Protein 7Y3E (pdb70)

Nearest PDB structures (foldseek):
  8jd9-assembly1_B  TM=9.904E-01  e=0.000E+00  Arabidopsis thaliana
  8jda-assembly1_B  TM=9.927E-01  e=2.174E-43  Arabidopsis thaliana
  8pd7-assembly1_A  TM=8.178E-01  e=7.548E-42  Strongylocentrotus purpuratus
  8pdu-assembly1_B  TM=8.071E-01  e=1.461E-40  Strongylocentrotus purpuratus
  8pdv-assembly1_A  TM=7.954E-01  e=1.519E-40  Strongylocentrotus purpuratus

CATH classification: 1.20.1530.20

Radius of gyration: 39.1 Å; Cα contacts (8 Å, |Δi|>4): 3184; chains: 2; bounding box: 95×87×114 Å

Solvent-accessible surface area: 70057 Å² total; per-residue (Å²): 101,48,4,5,18,12,0,2,38,0,20,0,5,41,48,0,0,30,8,47,42,142,48,96,69,46,130,35,32,25,7,8,22,0,4,78,52,0,60,52,24,0,31,78,20,39,21,56,158,114,145,37,31,60,38,0,68,0,0,104,64,36,7,142,23,44,22,73,42,0,26,0,56,8,0,0,5,0,4,0,22,13,3,1,35,10,83,47,15,21,16,106,54,0,86,29,0,0,66,27,4,2,76,40,2,3,90,41,8,5,56,28,0,0,40,50,1,62,104,54,14,47,37,154,25,81,120,88,11,0,35,0,0,0,0,0,0,4,0,1,0,0,32,15,0,49,57,23,13,112,103,2,17,11,55,77,86,1,18,12,0,0,50,1,0,0,7,29,9,0,3,21,0,2,16,9,2,21,13,25,32,68,31,14,63,60,78,23,116,66,185,43,27,44,97,138,21,55,101,96,1,24,119,31,0,54,36,30,0,75,57,45,0,86,62,2,9,86,63,0,40,100,0,56,39,17,16,1,0,0,1,0,0,0,19,0,9,0,30,41,0,6,2,27,0,49,36,109,44,33,3,0,0,2,23,0,0,7,18,0,0,44,24,0,0,37,127,0,69,58,0,2,10,58,57,0,39,132,5,0,40,32,18,1,68,1,26,4,5,30,3,2,0,10,0,2,0,0,0,0,0,0,6,0,23,2,14,28,39,121,67,73,3,17,170,75,24,69,0,92,160,26,8,109,63,0,25,65,16,2,27,94,1,14,78,61,4,1,45,80,8,69,67,79,0,40,173,96,46,9,39,3,59,144,58,18,19,64,0,0,22,62,0,3,1,5,0,0,0,0,0,0,1,0,0,7,1,18,39,50,21,50,62,108,91,4,49,119,57,14,0,5,0,0,1,7,0,0,1,11,0,0,65,29,0,0,55,51,0,2,12,38,0,36,79,36,1,108,112,29,148,43,53,117,43,56,80,23,50,92,26,3,13,59,6,0,45,62,26,0,57,42,55,0,10,131,3,3,41,79,2,9,45,6,37,10,2,0,30,13,18,8,72,12,0,82,73,44,6,88,51,44,86,63,157,46,51,108,44,2,12,24,15,0,0,0,0,0,0,0,1,0,0,29,4,25,67,59,22,8,10,38,91,82,4,0,35,11,0,0,34,1,0,30,51,0,6,100,73,11,77,76,71,6,16,0,12,150,5,0,101,52,20,10,86,29,94,70,117,148,32,86,139,129,71,98,28,115,60,153,160,79,4,29,80,92,0,0,83,94,0,36,60,5,0,24,0,0,5,4,0,16,55,0,0,26,47,0,18,31,37,0,28,100,71,31,31,132,30,111,29,3,44,77,0,10,70,28,0,56,146,26,3,64,66,0,54,118,3,0,26,90,0,18,69,14,1,70,35,0,11,57,4,0,0,0,9,15,0,0,67,4,0,1,65,52,0,15,27,13,0,67,56,1,74,82,0,30,4,16,32,89,81,39,12,38,99,3,23,56,23,2,2,28,6,8,3,88,0,28,60,70,8,3,144,18,124,94,30,133,16,17,42,16,1,60,44,3,0,0,21,20,4,14,45,111,86,77,11,91,69,141,111,25,53,200,99,142,20,82,55,112,100,42,57,70,10,19,137,41,50,41,165,25,86,0,0,30,1,0,17,33,2,16,0,58,7,100,4,187,142,14,75,46,118,38,22,33,45,18,14,4,24,30,10,0,0,1,2,0,3,8,6,14,37,49,26,76,6,29,2,14,0,56,2,30,0,19,0,42,3,9,44,5,45,11,116,87,1,76,64,16,60,102,84,81,100,14,27,63,3,0,4,21,1,0,0,4,8,2,3,16,5,22,80,5,87,92,9,21,72,40,21,26,24,108,2,6,38,42,2,12,64,168,48,12,135,33,42,69,25,102,83,52,77,63,4,110,10,76,76,128,10,19,2,1,0,0,53,9,76,0,64,16,88,82,112,177,118,98,107,44,65,19,25,26,9,8,38,31,85,144,68,82,28,74,2,60,53,154,0,25,2,0,24,0,75,97,46,167,12,0,6,15,36,68,83,93,122,124,59,30,7,68,79,0,40,49,6,16,21,15,15,81,82,36,155,102,99,49,5,4,17,12,0,2,39,0,21,0,4,41,46,0,0,30,8,45,42,142,48,96,70,45,130,36,30,26,8,8,23,0,2,77,53,0,58,52,23,0,33,79,20,40,21,58,159,112,145,38,32,60,37,0,69,0,0,104,63,38,6,143,22,44,25,73,42,0,24,0,54,7,1,0,5,0,4,0,22,12,2,1,36,10,81,48,16,22,15,107,56,0,87,29,0,0,65,26,3,3,76,41,2,3,90,42,7,6,56,29,0,0,40,49,1,62,105,54,13,49,39,156,23,81,121,90,10,0,35,0,0,0,0,0,0,5,0,1,0,1,33,15,0,51,56,23,14,112,104,3,17,11,56,77,87,2,18,13,0,0,49,0,0,0,6,29,9,0,3,22,0,2,16,9,3,21,13,25,33,68,31,14,64,58,78,23,117,64,186,44,27,46,96,138,22,54,102,95,1,25,117,31,0,54,34,30,0,75,58,45,0,85,61,2,8,87,62,0,39,98,0,55,39,18,15,2,0,0,2,0,0,0,19,0,10,0,30,41,0,5,1,26,0,48,35,110,45,33,2,0,0,2,24,0,0,8,18,0,0,42,23,0,0,37,126,0,68,59,0,2,10,59,59,0,40,132,4,0,39,32,16,1,69,0,27,4,6,31,3,2,0,11,0,1,0,0,0,0,0,0,6,0,23,2,14,28,39,120,66,74,3,16,168,75,24,69,0,92,159,26,8,110,64,0,26,67,16,1,26,94,1,14,78,62,4,1,44,81,7,70,67,78,0,40,168,96,45,9,39,4,58,146,57,18,18,64,0,0,21,64,0,3,1,4,1,0,0,0,0,0,1,0,0,7,1,19,39,50,22,50,61,110,93,4,47,118,57,13,0,4,0,0,1,8,0,0,1,12,0,0,64,29,0,0,54,51,0,2,12,38,0,36,79,35,1,107,114,30,150,44,54,119,43,56,79,23,49,93,27,3,12,59,8,0,46,64,27,0,56,45,55,0,9,131,4,3,41,77,1,9,44,5,35,10,2,0,31,14,18,8,75,14,0,82,72,44,7,88,50,44,88,64,158,46,51,108,44,2,12,25,15,0,0,0,0,0,0,1,2,0,0,29,3,25,65,59,21,8,10,40,94,83,4,0,38,12,0,0,34,1,0,28,52,1,6,100,72,12,76,77,72,7,16,0,12,148,4,0,100,51,21,10,88,30,94,70,117,147,31,89,138,129,70,99,29,116,59,155,160,81,4,30,78,91,0,0,81,93,1,36,59,6,0,23,0,0,6,5,0,15,51,0,0,26,46,0,19,31,38,0,29,100,72,30,31,134,29,112,28,2,43,77,0,9,70,27,0,55,146,26,3,64,66,0,52,116,3,0,26,90,0,18,69,14,1,70,35,0,10,57,4,0,0,0,8,14,0,0,66,3,0,1,65,53,0,15,26,13,0,64,56,1,75,81,0,30,4,15,33,90,80,38,11,37,100,3,23,56,23,3,1,29,7,10,2,90,0,26,58,69,8,3,142,18,124,92,29,133,16,16,41,16,1,59,44,3,0,1,20,21,4,12,48,109,86,77,11,91,68,141,112,26,55,200,99,140,20,85,52,113,101,42,57,71,10,20,135,42,48,41,168,23,85,0,0,28,2,0,17,34,2,16,0,56,8,102,3,184,141,14,75,47,117,40,21,33,44,19,15,4,25,29,10,0,0,1,2,1,3,7,6,14,38,49,25,75,7,30,2,14,0,56,2,29,1,18,0,42,3,9,43,6,45,11,117,86,1,79,63,17,59,102,86,80,99,14,31,65,3,0,6,22,2,0,0,4,8,1,2,17,5,22,82,4,87,91,8,22,73,40,19,26,22,108,2,5,38,43,2,11,65,169,48,11,133,42,42,70,25,101,83,52,77,62,4,110,9,75,77,128,10,18,2,1,0,0,50,9,76,0,61,16,87,81,112,179,120,99,104,44,66,18,24,26,9,9,39,31,85,144,67,83,29,73,2,61,54,140,0,47,2,0,24,0,75,97,45,165,12,0,6,15,36,67,82,94,120,123,56,31,7,68,78,0,41,50,5,17,20,15,16,81,83,37,153,101

Secondary structure (DSSP, 8-state):
-TTHHHHHHHHHHHHHHHHHHHTTTSSS-HHHHHHHHHHHHHIIIIIS----THHHHHHHHHHT--HHHHHHHHHHHHHHHHHHS--HHHHHHHHHHHHHHHHHHHHHHHHHHHHHHHHS-SS---HHHHHHHHHHTT-B-HHHHHHHHHHH---HHHHHHHHHHHHHHHHHHHHHHHHHHHHHTT---SHHHHHHHHIIIIIIHHHHHHHHHHHHHHHHHT--S-TTHHHHHHHHHHHHHHHIIIIIS-S-HHHHHHHHHHHHHHH-TTTS-TTHHHHHHHHHHHHHHHHHHHHHHHHHHHHHHHHTSSS-GGGSSHHHHHHHHHHHHHHHHHHHHHHHHHHHHTTSSS---HHHHHHHHH---B-HHHHHHHHHHHHT-SSSSS-HHHHHHHHHHHHHHHHHHIIIIITTHHHHHHGGG-SPPPHHHHHHHHHHHHHHHHHHHHHHHHT---SSS----HHHHHHHTTT--TT-HHHHHHHHHHHHHHHHHHHHHHTSS-HHHHHHHHHHHHHHTT-TTSS--TTTTTGGG------GGGTTTSTTTSSSHHHHHHHHHHHHHHHHHHHHHHHHHHHHHHHHHHTT-HHHHHHHHHHHHHTHHHHHHHHHHHHH-TTHHHHHHHHHHHHHHHHHHHHHHHHHHHHT-S-TTHHHHHHHHHHHHHHHHHHS---PPPP-HHHHHHTSGGGGTS-HHHH-STTT-S---EE-TT-EEE-TT----EEEEEEES-EEEE-SSS--TT-----B-SSEEE-HHHHHH-PPP-SEEEESS-EEEEEEEHHHHHTTTTSHHHHHHHHHHHHHHHHHHH-HHHHSSS-TTHHHHHHHSTT-EEEEE-TT-B----TT-EEEEEES-EE-SSS----B-S------S----EE-SSEEEEEE---TTSTTHHHH---TTHHHHHHHHSSS----/-TTHHHHHHHHHHHHHHHHHHHTTTSSS-HHHHHHHHHHHHHIIIIIS----THHHHHHHHHHT--HHHHHHHHHHHHHHHHHHS--HHHHHHHHHHHHHHHHHHHHHHHHHHHHHHHHS-SS---HHHHHHHHHHTT-B-HHHHHHHHHHH---HHHHHHHHHHHHHHHHHHHHHHHHHHHHHTT---SHHHHHHHHIIIIIIHHHHHHHHHHHHHHHHHT--S-TTHHHHHHHHHHHHHHHIIIIIS-S-HHHHHHHHHHHHHHH-TTTS-TTHHHHHHHHHHHHHHHHHHHHHHHHHHHHHHHHTSSS-GGGSSHHHHHHHHHHHHHHHHHHHHHHHHHHHHTTSSS---HHHHHHHHH---B-HHHHHHHHHHHHT-SSSSS-HHHHHHHHHHHHHHHHHHIIIIITTHHHHHHGGG-SPPPHHHHHHHHHHHHHHHHHHHHHHHHT---SSS----HHHHHHHTTT--TT-HHHHHHHHHHHHHHHHHHHHHHTSS-HHHHHHHHHHHHHHTT-TTSS--TTTTTGGG------GGGTTTSTTTSSHHHHHHHHHHHHHHHHHHHHHHHHHHHHHHHHHHHTT-HHHHHHHHHHHHHTHHHHHHHHHHHHH-TTHHHHHHHHHHHHHHHHHHHHHHHHHHHHT-S-TTHHHHHHHHHHHHHHHHHHS---PPPP-HHHHHHTSGGGGTS-HHHH-STTT-S---EE-TT-EEE-TT----EEEEEEES-EEEE-SSS--TT-----B-SSEEE-HHHHHH-PPP-SEEEESS-EEEEEEEHHHHHTTTTSHHHHHHHHHHHHHHHHHHH-HHHHSSS-TTHHHHHHHSTT-EEEEE-TT-B----TT-EEEEEES-EE-SSS----B-S------S----EE-SSEEEEEE---TTSTTHHHH---TTHHHHHHHHSSS----

B-factor: mean 42.86, std 29.57, range [11.58, 132.01]

Organism: Arabidopsis thaliana (NCBI:txid3702)

Sequence (1856 aa):
SPVDAVLFVGMSLVLGIASRHLLRGTRVPYTVALLVIGIALGSLEYGAKHNLGKIGHGIRIWNEIDPELLLAVFLPALLFESSFSMEVHQIKRCLGQMVLLAVPGVLISTACLGSLVKVTFPYEWDWKTSLLLGGLLSATDPVAVVALLKELGASKKLSTIIEGESLMNDGTAIVVFQLFLKMAMGQNSDWSSIIKFLLKVALGAVGIGLAFGIASVIWLKFIFNDTVIEITLTIAVSYFAYYTAQEWAGASGVLTVMTLGMFYAAFARTAFKGDSQKSLHHFWEMVAYIANTLIFILSGVVIAEGILDSDKIAYQGNSWRFLFLLYVYIQLSRVVVVGVLYPLLCRFGYGLDWKESIILVWSGLRGAVALALSLSVKQSSGNSHISKETGTLFLFFTGGIVFLTLIVNGSTTQFVLRLLRMDILPAPKKRILEYTKYEMLNKALRAFQDLGDDEELGPADWPTVESYISSLDPKSLKDIRMRFLNGVQATYWEMLDEGRISEVTANILMQSVDEALDQVSTTLCDWRGLKPHVNFPNYYNFLHSKVVPRKLVTYFAVERLESACYISAAFLRAHTIARQQLYDFLGESNIGSIVINESEKEGEEAKKFLEKVRSSFPQVLRVVKTKQVTYSVLNHLLGYIENLEKVGLLEEKEIAHLHDAVQTGLKKLLRNPPIVKLPKLSDMITSHPLSVALPPAFCEPLKHSKKEPMKLRGVTLYKEGSKPTGVWLIFDGIVKWKSKILSNNHSLHPTFSHGSTLGLYEVLTGKPYLCDLITDSMVLCFFIDSEKILSLQSDSTIDDFLWQESALVLLKLLRPQIFESVAMQELRALVSTESSKLTTYVTGESIEIDCNSIGLLLEGFVKPVGIKEELISSPAALSPSNGQYIVETRARAIIFNIHRGLMSWPENILSLSERAMQLSIFGSMVNVSPVDAVLFVGMSLVLGIASRHLLRGTRVPYTVALLVIGIALGSLEYGAKHNLGKIGHGIRIWNEIDPELLLAVFLPALLFESSFSMEVHQIKRCLGQMVLLAVPGVLISTACLGSLVKVTFPYEWDWKTSLLLGGLLSATDPVAVVALLKELGASKKLSTIIEGESLMNDGTAIVVFQLFLKMAMGQNSDWSSIIKFLLKVALGAVGIGLAFGIASVIWLKFIFNDTVIEITLTIAVSYFAYYTAQEWAGASGVLTVMTLGMFYAAFARTAFKGDSQKSLHHFWEMVAYIANTLIFILSGVVIAEGILDSDKIAYQGNSWRFLFLLYVYIQLSRVVVVGVLYPLLCRFGYGLDWKESIILVWSGLRGAVALALSLSVKQSSGNSHISKETGTLFLFFTGGIVFLTLIVNGSTTQFVLRLLRMDILPAPKKRILEYTKYEMLNKALRAFQDLGDDEELGPADWPTVESYISSLDPKSLKDIRMRFLNGVQATYWEMLDEGRISEVTANILMQSVDEALDQVSTTLCDWRGLKPHVNFPNYYNFLHSKVVPRKLVTYFAVERLESACYISAAFLRAHTIARQQLYDFLGESNIGSIVINESEKEGEEAKKFLEKVRSSFPQVLRVVKTKQVTYSVLNHLLGYIENLEKVGLLEEKEIAHLHDAVQTGLKKLLRNPPIVKLPKLSDMITSHPLSVALPPAFCEPLKHSKKEPMKLRGVTLYKEGSKPTGVWLIFDGIVKWKSKILSNNHSLHPTFSHGSTLGLYEVLTGKPYLCDLITDSMVLCFFIDSEKILSLQSDSTIDDFLWQESALVLLKLLRPQIFESVAMQELRALVSTESSKLTTYVTGESIEIDCNSIGLLLEGFVKPVGIKEELISSPAALSPSNGQYIVETRARAIIFNIHRGLMSWPENILSLSERAMQLSIFGSMVNV

Structure (mmCIF, N/CA/C/O backbone):
data_7Y3E
#
_entry.id   7Y3E
#
_cell.length_a   1.00
_cell.length_b   1.00
_cell.length_c   1.00
_cell.angle_alpha   90.00
_cell.angle_beta   90.00
_cell.angle_gamma   90.00
#
_symmetry.space_group_name_H-M   'P 1'
#
loop_
_entity.id
_entity.type
_entity.pdbx_description
1 polymer 'Sodium/hydrogen exchanger 7'
2 non-polymer HEXADECANE
#
loop_
_atom_site.group_PDB
_atom_site.id
_atom_site.type_symbol
_atom_site.label_atom_id
_atom_site.label_alt_id
_atom_site.label_comp_id
_atom_site.label_asym_id
_atom_site.label_entity_id
_atom_site.label_seq_id
_atom_site.pdbx_PDB_ins_code
_atom_site.Cartn_x
_atom_site.Cartn_y
_atom_site.Cartn_z
_atom_site.occupancy
_atom_site.B_iso_or_equiv
_atom_site.auth_seq_id
_atom_site.auth_comp_id
_atom_site.auth_asym_id
_atom_site.auth_atom_id
_atom_site.pdbx_PDB_model_num
ATOM 1 N N . SER A 1 32 ? 174.833 173.675 191.902 1.00 21.47 32 SER A N 1
ATOM 2 C CA . SER A 1 32 ? 175.207 172.270 192.039 1.00 21.47 32 SER A CA 1
ATOM 3 C C . SER A 1 32 ? 174.493 171.344 191.038 1.00 21.47 32 SER A C 1
ATOM 4 O O . SER A 1 32 ? 175.160 170.554 190.376 1.00 21.47 32 SER A O 1
ATOM 7 N N . PRO A 1 33 ? 173.160 171.424 190.908 1.00 19.19 33 PRO A N 1
ATOM 8 C CA . PRO A 1 33 ? 172.481 170.561 189.927 1.00 19.19 33 PRO A CA 1
ATOM 9 C C . PRO A 1 33 ? 172.824 170.885 188.486 1.00 19.19 33 PRO A C 1
ATOM 10 O O . PRO A 1 33 ? 172.491 170.092 187.598 1.00 19.19 33 PRO A O 1
ATOM 14 N N . VAL A 1 34 ? 173.471 172.024 188.225 1.00 17.50 34 VAL A N 1
ATOM 15 C CA . VAL A 1 34 ? 173.882 172.371 186.872 1.00 17.50 34 VAL A CA 1
ATOM 16 C C . VAL A 1 34 ? 174.997 171.458 186.372 1.00 17.50 34 VAL A C 1
ATOM 17 O O . VAL A 1 34 ? 175.269 171.418 185.168 1.00 17.50 34 VAL A O 1
ATOM 21 N N . ASP A 1 35 ? 175.643 170.708 187.265 1.00 17.39 35 ASP A N 1
ATOM 22 C CA . ASP A 1 35 ? 176.722 169.813 186.867 1.00 17.39 35 ASP A CA 1
ATOM 23 C C . ASP A 1 35 ? 176.225 168.562 186.155 1.00 17.39 35 ASP A C 1
ATOM 24 O O . ASP A 1 35 ? 177.021 167.882 185.499 1.00 17.39 35 ASP A O 1
ATOM 29 N N . ALA A 1 36 ? 174.932 168.248 186.253 1.00 16.04 36 ALA A N 1
ATOM 30 C CA . ALA A 1 36 ? 174.374 167.188 185.424 1.00 16.04 36 ALA A CA 1
ATOM 31 C C . ALA A 1 36 ? 174.437 167.565 183.950 1.00 16.04 36 ALA A C 1
ATOM 32 O O . ALA A 1 36 ? 174.624 166.703 183.083 1.00 16.04 36 ALA A O 1
ATOM 34 N N . VAL A 1 37 ? 174.295 168.857 183.648 1.00 15.76 37 VAL A N 1
ATOM 35 C CA . VAL A 1 37 ? 174.478 169.333 182.281 1.00 15.76 37 VAL A CA 1
ATOM 36 C C . VAL A 1 37 ? 175.905 169.074 181.820 1.00 15.76 37 VAL A C 1
ATOM 37 O O . VAL A 1 37 ? 176.141 168.669 180.675 1.00 15.76 37 VAL A O 1
ATOM 41 N N . LEU A 1 38 ? 176.881 169.307 182.701 1.00 16.16 38 LEU A N 1
ATOM 42 C CA . LEU A 1 38 ? 178.267 169.003 182.368 1.00 16.16 38 LEU A CA 1
ATOM 43 C C . LEU A 1 38 ? 178.459 167.515 182.123 1.00 16.16 38 LEU A C 1
ATOM 44 O O . LEU A 1 38 ? 179.177 167.120 181.198 1.00 16.16 38 LEU A O 1
ATOM 49 N N . PHE A 1 39 ? 177.845 166.675 182.958 1.00 15.37 39 PHE A N 1
ATOM 50 C CA . PHE A 1 39 ? 177.938 165.234 182.745 1.00 15.37 39 PHE A CA 1
ATOM 51 C C . PHE A 1 39 ? 177.395 164.850 181.377 1.00 15.37 39 PHE A C 1
ATOM 52 O O . PHE A 1 39 ? 178.024 164.079 180.646 1.00 15.37 39 PHE A O 1
ATOM 60 N N . VAL A 1 40 ? 176.231 165.390 181.011 1.00 14.92 40 VAL A N 1
ATOM 61 C CA . VAL A 1 40 ? 175.640 165.084 179.711 1.00 14.92 40 VAL A CA 1
ATOM 62 C C . VAL A 1 40 ? 176.559 165.544 178.586 1.00 14.92 40 VAL A C 1
ATOM 63 O O . VAL A 1 40 ? 176.796 164.814 177.617 1.00 14.92 40 VAL A O 1
ATOM 67 N N . GLY A 1 41 ? 177.097 166.759 178.700 1.00 14.76 41 GLY A N 1
ATOM 68 C CA . GLY A 1 41 ? 177.942 167.288 177.640 1.00 14.76 41 GLY A CA 1
ATOM 69 C C . GLY A 1 41 ? 179.225 166.501 177.457 1.00 14.76 41 GLY A C 1
ATOM 70 O O . GLY A 1 41 ? 179.616 166.187 176.330 1.00 14.76 41 GLY A O 1
ATOM 71 N N . MET A 1 42 ? 179.897 166.166 178.560 1.00 15.95 42 MET A N 1
ATOM 72 C CA . MET A 1 42 ? 181.140 165.413 178.447 1.00 15.95 42 MET A CA 1
ATOM 73 C C . MET A 1 42 ? 180.878 163.982 178.000 1.00 15.95 42 MET A C 1
ATOM 74 O O . MET A 1 42 ? 181.674 163.413 177.247 1.00 15.95 42 MET A O 1
ATOM 79 N N . SER A 1 43 ? 179.757 163.392 178.422 1.00 14.78 43 SER A N 1
ATOM 80 C CA . SER A 1 43 ? 179.390 162.070 177.932 1.00 14.78 43 SER A CA 1
ATOM 81 C C . SER A 1 43 ? 179.132 162.093 176.435 1.00 14.78 43 SER A C 1
ATOM 82 O O . SER A 1 43 ? 179.537 161.177 175.715 1.00 14.78 43 SER A O 1
ATOM 85 N N . LEU A 1 44 ? 178.459 163.136 175.946 1.00 13.31 44 LEU A N 1
ATOM 86 C CA . LEU A 1 44 ? 178.209 163.249 174.514 1.00 13.31 44 LEU A CA 1
ATOM 87 C C . LEU A 1 44 ? 179.506 163.437 173.741 1.00 13.31 44 LEU A C 1
ATOM 88 O O . LEU A 1 44 ? 179.686 162.852 172.668 1.00 13.31 44 LEU A O 1
ATOM 93 N N . VAL A 1 45 ? 180.420 164.256 174.265 1.00 13.51 45 VAL A N 1
ATOM 94 C CA . VAL A 1 45 ? 181.701 164.460 173.593 1.00 13.51 45 VAL A CA 1
ATOM 95 C C . VAL A 1 45 ? 182.489 163.158 173.538 1.00 13.51 45 VAL A C 1
ATOM 96 O O . VAL A 1 45 ? 183.088 162.819 172.510 1.00 13.51 45 VAL A O 1
ATOM 100 N N . LEU A 1 46 ? 182.501 162.405 174.642 1.00 13.95 46 LEU A N 1
ATOM 101 C CA . LEU A 1 46 ? 183.189 161.119 174.654 1.00 13.95 46 LEU A CA 1
ATOM 102 C C . LEU A 1 46 ? 182.532 160.129 173.701 1.00 13.95 46 LEU A C 1
ATOM 103 O O . LEU A 1 46 ? 183.220 159.334 173.051 1.00 13.95 46 LEU A O 1
ATOM 108 N N . GLY A 1 47 ? 181.203 160.156 173.607 1.00 13.79 47 GLY A N 1
ATOM 109 C CA . GLY A 1 47 ? 180.521 159.293 172.659 1.00 13.79 47 GLY A CA 1
ATOM 110 C C . GLY A 1 47 ? 180.866 159.622 171.222 1.00 13.79 47 GLY A C 1
ATOM 111 O O . GLY A 1 47 ? 181.090 158.725 170.408 1.00 13.79 47 GLY A O 1
ATOM 112 N N . ILE A 1 48 ? 180.914 160.914 170.891 1.00 14.09 48 ILE A N 1
ATOM 113 C CA . ILE A 1 48 ? 181.304 161.329 169.546 1.00 14.09 48 ILE A CA 1
ATOM 114 C C . ILE A 1 48 ? 182.735 160.908 169.257 1.00 14.09 48 ILE A C 1
ATOM 115 O O . ILE A 1 48 ? 183.043 160.415 168.167 1.00 14.09 48 ILE A O 1
ATOM 120 N N . ALA A 1 49 ? 183.633 161.101 170.224 1.00 14.37 49 ALA A N 1
ATOM 121 C CA . ALA A 1 49 ? 185.027 160.722 170.027 1.00 14.37 49 ALA A CA 1
ATOM 122 C C . ALA A 1 49 ? 185.169 159.222 169.812 1.00 14.37 49 ALA A C 1
ATOM 123 O O . ALA A 1 49 ? 185.922 158.784 168.938 1.00 14.37 49 ALA A O 1
ATOM 125 N N . SER A 1 50 ? 184.452 158.417 170.599 1.00 15.30 50 SER A N 1
ATOM 126 C CA . SER A 1 50 ? 184.523 156.969 170.438 1.00 15.30 50 SER A CA 1
ATOM 127 C C . SER A 1 50 ? 183.928 156.524 169.109 1.00 15.30 50 SER A C 1
ATOM 128 O O . SER A 1 50 ? 184.482 155.648 168.438 1.00 15.30 50 SER A O 1
ATOM 131 N N . ARG A 1 51 ? 182.793 157.105 168.716 1.00 15.84 51 ARG A N 1
ATOM 132 C CA . ARG A 1 51 ? 182.157 156.716 167.464 1.00 15.84 51 ARG A CA 1
ATOM 133 C C . ARG A 1 51 ? 183.013 157.105 166.267 1.00 15.84 51 ARG A C 1
ATOM 134 O O . ARG A 1 51 ? 183.089 156.361 165.284 1.00 15.84 51 ARG A O 1
ATOM 142 N N . HIS A 1 52 ? 183.659 158.267 166.331 1.00 16.90 52 HIS A N 1
ATOM 143 C CA . HIS A 1 52 ? 184.503 158.716 165.232 1.00 16.90 52 HIS A CA 1
ATOM 144 C C . HIS A 1 52 ? 185.797 157.913 165.167 1.00 16.90 52 HIS A C 1
ATOM 145 O O . HIS A 1 52 ? 186.227 157.496 164.087 1.00 16.90 52 HIS A O 1
ATOM 152 N N . LEU A 1 53 ? 186.430 157.682 166.319 1.00 17.41 53 LEU A N 1
ATOM 153 C CA . LEU A 1 53 ? 187.717 156.996 166.341 1.00 17.41 53 LEU A CA 1
ATOM 154 C C . LEU A 1 53 ? 187.569 155.521 165.997 1.00 17.41 53 LEU A C 1
ATOM 155 O O . LEU A 1 53 ? 188.436 154.937 165.339 1.00 17.41 53 LEU A O 1
ATOM 160 N N . LEU A 1 54 ? 186.481 154.896 166.439 1.00 18.94 54 LEU A N 1
ATOM 161 C CA . LEU A 1 54 ? 186.279 153.461 166.245 1.00 18.94 54 LEU A CA 1
ATOM 162 C C . LEU A 1 54 ? 185.373 153.152 165.065 1.00 18.94 54 LEU A C 1
ATOM 163 O O . LEU A 1 54 ? 184.592 152.199 165.111 1.00 18.94 54 LEU A O 1
ATOM 168 N N . ARG A 1 55 ? 185.446 153.940 163.999 1.00 21.80 55 ARG A N 1
ATOM 169 C CA . ARG A 1 55 ? 184.706 153.655 162.779 1.00 21.80 55 ARG A CA 1
ATOM 170 C C . ARG A 1 55 ? 185.531 152.763 161.864 1.00 21.80 55 ARG A C 1
ATOM 171 O O . ARG A 1 55 ? 186.723 153.004 161.652 1.00 21.80 55 ARG A O 1
ATOM 179 N N . GLY A 1 56 ? 184.887 151.735 161.319 1.00 26.75 56 GLY A N 1
ATOM 180 C CA . GLY A 1 56 ? 185.591 150.748 160.528 1.00 26.75 56 GLY A CA 1
ATOM 181 C C . GLY A 1 56 ? 186.636 150.013 161.340 1.00 26.75 56 GLY A C 1
ATOM 182 O O . GLY A 1 56 ? 187.775 149.842 160.897 1.00 26.75 56 GLY A O 1
ATOM 183 N N . THR A 1 57 ? 186.256 149.578 162.544 1.00 27.91 57 THR A N 1
ATOM 184 C CA . THR A 1 57 ? 187.216 148.940 163.435 1.00 27.91 57 THR A CA 1
ATOM 185 C C . THR A 1 57 ? 186.716 147.591 163.946 1.00 27.91 57 THR A C 1
ATOM 186 O O . THR A 1 57 ? 187.468 146.905 164.651 1.00 27.91 57 THR A O 1
ATOM 190 N N . ARG A 1 58 ? 185.481 147.194 163.620 1.00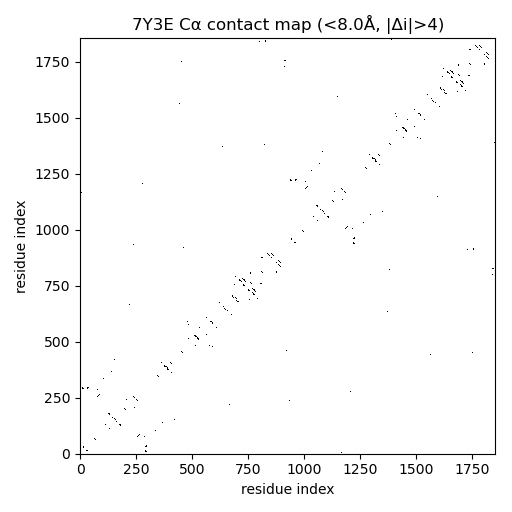 31.73 58 ARG A N 1
ATOM 191 C CA . ARG A 1 58 ? 184.823 145.976 164.091 1.00 31.73 58 ARG A CA 1
ATOM 192 C C . ARG A 1 58 ? 184.437 146.114 165.557 1.00 31.73 58 ARG A C 1
ATOM 193 O O . ARG A 1 58 ? 183.717 145.271 166.099 1.00 31.73 58 ARG A O 1
ATOM 201 N N . VAL A 1 59 ? 184.902 147.179 166.198 1.00 26.30 59 VAL A N 1
ATOM 202 C CA . VAL A 1 59 ? 184.727 147.374 167.632 1.00 26.30 59 VAL A CA 1
ATOM 203 C C . VAL A 1 59 ? 183.679 148.456 167.843 1.00 26.30 59 VAL A C 1
ATOM 204 O O . VAL A 1 59 ? 183.878 149.600 167.410 1.00 26.30 59 VAL A O 1
ATOM 208 N N . PRO A 1 60 ? 182.547 148.140 168.465 1.00 21.34 60 PRO A N 1
ATOM 209 C CA . PRO A 1 60 ? 181.560 149.183 168.754 1.00 21.34 60 PRO A CA 1
ATOM 210 C C . PRO A 1 60 ? 182.157 150.256 169.651 1.00 21.34 60 PRO A C 1
ATOM 211 O O . PRO A 1 60 ? 182.957 149.974 170.542 1.00 21.34 60 PRO A O 1
ATOM 215 N N . TYR A 1 61 ? 181.767 151.504 169.396 1.00 16.81 61 TYR A N 1
ATOM 216 C CA . TYR A 1 61 ? 182.168 152.597 170.270 1.00 16.81 61 TYR A CA 1
ATOM 217 C C . TYR A 1 61 ? 181.583 152.450 171.665 1.00 16.81 61 TYR A C 1
ATOM 218 O O . TYR A 1 61 ? 182.060 153.095 172.605 1.00 16.81 61 TYR A O 1
ATOM 227 N N . THR A 1 62 ? 180.559 151.610 171.813 1.00 15.44 62 THR A N 1
ATOM 228 C CA . THR A 1 62 ? 179.889 151.455 173.096 1.00 15.44 62 THR A CA 1
ATOM 229 C C . THR A 1 62 ? 180.773 150.753 174.115 1.00 15.44 62 THR A C 1
ATOM 230 O O . THR A 1 62 ? 180.648 151.009 175.316 1.00 15.44 62 THR A O 1
ATOM 234 N N . VAL A 1 63 ? 181.674 149.876 173.670 1.00 17.37 63 VAL A N 1
ATOM 235 C CA . VAL A 1 63 ? 182.616 149.272 174.607 1.00 17.37 63 VAL A CA 1
ATOM 236 C C . VAL A 1 63 ? 183.594 150.320 175.119 1.00 17.37 63 VAL A C 1
ATOM 237 O O . VAL A 1 63 ? 183.974 150.311 176.295 1.00 17.37 63 VAL A O 1
ATOM 241 N N . ALA A 1 64 ? 184.003 151.249 174.253 1.00 15.37 64 ALA A N 1
ATOM 242 C CA . ALA A 1 64 ? 184.832 152.357 174.703 1.00 15.37 64 ALA A CA 1
ATOM 243 C C . ALA A 1 64 ? 184.069 153.233 175.680 1.00 15.37 64 ALA A C 1
ATOM 244 O O . ALA A 1 64 ? 184.638 153.719 176.659 1.00 15.37 64 ALA A O 1
ATOM 246 N N . LEU A 1 65 ? 182.777 153.448 175.429 1.00 14.04 65 LEU A N 1
ATOM 247 C CA . LEU A 1 65 ? 181.962 154.219 176.363 1.00 14.04 65 LEU A CA 1
ATOM 248 C C . LEU A 1 65 ? 181.873 153.533 177.721 1.00 14.04 65 LEU A C 1
ATOM 249 O O . LEU A 1 65 ? 181.986 154.187 178.761 1.00 14.04 65 LEU A O 1
ATOM 254 N N . LEU A 1 66 ? 181.668 152.217 177.727 1.00 15.20 66 LEU A N 1
ATOM 255 C CA . LEU A 1 66 ? 181.592 151.482 178.986 1.00 15.20 66 LEU A CA 1
ATOM 256 C C . LEU A 1 66 ? 182.921 151.521 179.729 1.00 15.20 66 LEU A C 1
ATOM 257 O O . LEU A 1 66 ? 182.951 151.703 180.951 1.00 15.20 66 LEU A O 1
ATOM 262 N N . VAL A 1 67 ? 184.034 151.360 179.010 1.00 16.22 67 VAL A N 1
ATOM 263 C CA . VAL A 1 67 ? 185.349 151.416 179.645 1.00 16.22 67 VAL A CA 1
ATOM 264 C C . VAL A 1 67 ? 185.621 152.809 180.200 1.00 16.22 67 VAL A C 1
ATOM 265 O O . VAL A 1 67 ? 186.142 152.961 181.311 1.00 16.22 67 VAL A O 1
ATOM 269 N N . ILE A 1 68 ? 185.275 153.847 179.436 1.00 16.56 68 ILE A N 1
ATOM 270 C CA . ILE A 1 68 ? 185.469 155.220 179.891 1.00 16.56 68 ILE A CA 1
ATOM 271 C C . ILE A 1 68 ? 184.638 155.491 181.134 1.00 16.56 68 ILE A C 1
ATOM 272 O O . ILE A 1 68 ? 185.118 156.097 182.098 1.00 16.56 68 ILE A O 1
ATOM 277 N N . GLY A 1 69 ? 183.379 155.052 181.132 1.00 16.14 69 GLY A N 1
ATOM 278 C CA . GLY A 1 69 ? 182.536 155.243 182.297 1.00 16.14 69 GLY A CA 1
ATOM 279 C C . GLY A 1 69 ? 183.041 154.492 183.511 1.00 16.14 69 GLY A C 1
ATOM 280 O O . GLY A 1 69 ? 182.989 155.003 184.629 1.00 16.14 69 GLY A O 1
ATOM 281 N N . ILE A 1 70 ? 183.540 153.271 183.310 1.00 17.18 70 ILE A N 1
ATOM 282 C CA . ILE A 1 70 ? 184.070 152.494 184.427 1.00 17.18 70 ILE A CA 1
ATOM 283 C C . ILE A 1 70 ? 185.307 153.165 185.004 1.00 17.18 70 ILE A C 1
ATOM 284 O O . ILE A 1 70 ? 185.460 153.263 186.225 1.00 17.18 70 ILE A O 1
ATOM 289 N N . ALA A 1 71 ? 186.207 153.645 184.143 1.00 18.43 71 ALA A N 1
ATOM 290 C CA . ALA A 1 71 ? 187.399 154.333 184.628 1.00 18.43 71 ALA A CA 1
ATOM 291 C C . ALA A 1 71 ? 187.036 155.625 185.350 1.00 18.43 71 ALA A C 1
ATOM 292 O O . ALA A 1 71 ? 187.613 155.951 186.396 1.00 18.43 71 ALA A O 1
ATOM 294 N N . LEU A 1 72 ? 186.077 156.373 184.807 1.00 19.80 72 LEU A N 1
ATOM 295 C CA . LEU A 1 72 ? 185.662 157.630 185.415 1.00 19.80 72 LEU A CA 1
ATOM 296 C C . LEU A 1 72 ? 185.010 157.397 186.775 1.00 19.80 72 LEU A C 1
ATOM 297 O O . LEU A 1 72 ? 185.300 158.107 187.747 1.00 19.80 72 LEU A O 1
ATOM 302 N N . GLY A 1 73 ? 184.137 156.394 186.864 1.00 19.63 73 GLY A N 1
ATOM 303 C CA . GLY A 1 73 ? 183.551 156.039 188.141 1.00 19.63 73 GLY A CA 1
ATOM 304 C C . GLY A 1 73 ? 184.564 155.498 189.126 1.00 19.63 73 GLY A C 1
ATOM 305 O O . GLY A 1 73 ? 184.429 155.704 190.330 1.00 19.63 73 GLY A O 1
ATOM 306 N N . SER A 1 74 ? 185.585 154.790 188.636 1.00 21.81 74 SER A N 1
ATOM 307 C CA . SER A 1 74 ? 186.662 154.347 189.512 1.00 21.81 74 SER A CA 1
ATOM 308 C C . SER A 1 74 ? 187.407 155.535 190.097 1.00 21.81 74 SER A C 1
ATOM 309 O O . SER A 1 74 ? 187.705 155.561 191.295 1.00 21.81 74 SER A O 1
ATOM 312 N N . LEU A 1 75 ? 187.693 156.541 189.268 1.00 23.82 75 LEU A N 1
ATOM 313 C CA . LEU A 1 75 ? 188.322 157.756 189.770 1.00 23.82 75 LEU A CA 1
ATOM 314 C C . LEU A 1 75 ? 187.447 158.436 190.814 1.00 23.82 75 LEU A C 1
ATOM 315 O O . LEU A 1 75 ? 187.943 158.901 191.846 1.00 23.82 75 LEU A O 1
ATOM 320 N N . GLU A 1 76 ? 186.139 158.499 190.566 1.00 24.00 76 GLU A N 1
ATOM 321 C CA . GLU A 1 76 ? 185.261 159.249 191.459 1.00 24.00 76 GLU A CA 1
ATOM 322 C C . GLU A 1 76 ? 184.986 158.497 192.760 1.00 24.00 76 GLU A C 1
ATOM 323 O O . GLU A 1 76 ? 184.838 159.119 193.818 1.00 24.00 76 GLU A O 1
ATOM 329 N N . TYR A 1 77 ? 184.925 157.170 192.716 1.00 23.89 77 TYR A N 1
ATOM 330 C CA . TYR A 1 77 ? 184.436 156.380 193.839 1.00 23.89 77 TYR A CA 1
ATOM 331 C C . TYR A 1 77 ? 185.473 155.446 194.439 1.00 23.89 77 TYR A C 1
ATOM 332 O O . TYR A 1 77 ? 185.580 155.364 195.663 1.00 23.89 77 TYR A O 1
ATOM 341 N N . GLY A 1 78 ? 186.224 154.718 193.620 1.00 26.00 78 GLY A N 1
ATOM 342 C CA . GLY A 1 78 ? 187.207 153.798 194.150 1.00 26.00 78 GLY A CA 1
ATOM 343 C C . GLY A 1 78 ? 188.449 154.508 194.644 1.00 26.00 78 GLY A C 1
ATOM 344 O O . GLY A 1 78 ? 188.796 154.418 195.824 1.00 26.00 78 GLY A O 1
ATOM 345 N N . ALA A 1 79 ? 189.126 155.220 193.743 1.00 28.40 79 ALA A N 1
ATOM 346 C CA . ALA A 1 79 ? 190.310 155.979 194.121 1.00 28.40 79 ALA A CA 1
ATOM 347 C C . ALA A 1 79 ? 189.971 157.233 194.913 1.00 28.40 79 ALA A C 1
ATOM 348 O O . ALA A 1 79 ? 190.831 157.737 195.643 1.00 28.40 79 ALA A O 1
ATOM 350 N N . LYS A 1 80 ? 188.745 157.740 194.783 1.00 28.93 80 LYS A N 1
ATOM 351 C CA . LYS A 1 80 ? 188.270 158.913 195.517 1.00 28.93 80 LYS A CA 1
ATOM 352 C C . LYS A 1 80 ? 189.160 160.131 195.262 1.00 28.93 80 LYS A C 1
ATOM 353 O O . LYS A 1 80 ? 189.559 160.852 196.178 1.00 28.93 80 LYS A O 1
ATOM 359 N N . HIS A 1 81 ? 189.468 160.347 193.988 1.00 32.97 81 HIS A N 1
ATOM 360 C CA . HIS A 1 81 ? 190.136 161.564 193.561 1.00 32.97 81 HIS A CA 1
ATOM 361 C C . HIS A 1 81 ? 189.139 162.713 193.489 1.00 32.97 81 HIS A C 1
ATOM 362 O O . HIS A 1 81 ? 187.923 162.515 193.456 1.00 32.97 81 HIS A O 1
ATOM 369 N N . ASN A 1 82 ? 189.675 163.930 193.471 1.00 30.53 82 ASN A N 1
ATOM 370 C CA . ASN A 1 82 ? 188.864 165.135 193.350 1.00 30.53 82 ASN A CA 1
ATOM 371 C C . ASN A 1 82 ? 188.694 165.456 191.871 1.00 30.53 82 ASN A C 1
ATOM 372 O O . ASN A 1 82 ? 189.578 166.059 191.254 1.00 30.53 82 ASN A O 1
ATOM 377 N N . LEU A 1 83 ? 187.563 165.048 191.301 1.00 25.39 83 LEU A N 1
ATOM 378 C CA . LEU A 1 83 ? 187.232 165.362 189.920 1.00 25.39 83 LEU A CA 1
ATOM 379 C C . LEU A 1 83 ? 186.568 166.724 189.784 1.00 25.39 83 LEU A C 1
ATOM 380 O O . LEU A 1 83 ? 186.266 167.147 188.665 1.00 25.39 83 LEU A O 1
ATOM 385 N N . GLY A 1 84 ? 186.340 167.418 190.895 1.00 22.76 84 GLY A N 1
ATOM 386 C CA . GLY A 1 84 ? 185.723 168.726 190.861 1.00 22.76 84 GLY A CA 1
ATOM 387 C C . GLY A 1 84 ? 184.296 168.696 190.362 1.00 22.76 84 GLY A C 1
ATOM 388 O O . GLY A 1 84 ? 183.461 167.962 190.895 1.00 22.76 84 GLY A O 1
ATOM 389 N N . LYS A 1 85 ? 184.004 169.497 189.338 1.00 19.65 85 LYS A N 1
ATOM 390 C CA . LYS A 1 85 ? 182.650 169.559 188.804 1.00 19.65 85 LYS A CA 1
ATOM 391 C C . LYS A 1 85 ? 182.305 168.335 187.967 1.00 19.65 85 LYS A C 1
ATOM 392 O O . LYS A 1 85 ? 181.122 168.053 187.754 1.00 19.65 85 LYS A O 1
ATOM 398 N N . ILE A 1 86 ? 183.310 167.603 187.482 1.00 20.34 86 ILE A N 1
ATOM 399 C CA . ILE A 1 86 ? 183.050 166.333 186.807 1.00 20.34 86 ILE A CA 1
ATOM 400 C C . ILE A 1 86 ? 182.420 165.346 187.780 1.00 20.34 86 ILE A C 1
ATOM 401 O O . ILE A 1 86 ? 181.395 164.714 187.486 1.00 20.34 86 ILE A O 1
ATOM 406 N N . GLY A 1 87 ? 183.019 165.212 188.964 1.00 20.12 87 GLY A N 1
ATOM 407 C CA . GLY A 1 87 ? 182.488 164.306 189.961 1.00 20.12 87 GLY A CA 1
ATOM 408 C C . GLY A 1 87 ? 181.130 164.719 190.483 1.00 20.12 87 GLY A C 1
ATOM 409 O O . GLY A 1 87 ? 180.323 163.866 190.855 1.00 20.12 87 GLY A O 1
ATOM 410 N N . HIS A 1 88 ? 180.855 166.023 190.522 1.00 20.41 88 HIS A N 1
ATOM 411 C CA . HIS A 1 88 ? 179.541 166.483 190.956 1.00 20.41 88 HIS A CA 1
ATOM 412 C C . HIS A 1 88 ? 178.449 165.986 190.019 1.00 20.41 88 HIS A C 1
ATOM 413 O O . HIS A 1 88 ? 177.424 165.463 190.473 1.00 20.41 88 HIS A O 1
ATOM 420 N N . GLY A 1 89 ? 178.654 166.129 188.709 1.00 17.35 89 GLY A N 1
ATOM 421 C CA . GLY A 1 89 ? 177.697 165.587 187.761 1.00 17.35 89 GLY A CA 1
ATOM 422 C C . GLY A 1 89 ? 177.632 164.075 187.808 1.00 17.35 89 GLY A C 1
ATOM 423 O O . GLY A 1 89 ? 176.557 163.485 187.666 1.00 17.35 89 GLY A O 1
ATOM 424 N N . ILE A 1 90 ? 178.781 163.429 188.023 1.00 18.24 90 ILE A N 1
ATOM 425 C CA . ILE A 1 90 ? 178.808 161.973 188.139 1.00 18.24 90 ILE A CA 1
ATOM 426 C C . ILE A 1 90 ? 177.922 161.516 189.287 1.00 18.24 90 ILE A C 1
ATOM 427 O O . ILE A 1 90 ? 177.121 160.588 189.141 1.00 18.24 90 ILE A O 1
ATOM 432 N N . ARG A 1 91 ? 178.037 162.171 190.442 1.00 20.02 91 ARG A N 1
ATOM 433 C CA . ARG A 1 91 ? 177.252 161.781 191.609 1.00 20.02 91 ARG A CA 1
ATOM 434 C C . ARG A 1 91 ? 175.780 162.135 191.436 1.00 20.02 91 ARG A C 1
ATOM 435 O O . ARG A 1 91 ? 174.897 161.366 191.847 1.00 20.02 91 ARG A O 1
ATOM 443 N N . ILE A 1 92 ? 175.491 163.288 190.825 1.00 16.93 92 ILE A N 1
ATOM 444 C CA . ILE A 1 92 ? 174.104 163.656 190.550 1.00 16.93 92 ILE A CA 1
ATOM 445 C C . ILE A 1 92 ? 173.439 162.595 189.691 1.00 16.93 92 ILE A C 1
ATOM 446 O O . ILE A 1 92 ? 172.313 162.165 189.967 1.00 16.93 92 ILE A O 1
ATOM 451 N N . TRP A 1 93 ? 174.124 162.145 188.641 1.00 16.04 93 TRP A N 1
ATOM 452 C CA . TRP A 1 93 ? 173.542 161.129 187.774 1.00 16.04 93 TRP A CA 1
ATOM 453 C C . TRP A 1 93 ? 173.549 159.752 188.416 1.00 16.04 93 TRP A C 1
ATOM 454 O O . TRP A 1 93 ? 172.705 158.916 188.082 1.00 16.04 93 TRP A O 1
ATOM 465 N N . ASN A 1 94 ? 174.485 159.490 189.327 1.00 19.19 94 ASN A N 1
ATOM 466 C CA . ASN A 1 94 ? 174.464 158.241 190.071 1.00 19.19 94 ASN A CA 1
ATOM 467 C C . ASN A 1 94 ? 173.281 158.171 191.022 1.00 19.19 94 ASN A C 1
ATOM 468 O O . ASN A 1 94 ? 172.825 157.072 191.348 1.00 19.19 94 ASN A O 1
ATOM 473 N N . GLU A 1 95 ? 172.766 159.317 191.466 1.00 20.99 95 GLU A N 1
ATOM 474 C CA . GLU A 1 95 ? 171.570 159.346 192.298 1.00 20.99 95 GLU A CA 1
ATOM 475 C C . GLU A 1 95 ? 170.288 159.453 191.479 1.00 20.99 95 GLU A C 1
ATOM 476 O O . GLU A 1 95 ? 169.295 160.010 191.959 1.00 20.99 95 GLU A O 1
ATOM 482 N N . ILE A 1 96 ? 170.286 158.930 190.256 1.00 16.61 96 ILE A N 1
ATOM 483 C CA . ILE A 1 96 ? 169.112 158.978 189.393 1.00 16.61 96 ILE A CA 1
ATOM 484 C C . ILE A 1 96 ? 168.059 158.013 189.917 1.00 16.61 96 ILE A C 1
ATOM 485 O O . ILE A 1 96 ? 168.379 156.971 190.500 1.00 16.61 96 ILE A O 1
ATOM 490 N N . ASP A 1 97 ? 166.791 158.369 189.732 1.00 16.98 97 ASP A N 1
ATOM 491 C CA . ASP A 1 97 ? 165.713 157.457 190.056 1.00 16.98 97 ASP A CA 1
ATOM 492 C C . ASP A 1 97 ? 165.666 156.330 189.023 1.00 16.98 97 ASP A C 1
ATOM 493 O O . ASP A 1 97 ? 165.828 156.574 187.826 1.00 16.98 97 ASP A O 1
ATOM 498 N N . PRO A 1 98 ? 165.458 155.085 189.463 1.00 16.34 98 PRO A N 1
ATOM 499 C CA . PRO A 1 98 ? 165.384 153.979 188.491 1.00 16.34 98 PRO A CA 1
ATOM 500 C C . PRO A 1 98 ? 164.273 154.171 187.481 1.00 16.34 98 PRO A C 1
ATOM 501 O O . PRO A 1 98 ? 164.445 153.937 186.275 1.00 16.34 98 PRO A O 1
ATOM 505 N N . GLU A 1 99 ? 163.117 154.607 187.969 1.00 17.32 99 GLU A N 1
ATOM 506 C CA . GLU A 1 99 ? 161.924 154.676 187.146 1.00 17.32 99 GLU A CA 1
ATOM 507 C C . GLU A 1 99 ? 161.954 155.910 186.252 1.00 17.32 99 GLU A C 1
ATOM 508 O O . GLU A 1 99 ? 161.516 155.861 185.098 1.00 17.32 99 GLU A O 1
ATOM 514 N N . LEU A 1 100 ? 162.510 157.016 186.755 1.00 15.24 100 LEU A N 1
ATOM 515 C CA . LEU A 1 100 ? 162.823 158.151 185.893 1.00 15.24 100 LEU A CA 1
ATOM 516 C C . LEU A 1 100 ? 163.849 157.767 184.836 1.00 15.24 100 LEU A C 1
ATOM 517 O O . LEU A 1 100 ? 163.740 158.178 183.675 1.00 15.24 100 LEU A O 1
ATOM 522 N N . LEU A 1 101 ? 164.862 156.991 185.227 1.00 14.18 101 LEU A N 1
ATOM 523 C CA . LEU A 1 101 ? 165.846 156.497 184.271 1.00 14.18 101 LEU A CA 1
ATOM 524 C C . LEU A 1 101 ? 165.168 155.776 183.117 1.00 14.18 101 LEU A C 1
ATOM 525 O O . LEU A 1 101 ? 165.398 156.095 181.944 1.00 14.18 101 LEU A O 1
ATOM 530 N N . LEU A 1 102 ? 164.310 154.806 183.439 1.00 12.84 102 LEU A N 1
ATOM 531 C CA . LEU A 1 102 ? 163.633 154.054 182.389 1.00 12.84 102 LEU A CA 1
ATOM 532 C C . LEU A 1 102 ? 162.728 154.956 181.561 1.00 12.84 102 LEU A C 1
ATOM 533 O O . LEU A 1 102 ? 162.775 154.928 180.329 1.00 12.84 102 LEU A O 1
ATOM 538 N N . ALA A 1 103 ? 161.937 155.805 182.224 1.00 12.62 103 ALA A N 1
ATOM 539 C CA . ALA A 1 103 ? 160.979 156.644 181.514 1.00 12.62 103 ALA A CA 1
ATOM 540 C C . ALA A 1 103 ? 161.657 157.613 180.561 1.00 12.62 103 ALA A C 1
ATOM 541 O O . ALA A 1 103 ? 161.088 157.953 179.520 1.00 12.62 103 ALA A O 1
ATOM 543 N N . VAL A 1 104 ? 162.852 158.086 180.900 1.00 13.17 104 VAL A N 1
ATOM 544 C CA . VAL A 1 104 ? 163.536 159.022 180.017 1.00 13.17 104 VAL A CA 1
ATOM 545 C C . VAL A 1 104 ? 164.282 158.284 178.914 1.00 13.17 104 VAL A C 1
ATOM 546 O O . VAL A 1 104 ? 164.301 158.729 177.762 1.00 13.17 104 VAL A O 1
ATOM 550 N N . PHE A 1 105 ? 164.888 157.141 179.227 1.00 13.54 105 PHE A N 1
ATOM 551 C CA . PHE A 1 105 ? 165.850 156.551 178.308 1.00 13.54 105 PHE A CA 1
ATOM 552 C C . PHE A 1 105 ? 165.291 155.431 177.441 1.00 13.54 105 PHE A C 1
ATOM 553 O O . PHE A 1 105 ? 165.647 155.349 176.264 1.00 13.54 105 PHE A O 1
ATOM 561 N N . LEU A 1 106 ? 164.440 154.550 177.982 1.00 13.22 106 LEU A N 1
ATOM 562 C CA . LEU A 1 106 ? 163.984 153.409 177.188 1.00 13.22 106 LEU A CA 1
ATOM 563 C C . LEU A 1 106 ? 163.157 153.828 175.979 1.00 13.22 106 LEU A C 1
ATOM 564 O O . LEU A 1 106 ? 163.383 153.277 174.886 1.00 13.22 106 LEU A O 1
ATOM 569 N N . PRO A 1 107 ? 162.190 154.750 176.083 1.00 12.94 107 PRO A N 1
ATOM 570 C CA . PRO A 1 107 ? 161.541 155.229 174.851 1.00 12.94 107 PRO A CA 1
ATOM 571 C C . PRO A 1 107 ? 162.521 155.826 173.861 1.00 12.94 107 PRO A C 1
ATOM 572 O O . PRO A 1 107 ? 162.395 155.591 172.657 1.00 12.94 107 PRO A O 1
ATOM 576 N N . ALA A 1 108 ? 163.519 156.567 174.344 1.00 13.01 108 ALA A N 1
ATOM 577 C CA . ALA A 1 108 ? 164.521 157.137 173.450 1.00 13.01 108 ALA A CA 1
ATOM 578 C C . ALA A 1 108 ? 165.300 156.046 172.727 1.00 13.01 108 ALA A C 1
ATOM 579 O O . ALA A 1 108 ? 165.554 156.148 171.523 1.00 13.01 108 ALA A O 1
ATOM 581 N N . LEU A 1 109 ? 165.688 154.996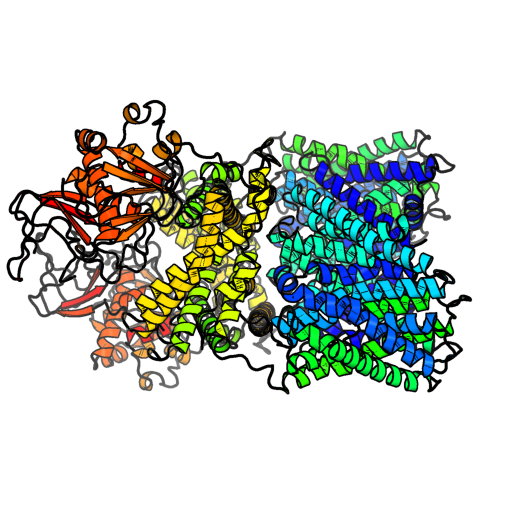 173.451 1.00 13.98 109 LEU A N 1
ATOM 582 C CA . LEU A 1 109 ? 166.411 153.889 172.837 1.00 13.98 109 LEU A CA 1
ATOM 583 C C . LEU A 1 109 ? 165.564 153.168 171.801 1.00 13.98 109 LEU A C 1
ATOM 584 O O . LEU A 1 109 ? 166.046 152.856 170.706 1.00 13.98 109 LEU A O 1
ATOM 589 N N . LEU A 1 110 ? 164.306 152.884 172.128 1.00 15.12 110 LEU A N 1
ATOM 590 C CA . LEU A 1 110 ? 163.533 151.908 171.375 1.00 15.12 110 LEU A CA 1
ATOM 591 C C . LEU A 1 110 ? 162.620 152.513 170.320 1.00 15.12 110 LEU A C 1
ATOM 592 O O . LEU A 1 110 ? 162.178 151.783 169.422 1.00 15.12 110 LEU A O 1
ATOM 597 N N . PHE A 1 111 ? 162.324 153.810 170.393 1.00 14.66 111 PHE A N 1
ATOM 598 C CA . PHE A 1 111 ? 161.382 154.389 169.449 1.00 14.66 111 PHE A CA 1
ATOM 599 C C . PHE A 1 111 ? 161.938 154.382 168.035 1.00 14.66 111 PHE A C 1
ATOM 600 O O . PHE A 1 111 ? 161.217 154.063 167.089 1.00 14.66 111 PHE A O 1
ATOM 608 N N . GLU A 1 112 ? 163.214 154.728 167.866 1.00 16.55 112 GLU A N 1
ATOM 609 C CA . GLU A 1 112 ? 163.794 154.714 166.528 1.00 16.55 112 GLU A CA 1
ATOM 610 C C . GLU A 1 112 ? 163.885 153.297 165.982 1.00 16.55 112 GLU A C 1
ATOM 611 O O . GLU A 1 112 ? 163.652 153.066 164.792 1.00 16.55 112 GLU A O 1
ATOM 617 N N . SER A 1 113 ? 164.225 152.332 166.837 1.00 17.61 113 SER A N 1
ATOM 618 C CA . SER A 1 113 ? 164.301 150.947 166.389 1.00 17.61 113 SER A CA 1
ATOM 619 C C . SER A 1 113 ? 162.944 150.444 165.920 1.00 17.61 113 SER A C 1
ATOM 620 O O . SER A 1 113 ? 162.846 149.771 164.889 1.00 17.61 113 SER A O 1
ATOM 623 N N . SER A 1 114 ? 161.883 150.760 166.664 1.00 17.88 114 SER A N 1
ATOM 624 C CA . SER A 1 114 ? 160.550 150.312 166.280 1.00 17.88 114 SER A CA 1
ATOM 625 C C . SER A 1 114 ? 159.961 151.117 165.130 1.00 17.88 114 SER A C 1
ATOM 626 O O . SER A 1 114 ? 159.137 150.585 164.382 1.00 17.88 114 SER A O 1
ATOM 629 N N . PHE A 1 115 ? 160.367 152.373 164.971 1.00 19.33 115 PHE A N 1
ATOM 630 C CA . PHE A 1 115 ? 159.798 153.279 163.985 1.00 19.33 115 PHE A CA 1
ATOM 631 C C . PHE A 1 115 ? 160.499 153.213 162.637 1.00 19.33 115 PHE A C 1
ATOM 632 O O . PHE A 1 115 ? 159.860 153.443 161.606 1.00 19.33 115 PHE A O 1
ATOM 640 N N . SER A 1 116 ? 161.778 152.881 162.613 1.00 21.51 116 SER A N 1
ATOM 641 C CA . SER A 1 116 ? 162.511 152.683 161.372 1.00 21.51 116 SER A CA 1
ATOM 642 C C . SER A 1 116 ? 162.301 151.316 160.800 1.00 21.51 116 SER A C 1
ATOM 643 O O . SER A 1 116 ? 162.878 150.974 159.762 1.00 21.51 116 SER A O 1
ATOM 646 N N . MET A 1 117 ? 161.479 150.533 161.494 1.00 26.64 117 MET A N 1
ATOM 647 C CA . MET A 1 117 ? 161.092 149.217 161.014 1.00 26.64 117 MET A CA 1
ATOM 648 C C . MET A 1 117 ? 160.388 149.329 159.669 1.00 26.64 117 MET A C 1
ATOM 649 O O . MET A 1 117 ? 159.481 150.144 159.491 1.00 26.64 117 MET A O 1
ATOM 654 N N . GLU A 1 118 ? 160.817 148.505 158.718 1.00 32.28 118 GLU A N 1
ATOM 655 C CA . GLU A 1 118 ? 160.231 148.477 157.384 1.00 32.28 118 GLU A CA 1
ATOM 656 C C . GLU A 1 118 ? 159.166 147.389 157.366 1.00 32.28 118 GLU A C 1
ATOM 657 O O . GLU A 1 118 ? 159.449 146.224 157.662 1.00 32.28 118 GLU A O 1
ATOM 663 N N . VAL A 1 119 ? 157.937 147.777 157.021 1.00 32.64 119 VAL A N 1
ATOM 664 C CA . VAL A 1 119 ? 156.774 146.917 157.223 1.00 32.64 119 VAL A CA 1
ATOM 665 C C . VAL A 1 119 ? 156.715 145.723 156.285 1.00 32.64 119 VAL A C 1
ATOM 666 O O . VAL A 1 119 ? 156.271 144.652 156.707 1.00 32.64 119 VAL A O 1
ATOM 670 N N . HIS A 1 120 ? 157.137 145.863 155.027 1.00 36.00 120 HIS A N 1
ATOM 671 C CA . HIS A 1 120 ? 156.933 144.769 154.083 1.00 36.00 120 HIS A CA 1
ATOM 672 C C . HIS A 1 120 ? 157.894 143.602 154.317 1.00 36.00 120 HIS A C 1
ATOM 673 O O . HIS A 1 120 ? 157.487 142.439 154.227 1.00 36.00 120 HIS A O 1
ATOM 680 N N . GLN A 1 121 ? 159.159 143.867 154.646 1.00 36.58 121 GLN A N 1
ATOM 681 C CA . GLN A 1 121 ? 160.022 142.753 155.032 1.00 36.58 121 GLN A CA 1
ATOM 682 C C . GLN A 1 121 ? 159.543 142.097 156.322 1.00 36.58 121 GLN A C 1
ATOM 683 O O . GLN A 1 121 ? 159.662 140.874 156.485 1.00 36.58 121 GLN A O 1
ATOM 689 N N . ILE A 1 122 ? 158.992 142.887 157.241 1.00 36.55 122 ILE A N 1
ATOM 690 C CA . ILE A 1 122 ? 158.435 142.316 158.459 1.00 36.55 122 ILE A CA 1
ATOM 691 C C . ILE A 1 122 ? 157.222 141.443 158.153 1.00 36.55 122 ILE A C 1
ATOM 692 O O . ILE A 1 122 ? 157.059 140.383 158.754 1.00 36.55 122 ILE A O 1
ATOM 697 N N . LYS A 1 123 ? 156.352 141.851 157.229 1.00 38.01 123 LYS A N 1
ATOM 698 C CA . LYS A 1 123 ? 155.235 140.979 156.880 1.00 38.01 123 LYS A CA 1
ATOM 699 C C . LYS A 1 123 ? 155.722 139.743 156.137 1.00 38.01 123 LYS A C 1
ATOM 700 O O . LYS A 1 123 ? 155.064 138.698 156.176 1.00 38.01 123 LYS A O 1
ATOM 706 N N . ARG A 1 124 ? 156.868 139.840 155.463 1.00 39.31 124 ARG A N 1
ATOM 707 C CA . ARG A 1 124 ? 157.460 138.676 154.816 1.00 39.31 124 ARG A CA 1
ATOM 708 C C . ARG A 1 124 ? 158.041 137.672 155.805 1.00 39.31 124 ARG A C 1
ATOM 709 O O . ARG A 1 124 ? 157.990 136.469 155.536 1.00 39.31 124 ARG A O 1
ATOM 717 N N . CYS A 1 125 ? 158.600 138.126 156.933 1.00 38.32 125 CYS A N 1
ATOM 718 C CA . CYS A 1 125 ? 159.238 137.207 157.875 1.00 38.32 125 CYS A CA 1
ATOM 719 C C . CYS A 1 125 ? 158.617 137.242 159.271 1.00 38.32 125 CYS A C 1
ATOM 720 O O . CYS A 1 125 ? 159.282 136.874 160.243 1.00 38.32 125 CYS A O 1
ATOM 723 N N . LEU A 1 126 ? 157.352 137.654 159.394 1.00 37.29 126 LEU A N 1
ATOM 724 C CA . LEU A 1 126 ? 156.755 137.866 160.710 1.00 37.29 126 LEU A CA 1
ATOM 725 C C . LEU A 1 126 ? 156.596 136.576 161.503 1.00 37.29 126 LEU A C 1
ATOM 726 O O . LEU A 1 126 ? 156.659 136.602 162.737 1.00 37.29 126 LEU A O 1
ATOM 731 N N . GLY A 1 127 ? 156.356 135.448 160.834 1.00 36.34 127 GLY A N 1
ATOM 732 C CA . GLY A 1 127 ? 156.270 134.187 161.560 1.00 36.34 127 GLY A CA 1
ATOM 733 C C . GLY A 1 127 ? 157.584 133.884 162.266 1.00 36.34 127 GLY A C 1
ATOM 734 O O . GLY A 1 127 ? 157.606 133.564 163.461 1.00 36.34 127 GLY A O 1
ATOM 735 N N . GLN A 1 128 ? 158.699 134.022 161.546 1.00 34.60 128 GLN A N 1
ATOM 736 C CA . GLN A 1 128 ? 160.009 133.869 162.164 1.00 34.60 128 GLN A CA 1
ATOM 737 C C . GLN A 1 128 ? 160.229 134.916 163.246 1.00 34.60 128 GLN A C 1
ATOM 738 O O . GLN A 1 128 ? 160.862 134.636 164.269 1.00 34.60 128 GLN A O 1
ATOM 744 N N . MET A 1 129 ? 159.723 136.132 163.032 1.00 35.52 129 MET A N 1
ATOM 745 C CA . MET A 1 129 ? 159.937 137.196 164.008 1.00 35.52 129 MET A CA 1
ATOM 746 C C . MET A 1 129 ? 159.290 136.850 165.338 1.00 35.52 129 MET A C 1
ATOM 747 O O . MET A 1 129 ? 159.939 136.891 166.389 1.00 35.52 129 MET A O 1
ATOM 752 N N . VAL A 1 130 ? 158.005 136.495 165.308 1.00 32.46 130 VAL A N 1
ATOM 753 C CA . VAL A 1 130 ? 157.313 136.152 166.543 1.00 32.46 130 VAL A CA 1
ATOM 754 C C . VAL A 1 130 ? 157.887 134.876 167.141 1.00 32.46 130 VAL A C 1
ATOM 755 O O . VAL A 1 130 ? 157.970 134.746 168.369 1.00 32.46 130 VAL A O 1
ATOM 759 N N . LEU A 1 131 ? 158.319 133.931 166.299 1.00 30.37 131 LEU A N 1
ATOM 760 C CA . LEU A 1 131 ? 158.905 132.695 166.804 1.00 30.37 131 LEU A CA 1
ATOM 761 C C . LEU A 1 131 ? 160.199 132.956 167.564 1.00 30.37 131 LEU A C 1
ATOM 762 O O . LEU A 1 131 ? 160.440 132.364 168.620 1.00 30.37 131 LEU A O 1
ATOM 767 N N . LEU A 1 132 ? 161.056 133.825 167.033 1.00 29.50 132 LEU A N 1
ATOM 768 C CA . LEU A 1 132 ? 162.292 134.160 167.724 1.00 29.50 132 LEU A CA 1
ATOM 769 C C . LEU A 1 132 ? 162.073 135.136 168.867 1.00 29.50 132 LEU A C 1
ATOM 770 O O . LEU A 1 132 ? 162.941 135.255 169.738 1.00 29.50 132 LEU A O 1
ATOM 775 N N . ALA A 1 133 ? 160.938 135.833 168.887 1.00 28.29 133 ALA A N 1
ATOM 776 C CA . ALA A 1 133 ? 160.695 136.840 169.911 1.00 28.29 133 ALA A CA 1
ATOM 777 C C . ALA A 1 133 ? 160.021 136.261 171.149 1.00 28.29 133 ALA A C 1
ATOM 778 O O . ALA A 1 133 ? 160.580 136.323 172.245 1.00 28.29 133 ALA A O 1
ATOM 780 N N . VAL A 1 134 ? 158.821 135.708 171.003 1.00 26.75 134 VAL A N 1
ATOM 781 C CA . VAL A 1 134 ? 158.082 135.287 172.192 1.00 26.75 134 VAL A CA 1
ATOM 782 C C . VAL A 1 134 ? 158.641 133.969 172.729 1.00 26.75 134 VAL A C 1
ATOM 783 O O . VAL A 1 134 ? 159.206 133.964 173.836 1.00 26.75 134 VAL A O 1
ATOM 787 N N . PRO A 1 135 ? 158.562 132.842 172.005 1.00 26.27 135 PRO A N 1
ATOM 788 C CA . PRO A 1 135 ? 159.095 131.605 172.591 1.00 26.27 135 PRO A CA 1
ATOM 789 C C . PRO A 1 135 ? 160.607 131.580 172.634 1.00 26.27 135 PRO A C 1
ATOM 790 O O . PRO A 1 135 ? 161.170 130.903 173.499 1.00 26.27 135 PRO A O 1
ATOM 794 N N . GLY A 1 136 ? 161.284 132.310 171.748 1.00 25.01 136 GLY A N 1
ATOM 795 C CA . GLY A 1 136 ? 162.731 132.399 171.847 1.00 25.01 136 GLY A CA 1
ATOM 796 C C . GLY A 1 136 ? 163.180 133.054 173.137 1.00 25.01 136 GLY A C 1
ATOM 797 O O . GLY A 1 136 ? 164.057 132.541 173.838 1.00 25.01 136 GLY A O 1
ATOM 798 N N . VAL A 1 137 ? 162.565 134.185 173.483 1.00 23.98 137 VAL A N 1
ATOM 799 C CA . VAL A 1 137 ? 162.902 134.850 174.736 1.00 23.98 137 VAL A CA 1
ATOM 800 C C . VAL A 1 137 ? 162.469 133.999 175.920 1.00 23.98 137 VAL A C 1
ATOM 801 O O . VAL A 1 137 ? 163.163 133.945 176.939 1.00 23.98 137 VAL A O 1
ATOM 805 N N . LEU A 1 138 ? 161.333 133.308 175.810 1.00 23.54 138 LEU A N 1
ATOM 806 C CA . LEU A 1 138 ? 160.905 132.441 176.906 1.00 23.54 138 LEU A CA 1
ATOM 807 C C . LEU A 1 138 ? 161.912 131.321 177.155 1.00 23.54 138 LEU A C 1
ATOM 808 O O . LEU A 1 138 ? 162.274 131.040 178.304 1.00 23.54 138 LEU A O 1
ATOM 813 N N . ILE A 1 139 ? 162.389 130.680 176.086 1.00 22.89 139 ILE A N 1
ATOM 814 C CA . ILE A 1 139 ? 163.355 129.593 176.229 1.00 22.89 139 ILE A CA 1
ATOM 815 C C . ILE A 1 139 ? 164.680 130.118 176.764 1.00 22.89 139 ILE A C 1
ATOM 816 O O . ILE A 1 139 ? 165.304 129.495 177.633 1.00 22.89 139 ILE A O 1
ATOM 821 N N . SER A 1 140 ? 165.141 131.260 176.249 1.00 21.48 140 SER A N 1
ATOM 822 C CA . SER A 1 140 ? 166.390 131.832 176.740 1.00 21.48 140 SER A CA 1
ATOM 823 C C . SER A 1 140 ? 166.280 132.207 178.210 1.00 21.48 140 SER A C 1
ATOM 824 O O . SER A 1 140 ? 167.211 131.974 178.988 1.00 21.48 140 SER A O 1
ATOM 827 N N . THR A 1 141 ? 165.147 132.788 178.609 1.00 21.15 141 THR A N 1
ATOM 828 C CA . THR A 1 141 ? 164.933 133.131 180.008 1.00 21.15 141 THR A CA 1
ATOM 829 C C . THR A 1 141 ? 164.934 131.889 180.881 1.00 21.15 141 THR A C 1
ATOM 830 O O . THR A 1 141 ? 165.556 131.877 181.946 1.00 21.15 141 THR A O 1
ATOM 834 N N . ALA A 1 142 ? 164.253 130.829 180.443 1.00 21.52 142 ALA A N 1
ATOM 835 C CA . ALA A 1 142 ? 164.230 129.597 181.223 1.00 21.52 142 ALA A CA 1
ATOM 836 C C . ALA A 1 142 ? 165.634 129.032 181.392 1.00 21.52 142 ALA A C 1
ATOM 837 O O . ALA A 1 142 ? 166.050 128.695 182.508 1.00 21.52 142 ALA A O 1
ATOM 839 N N . CYS A 1 143 ? 166.391 128.951 180.296 1.00 21.64 143 CYS A N 1
ATOM 840 C CA . CYS A 1 143 ? 167.737 128.389 180.360 1.00 21.64 143 CYS A CA 1
ATOM 841 C C . CYS A 1 143 ? 168.643 129.221 181.258 1.00 21.64 143 CYS A C 1
ATOM 842 O O . CYS A 1 143 ? 169.308 128.687 182.154 1.00 21.64 143 CYS A O 1
ATOM 845 N N . LEU A 1 144 ? 168.682 130.536 181.030 1.00 20.19 144 LEU A N 1
ATOM 846 C CA . LEU A 1 144 ? 169.561 131.400 181.809 1.00 20.19 144 LEU A CA 1
ATOM 847 C C . LEU A 1 144 ? 169.174 131.411 183.280 1.00 20.19 144 LEU A C 1
ATOM 848 O O . LEU A 1 144 ? 170.043 131.339 184.155 1.00 20.19 144 LEU A O 1
ATOM 853 N N . GLY A 1 145 ? 167.876 131.508 183.576 1.00 19.70 145 GLY A N 1
ATOM 854 C CA . GLY A 1 145 ? 167.445 131.510 184.961 1.00 19.70 145 GLY A CA 1
ATOM 855 C C . GLY A 1 145 ? 167.786 130.217 185.670 1.00 19.70 145 GLY A C 1
ATOM 856 O O . GLY A 1 145 ? 168.297 130.231 186.790 1.00 19.70 145 GLY A O 1
ATOM 857 N N . SER A 1 146 ? 167.532 129.080 185.018 1.00 20.48 146 SER A N 1
ATOM 858 C CA . SER A 1 146 ? 167.860 127.802 185.637 1.00 20.48 146 SER A CA 1
ATOM 859 C C . SER A 1 146 ? 169.359 127.673 185.872 1.00 20.48 146 SER A C 1
ATOM 860 O O . SER A 1 146 ? 169.791 127.226 186.944 1.00 20.48 146 SER A O 1
ATOM 863 N N . LEU A 1 147 ? 170.172 128.081 184.894 1.00 19.50 147 LEU A N 1
ATOM 864 C CA . LEU A 1 147 ? 171.617 127.931 185.024 1.00 19.50 147 LEU A CA 1
ATOM 865 C C . LEU A 1 147 ? 172.173 128.824 186.128 1.00 19.50 147 LEU A C 1
ATOM 866 O O . LEU A 1 147 ? 172.949 128.368 186.976 1.00 19.50 147 LEU A O 1
ATOM 871 N N . VAL A 1 148 ? 171.779 130.102 186.147 1.00 19.50 148 VAL A N 1
ATOM 872 C CA . VAL A 1 148 ? 172.278 131.003 187.182 1.00 19.50 148 VAL A CA 1
ATOM 873 C C . VAL A 1 148 ? 171.599 130.780 188.522 1.00 19.50 148 VAL A C 1
ATOM 874 O O . VAL A 1 148 ? 172.029 131.361 189.524 1.00 19.50 148 VAL A O 1
ATOM 878 N N . LYS A 1 149 ? 170.547 129.967 188.569 1.00 21.02 149 LYS A N 1
ATOM 879 C CA . LYS A 1 149 ? 169.995 129.543 189.850 1.00 21.02 149 LYS A CA 1
ATOM 880 C C . LYS A 1 149 ? 170.799 128.388 190.424 1.00 21.02 149 LYS A C 1
ATOM 881 O O . LYS A 1 149 ? 171.182 128.405 191.599 1.00 21.02 149 LYS A O 1
ATOM 887 N N . VAL A 1 150 ? 171.066 127.374 189.605 1.00 20.78 150 VAL A N 1
ATOM 888 C CA . VAL A 1 150 ? 171.741 126.176 190.087 1.00 20.78 150 VAL A CA 1
ATOM 889 C C . VAL A 1 150 ? 173.219 126.439 190.362 1.00 20.78 150 VAL A C 1
ATOM 890 O O . VAL A 1 150 ? 173.782 125.881 191.310 1.00 20.78 150 VAL A O 1
ATOM 894 N N . THR A 1 151 ? 173.863 127.291 189.556 1.00 20.30 151 THR A N 1
ATOM 895 C CA . THR A 1 151 ? 175.323 127.346 189.597 1.00 20.30 151 THR A CA 1
ATOM 896 C C . THR A 1 151 ? 175.844 128.529 190.411 1.00 20.30 151 THR A C 1
ATOM 897 O O . THR A 1 151 ? 176.881 128.413 191.074 1.00 20.30 151 THR A O 1
ATOM 901 N N . PHE A 1 152 ? 175.159 129.667 190.373 1.00 18.84 152 PHE A N 1
ATOM 902 C CA . PHE A 1 152 ? 175.703 130.870 190.989 1.00 18.84 152 PHE A CA 1
ATOM 903 C C . PHE A 1 152 ? 175.715 130.738 192.515 1.00 18.84 152 PHE A C 1
ATOM 904 O O . PHE A 1 152 ? 174.850 130.075 193.097 1.00 18.84 152 PHE A O 1
ATOM 912 N N . PRO A 1 153 ? 176.692 131.365 193.194 1.00 20.76 153 PRO A N 1
ATOM 913 C CA . PRO A 1 153 ? 176.904 131.084 194.618 1.00 20.76 153 PRO A CA 1
ATOM 914 C C . PRO A 1 153 ? 176.193 132.047 195.552 1.00 20.76 153 PRO A C 1
ATOM 915 O O . PRO A 1 153 ? 176.472 132.065 196.754 1.00 20.76 153 PRO A O 1
ATOM 919 N N . TYR A 1 154 ? 175.286 132.861 195.018 1.00 21.15 154 TYR A N 1
ATOM 920 C CA . TYR A 1 154 ? 174.716 133.974 195.766 1.00 21.15 154 TYR A CA 1
ATOM 921 C C . TYR A 1 154 ? 173.425 133.589 196.479 1.00 21.15 154 TYR A C 1
ATOM 922 O O . TYR A 1 154 ? 172.740 134.462 197.021 1.00 21.15 154 TYR A O 1
ATOM 931 N N . GLU A 1 155 ? 173.101 132.294 196.511 1.00 24.29 155 GLU A N 1
ATOM 932 C CA . GLU A 1 155 ? 171.871 131.783 197.106 1.00 24.29 155 GLU A CA 1
ATOM 933 C C . GLU A 1 155 ? 170.665 132.611 196.686 1.00 24.29 155 GLU A C 1
ATOM 934 O O . GLU A 1 155 ? 169.848 133.004 197.524 1.00 24.29 155 GLU A O 1
ATOM 940 N N . TRP A 1 156 ? 170.547 132.881 195.391 1.00 21.55 156 TRP A N 1
ATOM 941 C CA . TRP A 1 156 ? 169.452 133.686 194.872 1.00 21.55 156 TRP A CA 1
ATOM 942 C C . TRP A 1 156 ? 168.170 132.860 194.894 1.00 21.55 156 TRP A C 1
ATOM 943 O O . TRP A 1 156 ? 168.182 131.649 195.127 1.00 21.55 156 TRP A O 1
ATOM 954 N N . ASP A 1 157 ? 167.044 133.511 194.644 1.00 23.87 157 ASP A N 1
ATOM 955 C CA . ASP A 1 157 ? 165.751 132.855 194.543 1.00 23.87 157 ASP A CA 1
ATOM 956 C C . ASP A 1 157 ? 165.542 132.425 193.097 1.00 23.87 157 ASP A C 1
ATOM 957 O O . ASP A 1 157 ? 166.377 132.680 192.227 1.00 23.87 157 ASP A O 1
ATOM 962 N N . TRP A 1 158 ? 164.419 131.760 192.837 1.00 19.92 158 TRP A N 1
ATOM 963 C CA . TRP A 1 158 ? 164.013 131.563 191.453 1.00 19.92 158 TRP A CA 1
ATOM 964 C C . TRP A 1 158 ? 163.518 132.859 190.835 1.00 19.92 158 TRP A C 1
ATOM 965 O O . TRP A 1 158 ? 163.711 133.082 189.638 1.00 19.92 158 TRP A O 1
ATOM 976 N N . LYS A 1 159 ? 162.894 133.722 191.637 1.00 22.18 159 LYS A N 1
ATOM 977 C CA . LYS A 1 159 ? 162.446 135.015 191.136 1.00 22.18 159 LYS A CA 1
ATOM 978 C C . LYS A 1 159 ? 163.631 135.873 190.715 1.00 22.18 159 LYS A C 1
ATOM 979 O O . LYS A 1 159 ? 163.638 136.446 189.624 1.00 22.18 159 LYS A O 1
ATOM 985 N N . THR A 1 160 ? 164.656 135.956 191.567 1.00 20.56 160 THR A N 1
ATOM 986 C CA . THR A 1 160 ? 165.843 136.744 191.244 1.00 20.56 160 THR A CA 1
ATOM 987 C C . THR A 1 160 ? 166.610 136.139 190.074 1.00 20.56 160 THR A C 1
ATOM 988 O O . THR A 1 160 ? 167.063 136.858 189.172 1.00 20.56 160 THR A O 1
ATOM 992 N N . SER A 1 161 ? 166.767 134.814 190.075 1.00 20.09 161 SER A N 1
ATOM 993 C CA . SER A 1 161 ? 167.469 134.143 188.989 1.00 20.09 161 SER A CA 1
ATOM 994 C C . SER A 1 161 ? 166.769 134.362 187.655 1.00 20.09 161 SER A C 1
ATOM 995 O O . SER A 1 161 ? 167.417 134.672 186.649 1.00 20.09 161 SER A O 1
ATOM 998 N N . LEU A 1 162 ? 165.443 134.223 187.627 1.00 19.23 162 LEU A N 1
ATOM 999 C CA . LEU A 1 162 ? 164.712 134.426 186.384 1.00 19.23 162 LEU A CA 1
ATOM 1000 C C . LEU A 1 162 ? 164.642 135.898 186.008 1.00 19.23 162 LEU A C 1
ATOM 1001 O O . LEU A 1 162 ? 164.552 136.226 184.823 1.00 19.23 162 LEU A O 1
ATOM 1006 N N . LEU A 1 163 ? 164.692 136.797 186.992 1.00 19.50 163 LEU A N 1
ATOM 1007 C CA . LEU A 1 163 ? 164.783 138.220 186.692 1.00 19.50 163 LEU A CA 1
ATOM 1008 C C . LEU A 1 163 ? 166.078 138.532 185.958 1.00 19.50 163 LEU A C 1
ATOM 1009 O O . LEU A 1 163 ? 166.083 139.259 184.959 1.00 19.50 163 LEU A O 1
ATOM 1014 N N . LEU A 1 164 ? 167.190 137.973 186.436 1.00 18.44 164 LEU A N 1
ATOM 1015 C CA . LEU A 1 164 ? 168.453 138.140 185.724 1.00 18.44 164 LEU A CA 1
ATOM 1016 C C . LEU A 1 164 ? 168.399 137.481 184.353 1.00 18.44 164 LEU A C 1
ATOM 1017 O O . LEU A 1 164 ? 168.885 138.043 183.367 1.00 18.44 164 LEU A O 1
ATOM 1022 N N . GLY A 1 165 ? 167.801 136.291 184.269 1.00 18.97 165 GLY A N 1
ATOM 1023 C CA . GLY A 1 165 ? 167.739 135.590 182.996 1.00 18.97 165 GLY A CA 1
ATOM 1024 C C . GLY A 1 165 ? 166.944 136.334 181.940 1.00 18.97 165 GLY A C 1
ATOM 1025 O O . GLY A 1 165 ? 167.340 136.384 180.775 1.00 18.97 165 GLY A O 1
ATOM 1026 N N . GLY A 1 166 ? 165.803 136.908 182.327 1.00 20.33 166 GLY A N 1
ATOM 1027 C CA . GLY A 1 166 ? 165.000 137.681 181.396 1.00 20.33 166 GLY A CA 1
ATOM 1028 C C . GLY A 1 166 ? 165.482 139.096 181.180 1.00 20.33 166 GLY A C 1
ATOM 1029 O O . GLY A 1 166 ? 165.089 139.730 180.197 1.00 20.33 166 GLY A O 1
ATOM 1030 N N . LEU A 1 167 ? 166.321 139.606 182.082 1.00 19.39 167 LEU A N 1
ATOM 1031 C CA . LEU A 1 167 ? 166.947 140.907 181.877 1.00 19.39 167 LEU A CA 1
ATOM 1032 C C . LEU A 1 167 ? 167.949 140.846 180.735 1.00 19.39 167 LEU A C 1
ATOM 1033 O O . LEU A 1 167 ? 167.784 141.502 179.701 1.00 19.39 167 LEU A O 1
ATOM 1038 N N . LEU A 1 168 ? 168.995 140.049 180.911 1.00 20.00 168 LEU A N 1
ATOM 1039 C CA . LEU A 1 168 ? 170.003 139.792 179.885 1.00 20.00 168 LEU A CA 1
ATOM 1040 C C . LEU A 1 168 ? 169.585 138.686 178.919 1.00 20.00 168 LEU A C 1
ATOM 1041 O O . LEU A 1 168 ? 170.317 137.751 178.610 1.00 20.00 168 LEU A O 1
ATOM 1046 N N . SER A 1 169 ? 168.374 138.849 178.390 1.00 22.65 169 SER A N 1
ATOM 1047 C CA . SER A 1 169 ? 167.863 138.057 177.280 1.00 22.65 169 SER A CA 1
ATOM 1048 C C . SER A 1 169 ? 167.343 138.952 176.163 1.00 22.65 169 SER A C 1
ATOM 1049 O O . SER A 1 169 ? 166.707 138.466 175.223 1.00 22.65 169 SER A O 1
ATOM 1052 N N . ALA A 1 170 ? 167.605 140.252 176.252 1.00 26.94 170 ALA A N 1
ATOM 1053 C CA . ALA A 1 170 ? 167.114 141.242 175.303 1.00 26.94 170 ALA A CA 1
ATOM 1054 C C . ALA A 1 170 ? 168.257 141.675 174.399 1.00 26.94 170 ALA A C 1
ATOM 1055 O O . ALA A 1 170 ? 169.126 142.448 174.817 1.00 26.94 170 ALA A O 1
ATOM 1057 N N . THR A 1 171 ? 168.253 141.182 173.166 1.00 29.78 171 THR A N 1
ATOM 1058 C CA . THR A 1 171 ? 169.249 141.557 172.173 1.00 29.78 171 THR A CA 1
ATOM 1059 C C . THR A 1 171 ? 168.978 142.988 171.724 1.00 29.78 171 THR A C 1
ATOM 1060 O O . THR A 1 171 ? 167.850 143.318 171.344 1.00 29.78 171 THR A O 1
ATOM 1064 N N . ASP A 1 172 ? 170.006 143.832 171.771 1.00 29.17 172 ASP A N 1
ATOM 1065 C CA . ASP A 1 172 ? 169.815 145.247 171.483 1.00 29.17 172 ASP A CA 1
ATOM 1066 C C . ASP A 1 172 ? 169.585 145.465 169.991 1.00 29.17 172 ASP A C 1
ATOM 1067 O O . ASP A 1 172 ? 170.293 144.891 169.162 1.00 29.17 172 ASP A O 1
ATOM 1072 N N . PRO A 1 173 ? 168.617 146.298 169.618 1.00 30.19 173 PRO A N 1
ATOM 1073 C CA . PRO A 1 173 ? 168.386 146.564 168.197 1.00 30.19 173 PRO A CA 1
ATOM 1074 C C . PRO A 1 173 ? 169.355 147.595 167.644 1.00 30.19 173 PRO A C 1
ATOM 1075 O O . PRO A 1 173 ? 169.728 147.526 166.473 1.00 30.19 173 PRO A O 1
ATOM 1079 N N . VAL A 1 174 ? 169.776 148.548 168.477 1.00 32.24 174 VAL A N 1
ATOM 1080 C CA . VAL A 1 174 ? 170.706 149.576 168.020 1.00 32.24 174 VAL A CA 1
ATOM 1081 C C . VAL A 1 174 ? 172.055 148.958 167.671 1.00 32.24 174 VAL A C 1
ATOM 1082 O O . VAL A 1 174 ? 172.606 149.195 166.589 1.00 32.24 174 VAL A O 1
ATOM 1086 N N . ALA A 1 175 ? 172.600 148.147 168.582 1.00 32.33 175 ALA A N 1
ATOM 1087 C CA . ALA A 1 175 ? 173.901 147.532 168.347 1.00 32.33 175 ALA A CA 1
ATOM 1088 C C . ALA A 1 175 ? 173.852 146.568 167.171 1.00 32.33 175 ALA A C 1
ATOM 1089 O O . ALA A 1 175 ? 174.774 146.533 166.348 1.00 32.33 175 ALA A O 1
ATOM 1091 N N . VAL A 1 176 ? 172.784 145.778 167.070 1.00 34.17 176 VAL A N 1
ATOM 1092 C CA . VAL A 1 176 ? 172.669 144.824 165.973 1.00 34.17 176 VAL A CA 1
ATOM 1093 C C . VAL A 1 176 ? 172.496 145.542 164.642 1.00 34.17 176 VAL A C 1
ATOM 1094 O O . VAL A 1 176 ? 173.047 145.119 163.623 1.00 34.17 176 VAL A O 1
ATOM 1098 N N . VAL A 1 177 ? 171.729 146.634 164.621 1.00 36.21 177 VAL A N 1
ATOM 1099 C CA . VAL A 1 177 ? 171.584 147.402 163.388 1.00 36.21 177 VAL A CA 1
ATOM 1100 C C . VAL A 1 177 ? 172.923 147.996 162.969 1.00 36.21 177 VAL A C 1
ATOM 1101 O O . VAL A 1 177 ? 173.308 147.931 161.793 1.00 36.21 177 VAL A O 1
ATOM 1105 N N . ALA A 1 178 ? 173.660 148.571 163.923 1.00 35.90 178 ALA A N 1
ATOM 1106 C CA . ALA A 1 178 ? 174.972 149.123 163.608 1.00 35.90 178 ALA A CA 1
ATOM 1107 C C . ALA A 1 178 ? 175.913 148.040 163.096 1.00 35.90 178 ALA A C 1
ATOM 1108 O O . ALA A 1 178 ? 176.710 148.279 162.181 1.00 35.90 178 ALA A O 1
ATOM 1110 N N . LEU A 1 179 ? 175.840 146.845 163.681 1.00 37.08 179 LEU A N 1
ATOM 1111 C CA . LEU A 1 179 ? 176.662 145.734 163.221 1.00 37.08 179 LEU A CA 1
ATOM 1112 C C . LEU A 1 179 ? 176.266 145.286 161.820 1.00 37.08 179 LEU A C 1
ATOM 1113 O O . LEU A 1 179 ? 177.131 144.979 160.994 1.00 37.08 179 LEU A O 1
ATOM 1118 N N . LEU A 1 180 ? 174.964 145.239 161.537 1.00 37.04 180 LEU A N 1
ATOM 1119 C CA . LEU A 1 180 ? 174.496 144.778 160.236 1.00 37.04 180 LEU A CA 1
ATOM 1120 C C . LEU A 1 180 ? 174.802 145.786 159.139 1.00 37.04 180 LEU A C 1
ATOM 1121 O O . LEU A 1 180 ? 174.907 145.406 157.967 1.00 37.04 180 LEU A O 1
ATOM 1126 N N . LYS A 1 181 ? 174.933 147.068 159.490 1.00 40.53 181 LYS A N 1
ATOM 1127 C CA . LYS A 1 181 ? 175.294 148.060 158.481 1.00 40.53 181 LYS A CA 1
ATOM 1128 C C . LYS A 1 181 ? 176.649 147.747 157.861 1.00 40.53 181 LYS A C 1
ATOM 1129 O O . LYS A 1 181 ? 176.819 147.843 156.639 1.00 40.53 181 LYS A O 1
ATOM 1135 N N . GLU A 1 182 ? 177.625 147.367 158.683 1.00 42.94 182 GLU A N 1
ATOM 1136 C CA . GLU A 1 182 ? 178.962 147.051 158.206 1.00 42.94 182 GLU A CA 1
ATOM 1137 C C . GLU A 1 182 ? 179.193 145.560 157.994 1.00 42.94 182 GLU A C 1
ATOM 1138 O O . GLU A 1 182 ? 180.264 145.180 157.508 1.00 42.94 182 GLU A O 1
ATOM 1144 N N . LEU A 1 183 ? 178.227 144.712 158.344 1.00 41.20 183 LEU A N 1
ATOM 1145 C CA . LEU A 1 183 ? 178.434 143.271 158.251 1.00 41.20 183 LEU A CA 1
ATOM 1146 C C . LEU A 1 183 ? 178.475 142.808 156.800 1.00 41.20 183 LEU A C 1
ATOM 1147 O O . LEU A 1 183 ? 179.363 142.044 156.408 1.00 41.20 183 LEU A O 1
ATOM 1152 N N . GLY A 1 184 ? 177.527 143.265 155.988 1.00 40.83 184 GLY A N 1
ATOM 1153 C CA . GLY A 1 184 ? 177.450 142.817 154.613 1.00 40.83 184 GLY A CA 1
ATOM 1154 C C . GLY A 1 184 ? 176.662 141.547 154.403 1.00 40.83 184 GLY A C 1
ATOM 1155 O O . GLY A 1 184 ? 176.841 140.883 153.378 1.00 40.83 184 GLY A O 1
ATOM 1156 N N . ALA A 1 185 ? 175.794 141.185 155.343 1.00 39.13 185 ALA A N 1
ATOM 1157 C CA . ALA A 1 185 ? 174.975 139.994 155.207 1.00 39.13 185 ALA A CA 1
ATOM 1158 C C . ALA A 1 185 ? 173.829 140.243 154.230 1.00 39.13 185 ALA A C 1
ATOM 1159 O O . ALA A 1 185 ? 173.561 141.373 153.814 1.00 39.13 185 ALA A O 1
ATOM 1161 N N . SER A 1 186 ? 173.147 139.163 153.862 1.00 37.09 186 SER A N 1
ATOM 1162 C CA . SER A 1 186 ? 172.042 139.255 152.920 1.00 37.09 186 SER A CA 1
ATOM 1163 C C . SER A 1 186 ? 170.874 140.014 153.534 1.00 37.09 186 SER A C 1
ATOM 1164 O O . SER A 1 186 ? 170.757 140.137 154.755 1.00 37.09 186 SER A O 1
ATOM 1167 N N . LYS A 1 187 ? 170.002 140.532 152.667 1.00 37.70 187 LYS A N 1
ATOM 1168 C CA . LYS A 1 187 ? 168.844 141.278 153.147 1.00 37.70 187 LYS A CA 1
ATOM 1169 C C . LYS A 1 187 ? 167.902 140.389 153.949 1.00 37.70 187 LYS A C 1
ATOM 1170 O O . LYS A 1 187 ? 167.292 140.844 154.922 1.00 37.70 187 LYS A O 1
ATOM 1176 N N . LYS A 1 188 ? 167.769 139.120 153.561 1.00 36.83 188 LYS A N 1
ATOM 1177 C CA . LYS A 1 188 ? 166.906 138.211 154.306 1.00 36.83 188 LYS A CA 1
ATOM 1178 C C . LYS A 1 188 ? 167.410 138.020 155.731 1.00 36.83 188 LYS A C 1
ATOM 1179 O O . LYS A 1 188 ? 166.664 138.213 156.699 1.00 36.83 188 LYS A O 1
ATOM 1185 N N . LEU A 1 189 ? 168.685 137.655 155.876 1.00 33.55 189 LEU A N 1
ATOM 1186 C CA . LEU A 1 189 ? 169.244 137.430 157.204 1.00 33.55 189 LEU A CA 1
ATOM 1187 C C . LEU A 1 189 ? 169.302 138.721 158.006 1.00 33.55 189 LEU A C 1
ATOM 1188 O O . LEU A 1 189 ? 169.047 138.721 159.215 1.00 33.55 189 LEU A O 1
ATOM 1193 N N . SER A 1 190 ? 169.644 139.832 157.352 1.00 33.87 190 SER A N 1
ATOM 1194 C CA . SER A 1 190 ? 169.678 141.115 158.043 1.00 33.87 190 SER A CA 1
ATOM 1195 C C . SER A 1 190 ? 168.301 141.470 158.590 1.00 33.87 190 SER A C 1
ATOM 1196 O O . SER A 1 190 ? 168.169 141.894 159.743 1.00 33.87 190 SER A O 1
ATOM 1199 N N . THR A 1 191 ? 167.262 141.289 157.773 1.00 33.53 191 THR A N 1
ATOM 1200 C CA . THR A 1 191 ? 165.904 141.562 158.226 1.00 33.53 191 THR A CA 1
ATOM 1201 C C . THR A 1 191 ? 165.517 140.653 159.381 1.00 33.53 191 THR A C 1
ATOM 1202 O O . THR A 1 191 ? 164.932 141.110 160.370 1.00 33.53 191 THR A O 1
ATOM 1206 N N . ILE A 1 192 ? 165.837 139.362 159.275 1.00 32.15 192 ILE A N 1
ATOM 1207 C CA . ILE A 1 192 ? 165.476 138.426 160.336 1.00 32.15 192 ILE A CA 1
ATOM 1208 C C . ILE A 1 192 ? 166.128 138.838 161.646 1.00 32.15 192 ILE A C 1
ATOM 1209 O O . ILE A 1 192 ? 165.467 138.944 162.688 1.00 32.15 192 ILE A O 1
ATOM 1214 N N . ILE A 1 193 ? 167.434 139.105 161.604 1.00 31.12 193 ILE A N 1
ATOM 1215 C CA . ILE A 1 193 ? 168.173 139.426 162.818 1.00 31.12 193 ILE A CA 1
ATOM 1216 C C . ILE A 1 193 ? 167.680 140.738 163.413 1.00 31.12 193 ILE A C 1
ATOM 1217 O O . ILE A 1 193 ? 167.454 140.837 164.624 1.00 31.12 193 ILE A O 1
ATOM 1222 N N . GLU A 1 194 ? 167.482 141.756 162.573 1.00 33.70 194 GLU A N 1
ATOM 1223 C CA . GLU A 1 194 ? 167.042 143.058 163.066 1.00 33.70 194 GLU A CA 1
ATOM 1224 C C . GLU A 1 194 ? 165.657 142.975 163.699 1.00 33.70 194 GLU A C 1
ATOM 1225 O O . GLU A 1 194 ? 165.422 143.526 164.783 1.00 33.70 194 GLU A O 1
ATOM 1231 N N . GLY A 1 195 ? 164.726 142.286 163.040 1.00 31.32 195 GLY A N 1
ATOM 1232 C CA . GLY A 1 195 ? 163.384 142.186 163.584 1.00 31.32 195 GLY A CA 1
ATOM 1233 C C . GLY A 1 195 ? 163.327 141.397 164.876 1.00 31.32 195 GLY A C 1
ATOM 1234 O O . GLY A 1 195 ? 162.654 141.802 165.833 1.00 31.32 195 GLY A O 1
ATOM 1235 N N . GLU A 1 196 ? 164.031 140.261 164.934 1.00 31.27 196 GLU A N 1
ATOM 1236 C CA . GLU A 1 196 ? 164.014 139.495 166.173 1.00 31.27 196 GLU A CA 1
ATOM 1237 C C . GLU A 1 196 ? 164.697 140.273 167.285 1.00 31.27 196 GLU A C 1
ATOM 1238 O O . GLU A 1 196 ? 164.286 140.190 168.445 1.00 31.27 196 GLU A O 1
ATOM 1244 N N . SER A 1 197 ? 165.720 141.064 166.951 1.00 30.22 197 SER A N 1
ATOM 1245 C CA . SER A 1 197 ? 166.379 141.877 167.967 1.00 30.22 197 SER A CA 1
ATOM 1246 C C . SER A 1 197 ? 165.448 142.953 168.506 1.00 30.22 197 SER A C 1
ATOM 1247 O O . SER A 1 197 ? 165.446 143.233 169.709 1.00 30.22 197 SER A O 1
ATOM 1250 N N . LEU A 1 198 ? 164.650 143.573 167.635 1.00 30.26 198 LEU A N 1
ATOM 1251 C CA . LEU A 1 198 ? 163.774 144.637 168.109 1.00 30.26 198 LEU A CA 1
ATOM 1252 C C . LEU A 1 198 ? 162.503 144.112 168.770 1.00 30.26 198 LEU A C 1
ATOM 1253 O O . LEU A 1 198 ? 161.815 144.884 169.444 1.00 30.26 198 LEU A O 1
ATOM 1258 N N . MET A 1 199 ? 162.172 142.832 168.597 1.00 30.96 199 MET A N 1
ATOM 1259 C CA . MET A 1 199 ? 161.036 142.263 169.318 1.00 30.96 199 MET A CA 1
ATOM 1260 C C . MET A 1 199 ? 161.441 141.525 170.592 1.00 30.96 199 MET A C 1
ATOM 1261 O O . MET A 1 199 ? 160.621 141.406 171.524 1.00 30.96 199 MET A O 1
ATOM 1266 N N . ASN A 1 200 ? 162.680 141.030 170.654 1.00 29.10 200 ASN A N 1
ATOM 1267 C CA . ASN A 1 200 ? 163.202 140.482 171.896 1.00 29.10 200 ASN A CA 1
ATOM 1268 C C . ASN A 1 200 ? 163.161 141.511 173.007 1.00 29.10 200 ASN A C 1
ATOM 1269 O O . ASN A 1 200 ? 162.977 141.151 174.167 1.00 29.10 200 ASN A O 1
ATOM 1274 N N . ASP A 1 201 ? 163.328 142.792 172.676 1.00 27.11 201 ASP A N 1
ATOM 1275 C CA . ASP A 1 201 ? 163.238 143.827 173.698 1.00 27.11 201 ASP A CA 1
ATOM 1276 C C . ASP A 1 201 ? 161.855 143.861 174.323 1.00 27.11 201 ASP A C 1
ATOM 1277 O O . ASP A 1 201 ? 161.719 143.873 175.549 1.00 27.11 201 ASP A O 1
ATOM 1282 N N . GLY A 1 202 ? 160.809 143.858 173.496 1.00 25.44 202 GLY A N 1
ATOM 1283 C CA . GLY A 1 202 ? 159.464 143.866 174.043 1.00 25.44 202 GLY A CA 1
ATOM 1284 C C . GLY A 1 202 ? 159.186 142.650 174.901 1.00 25.44 202 GLY A C 1
ATOM 1285 O O . GLY A 1 202 ? 158.728 142.769 176.042 1.00 25.44 202 GLY A O 1
ATOM 1286 N N . THR A 1 203 ? 159.500 141.461 174.380 1.00 24.47 203 THR A N 1
ATOM 1287 C CA . THR A 1 203 ? 159.204 140.249 175.143 1.00 24.47 203 THR A CA 1
ATOM 1288 C C . THR A 1 203 ? 160.028 140.175 176.426 1.00 24.47 203 THR A C 1
ATOM 1289 O O . THR A 1 203 ? 159.504 139.825 177.495 1.00 24.47 203 THR A O 1
ATOM 1293 N N . ALA A 1 204 ? 161.314 140.520 176.348 1.00 23.36 204 ALA A N 1
ATOM 1294 C CA . ALA A 1 204 ? 162.196 140.398 177.495 1.00 23.36 204 ALA A CA 1
ATOM 1295 C C . ALA A 1 204 ? 161.888 141.451 178.545 1.00 23.36 204 ALA A C 1
ATOM 1296 O O . ALA A 1 204 ? 162.029 141.191 179.739 1.00 23.36 204 ALA A O 1
ATOM 1298 N N . ILE A 1 205 ? 161.458 142.642 178.133 1.00 22.67 205 ILE A N 1
ATOM 1299 C CA . ILE A 1 205 ? 161.067 143.634 179.124 1.00 22.67 205 ILE A CA 1
ATOM 1300 C C . ILE A 1 205 ? 159.728 143.270 179.752 1.00 22.67 205 ILE A C 1
ATOM 1301 O O . ILE A 1 205 ? 159.504 143.541 180.935 1.00 22.67 205 ILE A O 1
ATOM 1306 N N . VAL A 1 206 ? 158.834 142.615 179.007 1.00 22.70 206 VAL A N 1
ATOM 1307 C CA . VAL A 1 206 ? 157.609 142.113 179.628 1.00 22.70 206 VAL A CA 1
ATOM 1308 C C . VAL A 1 206 ? 157.940 141.091 180.713 1.00 22.70 206 VAL A C 1
ATOM 1309 O O . VAL A 1 206 ? 157.453 141.183 181.848 1.00 22.70 206 VAL A O 1
ATOM 1313 N N . VAL A 1 207 ? 158.790 140.112 180.390 1.00 22.20 207 VAL A N 1
ATOM 1314 C CA . VAL A 1 207 ? 159.120 139.111 181.405 1.00 22.20 207 VAL A CA 1
ATOM 1315 C C . VAL A 1 207 ? 159.955 139.731 182.522 1.00 22.20 207 VAL A C 1
ATOM 1316 O O . VAL A 1 207 ? 159.870 139.301 183.680 1.00 22.20 207 VAL A O 1
ATOM 1320 N N . PHE A 1 208 ? 160.764 140.746 182.209 1.00 19.31 208 PHE A N 1
ATOM 1321 C CA . PHE A 1 208 ? 161.535 141.435 183.233 1.00 19.31 208 PHE A CA 1
ATOM 1322 C C . PHE A 1 208 ? 160.623 142.133 184.228 1.00 19.31 208 PHE A C 1
ATOM 1323 O O . PHE A 1 208 ? 160.839 142.043 185.437 1.00 19.31 208 PHE A O 1
ATOM 1331 N N . GLN A 1 209 ? 159.598 142.833 183.738 1.00 22.56 209 GLN A N 1
ATOM 1332 C CA . GLN A 1 209 ? 158.633 143.452 184.638 1.00 22.56 209 GLN A CA 1
ATOM 1333 C C . GLN A 1 209 ? 157.892 142.400 185.450 1.00 22.56 209 GLN A C 1
ATOM 1334 O O . GLN A 1 209 ? 157.655 142.587 186.650 1.00 22.56 209 GLN A O 1
ATOM 1340 N N . LEU A 1 210 ? 157.526 141.283 184.818 1.00 23.37 210 LEU A N 1
ATOM 1341 C CA . LEU A 1 210 ? 156.847 140.216 185.545 1.00 23.37 210 LEU A CA 1
ATOM 1342 C C . LEU A 1 210 ? 157.689 139.722 186.715 1.00 23.37 210 LEU A C 1
ATOM 1343 O O . LEU A 1 210 ? 157.230 139.694 187.862 1.00 23.37 210 LEU A O 1
ATOM 1348 N N . PHE A 1 211 ? 158.943 139.359 186.449 1.00 22.33 211 PHE A N 1
ATOM 1349 C CA . PHE A 1 211 ? 159.777 138.793 187.504 1.00 22.33 211 PHE A CA 1
ATOM 1350 C C . PHE A 1 211 ? 160.255 139.854 188.484 1.00 22.33 211 PHE A C 1
ATOM 1351 O O . PHE A 1 211 ? 160.551 139.535 189.637 1.00 22.33 211 PHE A O 1
ATOM 1359 N N . LEU A 1 212 ? 160.302 141.119 188.070 1.00 25.10 212 LEU A N 1
ATOM 1360 C CA . LEU A 1 212 ? 160.643 142.181 189.007 1.00 25.10 212 LEU A CA 1
ATOM 1361 C C . LEU A 1 212 ? 159.509 142.426 189.990 1.00 25.10 212 LEU A C 1
ATOM 1362 O O . LEU A 1 212 ? 159.747 142.598 191.190 1.00 25.10 212 LEU A O 1
ATOM 1367 N N . LYS A 1 213 ? 158.264 142.429 189.507 1.00 30.39 213 LYS A N 1
ATOM 1368 C CA . LYS A 1 213 ? 157.131 142.511 190.420 1.00 30.39 213 LYS A CA 1
ATOM 1369 C C . LYS A 1 213 ? 157.055 141.272 191.300 1.00 30.39 213 LYS A C 1
ATOM 1370 O O . LYS A 1 213 ? 156.652 141.354 192.465 1.00 30.39 213 LYS A O 1
ATOM 1376 N N . MET A 1 214 ? 157.432 140.113 190.758 1.00 30.02 214 MET A N 1
ATOM 1377 C CA . MET A 1 214 ? 157.514 138.907 191.575 1.00 30.02 214 MET A CA 1
ATOM 1378 C C . MET A 1 214 ? 158.525 139.076 192.702 1.00 30.02 214 MET A C 1
ATOM 1379 O O . MET A 1 214 ? 158.243 138.739 193.858 1.00 30.02 214 MET A O 1
ATOM 1384 N N . ALA A 1 215 ? 159.713 139.592 192.379 1.00 30.80 215 ALA A N 1
ATOM 1385 C CA . ALA A 1 215 ? 160.736 139.825 193.391 1.00 30.80 215 ALA A CA 1
ATOM 1386 C C . ALA A 1 215 ? 160.303 140.887 194.391 1.00 30.80 215 ALA A C 1
ATOM 1387 O O . ALA A 1 215 ? 160.750 140.868 195.542 1.00 30.80 215 ALA A O 1
ATOM 1389 N N . MET A 1 216 ? 159.437 141.809 193.979 1.00 34.59 216 MET A N 1
ATOM 1390 C CA . MET A 1 216 ? 158.890 142.812 194.884 1.00 34.59 216 MET A CA 1
ATOM 1391 C C . MET A 1 216 ? 157.743 142.277 195.733 1.00 34.59 216 MET A C 1
ATOM 1392 O O . MET A 1 216 ? 156.978 143.073 196.287 1.00 34.59 216 MET A O 1
ATOM 1397 N N . GLY A 1 217 ? 157.604 140.958 195.841 1.00 36.10 217 GLY A N 1
ATOM 1398 C CA . GLY A 1 217 ? 156.574 140.373 196.673 1.00 36.10 217 GLY A CA 1
ATOM 1399 C C . GLY A 1 217 ? 155.188 140.366 196.078 1.00 36.10 217 GLY A C 1
ATOM 1400 O O . GLY A 1 217 ? 154.205 140.358 196.826 1.00 36.10 217 GLY A O 1
ATOM 1401 N N . GLN A 1 218 ? 155.072 140.368 194.752 1.00 37.05 218 GLN A N 1
ATOM 1402 C CA . GLN A 1 218 ? 153.768 140.357 194.105 1.00 37.05 218 GLN A CA 1
ATOM 1403 C C . GLN A 1 218 ? 153.644 139.155 193.179 1.00 37.05 218 GLN A C 1
ATOM 1404 O O . GLN A 1 218 ? 154.586 138.365 193.054 1.00 37.05 218 GLN A O 1
ATOM 1410 N N . ASN A 1 219 ? 152.488 139.013 192.538 1.00 38.56 219 ASN A N 1
ATOM 1411 C CA . ASN A 1 219 ? 152.245 137.990 191.521 1.00 38.56 219 ASN A CA 1
ATOM 1412 C C . ASN A 1 219 ? 152.576 136.594 192.045 1.00 38.56 219 ASN A C 1
ATOM 1413 O O . ASN A 1 219 ? 153.186 135.766 191.367 1.00 38.56 219 ASN A O 1
ATOM 1418 N N . SER A 1 220 ? 152.157 136.343 193.282 1.00 42.69 220 SER A N 1
ATOM 1419 C CA . SER A 1 220 ? 152.431 135.067 193.928 1.00 42.69 220 SER A CA 1
ATOM 1420 C C . SER A 1 220 ? 151.592 133.922 193.379 1.00 42.69 220 SER A C 1
ATOM 1421 O O . SER A 1 220 ? 152.013 132.765 193.477 1.00 42.69 220 SER A O 1
ATOM 1424 N N . ASP A 1 221 ? 150.429 134.211 192.804 1.00 41.86 221 ASP A N 1
ATOM 1425 C CA . ASP A 1 221 ? 149.524 133.188 192.305 1.00 41.86 221 ASP A CA 1
ATOM 1426 C C . ASP A 1 221 ? 149.535 133.157 190.781 1.00 41.86 221 ASP A C 1
ATOM 1427 O O . ASP A 1 221 ? 149.915 134.122 190.115 1.00 41.86 221 ASP A O 1
ATOM 1432 N N . TRP A 1 222 ? 149.111 132.020 190.230 1.00 40.54 222 TRP A N 1
ATOM 1433 C CA . TRP A 1 222 ? 149.000 131.862 188.785 1.00 40.54 222 TRP A CA 1
ATOM 1434 C C . TRP A 1 222 ? 147.949 132.786 188.185 1.00 40.54 222 TRP A C 1
ATOM 1435 O O . TRP A 1 222 ? 148.154 133.326 187.094 1.00 40.54 222 TRP A O 1
ATOM 1446 N N . SER A 1 223 ? 146.819 132.969 188.872 1.00 39.22 223 SER A N 1
ATOM 1447 C CA . SER A 1 223 ? 145.791 133.878 188.377 1.00 39.22 223 SER A CA 1
ATOM 1448 C C . SER A 1 223 ? 146.298 135.312 188.349 1.00 39.22 223 SER A C 1
ATOM 1449 O O . SER A 1 223 ? 146.040 136.054 187.396 1.00 39.22 223 SER A O 1
ATOM 1452 N N . SER A 1 224 ? 147.025 135.717 189.392 1.00 37.68 224 SER A N 1
ATOM 1453 C CA . SER A 1 224 ? 147.633 137.042 189.393 1.00 37.68 224 SER A CA 1
ATOM 1454 C C . SER A 1 224 ? 148.668 137.165 188.285 1.00 37.68 224 SER A C 1
ATOM 1455 O O . SER A 1 224 ? 148.808 138.230 187.676 1.00 37.68 224 SER A O 1
ATOM 1458 N N . ILE A 1 225 ? 149.395 136.083 188.002 1.00 34.18 225 ILE A N 1
ATOM 1459 C CA . ILE A 1 225 ? 150.351 136.089 186.897 1.00 34.18 225 ILE A CA 1
ATOM 1460 C C . ILE A 1 225 ? 149.629 136.335 185.579 1.00 34.18 225 ILE A C 1
ATOM 1461 O O . ILE A 1 225 ? 150.061 137.147 184.754 1.00 34.18 225 ILE A O 1
ATOM 1466 N N . ILE A 1 226 ? 148.518 135.629 185.361 1.00 33.46 226 ILE A N 1
ATOM 1467 C CA . ILE A 1 226 ? 147.774 135.777 184.115 1.00 33.46 226 ILE A CA 1
ATOM 1468 C C . ILE A 1 226 ? 147.208 137.184 183.992 1.00 33.46 226 ILE A C 1
ATOM 1469 O O . ILE A 1 226 ? 147.264 137.794 182.920 1.00 33.46 226 ILE A O 1
ATOM 1474 N N . LYS A 1 227 ? 146.648 137.719 185.079 1.00 32.70 227 LYS A N 1
ATOM 1475 C CA . LYS A 1 227 ? 146.106 139.074 185.026 1.00 32.70 227 LYS A CA 1
ATOM 1476 C C . LYS A 1 227 ? 147.201 140.101 184.770 1.00 32.70 227 LYS A C 1
ATOM 1477 O O . LYS A 1 227 ? 147.009 141.039 183.989 1.00 32.70 227 LYS A O 1
ATOM 1483 N N . PHE A 1 228 ? 148.359 139.940 185.416 1.00 28.56 228 PHE A N 1
ATOM 1484 C CA . PHE A 1 228 ? 149.461 140.869 185.200 1.00 28.56 228 PHE A CA 1
ATOM 1485 C C . PHE A 1 228 ? 149.948 140.813 183.761 1.00 28.56 228 PHE A C 1
ATOM 1486 O O . PHE A 1 228 ? 150.197 141.852 183.146 1.00 28.56 228 PHE A O 1
ATOM 1494 N N . LEU A 1 229 ? 150.124 139.608 183.216 1.00 26.59 229 LEU A N 1
ATOM 1495 C CA . LEU A 1 229 ? 150.567 139.499 181.831 1.00 26.59 229 LEU A CA 1
ATOM 1496 C C . LEU A 1 229 ? 149.536 140.092 180.885 1.00 26.59 229 LEU A C 1
ATOM 1497 O O . LEU A 1 229 ? 149.883 140.855 179.979 1.00 26.59 229 LEU A O 1
ATOM 1502 N N . LEU A 1 230 ? 148.258 139.779 181.106 1.00 24.48 230 LEU A N 1
ATOM 1503 C CA . LEU A 1 230 ? 147.193 140.312 180.268 1.00 24.48 230 LEU A CA 1
ATOM 1504 C C . LEU A 1 230 ? 147.216 141.833 180.268 1.00 24.48 230 LEU A C 1
ATOM 1505 O O . LEU A 1 230 ? 147.258 142.462 179.208 1.00 24.48 230 LEU A O 1
ATOM 1510 N N . LYS A 1 231 ? 147.239 142.442 181.454 1.00 22.73 231 LYS A N 1
ATOM 1511 C CA . LYS A 1 231 ? 147.303 143.896 181.534 1.00 22.73 231 LYS A CA 1
ATOM 1512 C C . LYS A 1 231 ? 148.570 144.422 180.870 1.00 22.73 231 LYS A C 1
ATOM 1513 O O . LYS A 1 231 ? 148.508 145.072 179.824 1.00 22.73 231 LYS A O 1
ATOM 1519 N N . VAL A 1 232 ? 149.733 144.072 181.419 1.00 20.87 232 VAL A N 1
ATOM 1520 C CA . VAL A 1 232 ? 151.003 144.659 181.005 1.00 20.87 232 VAL A CA 1
ATOM 1521 C C . VAL A 1 232 ? 151.260 144.479 179.513 1.00 20.87 232 VAL A C 1
ATOM 1522 O O . VAL A 1 232 ? 151.917 145.321 178.889 1.00 20.87 232 VAL A O 1
ATOM 1526 N N . ALA A 1 233 ? 150.736 143.417 178.900 1.00 19.61 233 ALA A N 1
ATOM 1527 C CA . ALA A 1 233 ? 150.961 143.221 177.472 1.00 19.61 233 ALA A CA 1
ATOM 1528 C C . ALA A 1 233 ? 149.831 143.800 176.624 1.00 19.61 233 ALA A C 1
ATOM 1529 O O . ALA A 1 233 ? 150.059 144.699 175.807 1.00 19.61 233 ALA A O 1
ATOM 1531 N N . LEU A 1 234 ? 148.607 143.293 176.801 1.00 19.78 234 LEU A N 1
ATOM 1532 C CA . LEU A 1 234 ? 147.512 143.711 175.934 1.00 19.78 234 LEU A CA 1
ATOM 1533 C C . LEU A 1 234 ? 147.136 145.168 176.163 1.00 19.78 234 LEU A C 1
ATOM 1534 O O . LEU A 1 234 ? 146.871 145.892 175.202 1.00 19.78 234 LEU A O 1
ATOM 1539 N N . GLY A 1 235 ? 147.069 145.615 177.419 1.00 17.85 235 GLY A N 1
ATOM 1540 C CA . GLY A 1 235 ? 146.745 147.006 177.670 1.00 17.85 235 GLY A CA 1
ATOM 1541 C C . GLY A 1 235 ? 147.814 147.950 177.162 1.00 17.85 235 GLY A C 1
ATOM 1542 O O . GLY A 1 235 ? 147.510 149.039 176.680 1.00 17.85 235 GLY A O 1
ATOM 1543 N N . ALA A 1 236 ? 149.082 147.547 177.260 1.00 16.10 236 ALA A N 1
ATOM 1544 C CA . ALA A 1 236 ? 150.154 148.359 176.693 1.00 16.10 236 ALA A CA 1
ATOM 1545 C C . ALA A 1 236 ? 150.034 148.451 175.180 1.00 16.10 236 ALA A C 1
ATOM 1546 O O . ALA A 1 236 ? 150.183 149.534 174.601 1.00 16.10 236 ALA A O 1
ATOM 1548 N N . VAL A 1 237 ? 149.754 147.325 174.522 1.00 16.69 237 VAL A N 1
ATOM 1549 C CA . VAL A 1 237 ? 149.564 147.340 173.075 1.00 16.69 237 VAL A CA 1
ATOM 1550 C C . VAL A 1 237 ? 148.359 148.196 172.705 1.00 16.69 237 VAL A C 1
ATOM 1551 O O . VAL A 1 237 ? 148.390 148.945 171.724 1.00 16.69 237 VAL A O 1
ATOM 1555 N N . GLY A 1 238 ? 147.286 148.112 173.492 1.00 16.08 238 GLY A N 1
ATOM 1556 C CA . GLY A 1 238 ? 146.104 148.907 173.211 1.00 16.08 238 GLY A CA 1
ATOM 1557 C C . GLY A 1 238 ? 146.329 150.393 173.399 1.00 16.08 238 GLY A C 1
ATOM 1558 O O . GLY A 1 238 ? 145.848 151.204 172.607 1.00 16.08 238 GLY A O 1
ATOM 1559 N N . ILE A 1 239 ? 147.052 150.773 174.454 1.00 15.09 239 ILE A N 1
ATOM 1560 C CA . ILE A 1 239 ? 147.378 152.178 174.674 1.00 15.09 239 ILE A CA 1
ATOM 1561 C C . ILE A 1 239 ? 148.268 152.695 173.553 1.00 15.09 239 ILE A C 1
ATOM 1562 O O . ILE A 1 239 ? 148.074 153.809 173.050 1.00 15.09 239 ILE A O 1
ATOM 1567 N N . GLY A 1 240 ? 149.259 151.899 173.147 1.00 14.54 240 GLY A N 1
ATOM 1568 C CA . GLY A 1 240 ? 150.090 152.292 172.024 1.00 14.54 240 GLY A CA 1
ATOM 1569 C C . GLY A 1 240 ? 149.294 152.460 170.746 1.00 14.54 240 GLY A C 1
ATOM 1570 O O . GLY A 1 240 ? 149.494 153.421 170.004 1.00 14.54 240 GLY A O 1
ATOM 1571 N N . LEU A 1 241 ? 148.366 151.539 170.482 1.00 15.95 241 LEU A N 1
ATOM 1572 C CA . LEU A 1 241 ? 147.532 151.640 169.290 1.00 15.95 241 LEU A CA 1
ATOM 1573 C C . LEU A 1 241 ? 146.626 152.863 169.342 1.00 15.95 241 LEU A C 1
ATOM 1574 O O . LEU A 1 241 ? 146.441 153.543 168.330 1.00 15.95 241 LEU A O 1
ATOM 1579 N N . ALA A 1 242 ? 146.041 153.151 170.506 1.00 14.52 242 ALA A N 1
ATOM 1580 C CA . ALA A 1 242 ? 145.156 154.306 170.629 1.00 14.52 242 ALA A CA 1
ATOM 1581 C C . ALA A 1 242 ? 145.919 155.608 170.438 1.00 14.52 242 ALA A C 1
ATOM 1582 O O . ALA A 1 242 ? 145.468 156.507 169.714 1.00 14.52 242 ALA A O 1
ATOM 1584 N N . PHE A 1 243 ? 147.081 155.731 171.083 1.00 14.01 243 PHE A N 1
ATOM 1585 C CA . PHE A 1 243 ? 147.897 156.924 170.903 1.00 14.01 243 PHE A CA 1
ATOM 1586 C C . PHE A 1 243 ? 148.370 157.046 169.463 1.00 14.01 243 PHE A C 1
ATOM 1587 O O . PHE A 1 243 ? 148.423 158.150 168.913 1.00 14.01 243 PHE A O 1
ATOM 1595 N N . GLY A 1 244 ? 148.703 155.919 168.830 1.00 15.20 244 GLY A N 1
ATOM 1596 C CA . GLY A 1 244 ? 149.086 155.952 167.431 1.00 15.20 244 GLY A CA 1
ATOM 1597 C C . GLY A 1 244 ? 147.963 156.416 166.530 1.00 15.20 244 GLY A C 1
ATOM 1598 O O . GLY A 1 244 ? 148.179 157.221 165.628 1.00 15.20 244 GLY A O 1
ATOM 1599 N N . ILE A 1 245 ? 146.749 155.922 166.762 1.00 14.18 245 ILE A N 1
ATOM 1600 C CA . ILE A 1 245 ? 145.611 156.332 165.945 1.00 14.18 245 ILE A CA 1
ATOM 1601 C C . ILE A 1 245 ? 145.358 157.825 166.106 1.00 14.18 245 ILE A C 1
ATOM 1602 O O . ILE A 1 245 ? 145.201 158.561 165.120 1.00 14.18 245 ILE A O 1
ATOM 1607 N N . ALA A 1 246 ? 145.334 158.297 167.355 1.00 13.25 246 ALA A N 1
ATOM 1608 C CA . ALA A 1 246 ? 145.077 159.711 167.604 1.00 13.25 246 ALA A CA 1
ATOM 1609 C C . ALA A 1 246 ? 146.148 160.585 166.967 1.00 13.25 246 ALA A C 1
ATOM 1610 O O . ALA A 1 246 ? 145.841 161.571 166.285 1.00 13.25 246 ALA A O 1
ATOM 1612 N N . SER A 1 247 ? 147.419 160.220 167.149 1.00 14.07 247 SER A N 1
ATOM 1613 C CA . SER A 1 247 ? 148.500 161.036 166.621 1.00 14.07 247 SER A CA 1
ATOM 1614 C C . SER A 1 247 ? 148.586 160.957 165.105 1.00 14.07 247 SER A C 1
ATOM 1615 O O . SER A 1 247 ? 148.974 161.935 164.464 1.00 14.07 247 SER A O 1
ATOM 1618 N N . VAL A 1 248 ? 148.221 159.822 164.506 1.00 14.41 248 VAL A N 1
ATOM 1619 C CA . VAL A 1 248 ? 148.241 159.716 163.052 1.00 14.41 248 VAL A CA 1
ATOM 1620 C C . VAL A 1 248 ? 147.133 160.562 162.440 1.00 14.41 248 VAL A C 1
ATOM 1621 O O . VAL A 1 248 ? 147.337 161.223 161.417 1.00 14.41 248 VAL A O 1
ATOM 1625 N N . ILE A 1 249 ? 145.950 160.576 163.059 1.00 13.76 249 ILE A N 1
ATOM 1626 C CA . ILE A 1 249 ? 144.900 161.475 162.582 1.00 13.76 249 ILE A CA 1
ATOM 1627 C C . ILE A 1 249 ? 145.341 162.927 162.728 1.00 13.76 249 ILE A C 1
ATOM 1628 O O . ILE A 1 249 ? 145.170 163.747 161.810 1.00 13.76 249 ILE A O 1
ATOM 1633 N N . TRP A 1 250 ? 145.942 163.262 163.873 1.00 14.23 250 TRP A N 1
ATOM 1634 C CA . TRP A 1 250 ? 146.454 164.613 164.074 1.00 14.23 250 TRP A CA 1
ATOM 1635 C C . TRP A 1 250 ? 147.464 164.988 162.996 1.00 14.23 250 TRP A C 1
ATOM 1636 O O . TRP A 1 250 ? 147.403 166.086 162.433 1.00 14.23 250 TRP A O 1
ATOM 1647 N N . LEU A 1 251 ? 148.392 164.081 162.687 1.00 14.17 251 LEU A N 1
ATOM 1648 C CA . LEU A 1 251 ? 149.384 164.343 161.650 1.00 14.17 251 LEU A CA 1
ATOM 1649 C C . LEU A 1 251 ? 148.723 164.523 160.294 1.00 14.17 251 LEU A C 1
ATOM 1650 O O . LEU A 1 251 ? 149.145 165.367 159.495 1.00 14.17 251 LEU A O 1
ATOM 1655 N N . LYS A 1 252 ? 147.695 163.724 160.009 1.00 14.65 252 LYS A N 1
ATOM 1656 C CA . LYS A 1 252 ? 146.954 163.889 158.767 1.00 14.65 252 LYS A CA 1
ATOM 1657 C C . LYS A 1 252 ? 146.320 165.266 158.680 1.00 14.65 252 LYS A C 1
ATOM 1658 O O . LYS A 1 252 ? 146.127 165.791 157.579 1.00 14.65 252 LYS A O 1
ATOM 1664 N N . PHE A 1 253 ? 145.996 165.873 159.820 1.00 14.53 253 PHE A N 1
ATOM 1665 C CA . PHE A 1 253 ? 145.446 167.224 159.823 1.00 14.53 253 PHE A CA 1
ATOM 1666 C C . PHE A 1 253 ? 146.490 168.305 160.095 1.00 14.53 253 PHE A C 1
ATOM 1667 O O . PHE A 1 253 ? 146.123 169.465 160.289 1.00 14.53 253 PHE A O 1
ATOM 1675 N N . ILE A 1 254 ? 147.773 167.956 160.106 1.00 15.45 254 ILE A N 1
ATOM 1676 C CA . ILE A 1 254 ? 148.865 168.925 160.163 1.00 15.45 254 ILE A CA 1
ATOM 1677 C C . ILE A 1 254 ? 149.502 168.968 158.783 1.00 15.45 254 ILE A C 1
ATOM 1678 O O . ILE A 1 254 ? 150.082 167.976 158.331 1.00 15.45 254 ILE A O 1
ATOM 1683 N N . PHE A 1 255 ? 149.408 170.118 158.115 1.00 17.28 255 PHE A N 1
ATOM 1684 C CA . PHE A 1 255 ? 149.689 170.177 156.683 1.00 17.28 255 PHE A CA 1
ATOM 1685 C C . PHE A 1 255 ? 151.145 170.516 156.378 1.00 17.28 255 PHE A C 1
ATOM 1686 O O . PHE A 1 255 ? 151.860 169.713 155.773 1.00 17.28 255 PHE A O 1
ATOM 1694 N N . ASN A 1 256 ? 151.599 171.700 156.788 1.00 21.22 256 ASN A N 1
ATOM 1695 C CA . ASN A 1 256 ? 152.965 172.146 156.508 1.00 21.22 256 ASN A CA 1
ATOM 1696 C C . ASN A 1 256 ? 153.586 172.637 157.810 1.00 21.22 256 ASN A C 1
ATOM 1697 O O . ASN A 1 256 ? 153.599 173.835 158.097 1.00 21.22 256 ASN A O 1
ATOM 1702 N N . ASP A 1 257 ? 154.105 171.696 158.599 1.00 20.85 257 ASP A N 1
ATOM 1703 C CA . ASP A 1 257 ? 154.902 172.033 159.775 1.00 20.85 257 ASP A CA 1
ATOM 1704 C C . ASP A 1 257 ? 155.739 170.802 160.117 1.00 20.85 257 ASP A C 1
ATOM 1705 O O . ASP A 1 257 ? 155.226 169.855 160.715 1.00 20.85 257 ASP A O 1
ATOM 1710 N N . THR A 1 258 ? 157.012 170.830 159.737 1.00 19.77 258 THR A N 1
ATOM 1711 C CA . THR A 1 258 ? 157.900 169.704 159.987 1.00 19.77 258 THR A CA 1
ATOM 1712 C C . THR A 1 258 ? 158.484 169.704 161.391 1.00 19.77 258 THR A C 1
ATOM 1713 O O . THR A 1 258 ? 159.146 168.733 161.764 1.00 19.77 258 THR A O 1
ATOM 1717 N N . VAL A 1 259 ? 158.267 170.760 162.166 1.00 17.73 259 VAL A N 1
ATOM 1718 C CA . VAL A 1 259 ? 158.767 170.814 163.534 1.00 17.73 259 VAL A CA 1
ATOM 1719 C C . VAL A 1 259 ? 157.756 170.241 164.514 1.00 17.73 259 VAL A C 1
ATOM 1720 O O . VAL A 1 259 ? 158.114 169.458 165.400 1.00 17.73 259 VAL A O 1
ATOM 1724 N N . ILE A 1 260 ? 156.481 170.611 164.375 1.00 17.10 260 ILE A N 1
ATOM 1725 C CA . ILE A 1 260 ? 155.496 170.035 165.276 1.00 17.10 260 ILE A CA 1
ATOM 1726 C C . ILE A 1 260 ? 155.238 168.584 164.913 1.00 17.10 260 ILE A C 1
ATOM 1727 O O . ILE A 1 260 ? 154.798 167.807 165.755 1.00 17.10 260 ILE A O 1
ATOM 1732 N N . GLU A 1 261 ? 155.556 168.176 163.684 1.00 17.38 261 GLU A N 1
ATOM 1733 C CA . GLU A 1 261 ? 155.409 166.769 163.328 1.00 17.38 261 GLU A CA 1
ATOM 1734 C C . GLU A 1 261 ? 156.413 165.888 164.060 1.00 17.38 261 GLU A C 1
ATOM 1735 O O . GLU A 1 261 ? 156.118 164.723 164.341 1.00 17.38 261 GLU A O 1
ATOM 1741 N N . ILE A 1 262 ? 157.596 166.411 164.368 1.00 15.20 262 ILE A N 1
ATOM 1742 C CA . ILE A 1 262 ? 158.584 165.647 165.126 1.00 15.20 262 ILE A CA 1
ATOM 1743 C C . ILE A 1 262 ? 158.374 165.804 166.626 1.00 15.20 262 ILE A C 1
ATOM 1744 O O . ILE A 1 262 ? 158.488 164.834 167.385 1.00 15.20 262 ILE A O 1
ATOM 1749 N N . THR A 1 263 ? 158.062 167.017 167.088 1.00 14.30 263 THR A N 1
ATOM 1750 C CA . THR A 1 263 ? 157.764 167.157 168.506 1.00 14.30 263 THR A CA 1
ATOM 1751 C C . THR A 1 263 ? 156.460 166.466 168.876 1.00 14.30 263 THR A C 1
ATOM 1752 O O . THR A 1 263 ? 156.260 166.145 170.047 1.00 14.30 263 THR A O 1
ATOM 1756 N N . LEU A 1 264 ? 155.594 166.182 167.899 1.00 13.33 264 LEU A N 1
ATOM 1757 C CA . LEU A 1 264 ? 154.422 165.360 168.157 1.00 13.33 264 LEU A CA 1
ATOM 1758 C C . LEU A 1 264 ? 154.820 163.921 168.423 1.00 13.33 264 LEU A C 1
ATOM 1759 O O . LEU A 1 264 ? 154.255 163.273 169.305 1.00 13.33 264 LEU A O 1
ATOM 1764 N N . THR A 1 265 ? 155.790 163.400 167.670 1.00 13.52 265 THR A N 1
ATOM 1765 C CA . THR A 1 265 ? 156.310 162.075 167.978 1.00 13.52 265 THR A CA 1
ATOM 1766 C C . THR A 1 265 ? 156.930 162.052 169.366 1.00 13.52 265 THR A C 1
ATOM 1767 O O . THR A 1 265 ? 156.693 161.118 170.139 1.00 13.52 265 THR A O 1
ATOM 1771 N N . ILE A 1 266 ? 157.698 163.089 169.711 1.00 12.78 266 ILE A N 1
ATOM 1772 C CA . ILE A 1 266 ? 158.288 163.161 171.049 1.00 12.78 266 ILE A CA 1
ATOM 1773 C C . ILE A 1 266 ? 157.199 163.142 172.116 1.00 12.78 266 ILE A C 1
ATOM 1774 O O . ILE A 1 266 ? 157.239 162.349 173.066 1.00 12.78 266 ILE A O 1
ATOM 1779 N N . ALA A 1 267 ? 156.209 164.026 171.969 1.00 12.56 267 ALA A N 1
ATOM 1780 C CA . ALA A 1 267 ? 155.172 164.182 172.977 1.00 12.56 267 ALA A CA 1
ATOM 1781 C C . ALA A 1 267 ? 154.322 162.929 173.101 1.00 12.56 267 ALA A C 1
ATOM 1782 O O . ALA A 1 267 ? 154.025 162.488 174.212 1.00 12.56 267 ALA A O 1
ATOM 1784 N N . VAL A 1 268 ? 153.925 162.338 171.975 1.00 13.30 268 VAL A N 1
ATOM 1785 C CA . VAL A 1 268 ? 153.080 161.153 172.020 1.00 13.30 268 VAL A CA 1
ATOM 1786 C C . VAL A 1 268 ? 153.854 159.965 172.569 1.00 13.30 268 VAL A C 1
ATOM 1787 O O . VAL A 1 268 ? 153.308 159.161 173.324 1.00 13.30 268 VAL A O 1
ATOM 1791 N N . SER A 1 269 ? 155.139 159.840 172.228 1.00 13.42 269 SER A N 1
ATOM 1792 C CA . SER A 1 269 ? 155.940 158.752 172.779 1.00 13.42 269 SER A CA 1
ATOM 1793 C C . SER A 1 269 ? 156.061 158.874 174.292 1.00 13.42 269 SER A C 1
ATOM 1794 O O . SER A 1 269 ? 155.786 157.918 175.030 1.00 13.42 269 SER A O 1
ATOM 1797 N N . TYR A 1 270 ? 156.447 160.053 174.778 1.00 12.75 270 TYR A N 1
ATOM 1798 C CA . TYR A 1 270 ? 156.658 160.225 176.207 1.00 12.75 270 TYR A CA 1
ATOM 1799 C C . TYR A 1 270 ? 155.364 160.408 176.985 1.00 12.75 270 TYR A C 1
ATOM 1800 O O . TYR A 1 270 ? 155.398 160.395 178.219 1.00 12.75 270 TYR A O 1
ATOM 1809 N N . PHE A 1 271 ? 154.234 160.576 176.305 1.00 14.25 271 PHE A N 1
ATOM 1810 C CA . PHE A 1 271 ? 152.936 160.574 176.959 1.00 14.25 271 PHE A CA 1
ATOM 1811 C C . PHE A 1 271 ? 152.328 159.181 176.987 1.00 14.25 271 PHE A C 1
ATOM 1812 O O . PHE A 1 271 ? 151.674 158.814 177.964 1.00 14.25 271 PHE A O 1
ATOM 1820 N N . ALA A 1 272 ? 152.539 158.398 175.930 1.00 13.28 272 ALA A N 1
ATOM 1821 C CA . ALA A 1 272 ? 152.121 157.0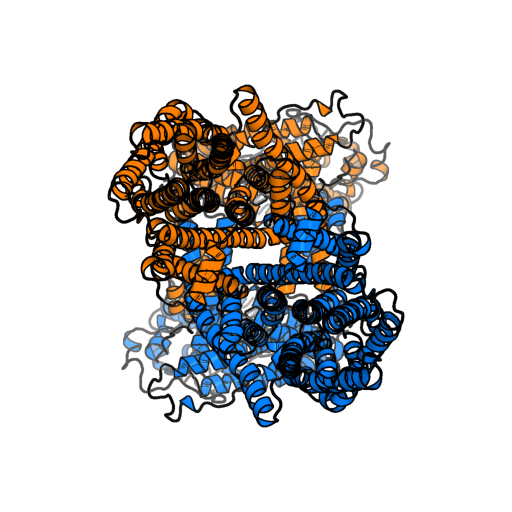04 175.928 1.00 13.28 272 ALA A CA 1
ATOM 1822 C C . ALA A 1 272 ? 152.893 156.200 176.960 1.00 13.28 272 ALA A C 1
ATOM 1823 O O . ALA A 1 272 ? 152.309 155.374 177.673 1.00 13.28 272 ALA A O 1
ATOM 1825 N N . TYR A 1 273 ? 154.206 156.428 177.062 1.00 12.41 273 TYR A N 1
ATOM 1826 C CA . TYR A 1 273 ? 154.982 155.740 178.089 1.00 12.41 273 TYR A CA 1
ATOM 1827 C C . TYR A 1 273 ? 154.420 156.027 179.472 1.00 12.41 273 TYR A C 1
ATOM 1828 O O . TYR A 1 273 ? 154.242 155.114 180.286 1.00 12.41 273 TYR A O 1
ATOM 1837 N N . TYR A 1 274 ? 154.136 157.297 179.758 1.00 15.27 274 TYR A N 1
ATOM 1838 C CA . TYR A 1 274 ? 153.628 157.656 181.075 1.00 15.27 274 TYR A CA 1
ATOM 1839 C C . TYR A 1 274 ? 152.235 157.088 181.303 1.00 15.27 274 TYR A C 1
ATOM 1840 O O . TYR A 1 274 ? 151.960 156.509 182.357 1.00 15.27 274 TYR A O 1
ATOM 1849 N N . THR A 1 275 ? 151.340 157.239 180.327 1.00 14.72 275 THR A N 1
ATOM 1850 C CA . THR A 1 275 ? 149.986 156.722 180.471 1.00 14.72 275 THR A CA 1
ATOM 1851 C C . THR A 1 275 ? 149.969 155.220 180.698 1.00 14.72 275 THR A C 1
ATOM 1852 O O . THR A 1 275 ? 149.121 154.727 181.448 1.00 14.72 275 THR A O 1
ATOM 1856 N N . ALA A 1 276 ? 150.889 154.481 180.084 1.00 14.87 276 ALA A N 1
ATOM 1857 C CA . ALA A 1 276 ? 150.947 153.047 180.316 1.00 14.87 276 ALA A CA 1
ATOM 1858 C C . ALA A 1 276 ? 151.581 152.699 181.656 1.00 14.87 276 ALA A C 1
ATOM 1859 O O . ALA A 1 276 ? 151.053 151.860 182.390 1.00 14.87 276 ALA A O 1
ATOM 1861 N N . GLN A 1 277 ? 152.707 153.327 181.995 1.00 16.38 277 GLN A N 1
ATOM 1862 C CA . GLN A 1 277 ? 153.449 152.903 183.177 1.00 16.38 277 GLN A CA 1
ATOM 1863 C C . GLN A 1 277 ? 152.798 153.394 184.464 1.00 16.38 277 GLN A C 1
ATOM 1864 O O . GLN A 1 277 ? 152.710 152.644 185.443 1.00 16.38 277 GLN A O 1
ATOM 1870 N N . GLU A 1 278 ? 152.339 154.644 184.493 1.00 18.15 278 GLU A N 1
ATOM 1871 C CA . GLU A 1 278 ? 151.870 155.273 185.718 1.00 18.15 278 GLU A CA 1
ATOM 1872 C C . GLU A 1 278 ? 150.361 155.279 185.870 1.00 18.15 278 GLU A C 1
ATOM 1873 O O . GLU A 1 278 ? 149.865 155.176 186.995 1.00 18.15 278 GLU A O 1
ATOM 1879 N N . TRP A 1 279 ? 149.618 155.410 184.777 1.00 17.07 279 TRP A N 1
ATOM 1880 C CA . TRP A 1 279 ? 148.174 155.572 184.868 1.00 17.07 279 TRP A CA 1
ATOM 1881 C C . TRP A 1 279 ? 147.436 154.253 184.686 1.00 17.07 279 TRP A C 1
ATOM 1882 O O . TRP A 1 279 ? 146.540 153.929 185.470 1.00 17.07 279 TRP A O 1
ATOM 1893 N N . ALA A 1 280 ? 147.798 153.481 183.666 1.00 16.78 280 ALA A N 1
ATOM 1894 C CA . ALA A 1 280 ? 147.195 152.175 183.450 1.00 16.78 280 ALA A CA 1
ATOM 1895 C C . ALA A 1 280 ? 147.998 151.033 184.056 1.00 16.78 280 ALA A C 1
ATOM 1896 O O . ALA A 1 280 ? 147.517 149.897 184.057 1.00 16.78 280 ALA A O 1
ATOM 1898 N N . GLY A 1 281 ? 149.197 151.298 184.565 1.00 16.69 281 GLY A N 1
ATOM 1899 C CA . GLY A 1 281 ? 150.005 150.240 185.136 1.00 16.69 281 GLY A CA 1
ATOM 1900 C C . GLY A 1 281 ? 150.517 149.217 184.149 1.00 16.69 281 GLY A C 1
ATOM 1901 O O . GLY A 1 281 ? 150.990 148.158 184.568 1.00 16.69 281 GLY A O 1
ATOM 1902 N N . ALA A 1 282 ? 150.437 149.499 182.853 1.00 16.19 282 ALA A N 1
ATOM 1903 C CA . ALA A 1 282 ? 150.909 148.591 181.821 1.00 16.19 282 ALA A CA 1
ATOM 1904 C C . ALA A 1 282 ? 152.413 148.776 181.626 1.00 16.19 282 ALA A C 1
ATOM 1905 O O . ALA A 1 282 ? 153.096 149.401 182.439 1.00 16.19 282 ALA A O 1
ATOM 1907 N N . SER A 1 283 ? 152.949 148.216 180.547 1.00 15.62 283 SER A N 1
ATOM 1908 C CA . SER A 1 283 ? 154.358 148.358 180.205 1.00 15.62 283 SER A CA 1
ATOM 1909 C C . SER A 1 283 ? 154.505 149.554 179.274 1.00 15.62 283 SER A C 1
ATOM 1910 O O . SER A 1 283 ? 154.001 149.536 178.148 1.00 15.62 283 SER A O 1
ATOM 1913 N N . GLY A 1 284 ? 155.193 150.594 179.745 1.00 14.28 284 GLY A N 1
ATOM 1914 C CA . GLY A 1 284 ? 155.426 151.749 178.900 1.00 14.28 284 GLY A CA 1
ATOM 1915 C C . GLY A 1 284 ? 156.340 151.446 177.732 1.00 14.28 284 GLY A C 1
ATOM 1916 O O . GLY A 1 284 ? 156.243 152.079 176.680 1.00 14.28 284 GLY A O 1
ATOM 1917 N N . VAL A 1 285 ? 157.232 150.469 177.896 1.00 15.37 285 VAL A N 1
ATOM 1918 C CA . VAL A 1 285 ? 158.133 150.090 176.812 1.00 15.37 285 VAL A CA 1
ATOM 1919 C C . VAL A 1 285 ? 157.355 149.441 175.677 1.00 15.37 285 VAL A C 1
ATOM 1920 O O . VAL A 1 285 ? 157.550 149.767 174.501 1.00 15.37 285 VAL A O 1
ATOM 1924 N N . LEU A 1 286 ? 156.473 148.499 176.012 1.00 16.27 286 LEU A N 1
ATOM 1925 C CA . LEU A 1 286 ? 155.647 147.875 174.987 1.00 16.27 286 LEU A CA 1
ATOM 1926 C C . LEU A 1 286 ? 154.746 148.900 174.320 1.00 16.27 286 LEU A C 1
ATOM 1927 O O . LEU A 1 286 ? 154.509 148.834 173.112 1.00 16.27 286 LEU A O 1
ATOM 1932 N N . THR A 1 287 ? 154.238 149.859 175.092 1.00 15.69 287 THR A N 1
ATOM 1933 C CA . THR A 1 287 ? 153.424 150.919 174.513 1.00 15.69 287 THR A CA 1
ATOM 1934 C C . THR A 1 287 ? 154.222 151.752 173.522 1.00 15.69 287 THR A C 1
ATOM 1935 O O . THR A 1 287 ? 153.739 152.050 172.425 1.00 15.69 287 THR A O 1
ATOM 1939 N N . VAL A 1 288 ? 155.452 152.122 173.880 1.00 15.24 288 VAL A N 1
ATOM 1940 C CA . VAL A 1 288 ? 156.273 152.925 172.978 1.00 15.24 288 VAL A CA 1
ATOM 1941 C C . VAL A 1 288 ? 156.637 152.126 171.733 1.00 15.24 288 VAL A C 1
ATOM 1942 O O . VAL A 1 288 ? 156.674 152.666 170.622 1.00 15.24 288 VAL A O 1
ATOM 1946 N N . MET A 1 289 ? 156.893 150.826 171.888 1.00 17.32 289 MET A N 1
ATOM 1947 C CA . MET A 1 289 ? 157.256 150.018 170.728 1.00 17.32 289 MET A CA 1
ATOM 1948 C C . MET A 1 289 ? 156.071 149.810 169.794 1.00 17.32 289 MET A C 1
ATOM 1949 O O . MET A 1 289 ? 156.228 149.865 168.570 1.00 17.32 289 MET A O 1
ATOM 1954 N N . THR A 1 290 ? 154.876 149.568 170.339 1.00 16.79 290 THR A N 1
ATOM 1955 C CA . THR A 1 290 ? 153.699 149.476 169.482 1.00 16.79 290 THR A CA 1
ATOM 1956 C C . THR A 1 290 ? 153.375 150.813 168.836 1.00 16.79 290 THR A C 1
ATOM 1957 O O . THR A 1 290 ? 152.916 150.845 167.693 1.00 16.79 290 THR A O 1
ATOM 1961 N N . LEU A 1 291 ? 153.608 151.920 169.540 1.00 15.65 291 LEU A N 1
ATOM 1962 C CA . LEU A 1 291 ? 153.438 153.236 168.934 1.00 15.65 291 LEU A CA 1
ATOM 1963 C C . LEU A 1 291 ? 154.403 153.442 167.774 1.00 15.65 291 LEU A C 1
ATOM 1964 O O . LEU A 1 291 ? 154.014 153.951 166.717 1.00 15.65 291 LEU A O 1
ATOM 1969 N N . GLY A 1 292 ? 155.663 153.045 167.948 1.00 17.21 292 GLY A N 1
ATOM 1970 C CA . GLY A 1 292 ? 156.625 153.176 166.869 1.00 17.21 292 GLY A CA 1
ATOM 1971 C C . GLY A 1 292 ? 156.303 152.284 165.686 1.00 17.21 292 GLY A C 1
ATOM 1972 O O . GLY A 1 292 ? 156.466 152.685 164.533 1.00 17.21 292 GLY A O 1
ATOM 1973 N N . MET A 1 293 ? 155.838 151.064 165.954 1.00 19.39 293 MET A N 1
ATOM 1974 C CA . MET A 1 293 ? 155.447 150.173 164.866 1.00 19.39 293 MET A CA 1
ATOM 1975 C C . MET A 1 293 ? 154.202 150.685 164.152 1.00 19.39 293 MET A C 1
ATOM 1976 O O . MET A 1 293 ? 154.082 150.548 162.931 1.00 19.39 293 MET A O 1
ATOM 1981 N N . PHE A 1 294 ? 153.265 151.277 164.894 1.00 17.30 294 PHE A N 1
ATOM 1982 C CA . PHE A 1 294 ? 152.108 151.901 164.266 1.00 17.30 294 PHE A CA 1
ATOM 1983 C C . PHE A 1 294 ? 152.530 153.070 163.390 1.00 17.30 294 PHE A C 1
ATOM 1984 O O . PHE A 1 294 ? 151.967 153.283 162.313 1.00 17.30 294 PHE A O 1
ATOM 1992 N N . TYR A 1 295 ? 153.507 153.853 163.846 1.00 16.84 295 TYR A N 1
ATOM 1993 C CA . TYR A 1 295 ? 154.038 154.927 163.015 1.00 16.84 295 TYR A CA 1
ATOM 1994 C C . TYR A 1 295 ? 154.699 154.376 161.760 1.00 16.84 295 TYR A C 1
ATOM 1995 O O . TYR A 1 295 ? 154.553 154.938 160.670 1.00 16.84 295 TYR A O 1
ATOM 2004 N N . ALA A 1 296 ? 155.443 153.279 161.899 1.00 18.75 296 ALA A N 1
ATOM 2005 C CA . ALA A 1 296 ? 156.099 152.673 160.747 1.00 18.75 296 ALA A CA 1
ATOM 2006 C C . ALA A 1 296 ? 155.082 152.133 159.751 1.00 18.75 296 ALA A C 1
ATOM 2007 O O . ALA A 1 296 ? 155.310 152.167 158.538 1.00 18.75 296 ALA A O 1
ATOM 2009 N N . ALA A 1 297 ? 153.960 151.615 160.244 1.00 18.54 297 ALA A N 1
ATOM 2010 C CA . ALA A 1 297 ? 152.975 151.006 159.359 1.00 18.54 297 ALA A CA 1
ATOM 2011 C C . ALA A 1 297 ? 152.046 152.046 158.740 1.00 18.54 297 ALA A C 1
ATOM 2012 O O . ALA A 1 297 ? 152.010 152.210 157.517 1.00 18.54 297 ALA A O 1
ATOM 2014 N N . PHE A 1 298 ? 151.293 152.763 159.570 1.00 19.11 298 PHE A N 1
ATOM 2015 C CA . PHE A 1 298 ? 150.195 153.601 159.110 1.00 19.11 298 PHE A CA 1
ATOM 2016 C C . PHE A 1 298 ? 150.513 155.089 159.122 1.00 19.11 298 PHE A C 1
ATOM 2017 O O . PHE A 1 298 ? 149.595 155.901 158.977 1.00 19.11 298 PHE A O 1
ATOM 2025 N N . ALA A 1 299 ? 151.775 155.476 159.291 1.00 19.27 299 ALA A N 1
ATOM 2026 C CA . ALA A 1 299 ? 152.131 156.888 159.307 1.00 19.27 299 ALA A CA 1
ATOM 2027 C C . ALA A 1 299 ? 153.238 157.237 158.324 1.00 19.27 299 ALA A C 1
ATOM 2028 O O . ALA A 1 299 ? 153.825 158.318 158.431 1.00 19.27 299 ALA A O 1
ATOM 2030 N N . ARG A 1 300 ? 153.546 156.359 157.367 1.00 22.92 300 ARG A N 1
ATOM 2031 C CA . ARG A 1 300 ? 154.484 156.735 156.315 1.00 22.92 300 ARG A CA 1
ATOM 2032 C C . ARG A 1 300 ? 153.940 157.880 155.474 1.00 22.92 300 ARG A C 1
ATOM 2033 O O . ARG A 1 300 ? 154.713 158.664 154.916 1.00 22.92 300 ARG A O 1
ATOM 2041 N N . THR A 1 301 ? 152.616 157.991 155.374 1.00 20.96 301 THR A N 1
ATOM 2042 C CA . THR A 1 301 ? 151.971 159.081 154.660 1.00 20.96 301 THR A CA 1
ATOM 2043 C C . THR A 1 301 ? 151.402 160.147 155.586 1.00 20.96 301 THR A C 1
ATOM 2044 O O . THR A 1 301 ? 150.911 161.170 155.098 1.00 20.96 301 THR A O 1
ATOM 2048 N N . ALA A 1 302 ? 151.448 159.933 156.903 1.00 17.59 302 ALA A N 1
ATOM 2049 C CA . ALA A 1 302 ? 150.992 160.963 157.830 1.00 17.59 302 ALA A CA 1
ATOM 2050 C C . ALA A 1 302 ? 152.018 162.080 157.959 1.00 17.59 302 ALA A C 1
ATOM 2051 O O . ALA A 1 302 ? 151.653 163.248 158.127 1.00 17.59 302 ALA A O 1
ATOM 2053 N N . PHE A 1 303 ? 153.300 161.744 157.893 1.00 17.64 303 PHE A N 1
ATOM 2054 C CA . PHE A 1 303 ? 154.340 162.758 157.894 1.00 17.64 303 PHE A CA 1
ATOM 2055 C C . PHE A 1 303 ? 154.581 163.273 156.480 1.00 17.64 303 PHE A C 1
ATOM 2056 O O . PHE A 1 303 ? 154.284 162.605 155.487 1.00 17.64 303 PHE A O 1
ATOM 2064 N N . LYS A 1 304 ? 155.132 164.480 156.396 1.00 21.18 304 LYS A N 1
ATOM 2065 C CA . LYS A 1 304 ? 155.524 165.024 155.106 1.00 21.18 304 LYS A CA 1
ATOM 2066 C C . LYS A 1 304 ? 156.659 164.202 154.512 1.00 21.18 304 LYS A C 1
ATOM 2067 O O . LYS A 1 304 ? 157.411 163.534 155.225 1.00 21.18 304 LYS A O 1
ATOM 2073 N N . GLY A 1 305 ? 156.772 164.247 153.186 1.00 21.32 305 GLY A N 1
ATOM 2074 C CA . GLY A 1 305 ? 157.838 163.514 152.527 1.00 21.32 305 GLY A CA 1
ATOM 2075 C C . GLY A 1 305 ? 159.216 164.010 152.917 1.00 21.32 305 GLY A C 1
ATOM 2076 O O . GLY A 1 305 ? 160.118 163.215 153.188 1.00 21.32 305 GLY A O 1
ATOM 2077 N N . ASP A 1 306 ? 159.397 165.329 152.959 1.00 22.94 306 ASP A N 1
ATOM 2078 C CA . ASP A 1 306 ? 160.680 165.905 153.336 1.00 22.94 306 ASP A CA 1
ATOM 2079 C C . ASP A 1 306 ? 160.881 165.965 154.843 1.00 22.94 306 ASP A C 1
ATOM 2080 O O . ASP A 1 306 ? 162.007 166.198 155.295 1.00 22.94 306 ASP A O 1
ATOM 2085 N N . SER A 1 307 ? 159.827 165.764 155.627 1.00 21.61 307 SER A N 1
ATOM 2086 C CA . SER A 1 307 ? 159.951 165.631 157.070 1.00 21.61 307 SER A CA 1
ATOM 2087 C C . SER A 1 307 ? 160.426 164.251 157.493 1.00 21.61 307 SER A C 1
ATOM 2088 O O . SER A 1 307 ? 160.761 164.061 158.665 1.00 21.61 307 SER A O 1
ATOM 2091 N N . GLN A 1 308 ? 160.461 163.289 156.571 1.00 20.96 308 GLN A N 1
ATOM 2092 C CA . GLN A 1 308 ? 160.808 161.918 156.928 1.00 20.96 308 GLN A CA 1
ATOM 2093 C C . GLN A 1 308 ? 162.272 161.802 157.327 1.00 20.96 308 GLN A C 1
ATOM 2094 O O . GLN A 1 308 ? 162.598 161.203 158.359 1.00 20.96 308 GLN A O 1
ATOM 2100 N N . LYS A 1 309 ? 163.172 162.360 156.516 1.00 19.03 309 LYS A N 1
ATOM 2101 C CA . LYS A 1 309 ? 164.597 162.249 156.810 1.00 19.03 309 LYS A CA 1
ATOM 2102 C C . LYS A 1 309 ? 164.960 162.974 158.098 1.00 19.03 309 LYS A C 1
ATOM 2103 O O . LYS A 1 309 ? 165.737 162.456 158.903 1.00 19.03 309 LYS A O 1
ATOM 2109 N N . SER A 1 310 ? 164.414 164.172 158.309 1.00 17.87 310 SER A N 1
ATOM 2110 C CA . SER A 1 310 ? 164.712 164.909 159.533 1.00 17.87 310 SER A CA 1
ATOM 2111 C C . SER A 1 310 ? 164.191 164.174 160.759 1.00 17.87 310 SER A C 1
ATOM 2112 O O . SER A 1 310 ? 164.871 164.109 161.787 1.00 17.87 310 SER A O 1
ATOM 2115 N N . LEU A 1 311 ? 162.986 163.612 160.669 1.00 15.65 311 LEU A N 1
ATOM 2116 C CA . LEU A 1 311 ? 162.415 162.879 161.794 1.00 15.65 311 LEU A CA 1
ATOM 2117 C C . LEU A 1 311 ? 163.221 161.624 162.110 1.00 15.65 311 LEU A C 1
ATOM 2118 O O . LEU A 1 311 ? 163.509 161.335 163.280 1.00 15.65 311 LEU A O 1
ATOM 2123 N N . HIS A 1 312 ? 163.603 160.874 161.076 1.00 16.96 312 HIS A N 1
ATOM 2124 C CA . HIS A 1 312 ? 164.418 159.684 161.292 1.00 16.96 312 HIS A CA 1
ATOM 2125 C C . HIS A 1 312 ? 165.786 160.045 161.851 1.00 16.96 312 HIS A C 1
ATOM 2126 O O . HIS A 1 312 ? 166.300 159.354 162.735 1.00 16.96 312 HIS A O 1
ATOM 2133 N N . HIS A 1 313 ? 166.390 161.128 161.354 1.00 16.56 313 HIS A N 1
ATOM 2134 C CA . HIS A 1 313 ? 167.674 161.573 161.881 1.00 16.56 313 HIS A CA 1
ATOM 2135 C C . HIS A 1 313 ? 167.555 161.966 163.342 1.00 16.56 313 HIS A C 1
ATOM 2136 O O . HIS A 1 313 ? 168.419 161.621 164.156 1.00 16.56 313 HIS A O 1
ATOM 2143 N N . PHE A 1 314 ? 166.491 162.686 163.696 1.00 12.86 314 PHE A N 1
ATOM 2144 C CA . PHE A 1 314 ? 166.309 163.092 165.081 1.00 12.86 314 PHE A CA 1
ATOM 2145 C C . PHE A 1 314 ? 166.163 161.888 165.992 1.00 12.86 314 PHE A C 1
ATOM 2146 O O . PHE A 1 314 ? 166.785 161.831 167.056 1.00 12.86 314 PHE A O 1
ATOM 2154 N N . TRP A 1 315 ? 165.343 160.914 165.601 1.00 12.32 315 TRP A N 1
ATOM 2155 C CA . TRP A 1 315 ? 165.129 159.784 166.499 1.00 12.32 315 TRP A CA 1
ATOM 2156 C C . TRP A 1 315 ? 166.338 158.860 166.546 1.00 12.32 315 TRP A C 1
ATOM 2157 O O . TRP A 1 315 ? 166.626 158.280 167.598 1.00 12.32 315 TRP A O 1
ATOM 2168 N N . GLU A 1 316 ? 167.078 158.737 165.444 1.00 13.72 316 GLU A N 1
ATOM 2169 C CA . GLU A 1 316 ? 168.326 157.984 165.482 1.00 13.72 316 GLU A CA 1
ATOM 2170 C C . GLU A 1 316 ? 169.350 158.668 166.377 1.00 13.72 316 GLU A C 1
ATOM 2171 O O . GLU A 1 316 ? 170.072 158.001 167.124 1.00 13.72 316 GLU A O 1
ATOM 2177 N N . MET A 1 317 ? 169.413 159.999 166.333 1.00 13.27 317 MET A N 1
ATOM 2178 C CA . MET A 1 317 ? 170.305 160.730 167.223 1.00 13.27 317 MET A CA 1
ATOM 2179 C C . MET A 1 317 ? 169.874 160.612 168.677 1.00 13.27 317 MET A C 1
ATOM 2180 O O . MET A 1 317 ? 170.717 160.572 169.573 1.00 13.27 317 MET A O 1
ATOM 2185 N N . VAL A 1 318 ? 168.568 160.602 168.934 1.00 11.73 318 VAL A N 1
ATOM 2186 C CA . VAL A 1 318 ? 168.088 160.443 170.303 1.00 11.73 318 VAL A CA 1
ATOM 2187 C C . VAL A 1 318 ? 168.435 159.059 170.825 1.00 11.73 318 VAL A C 1
ATOM 2188 O O . VAL A 1 318 ? 168.838 158.899 171.982 1.00 11.73 318 VAL A O 1
ATOM 2192 N N . ALA A 1 319 ? 168.293 158.036 169.980 1.00 11.94 319 ALA A N 1
ATOM 2193 C CA . ALA A 1 319 ? 168.745 156.703 170.354 1.00 11.94 319 ALA A CA 1
ATOM 2194 C C . ALA A 1 319 ? 170.243 156.687 170.617 1.00 11.94 319 ALA A C 1
ATOM 2195 O O . ALA A 1 319 ? 170.707 156.041 171.560 1.00 11.94 319 ALA A O 1
ATOM 2197 N N . TYR A 1 320 ? 171.014 157.402 169.797 1.00 12.63 320 TYR A N 1
ATOM 2198 C CA . TYR A 1 320 ? 172.459 157.494 169.986 1.00 12.63 320 TYR A CA 1
ATOM 2199 C C . TYR A 1 320 ? 172.810 158.146 171.320 1.00 12.63 320 TYR A C 1
ATOM 2200 O O . TYR A 1 320 ? 173.666 157.655 172.061 1.00 12.63 320 TYR A O 1
ATOM 2209 N N . ILE A 1 321 ? 172.155 159.263 171.635 1.00 11.58 321 ILE A N 1
ATOM 2210 C CA . ILE A 1 321 ? 172.424 159.984 172.877 1.00 11.58 321 ILE A CA 1
ATOM 2211 C C . ILE A 1 321 ? 172.023 159.144 174.079 1.00 11.58 321 ILE A C 1
ATOM 2212 O O . ILE A 1 321 ? 172.755 159.066 175.071 1.00 11.58 321 ILE A O 1
ATOM 2217 N N . ALA A 1 322 ? 170.849 158.511 174.016 1.00 12.33 322 ALA A N 1
ATOM 2218 C CA . ALA A 1 322 ? 170.406 157.658 175.110 1.00 12.33 322 ALA A CA 1
ATOM 2219 C C . ALA A 1 322 ? 171.343 156.477 175.300 1.00 12.33 322 ALA A C 1
ATOM 2220 O O . ALA A 1 322 ? 171.669 156.116 176.433 1.00 12.33 322 ALA A O 1
ATOM 2222 N N . ASN A 1 323 ? 171.794 155.869 174.203 1.00 13.05 323 ASN A N 1
ATOM 2223 C CA . ASN A 1 323 ? 172.718 154.746 174.285 1.00 13.05 323 ASN A CA 1
ATOM 2224 C C . ASN A 1 323 ? 174.049 155.170 174.893 1.00 13.05 323 ASN A C 1
ATOM 2225 O O . ASN A 1 323 ? 174.590 154.474 175.759 1.00 13.05 323 ASN A O 1
ATOM 2230 N N . THR A 1 324 ? 174.583 156.315 174.464 1.00 12.42 324 THR A N 1
ATOM 2231 C CA . THR A 1 324 ? 175.839 156.811 175.020 1.00 12.42 324 THR A CA 1
ATOM 2232 C C . THR A 1 324 ? 175.706 157.117 176.505 1.00 12.42 324 THR A C 1
ATOM 2233 O O . THR A 1 324 ? 176.559 156.721 177.311 1.00 12.42 324 THR A O 1
ATOM 2237 N N . LEU A 1 325 ? 174.641 157.823 176.883 1.00 12.18 325 LEU A N 1
ATOM 2238 C CA . LEU A 1 325 ? 174.426 158.167 178.280 1.00 12.18 325 LEU A CA 1
ATOM 2239 C C . LEU A 1 325 ? 174.238 156.923 179.130 1.00 12.18 325 LEU A C 1
ATOM 2240 O O . LEU A 1 325 ? 174.774 156.846 180.237 1.00 12.18 325 LEU A O 1
ATOM 2245 N N . ILE A 1 326 ? 173.496 155.938 178.626 1.00 12.99 326 ILE A N 1
ATOM 2246 C CA . ILE A 1 326 ? 173.270 154.711 179.380 1.00 12.99 326 ILE A CA 1
ATOM 2247 C C . ILE A 1 326 ? 174.570 153.942 179.552 1.00 12.99 326 ILE A C 1
ATOM 2248 O O . ILE A 1 326 ? 174.859 153.431 180.634 1.00 12.99 326 ILE A O 1
ATOM 2253 N N . PHE A 1 327 ? 175.376 153.849 178.495 1.00 13.11 327 PHE A N 1
ATOM 2254 C CA . PHE A 1 327 ? 176.634 153.120 178.618 1.00 13.11 327 PHE A CA 1
ATOM 2255 C C . PHE A 1 327 ? 177.593 153.799 179.588 1.00 13.11 327 PHE A C 1
ATOM 2256 O O . PHE A 1 327 ? 178.199 153.124 180.430 1.00 13.11 327 PHE A O 1
ATOM 2264 N N . ILE A 1 328 ? 177.720 155.126 179.519 1.00 14.06 328 ILE A N 1
ATOM 2265 C CA . ILE A 1 328 ? 178.641 155.815 180.420 1.00 14.06 328 ILE A CA 1
ATOM 2266 C C . ILE A 1 328 ? 178.121 155.787 181.853 1.00 14.06 328 ILE A C 1
ATOM 2267 O O . ILE A 1 328 ? 178.887 155.560 182.799 1.00 14.06 328 ILE A O 1
ATOM 2272 N N . LEU A 1 329 ? 176.818 156.003 182.044 1.00 14.19 329 LEU A N 1
ATOM 2273 C CA . LEU A 1 329 ? 176.235 155.918 183.375 1.00 14.19 329 LEU A CA 1
ATOM 2274 C C . LEU A 1 329 ? 176.362 154.517 183.946 1.00 14.19 329 LEU A C 1
ATOM 2275 O O . LEU A 1 329 ? 176.632 154.352 185.138 1.00 14.19 329 LEU A O 1
ATOM 2280 N N . SER A 1 330 ? 176.153 153.493 183.121 1.00 14.69 330 SER A N 1
ATOM 2281 C CA . SER A 1 330 ? 176.290 152.124 183.587 1.00 14.69 330 SER A CA 1
ATOM 2282 C C . SER A 1 330 ? 177.723 151.836 183.994 1.00 14.69 330 SER A C 1
ATOM 2283 O O . SER A 1 330 ? 177.964 151.188 185.012 1.00 14.69 330 SER A O 1
ATOM 2286 N N . GLY A 1 331 ? 178.692 152.319 183.218 1.00 15.43 331 GLY A N 1
ATOM 2287 C CA . GLY A 1 331 ? 180.078 152.175 183.631 1.00 15.43 331 GLY A CA 1
ATOM 2288 C C . GLY A 1 331 ? 180.352 152.847 184.963 1.00 15.43 331 GLY A C 1
ATOM 2289 O O . GLY A 1 331 ? 180.987 152.269 185.851 1.00 15.43 331 GLY A O 1
ATOM 2290 N N . VAL A 1 332 ? 179.853 154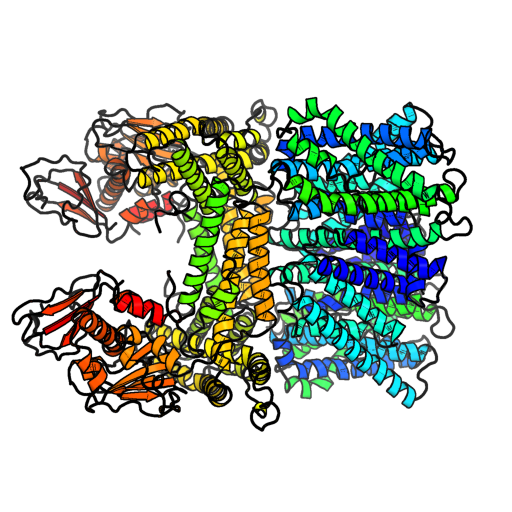.073 185.127 1.00 15.68 332 VAL A N 1
ATOM 2291 C CA . VAL A 1 332 ? 180.080 154.826 186.361 1.00 15.68 332 VAL A CA 1
ATOM 2292 C C . VAL A 1 332 ? 179.472 154.097 187.551 1.00 15.68 332 VAL A C 1
ATOM 2293 O O . VAL A 1 332 ? 180.102 153.954 188.605 1.00 15.68 332 VAL A O 1
ATOM 2297 N N . VAL A 1 333 ? 178.238 153.616 187.398 1.00 15.58 333 VAL A N 1
ATOM 2298 C CA . VAL A 1 333 ? 177.550 152.982 188.518 1.00 15.58 333 VAL A CA 1
ATOM 2299 C C . VAL A 1 333 ? 178.105 151.588 188.792 1.00 15.58 333 VAL A C 1
ATOM 2300 O O . VAL A 1 333 ? 178.125 151.146 189.944 1.00 15.58 333 VAL A O 1
ATOM 2304 N N . ILE A 1 334 ? 178.576 150.875 187.767 1.00 16.61 334 ILE A N 1
ATOM 2305 C CA . ILE A 1 334 ? 179.286 149.623 188.008 1.00 16.61 334 ILE A CA 1
ATOM 2306 C C . ILE A 1 334 ? 180.541 149.883 188.826 1.00 16.61 334 ILE A C 1
ATOM 2307 O O . ILE A 1 334 ? 180.809 149.190 189.812 1.00 16.61 334 ILE A O 1
ATOM 2312 N N . ALA A 1 335 ? 181.321 150.893 188.437 1.00 18.50 335 ALA A N 1
ATOM 2313 C CA . ALA A 1 335 ? 182.527 151.221 189.188 1.00 18.50 335 ALA A CA 1
ATOM 2314 C C . ALA A 1 335 ? 182.188 151.613 190.620 1.00 18.50 335 ALA A C 1
ATOM 2315 O O . ALA A 1 335 ? 182.897 151.249 191.563 1.00 18.50 335 ALA A O 1
ATOM 2317 N N . GLU A 1 336 ? 181.100 152.359 190.800 1.00 21.10 336 GLU A N 1
ATOM 2318 C CA . GLU A 1 336 ? 180.647 152.743 192.130 1.00 21.10 336 GLU A CA 1
ATOM 2319 C C . GLU A 1 336 ? 180.257 151.534 192.975 1.00 21.10 336 GLU A C 1
ATOM 2320 O O . GLU A 1 336 ? 180.613 151.442 194.154 1.00 21.10 336 GLU A O 1
ATOM 2326 N N . GLY A 1 337 ? 179.519 150.596 192.380 1.00 20.03 337 GLY A N 1
ATOM 2327 C CA . GLY A 1 337 ? 178.973 149.495 193.152 1.00 20.03 337 GLY A CA 1
ATOM 2328 C C . GLY A 1 337 ? 179.990 148.415 193.457 1.00 20.03 337 GLY A C 1
ATOM 2329 O O . GLY A 1 337 ? 179.970 147.822 194.538 1.00 20.03 337 GLY A O 1
ATOM 2330 N N . ILE A 1 338 ? 180.890 148.135 192.511 1.00 21.04 338 ILE A N 1
ATOM 2331 C CA . ILE A 1 338 ? 181.885 147.089 192.731 1.00 21.04 338 ILE A CA 1
ATOM 2332 C C . ILE A 1 338 ? 183.122 147.607 193.441 1.00 21.04 338 ILE A C 1
ATOM 2333 O O . ILE A 1 338 ? 184.062 146.837 193.666 1.00 21.04 338 ILE A O 1
ATOM 2338 N N . LEU A 1 339 ? 183.152 148.889 193.800 1.00 23.06 339 LEU A N 1
ATOM 2339 C CA . LEU A 1 339 ? 184.241 149.431 194.598 1.00 23.06 339 LEU A CA 1
ATOM 2340 C C . LEU A 1 339 ? 183.707 150.038 195.889 1.00 23.06 339 LEU A C 1
ATOM 2341 O O . LEU A 1 339 ? 184.288 150.987 196.424 1.00 23.06 339 LEU A O 1
ATOM 2346 N N . ASP A 1 340 ? 182.602 149.496 196.398 1.00 27.70 340 ASP A N 1
ATOM 2347 C CA . ASP A 1 340 ? 182.012 149.896 197.662 1.00 27.70 340 ASP A CA 1
ATOM 2348 C C . ASP A 1 340 ? 182.726 149.156 198.797 1.00 27.70 340 ASP A C 1
ATOM 2349 O O . ASP A 1 340 ? 183.797 148.566 198.574 1.00 27.70 340 ASP A O 1
ATOM 2354 N N . SER A 1 341 ? 182.152 149.197 200.000 1.00 32.04 341 SER A N 1
ATOM 2355 C CA . SER A 1 341 ? 182.756 148.504 201.133 1.00 32.04 341 SER A CA 1
ATOM 2356 C C . SER A 1 341 ? 182.888 147.008 200.878 1.00 32.04 341 SER A C 1
ATOM 2357 O O . SER A 1 341 ? 183.840 146.382 201.356 1.00 32.04 341 SER A O 1
ATOM 2360 N N . ASP A 1 342 ? 181.951 146.422 200.134 1.00 32.17 342 ASP A N 1
ATOM 2361 C CA . ASP A 1 342 ? 181.978 144.985 199.894 1.00 32.17 342 ASP A CA 1
ATOM 2362 C C . ASP A 1 342 ? 183.089 144.595 198.924 1.00 32.17 342 ASP A C 1
ATOM 2363 O O . ASP A 1 342 ? 183.639 143.495 199.039 1.00 32.17 342 ASP A O 1
ATOM 2368 N N . LYS A 1 343 ? 183.445 145.479 197.992 1.00 29.47 343 LYS A N 1
ATOM 2369 C CA . LYS A 1 343 ? 184.493 145.235 197.001 1.00 29.47 343 LYS A CA 1
ATOM 2370 C C . LYS A 1 343 ? 184.179 143.988 196.176 1.00 29.47 343 LYS A C 1
ATOM 2371 O O . LYS A 1 343 ? 184.894 142.987 196.203 1.00 29.47 343 LYS A O 1
ATOM 2377 N N . ILE A 1 344 ? 183.076 144.073 195.436 1.00 26.58 344 ILE A N 1
ATOM 2378 C CA . ILE A 1 344 ? 182.603 142.974 194.601 1.00 26.58 344 ILE A CA 1
ATOM 2379 C C . ILE A 1 344 ? 183.581 142.744 193.453 1.00 26.58 344 ILE A C 1
ATOM 2380 O O . ILE A 1 344 ? 183.583 141.681 192.822 1.00 26.58 344 ILE A O 1
ATOM 2385 N N . ALA A 1 345 ? 184.445 143.725 193.199 1.00 24.88 345 ALA A N 1
ATOM 2386 C CA . ALA A 1 345 ? 185.436 143.647 192.139 1.00 24.88 345 ALA A CA 1
ATOM 2387 C C . ALA A 1 345 ? 186.682 142.880 192.547 1.00 24.88 345 ALA A C 1
ATOM 2388 O O . ALA A 1 345 ? 187.499 142.553 191.683 1.00 24.88 345 ALA A O 1
ATOM 2390 N N . TYR A 1 346 ? 186.854 142.586 193.835 1.00 28.62 346 TYR A N 1
ATOM 2391 C CA . TYR A 1 346 ? 188.047 141.897 194.311 1.00 28.62 346 TYR A CA 1
ATOM 2392 C C . TYR A 1 346 ? 187.650 140.578 194.953 1.00 28.62 346 TYR A C 1
ATOM 2393 O O . TYR A 1 346 ? 188.335 140.072 195.847 1.00 28.62 346 TYR A O 1
ATOM 2402 N N . GLN A 1 347 ? 186.525 140.015 194.521 1.00 28.32 347 GLN A N 1
ATOM 2403 C CA . GLN A 1 347 ? 185.992 138.809 195.137 1.00 28.32 347 GLN A CA 1
ATOM 2404 C C . GLN A 1 347 ? 186.279 137.544 194.342 1.00 28.32 347 GLN A C 1
ATOM 2405 O O . GLN A 1 347 ? 186.067 136.444 194.863 1.00 28.32 347 GLN A O 1
ATOM 2411 N N . GLY A 1 348 ? 186.750 137.657 193.107 1.00 23.09 348 GLY A N 1
ATOM 2412 C CA . GLY A 1 348 ? 187.025 136.467 192.327 1.00 23.09 348 GLY A CA 1
ATOM 2413 C C . GLY A 1 348 ? 185.767 135.830 191.777 1.00 23.09 348 GLY A C 1
ATOM 2414 O O . GLY A 1 348 ? 185.595 135.751 190.555 1.00 23.09 348 GLY A O 1
ATOM 2415 N N . ASN A 1 349 ? 184.868 135.408 192.673 1.00 21.75 349 ASN A N 1
ATOM 2416 C CA . ASN A 1 349 ? 183.621 134.784 192.245 1.00 21.75 349 ASN A CA 1
ATOM 2417 C C . ASN A 1 349 ? 182.885 135.662 191.246 1.00 21.75 349 ASN A C 1
ATOM 2418 O O . ASN A 1 349 ? 182.253 135.154 190.313 1.00 21.75 349 ASN A O 1
ATOM 2423 N N . SER A 1 350 ? 182.977 136.983 191.413 1.00 19.72 350 SER A N 1
ATOM 2424 C CA . SER A 1 350 ? 182.385 137.903 190.451 1.00 19.72 350 SER A CA 1
ATOM 2425 C C . SER A 1 350 ? 182.862 137.598 189.038 1.00 19.72 350 SER A C 1
ATOM 2426 O O . SER A 1 350 ? 182.054 137.448 188.118 1.00 19.72 350 SER A O 1
ATOM 2429 N N . TRP A 1 351 ? 184.175 137.461 188.855 1.00 18.81 351 TRP A N 1
ATOM 2430 C CA . TRP A 1 351 ? 184.717 137.262 187.515 1.00 18.81 351 TRP A CA 1
ATOM 2431 C C . TRP A 1 351 ? 184.502 135.835 187.021 1.00 18.81 351 TRP A C 1
ATOM 2432 O O . TRP A 1 351 ? 184.154 135.624 185.848 1.00 18.81 351 TRP A O 1
ATOM 2443 N N . ARG A 1 352 ? 184.698 134.843 187.896 1.00 21.22 352 ARG A N 1
ATOM 2444 C CA . ARG A 1 352 ? 184.430 133.463 187.495 1.00 21.22 352 ARG A CA 1
ATOM 2445 C C . ARG A 1 352 ? 183.007 133.318 186.975 1.00 21.22 352 ARG A C 1
ATOM 2446 O O . ARG A 1 352 ? 182.778 132.758 185.895 1.00 21.22 352 ARG A O 1
ATOM 2454 N N . PHE A 1 353 ? 182.036 133.856 187.705 1.00 19.32 353 PHE A N 1
ATOM 2455 C CA . PHE A 1 353 ? 180.658 133.719 187.272 1.00 19.32 353 PHE A CA 1
ATOM 2456 C C . PHE A 1 353 ? 180.255 134.744 186.223 1.00 19.32 353 PHE A C 1
ATOM 2457 O O . PHE A 1 353 ? 179.250 134.533 185.550 1.00 19.32 353 PHE A O 1
ATOM 2465 N N . LEU A 1 354 ? 181.045 135.795 186.002 1.00 18.37 354 LEU A N 1
ATOM 2466 C CA . LEU A 1 354 ? 180.844 136.623 184.817 1.00 18.37 354 LEU A CA 1
ATOM 2467 C C . LEU A 1 354 ? 181.152 135.838 183.548 1.00 18.37 354 LEU A C 1
ATOM 2468 O O . LEU A 1 354 ? 180.375 135.850 182.584 1.00 18.37 354 LEU A O 1
ATOM 2473 N N . PHE A 1 355 ? 182.285 135.136 183.531 1.00 19.85 355 PHE A N 1
ATOM 2474 C CA . PHE A 1 355 ? 182.598 134.335 182.349 1.00 19.85 355 PHE A CA 1
ATOM 2475 C C . PHE A 1 355 ? 181.683 133.118 182.231 1.00 19.85 355 PHE A C 1
ATOM 2476 O O . PHE A 1 355 ? 181.319 132.720 181.113 1.00 19.85 355 PHE A O 1
ATOM 2484 N N . LEU A 1 356 ? 181.273 132.536 183.362 1.00 18.83 356 LEU A N 1
ATOM 2485 C CA . LEU A 1 356 ? 180.240 131.506 183.313 1.00 18.83 356 LEU A CA 1
ATOM 2486 C C . LEU A 1 356 ? 178.937 132.057 182.748 1.00 18.83 356 LEU A C 1
ATOM 2487 O O . LEU A 1 356 ? 178.252 131.380 181.978 1.00 18.83 356 LEU A O 1
ATOM 2492 N N . LEU A 1 357 ? 178.573 133.285 183.115 1.00 17.98 357 LEU A N 1
ATOM 2493 C CA . LEU A 1 357 ? 177.369 133.889 182.567 1.00 17.98 357 LEU A CA 1
ATOM 2494 C C . LEU A 1 357 ? 177.495 134.127 181.072 1.00 17.98 357 LEU A C 1
ATOM 2495 O O . LEU A 1 357 ? 176.509 134.000 180.346 1.00 17.98 357 LEU A O 1
ATOM 2500 N N . TYR A 1 358 ? 178.690 134.476 180.593 1.00 19.19 358 TYR A N 1
ATOM 2501 C CA . TYR A 1 358 ? 178.874 134.631 179.151 1.00 19.19 358 TYR A CA 1
ATOM 2502 C C . TYR A 1 358 ? 178.688 133.305 178.422 1.00 19.19 358 TYR A C 1
ATOM 2503 O O . TYR A 1 358 ? 178.004 133.239 177.387 1.00 19.19 358 TYR A O 1
ATOM 2512 N N . VAL A 1 359 ? 179.291 132.233 178.938 1.00 18.65 359 VAL A N 1
ATOM 2513 C CA . VAL A 1 359 ? 179.097 130.953 178.261 1.00 18.65 359 VAL A CA 1
ATOM 2514 C C . VAL A 1 359 ? 177.640 130.516 178.376 1.00 18.65 359 VAL A C 1
ATOM 2515 O O . VAL A 1 359 ? 177.122 129.836 177.487 1.00 18.65 359 VAL A O 1
ATOM 2519 N N . TYR A 1 360 ? 176.950 130.915 179.448 1.00 18.51 360 TYR A N 1
ATOM 2520 C CA . TYR A 1 360 ? 175.524 130.623 179.566 1.00 18.51 360 TYR A CA 1
ATOM 2521 C C . TYR A 1 360 ? 174.709 131.396 178.536 1.00 18.51 360 TYR A C 1
ATOM 2522 O O . TYR A 1 360 ? 173.734 130.871 177.996 1.00 18.51 360 TYR A O 1
ATOM 2531 N N . ILE A 1 361 ? 175.077 132.651 178.271 1.00 19.27 361 ILE A N 1
ATOM 2532 C CA . ILE A 1 361 ? 174.457 133.398 177.177 1.00 19.27 361 ILE A CA 1
ATOM 2533 C C . ILE A 1 361 ? 174.603 132.637 175.872 1.00 19.27 361 ILE A C 1
ATOM 2534 O O . ILE A 1 361 ? 173.638 132.459 175.117 1.00 19.27 361 ILE A O 1
ATOM 2539 N N . GLN A 1 362 ? 175.823 132.187 175.586 1.00 20.51 362 GLN A N 1
ATOM 2540 C CA . GLN A 1 362 ? 176.069 131.510 174.318 1.00 20.51 362 GLN A CA 1
ATOM 2541 C C . GLN A 1 362 ? 175.270 130.214 174.224 1.00 20.51 362 GLN A C 1
ATOM 2542 O O . GLN A 1 362 ? 174.623 129.944 173.206 1.00 20.51 362 GLN A O 1
ATOM 2548 N N . LEU A 1 363 ? 175.276 129.413 175.294 1.00 19.88 363 LEU A N 1
ATOM 2549 C CA . LEU A 1 363 ? 174.523 128.162 175.284 1.00 19.88 363 LEU A CA 1
ATOM 2550 C C . LEU A 1 363 ? 173.022 128.395 175.199 1.00 19.88 363 LEU A C 1
ATOM 2551 O O . LEU A 1 363 ? 172.326 127.637 174.521 1.00 19.88 363 LEU A O 1
ATOM 2556 N N . SER A 1 364 ? 172.498 129.411 175.884 1.00 20.58 364 SER A N 1
ATOM 2557 C CA . SER A 1 364 ? 171.068 129.680 175.818 1.00 20.58 364 SER A CA 1
ATOM 2558 C C . SER A 1 364 ? 170.654 130.118 174.422 1.00 20.58 364 SER A C 1
ATOM 2559 O O . SER A 1 364 ? 169.602 129.703 173.926 1.00 20.58 364 SER A O 1
ATOM 2562 N N . ARG A 1 365 ? 171.464 130.957 173.771 1.00 23.20 365 ARG A N 1
ATOM 2563 C CA . ARG A 1 365 ? 171.154 131.346 172.399 1.00 23.20 365 ARG A CA 1
ATOM 2564 C C . ARG A 1 365 ? 171.221 130.146 171.462 1.00 23.20 365 ARG A C 1
ATOM 2565 O O . ARG A 1 365 ? 170.379 129.996 170.566 1.00 23.20 365 ARG A O 1
ATOM 2573 N N . VAL A 1 366 ? 172.215 129.274 171.660 1.00 21.98 366 VAL A N 1
ATOM 2574 C CA . VAL A 1 366 ? 172.317 128.059 170.856 1.00 21.98 366 VAL A CA 1
ATOM 2575 C C . VAL A 1 366 ? 171.077 127.197 171.044 1.00 21.98 366 VAL A C 1
ATOM 2576 O O . VAL A 1 366 ? 170.507 126.679 170.078 1.00 21.98 366 VAL A O 1
ATOM 2580 N N . VAL A 1 367 ? 170.643 127.032 172.294 1.00 23.20 367 VAL A N 1
ATOM 2581 C CA . VAL A 1 367 ? 169.471 126.214 172.590 1.00 23.20 367 VAL A CA 1
ATOM 2582 C C . VAL A 1 367 ? 168.230 126.808 171.943 1.00 23.20 367 VAL A C 1
ATOM 2583 O O . VAL A 1 367 ? 167.429 126.091 171.333 1.00 23.20 367 VAL A O 1
ATOM 2587 N N . VAL A 1 368 ? 168.054 128.125 172.057 1.00 24.29 368 VAL A N 1
ATOM 2588 C CA . VAL A 1 368 ? 166.886 128.780 171.475 1.00 24.29 368 VAL A CA 1
ATOM 2589 C C . VAL A 1 368 ? 166.850 128.559 169.970 1.00 24.29 368 VAL A C 1
ATOM 2590 O O . VAL A 1 368 ? 165.834 128.127 169.408 1.00 24.29 368 VAL A O 1
ATOM 2594 N N . VAL A 1 369 ? 167.966 128.841 169.295 1.00 26.69 369 VAL A N 1
ATOM 2595 C CA . VAL A 1 369 ? 167.985 128.743 167.840 1.00 26.69 369 VAL A CA 1
ATOM 2596 C C . VAL A 1 369 ? 167.816 127.297 167.396 1.00 26.69 369 VAL A C 1
ATOM 2597 O O . VAL A 1 369 ? 167.080 127.015 166.448 1.00 26.69 369 VAL A O 1
ATOM 2601 N N . GLY A 1 370 ? 168.472 126.356 168.076 1.00 26.57 370 GLY A N 1
ATOM 2602 C CA . GLY A 1 370 ? 168.331 124.959 167.703 1.00 26.57 370 GLY A CA 1
ATOM 2603 C C . GLY A 1 370 ? 166.925 124.431 167.905 1.00 26.57 370 GLY A C 1
ATOM 2604 O O . GLY A 1 370 ? 166.404 123.695 167.063 1.00 26.57 370 GLY A O 1
ATOM 2605 N N . VAL A 1 371 ? 166.292 124.790 169.023 1.00 27.22 371 VAL A N 1
ATOM 2606 C CA . VAL A 1 371 ? 164.933 124.335 169.291 1.00 27.22 371 VAL A CA 1
ATOM 2607 C C . VAL A 1 371 ? 163.963 124.918 168.275 1.00 27.22 371 VAL A C 1
ATOM 2608 O O . VAL A 1 371 ? 163.079 124.215 167.769 1.00 27.22 371 VAL A O 1
ATOM 2612 N N . LEU A 1 372 ? 164.108 126.202 167.948 1.00 29.69 372 LEU A N 1
ATOM 2613 C CA . LEU A 1 372 ? 163.185 126.821 167.007 1.00 29.69 372 LEU A CA 1
ATOM 2614 C C . LEU A 1 372 ? 163.549 126.570 165.548 1.00 29.69 372 LEU A C 1
ATOM 2615 O O . LEU A 1 372 ? 162.764 126.933 164.668 1.00 29.69 372 LEU A O 1
ATOM 2620 N N . TYR A 1 373 ? 164.704 125.963 165.274 1.00 32.88 373 TYR A N 1
ATOM 2621 C CA . TYR A 1 373 ? 165.136 125.770 163.892 1.00 32.88 373 TYR A CA 1
ATOM 2622 C C . TYR A 1 373 ? 164.171 124.945 163.052 1.00 32.88 373 TYR A C 1
ATOM 2623 O O . TYR A 1 373 ? 163.904 125.342 161.904 1.00 32.88 373 TYR A O 1
ATOM 2632 N N . PRO A 1 374 ? 163.631 123.812 163.518 1.00 32.96 374 PRO A N 1
ATOM 2633 C CA . PRO A 1 374 ? 162.685 123.072 162.666 1.00 32.96 374 PRO A CA 1
ATOM 2634 C C . PRO A 1 374 ? 161.480 123.895 162.257 1.00 32.96 374 PRO A C 1
ATOM 2635 O O . PRO A 1 374 ? 160.889 123.631 161.204 1.00 32.96 374 PRO A O 1
ATOM 2639 N N . LEU A 1 375 ? 161.101 124.891 163.054 1.00 33.30 375 LEU A N 1
ATOM 2640 C CA . LEU A 1 375 ? 160.031 125.804 162.679 1.00 33.30 375 LEU A CA 1
ATOM 2641 C C . LEU A 1 375 ? 160.564 127.071 162.018 1.00 33.30 375 LEU A C 1
ATOM 2642 O O . LEU A 1 375 ? 159.868 127.678 161.198 1.00 33.30 375 LEU A O 1
ATOM 2647 N N . LEU A 1 376 ? 161.787 127.487 162.361 1.00 33.05 376 LEU A N 1
ATOM 2648 C CA . LEU A 1 376 ? 162.363 128.682 161.756 1.00 33.05 376 LEU A CA 1
ATOM 2649 C C . LEU A 1 376 ? 162.710 128.478 160.289 1.00 33.05 376 LEU A C 1
ATOM 2650 O O . LEU A 1 376 ? 162.673 129.441 159.516 1.00 33.05 376 LEU A O 1
ATOM 2655 N N . CYS A 1 377 ? 163.048 127.256 159.889 1.00 36.29 377 CYS A N 1
ATOM 2656 C CA . CYS A 1 377 ? 163.437 126.970 158.514 1.00 36.29 377 CYS A CA 1
ATOM 2657 C C . CYS A 1 377 ? 162.246 126.722 157.600 1.00 36.29 377 CYS A C 1
ATOM 2658 O O . CYS A 1 377 ? 162.442 126.483 156.404 1.00 36.29 377 CYS A O 1
ATOM 2661 N N . ARG A 1 378 ? 161.024 126.772 158.126 1.00 38.27 378 ARG A N 1
ATOM 2662 C CA . ARG A 1 378 ? 159.827 126.529 157.338 1.00 38.27 378 ARG A CA 1
ATOM 2663 C C . ARG A 1 378 ? 158.934 127.754 157.209 1.00 38.27 378 ARG A C 1
ATOM 2664 O O . ARG A 1 378 ? 157.998 127.735 156.402 1.00 38.27 378 ARG A O 1
ATOM 2672 N N . PHE A 1 379 ? 159.191 128.810 157.974 1.00 38.45 379 PHE A N 1
ATOM 2673 C CA . PHE A 1 379 ? 158.350 129.995 157.991 1.00 38.45 379 PHE A CA 1
ATOM 2674 C C . PHE A 1 379 ? 159.134 131.192 157.473 1.00 38.45 379 PHE A C 1
ATOM 2675 O O . PHE A 1 379 ? 160.345 131.293 157.680 1.00 38.45 379 PHE A O 1
ATOM 2683 N N . GLY A 1 380 ? 158.428 132.098 156.800 1.00 39.03 380 GLY A N 1
ATOM 2684 C CA . GLY A 1 380 ? 159.064 133.299 156.285 1.00 39.03 380 GLY A CA 1
ATOM 2685 C C . GLY A 1 380 ? 160.209 132.964 155.354 1.00 39.03 380 GLY A C 1
ATOM 2686 O O . GLY A 1 380 ? 160.126 132.047 154.531 1.00 39.03 380 GLY A O 1
ATOM 2687 N N . TYR A 1 381 ? 161.298 133.716 155.482 1.00 38.57 381 TYR A N 1
ATOM 2688 C CA . TYR A 1 381 ? 162.512 133.393 154.750 1.00 38.57 381 TYR A CA 1
ATOM 2689 C C . TYR A 1 381 ? 163.106 132.088 155.262 1.00 38.57 381 TYR A C 1
ATOM 2690 O O . TYR A 1 381 ? 163.119 131.822 156.466 1.00 38.57 381 TYR A O 1
ATOM 2699 N N . GLY A 1 382 ? 163.591 131.267 154.339 1.00 39.41 382 GLY A N 1
ATOM 2700 C CA . GLY A 1 382 ? 164.261 130.043 154.719 1.00 39.41 382 GLY A CA 1
ATOM 2701 C C . GLY A 1 382 ? 165.519 130.302 155.519 1.00 39.41 382 GLY A C 1
ATOM 2702 O O . GLY A 1 382 ? 166.336 131.149 155.147 1.00 39.41 382 GLY A O 1
ATOM 2703 N N . LEU A 1 383 ? 165.687 129.583 156.624 1.00 36.98 383 LEU A N 1
ATOM 2704 C CA . LEU A 1 383 ? 166.865 129.708 157.476 1.00 36.98 383 LEU A CA 1
ATOM 2705 C C . LEU A 1 383 ? 167.670 128.422 157.345 1.00 36.98 383 LEU A C 1
ATOM 2706 O O . LEU A 1 383 ? 167.274 127.376 157.864 1.00 36.98 383 LEU A O 1
ATOM 2711 N N . ASP A 1 384 ? 168.800 128.490 156.644 1.00 38.19 384 ASP A N 1
ATOM 2712 C CA . ASP A 1 384 ? 169.665 127.330 156.532 1.00 38.19 384 ASP A CA 1
ATOM 2713 C C . ASP A 1 384 ? 170.674 127.338 157.678 1.00 38.19 384 ASP A C 1
ATOM 2714 O O . ASP A 1 384 ? 170.665 128.215 158.543 1.00 38.19 384 ASP A O 1
ATOM 2719 N N . TRP A 1 385 ? 171.561 126.342 157.687 1.00 37.74 385 TRP A N 1
ATOM 2720 C CA . TRP A 1 385 ? 172.490 126.200 158.800 1.00 37.74 385 TRP A CA 1
ATOM 2721 C C . TRP A 1 385 ? 173.515 127.326 158.835 1.00 37.74 385 TRP A C 1
ATOM 2722 O O . TRP A 1 385 ? 174.083 127.609 159.894 1.00 37.74 385 TRP A O 1
ATOM 2733 N N . LYS A 1 386 ? 173.775 127.970 157.696 1.00 37.61 386 LYS A N 1
ATOM 2734 C CA . LYS A 1 386 ? 174.726 129.078 157.682 1.00 37.61 386 LYS A CA 1
ATOM 2735 C C . LYS A 1 386 ? 174.133 130.319 158.335 1.00 37.61 386 LYS A C 1
ATOM 2736 O O . LYS A 1 386 ? 174.798 130.987 159.134 1.00 37.61 386 LYS A O 1
ATOM 2742 N N . GLU A 1 387 ? 172.882 130.649 158.005 1.00 35.89 387 GLU A N 1
ATOM 2743 C CA . GLU A 1 387 ? 172.244 131.791 158.652 1.00 35.89 387 GLU A CA 1
ATOM 2744 C C . GLU A 1 387 ? 171.953 131.511 160.118 1.00 35.89 387 GLU A C 1
ATOM 2745 O O . GLU A 1 387 ? 171.878 132.447 160.920 1.00 35.89 387 GLU A O 1
ATOM 2751 N N . SER A 1 388 ? 171.779 130.241 160.488 1.00 33.28 388 SER A N 1
ATOM 2752 C CA . SER A 1 388 ? 171.580 129.887 161.887 1.00 33.28 388 SER A CA 1
ATOM 2753 C C . SER A 1 388 ? 172.796 130.208 162.743 1.00 33.28 388 SER A C 1
ATOM 2754 O O . SER A 1 388 ? 172.637 130.664 163.880 1.00 33.28 388 SER A O 1
ATOM 2757 N N . ILE A 1 389 ? 174.002 129.982 162.225 1.00 32.12 389 ILE A N 1
ATOM 2758 C CA . ILE A 1 389 ? 175.213 130.298 162.973 1.00 32.12 389 ILE A CA 1
ATOM 2759 C C . ILE A 1 389 ? 175.323 131.797 163.221 1.00 32.12 389 ILE A C 1
ATOM 2760 O O . ILE A 1 389 ? 175.675 132.228 164.323 1.00 32.12 389 ILE A O 1
ATOM 2765 N N . ILE A 1 390 ? 175.027 132.614 162.208 1.00 31.77 390 ILE A N 1
ATOM 2766 C CA . ILE A 1 390 ? 175.048 134.063 162.391 1.00 31.77 390 ILE A CA 1
ATOM 2767 C C . ILE A 1 390 ? 173.941 134.505 163.334 1.00 31.77 390 ILE A C 1
ATOM 2768 O O . ILE A 1 390 ? 174.123 135.437 164.124 1.00 31.77 390 ILE A O 1
ATOM 2773 N N . LEU A 1 391 ? 172.780 133.850 163.274 1.00 28.70 391 LEU A N 1
ATOM 2774 C CA . LEU A 1 391 ? 171.704 134.159 164.208 1.00 28.70 391 LEU A CA 1
ATOM 2775 C C . LEU A 1 391 ? 172.134 133.894 165.644 1.00 28.70 391 LEU A C 1
ATOM 2776 O O . LEU A 1 391 ? 171.844 134.688 166.545 1.00 28.70 391 LEU A O 1
ATOM 2781 N N . VAL A 1 392 ? 172.822 132.777 165.875 1.00 26.56 392 VAL A N 1
ATOM 2782 C CA . VAL A 1 392 ? 173.325 132.470 167.211 1.00 26.56 392 VAL A CA 1
ATOM 2783 C C . VAL A 1 392 ? 174.379 133.485 167.632 1.00 26.56 392 VAL A C 1
ATOM 2784 O O . VAL A 1 392 ? 174.344 134.015 168.748 1.00 26.56 392 VAL A O 1
ATOM 2788 N N . TRP A 1 393 ? 175.335 133.771 166.746 1.00 27.27 393 TRP A N 1
ATOM 2789 C CA . TRP A 1 393 ? 176.488 134.575 167.125 1.00 27.27 393 TRP A CA 1
ATOM 2790 C C . TRP A 1 393 ? 176.158 136.052 167.270 1.00 27.27 393 TRP A C 1
ATOM 2791 O O . TRP A 1 393 ? 176.846 136.753 168.017 1.00 27.27 393 TRP A O 1
ATOM 2802 N N . SER A 1 394 ? 175.130 136.546 166.583 1.00 27.68 394 SER A N 1
ATOM 2803 C CA . SER A 1 394 ? 174.734 137.947 166.694 1.00 27.68 394 SER A CA 1
ATOM 2804 C C . SER A 1 394 ? 173.831 138.150 167.912 1.00 27.68 394 SER A C 1
ATOM 2805 O O . SER A 1 394 ? 172.750 138.733 167.846 1.00 27.68 394 SER A O 1
ATOM 2808 N N . GLY A 1 395 ? 174.310 137.654 169.048 1.00 26.43 395 GLY A N 1
ATOM 2809 C CA . GLY A 1 395 ? 173.622 137.834 170.309 1.00 26.43 395 GLY A CA 1
ATOM 2810 C C . GLY A 1 395 ? 174.166 139.025 171.064 1.00 26.43 395 GLY A C 1
ATOM 2811 O O . GLY A 1 395 ? 174.633 138.892 172.198 1.00 26.43 395 GLY A O 1
ATOM 2812 N N . LEU A 1 396 ? 174.123 140.193 170.434 1.00 26.06 396 LEU A N 1
ATOM 2813 C CA . LEU A 1 396 ? 174.687 141.389 171.039 1.00 26.06 396 LEU A CA 1
ATOM 2814 C C . LEU A 1 396 ? 173.744 141.945 172.095 1.00 26.06 396 LEU A C 1
ATOM 2815 O O . LEU A 1 396 ? 172.564 142.184 171.828 1.00 26.06 396 LEU A O 1
ATOM 2820 N N . ARG A 1 397 ? 174.269 142.148 173.297 1.00 22.19 397 ARG A N 1
ATOM 2821 C CA . ARG A 1 397 ? 173.538 142.804 174.368 1.00 22.19 397 ARG A CA 1
ATOM 2822 C C . ARG A 1 397 ? 173.951 144.267 174.418 1.00 22.19 397 ARG A C 1
ATOM 2823 O O . ARG A 1 397 ? 175.111 144.609 174.179 1.00 22.19 397 ARG A O 1
ATOM 2831 N N . GLY A 1 398 ? 172.993 145.133 174.718 1.00 17.78 398 GLY A N 1
ATOM 2832 C CA . GLY A 1 398 ? 173.263 146.551 174.628 1.00 17.78 398 GLY A CA 1
ATOM 2833 C C . GLY A 1 398 ? 172.671 147.399 175.729 1.00 17.78 398 GLY A C 1
ATOM 2834 O O . GLY A 1 398 ? 172.663 147.006 176.897 1.00 17.78 398 GLY A O 1
ATOM 2835 N N . ALA A 1 399 ? 172.172 148.574 175.358 1.00 16.21 399 ALA A N 1
ATOM 2836 C CA . ALA A 1 399 ? 171.740 149.562 176.332 1.00 16.21 399 ALA A CA 1
ATOM 2837 C C . ALA A 1 399 ? 170.396 149.241 176.966 1.00 16.21 399 ALA A C 1
ATOM 2838 O O . ALA A 1 399 ? 170.085 149.804 178.018 1.00 16.21 399 ALA A O 1
ATOM 2840 N N . VAL A 1 400 ? 169.590 148.365 176.368 1.00 17.26 400 VAL A N 1
ATOM 2841 C CA . VAL A 1 400 ? 168.318 148.004 176.985 1.00 17.26 400 VAL A CA 1
ATOM 2842 C C . VAL A 1 400 ? 168.552 147.147 178.223 1.00 17.26 400 VAL A C 1
ATOM 2843 O O . VAL A 1 400 ? 168.009 147.421 179.300 1.00 17.26 400 VAL A O 1
ATOM 2847 N N . ALA A 1 401 ? 169.374 146.104 178.092 1.00 15.00 401 ALA A N 1
ATOM 2848 C CA . ALA A 1 401 ? 169.721 145.286 179.247 1.00 15.00 401 ALA A CA 1
ATOM 2849 C C . ALA A 1 401 ? 170.479 146.101 180.282 1.00 15.00 401 ALA A C 1
ATOM 2850 O O . ALA A 1 401 ? 170.262 145.947 181.489 1.00 15.00 401 ALA A O 1
ATOM 2852 N N . LEU A 1 402 ? 171.375 146.977 179.825 1.00 14.24 402 LEU A N 1
ATOM 2853 C CA . LEU A 1 402 ? 172.100 147.848 180.739 1.00 14.24 402 LEU A CA 1
ATOM 2854 C C . LEU A 1 402 ? 171.148 148.743 181.516 1.00 14.24 402 LEU A C 1
ATOM 2855 O O . LEU A 1 402 ? 171.300 148.914 182.728 1.00 14.24 402 LEU A O 1
ATOM 2860 N N . ALA A 1 403 ? 170.153 149.316 180.839 1.00 13.98 403 ALA A N 1
ATOM 2861 C CA . ALA A 1 403 ? 169.195 150.183 181.513 1.00 13.98 403 ALA A CA 1
ATOM 2862 C C . ALA A 1 403 ? 168.342 149.405 182.503 1.00 13.98 403 ALA A C 1
ATOM 2863 O O . ALA A 1 403 ? 168.066 149.892 183.603 1.00 13.98 403 ALA A O 1
ATOM 2865 N N . LEU A 1 404 ? 167.909 148.199 182.134 1.00 14.49 404 LEU A N 1
ATOM 2866 C CA . LEU A 1 404 ? 167.103 147.394 183.050 1.00 14.49 404 LEU A CA 1
ATOM 2867 C C . LEU A 1 404 ? 167.894 147.025 184.299 1.00 14.49 404 LEU A C 1
ATOM 2868 O O . LEU A 1 404 ? 167.394 147.139 185.425 1.00 14.49 404 LEU A O 1
ATOM 2873 N N . SER A 1 405 ? 169.143 146.592 184.122 1.00 13.87 405 SER A N 1
ATOM 2874 C CA . SER A 1 405 ? 169.959 146.231 185.275 1.00 13.87 405 SER A CA 1
ATOM 2875 C C . SER A 1 405 ? 170.332 147.456 186.098 1.00 13.87 405 SER A C 1
ATOM 2876 O O . SER A 1 405 ? 170.469 147.367 187.320 1.00 13.87 405 SER A O 1
ATOM 2879 N N . LEU A 1 406 ? 170.492 148.610 185.451 1.00 13.42 406 LEU A N 1
ATOM 2880 C CA . LEU A 1 406 ? 170.758 149.841 186.183 1.00 13.42 406 LEU A CA 1
ATOM 2881 C C . LEU A 1 406 ? 169.546 150.268 186.998 1.00 13.42 406 LEU A C 1
ATOM 2882 O O . LEU A 1 406 ? 169.692 150.794 188.104 1.00 13.42 406 LEU A O 1
ATOM 2887 N N . SER A 1 407 ? 168.341 150.056 186.468 1.00 13.61 407 SER A N 1
ATOM 2888 C CA . SER A 1 407 ? 167.140 150.360 187.238 1.00 13.61 407 SER A CA 1
ATOM 2889 C C . SER A 1 407 ? 166.973 149.388 188.397 1.00 13.61 407 SER A C 1
ATOM 2890 O O . SER A 1 407 ? 166.466 149.762 189.459 1.00 13.61 407 SER A O 1
ATOM 2893 N N . VAL A 1 408 ? 167.377 148.130 188.206 1.00 14.78 408 VAL A N 1
ATOM 2894 C CA . VAL A 1 408 ? 167.360 147.174 189.312 1.00 14.78 408 VAL A CA 1
ATOM 2895 C C . VAL A 1 408 ? 168.367 147.578 190.382 1.00 14.78 408 VAL A C 1
ATOM 2896 O O . VAL A 1 408 ? 168.080 147.518 191.583 1.00 14.78 408 VAL A O 1
ATOM 2900 N N . LYS A 1 409 ? 169.565 147.990 189.963 1.00 15.76 409 LYS A N 1
ATOM 2901 C CA . LYS A 1 409 ? 170.595 148.409 190.907 1.00 15.76 409 LYS A CA 1
ATOM 2902 C C . LYS A 1 409 ? 170.180 149.659 191.671 1.00 15.76 409 LYS A C 1
ATOM 2903 O O . LYS A 1 409 ? 170.377 149.745 192.888 1.00 15.76 409 LYS A O 1
ATOM 2909 N N . GLN A 1 410 ? 169.612 150.642 190.973 1.00 16.36 410 GLN A N 1
ATOM 2910 C CA . GLN A 1 410 ? 169.245 151.895 191.620 1.00 16.36 410 GLN A CA 1
ATOM 2911 C C . GLN A 1 410 ? 168.089 151.695 192.592 1.00 16.36 410 GLN A C 1
ATOM 2912 O O . GLN A 1 410 ? 167.993 152.400 193.602 1.00 16.36 410 GLN A O 1
ATOM 2918 N N . SER A 1 411 ? 167.206 150.743 192.306 1.00 17.62 411 SER A N 1
ATOM 2919 C CA . SER A 1 411 ? 166.112 150.415 193.209 1.00 17.62 411 SER A CA 1
ATOM 2920 C C . SER A 1 411 ? 166.499 149.380 194.254 1.00 17.62 411 SER A C 1
ATOM 2921 O O . SER A 1 411 ? 165.669 149.037 195.100 1.00 17.62 411 SER A O 1
ATOM 2924 N N . SER A 1 412 ? 167.730 148.877 194.218 1.00 20.34 412 SER A N 1
ATOM 2925 C CA . SER A 1 412 ? 168.164 147.872 195.171 1.00 20.34 412 SER A CA 1
ATOM 2926 C C . SER A 1 412 ? 168.499 148.518 196.512 1.00 20.34 412 SER A C 1
ATOM 2927 O O . SER A 1 412 ? 168.545 149.742 196.656 1.00 20.34 412 SER A O 1
ATOM 2930 N N . GLY A 1 413 ? 168.740 147.669 197.506 1.00 25.59 413 GLY A N 1
ATOM 2931 C CA . GLY A 1 413 ? 168.993 148.103 198.862 1.00 25.59 413 GLY A CA 1
ATOM 2932 C C . GLY A 1 413 ? 167.857 147.834 199.819 1.00 25.59 413 GLY A C 1
ATOM 2933 O O . GLY A 1 413 ? 168.039 147.997 201.032 1.00 25.59 413 GLY A O 1
ATOM 2934 N N . ASN A 1 414 ? 166.695 147.428 199.318 1.00 29.51 414 ASN A N 1
ATOM 2935 C CA . ASN A 1 414 ? 165.562 147.107 200.172 1.00 29.51 414 ASN A CA 1
ATOM 2936 C C . ASN A 1 414 ? 165.615 145.633 200.571 1.00 29.51 414 ASN A C 1
ATOM 2937 O O . ASN A 1 414 ? 166.589 144.923 200.307 1.00 29.51 414 ASN A O 1
ATOM 2942 N N . SER A 1 415 ? 164.556 145.163 201.228 1.00 34.01 415 SER A N 1
ATOM 2943 C CA . SER A 1 415 ? 164.515 143.787 201.703 1.00 34.01 415 SER A CA 1
ATOM 2944 C C . SER A 1 415 ? 164.372 142.775 200.576 1.00 34.01 415 SER A C 1
ATOM 2945 O O . SER A 1 415 ? 164.841 141.640 200.719 1.00 34.01 415 SER A O 1
ATOM 2948 N N . HIS A 1 416 ? 163.748 143.157 199.462 1.00 33.36 416 HIS A N 1
ATOM 2949 C CA . HIS A 1 416 ? 163.482 142.208 198.388 1.00 33.36 416 HIS A CA 1
ATOM 2950 C C . HIS A 1 416 ? 164.728 141.955 197.547 1.00 33.36 416 HIS A C 1
ATOM 2951 O O . HIS A 1 416 ? 165.235 140.831 197.491 1.00 33.36 416 HIS A O 1
ATOM 2958 N N . ILE A 1 417 ? 165.234 142.993 196.890 1.00 27.89 417 ILE A N 1
ATOM 2959 C CA . ILE A 1 417 ? 166.481 142.926 196.137 1.00 27.89 417 ILE A CA 1
ATOM 2960 C C . ILE A 1 417 ? 167.519 143.681 196.950 1.00 27.89 417 ILE A C 1
ATOM 2961 O O . ILE A 1 417 ? 167.461 144.912 197.054 1.00 27.89 417 ILE A O 1
ATOM 2966 N N . SER A 1 418 ? 168.471 142.951 197.522 1.00 23.40 418 SER A N 1
ATOM 2967 C CA . SER A 1 418 ? 169.474 143.575 198.364 1.00 23.40 418 SER A CA 1
ATOM 2968 C C . SER A 1 418 ? 170.384 144.471 197.531 1.00 23.40 418 SER A C 1
ATOM 2969 O O . SER A 1 418 ? 170.416 144.403 196.301 1.00 23.40 418 SER A O 1
ATOM 2972 N N . LYS A 1 419 ? 171.124 145.338 198.223 1.00 23.03 419 LYS A N 1
ATOM 2973 C CA . LYS A 1 419 ? 172.074 146.205 197.536 1.00 23.03 419 LYS A CA 1
ATOM 2974 C C . LYS A 1 419 ? 173.149 145.387 196.837 1.00 23.03 419 LYS A C 1
ATOM 2975 O O . LYS A 1 419 ? 173.528 145.684 195.697 1.00 23.03 419 LYS A O 1
ATOM 2981 N N . GLU A 1 420 ? 173.641 144.341 197.504 1.00 21.63 420 GLU A N 1
ATOM 2982 C CA . GLU A 1 420 ? 174.654 143.483 196.905 1.00 21.63 420 GLU A CA 1
ATOM 2983 C C . GLU A 1 420 ? 174.113 142.787 195.664 1.00 21.63 420 GLU A C 1
ATOM 2984 O O . GLU A 1 420 ? 174.810 142.686 194.652 1.00 21.63 420 GLU A O 1
ATOM 2990 N N . THR A 1 421 ? 172.866 142.321 195.717 1.00 19.96 421 THR A N 1
ATOM 2991 C CA . THR A 1 421 ? 172.226 141.691 194.568 1.00 19.96 421 THR A CA 1
ATOM 2992 C C . THR A 1 421 ? 172.052 142.635 193.386 1.00 19.96 421 THR A C 1
ATOM 2993 O O . THR A 1 421 ? 172.394 142.254 192.262 1.00 19.96 421 THR A O 1
ATOM 2997 N N . GLY A 1 422 ? 171.545 143.845 193.604 1.00 17.80 422 GLY A N 1
ATOM 2998 C CA . GLY A 1 422 ? 171.384 144.803 192.529 1.00 17.80 422 GLY A CA 1
ATOM 2999 C C . GLY A 1 422 ? 172.707 145.216 191.926 1.00 17.80 422 GLY A C 1
ATOM 3000 O O . GLY A 1 422 ? 172.829 145.374 190.704 1.00 17.80 422 GLY A O 1
ATOM 3001 N N . THR A 1 423 ? 173.718 145.389 192.780 1.00 18.67 423 THR A N 1
ATOM 3002 C CA . THR A 1 423 ? 175.059 145.648 192.274 1.00 18.67 423 THR A CA 1
ATOM 3003 C C . THR A 1 423 ? 175.556 144.479 191.437 1.00 18.67 423 THR A C 1
ATOM 3004 O O . THR A 1 423 ? 176.177 144.676 190.388 1.00 18.67 423 THR A O 1
ATOM 3008 N N . LEU A 1 424 ? 175.282 143.250 191.880 1.00 17.87 424 LEU A N 1
ATOM 3009 C CA . LEU A 1 424 ? 175.652 142.078 191.098 1.00 17.87 424 LEU A CA 1
ATOM 3010 C C . LEU A 1 424 ? 174.908 142.037 189.774 1.00 17.87 424 LEU A C 1
ATOM 3011 O O . LEU A 1 424 ? 175.486 141.670 188.749 1.00 17.87 424 LEU A O 1
ATOM 3016 N N . PHE A 1 425 ? 173.621 142.387 189.776 1.00 17.32 425 PHE A N 1
ATOM 3017 C CA . PHE A 1 425 ? 172.873 142.420 188.523 1.00 17.32 425 PHE A CA 1
ATOM 3018 C C . PHE A 1 425 ? 173.493 143.400 187.543 1.00 17.32 425 PHE A C 1
ATOM 3019 O O . PHE A 1 425 ? 173.718 143.067 186.375 1.00 17.32 425 PHE A O 1
ATOM 3027 N N . LEU A 1 426 ? 173.775 144.620 188.002 1.00 14.53 426 LEU A N 1
ATOM 3028 C CA . LEU A 1 426 ? 174.360 145.613 187.109 1.00 14.53 426 LEU A CA 1
ATOM 3029 C C . LEU A 1 426 ? 175.744 145.186 186.638 1.00 14.53 426 LEU A C 1
ATOM 3030 O O . LEU A 1 426 ? 176.079 145.342 185.461 1.00 14.53 426 LEU A O 1
ATOM 3035 N N . PHE A 1 427 ? 176.559 144.636 187.540 1.00 15.91 427 PHE A N 1
ATOM 3036 C CA . PHE A 1 427 ? 177.900 144.201 187.164 1.00 15.91 427 PHE A CA 1
ATOM 3037 C C . PHE A 1 427 ? 177.853 143.080 186.138 1.00 15.91 427 PHE A C 1
ATOM 3038 O O . PHE A 1 427 ? 178.568 143.121 185.132 1.00 15.91 427 PHE A O 1
ATOM 3046 N N . PHE A 1 428 ? 177.016 142.070 186.374 1.00 16.87 428 PHE A N 1
ATOM 3047 C CA . PHE A 1 428 ? 176.915 140.955 185.443 1.00 16.87 428 PHE A CA 1
ATOM 3048 C C . PHE A 1 428 ? 176.361 141.405 184.102 1.00 16.87 428 PHE A C 1
ATOM 3049 O O . PHE A 1 428 ? 176.863 140.993 183.055 1.00 16.87 428 PHE A O 1
ATOM 3057 N N . THR A 1 429 ? 175.331 142.252 184.105 1.00 16.42 429 THR A N 1
ATOM 3058 C CA . THR A 1 429 ? 174.776 142.722 182.843 1.00 16.42 429 THR A CA 1
ATOM 3059 C C . THR A 1 429 ? 175.777 143.571 182.074 1.00 16.42 429 THR A C 1
ATOM 3060 O O . THR A 1 429 ? 175.889 143.443 180.853 1.00 16.42 429 THR A O 1
ATOM 3064 N N . GLY A 1 430 ? 176.513 144.444 182.763 1.00 15.99 430 GLY A N 1
ATOM 3065 C CA . GLY A 1 430 ? 177.527 145.233 182.086 1.00 15.99 430 GLY A CA 1
ATOM 3066 C C . GLY A 1 430 ? 178.649 144.383 181.531 1.00 15.99 430 GLY A C 1
ATOM 3067 O O . GLY A 1 430 ? 179.118 144.608 180.414 1.00 15.99 430 GLY A O 1
ATOM 3068 N N . GLY A 1 431 ? 179.090 143.386 182.299 1.00 16.16 431 GLY A N 1
ATOM 3069 C CA . GLY A 1 431 ? 180.112 142.486 181.804 1.00 16.16 431 GLY A CA 1
ATOM 3070 C C . GLY A 1 431 ? 179.642 141.668 180.620 1.00 16.16 431 GLY A C 1
ATOM 3071 O O . GLY A 1 431 ? 180.402 141.422 179.686 1.00 16.16 431 GLY A O 1
ATOM 3072 N N . ILE A 1 432 ? 178.379 141.239 180.638 1.00 16.87 432 ILE A N 1
ATOM 3073 C CA . ILE A 1 432 ? 177.839 140.479 179.515 1.00 16.87 432 ILE A CA 1
ATOM 3074 C C . ILE A 1 432 ? 177.699 141.363 178.287 1.00 16.87 432 ILE A C 1
ATOM 3075 O O . ILE A 1 432 ? 177.992 140.935 177.169 1.00 16.87 432 ILE A O 1
ATOM 3080 N N . VAL A 1 433 ? 177.255 142.605 178.468 1.00 16.10 433 VAL A N 1
ATOM 3081 C CA . VAL A 1 433 ? 177.179 143.532 177.343 1.00 16.10 433 VAL A CA 1
ATOM 3082 C C . VAL A 1 433 ? 178.563 143.746 176.748 1.00 16.10 433 VAL A C 1
ATOM 3083 O O . VAL A 1 433 ? 178.758 143.653 175.530 1.00 16.10 433 VAL A O 1
ATOM 3087 N N . PHE A 1 434 ? 179.552 143.997 177.606 1.00 17.08 434 PHE A N 1
ATOM 3088 C CA . PHE A 1 434 ? 180.919 144.207 177.144 1.00 17.08 434 PHE A CA 1
ATOM 3089 C C . PHE A 1 434 ? 181.449 142.983 176.410 1.00 17.08 434 PHE A C 1
ATOM 3090 O O . PHE A 1 434 ? 182.006 143.095 175.312 1.00 17.08 434 PHE A O 1
ATOM 3098 N N . LEU A 1 435 ? 181.289 141.801 177.006 1.00 17.83 435 LEU A N 1
ATOM 3099 C CA . LEU A 1 435 ? 181.833 140.584 176.418 1.00 17.83 435 LEU A CA 1
ATOM 3100 C C . LEU A 1 435 ? 181.137 140.246 175.110 1.00 17.83 435 LEU A C 1
ATOM 3101 O O . LEU A 1 435 ? 181.786 139.873 174.132 1.00 17.83 435 LEU A O 1
ATOM 3106 N N . THR A 1 436 ? 179.807 140.363 175.073 1.00 19.49 436 THR A N 1
ATOM 3107 C CA . THR A 1 436 ? 179.088 140.098 173.837 1.00 19.49 436 THR A CA 1
ATOM 3108 C C . THR A 1 436 ? 179.524 141.055 172.745 1.00 19.49 436 THR A C 1
ATOM 3109 O O . THR A 1 436 ? 179.813 140.626 171.629 1.00 19.49 436 THR A O 1
ATOM 3113 N N . LEU A 1 437 ? 179.634 142.348 173.053 1.00 20.17 437 LEU A N 1
ATOM 3114 C CA . LEU A 1 437 ? 180.065 143.293 172.030 1.00 20.17 437 LEU A CA 1
ATOM 3115 C C . LEU A 1 437 ? 181.466 142.959 171.528 1.00 20.17 437 LEU A C 1
ATOM 3116 O O . LEU A 1 437 ? 181.654 142.713 170.333 1.00 20.17 437 LEU A O 1
ATOM 3121 N N . ILE A 1 438 ? 182.436 142.838 172.440 1.00 20.33 438 ILE A N 1
ATOM 3122 C CA . ILE A 1 438 ? 183.822 142.582 172.049 1.00 20.33 438 ILE A CA 1
ATOM 3123 C C . ILE A 1 438 ? 183.952 141.282 171.263 1.00 20.33 438 ILE A C 1
ATOM 3124 O O . ILE A 1 438 ? 184.560 141.255 170.187 1.00 20.33 438 ILE A O 1
ATOM 3129 N N . VAL A 1 439 ? 183.394 140.182 171.780 1.00 22.23 439 VAL A N 1
ATOM 3130 C CA . VAL A 1 439 ? 183.653 138.865 171.218 1.00 22.23 439 VAL A CA 1
ATOM 3131 C C . VAL A 1 439 ? 182.674 138.512 170.105 1.00 22.23 439 VAL A C 1
ATOM 3132 O O . VAL A 1 439 ? 182.898 137.538 169.374 1.00 22.23 439 VAL A O 1
ATOM 3136 N N . ASN A 1 440 ? 181.628 139.310 169.902 1.00 24.36 440 ASN A N 1
ATOM 3137 C CA . ASN A 1 440 ? 180.599 138.990 168.928 1.00 24.36 440 ASN A CA 1
ATOM 3138 C C . ASN A 1 440 ? 180.551 139.991 167.788 1.00 24.36 440 ASN A C 1
ATOM 3139 O O . ASN A 1 440 ? 180.559 139.582 166.628 1.00 24.36 440 ASN A O 1
ATOM 3144 N N . GLY A 1 441 ? 180.505 141.294 168.072 1.00 28.13 441 GLY A N 1
ATOM 3145 C CA . GLY A 1 441 ? 180.500 142.261 166.991 1.00 28.13 441 GLY A CA 1
ATOM 3146 C C . GLY A 1 441 ? 181.800 142.255 166.213 1.00 28.13 441 GLY A C 1
ATOM 3147 O O . GLY A 1 441 ? 181.808 142.460 164.996 1.00 28.13 441 GLY A O 1
ATOM 3148 N N . SER A 1 442 ? 182.916 142.019 166.902 1.00 30.25 442 SER A N 1
ATOM 3149 C CA . SER A 1 442 ? 184.216 141.990 166.249 1.00 30.25 442 SER A CA 1
ATOM 3150 C C . SER A 1 442 ? 184.499 140.674 165.536 1.00 30.25 442 SER A C 1
ATOM 3151 O O . SER A 1 442 ? 185.366 140.640 164.657 1.00 30.25 442 SER A O 1
ATOM 3154 N N . THR A 1 443 ? 183.793 139.598 165.880 1.00 30.63 443 THR A N 1
ATOM 3155 C CA . THR A 1 443 ? 184.094 138.285 165.324 1.00 30.63 443 THR A CA 1
ATOM 3156 C C . THR A 1 443 ? 183.003 137.743 164.413 1.00 30.63 443 THR A C 1
ATOM 3157 O O . THR A 1 443 ? 183.242 136.762 163.701 1.00 30.63 443 THR A O 1
ATOM 3161 N N . THR A 1 444 ? 181.814 138.345 164.407 1.00 34.08 444 THR A N 1
ATOM 3162 C CA . THR A 1 444 ? 180.790 137.910 163.473 1.00 34.08 444 THR A CA 1
ATOM 3163 C C . THR A 1 444 ? 181.138 138.292 162.045 1.00 34.08 444 THR A C 1
ATOM 3164 O O . THR A 1 444 ? 180.699 137.613 161.116 1.00 34.08 444 THR A O 1
ATOM 3168 N N . GLN A 1 445 ? 181.943 139.337 161.849 1.00 39.08 445 GLN A N 1
ATOM 3169 C CA . GLN A 1 445 ? 182.476 139.611 160.521 1.00 39.08 445 GLN A CA 1
ATOM 3170 C C . GLN A 1 445 ? 183.376 138.475 160.054 1.00 39.08 445 GLN A C 1
ATOM 3171 O O . GLN A 1 445 ? 183.320 138.069 158.889 1.00 39.08 445 GLN A O 1
ATOM 3177 N N . PHE A 1 446 ? 184.213 137.949 160.951 1.00 38.44 446 PHE A N 1
ATOM 3178 C CA . PHE A 1 446 ? 185.041 136.798 160.608 1.00 38.44 446 PHE A CA 1
ATOM 3179 C C . PHE A 1 446 ? 184.189 135.570 160.326 1.00 38.44 446 PHE A C 1
ATOM 3180 O O . PHE A 1 446 ? 184.456 134.826 159.376 1.00 38.44 446 PHE A O 1
ATOM 3188 N N . VAL A 1 447 ? 183.168 135.337 161.150 1.00 38.11 447 VAL A N 1
ATOM 3189 C CA . VAL A 1 447 ? 182.307 134.172 160.959 1.00 38.11 447 VAL A CA 1
ATOM 3190 C C . VAL A 1 447 ? 181.510 134.299 159.664 1.00 38.11 447 VAL A C 1
ATOM 3191 O O . VAL A 1 447 ? 181.176 133.290 159.034 1.00 38.11 447 VAL A O 1
ATOM 3195 N N . LEU A 1 448 ? 181.188 135.525 159.249 1.00 40.44 448 LEU A N 1
ATOM 3196 C CA . LEU A 1 448 ? 180.470 135.741 157.998 1.00 40.44 448 LEU A CA 1
ATOM 3197 C C . LEU A 1 448 ? 181.386 135.611 156.788 1.00 40.44 448 LEU A C 1
ATOM 3198 O O . LEU A 1 448 ? 180.973 135.074 155.755 1.00 40.44 448 LEU A O 1
ATOM 3203 N N . ARG A 1 449 ? 182.620 136.118 156.878 1.00 43.04 449 ARG A N 1
ATOM 3204 C CA . ARG A 1 449 ? 183.569 135.911 155.789 1.00 43.04 449 ARG A CA 1
ATOM 3205 C C . ARG A 1 449 ? 183.935 134.441 155.669 1.00 43.04 449 ARG A C 1
ATOM 3206 O O . ARG A 1 449 ? 183.984 133.893 154.563 1.00 43.04 449 ARG A O 1
ATOM 3214 N N . LEU A 1 450 ? 184.183 133.782 156.796 1.00 42.45 450 LEU A N 1
ATOM 3215 C CA . LEU A 1 450 ? 184.153 132.332 156.819 1.00 42.45 450 LEU A CA 1
ATOM 3216 C C . LEU A 1 450 ? 182.734 131.875 156.487 1.00 42.45 450 LEU A C 1
ATOM 3217 O O . LEU A 1 450 ? 181.781 132.650 156.566 1.00 42.45 450 LEU A O 1
ATOM 3222 N N . LEU A 1 451 ? 182.601 130.620 156.065 1.00 43.03 451 LEU A N 1
ATOM 3223 C CA . LEU A 1 451 ? 181.365 130.053 155.528 1.00 43.03 451 LEU A CA 1
ATOM 3224 C C . LEU A 1 451 ? 181.003 130.646 154.172 1.00 43.03 451 LEU A C 1
ATOM 3225 O O . LEU A 1 451 ? 179.985 130.248 153.596 1.00 43.03 451 LEU A O 1
ATOM 3230 N N . ARG A 1 452 ? 181.792 131.589 153.650 1.00 46.61 452 ARG A N 1
ATOM 3231 C CA . ARG A 1 452 ? 181.597 132.147 152.310 1.00 46.61 452 ARG A CA 1
ATOM 3232 C C . ARG A 1 452 ? 180.206 132.764 152.148 1.00 46.61 452 ARG A C 1
ATOM 3233 O O . ARG A 1 452 ? 179.480 132.477 151.195 1.00 46.61 452 ARG A O 1
ATOM 3241 N N . MET A 1 453 ? 179.836 133.625 153.094 1.00 44.84 453 MET A N 1
ATOM 3242 C CA . MET A 1 453 ? 178.569 134.340 153.032 1.00 44.84 453 MET A CA 1
ATOM 3243 C C . MET A 1 453 ? 178.733 135.825 152.746 1.00 44.84 453 MET A C 1
ATOM 3244 O O . MET A 1 453 ? 177.743 136.562 152.785 1.00 44.84 453 MET A O 1
ATOM 3249 N N . ASP A 1 454 ? 179.949 136.283 152.463 1.00 48.21 454 ASP A N 1
ATOM 3250 C CA . ASP A 1 454 ? 180.207 137.675 152.124 1.00 48.21 454 ASP A CA 1
ATOM 3251 C C . ASP A 1 454 ? 180.376 137.898 150.628 1.00 48.21 454 ASP A C 1
ATOM 3252 O O . ASP A 1 454 ? 180.577 139.040 150.204 1.00 48.21 454 ASP A O 1
ATOM 3257 N N . ILE A 1 455 ? 180.298 136.844 149.824 1.00 49.33 455 ILE A N 1
ATOM 3258 C CA . ILE A 1 455 ? 180.573 136.944 148.396 1.00 49.33 455 ILE A CA 1
ATOM 3259 C C . ILE A 1 455 ? 179.364 137.542 147.691 1.00 49.33 455 ILE A C 1
ATOM 3260 O O . ILE A 1 455 ? 178.224 137.115 147.912 1.00 49.33 455 ILE A O 1
ATOM 3265 N N . LEU A 1 456 ? 179.611 138.532 146.847 1.00 44.70 456 LEU A N 1
ATOM 3266 C CA . LEU A 1 456 ? 178.540 139.187 146.108 1.00 44.70 456 LEU A CA 1
ATOM 3267 C C . LEU A 1 456 ? 178.261 138.412 144.824 1.00 44.70 456 LEU A C 1
ATOM 3268 O O . LEU A 1 456 ? 179.184 138.180 144.037 1.00 44.70 456 LEU A O 1
ATOM 3273 N N . PRO A 1 457 ? 177.022 137.991 144.582 1.00 43.09 457 PRO A N 1
ATOM 3274 C CA . PRO A 1 457 ? 176.737 137.147 143.415 1.00 43.09 457 PRO A CA 1
ATOM 3275 C C . PRO A 1 457 ? 176.941 137.900 142.107 1.00 43.09 457 PRO A C 1
ATOM 3276 O O . PRO A 1 457 ? 176.985 139.130 142.053 1.00 43.09 457 PRO A O 1
ATOM 3280 N N . ALA A 1 458 ? 177.075 137.118 141.034 1.00 40.24 458 ALA A N 1
ATOM 3281 C CA . ALA A 1 458 ? 177.423 137.680 139.729 1.00 40.24 458 ALA A CA 1
ATOM 3282 C C . ALA A 1 458 ? 176.413 138.697 139.210 1.00 40.24 458 ALA A C 1
ATOM 3283 O O . ALA A 1 458 ? 176.844 139.743 138.696 1.00 40.24 458 ALA A O 1
ATOM 3285 N N . PRO A 1 459 ? 175.092 138.465 139.265 1.00 39.54 459 PRO A N 1
ATOM 3286 C CA . PRO A 1 459 ? 174.170 139.532 138.833 1.00 39.54 459 PRO A CA 1
ATOM 3287 C C . PRO A 1 459 ? 174.332 140.820 139.618 1.00 39.54 459 PRO A C 1
ATOM 3288 O O . PRO A 1 459 ? 174.316 141.910 139.032 1.00 39.54 459 PRO A O 1
ATOM 3292 N N . LYS A 1 460 ? 174.518 140.723 140.936 1.00 38.24 460 LYS A N 1
ATOM 3293 C CA . LYS A 1 460 ? 174.692 141.924 141.745 1.00 38.24 460 LYS A CA 1
ATOM 3294 C C . LYS A 1 460 ? 176.020 142.605 141.445 1.00 38.24 460 LYS A C 1
ATOM 3295 O O . LYS A 1 460 ? 176.105 143.837 141.454 1.00 38.24 460 LYS A O 1
ATOM 3301 N N . LYS A 1 461 ? 177.067 141.822 141.181 1.00 37.72 461 LYS A N 1
ATOM 3302 C CA . LYS A 1 461 ? 178.348 142.402 140.792 1.00 37.72 461 LYS A CA 1
ATOM 3303 C C . LYS A 1 461 ? 178.233 143.145 139.467 1.00 37.72 461 LYS A C 1
ATOM 3304 O O . LYS A 1 461 ? 178.773 144.248 139.310 1.00 37.72 461 LYS A O 1
ATOM 3310 N N . ARG A 1 462 ? 177.517 142.559 138.504 1.00 35.65 462 ARG A N 1
ATOM 3311 C CA . ARG A 1 462 ? 177.281 143.230 137.230 1.00 35.65 462 ARG A CA 1
ATOM 3312 C C . ARG A 1 462 ? 176.499 144.521 137.422 1.00 35.65 462 ARG A C 1
ATOM 3313 O O . ARG A 1 462 ? 176.800 145.541 136.791 1.00 35.65 462 ARG A O 1
ATOM 3321 N N . ILE A 1 463 ? 175.490 144.494 138.289 1.00 33.56 463 ILE A N 1
ATOM 3322 C CA . ILE A 1 463 ? 174.689 145.690 138.532 1.00 33.56 463 ILE A CA 1
ATOM 3323 C C . ILE A 1 463 ? 175.528 146.777 139.198 1.00 33.56 463 ILE A C 1
ATOM 3324 O O . ILE A 1 463 ? 175.407 147.964 138.872 1.00 33.56 463 ILE A O 1
ATOM 3329 N N . LEU A 1 464 ? 176.390 146.391 140.140 1.00 32.75 464 LEU A N 1
ATOM 3330 C CA . LEU A 1 464 ? 177.266 147.363 140.788 1.00 32.75 464 LEU A CA 1
ATOM 3331 C C . LEU A 1 464 ? 178.240 147.978 139.792 1.00 32.75 464 LEU A C 1
ATOM 3332 O O . LEU A 1 464 ? 178.497 149.189 139.826 1.00 32.75 464 LEU A O 1
ATOM 3337 N N . GLU A 1 465 ? 178.793 147.159 138.896 1.00 33.96 465 GLU A N 1
ATOM 3338 C CA . GLU A 1 465 ? 179.682 147.695 137.871 1.00 33.96 465 GLU A CA 1
ATOM 3339 C C . GLU A 1 465 ? 178.937 148.632 136.930 1.00 33.96 465 GLU A C 1
ATOM 3340 O O . GLU A 1 465 ? 179.486 149.651 136.497 1.00 33.96 465 GLU A O 1
ATOM 3346 N N . TYR A 1 466 ? 177.686 148.307 136.601 1.00 31.16 466 TYR A N 1
ATOM 3347 C CA . TYR A 1 466 ? 176.893 149.213 135.778 1.00 31.16 466 TYR A CA 1
ATOM 3348 C C . TYR A 1 466 ? 176.665 150.542 136.484 1.00 31.16 466 TYR A C 1
ATOM 3349 O O . TYR A 1 466 ? 176.735 151.605 135.857 1.00 31.16 466 TYR A O 1
ATOM 3358 N N . THR A 1 467 ? 176.363 150.504 137.782 1.00 30.21 467 THR A N 1
ATOM 3359 C CA . THR A 1 467 ? 176.147 151.749 138.514 1.00 30.21 467 THR A CA 1
ATOM 3360 C C . THR A 1 467 ? 177.418 152.583 138.564 1.00 30.21 467 THR A C 1
ATOM 3361 O O . THR A 1 467 ? 177.370 153.808 138.415 1.00 30.21 467 THR A O 1
ATOM 3365 N N . LYS A 1 468 ? 178.569 151.940 138.769 1.00 29.65 468 LYS A N 1
ATOM 3366 C CA . LYS A 1 468 ? 179.825 152.683 138.772 1.00 29.65 468 LYS A CA 1
ATOM 3367 C C . LYS A 1 468 ? 180.123 153.272 137.396 1.00 29.65 468 LYS A C 1
ATOM 3368 O O . LYS A 1 468 ? 180.622 154.400 137.289 1.00 29.65 468 LYS A O 1
ATOM 3374 N N . TYR A 1 469 ? 179.817 152.530 136.331 1.00 30.90 469 TYR A N 1
ATOM 3375 C CA . TYR A 1 469 ? 179.985 153.059 134.981 1.00 30.90 469 TYR A CA 1
ATOM 3376 C C . TYR A 1 469 ? 179.091 154.270 134.745 1.00 30.90 469 TYR A C 1
ATOM 3377 O O . TYR A 1 469 ? 179.521 155.268 134.154 1.00 30.90 469 TYR A O 1
ATOM 3386 N N . GLU A 1 470 ? 177.838 154.199 135.196 1.00 30.64 470 GLU A N 1
ATOM 3387 C CA . GLU A 1 470 ? 176.937 155.336 135.043 1.00 30.64 470 GLU A CA 1
ATOM 3388 C C . GLU A 1 470 ? 177.394 156.527 135.872 1.00 30.64 470 GLU A C 1
ATOM 3389 O O . GLU A 1 470 ? 177.206 157.674 135.457 1.00 30.64 470 GLU A O 1
ATOM 3395 N N . MET A 1 471 ? 177.989 156.281 137.038 1.00 28.72 471 MET A N 1
ATOM 3396 C CA . MET A 1 471 ? 178.544 157.376 137.824 1.00 28.72 471 MET A CA 1
ATOM 3397 C C . MET A 1 471 ? 179.728 158.021 137.113 1.00 28.72 471 MET A C 1
ATOM 3398 O O . MET A 1 471 ? 179.882 159.247 137.140 1.00 28.72 471 MET A O 1
ATOM 3403 N N . LEU A 1 472 ? 180.577 157.214 136.472 1.00 29.64 472 LEU A N 1
ATOM 3404 C CA . LEU A 1 472 ? 181.634 157.785 135.637 1.00 29.64 472 LEU A CA 1
ATOM 3405 C C . LEU A 1 472 ? 181.055 158.642 134.522 1.00 29.64 472 LEU A C 1
ATOM 3406 O O . LEU A 1 472 ? 181.552 159.740 134.249 1.00 29.64 472 LEU A O 1
ATOM 3411 N N . ASN A 1 473 ? 180.017 158.146 133.847 1.00 31.23 473 ASN A N 1
ATOM 3412 C CA . ASN A 1 473 ? 179.411 158.920 132.770 1.00 31.23 473 ASN A CA 1
ATOM 3413 C C . ASN A 1 473 ? 178.844 160.233 133.292 1.00 31.23 473 ASN A C 1
ATOM 3414 O O . ASN A 1 473 ? 179.008 161.281 132.661 1.00 31.23 473 ASN A O 1
ATOM 3419 N N . LYS A 1 474 ? 178.183 160.194 134.449 1.00 30.47 474 LYS A N 1
ATOM 3420 C CA . LYS A 1 474 ? 177.652 161.414 135.046 1.00 30.47 474 LYS A CA 1
ATOM 3421 C C . LYS A 1 474 ? 178.767 162.391 135.391 1.00 30.47 474 LYS A C 1
ATOM 3422 O O . LYS A 1 474 ? 178.627 163.599 135.178 1.00 30.47 474 LYS A O 1
ATOM 3428 N N . ALA A 1 475 ? 179.879 161.887 135.933 1.00 30.24 475 ALA A N 1
ATOM 3429 C CA . ALA A 1 475 ? 180.988 162.762 136.300 1.00 30.24 475 ALA A CA 1
ATOM 3430 C C . ALA A 1 475 ? 181.593 163.429 135.074 1.00 30.24 475 ALA A C 1
ATOM 3431 O O . ALA A 1 475 ? 181.816 164.645 135.063 1.00 30.24 475 ALA A O 1
ATOM 3433 N N . LEU A 1 476 ? 181.846 162.655 134.017 1.00 35.51 476 LEU A N 1
ATOM 3434 C CA . LEU A 1 476 ? 182.374 163.251 132.792 1.00 35.51 476 LEU A CA 1
ATOM 3435 C C . LEU A 1 476 ? 181.389 164.229 132.164 1.00 35.51 476 LEU A C 1
ATOM 3436 O O . LEU A 1 476 ? 181.797 165.268 131.634 1.00 35.51 476 LEU A O 1
ATOM 3441 N N . ARG A 1 477 ? 180.093 163.915 132.181 1.00 35.69 477 ARG A N 1
ATOM 3442 C CA . ARG A 1 477 ? 179.131 164.844 131.598 1.00 35.69 477 ARG A CA 1
ATOM 3443 C C . ARG A 1 477 ? 179.075 166.143 132.393 1.00 35.69 477 ARG A C 1
ATOM 3444 O O . ARG A 1 477 ? 179.023 167.234 131.811 1.00 35.69 477 ARG A O 1
ATOM 3452 N N . ALA A 1 478 ? 179.120 166.049 133.723 1.00 33.59 478 ALA A N 1
ATOM 3453 C CA . ALA A 1 478 ? 179.209 167.246 134.549 1.00 33.59 478 ALA A CA 1
ATOM 3454 C C . ALA A 1 478 ? 180.505 168.001 134.288 1.00 33.59 478 ALA A C 1
ATOM 3455 O O . ALA A 1 478 ? 180.573 169.217 134.500 1.00 33.59 478 ALA A O 1
ATOM 3457 N N . PHE A 1 479 ? 181.549 167.298 133.851 1.00 35.58 479 PHE A N 1
ATOM 3458 C CA . PHE A 1 479 ? 182.796 167.985 133.537 1.00 35.58 479 PHE A CA 1
ATOM 3459 C C . PHE A 1 479 ? 182.702 168.729 132.208 1.00 35.58 479 PHE A C 1
ATOM 3460 O O . PHE A 1 479 ? 183.266 169.820 132.069 1.00 35.58 479 PHE A O 1
ATOM 3468 N N . GLN A 1 480 ? 182.018 168.154 131.209 1.00 41.10 480 GLN A N 1
ATOM 3469 C CA . GLN A 1 480 ? 181.767 168.933 129.993 1.00 41.10 480 GLN A CA 1
ATOM 3470 C C . GLN A 1 480 ? 180.899 170.146 130.288 1.00 41.10 480 GLN A C 1
ATOM 3471 O O . GLN A 1 480 ? 181.177 171.247 129.798 1.00 41.10 480 GLN A O 1
ATOM 3477 N N . ASP A 1 481 ? 179.839 169.962 131.075 1.00 37.69 481 ASP A N 1
ATOM 3478 C CA . ASP A 1 481 ? 178.861 171.026 131.260 1.00 37.69 481 ASP A CA 1
ATOM 3479 C C . ASP A 1 481 ? 179.444 172.245 131.961 1.00 37.69 481 ASP A C 1
ATOM 3480 O O . ASP A 1 481 ? 178.826 173.314 131.927 1.00 37.69 481 ASP A O 1
ATOM 3485 N N . LEU A 1 482 ? 180.612 172.118 132.586 1.00 33.06 482 LEU A N 1
ATOM 3486 C CA . LEU A 1 482 ? 181.272 173.247 133.221 1.00 33.06 482 LEU A CA 1
ATOM 3487 C C . LEU A 1 482 ? 182.651 173.536 132.650 1.00 33.06 482 LEU A C 1
ATOM 3488 O O . LEU A 1 482 ? 183.418 174.273 133.274 1.00 33.06 482 LEU A O 1
ATOM 3493 N N . GLY A 1 483 ? 182.991 172.982 131.493 1.00 41.58 483 GLY A N 1
ATOM 3494 C CA . GLY A 1 483 ? 184.270 173.275 130.887 1.00 41.58 483 GLY A CA 1
ATOM 3495 C C . GLY A 1 483 ? 184.325 174.542 130.072 1.00 41.58 483 GLY A C 1
ATOM 3496 O O . GLY A 1 483 ? 185.412 174.965 129.668 1.00 41.58 483 GLY A O 1
ATOM 3497 N N . ASP A 1 484 ? 183.177 175.167 129.817 1.00 41.75 484 ASP A N 1
ATOM 3498 C CA . ASP A 1 484 ? 183.105 176.382 129.009 1.00 41.75 484 ASP A CA 1
ATOM 3499 C C . ASP A 1 484 ? 183.012 177.593 129.932 1.00 41.75 484 ASP A C 1
ATOM 3500 O O . ASP A 1 484 ? 181.944 178.158 130.165 1.00 41.75 484 ASP A O 1
ATOM 3505 N N . ASP A 1 485 ? 184.163 177.994 130.467 1.00 37.14 485 ASP A N 1
ATOM 3506 C CA . ASP A 1 485 ? 184.260 179.174 131.317 1.00 37.14 485 ASP A CA 1
ATOM 3507 C C . ASP A 1 485 ? 185.415 180.031 130.829 1.00 37.14 485 ASP A C 1
ATOM 3508 O O . ASP A 1 485 ? 186.568 179.588 130.844 1.00 37.14 485 ASP A O 1
ATOM 3513 N N . GLU A 1 486 ? 185.108 181.252 130.399 1.00 39.73 486 GLU A N 1
ATOM 3514 C CA . GLU A 1 486 ? 186.141 182.176 129.959 1.00 39.73 486 GLU A CA 1
ATOM 3515 C C . GLU A 1 486 ? 186.732 182.987 131.101 1.00 39.73 486 GLU A C 1
ATOM 3516 O O . GLU A 1 486 ? 187.896 183.391 131.016 1.00 39.73 486 GLU A O 1
ATOM 3522 N N . GLU A 1 487 ? 185.970 183.217 132.169 1.00 32.93 487 GLU A N 1
ATOM 3523 C CA . GLU A 1 487 ? 186.435 184.030 133.288 1.00 32.93 487 GLU A CA 1
ATOM 3524 C C . GLU A 1 487 ? 187.351 183.239 134.217 1.00 32.93 487 GLU A C 1
ATOM 3525 O O . GLU A 1 487 ? 188.498 183.630 134.448 1.00 32.93 487 GLU A O 1
ATOM 3531 N N . LEU A 1 488 ? 186.852 182.128 134.761 1.00 29.17 488 LEU A N 1
ATOM 3532 C CA . LEU A 1 488 ? 187.677 181.306 135.638 1.00 29.17 488 LEU A CA 1
ATOM 3533 C C . LEU A 1 488 ? 188.734 180.544 134.850 1.00 29.17 488 LEU A C 1
ATOM 3534 O O . LEU A 1 488 ? 189.871 180.395 135.307 1.00 29.17 488 LEU A O 1
ATOM 3539 N N . GLY A 1 489 ? 188.379 180.054 133.667 1.00 33.29 489 GLY A N 1
ATOM 3540 C CA . GLY A 1 489 ? 189.299 179.311 132.845 1.00 33.29 489 GLY A CA 1
ATOM 3541 C C . GLY A 1 489 ? 188.935 177.844 132.775 1.00 33.29 489 GLY A C 1
ATOM 3542 O O . GLY A 1 489 ? 187.776 177.460 132.950 1.00 33.29 489 GLY A O 1
ATOM 3543 N N . PRO A 1 490 ? 189.922 176.993 132.512 1.00 34.84 490 PRO A N 1
ATOM 3544 C CA . PRO A 1 490 ? 189.675 175.552 132.475 1.00 34.84 490 PRO A CA 1
ATOM 3545 C C . PRO A 1 490 ? 189.885 174.898 133.829 1.00 34.84 490 PRO A C 1
ATOM 3546 O O . PRO A 1 490 ? 190.695 175.331 134.650 1.00 34.84 490 PRO A O 1
ATOM 3550 N N . ALA A 1 491 ? 189.126 173.831 134.058 1.00 30.38 491 ALA A N 1
ATOM 3551 C CA . ALA A 1 491 ? 189.299 173.042 135.263 1.00 30.38 491 ALA A CA 1
ATOM 3552 C C . ALA A 1 491 ? 190.459 172.066 135.093 1.00 30.38 491 ALA A C 1
ATOM 3553 O O . ALA A 1 491 ? 191.098 171.991 134.042 1.00 30.38 491 ALA A O 1
ATOM 3555 N N . ASP A 1 492 ? 190.728 171.310 136.151 1.00 32.10 492 ASP A N 1
ATOM 3556 C CA . ASP A 1 492 ? 191.763 170.282 136.148 1.00 32.10 492 ASP A CA 1
ATOM 3557 C C . ASP A 1 492 ? 191.081 168.931 136.292 1.00 32.10 492 ASP A C 1
ATOM 3558 O O . ASP A 1 492 ? 190.621 168.578 137.382 1.00 32.10 492 ASP A O 1
ATOM 3563 N N . TRP A 1 493 ? 190.997 168.182 135.188 1.00 34.05 493 TRP A N 1
ATOM 3564 C CA . TRP A 1 493 ? 190.385 166.855 135.267 1.00 34.05 493 TRP A CA 1
ATOM 3565 C C . TRP A 1 493 ? 191.128 165.909 136.201 1.00 34.05 493 TRP A C 1
ATOM 3566 O O . TRP A 1 493 ? 190.460 165.121 136.890 1.00 34.05 493 TRP A O 1
ATOM 3577 N N . PRO A 1 494 ? 192.475 165.869 136.237 1.00 31.09 494 PRO A N 1
ATOM 3578 C CA . PRO A 1 494 ? 193.142 164.951 137.171 1.00 31.09 494 PRO A CA 1
ATOM 3579 C C . PRO A 1 494 ? 192.686 165.107 138.614 1.00 31.09 494 PRO A C 1
ATOM 3580 O O . PRO A 1 494 ? 192.526 164.110 139.320 1.00 31.09 494 PRO A O 1
ATOM 3584 N N . THR A 1 495 ? 192.446 166.341 139.059 1.00 29.35 495 THR A N 1
ATOM 3585 C CA . THR A 1 495 ? 191.982 166.558 140.426 1.00 29.35 495 THR A CA 1
ATOM 3586 C C . THR A 1 495 ? 190.566 166.025 140.624 1.00 29.35 495 THR A C 1
ATOM 3587 O O . THR A 1 495 ? 190.268 165.365 141.629 1.00 29.35 495 THR A O 1
ATOM 3591 N N . VAL A 1 496 ? 189.676 166.301 139.668 1.00 27.43 496 VAL A N 1
ATOM 3592 C CA . VAL A 1 496 ? 188.305 165.809 139.765 1.00 27.43 496 VAL A CA 1
ATOM 3593 C C . VAL A 1 496 ? 188.295 164.288 139.789 1.00 27.43 496 VAL A C 1
ATOM 3594 O O . VAL A 1 496 ? 187.559 163.666 140.563 1.00 27.43 496 VAL A O 1
ATOM 3598 N N . GLU A 1 497 ? 189.119 163.670 138.945 1.00 31.33 497 GLU A N 1
ATOM 3599 C CA . GLU A 1 497 ? 189.269 162.221 138.921 1.00 31.33 497 GLU A CA 1
ATOM 3600 C C . GLU A 1 497 ? 189.800 161.699 140.249 1.00 31.33 497 GLU A C 1
ATOM 3601 O O . GLU A 1 497 ? 189.341 160.665 140.745 1.00 31.33 497 GLU A O 1
ATOM 3607 N N . SER A 1 498 ? 190.772 162.398 140.830 1.00 28.27 498 SER A N 1
ATOM 3608 C CA . SER A 1 498 ? 191.314 162.053 142.136 1.00 28.27 498 SER A CA 1
ATOM 3609 C C . SER A 1 498 ? 190.209 162.013 143.178 1.00 28.27 498 SER A C 1
ATOM 3610 O O . SER A 1 498 ? 190.182 161.125 144.035 1.00 28.27 498 SER A O 1
ATOM 3613 N N . TYR A 1 499 ? 189.292 162.972 143.111 1.00 23.65 499 TYR A N 1
ATOM 3614 C CA . TYR A 1 499 ? 188.182 163.027 144.055 1.00 23.65 499 TYR A CA 1
ATOM 3615 C C . TYR A 1 499 ? 187.098 161.993 143.767 1.00 23.65 499 TYR A C 1
ATOM 3616 O O . TYR A 1 499 ? 186.210 161.800 144.602 1.00 23.65 499 TYR A O 1
ATOM 3625 N N . ILE A 1 500 ? 187.144 161.328 142.612 1.00 27.02 500 ILE A N 1
ATOM 3626 C CA . ILE A 1 500 ? 186.172 160.288 142.285 1.00 27.02 500 ILE A CA 1
ATOM 3627 C C . ILE A 1 500 ? 186.900 159.010 141.888 1.00 27.02 500 ILE A C 1
ATOM 3628 O O . ILE A 1 500 ? 186.384 158.206 141.104 1.00 27.02 500 ILE A O 1
ATOM 3633 N N . SER A 1 501 ? 188.096 158.801 142.438 1.00 30.15 501 SER A N 1
ATOM 3634 C CA . SER A 1 501 ? 188.959 157.691 142.050 1.00 30.15 501 SER A CA 1
ATOM 3635 C C . SER A 1 501 ? 188.593 156.391 142.755 1.00 30.15 501 SER A C 1
ATOM 3636 O O . SER A 1 501 ? 189.406 155.462 142.808 1.00 30.15 501 SER A O 1
ATOM 3639 N N . SER A 1 502 ? 187.379 156.306 143.299 1.00 31.66 502 SER A N 1
ATOM 3640 C CA . SER A 1 502 ? 186.905 155.072 143.914 1.00 31.66 502 SER A CA 1
ATOM 3641 C C . SER A 1 502 ? 185.713 154.496 143.160 1.00 31.66 502 SER A C 1
ATOM 3642 O O . SER A 1 502 ? 184.912 153.762 143.748 1.00 31.66 502 SER A O 1
ATOM 3645 N N . LEU A 1 503 ? 185.576 154.816 141.879 1.00 31.54 503 LEU A N 1
ATOM 3646 C CA . LEU A 1 503 ? 184.406 154.435 141.105 1.00 31.54 503 LEU A CA 1
ATOM 3647 C C . LEU A 1 503 ? 184.787 153.541 139.931 1.00 31.54 503 LEU A C 1
ATOM 3648 O O . LEU A 1 503 ? 185.968 153.351 139.641 1.00 31.54 503 LEU A O 1
ATOM 3653 N N . ASP A 1 524 ? 177.008 134.356 124.662 1.00 53.16 524 ASP A N 1
ATOM 3654 C CA . ASP A 1 524 ? 176.060 135.141 125.447 1.00 53.16 524 ASP A CA 1
ATOM 3655 C C . ASP A 1 524 ? 174.601 134.953 124.981 1.00 53.16 524 ASP A C 1
ATOM 3656 O O . ASP A 1 524 ? 173.759 134.569 125.789 1.00 53.16 524 ASP A O 1
ATOM 3661 N N . PRO A 1 525 ? 174.287 135.203 123.706 1.00 54.15 525 PRO A N 1
ATOM 3662 C CA . PRO A 1 525 ? 172.882 135.179 123.280 1.00 54.15 525 PRO A CA 1
ATOM 3663 C C . PRO A 1 525 ? 172.272 133.790 123.171 1.00 54.15 525 PRO A C 1
ATOM 3664 O O . PRO A 1 525 ? 171.129 133.677 122.717 1.00 54.15 525 PRO A O 1
ATOM 3668 N N . LYS A 1 526 ? 172.983 132.734 123.565 1.00 53.18 526 LYS A N 1
ATOM 3669 C CA . LYS A 1 526 ? 172.461 131.379 123.457 1.00 53.18 526 LYS A CA 1
ATOM 3670 C C . LYS A 1 526 ? 172.143 130.731 124.794 1.00 53.18 526 LYS A C 1
ATOM 3671 O O . LYS A 1 526 ? 171.434 129.720 124.814 1.00 53.18 526 LYS A O 1
ATOM 3677 N N . SER A 1 527 ? 172.637 131.275 125.903 1.00 49.32 527 SER A N 1
ATOM 3678 C CA . SER A 1 527 ? 172.354 130.701 127.210 1.00 49.32 527 SER A CA 1
ATOM 3679 C C . SER A 1 527 ? 171.077 131.305 127.776 1.00 49.32 527 SER A C 1
ATOM 3680 O O . SER A 1 527 ? 170.950 132.528 127.883 1.00 49.32 527 SER A O 1
ATOM 3683 N N . LEU A 1 528 ? 170.133 130.439 128.140 1.00 45.40 528 LEU A N 1
ATOM 3684 C CA . LEU A 1 528 ? 168.839 130.902 128.624 1.00 45.40 528 LEU A CA 1
ATOM 3685 C C . LEU A 1 528 ? 168.970 131.612 129.966 1.00 45.40 528 LEU A C 1
ATOM 3686 O O . LEU A 1 528 ? 168.221 132.553 130.256 1.00 45.40 528 LEU A O 1
ATOM 3691 N N . LYS A 1 529 ? 169.923 131.180 130.793 1.00 45.87 529 LYS A N 1
ATOM 3692 C CA . LYS A 1 529 ? 170.121 131.806 132.097 1.00 45.87 529 LYS A CA 1
ATOM 3693 C C . LYS A 1 529 ? 170.547 133.263 131.960 1.00 45.87 529 LYS A C 1
ATOM 3694 O O . LYS A 1 529 ? 170.001 134.145 132.634 1.00 45.87 529 LYS A O 1
ATOM 3700 N N . ASP A 1 530 ? 171.514 133.539 131.082 1.00 46.18 530 ASP A N 1
ATOM 3701 C CA . ASP A 1 530 ? 171.978 134.912 130.911 1.00 46.18 530 ASP A CA 1
ATOM 3702 C C . ASP A 1 530 ? 170.910 135.784 130.265 1.00 46.18 530 ASP A C 1
ATOM 3703 O O . ASP A 1 530 ? 170.800 136.971 130.583 1.00 46.18 530 ASP A O 1
ATOM 3708 N N . ILE A 1 531 ? 170.116 135.220 129.353 1.00 42.83 531 ILE A N 1
ATOM 3709 C CA . ILE A 1 531 ? 169.046 135.999 128.737 1.00 42.83 531 ILE A CA 1
ATOM 3710 C C . ILE A 1 531 ? 167.970 136.335 129.761 1.00 42.83 531 ILE A C 1
ATOM 3711 O O . ILE A 1 531 ? 167.429 137.446 129.771 1.00 42.83 531 ILE A O 1
ATOM 3716 N N . ARG A 1 532 ? 167.647 135.389 130.646 1.00 41.17 532 ARG A N 1
ATOM 3717 C CA . ARG A 1 532 ? 166.725 135.690 131.738 1.00 41.17 532 ARG A CA 1
ATOM 3718 C C . ARG A 1 532 ? 167.292 136.768 132.651 1.00 41.17 532 ARG A C 1
ATOM 3719 O O . ARG A 1 532 ? 166.561 137.652 133.112 1.00 41.17 532 ARG A O 1
ATOM 3727 N N . MET A 1 533 ? 168.593 136.699 132.936 1.00 39.84 533 MET A N 1
ATOM 3728 C CA . MET A 1 533 ? 169.224 137.707 133.780 1.00 39.84 533 MET A CA 1
ATOM 3729 C C . MET A 1 533 ? 169.167 139.084 133.126 1.00 39.84 533 MET A C 1
ATOM 3730 O O . MET A 1 533 ? 168.899 140.088 133.797 1.00 39.84 533 MET A O 1
ATOM 3735 N N . ARG A 1 534 ? 169.393 139.148 131.812 1.00 36.66 534 ARG A N 1
ATOM 3736 C CA . ARG A 1 534 ? 169.276 140.413 131.091 1.00 36.66 534 ARG A CA 1
ATOM 3737 C C . ARG A 1 534 ? 167.845 140.933 131.109 1.00 36.66 534 ARG A C 1
ATOM 3738 O O . ARG A 1 534 ? 167.616 142.139 131.257 1.00 36.66 534 ARG A O 1
ATOM 3746 N N . PHE A 1 535 ? 166.865 140.041 130.943 1.00 32.10 535 PHE A N 1
ATOM 3747 C CA . PHE A 1 535 ? 165.469 140.462 130.997 1.00 32.10 535 PHE A CA 1
ATOM 3748 C C . PHE A 1 535 ? 165.122 141.036 132.364 1.00 32.10 535 PHE A C 1
ATOM 3749 O O . PHE A 1 535 ? 164.432 142.058 132.463 1.00 32.10 535 PHE A O 1
ATOM 3757 N N . LEU A 1 536 ? 165.584 140.388 133.431 1.00 32.11 536 LEU A N 1
ATOM 3758 C CA . LEU A 1 536 ? 165.296 140.891 134.769 1.00 32.11 536 LEU A CA 1
ATOM 3759 C C . LEU A 1 536 ? 166.030 142.199 135.033 1.00 32.11 536 LEU A C 1
ATOM 3760 O O . LEU A 1 536 ? 165.524 143.064 135.755 1.00 32.11 536 LEU A O 1
ATOM 3765 N N . ASN A 1 537 ? 167.217 142.372 134.444 1.00 32.31 537 ASN A N 1
ATOM 3766 C CA . ASN A 1 537 ? 167.889 143.666 134.511 1.00 32.31 537 ASN A CA 1
ATOM 3767 C C . ASN A 1 537 ? 167.079 144.742 133.801 1.00 32.31 537 ASN A C 1
ATOM 3768 O O . ASN A 1 537 ? 167.015 145.886 134.259 1.00 32.31 537 ASN A O 1
ATOM 3773 N N . GLY A 1 538 ? 166.463 144.396 132.672 1.00 29.07 538 GLY A N 1
ATOM 3774 C CA . GLY A 1 538 ? 165.596 145.347 131.996 1.00 29.07 538 GLY A CA 1
ATOM 3775 C C . GLY A 1 538 ? 164.372 145.707 132.817 1.00 29.07 538 GLY A C 1
ATOM 3776 O O . GLY A 1 538 ? 163.940 146.862 132.832 1.00 29.07 538 GLY A O 1
ATOM 3777 N N . VAL A 1 539 ? 163.791 144.722 133.501 1.00 26.75 539 VAL A N 1
ATOM 3778 C CA . VAL A 1 539 ? 162.664 144.999 134.391 1.00 26.75 539 VAL A CA 1
ATOM 3779 C C . VAL A 1 539 ? 163.100 145.914 135.531 1.00 26.75 539 VAL A C 1
ATOM 3780 O O . VAL A 1 539 ? 162.378 146.845 135.914 1.00 26.75 539 VAL A O 1
ATOM 3784 N N . GLN A 1 540 ? 164.285 145.662 136.092 1.00 28.91 540 GLN A N 1
ATOM 3785 C CA . GLN A 1 540 ? 164.840 146.543 137.116 1.00 28.91 540 GLN A CA 1
ATOM 3786 C C . GLN A 1 540 ? 165.012 147.960 136.592 1.00 28.91 540 GLN A C 1
ATOM 3787 O O . GLN A 1 540 ? 164.677 148.935 137.277 1.00 28.91 540 GLN A O 1
ATOM 3793 N N . ALA A 1 541 ? 165.549 148.091 135.379 1.00 26.58 541 ALA A N 1
ATOM 3794 C CA . ALA A 1 541 ? 165.754 149.404 134.784 1.00 26.58 541 ALA A CA 1
ATOM 3795 C C . ALA A 1 541 ? 164.432 150.121 134.569 1.00 26.58 541 ALA A C 1
ATOM 3796 O O . ALA A 1 541 ? 164.339 151.336 134.763 1.00 26.58 541 ALA A O 1
ATOM 3798 N N . THR A 1 542 ? 163.397 149.388 134.160 1.00 26.60 542 THR A N 1
ATOM 3799 C CA . THR A 1 542 ? 162.093 150.009 133.953 1.00 26.60 542 THR A CA 1
ATOM 3800 C C . THR A 1 542 ? 161.472 150.453 135.271 1.00 26.60 542 THR A C 1
ATOM 3801 O O . THR A 1 542 ? 160.843 151.516 135.340 1.00 26.60 542 THR A O 1
ATOM 3805 N N . TYR A 1 543 ? 161.627 149.651 136.328 1.00 26.56 543 TYR A N 1
ATOM 3806 C CA . TYR A 1 543 ? 161.176 150.084 137.648 1.00 26.56 543 TYR A CA 1
ATOM 3807 C C . TYR A 1 543 ? 161.899 151.349 138.080 1.00 26.56 543 TYR A C 1
ATOM 3808 O O . TYR A 1 543 ? 161.285 152.274 138.626 1.00 26.56 543 TYR A O 1
ATOM 3817 N N . TRP A 1 544 ? 163.208 151.403 137.845 1.00 28.06 544 TRP A N 1
ATOM 3818 C CA . TRP A 1 544 ? 163.986 152.593 138.163 1.00 28.06 544 TRP A CA 1
ATOM 3819 C C . TRP A 1 544 ? 163.482 153.801 137.381 1.00 28.06 544 TRP A C 1
ATOM 3820 O O . TRP A 1 544 ? 163.331 154.897 137.931 1.00 28.06 544 TRP A O 1
ATOM 3831 N N . GLU A 1 545 ? 163.208 153.610 136.089 1.00 29.80 545 GLU A N 1
ATOM 3832 C CA . GLU A 1 545 ? 162.737 154.705 135.250 1.00 29.80 545 GLU A CA 1
ATOM 3833 C C . GLU A 1 545 ? 161.386 155.223 135.719 1.00 29.80 545 GLU A C 1
ATOM 3834 O O . GLU A 1 545 ? 161.162 156.437 135.756 1.00 29.80 545 GLU A O 1
ATOM 3840 N N . MET A 1 546 ? 160.466 154.324 136.067 1.00 28.06 546 MET A N 1
ATOM 3841 C CA . MET A 1 546 ? 159.153 154.799 136.485 1.00 28.06 546 MET A CA 1
ATOM 3842 C C . MET A 1 546 ? 159.180 155.398 137.885 1.00 28.06 546 MET A C 1
ATOM 3843 O O . MET A 1 546 ? 158.401 156.313 138.171 1.00 28.06 546 MET A O 1
ATOM 3848 N N . LEU A 1 547 ? 160.077 154.936 138.758 1.00 28.87 547 LEU A N 1
ATOM 3849 C CA . LEU A 1 547 ? 160.261 155.631 140.027 1.00 28.87 547 LEU A CA 1
ATOM 3850 C C . LEU A 1 547 ? 160.808 157.035 139.805 1.00 28.87 547 LEU A C 1
ATOM 3851 O O . LEU A 1 547 ? 160.361 157.991 140.448 1.00 28.87 547 LEU A O 1
ATOM 3856 N N . ASP A 1 548 ? 161.774 157.177 138.894 1.00 31.56 548 ASP A N 1
ATOM 3857 C CA . ASP A 1 548 ? 162.326 158.496 138.604 1.00 31.56 548 ASP A CA 1
ATOM 3858 C C . ASP A 1 548 ? 161.274 159.420 138.003 1.00 31.56 548 ASP A C 1
ATOM 3859 O O . ASP A 1 548 ? 161.194 160.599 138.364 1.00 31.56 548 ASP A O 1
ATOM 3864 N N . GLU A 1 549 ? 160.456 158.903 137.085 1.00 31.42 549 GLU A N 1
ATOM 3865 C CA . GLU A 1 549 ? 159.421 159.722 136.471 1.00 31.42 549 GLU A CA 1
ATOM 3866 C C . GLU A 1 549 ? 158.222 159.935 137.383 1.00 31.42 549 GLU A C 1
ATOM 3867 O O . GLU A 1 549 ? 157.367 160.768 137.066 1.00 31.42 549 GLU A O 1
ATOM 3873 N N . GLY A 1 550 ? 158.133 159.209 138.492 1.00 29.91 550 GLY A N 1
ATOM 3874 C CA . GLY A 1 550 ? 157.067 159.408 139.448 1.00 29.91 550 GLY A CA 1
ATOM 3875 C C . GLY A 1 550 ? 155.857 158.523 139.268 1.00 29.91 550 GLY A C 1
ATOM 3876 O O . GLY A 1 550 ? 154.845 158.750 139.938 1.00 29.91 550 GLY A O 1
ATOM 3877 N N . ARG A 1 551 ? 155.926 157.524 138.387 1.00 29.69 551 ARG A N 1
ATOM 3878 C CA . ARG A 1 551 ? 154.794 156.626 138.205 1.00 29.69 551 ARG A CA 1
ATOM 3879 C C . ARG A 1 551 ? 154.563 155.734 139.415 1.00 29.69 551 ARG A C 1
ATOM 3880 O O . ARG A 1 551 ? 153.421 155.345 139.672 1.00 29.69 551 ARG A O 1
ATOM 3888 N N . ILE A 1 552 ? 155.614 155.397 140.163 1.00 28.17 552 ILE A N 1
ATOM 3889 C CA . ILE A 1 552 ? 155.482 154.588 141.364 1.00 28.17 552 ILE A CA 1
ATOM 3890 C C . ILE A 1 552 ? 156.200 155.286 142.511 1.00 28.17 552 ILE A C 1
ATOM 3891 O O . ILE A 1 552 ? 157.146 156.050 142.313 1.00 28.17 552 ILE A O 1
ATOM 3896 N N . SER A 1 553 ? 155.725 155.018 143.722 1.00 31.97 553 SER A N 1
ATOM 3897 C CA . SER A 1 553 ? 156.302 155.606 144.919 1.00 31.97 553 SER A CA 1
ATOM 3898 C C . SER A 1 553 ? 157.524 154.806 145.360 1.00 31.97 553 SER A C 1
ATOM 3899 O O . SER A 1 553 ? 157.860 153.765 144.792 1.00 31.97 553 SER A O 1
ATOM 3902 N N . GLU A 1 554 ? 158.204 155.305 146.394 1.00 34.37 554 GLU A N 1
ATOM 3903 C CA . GLU A 1 554 ? 159.442 154.672 146.836 1.00 34.37 554 GLU A CA 1
ATOM 3904 C C . GLU A 1 554 ? 159.175 153.323 147.492 1.00 34.37 554 GLU A C 1
ATOM 3905 O O . GLU A 1 554 ? 159.988 152.400 147.373 1.00 34.37 554 GLU A O 1
ATOM 3911 N N . VAL A 1 555 ? 158.043 153.183 148.186 1.00 32.98 555 VAL A N 1
ATOM 3912 C CA . VAL A 1 555 ? 157.715 151.899 148.800 1.00 32.98 555 VAL A CA 1
ATOM 3913 C C . VAL A 1 555 ? 157.356 150.867 147.734 1.00 32.98 555 VAL A C 1
ATOM 3914 O O . VAL A 1 555 ? 157.811 149.716 147.788 1.00 32.98 555 VAL A O 1
ATOM 3918 N N . THR A 1 556 ? 156.549 151.260 146.745 1.00 30.97 556 THR A N 1
ATOM 3919 C CA . THR A 1 556 ? 156.237 150.359 145.642 1.00 30.97 556 THR A CA 1
ATOM 3920 C C . THR A 1 556 ? 157.494 150.002 144.863 1.00 30.97 556 THR A C 1
ATOM 3921 O O . THR A 1 556 ? 157.686 148.845 144.466 1.00 30.97 556 THR A O 1
ATOM 3925 N N . ALA A 1 557 ? 158.364 150.990 144.637 1.00 31.73 557 ALA A N 1
ATOM 3926 C CA . ALA A 1 557 ? 159.620 150.727 143.949 1.00 31.73 557 ALA A CA 1
ATOM 3927 C C . ALA A 1 557 ? 160.469 149.735 144.725 1.00 31.73 557 ALA A C 1
ATOM 3928 O O . ALA A 1 557 ? 161.052 148.822 144.139 1.00 31.73 557 ALA A O 1
ATOM 3930 N N . ASN A 1 558 ? 160.548 149.896 146.047 1.00 32.19 558 ASN A N 1
ATOM 3931 C CA . ASN A 1 558 ? 161.328 148.966 146.856 1.00 32.19 558 ASN A CA 1
ATOM 3932 C C . ASN A 1 558 ? 160.753 147.559 146.791 1.00 32.19 558 ASN A C 1
ATOM 3933 O O . ASN A 1 558 ? 161.500 146.583 146.674 1.00 32.19 558 ASN A O 1
ATOM 3938 N N . ILE A 1 559 ? 159.426 147.434 146.849 1.00 30.76 559 ILE A N 1
ATOM 3939 C CA . ILE A 1 559 ? 158.799 146.115 146.777 1.00 30.76 559 ILE A CA 1
ATOM 3940 C C . ILE A 1 559 ? 159.115 145.447 145.441 1.00 30.76 559 ILE A C 1
ATOM 3941 O O . ILE A 1 559 ? 159.520 144.278 145.386 1.00 30.76 559 ILE A O 1
ATOM 3946 N N . LEU A 1 560 ? 158.949 146.190 144.344 1.00 28.64 560 LEU A N 1
ATOM 3947 C CA . LEU A 1 560 ? 159.191 145.623 143.020 1.00 28.64 560 LEU A CA 1
ATOM 3948 C C . LEU A 1 560 ? 160.659 145.265 142.826 1.00 28.64 560 LEU A C 1
ATOM 3949 O O . LEU A 1 560 ? 160.981 144.207 142.270 1.00 28.64 560 LEU A O 1
ATOM 3954 N N . MET A 1 561 ? 161.565 146.139 143.270 1.00 32.31 561 MET A N 1
ATOM 3955 C CA . MET A 1 561 ? 162.990 145.875 143.117 1.00 32.31 561 MET A CA 1
ATOM 3956 C C . MET A 1 561 ? 163.416 144.675 143.948 1.00 32.31 561 MET A C 1
ATOM 3957 O O . MET A 1 561 ? 164.258 143.883 143.516 1.00 32.31 561 MET A O 1
ATOM 3962 N N . GLN A 1 562 ? 162.848 144.526 145.147 1.00 35.60 562 GLN A N 1
ATOM 3963 C CA . GLN A 1 562 ? 163.134 143.347 145.954 1.00 35.60 562 GLN A CA 1
ATOM 3964 C C . GLN A 1 562 ? 162.632 142.085 145.273 1.00 35.60 562 GLN A C 1
ATOM 3965 O O . GLN A 1 562 ? 163.298 141.044 145.313 1.00 35.60 562 GLN A O 1
ATOM 3971 N N . SER A 1 563 ? 161.456 142.154 144.644 1.00 34.05 563 SER A N 1
ATOM 3972 C CA . SER A 1 563 ? 160.958 140.999 143.902 1.00 34.05 563 SER A CA 1
ATOM 3973 C C . SER A 1 563 ? 161.898 140.631 142.761 1.00 34.05 563 SER A C 1
ATOM 3974 O O . SER A 1 563 ? 162.179 139.448 142.534 1.00 34.05 563 SER A O 1
ATOM 3977 N N . VAL A 1 564 ? 162.404 141.630 142.036 1.00 35.09 564 VAL A N 1
ATOM 3978 C CA . VAL A 1 564 ? 163.317 141.332 140.934 1.00 35.09 564 VAL A CA 1
ATOM 3979 C C . VAL A 1 564 ? 164.628 140.765 141.465 1.00 35.09 564 VAL A C 1
ATOM 3980 O O . VAL A 1 564 ? 165.212 139.855 140.867 1.00 35.09 564 VAL A O 1
ATOM 3984 N N . ASP A 1 565 ? 165.121 141.303 142.583 1.00 37.95 565 ASP A N 1
ATOM 3985 C CA . ASP A 1 565 ? 166.352 140.789 143.173 1.00 37.95 565 ASP A CA 1
ATOM 3986 C C . ASP A 1 565 ? 166.186 139.339 143.602 1.00 37.95 565 ASP A C 1
ATOM 3987 O O . ASP A 1 565 ? 167.098 138.523 143.423 1.00 37.95 565 ASP A O 1
ATOM 3992 N N . GLU A 1 566 ? 165.032 139.002 144.180 1.00 38.87 566 GLU A N 1
ATOM 3993 C CA . GLU A 1 566 ? 164.740 137.605 144.476 1.00 38.87 566 GLU A CA 1
ATOM 3994 C C . GLU A 1 566 ? 164.740 136.768 143.206 1.00 38.87 566 GLU A C 1
ATOM 3995 O O . GLU A 1 566 ? 165.322 135.678 143.172 1.00 38.87 566 GLU A O 1
ATOM 4001 N N . ALA A 1 567 ? 164.101 137.267 142.146 1.00 38.08 567 ALA A N 1
ATOM 4002 C CA . ALA A 1 567 ? 164.027 136.523 140.894 1.00 38.08 567 ALA A CA 1
ATOM 4003 C C . ALA A 1 567 ? 165.384 136.351 140.228 1.00 38.08 567 ALA A C 1
ATOM 4004 O O . ALA A 1 567 ? 165.556 135.417 139.440 1.00 38.08 567 ALA A O 1
ATOM 4006 N N . LEU A 1 568 ? 166.345 137.229 140.516 1.00 39.31 568 LEU A N 1
ATOM 4007 C CA . LEU A 1 568 ? 167.647 137.156 139.867 1.00 39.31 568 LEU A CA 1
ATOM 4008 C C . LEU A 1 568 ? 168.490 135.990 140.360 1.00 39.31 568 LEU A C 1
ATOM 4009 O O . LEU A 1 568 ? 169.536 135.712 139.765 1.00 39.31 568 LEU A O 1
ATOM 4014 N N . ASP A 1 569 ? 168.070 135.311 141.423 1.00 44.40 569 ASP A N 1
ATOM 4015 C CA . ASP A 1 569 ? 168.765 134.129 141.908 1.00 44.40 569 ASP A CA 1
ATOM 4016 C C . ASP A 1 569 ? 168.226 132.837 141.311 1.00 44.40 569 ASP A C 1
ATOM 4017 O O . ASP A 1 569 ? 168.926 131.820 141.340 1.00 44.40 569 ASP A O 1
ATOM 4022 N N . GLN A 1 570 ? 167.008 132.853 140.770 1.00 44.82 570 GLN A N 1
ATOM 4023 C CA . GLN A 1 570 ? 166.408 131.692 140.124 1.00 44.82 570 GLN A CA 1
ATOM 4024 C C . GLN A 1 570 ? 166.366 131.843 138.608 1.00 44.82 570 GLN A C 1
ATOM 4025 O O . GLN A 1 570 ? 165.486 131.285 137.949 1.00 44.82 570 GLN A O 1
ATOM 4031 N N . VAL A 1 571 ? 167.308 132.601 138.043 1.00 44.26 571 VAL A N 1
ATOM 4032 C CA . VAL A 1 571 ? 167.362 132.774 136.597 1.00 44.26 571 VAL A CA 1
ATOM 4033 C C . VAL A 1 571 ? 167.677 131.470 135.884 1.00 44.26 571 VAL A C 1
ATOM 4034 O O . VAL A 1 571 ? 167.416 131.343 134.684 1.00 44.26 571 VAL A O 1
ATOM 4038 N N . SER A 1 572 ? 168.239 130.489 136.594 1.00 47.35 572 SER A N 1
ATOM 4039 C CA . SER A 1 572 ? 168.417 129.166 136.005 1.00 47.35 572 SER A CA 1
ATOM 4040 C C . SER A 1 572 ? 167.071 128.536 135.671 1.00 47.35 572 SER A C 1
ATOM 4041 O O . SER A 1 572 ? 166.926 127.873 134.637 1.00 47.35 572 SER A O 1
ATOM 4044 N N . THR A 1 573 ? 166.080 128.730 136.533 1.00 47.26 573 THR A N 1
ATOM 4045 C CA . THR A 1 573 ? 164.723 128.261 136.314 1.00 47.26 573 THR A CA 1
ATOM 4046 C C . THR A 1 573 ? 163.875 129.387 135.723 1.00 47.26 573 THR A C 1
ATOM 4047 O O . THR A 1 573 ? 164.385 130.440 135.330 1.00 47.26 573 THR A O 1
ATOM 4051 N N . THR A 1 574 ? 162.563 129.167 135.665 1.00 44.87 574 THR A N 1
ATOM 4052 C CA . THR A 1 574 ? 161.648 130.130 135.067 1.00 44.87 574 THR A CA 1
ATOM 4053 C C . THR A 1 574 ? 161.690 131.454 135.827 1.00 44.87 574 THR A C 1
ATOM 4054 O O . THR A 1 574 ? 162.057 131.507 137.003 1.00 44.87 574 THR A O 1
ATOM 4058 N N . LEU A 1 575 ? 161.341 132.536 135.129 1.00 39.68 575 LEU A N 1
ATOM 4059 C CA . LEU A 1 575 ? 161.250 133.851 135.752 1.00 39.68 575 LEU A CA 1
ATOM 4060 C C . LEU A 1 575 ? 160.293 133.815 136.935 1.00 39.68 575 LEU A C 1
ATOM 4061 O O . LEU A 1 575 ? 159.099 133.546 136.773 1.00 39.68 575 LEU A O 1
ATOM 4066 N N . CYS A 1 576 ? 160.818 134.088 138.128 1.00 41.02 576 CYS A N 1
ATOM 4067 C CA . CYS A 1 576 ? 160.034 134.106 139.356 1.00 41.02 576 CYS A CA 1
ATOM 4068 C C . CYS A 1 576 ? 159.835 135.525 139.876 1.00 41.02 576 CYS A C 1
ATOM 4069 O O . CYS A 1 576 ? 159.789 135.749 141.087 1.00 41.02 576 CYS A O 1
ATOM 4072 N N . ASP A 1 577 ? 159.720 136.490 138.963 1.00 34.46 577 ASP A N 1
ATOM 4073 C CA . ASP A 1 577 ? 159.582 137.887 139.359 1.00 34.46 577 ASP A CA 1
ATOM 4074 C C . ASP A 1 577 ? 158.293 138.125 140.136 1.00 34.46 577 ASP A C 1
ATOM 4075 O O . ASP A 1 577 ? 158.284 138.907 141.092 1.00 34.46 577 ASP A O 1
ATOM 4080 N N . TRP A 1 578 ? 157.202 137.464 139.747 1.00 32.60 578 TRP A N 1
ATOM 4081 C CA . TRP A 1 578 ? 155.922 137.651 140.415 1.00 32.60 578 TRP A CA 1
ATOM 4082 C C . TRP A 1 578 ? 155.844 136.939 141.758 1.00 32.60 578 TRP A C 1
ATOM 4083 O O . TRP A 1 578 ? 154.949 137.241 142.555 1.00 32.60 578 TRP A O 1
ATOM 4094 N N . ARG A 1 579 ? 156.753 135.999 142.026 1.00 36.29 579 ARG A N 1
ATOM 4095 C CA . ARG A 1 579 ? 156.705 135.266 143.285 1.00 36.29 579 ARG A CA 1
ATOM 4096 C C . ARG A 1 579 ? 156.880 136.202 144.475 1.00 36.29 579 ARG A C 1
ATOM 4097 O O . ARG A 1 579 ? 156.188 136.062 145.489 1.00 36.29 579 ARG A O 1
ATOM 4105 N N . GLY A 1 580 ? 157.795 137.163 144.368 1.00 33.30 580 GLY A N 1
ATOM 4106 C CA . GLY A 1 580 ? 157.989 138.125 145.436 1.00 33.30 580 GLY A CA 1
ATOM 4107 C C . GLY A 1 580 ? 156.908 139.179 145.534 1.00 33.30 580 GLY A C 1
ATOM 4108 O O . GLY A 1 580 ? 156.866 139.906 146.530 1.00 33.30 580 GLY A O 1
ATOM 4109 N N . LEU A 1 581 ? 156.041 139.279 144.527 1.00 32.50 581 LEU A N 1
ATOM 4110 C CA . LEU A 1 581 ? 154.939 140.230 144.538 1.00 32.50 581 LEU A CA 1
ATOM 4111 C C . LEU A 1 581 ? 153.616 139.602 144.939 1.00 32.50 581 LEU A C 1
ATOM 4112 O O . LEU A 1 581 ? 152.689 140.330 145.308 1.00 32.50 581 LEU A O 1
ATOM 4117 N N . LYS A 1 582 ? 153.510 138.278 144.859 1.00 34.84 582 LYS A N 1
ATOM 4118 C CA . LYS A 1 582 ? 152.287 137.600 145.280 1.00 34.84 582 LYS A CA 1
ATOM 4119 C C . LYS A 1 582 ? 151.876 137.919 146.714 1.00 34.84 582 LYS A C 1
ATOM 4120 O O . LYS A 1 582 ? 150.668 138.093 146.950 1.00 34.84 582 LYS A O 1
ATOM 4126 N N . PRO A 1 583 ? 152.780 137.991 147.701 1.00 34.71 583 PRO A N 1
ATOM 4127 C CA . PRO A 1 583 ? 152.340 138.381 149.052 1.00 34.71 583 PRO A CA 1
ATOM 4128 C C . PRO A 1 583 ? 151.672 139.744 149.115 1.00 34.71 583 PRO A C 1
ATOM 4129 O O . PRO A 1 583 ? 150.771 139.940 149.941 1.00 34.71 583 PRO A O 1
ATOM 4133 N N . HIS A 1 584 ? 152.083 140.692 148.278 1.00 33.08 584 HIS A N 1
ATOM 4134 C CA . HIS A 1 584 ? 151.548 142.046 148.316 1.00 33.08 584 HIS A CA 1
ATOM 4135 C C . HIS A 1 584 ? 150.332 142.241 147.421 1.00 33.08 584 HIS A C 1
ATOM 4136 O O . HIS A 1 584 ? 149.737 143.322 147.442 1.00 33.08 584 HIS A O 1
ATOM 4143 N N . VAL A 1 585 ? 149.945 141.235 146.644 1.00 32.84 585 VAL A N 1
ATOM 4144 C CA . VAL A 1 585 ? 148.828 141.340 145.711 1.00 32.84 585 VAL A CA 1
ATOM 4145 C C . VAL A 1 585 ? 147.838 140.241 146.071 1.00 32.84 585 VAL A C 1
ATOM 4146 O O . VAL A 1 585 ? 148.025 139.075 145.704 1.00 32.84 585 VAL A O 1
ATOM 4150 N N . ASN A 1 586 ? 146.781 140.602 146.796 1.00 38.71 586 ASN A N 1
ATOM 4151 C CA . ASN A 1 586 ? 145.751 139.656 147.194 1.00 38.71 586 ASN A CA 1
ATOM 4152 C C . ASN A 1 586 ? 144.388 140.325 147.114 1.00 38.71 586 ASN A C 1
ATOM 4153 O O . ASN A 1 586 ? 144.261 141.538 147.291 1.00 38.71 586 ASN A O 1
ATOM 4158 N N . PHE A 1 587 ? 143.366 139.514 146.845 1.00 41.26 587 PHE A N 1
ATOM 4159 C CA . PHE A 1 587 ? 141.983 139.973 146.722 1.00 41.26 587 PHE A CA 1
ATOM 4160 C C . PHE A 1 587 ? 141.112 139.057 147.572 1.00 41.26 587 PHE A C 1
ATOM 4161 O O . PHE A 1 587 ? 140.455 138.145 147.051 1.00 41.26 587 PHE A O 1
ATOM 4169 N N . PRO A 1 588 ? 141.090 139.267 148.891 1.00 49.33 588 PRO A N 1
ATOM 4170 C CA . PRO A 1 588 ? 140.445 138.294 149.789 1.00 49.33 588 PRO A CA 1
ATOM 4171 C C . PRO A 1 588 ? 138.943 138.138 149.586 1.00 49.33 588 PRO A C 1
ATOM 4172 O O . PRO A 1 588 ? 138.470 137.027 149.330 1.00 49.33 588 PRO A O 1
ATOM 4176 N N . ASN A 1 589 ? 138.185 139.227 149.697 1.00 58.19 589 ASN A N 1
ATOM 4177 C CA . ASN A 1 589 ? 136.734 139.144 149.580 1.00 58.19 589 ASN A CA 1
ATOM 4178 C C . ASN A 1 589 ? 136.169 140.531 149.318 1.00 58.19 589 ASN A C 1
ATOM 4179 O O . ASN A 1 589 ? 136.832 141.548 149.542 1.00 58.19 589 ASN A O 1
ATOM 4184 N N . TYR A 1 590 ? 134.926 140.556 148.840 1.00 65.98 590 TYR A N 1
ATOM 4185 C CA . TYR A 1 590 ? 134.243 141.797 148.485 1.00 65.98 590 TYR A CA 1
ATOM 4186 C C . TYR A 1 590 ? 132.804 141.776 148.996 1.00 65.98 590 TYR A C 1
ATOM 4187 O O . TYR A 1 590 ? 131.854 142.091 148.278 1.00 65.98 590 TYR A O 1
ATOM 4196 N N . TYR A 1 591 ? 132.628 141.418 150.271 1.00 74.46 591 TYR A N 1
ATOM 4197 C CA . TYR A 1 591 ? 131.305 141.436 150.889 1.00 74.46 591 TYR A CA 1
ATOM 4198 C C . TYR A 1 591 ? 130.707 142.833 150.993 1.00 74.46 591 TYR A C 1
ATOM 4199 O O . TYR A 1 591 ? 129.601 142.969 151.528 1.00 74.46 591 TYR A O 1
ATOM 4208 N N . ASN A 1 592 ? 131.398 143.866 150.508 1.00 75.88 592 ASN A N 1
ATOM 4209 C CA . ASN A 1 592 ? 130.849 145.216 150.548 1.00 75.88 592 ASN A CA 1
ATOM 4210 C C . ASN A 1 592 ? 129.636 145.382 149.642 1.00 75.88 592 ASN A C 1
ATOM 4211 O O . ASN A 1 592 ? 128.930 146.387 149.758 1.00 75.88 592 ASN A O 1
ATOM 4216 N N . PHE A 1 593 ? 129.381 144.432 148.744 1.00 75.93 593 PHE A N 1
ATOM 4217 C CA . PHE A 1 593 ? 128.228 144.491 147.854 1.00 75.93 593 PHE A CA 1
ATOM 4218 C C . PHE A 1 593 ? 127.109 143.543 148.267 1.00 75.93 593 PHE A C 1
ATOM 4219 O O . PHE A 1 593 ? 126.156 143.359 147.504 1.00 75.93 593 PHE A O 1
ATOM 4227 N N . LEU A 1 594 ? 127.201 142.939 149.450 1.00 83.38 594 LEU A N 1
ATOM 4228 C CA . LEU A 1 594 ? 126.158 142.058 149.972 1.00 83.38 594 LEU A CA 1
ATOM 4229 C C . LEU A 1 594 ? 125.255 142.787 150.957 1.00 83.38 594 LEU A C 1
ATOM 4230 O O . LEU A 1 594 ? 124.817 142.213 151.958 1.00 83.38 594 LEU A O 1
ATOM 4235 N N . HIS A 1 595 ? 124.987 144.067 150.692 1.00 88.34 595 HIS A N 1
ATOM 4236 C CA . HIS A 1 595 ? 124.200 144.984 151.514 1.00 88.34 595 HIS A CA 1
ATOM 4237 C C . HIS A 1 595 ? 124.886 145.313 152.834 1.00 88.34 595 HIS A C 1
ATOM 4238 O O . HIS A 1 595 ? 124.325 146.075 153.632 1.00 88.34 595 HIS A O 1
ATOM 4245 N N . SER A 1 596 ? 126.078 144.772 153.094 1.00 87.54 596 SER A N 1
ATOM 4246 C CA . SER A 1 596 ? 126.786 145.100 154.327 1.00 87.54 596 SER A CA 1
ATOM 4247 C C . SER A 1 596 ? 127.140 146.580 154.381 1.00 87.54 596 SER A C 1
ATOM 4248 O O . SER A 1 596 ? 126.979 147.226 155.423 1.00 87.54 596 SER A O 1
ATOM 4251 N N . LYS A 1 597 ? 127.619 147.137 153.264 1.00 85.50 597 LYS A N 1
ATOM 4252 C CA . LYS A 1 597 ? 127.981 148.548 153.220 1.00 85.50 597 LYS A CA 1
ATOM 4253 C C . LYS A 1 597 ? 127.500 149.230 151.941 1.00 85.50 597 LYS A C 1
ATOM 4254 O O . LYS A 1 597 ? 128.099 150.227 151.521 1.00 85.50 597 LYS A O 1
ATOM 4260 N N . VAL A 1 598 ? 126.446 148.717 151.302 1.00 84.69 598 VAL A N 1
ATOM 4261 C CA . VAL A 1 598 ? 125.908 149.388 150.124 1.00 84.69 598 VAL A CA 1
ATOM 4262 C C . VAL A 1 598 ? 125.025 150.570 150.501 1.00 84.69 598 VAL A C 1
ATOM 4263 O O . VAL A 1 598 ? 124.751 151.425 149.648 1.00 84.69 598 VAL A O 1
ATOM 4267 N N . VAL A 1 599 ? 124.564 150.637 151.754 1.00 85.20 599 VAL A N 1
ATOM 4268 C CA . VAL A 1 599 ? 123.776 151.789 152.197 1.00 85.20 599 VAL A CA 1
ATOM 4269 C C . VAL A 1 599 ? 124.558 153.094 152.054 1.00 85.20 599 VAL A C 1
ATOM 4270 O O . VAL A 1 599 ? 124.006 154.059 151.509 1.00 85.20 599 VAL A O 1
ATOM 4274 N N . PRO A 1 600 ? 125.822 153.193 152.508 1.00 81.55 600 PRO A N 1
ATOM 4275 C CA . PRO A 1 600 ? 126.596 154.389 152.159 1.00 81.55 600 PRO A CA 1
ATOM 4276 C C . PRO A 1 600 ? 126.862 154.458 150.666 1.00 81.55 600 PRO A C 1
ATOM 4277 O O . PRO A 1 600 ? 126.652 155.508 150.049 1.00 81.55 600 PRO A O 1
ATOM 4281 N N . ARG A 1 601 ? 127.359 153.364 150.082 1.00 78.89 601 ARG A N 1
ATOM 4282 C CA . ARG A 1 601 ? 127.850 153.305 148.706 1.00 78.89 601 ARG A CA 1
ATOM 4283 C C . ARG A 1 601 ? 129.041 154.239 148.560 1.00 78.89 601 ARG A C 1
ATOM 4284 O O . ARG A 1 601 ? 129.611 154.358 147.467 1.00 78.89 601 ARG A O 1
ATOM 4292 N N . LYS A 1 602 ? 129.421 154.913 149.645 1.00 70.21 602 LYS A N 1
ATOM 4293 C CA . LYS A 1 602 ? 130.293 156.074 149.727 1.00 70.21 602 LYS A CA 1
ATOM 4294 C C . LYS A 1 602 ? 131.545 155.790 150.539 1.00 70.21 602 LYS A C 1
ATOM 4295 O O . LYS A 1 602 ? 132.617 156.304 150.217 1.00 70.21 602 LYS A O 1
ATOM 4301 N N . LEU A 1 603 ? 131.411 155.007 151.617 1.00 61.12 603 LEU A N 1
ATOM 4302 C CA . LEU A 1 603 ? 132.567 154.426 152.283 1.00 61.12 603 LEU A CA 1
ATOM 4303 C C . LEU A 1 603 ? 133.141 153.238 151.526 1.00 61.12 603 LEU A C 1
ATOM 4304 O O . LEU A 1 603 ? 134.329 152.936 151.689 1.00 61.12 603 LEU A O 1
ATOM 4309 N N . VAL A 1 604 ? 132.325 152.548 150.723 1.00 58.89 604 VAL A N 1
ATOM 4310 C CA . VAL A 1 604 ? 132.779 151.331 150.050 1.00 58.89 604 VAL A CA 1
ATOM 4311 C C . VAL A 1 604 ? 133.983 151.625 149.165 1.00 58.89 604 VAL A C 1
ATOM 4312 O O . VAL A 1 604 ? 134.963 150.870 149.153 1.00 58.89 604 VAL A O 1
ATOM 4316 N N . THR A 1 605 ? 133.937 152.736 148.426 1.00 50.66 605 THR A N 1
ATOM 4317 C CA . THR A 1 605 ? 135.078 153.117 147.607 1.00 50.66 605 THR A CA 1
ATOM 4318 C C . THR A 1 605 ? 136.291 153.402 148.479 1.00 50.66 605 THR A C 1
ATOM 4319 O O . THR A 1 605 ? 137.419 153.059 148.113 1.00 50.66 605 THR A O 1
ATOM 4323 N N . TYR A 1 606 ? 136.078 154.015 149.645 1.00 47.31 606 TYR A N 1
ATOM 4324 C CA . TYR A 1 606 ? 137.196 154.324 150.532 1.00 47.31 606 TYR A CA 1
ATOM 4325 C C . TYR A 1 606 ? 137.902 153.054 150.992 1.00 47.31 606 TYR A C 1
ATOM 4326 O O . TYR A 1 606 ? 139.130 152.942 150.889 1.00 47.31 606 TYR A O 1
ATOM 4335 N N . PHE A 1 607 ? 137.140 152.086 151.517 1.00 49.26 607 PHE A N 1
ATOM 4336 C CA . PHE A 1 607 ? 137.771 150.849 151.971 1.00 49.26 607 PHE A CA 1
ATOM 4337 C C . PHE A 1 607 ? 138.384 150.074 150.813 1.00 49.26 607 PHE A C 1
ATOM 4338 O O . PHE A 1 607 ? 139.465 149.494 150.959 1.00 49.26 607 PHE A O 1
ATOM 4346 N N . ALA A 1 608 ? 137.716 150.044 149.658 1.00 43.17 608 ALA A N 1
ATOM 4347 C CA . ALA A 1 608 ? 138.271 149.321 148.522 1.00 43.17 608 ALA A CA 1
ATOM 4348 C C . ALA A 1 608 ? 139.584 149.938 148.059 1.00 43.17 608 ALA A C 1
ATOM 4349 O O . ALA A 1 608 ? 140.542 149.219 147.758 1.00 43.17 608 ALA A O 1
ATOM 4351 N N . VAL A 1 609 ? 139.651 151.270 148.000 1.00 39.11 609 VAL A N 1
ATOM 4352 C CA . VAL A 1 609 ? 140.869 151.936 147.555 1.00 39.11 609 VAL A CA 1
ATOM 4353 C C . VAL A 1 609 ? 141.987 151.737 148.569 1.00 39.11 609 VAL A C 1
ATOM 4354 O O . VAL A 1 609 ? 143.099 151.341 148.211 1.00 39.11 609 VAL A O 1
ATOM 4358 N N . GLU A 1 610 ? 141.708 151.987 149.852 1.00 43.87 610 GLU A N 1
ATOM 4359 C CA . GLU A 1 610 ? 142.735 151.803 150.873 1.00 43.87 610 GLU A CA 1
ATOM 4360 C C . GLU A 1 610 ? 143.170 150.350 150.980 1.00 43.87 610 GLU A C 1
ATOM 4361 O O . GLU A 1 610 ? 144.276 150.061 151.451 1.00 43.87 610 GLU A O 1
ATOM 4367 N N . ARG A 1 611 ? 142.321 149.427 150.543 1.00 46.11 611 ARG A N 1
ATOM 4368 C CA . ARG A 1 611 ? 142.569 147.999 150.656 1.00 46.11 611 ARG A CA 1
ATOM 4369 C C . ARG A 1 611 ? 143.209 147.418 149.403 1.00 46.11 611 ARG A C 1
ATOM 4370 O O . ARG A 1 611 ? 143.870 146.377 149.478 1.00 46.11 611 ARG A O 1
ATOM 4378 N N . LEU A 1 612 ? 143.048 148.081 148.256 1.00 35.76 612 LEU A N 1
ATOM 4379 C CA . LEU A 1 612 ? 143.591 147.616 146.986 1.00 35.76 612 LEU A CA 1
ATOM 4380 C C . LEU A 1 612 ? 144.483 148.657 146.315 1.00 35.76 612 LEU A C 1
ATOM 4381 O O . LEU A 1 612 ? 144.706 148.595 145.107 1.00 35.76 612 LEU A O 1
ATOM 4386 N N . GLU A 1 613 ? 145.001 149.620 147.077 1.00 31.31 613 GLU A N 1
ATOM 4387 C CA . GLU A 1 613 ? 145.802 150.681 146.475 1.00 31.31 613 GLU A CA 1
ATOM 4388 C C . GLU A 1 613 ? 147.185 150.179 146.084 1.00 31.31 613 GLU A C 1
ATOM 4389 O O . GLU A 1 613 ? 147.562 150.218 144.909 1.00 31.31 613 GLU A O 1
ATOM 4395 N N . SER A 1 614 ? 147.956 149.709 147.065 1.00 28.16 614 SER A N 1
ATOM 4396 C CA . SER A 1 614 ? 149.322 149.279 146.790 1.00 28.16 614 SER A CA 1
ATOM 4397 C C . SER A 1 614 ? 149.345 148.065 145.876 1.00 28.16 614 SER A C 1
ATOM 4398 O O . SER A 1 614 ? 150.250 147.925 145.046 1.00 28.16 614 SER A O 1
ATOM 4401 N N . ALA A 1 615 ? 148.369 147.169 146.019 1.00 26.76 615 ALA A N 1
ATOM 4402 C CA . ALA A 1 615 ? 148.313 145.996 145.155 1.00 26.76 615 ALA A CA 1
ATOM 4403 C C . ALA A 1 615 ? 148.077 146.388 143.704 1.00 26.76 615 ALA A C 1
ATOM 4404 O O . ALA A 1 615 ? 148.691 145.818 142.794 1.00 26.76 615 ALA A O 1
ATOM 4406 N N . CYS A 1 616 ? 147.192 147.357 143.466 1.00 26.77 616 CYS A N 1
ATOM 4407 C CA . CYS A 1 616 ? 146.952 147.828 142.105 1.00 26.77 616 CYS A CA 1
ATOM 4408 C C . CYS A 1 616 ? 148.196 148.484 141.523 1.00 26.77 616 CYS A C 1
ATOM 4409 O O . CYS A 1 616 ? 148.524 148.277 140.349 1.00 26.77 616 CYS A O 1
ATOM 4412 N N . TYR A 1 617 ? 148.898 149.283 142.329 1.00 25.18 617 TYR A N 1
ATOM 4413 C CA . TYR A 1 617 ? 150.143 149.896 141.879 1.00 25.18 617 TYR A CA 1
ATOM 4414 C C . TYR A 1 617 ? 151.172 148.837 141.515 1.00 25.18 617 TYR A C 1
ATOM 4415 O O . TYR A 1 617 ? 151.833 148.926 140.476 1.00 25.18 617 TYR A O 1
ATOM 4424 N N . ILE A 1 618 ? 151.317 147.821 142.365 1.00 24.93 618 ILE A N 1
ATOM 4425 C CA . ILE A 1 618 ? 152.302 146.774 142.120 1.00 24.93 618 ILE A CA 1
ATOM 4426 C C . ILE A 1 618 ? 151.952 146.004 140.854 1.00 24.93 618 ILE A C 1
ATOM 4427 O O . ILE A 1 618 ? 152.818 145.727 140.021 1.00 24.93 618 ILE A O 1
ATOM 4432 N N . SER A 1 619 ? 150.673 145.665 140.681 1.00 24.96 619 SER A N 1
ATOM 4433 C CA . SER A 1 619 ? 150.260 144.916 139.498 1.00 24.96 619 SER A CA 1
ATOM 4434 C C . SER A 1 619 ? 150.467 145.726 138.224 1.00 24.96 619 SER A C 1
ATOM 4435 O O . SER A 1 619 ? 151.007 145.213 137.236 1.00 24.96 619 SER A O 1
ATOM 4438 N N . ALA A 1 620 ? 150.044 146.992 138.226 1.00 25.41 620 ALA A N 1
ATOM 4439 C CA . ALA A 1 620 ? 150.195 147.823 137.038 1.00 25.41 620 ALA A CA 1
ATOM 4440 C C . ALA A 1 620 ? 151.662 148.057 136.708 1.00 25.41 620 ALA A C 1
ATOM 4441 O O . ALA A 1 620 ? 152.054 147.995 135.538 1.00 25.41 620 ALA A O 1
ATOM 4443 N N . ALA A 1 621 ? 152.489 148.321 137.721 1.00 24.15 621 ALA A N 1
ATOM 4444 C CA . ALA A 1 621 ? 153.909 148.535 137.479 1.00 24.15 621 ALA A CA 1
ATOM 4445 C C . ALA A 1 621 ? 154.583 147.265 136.987 1.00 24.15 621 ALA A C 1
ATOM 4446 O O . ALA A 1 621 ? 155.436 147.315 136.098 1.00 24.15 621 ALA A O 1
ATOM 4448 N N . PHE A 1 622 ? 154.212 146.114 137.549 1.00 24.59 622 PHE A N 1
ATOM 4449 C CA . PHE A 1 622 ? 154.767 144.845 137.097 1.00 24.59 622 PHE A CA 1
ATOM 4450 C C . PHE A 1 622 ? 154.432 144.598 135.634 1.00 24.59 622 PHE A C 1
ATOM 4451 O O . PHE A 1 622 ? 155.310 144.264 134.832 1.00 24.59 622 PHE A O 1
ATOM 4459 N N . LEU A 1 623 ? 153.162 144.779 135.265 1.00 25.56 623 LEU A N 1
ATOM 4460 C CA . LEU A 1 623 ? 152.764 144.547 133.881 1.00 25.56 623 LEU A CA 1
ATOM 4461 C C . LEU A 1 623 ? 153.437 145.531 132.934 1.00 25.56 623 LEU A C 1
ATOM 4462 O O . LEU A 1 623 ? 153.917 145.138 131.863 1.00 25.56 623 LEU A O 1
ATOM 4467 N N . ARG A 1 624 ? 153.495 146.810 133.310 1.00 26.87 624 ARG A N 1
ATOM 4468 C CA . ARG A 1 624 ? 154.132 147.803 132.452 1.00 26.87 624 ARG A CA 1
ATOM 4469 C C . ARG A 1 624 ? 155.614 147.515 132.270 1.00 26.87 624 ARG A C 1
ATOM 4470 O O . ARG A 1 624 ? 156.131 147.564 131.148 1.00 26.87 624 ARG A O 1
ATOM 4478 N N . ALA A 1 625 ? 156.317 147.207 133.362 1.00 24.30 625 ALA A N 1
ATOM 4479 C CA . ALA A 1 625 ? 157.747 146.952 133.271 1.00 24.30 625 ALA A CA 1
ATOM 4480 C C . ALA A 1 625 ? 158.031 145.684 132.490 1.00 24.30 625 ALA A C 1
ATOM 4481 O O . ALA A 1 625 ? 159.020 145.613 131.758 1.00 24.30 625 ALA A O 1
ATOM 4483 N N . HIS A 1 626 ? 157.178 144.670 132.626 1.00 26.81 626 HIS A N 1
ATOM 4484 C CA . HIS A 1 626 ? 157.393 143.449 131.864 1.00 26.81 626 HIS A CA 1
ATOM 4485 C C . HIS A 1 626 ? 157.130 143.666 130.382 1.00 26.81 626 HIS A C 1
ATOM 4486 O O . HIS A 1 626 ? 157.864 143.144 129.543 1.00 26.81 626 HIS A O 1
ATOM 4493 N N . THR A 1 627 ? 156.112 144.456 130.034 1.00 29.27 627 THR A N 1
ATOM 4494 C CA . THR A 1 627 ? 155.893 144.795 128.630 1.00 29.27 627 THR A CA 1
ATOM 4495 C C . THR A 1 627 ? 157.080 145.561 128.057 1.00 29.27 627 THR A C 1
ATOM 4496 O O . THR A 1 627 ? 157.563 145.262 126.955 1.00 29.27 627 THR A O 1
ATOM 4500 N N . ILE A 1 628 ? 157.575 146.549 128.806 1.00 28.49 628 ILE A N 1
ATOM 4501 C CA . ILE A 1 628 ? 158.691 147.359 128.333 1.00 28.49 628 ILE A CA 1
ATOM 4502 C C . ILE A 1 628 ? 159.949 146.514 128.183 1.00 28.49 628 ILE A C 1
ATOM 4503 O O . ILE A 1 628 ? 160.641 146.589 127.163 1.00 28.49 628 ILE A O 1
ATOM 4508 N N . ALA A 1 629 ? 160.263 145.693 129.187 1.00 29.78 629 ALA A N 1
ATOM 4509 C CA . ALA A 1 629 ? 161.443 144.844 129.113 1.00 29.78 629 ALA A CA 1
ATOM 4510 C C . ALA A 1 629 ? 161.298 143.775 128.044 1.00 29.78 629 ALA A C 1
ATOM 4511 O O . ALA A 1 629 ? 162.298 143.343 127.469 1.00 29.78 629 ALA A O 1
ATOM 4513 N N . ARG A 1 630 ? 160.072 143.344 127.756 1.00 32.33 630 ARG A N 1
ATOM 4514 C CA . ARG A 1 630 ? 159.846 142.376 126.692 1.00 32.33 630 ARG A CA 1
ATOM 4515 C C . ARG A 1 630 ? 160.155 142.994 125.336 1.00 32.33 630 ARG A C 1
ATOM 4516 O O . ARG A 1 630 ? 160.851 142.397 124.504 1.00 32.33 630 ARG A O 1
ATOM 4524 N N . GLN A 1 631 ? 159.666 144.216 125.111 1.00 37.31 631 GLN A N 1
ATOM 4525 C CA . GLN A 1 631 ? 159.997 144.924 123.878 1.00 37.31 631 GLN A CA 1
ATOM 4526 C C . GLN A 1 631 ? 161.494 145.196 123.783 1.00 37.31 631 GLN A C 1
ATOM 4527 O O . GLN A 1 631 ? 162.083 145.088 122.702 1.00 37.31 631 GLN A O 1
ATOM 4533 N N . GLN A 1 632 ? 162.124 145.559 124.902 1.00 33.80 632 GLN A N 1
ATOM 4534 C CA . GLN A 1 632 ? 163.555 145.847 124.895 1.00 33.80 632 GLN A CA 1
ATOM 4535 C C . GLN A 1 632 ? 164.380 144.597 124.610 1.00 33.80 632 GLN A C 1
ATOM 4536 O O . GLN A 1 632 ? 165.372 144.658 123.877 1.00 33.80 632 GLN A O 1
ATOM 4542 N N . LEU A 1 633 ? 163.996 143.460 125.191 1.00 36.62 633 LEU A N 1
ATOM 4543 C CA . LEU A 1 633 ? 164.695 142.213 124.917 1.00 36.62 633 LEU A CA 1
ATOM 4544 C C . LEU A 1 633 ? 164.481 141.767 123.481 1.00 36.62 633 LEU A C 1
ATOM 4545 O O . LEU A 1 633 ? 165.362 141.129 122.895 1.00 36.62 633 LEU A O 1
ATOM 4550 N N . TYR A 1 634 ? 163.323 142.080 122.898 1.00 41.01 634 TYR A N 1
ATOM 4551 C CA . TYR A 1 634 ? 163.153 141.814 121.476 1.00 41.01 634 TYR A CA 1
ATOM 4552 C C . TYR A 1 634 ? 164.068 142.689 120.631 1.00 41.01 634 TYR A C 1
ATOM 4553 O O . TYR A 1 634 ? 164.551 142.249 119.584 1.00 41.01 634 TYR A O 1
ATOM 4562 N N . ASP A 1 635 ? 164.310 143.929 121.055 1.00 38.69 635 ASP A N 1
ATOM 4563 C CA . ASP A 1 635 ? 165.206 144.799 120.301 1.00 38.69 635 ASP A CA 1
ATOM 4564 C C . ASP A 1 635 ? 166.665 144.404 120.490 1.00 38.69 635 ASP A C 1
ATOM 4565 O O . ASP A 1 635 ? 167.466 144.518 119.557 1.00 38.69 635 ASP A O 1
ATOM 4570 N N . PHE A 1 636 ? 167.028 143.942 121.688 1.00 38.53 636 PHE A N 1
ATOM 4571 C CA . PHE A 1 636 ? 168.418 143.587 121.955 1.00 38.53 636 PHE A CA 1
ATOM 4572 C C . PHE A 1 636 ? 168.798 142.252 121.327 1.00 38.53 636 PHE A C 1
ATOM 4573 O O . PHE A 1 636 ? 169.914 142.099 120.817 1.00 38.53 636 PHE A O 1
ATOM 4581 N N . LEU A 1 637 ? 167.895 141.274 121.347 1.00 40.98 637 LEU A N 1
ATOM 4582 C CA . LEU A 1 637 ? 168.189 139.961 120.787 1.00 40.98 637 LEU A CA 1
ATOM 4583 C C . LEU A 1 637 ? 167.694 139.789 119.358 1.00 40.98 637 LEU A C 1
ATOM 4584 O O . LEU A 1 637 ? 168.271 138.994 118.611 1.00 40.98 637 LEU A O 1
ATOM 4589 N N . GLY A 1 638 ? 166.652 140.513 118.965 1.00 43.91 638 GLY A N 1
ATOM 4590 C CA . GLY A 1 638 ? 166.152 140.481 117.606 1.00 43.91 638 GLY A CA 1
ATOM 4591 C C . GLY A 1 638 ? 165.181 139.359 117.298 1.00 43.91 638 GLY A C 1
ATOM 4592 O O . GLY A 1 638 ? 163.967 139.576 117.298 1.00 43.91 638 GLY A O 1
ATOM 4593 N N . GLU A 1 639 ? 165.691 138.155 117.035 1.00 47.37 639 GLU A N 1
ATOM 4594 C CA . GLU A 1 639 ? 164.818 137.056 116.643 1.00 47.37 639 GLU A CA 1
ATOM 4595 C C . GLU A 1 639 ? 165.228 135.711 117.235 1.00 47.37 639 GLU A C 1
ATOM 4596 O O . GLU A 1 639 ? 164.660 134.685 116.843 1.00 47.37 639 GLU A O 1
ATOM 4602 N N . SER A 1 640 ? 166.185 135.677 118.158 1.00 47.23 640 SER A N 1
ATOM 4603 C CA . SER A 1 640 ? 166.681 134.406 118.666 1.00 47.23 640 SER A CA 1
ATOM 4604 C C . SER A 1 640 ? 165.589 133.658 119.419 1.00 47.23 640 SER A C 1
ATOM 4605 O O . SER A 1 640 ? 164.737 134.262 120.075 1.00 47.23 640 SER A O 1
ATOM 4608 N N . ASN A 1 641 ? 165.618 132.327 119.314 1.00 47.75 641 ASN A N 1
ATOM 4609 C CA . ASN A 1 641 ? 164.592 131.508 119.947 1.00 47.75 641 ASN A CA 1
ATOM 4610 C C . ASN A 1 641 ? 164.666 131.575 121.467 1.00 47.75 641 ASN A C 1
ATOM 4611 O O . ASN A 1 641 ? 163.645 131.410 122.141 1.00 47.75 641 ASN A O 1
ATOM 4616 N N . ILE A 1 642 ? 165.856 131.803 122.026 1.00 45.63 642 ILE A N 1
ATOM 4617 C CA . ILE A 1 642 ? 165.978 131.961 123.473 1.00 45.63 642 ILE A CA 1
ATOM 4618 C C . ILE A 1 642 ? 165.268 133.230 123.929 1.00 45.63 642 ILE A C 1
ATOM 4619 O O . ILE A 1 642 ? 164.599 133.250 124.972 1.00 45.63 642 ILE A O 1
ATOM 4624 N N . GLY A 1 643 ? 165.412 134.310 123.160 1.00 43.96 643 GLY A N 1
ATOM 4625 C CA . GLY A 1 643 ? 164.677 135.523 123.468 1.00 43.96 643 GLY A CA 1
ATOM 4626 C C . GLY A 1 643 ? 163.178 135.313 123.433 1.00 43.96 643 GLY A C 1
ATOM 4627 O O . GLY A 1 643 ? 162.454 135.808 124.297 1.00 43.96 643 GLY A O 1
ATOM 4628 N N . SER A 1 644 ? 162.693 134.566 122.439 1.00 43.17 644 SER A N 1
ATOM 4629 C CA . SER A 1 644 ? 161.267 134.260 122.372 1.00 43.17 644 SER A CA 1
ATOM 4630 C C . SER A 1 644 ? 160.835 133.390 123.544 1.00 43.17 644 SER A C 1
ATOM 4631 O O . SER A 1 644 ? 159.719 133.539 124.056 1.00 43.17 644 SER A O 1
ATOM 4634 N N . ILE A 1 645 ? 161.704 132.479 123.985 1.00 41.81 645 ILE A N 1
ATOM 4635 C CA . ILE A 1 645 ? 161.390 131.648 125.143 1.00 41.81 645 ILE A CA 1
ATOM 4636 C C . ILE A 1 645 ? 161.219 132.510 126.385 1.00 41.81 645 ILE A C 1
ATOM 4637 O O . ILE A 1 645 ? 160.257 132.348 127.146 1.00 41.81 645 ILE A O 1
ATOM 4642 N N . VAL A 1 646 ? 162.141 133.448 126.606 1.00 40.40 646 VAL A N 1
ATOM 4643 C CA . VAL A 1 646 ? 162.038 134.320 127.775 1.00 40.40 646 VAL A CA 1
ATOM 4644 C C . VAL A 1 646 ? 160.828 135.242 127.650 1.00 40.40 646 VAL A C 1
ATOM 4645 O O . VAL A 1 646 ? 160.153 135.545 128.642 1.00 40.40 646 VAL A O 1
ATOM 4649 N N . ILE A 1 647 ? 160.533 135.699 126.433 1.00 38.51 647 ILE A N 1
ATOM 4650 C CA . ILE A 1 647 ? 159.379 136.565 126.209 1.00 38.51 647 ILE A CA 1
ATOM 4651 C C . ILE A 1 647 ? 158.090 135.832 126.562 1.00 38.51 647 ILE A C 1
ATOM 4652 O O . ILE A 1 647 ? 157.211 136.370 127.247 1.00 38.51 647 ILE A O 1
ATOM 4657 N N . ASN A 1 648 ? 157.966 134.584 126.109 1.00 39.47 648 ASN A N 1
ATOM 4658 C CA . ASN A 1 648 ? 156.783 133.796 126.434 1.00 39.47 648 ASN A CA 1
ATOM 4659 C C . ASN A 1 648 ? 156.731 133.467 127.920 1.00 39.47 648 ASN A C 1
ATOM 4660 O O . ASN A 1 648 ? 155.646 133.416 128.508 1.00 39.47 648 ASN A O 1
ATOM 4665 N N . GLU A 1 649 ? 157.890 133.245 128.544 1.00 39.31 649 GLU A N 1
ATOM 4666 C CA . GLU A 1 649 ? 157.924 133.037 129.988 1.00 39.31 649 GLU A CA 1
ATOM 4667 C C . GLU A 1 649 ? 157.362 134.241 130.725 1.00 39.31 649 GLU A C 1
ATOM 4668 O O . GLU A 1 649 ? 156.552 134.097 131.648 1.00 39.31 649 GLU A O 1
ATOM 4674 N N . SER A 1 650 ? 157.778 135.444 130.324 1.00 36.61 650 SER A N 1
ATOM 4675 C CA . SER A 1 650 ? 157.275 136.657 130.958 1.00 36.61 650 SER A CA 1
ATOM 4676 C C . SER A 1 650 ? 155.783 136.836 130.711 1.00 36.61 650 SER A C 1
ATOM 4677 O O . SER A 1 650 ? 155.042 137.256 131.610 1.00 36.61 650 SER A O 1
ATOM 4680 N N . GLU A 1 651 ? 155.326 136.537 129.494 1.00 36.47 651 GLU A N 1
ATOM 4681 C CA . GLU A 1 651 ? 153.905 136.673 129.193 1.00 36.47 651 GLU A CA 1
ATOM 4682 C C . GLU A 1 651 ? 153.067 135.706 130.024 1.00 36.47 651 GLU A C 1
ATOM 4683 O O . GLU A 1 651 ? 151.995 136.071 130.517 1.00 36.47 651 GLU A O 1
ATOM 4689 N N . LYS A 1 652 ? 153.538 134.469 130.188 1.00 36.87 652 LYS A N 1
ATOM 4690 C CA . LYS A 1 652 ? 152.831 133.515 131.037 1.00 36.87 652 LYS A CA 1
ATOM 4691 C C . LYS A 1 652 ? 152.878 133.938 132.498 1.00 36.87 652 LYS A C 1
ATOM 4692 O O . LYS A 1 652 ? 151.923 133.707 133.247 1.00 36.87 652 LYS A O 1
ATOM 4698 N N . GLU A 1 653 ? 153.989 134.538 132.927 1.00 34.95 653 GLU A N 1
ATOM 4699 C CA . GLU A 1 653 ? 154.121 134.926 134.325 1.00 34.95 653 GLU A CA 1
ATOM 4700 C C . GLU A 1 653 ? 153.216 136.101 134.665 1.00 34.95 653 GLU A C 1
ATOM 4701 O O . GLU A 1 653 ? 152.699 136.192 135.784 1.00 34.95 653 GLU A O 1
ATOM 4707 N N . GLY A 1 654 ? 153.010 137.009 133.717 1.00 32.65 654 GLY A N 1
ATOM 4708 C CA . GLY A 1 654 ? 152.222 138.193 133.996 1.00 32.65 654 GLY A CA 1
ATOM 4709 C C . GLY A 1 654 ? 150.721 137.993 133.966 1.00 32.65 654 GLY A C 1
ATOM 4710 O O . GLY A 1 654 ? 149.977 138.945 133.716 1.00 32.65 654 GLY A O 1
ATOM 4711 N N . GLU A 1 655 ? 150.254 136.774 134.228 1.00 33.33 655 GLU A N 1
ATOM 4712 C CA . GLU A 1 655 ? 148.828 136.471 134.205 1.00 33.33 655 GLU A CA 1
ATOM 4713 C C . GLU A 1 655 ? 148.139 136.716 135.538 1.00 33.33 655 GLU A C 1
ATOM 4714 O O . GLU A 1 655 ? 146.968 137.100 135.560 1.00 33.33 655 GLU A O 1
ATOM 4720 N N . GLU A 1 656 ? 148.833 136.502 136.658 1.00 33.83 656 GLU A N 1
ATOM 4721 C CA . GLU A 1 656 ? 148.203 136.711 137.957 1.00 33.83 656 GLU A CA 1
ATOM 4722 C C . GLU A 1 656 ? 147.932 138.187 138.213 1.00 33.83 656 GLU A C 1
ATOM 4723 O O . GLU A 1 656 ? 146.914 138.541 138.818 1.00 33.83 656 GLU A O 1
ATOM 4729 N N . ALA A 1 657 ? 148.828 139.066 137.759 1.00 30.72 657 ALA A N 1
ATOM 4730 C CA . ALA A 1 657 ? 148.582 140.499 137.874 1.00 30.72 657 ALA A CA 1
ATOM 4731 C C . ALA A 1 657 ? 147.366 140.918 137.058 1.00 30.72 657 ALA A C 1
ATOM 4732 O O . ALA A 1 657 ? 146.543 141.717 137.519 1.00 30.72 657 ALA A O 1
ATOM 4734 N N . LYS A 1 658 ? 147.235 140.387 135.840 1.00 31.70 658 LYS A N 1
ATOM 4735 C CA . LYS A 1 658 ? 146.065 140.700 135.028 1.00 31.70 658 LYS A CA 1
ATOM 4736 C C . LYS A 1 658 ? 144.791 140.154 135.658 1.00 31.70 658 LYS A C 1
ATOM 4737 O O . LYS A 1 658 ? 143.742 140.802 135.605 1.00 31.70 658 LYS A O 1
ATOM 4743 N N . LYS A 1 659 ? 144.858 138.961 136.254 1.00 32.41 659 LYS A N 1
ATOM 4744 C CA . LYS A 1 659 ? 143.688 138.425 136.947 1.00 32.41 659 LYS A CA 1
ATOM 4745 C C . LYS A 1 659 ? 143.300 139.295 138.135 1.00 32.41 659 LYS A C 1
ATOM 4746 O O . LYS A 1 659 ? 142.111 139.526 138.381 1.00 32.41 659 LYS A O 1
ATOM 4752 N N . PHE A 1 660 ? 144.286 139.779 138.893 1.00 30.44 660 PHE A N 1
ATOM 4753 C CA . PHE A 1 660 ? 143.976 140.665 140.009 1.00 30.44 660 PHE A CA 1
ATOM 4754 C C . PHE A 1 660 ? 143.345 141.960 139.525 1.00 30.44 660 PHE A C 1
ATOM 4755 O O . PHE A 1 660 ? 142.387 142.459 140.129 1.00 30.44 660 PHE A O 1
ATOM 4763 N N . LEU A 1 661 ? 143.880 142.534 138.447 1.00 30.77 661 LEU A N 1
ATOM 4764 C CA . LEU A 1 661 ? 143.309 143.770 137.928 1.00 30.77 661 LEU A CA 1
ATOM 4765 C C . LEU A 1 661 ? 141.907 143.537 137.384 1.00 30.77 661 LEU A C 1
ATOM 4766 O O . LEU A 1 661 ? 141.045 144.413 137.483 1.00 30.77 661 LEU A O 1
ATOM 4771 N N . GLU A 1 662 ? 141.652 142.351 136.829 1.00 35.40 662 GLU A N 1
ATOM 4772 C CA . GLU A 1 662 ? 140.296 141.991 136.427 1.00 35.40 662 GLU A CA 1
ATOM 4773 C C . GLU A 1 662 ? 139.359 141.878 137.616 1.00 35.40 662 GLU A C 1
ATOM 4774 O O . GLU A 1 662 ? 138.202 142.299 137.534 1.00 35.40 662 GLU A O 1
ATOM 4780 N N . LYS A 1 663 ? 139.828 141.291 138.713 1.00 34.49 663 LYS A N 1
ATOM 4781 C CA . LYS A 1 663 ? 139.005 141.210 139.912 1.00 34.49 663 LYS A CA 1
ATOM 4782 C C . LYS A 1 663 ? 138.681 142.600 140.441 1.00 34.49 663 LYS A C 1
ATOM 4783 O O . LYS A 1 663 ? 137.546 142.871 140.850 1.00 34.49 663 LYS A O 1
ATOM 4789 N N . VAL A 1 664 ? 139.663 143.501 140.421 1.00 33.69 664 VAL A N 1
ATOM 4790 C CA . VAL A 1 664 ? 139.419 144.880 140.844 1.00 33.69 664 VAL A CA 1
ATOM 4791 C C . VAL A 1 664 ? 138.416 145.556 139.915 1.00 33.69 664 VAL A C 1
ATOM 4792 O O . VAL A 1 664 ? 137.495 146.245 140.366 1.00 33.69 664 VAL A O 1
ATOM 4796 N N . ARG A 1 665 ? 138.577 145.368 138.602 1.00 35.99 665 ARG A N 1
ATOM 4797 C CA . ARG A 1 665 ? 137.673 145.989 137.639 1.00 35.99 665 ARG A CA 1
ATOM 4798 C C . ARG A 1 665 ? 136.247 145.482 137.785 1.00 35.99 665 ARG A C 1
ATOM 4799 O O . ARG A 1 665 ? 135.296 146.268 137.699 1.00 35.99 665 ARG A O 1
ATOM 4807 N N . SER A 1 666 ? 136.074 144.183 138.005 1.00 39.01 666 SER A N 1
ATOM 4808 C CA . SER A 1 666 ? 134.737 143.588 138.091 1.00 39.01 666 SER A CA 1
ATOM 4809 C C . SER A 1 666 ? 134.084 143.948 139.420 1.00 39.01 666 SER A C 1
ATOM 4810 O O . SER A 1 666 ? 132.991 144.519 139.451 1.00 39.01 666 SER A O 1
ATOM 4813 N N . SER A 1 667 ? 134.745 143.613 140.527 1.00 43.22 667 SER A N 1
ATOM 4814 C CA . SER A 1 667 ? 134.192 143.868 141.849 1.00 43.22 667 SER A CA 1
ATOM 4815 C C . SER A 1 667 ? 134.017 145.359 142.102 1.00 43.22 667 SER A C 1
ATOM 4816 O O . SER A 1 667 ? 132.929 145.805 142.474 1.00 43.22 667 SER A O 1
ATOM 4819 N N . PHE A 1 668 ? 135.071 146.136 141.896 1.00 41.21 668 PHE A N 1
ATOM 4820 C CA . PHE A 1 668 ? 135.025 147.558 142.203 1.00 41.21 668 PHE A CA 1
ATOM 4821 C C . PHE A 1 668 ? 135.355 148.391 140.972 1.00 41.21 668 PHE A C 1
ATOM 4822 O O . PHE A 1 668 ? 136.513 148.784 140.781 1.00 41.21 668 PHE A O 1
ATOM 4830 N N . PRO A 1 669 ? 134.369 148.704 140.127 1.00 40.18 669 PRO A N 1
ATOM 4831 C CA . PRO A 1 669 ? 134.659 149.379 138.854 1.00 40.18 669 PRO A CA 1
ATOM 4832 C C . PRO A 1 669 ? 135.219 150.786 138.995 1.00 40.18 669 PRO A C 1
ATOM 4833 O O . PRO A 1 669 ? 135.763 151.311 138.018 1.00 40.18 669 PRO A O 1
ATOM 4837 N N . GLN A 1 670 ? 135.110 151.417 140.165 1.00 38.52 670 GLN A N 1
ATOM 4838 C CA . GLN A 1 670 ? 135.530 152.803 140.329 1.00 38.52 670 GLN A CA 1
ATOM 4839 C C . GLN A 1 670 ? 136.890 152.946 141.001 1.00 38.52 670 GLN A C 1
ATOM 4840 O O . GLN A 1 670 ? 137.419 154.061 141.060 1.00 38.52 670 GLN A O 1
ATOM 4846 N N . VAL A 1 671 ? 137.468 151.863 141.510 1.00 33.13 671 VAL A N 1
ATOM 4847 C CA . VAL A 1 671 ? 138.706 151.953 142.278 1.00 33.13 671 VAL A CA 1
ATOM 4848 C C . VAL A 1 671 ? 139.913 152.268 141.405 1.00 33.13 671 VAL A C 1
ATOM 4849 O O . VAL A 1 671 ? 140.782 153.031 141.821 1.00 33.13 671 VAL A O 1
ATOM 4853 N N . LEU A 1 672 ? 140.031 151.687 140.210 1.00 30.79 672 LEU A N 1
ATOM 4854 C CA . LEU A 1 672 ? 141.218 151.966 139.405 1.00 30.79 672 LEU A CA 1
ATOM 4855 C C . LEU A 1 672 ? 141.258 153.411 138.936 1.00 30.79 672 LEU A C 1
ATOM 4856 O O . LEU A 1 672 ? 142.339 153.993 138.818 1.00 30.79 672 LEU A O 1
ATOM 4861 N N . ARG A 1 673 ? 140.100 154.011 138.659 1.00 32.34 673 ARG A N 1
ATOM 4862 C CA . ARG A 1 673 ? 140.081 155.428 138.314 1.00 32.34 673 ARG A CA 1
ATOM 4863 C C . ARG A 1 673 ? 140.620 156.273 139.462 1.00 32.34 673 ARG A C 1
ATOM 4864 O O . ARG A 1 673 ? 141.461 157.155 139.261 1.00 32.34 673 ARG A O 1
ATOM 4872 N N . VAL A 1 674 ? 140.167 155.988 140.684 1.00 27.77 674 VAL A N 1
ATOM 4873 C CA . VAL A 1 674 ? 140.627 156.728 141.853 1.00 27.77 674 VAL A CA 1
ATOM 4874 C C . VAL A 1 674 ? 142.113 156.496 142.087 1.00 27.77 674 VAL A C 1
ATOM 4875 O O . VAL A 1 674 ? 142.859 157.429 142.396 1.00 27.77 674 VAL A O 1
ATOM 4879 N N . VAL A 1 675 ? 142.562 155.250 141.951 1.00 26.51 675 VAL A N 1
ATOM 4880 C CA . VAL A 1 675 ? 143.959 154.905 142.194 1.00 26.51 675 VAL A CA 1
ATOM 4881 C C . VAL A 1 675 ? 144.869 155.580 141.176 1.00 26.51 675 VAL A C 1
ATOM 4882 O O . VAL A 1 675 ? 145.912 156.148 141.529 1.00 26.51 675 VAL A O 1
ATOM 4886 N N . LYS A 1 676 ? 144.487 155.541 139.899 1.00 25.56 676 LYS A N 1
ATOM 4887 C CA . LYS A 1 676 ? 145.273 156.203 138.866 1.00 25.56 676 LYS A CA 1
ATOM 4888 C C . LYS A 1 676 ? 145.299 157.709 139.074 1.00 25.56 676 LYS A C 1
ATOM 4889 O O . LYS A 1 676 ? 146.352 158.342 138.935 1.00 25.56 676 LYS A O 1
ATOM 4895 N N . THR A 1 677 ? 144.151 158.302 139.412 1.00 24.78 677 THR A N 1
ATOM 4896 C CA . THR A 1 677 ? 144.112 159.736 139.663 1.00 24.78 677 THR A CA 1
ATOM 4897 C C . THR A 1 677 ? 145.003 160.112 140.835 1.00 24.78 677 THR A C 1
ATOM 4898 O O . THR A 1 677 ? 145.736 161.102 140.770 1.00 24.78 677 THR A O 1
ATOM 4902 N N . LYS A 1 678 ? 144.956 159.326 141.913 1.00 23.29 678 LYS A N 1
ATOM 4903 C CA . LYS A 1 678 ? 145.788 159.598 143.078 1.00 23.29 678 LYS A CA 1
ATOM 4904 C C . LYS A 1 678 ? 147.265 159.510 142.731 1.00 23.29 678 LYS A C 1
ATOM 4905 O O . LYS A 1 678 ? 148.055 160.364 143.141 1.00 23.29 678 LYS A O 1
ATOM 4911 N N . GLN A 1 679 ? 147.653 158.493 141.961 1.00 24.10 679 GLN A N 1
ATOM 4912 C CA . GLN A 1 679 ? 149.045 158.369 141.538 1.00 24.10 679 GLN A CA 1
ATOM 4913 C C . GLN A 1 679 ? 149.483 159.574 140.714 1.00 24.10 679 GLN A C 1
ATOM 4914 O O . GLN A 1 679 ? 150.557 160.153 140.947 1.00 24.10 679 GLN A O 1
ATOM 4920 N N . VAL A 1 680 ? 148.655 159.974 139.750 1.00 23.21 680 VAL A N 1
ATOM 4921 C CA . VAL A 1 680 ? 149.027 161.067 138.857 1.00 23.21 680 VAL A CA 1
ATOM 4922 C C . VAL A 1 680 ? 149.164 162.370 139.635 1.00 23.21 680 VAL A C 1
ATOM 4923 O O . VAL A 1 680 ? 150.141 163.109 139.469 1.00 23.21 680 VAL A O 1
ATOM 4927 N N . THR A 1 681 ? 148.199 162.669 140.508 1.00 20.47 681 THR A N 1
ATOM 4928 C CA . THR A 1 681 ? 148.270 163.928 141.245 1.00 20.47 681 THR A CA 1
ATOM 4929 C C . THR A 1 681 ? 149.356 163.892 142.316 1.00 20.47 681 THR A C 1
ATOM 4930 O O . THR A 1 681 ? 149.916 164.941 142.653 1.00 20.47 681 THR A O 1
ATOM 4934 N N . TYR A 1 682 ? 149.700 162.707 142.829 1.00 21.05 682 TYR A N 1
ATOM 4935 C CA . TYR A 1 682 ? 150.816 162.609 143.760 1.00 21.05 682 TYR A CA 1
ATOM 4936 C C . TYR A 1 682 ? 152.117 162.962 143.055 1.00 21.05 682 TYR A C 1
ATOM 4937 O O . TYR A 1 682 ? 152.913 163.753 143.568 1.00 21.05 682 TYR A O 1
ATOM 4946 N N . SER A 1 683 ? 152.332 162.407 141.858 1.00 21.99 683 SER A N 1
ATOM 4947 C CA . SER A 1 683 ? 153.524 162.751 141.089 1.00 21.99 683 SER A CA 1
ATOM 4948 C C . SER A 1 683 ? 153.529 164.226 140.717 1.00 21.99 683 SER A C 1
ATOM 4949 O O . SER A 1 683 ? 154.580 164.878 140.739 1.00 21.99 683 SER A O 1
ATOM 4952 N N . VAL A 1 684 ? 152.365 164.763 140.351 1.00 21.14 684 VAL A N 1
ATOM 4953 C CA . VAL A 1 684 ? 152.261 166.176 139.995 1.00 21.14 684 VAL A CA 1
ATOM 4954 C C . VAL A 1 684 ? 152.673 167.051 141.172 1.00 21.14 684 VAL A C 1
ATOM 4955 O O . VAL A 1 684 ? 153.465 167.992 141.027 1.00 21.14 684 VAL A O 1
ATOM 4959 N N . LEU A 1 685 ? 152.155 166.743 142.361 1.00 19.68 685 LEU A N 1
ATOM 4960 C CA . LEU A 1 685 ? 152.472 167.549 143.533 1.00 19.68 685 LEU A CA 1
ATOM 4961 C C . LEU A 1 685 ? 153.920 167.371 143.968 1.00 19.68 685 LEU A C 1
ATOM 4962 O O . LEU A 1 685 ? 154.521 168.313 144.489 1.00 19.68 685 LEU A O 1
ATOM 4967 N N . ASN A 1 686 ? 154.509 166.189 143.758 1.00 21.61 686 ASN A N 1
ATOM 4968 C CA . ASN A 1 686 ? 155.938 166.040 144.033 1.00 21.61 686 ASN A CA 1
ATOM 4969 C C . ASN A 1 686 ? 156.783 166.872 143.079 1.00 21.61 686 ASN A C 1
ATOM 4970 O O . ASN A 1 686 ? 157.795 167.457 143.486 1.00 21.61 686 ASN A O 1
ATOM 4975 N N . HIS A 1 687 ? 156.408 166.914 141.801 1.00 23.48 687 HIS A N 1
ATOM 4976 C CA . HIS A 1 687 ? 157.139 167.750 140.858 1.00 23.48 687 HIS A CA 1
ATOM 4977 C C . HIS A 1 687 ? 157.030 169.217 141.249 1.00 23.48 687 HIS A C 1
ATOM 4978 O O . HIS A 1 687 ? 158.010 169.971 141.168 1.00 23.48 687 HIS A O 1
ATOM 4985 N N . LEU A 1 688 ? 155.843 169.632 141.693 1.00 21.45 688 LEU A N 1
ATOM 4986 C CA . LEU A 1 688 ? 155.673 170.995 142.183 1.00 21.45 688 LEU A CA 1
ATOM 4987 C C . LEU A 1 688 ? 156.522 171.248 143.425 1.00 21.45 688 LEU A C 1
ATOM 4988 O O . LEU A 1 688 ? 157.084 172.337 143.585 1.00 21.45 688 LEU A O 1
ATOM 4993 N N . LEU A 1 689 ? 156.623 170.262 144.320 1.00 22.78 689 LEU A N 1
ATOM 4994 C CA . LEU A 1 689 ? 157.499 170.416 145.477 1.00 22.78 689 LEU A CA 1
ATOM 4995 C C . LEU A 1 689 ? 158.945 170.594 145.060 1.00 22.78 689 LEU A C 1
ATOM 4996 O O . LEU A 1 689 ? 159.662 171.414 145.637 1.00 22.78 689 LEU A O 1
ATOM 5001 N N . GLY A 1 690 ? 159.406 169.805 144.093 1.00 24.37 690 GLY A N 1
ATOM 5002 C CA . GLY A 1 690 ? 160.773 169.966 143.623 1.00 24.37 690 GLY A CA 1
ATOM 5003 C C . GLY A 1 690 ? 161.013 171.344 143.043 1.00 24.37 690 GLY A C 1
ATOM 5004 O O . GLY A 1 690 ? 162.036 171.983 143.319 1.00 24.37 690 GLY A O 1
ATOM 5005 N N . TYR A 1 691 ? 160.059 171.833 142.250 1.00 26.56 691 TYR A N 1
ATOM 5006 C CA . TYR A 1 691 ? 160.172 173.176 141.696 1.00 26.56 691 TYR A CA 1
ATOM 5007 C C . TYR A 1 691 ? 160.229 174.228 142.799 1.00 26.56 691 TYR A C 1
ATOM 5008 O O . TYR A 1 691 ? 161.033 175.164 142.736 1.00 26.56 691 TYR A O 1
ATOM 5017 N N . ILE A 1 692 ? 159.389 174.084 143.825 1.00 26.30 692 ILE A N 1
ATOM 5018 C CA . ILE A 1 692 ? 159.369 175.059 144.912 1.00 26.30 692 ILE A CA 1
ATOM 5019 C C . ILE A 1 692 ? 160.651 174.984 145.734 1.00 26.30 692 ILE A C 1
ATOM 5020 O O . ILE A 1 692 ? 161.141 176.002 146.229 1.00 26.30 692 ILE A O 1
ATOM 5025 N N . GLU A 1 693 ? 161.206 173.785 145.913 1.00 29.48 693 GLU A N 1
ATOM 5026 C CA . GLU A 1 693 ? 162.489 173.671 146.603 1.00 29.48 693 GLU A CA 1
ATOM 5027 C C . GLU A 1 693 ? 163.595 174.372 145.827 1.00 29.48 693 GLU A C 1
ATOM 5028 O O . GLU A 1 693 ? 164.432 175.061 146.422 1.00 29.48 693 GLU A O 1
ATOM 5034 N N . ASN A 1 694 ? 163.620 174.209 144.502 1.00 30.16 694 ASN A N 1
ATOM 5035 C CA . ASN A 1 694 ? 164.594 174.951 143.706 1.00 30.16 694 ASN A CA 1
ATOM 5036 C C . ASN A 1 694 ? 164.370 176.455 143.814 1.00 30.16 694 ASN A C 1
ATOM 5037 O O . ASN A 1 694 ? 165.331 177.229 143.857 1.00 30.16 694 ASN A O 1
ATOM 5042 N N . LEU A 1 695 ? 163.109 176.888 143.848 1.00 28.64 695 LEU A N 1
ATOM 5043 C CA . LEU A 1 695 ? 162.818 178.309 144.029 1.00 28.64 695 LEU A CA 1
ATOM 5044 C C . LEU A 1 695 ? 163.319 178.814 145.377 1.00 28.64 695 LEU A C 1
ATOM 5045 O O . LEU A 1 695 ? 163.828 179.936 145.478 1.00 28.64 695 LEU A O 1
ATOM 5050 N N . GLU A 1 696 ? 163.150 178.014 146.428 1.00 31.11 696 GLU A N 1
ATOM 5051 C CA . GLU A 1 696 ? 163.617 178.407 147.753 1.00 31.11 696 GLU A CA 1
ATOM 5052 C C . GLU A 1 696 ? 165.137 178.476 147.808 1.00 31.11 696 GLU A C 1
ATOM 5053 O O . GLU A 1 696 ? 165.700 179.381 148.434 1.00 31.11 696 GLU A O 1
ATOM 5059 N N . LYS A 1 697 ? 165.818 177.520 147.170 1.00 32.59 697 LYS A N 1
ATOM 5060 C CA . LYS A 1 697 ? 167.277 177.519 147.186 1.00 32.59 697 LYS A CA 1
ATOM 5061 C C . LYS A 1 697 ? 167.840 178.759 146.506 1.00 32.59 697 LYS A C 1
ATOM 5062 O O . LYS A 1 697 ? 168.785 179.377 147.007 1.00 32.59 697 LYS A O 1
ATOM 5068 N N . VAL A 1 698 ? 167.268 179.142 145.365 1.00 30.05 698 VAL A N 1
ATOM 5069 C CA . VAL A 1 698 ? 167.792 180.277 144.618 1.00 30.05 698 VAL A CA 1
ATOM 5070 C C . VAL A 1 698 ? 167.396 181.607 145.250 1.00 30.05 698 VAL A C 1
ATOM 5071 O O . VAL A 1 698 ? 168.040 182.629 144.982 1.00 30.05 698 VAL A O 1
ATOM 5075 N N . GLY A 1 699 ? 166.378 181.623 146.104 1.00 30.79 699 GLY A N 1
ATOM 5076 C CA . GLY A 1 699 ? 165.935 182.868 146.713 1.00 30.79 699 GLY A CA 1
ATOM 5077 C C . GLY A 1 699 ? 165.355 183.845 145.716 1.00 30.79 699 GLY A C 1
ATOM 5078 O O . GLY A 1 699 ? 165.518 185.061 145.867 1.00 30.79 699 GLY A O 1
ATOM 5079 N N . LEU A 1 700 ? 164.675 183.332 144.695 1.00 32.23 700 LEU A N 1
ATOM 5080 C CA . LEU A 1 700 ? 164.119 184.148 143.625 1.00 32.23 700 LEU A CA 1
ATOM 5081 C C . LEU A 1 700 ? 162.812 184.831 143.999 1.00 32.23 700 LEU A C 1
ATOM 5082 O O . LEU A 1 700 ? 162.566 185.957 143.556 1.00 32.23 700 LEU A O 1
ATOM 5087 N N . LEU A 1 701 ? 161.971 184.186 144.795 1.00 32.51 701 LEU A N 1
ATOM 5088 C CA . LEU A 1 701 ? 160.680 184.739 145.168 1.00 32.51 701 LEU A CA 1
ATOM 5089 C C . LEU A 1 701 ? 160.734 185.333 146.569 1.00 32.51 701 LEU A C 1
ATOM 5090 O O . LEU A 1 701 ? 161.640 185.053 147.356 1.00 32.51 701 LEU A O 1
ATOM 5095 N N . GLU A 1 702 ? 159.744 186.170 146.870 1.00 36.94 702 GLU A N 1
ATOM 5096 C CA . GLU A 1 702 ? 159.581 186.664 148.228 1.00 36.94 702 GLU A CA 1
ATOM 5097 C C . GLU A 1 702 ? 159.293 185.501 149.164 1.00 36.94 702 GLU A C 1
ATOM 5098 O O . GLU A 1 702 ? 158.601 184.547 148.800 1.00 36.94 702 GLU A O 1
ATOM 5104 N N . GLU A 1 703 ? 159.830 185.579 150.381 1.00 37.95 703 GLU A N 1
ATOM 5105 C CA . GLU A 1 703 ? 159.668 184.482 151.324 1.00 37.95 703 GLU A CA 1
ATOM 5106 C C . GLU A 1 703 ? 158.234 184.318 151.804 1.00 37.95 703 GLU A C 1
ATOM 5107 O O . GLU A 1 703 ? 157.931 183.308 152.446 1.00 37.95 703 GLU A O 1
ATOM 5113 N N . LYS A 1 704 ? 157.354 185.275 151.525 1.00 36.64 704 LYS A N 1
ATOM 5114 C CA . LYS A 1 704 ? 155.939 185.112 151.828 1.00 36.64 704 LYS A CA 1
ATOM 5115 C C . LYS A 1 704 ? 155.186 184.429 150.694 1.00 36.64 704 LYS A C 1
ATOM 5116 O O . LYS A 1 704 ? 154.275 183.635 150.946 1.00 36.64 704 LYS A O 1
ATOM 5122 N N . GLU A 1 705 ? 155.545 184.729 149.444 1.00 34.58 705 GLU A N 1
ATOM 5123 C CA . GLU A 1 705 ? 154.899 184.086 148.307 1.00 34.58 705 GLU A CA 1
ATOM 5124 C C . GLU A 1 705 ? 155.363 182.645 148.139 1.00 34.58 705 GLU A C 1
ATOM 5125 O O . GLU A 1 705 ? 154.547 181.751 147.886 1.00 34.58 705 GLU A O 1
ATOM 5131 N N . ILE A 1 706 ? 156.668 182.401 148.274 1.00 30.55 706 ILE A N 1
ATOM 5132 C CA . ILE A 1 706 ? 157.172 181.040 148.148 1.00 30.55 706 ILE A CA 1
ATOM 5133 C C . ILE A 1 706 ? 156.672 180.178 149.298 1.00 30.55 706 ILE A C 1
ATOM 5134 O O . ILE A 1 706 ? 156.397 178.986 149.118 1.00 30.55 706 ILE A O 1
ATOM 5139 N N . ALA A 1 707 ? 156.530 180.760 150.491 1.00 28.87 707 ALA A N 1
ATOM 5140 C CA . ALA A 1 707 ? 155.947 180.017 151.602 1.00 28.87 707 ALA A CA 1
ATOM 5141 C C . ALA A 1 707 ? 154.492 179.676 151.324 1.00 28.87 707 ALA A C 1
ATOM 5142 O O . ALA A 1 707 ? 154.028 178.590 151.675 1.00 28.87 707 ALA A O 1
ATOM 5144 N N . HIS A 1 708 ? 153.757 180.593 150.694 1.00 28.70 708 HIS A N 1
ATOM 5145 C CA . HIS A 1 708 ? 152.370 180.312 150.339 1.00 28.70 708 HIS A CA 1
ATOM 5146 C C . HIS A 1 708 ? 152.281 179.183 149.319 1.00 28.70 708 HIS A C 1
ATOM 5147 O O . HIS A 1 708 ? 151.424 178.301 149.426 1.00 28.70 708 HIS A O 1
ATOM 5154 N N . LEU A 1 709 ? 153.163 179.197 148.314 1.00 25.88 709 LEU A N 1
ATOM 5155 C CA . LEU A 1 709 ? 153.176 178.114 147.333 1.00 25.88 709 LEU A CA 1
ATOM 5156 C C . LEU A 1 709 ? 153.524 176.781 147.984 1.00 25.88 709 LEU A C 1
ATOM 5157 O O . LEU A 1 709 ? 152.899 175.752 147.691 1.00 25.88 709 LEU A O 1
ATOM 5162 N N . HIS A 1 710 ? 154.525 176.782 148.865 1.00 23.90 710 HIS A N 1
ATOM 5163 C CA . HIS A 1 710 ? 154.905 175.564 149.570 1.00 23.90 710 HIS A CA 1
ATOM 5164 C C . HIS A 1 710 ? 153.759 175.047 150.426 1.00 23.90 710 HIS A C 1
ATOM 5165 O O . HIS A 1 710 ? 153.488 173.842 150.448 1.00 23.90 710 HIS A O 1
ATOM 5172 N N . ASP A 1 711 ? 153.075 175.944 151.137 1.00 23.39 711 ASP A N 1
ATOM 5173 C CA . ASP A 1 711 ? 151.938 175.540 151.955 1.00 23.39 711 ASP A CA 1
ATOM 5174 C C . ASP A 1 711 ? 150.827 174.962 151.098 1.00 23.39 711 ASP A C 1
ATOM 5175 O O . ASP A 1 711 ? 150.213 173.959 151.467 1.00 23.39 711 ASP A O 1
ATOM 5180 N N . ALA A 1 712 ? 150.554 175.577 149.947 1.00 20.47 712 ALA A N 1
ATOM 5181 C CA . ALA A 1 712 ? 149.500 175.077 149.073 1.00 20.47 712 ALA A CA 1
ATOM 5182 C C . ALA A 1 712 ? 149.819 173.674 148.573 1.00 20.47 712 ALA A C 1
ATOM 5183 O O . ALA A 1 712 ? 148.968 172.776 148.616 1.00 20.47 712 ALA A O 1
ATOM 5185 N N . VAL A 1 713 ? 151.052 173.456 148.114 1.00 19.63 713 VAL A N 1
ATOM 5186 C CA . VAL A 1 713 ? 151.403 172.147 147.571 1.00 19.63 713 VAL A CA 1
ATOM 5187 C C . VAL A 1 713 ? 151.432 171.091 148.673 1.00 19.63 713 VAL A C 1
ATOM 5188 O O . VAL A 1 713 ? 150.954 169.964 148.485 1.00 19.63 713 VAL A O 1
ATOM 5192 N N . GLN A 1 714 ? 151.979 171.432 149.841 1.00 19.52 714 GLN A N 1
ATOM 5193 C CA . GLN A 1 714 ? 152.032 170.464 150.929 1.00 19.52 714 GLN A CA 1
ATOM 5194 C C . GLN A 1 714 ? 150.640 170.159 151.470 1.00 19.52 714 GLN A C 1
ATOM 5195 O O . GLN A 1 714 ? 150.359 169.024 151.866 1.00 19.52 714 GLN A O 1
ATOM 5201 N N . THR A 1 715 ? 149.753 171.155 151.493 1.00 17.61 715 THR A N 1
ATOM 5202 C CA . THR A 1 715 ? 148.372 170.907 151.878 1.00 17.61 715 THR A CA 1
ATOM 5203 C C . THR A 1 715 ? 147.686 169.993 150.876 1.00 17.61 715 THR A C 1
ATOM 5204 O O . THR A 1 715 ? 146.923 169.102 151.262 1.00 17.61 715 THR A O 1
ATOM 5208 N N . GLY A 1 716 ? 147.948 170.194 149.584 1.00 17.64 716 GLY A N 1
ATOM 5209 C CA . GLY A 1 716 ? 147.414 169.281 148.588 1.00 17.64 716 GLY A CA 1
ATOM 5210 C C . GLY A 1 716 ? 147.899 167.859 148.787 1.00 17.64 716 GLY A C 1
ATOM 5211 O O . GLY A 1 716 ? 147.127 166.906 148.666 1.00 17.64 716 GLY A O 1
ATOM 5212 N N . LEU A 1 717 ? 149.181 167.696 149.110 1.00 16.61 717 LEU A N 1
ATOM 5213 C CA . LEU A 1 717 ? 149.714 166.354 149.331 1.00 16.61 717 LEU A CA 1
ATOM 5214 C C . LEU A 1 717 ? 149.122 165.708 150.577 1.00 16.61 717 LEU A C 1
ATOM 5215 O O . LEU A 1 717 ? 148.818 164.507 150.576 1.00 16.61 717 LEU A O 1
ATOM 5220 N N . LYS A 1 718 ? 148.971 166.474 151.657 1.00 16.99 718 LYS A N 1
ATOM 5221 C CA . LYS A 1 718 ? 148.378 165.912 152.866 1.00 16.99 718 LYS A CA 1
ATOM 5222 C C . LYS A 1 718 ? 146.914 165.559 152.648 1.00 16.99 718 LYS A C 1
ATOM 5223 O O . LYS A 1 718 ? 146.433 164.549 153.168 1.00 16.99 718 LYS A O 1
ATOM 5229 N N . LYS A 1 719 ? 146.191 166.372 151.874 1.00 17.68 719 LYS A N 1
ATOM 5230 C CA . LYS A 1 719 ? 144.801 166.057 151.574 1.00 17.68 719 LYS A CA 1
ATOM 5231 C C . LYS A 1 719 ? 144.681 164.861 150.637 1.00 17.68 719 LYS A C 1
ATOM 5232 O O . LYS A 1 719 ? 143.680 164.140 150.685 1.00 17.68 719 LYS A O 1
ATOM 5238 N N . LEU A 1 720 ? 145.674 164.646 149.772 1.00 18.07 720 LEU A N 1
ATOM 5239 C CA . LEU A 1 720 ? 145.739 163.401 149.012 1.00 18.07 720 LEU A CA 1
ATOM 5240 C C . LEU A 1 720 ? 145.912 162.202 149.926 1.00 18.07 720 LEU A C 1
ATOM 5241 O O . LEU A 1 720 ? 145.051 161.320 149.989 1.00 18.07 720 LEU A O 1
ATOM 5246 N N . LEU A 1 721 ? 147.039 162.144 150.629 1.00 17.76 721 LEU A N 1
ATOM 5247 C CA . LEU A 1 721 ? 147.358 160.963 151.418 1.00 17.76 721 LEU A CA 1
ATOM 5248 C C . LEU A 1 721 ? 146.417 160.777 152.598 1.00 17.76 721 LEU A C 1
ATOM 5249 O O . LEU A 1 721 ? 146.422 159.706 153.212 1.00 17.76 721 LEU A O 1
ATOM 5254 N N . ARG A 1 722 ? 145.613 161.787 152.921 1.00 17.03 722 ARG A N 1
ATOM 5255 C CA . ARG A 1 722 ? 144.581 161.658 153.941 1.00 17.03 722 ARG A CA 1
ATOM 5256 C C . ARG A 1 722 ? 143.404 160.833 153.435 1.00 17.03 722 ARG A C 1
ATOM 5257 O O . ARG A 1 722 ? 142.985 159.863 154.074 1.00 17.03 722 ARG A O 1
ATOM 5265 N N . ASN A 1 723 ? 142.864 161.212 152.279 1.00 27.25 723 ASN A N 1
ATOM 5266 C CA . ASN A 1 723 ? 141.627 160.664 151.757 1.00 27.25 723 ASN A CA 1
ATOM 5267 C C . ASN A 1 723 ? 141.804 160.394 150.267 1.00 27.25 723 ASN A C 1
ATOM 5268 O O . ASN A 1 723 ? 142.318 161.265 149.543 1.00 27.25 723 ASN A O 1
ATOM 5273 N N . PRO A 1 724 ? 141.413 159.221 149.774 1.00 32.00 724 PRO A N 1
ATOM 5274 C CA . PRO A 1 724 ? 141.492 158.976 148.339 1.00 32.00 724 PRO A CA 1
ATOM 5275 C C . PRO A 1 724 ? 140.691 160.008 147.576 1.00 32.00 724 PRO A C 1
ATOM 5276 O O . PRO A 1 724 ? 139.646 160.490 148.055 1.00 32.00 724 PRO A O 1
ATOM 5280 N N . PRO A 1 725 ? 141.150 160.395 146.387 1.00 30.91 725 PRO A N 1
ATOM 5281 C CA . PRO A 1 725 ? 140.443 161.428 145.624 1.00 30.91 725 PRO A CA 1
ATOM 5282 C C . PRO A 1 725 ? 139.005 161.024 145.343 1.00 30.91 725 PRO A C 1
ATOM 5283 O O . PRO A 1 725 ? 138.709 159.860 145.062 1.00 30.91 725 PRO A O 1
ATOM 5287 N N . ILE A 1 726 ? 138.107 161.999 145.430 1.00 36.65 726 ILE A N 1
ATOM 5288 C CA . ILE A 1 726 ? 136.686 161.764 145.141 1.00 36.65 726 ILE A CA 1
ATOM 5289 C C . ILE A 1 726 ? 136.532 161.983 143.641 1.00 36.65 726 ILE A C 1
ATOM 5290 O O . ILE A 1 726 ? 136.310 163.090 143.146 1.00 36.65 726 ILE A O 1
ATOM 5295 N N . VAL A 1 727 ? 136.695 160.899 142.894 1.00 38.98 727 VAL A N 1
ATOM 5296 C CA . VAL A 1 727 ? 136.587 160.951 141.443 1.00 38.98 727 VAL A CA 1
ATOM 5297 C C . VAL A 1 727 ? 135.165 160.588 141.045 1.00 38.98 727 VAL A C 1
ATOM 5298 O O . VAL A 1 727 ? 134.644 159.539 141.440 1.00 38.98 727 VAL A O 1
ATOM 5302 N N . LYS A 1 728 ? 134.530 161.463 140.270 1.00 54.00 728 LYS A N 1
ATOM 5303 C CA . LYS A 1 728 ? 133.164 161.217 139.831 1.00 54.00 728 LYS A CA 1
ATOM 5304 C C . LYS A 1 728 ? 133.145 160.059 138.843 1.00 54.00 728 LYS A C 1
ATOM 5305 O O . LYS A 1 728 ? 133.925 160.034 137.886 1.00 54.00 728 LYS A O 1
ATOM 5311 N N . LEU A 1 729 ? 132.261 159.099 139.077 1.00 57.57 729 LEU A N 1
ATOM 5312 C CA . LEU A 1 729 ? 132.167 157.951 138.184 1.00 57.57 729 LEU A CA 1
ATOM 5313 C C . LEU A 1 729 ? 131.556 158.403 136.867 1.00 57.57 729 LEU A C 1
ATOM 5314 O O . LEU A 1 729 ? 130.406 158.864 136.854 1.00 57.57 729 LEU A O 1
ATOM 5319 N N . PRO A 1 730 ? 132.263 158.280 135.745 1.00 60.46 730 PRO A N 1
ATOM 5320 C CA . PRO A 1 730 ? 131.756 158.841 134.487 1.00 60.46 730 PRO A CA 1
ATOM 5321 C C . PRO A 1 730 ? 130.609 158.009 133.933 1.00 60.46 730 PRO A C 1
ATOM 5322 O O . PRO A 1 730 ? 130.706 156.785 133.823 1.00 60.46 730 PRO A O 1
ATOM 5326 N N . LYS A 1 731 ? 129.519 158.686 133.588 1.00 66.28 731 LYS A N 1
ATOM 5327 C CA . LYS A 1 731 ? 128.399 158.048 132.912 1.00 66.28 731 LYS A CA 1
ATOM 5328 C C . LYS A 1 731 ? 128.763 157.863 131.442 1.00 66.28 731 LYS A C 1
ATOM 5329 O O . LYS A 1 731 ? 129.904 158.082 131.027 1.00 66.28 731 LYS A O 1
ATOM 5335 N N . LEU A 1 732 ? 127.797 157.448 130.623 1.00 69.05 732 LEU A N 1
ATOM 5336 C CA . LEU A 1 732 ? 128.087 157.316 129.201 1.00 69.05 732 LEU A CA 1
ATOM 5337 C C . LEU A 1 732 ? 128.226 158.676 128.530 1.00 69.05 732 LEU A C 1
ATOM 5338 O O . LEU A 1 732 ? 129.050 158.830 127.623 1.00 69.05 732 LEU A O 1
ATOM 5343 N N . SER A 1 733 ? 127.455 159.672 128.970 1.00 70.91 733 SER A N 1
ATOM 5344 C CA . SER A 1 733 ? 127.474 160.975 128.308 1.00 70.91 733 SER A CA 1
ATOM 5345 C C . SER A 1 733 ? 128.841 161.639 128.417 1.00 70.91 733 SER A C 1
ATOM 5346 O O . SER A 1 733 ? 129.419 162.068 127.411 1.00 70.91 733 SER A O 1
ATOM 5349 N N . ASP A 1 734 ? 129.377 161.741 129.635 1.00 67.58 734 ASP A N 1
ATOM 5350 C CA . ASP A 1 734 ? 130.669 162.393 129.797 1.00 67.58 734 ASP A CA 1
ATOM 5351 C C . ASP A 1 734 ? 131.820 161.537 129.284 1.00 67.58 734 ASP A C 1
ATOM 5352 O O . ASP A 1 734 ? 132.866 162.087 128.926 1.00 67.58 734 ASP A O 1
ATOM 5357 N N . MET A 1 735 ? 131.654 160.213 129.212 1.00 65.07 735 MET A N 1
ATOM 5358 C CA . MET A 1 735 ? 132.664 159.404 128.536 1.00 65.07 735 MET A CA 1
ATOM 5359 C C . MET A 1 735 ? 132.667 159.669 127.035 1.00 65.07 735 MET A C 1
ATOM 5360 O O . MET A 1 735 ? 133.735 159.705 126.412 1.00 65.07 735 MET A O 1
ATOM 5365 N N . ILE A 1 736 ? 131.487 159.847 126.433 1.00 67.34 736 ILE A N 1
ATOM 5366 C CA . ILE A 1 736 ? 131.426 160.274 125.037 1.00 67.34 736 ILE A CA 1
ATOM 5367 C C . ILE A 1 736 ? 132.109 161.624 124.871 1.00 67.34 736 ILE A C 1
ATOM 5368 O O . ILE A 1 736 ? 132.976 161.799 124.009 1.00 67.34 736 ILE A O 1
ATOM 5373 N N . THR A 1 737 ? 131.738 162.594 125.710 1.00 67.77 737 THR A N 1
ATOM 5374 C CA . THR A 1 737 ? 132.268 163.943 125.554 1.00 67.77 737 THR A CA 1
ATOM 5375 C C . THR A 1 737 ? 133.750 164.032 125.891 1.00 67.77 737 THR A C 1
ATOM 5376 O O . THR A 1 737 ? 134.395 165.014 125.512 1.00 67.77 737 THR A O 1
ATOM 5380 N N . SER A 1 738 ? 134.302 163.046 126.594 1.00 67.92 738 SER A N 1
ATOM 5381 C CA . SER A 1 738 ? 135.729 162.999 126.878 1.00 67.92 738 SER A CA 1
ATOM 5382 C C . SER A 1 738 ? 136.504 162.159 125.873 1.00 67.92 738 SER A C 1
ATOM 5383 O O . SER A 1 738 ? 137.723 162.024 126.008 1.00 67.92 738 SER A O 1
ATOM 5386 N N . HIS A 1 739 ? 135.832 161.589 124.877 1.00 67.39 739 HIS A N 1
ATOM 5387 C CA . HIS A 1 739 ? 136.559 160.815 123.881 1.00 67.39 739 HIS A CA 1
ATOM 5388 C C . HIS A 1 739 ? 137.042 161.725 122.756 1.00 67.39 739 HIS A C 1
ATOM 5389 O O . HIS A 1 739 ? 136.346 162.674 122.385 1.00 67.39 739 HIS A O 1
ATOM 5396 N N . PRO A 1 740 ? 138.227 161.459 122.202 1.00 71.50 740 PRO A N 1
ATOM 5397 C CA . PRO A 1 740 ? 138.735 162.318 121.121 1.00 71.50 740 PRO A CA 1
ATOM 5398 C C . PRO A 1 740 ? 137.847 162.345 119.888 1.00 71.50 740 PRO A C 1
ATOM 5399 O O . PRO A 1 740 ? 137.943 163.287 119.094 1.00 71.50 740 PRO A O 1
ATOM 5403 N N . LEU A 1 741 ? 136.988 161.342 119.694 1.00 75.75 741 LEU A N 1
ATOM 5404 C CA . LEU A 1 741 ? 136.052 161.373 118.576 1.00 75.75 741 LEU A CA 1
ATOM 5405 C C . LEU A 1 741 ? 134.920 162.374 118.780 1.00 75.75 741 LEU A C 1
ATOM 5406 O O . LEU A 1 741 ? 134.236 162.714 117.811 1.00 75.75 741 LEU A O 1
ATOM 5411 N N . SER A 1 742 ? 134.717 162.868 120.003 1.00 77.89 742 SER A N 1
ATOM 5412 C CA . SER A 1 742 ? 133.574 163.730 120.279 1.00 77.89 742 SER A CA 1
ATOM 5413 C C . SER A 1 742 ? 133.666 165.093 119.603 1.00 77.89 742 SER A C 1
ATOM 5414 O O . SER A 1 742 ? 132.639 165.771 119.493 1.00 77.89 742 SER A O 1
ATOM 5417 N N . VAL A 1 743 ? 134.851 165.520 119.162 1.00 82.68 743 VAL A N 1
ATOM 5418 C CA . VAL A 1 743 ? 134.937 166.781 118.432 1.00 82.68 743 VAL A CA 1
ATOM 5419 C C . VAL A 1 743 ? 134.252 166.656 117.078 1.00 82.68 743 VAL A C 1
ATOM 5420 O O . VAL A 1 743 ? 133.609 167.599 116.602 1.00 82.68 743 VAL A O 1
ATOM 5424 N N . ALA A 1 744 ? 134.376 165.494 116.435 1.00 87.71 744 ALA A N 1
ATOM 5425 C CA . ALA A 1 744 ? 133.674 165.257 115.180 1.00 87.71 744 ALA A CA 1
ATOM 5426 C C . ALA A 1 744 ? 132.179 165.061 115.392 1.00 87.71 744 ALA A C 1
ATOM 5427 O O . ALA A 1 744 ? 131.379 165.452 114.536 1.00 87.71 744 ALA A O 1
ATOM 5429 N N . LEU A 1 745 ? 131.789 164.470 116.510 1.00 92.03 745 LEU A N 1
ATOM 5430 C CA . LEU A 1 745 ? 130.383 164.186 116.770 1.00 92.03 745 LEU A CA 1
ATOM 5431 C C . LEU A 1 745 ? 129.683 165.444 117.273 1.00 92.03 745 LEU A C 1
ATOM 5432 O O . LEU A 1 745 ? 130.090 166.000 118.300 1.00 92.03 745 LEU A O 1
ATOM 5437 N N . PRO A 1 746 ? 128.645 165.925 116.594 1.00 98.84 746 PRO A N 1
ATOM 5438 C CA . PRO A 1 746 ? 128.004 167.185 116.991 1.00 98.84 746 PRO A CA 1
ATOM 5439 C C . PRO A 1 746 ? 127.201 167.013 118.266 1.00 98.84 746 PRO A C 1
ATOM 5440 O O . PRO A 1 746 ? 126.800 165.892 118.611 1.00 98.84 746 PRO A O 1
ATOM 5444 N N . PRO A 1 747 ? 126.943 168.103 118.996 1.00 100.54 747 PRO A N 1
ATOM 5445 C CA . PRO A 1 747 ? 126.137 167.985 120.223 1.00 100.54 747 PRO A CA 1
ATOM 5446 C C . PRO A 1 747 ? 124.738 167.451 119.977 1.00 100.54 747 PRO A C 1
ATOM 5447 O O . PRO A 1 747 ? 124.161 166.822 120.874 1.00 100.54 747 PRO A O 1
ATOM 5451 N N . ALA A 1 748 ? 124.168 167.690 118.792 1.00 101.71 748 ALA A N 1
ATOM 5452 C CA . ALA A 1 748 ? 122.856 167.134 118.478 1.00 101.71 748 ALA A CA 1
ATOM 5453 C C . ALA A 1 748 ? 122.886 165.612 118.496 1.00 101.71 748 ALA A C 1
ATOM 5454 O O . ALA A 1 748 ? 121.973 164.970 119.031 1.00 101.71 748 ALA A O 1
ATOM 5456 N N . PHE A 1 749 ? 123.930 165.016 117.918 1.00 101.58 749 PHE A N 1
ATOM 5457 C CA . PHE A 1 749 ? 124.110 163.572 117.980 1.00 101.58 749 PHE A CA 1
ATOM 5458 C C . PHE A 1 749 ? 124.540 163.095 119.360 1.00 101.58 749 PHE A C 1
ATOM 5459 O O . PHE A 1 749 ? 124.437 161.897 119.642 1.00 101.58 749 PHE A O 1
ATOM 5467 N N . CYS A 1 750 ? 125.020 163.995 120.217 1.00 100.86 750 CYS A N 1
ATOM 5468 C CA . CYS A 1 750 ? 125.534 163.618 121.526 1.00 100.86 750 CYS A CA 1
ATOM 5469 C C . CYS A 1 750 ? 124.447 163.472 122.581 1.00 100.86 750 CYS A C 1
ATOM 5470 O O . CYS A 1 750 ? 124.717 162.916 123.651 1.00 100.86 750 CYS A O 1
ATOM 5473 N N . GLU A 1 751 ? 123.227 163.935 122.306 1.00 100.91 751 GLU A N 1
ATOM 5474 C CA . GLU A 1 751 ? 122.202 163.914 123.343 1.00 100.91 751 GLU A CA 1
ATOM 5475 C C . GLU A 1 751 ? 120.934 163.154 122.954 1.00 100.91 751 GLU A C 1
ATOM 5476 O O . GLU A 1 751 ? 119.836 163.717 123.054 1.00 100.91 751 GLU A O 1
ATOM 5482 N N . PRO A 1 752 ? 121.019 161.884 122.512 1.00 99.93 752 PRO A N 1
ATOM 5483 C CA . PRO A 1 752 ? 119.781 161.074 122.482 1.00 99.93 752 PRO A CA 1
ATOM 5484 C C . PRO A 1 752 ? 119.547 160.441 123.852 1.00 99.93 752 PRO A C 1
ATOM 5485 O O . PRO A 1 752 ? 119.851 159.274 124.106 1.00 99.93 752 PRO A O 1
ATOM 5489 N N . LEU A 1 753 ? 118.995 161.246 124.764 1.00 98.95 753 LEU A N 1
ATOM 5490 C CA . LEU A 1 753 ? 118.929 160.901 126.186 1.00 98.95 753 LEU A CA 1
ATOM 5491 C C . LEU A 1 753 ? 120.324 160.610 126.731 1.00 98.95 753 LEU A C 1
ATOM 5492 O O . LEU A 1 753 ? 120.528 159.671 127.504 1.00 98.95 753 LEU A O 1
ATOM 5497 N N . LYS A 1 754 ? 121.292 161.428 126.317 1.00 96.18 754 LYS A N 1
ATOM 5498 C CA . LYS A 1 754 ? 122.702 161.260 126.662 1.00 96.18 754 LYS A CA 1
ATOM 5499 C C . LYS A 1 754 ? 123.212 159.883 126.234 1.00 96.18 754 LYS A C 1
ATOM 5500 O O . LYS A 1 754 ? 123.988 159.228 126.932 1.00 96.18 754 LYS A O 1
ATOM 5506 N N . HIS A 1 755 ? 122.761 159.463 125.048 1.00 95.50 755 HIS A N 1
ATOM 5507 C CA . HIS A 1 755 ? 123.136 158.180 124.464 1.00 95.50 755 HIS A CA 1
ATOM 5508 C C . HIS A 1 755 ? 122.899 157.036 125.442 1.00 95.50 755 HIS A C 1
ATOM 5509 O O . HIS A 1 755 ? 123.828 156.291 125.769 1.00 95.50 755 HIS A O 1
ATOM 5516 N N . SER A 1 756 ? 121.664 156.885 125.910 1.00 93.98 756 SER A N 1
ATOM 5517 C CA . SER A 1 756 ? 121.357 155.886 126.928 1.00 93.98 756 SER A CA 1
ATOM 5518 C C . SER A 1 756 ? 121.112 154.515 126.310 1.00 93.98 756 SER A C 1
ATOM 5519 O O . SER A 1 756 ? 121.427 154.291 125.137 1.00 93.98 756 SER A O 1
ATOM 5522 N N . LYS A 1 757 ? 120.591 153.587 127.119 1.00 90.31 757 LYS A N 1
ATOM 5523 C CA . LYS A 1 757 ? 120.142 152.264 126.692 1.00 90.31 757 LYS A CA 1
ATOM 5524 C C . LYS A 1 757 ? 121.298 151.333 126.339 1.00 90.31 757 LYS A C 1
ATOM 5525 O O . LYS A 1 757 ? 121.074 150.159 126.027 1.00 90.31 757 LYS A O 1
ATOM 5531 N N . LYS A 1 758 ? 122.530 151.833 126.384 1.00 82.02 758 LYS A N 1
ATOM 5532 C CA . LYS A 1 758 ? 123.690 150.987 126.130 1.00 82.02 758 LYS A CA 1
ATOM 5533 C C . LYS A 1 758 ? 124.653 151.013 127.307 1.00 82.02 758 LYS A C 1
ATOM 5534 O O . LYS A 1 758 ? 125.100 152.078 127.739 1.00 82.02 758 LYS A O 1
ATOM 5540 N N . GLU A 1 759 ? 124.969 149.832 127.821 1.00 76.52 759 GLU A N 1
ATOM 5541 C CA . GLU A 1 759 ? 125.979 149.743 128.864 1.00 76.52 759 GLU A CA 1
ATOM 5542 C C . GLU A 1 759 ? 127.368 149.667 128.237 1.00 76.52 759 GLU A C 1
ATOM 5543 O O . GLU A 1 759 ? 127.640 148.770 127.435 1.00 76.52 759 GLU A O 1
ATOM 5549 N N . PRO A 1 760 ? 128.262 150.602 128.575 1.00 66.88 760 PRO A N 1
ATOM 5550 C CA . PRO A 1 760 ? 129.610 150.585 127.994 1.00 66.88 760 PRO A CA 1
ATOM 5551 C C . PRO A 1 760 ? 130.435 149.369 128.377 1.00 66.88 760 PRO A C 1
ATOM 5552 O O . PRO A 1 760 ? 131.409 149.062 127.676 1.00 66.88 760 PRO A O 1
ATOM 5556 N N . MET A 1 761 ? 130.076 148.671 129.449 1.00 62.21 761 MET A N 1
ATOM 5557 C CA . MET A 1 761 ? 130.875 147.560 129.945 1.00 62.21 761 MET A CA 1
ATOM 5558 C C . MET A 1 761 ? 130.869 146.399 128.960 1.00 62.21 761 MET A C 1
ATOM 5559 O O . MET A 1 761 ? 129.810 145.976 128.486 1.00 62.21 761 MET A O 1
ATOM 5564 N N . LYS A 1 762 ? 132.059 145.890 128.654 1.00 58.83 762 LYS A N 1
ATOM 5565 C CA . LYS A 1 762 ? 132.232 144.663 127.889 1.00 58.83 762 LYS A CA 1
ATOM 5566 C C . LYS A 1 762 ? 133.174 143.750 128.656 1.00 58.83 762 LYS A C 1
ATOM 5567 O O . LYS A 1 762 ? 134.248 144.182 129.085 1.00 58.83 762 LYS A O 1
ATOM 5573 N N . LEU A 1 763 ? 132.769 142.497 128.832 1.00 57.37 763 LEU A N 1
ATOM 5574 C CA . LEU A 1 763 ? 133.571 141.553 129.590 1.00 57.37 763 LEU A CA 1
ATOM 5575 C C . LEU A 1 763 ? 134.816 141.153 128.804 1.00 57.37 763 LEU A C 1
ATOM 5576 O O . LEU A 1 763 ? 134.893 141.313 127.583 1.00 57.37 763 LEU A O 1
ATOM 5581 N N . ARG A 1 764 ? 135.804 140.632 129.526 1.00 53.46 764 ARG A N 1
ATOM 5582 C CA . ARG A 1 764 ? 137.022 140.157 128.886 1.00 53.46 764 ARG A CA 1
ATOM 5583 C C . ARG A 1 764 ? 136.722 138.944 128.015 1.00 53.46 764 ARG A C 1
ATOM 5584 O O . ARG A 1 764 ? 135.952 138.059 128.398 1.00 53.46 764 ARG A O 1
ATOM 5592 N N . GLY A 1 765 ? 137.335 138.905 126.835 1.00 57.86 765 GLY A N 1
ATOM 5593 C CA . GLY A 1 765 ? 137.106 137.833 125.894 1.00 57.86 765 GLY A CA 1
ATOM 5594 C C . GLY A 1 765 ? 135.954 138.052 124.942 1.00 57.86 765 GLY A C 1
ATOM 5595 O O . GLY A 1 765 ? 135.672 137.167 124.124 1.00 57.86 765 GLY A O 1
ATOM 5596 N N . VAL A 1 766 ? 135.275 139.190 125.024 1.00 58.41 766 VAL A N 1
ATOM 5597 C CA . VAL A 1 766 ? 134.195 139.506 124.098 1.00 58.41 766 VAL A CA 1
ATOM 5598 C C . VAL A 1 766 ? 134.786 140.152 122.855 1.00 58.41 766 VAL A C 1
ATOM 5599 O O . VAL A 1 766 ? 135.493 141.163 122.942 1.00 58.41 766 VAL A O 1
ATOM 5603 N N . THR A 1 767 ? 134.503 139.572 121.693 1.00 62.47 767 THR A N 1
ATOM 5604 C CA . THR A 1 767 ? 134.987 140.125 120.436 1.00 62.47 767 THR A CA 1
ATOM 5605 C C . THR A 1 767 ? 134.264 141.435 120.143 1.00 62.47 767 THR A C 1
ATOM 5606 O O . THR A 1 767 ? 133.055 141.554 120.372 1.00 62.47 767 THR A O 1
ATOM 5610 N N . LEU A 1 768 ? 135.012 142.435 119.675 1.00 63.94 768 LEU A N 1
ATOM 5611 C CA . LEU A 1 768 ? 134.389 143.689 119.267 1.00 63.94 768 LEU A CA 1
ATOM 5612 C C . LEU A 1 768 ? 133.867 143.589 117.843 1.00 63.94 768 LEU A C 1
ATOM 5613 O O . LEU A 1 768 ? 132.699 143.891 117.574 1.00 63.94 768 LEU A O 1
ATOM 5618 N N . TYR A 1 769 ? 134.718 143.158 116.916 1.00 69.26 769 TYR A N 1
ATOM 5619 C CA . TYR A 1 769 ? 134.259 142.838 115.574 1.00 69.26 769 TYR A CA 1
ATOM 5620 C C . TYR A 1 769 ? 135.207 141.826 114.948 1.00 69.26 769 TYR A C 1
ATOM 5621 O O . TYR A 1 769 ? 136.406 141.826 115.236 1.00 69.26 769 TYR A O 1
ATOM 5630 N N . LYS A 1 770 ? 134.653 140.965 114.103 1.00 73.02 770 LYS A N 1
ATOM 5631 C CA . LYS A 1 770 ? 135.423 139.912 113.460 1.00 73.02 770 LYS A CA 1
ATOM 5632 C C . LYS A 1 770 ? 136.142 140.451 112.230 1.00 73.02 770 LYS A C 1
ATOM 5633 O O . LYS A 1 770 ? 135.663 141.366 111.554 1.00 73.02 770 LYS A O 1
ATOM 5639 N N . GLU A 1 771 ? 137.309 139.880 111.948 1.00 76.54 771 GLU A N 1
ATOM 5640 C CA . GLU A 1 771 ? 138.061 140.275 110.768 1.00 76.54 771 GLU A CA 1
ATOM 5641 C C . GLU A 1 771 ? 137.344 139.823 109.499 1.00 76.54 771 GLU A C 1
ATOM 5642 O O . GLU A 1 771 ? 136.762 138.737 109.432 1.00 76.54 771 GLU A O 1
ATOM 5648 N N . GLY A 1 772 ? 137.386 140.680 108.484 1.00 78.30 772 GLY A N 1
ATOM 5649 C CA . GLY A 1 772 ? 136.768 140.374 107.210 1.00 78.30 772 GLY A CA 1
ATOM 5650 C C . GLY A 1 772 ? 135.297 140.725 107.163 1.00 78.30 772 GLY A C 1
ATOM 5651 O O . GLY A 1 772 ? 134.658 140.626 106.111 1.00 78.30 772 GLY A O 1
ATOM 5652 N N . SER A 1 773 ? 134.746 141.137 108.301 1.00 78.94 773 SER A N 1
ATOM 5653 C CA . SER A 1 773 ? 133.349 141.530 108.361 1.00 78.94 773 SER A CA 1
ATOM 5654 C C . SER A 1 773 ? 133.160 142.920 107.757 1.00 78.94 773 SER A C 1
ATOM 5655 O O . SER A 1 773 ? 134.108 143.693 107.587 1.00 78.94 773 SER A O 1
ATOM 5658 N N . LYS A 1 774 ? 131.907 143.232 107.427 1.00 79.93 774 LYS A N 1
ATOM 5659 C CA . LYS A 1 774 ? 131.558 144.525 106.861 1.00 79.93 774 LYS A CA 1
ATOM 5660 C C . LYS A 1 774 ? 131.684 145.624 107.912 1.00 79.93 774 LYS A C 1
ATOM 5661 O O . LYS A 1 774 ? 131.504 145.373 109.108 1.00 79.93 774 LYS A O 1
ATOM 5667 N N . PRO A 1 775 ? 131.991 146.851 107.490 1.00 80.72 775 PRO A N 1
ATOM 5668 C CA . PRO A 1 775 ? 132.109 147.953 108.454 1.00 80.72 775 PRO A CA 1
ATOM 5669 C C . PRO A 1 775 ? 130.769 148.343 109.054 1.00 80.72 775 PRO A C 1
ATOM 5670 O O . PRO A 1 775 ? 130.213 149.395 108.720 1.00 80.72 775 PRO A O 1
ATOM 5674 N N . THR A 1 776 ? 130.243 147.505 109.943 1.00 79.98 776 THR A N 1
ATOM 5675 C CA . THR A 1 776 ? 128.963 147.766 110.587 1.00 79.98 776 THR A CA 1
ATOM 5676 C C . THR A 1 776 ? 129.008 148.973 111.515 1.00 79.98 776 THR A C 1
ATOM 5677 O O . THR A 1 776 ? 127.956 149.552 111.806 1.00 79.98 776 THR A O 1
ATOM 5681 N N . GLY A 1 777 ? 130.186 149.375 111.967 1.00 77.26 777 GLY A N 1
ATOM 5682 C CA . GLY A 1 777 ? 130.306 150.530 112.828 1.00 77.26 777 GLY A CA 1
ATOM 5683 C C . GLY A 1 777 ? 131.703 150.610 113.409 1.00 77.26 777 GLY A C 1
ATOM 5684 O O . GLY A 1 777 ? 132.566 149.781 113.124 1.00 77.26 777 GLY A O 1
ATOM 5685 N N . VAL A 1 778 ? 131.905 151.637 114.231 1.00 73.36 778 VAL A N 1
ATOM 5686 C CA . VAL A 1 778 ? 133.178 151.846 114.903 1.00 73.36 778 VAL A CA 1
ATOM 5687 C C . VAL A 1 778 ? 132.946 151.717 116.400 1.00 73.36 778 VAL A C 1
ATOM 5688 O O . VAL A 1 778 ? 131.823 151.871 116.889 1.00 73.36 778 VAL A O 1
ATOM 5692 N N . TRP A 1 779 ? 134.018 151.427 117.128 1.00 66.49 779 TRP A N 1
ATOM 5693 C CA . TRP A 1 779 ? 133.961 151.246 118.569 1.00 66.49 779 TRP A CA 1
ATOM 5694 C C . TRP A 1 779 ? 134.825 152.296 119.249 1.00 66.49 779 TRP A C 1
ATOM 5695 O O . TRP A 1 779 ? 135.958 152.546 118.830 1.00 66.49 779 TRP A O 1
ATOM 5706 N N . LEU A 1 780 ? 134.283 152.910 120.296 1.00 62.68 780 LEU A N 1
ATOM 5707 C CA . LEU A 1 780 ? 134.995 153.902 121.089 1.00 62.68 780 LEU A CA 1
ATOM 5708 C C . LEU A 1 780 ? 135.483 153.246 122.371 1.00 62.68 780 LEU A C 1
ATOM 5709 O O . LEU A 1 780 ? 134.680 152.705 123.137 1.00 62.68 780 LEU A O 1
ATOM 5714 N N . ILE A 1 781 ? 136.789 153.294 122.605 1.00 57.03 781 ILE A N 1
ATOM 5715 C CA . ILE A 1 781 ? 137.396 152.687 123.784 1.00 57.03 781 ILE A CA 1
ATOM 5716 C C . ILE A 1 781 ? 137.632 153.789 124.807 1.00 57.03 781 ILE A C 1
ATOM 5717 O O . ILE A 1 781 ? 138.580 154.571 124.684 1.00 57.03 781 ILE A O 1
ATOM 5722 N N . PHE A 1 782 ? 136.768 153.855 125.820 1.00 58.06 782 PHE A N 1
ATOM 5723 C CA . PHE A 1 782 ? 136.934 154.802 126.915 1.00 58.06 782 PHE A CA 1
ATOM 5724 C C . PHE A 1 782 ? 137.861 154.289 128.002 1.00 58.06 782 PHE A C 1
ATOM 5725 O O . PHE A 1 782 ? 138.456 155.099 128.719 1.00 58.06 782 PHE A O 1
ATOM 5733 N N . ASP A 1 783 ? 137.981 152.977 128.143 1.00 53.00 783 ASP A N 1
ATOM 5734 C CA . ASP A 1 783 ? 138.827 152.362 129.156 1.00 53.00 783 ASP A CA 1
ATOM 5735 C C . ASP A 1 783 ? 139.021 150.912 128.738 1.00 53.00 783 ASP A C 1
ATOM 5736 O O . ASP A 1 783 ? 138.322 150.406 127.859 1.00 53.00 783 ASP A O 1
ATOM 5741 N N . GLY A 1 784 ? 139.980 150.253 129.369 1.00 50.69 784 GLY A N 1
ATOM 5742 C CA . GLY A 1 784 ? 140.216 148.855 129.097 1.00 50.69 784 GLY A CA 1
ATOM 5743 C C . GLY A 1 784 ? 141.247 148.622 128.010 1.00 50.69 784 GLY A C 1
ATOM 5744 O O . GLY A 1 784 ? 141.934 149.530 127.537 1.00 50.69 784 GLY A O 1
ATOM 5745 N N . ILE A 1 785 ? 141.350 147.354 127.617 1.00 49.45 785 ILE A N 1
ATOM 5746 C CA . ILE A 1 785 ? 142.355 146.878 126.674 1.00 49.45 785 ILE A CA 1
ATOM 5747 C C . ILE A 1 785 ? 141.661 146.024 125.623 1.00 49.45 785 ILE A C 1
ATOM 5748 O O . ILE A 1 785 ? 140.802 145.202 125.958 1.00 49.45 785 ILE A O 1
ATOM 5753 N N . VAL A 1 786 ? 142.025 146.216 124.358 1.00 52.46 786 VAL A N 1
ATOM 5754 C CA . VAL A 1 786 ? 141.537 145.388 123.262 1.00 52.46 786 VAL A CA 1
ATOM 5755 C C . VAL A 1 786 ? 142.733 144.840 122.493 1.00 52.46 786 VAL A C 1
ATOM 5756 O O . VAL A 1 786 ? 143.653 145.588 122.145 1.00 52.46 786 VAL A O 1
ATOM 5760 N N . LYS A 1 787 ? 142.724 143.533 122.252 1.00 57.39 787 LYS A N 1
ATOM 5761 C CA . LYS A 1 787 ? 143.743 142.864 121.459 1.00 57.39 787 LYS A CA 1
ATOM 5762 C C . LYS A 1 787 ? 143.290 142.784 120.007 1.00 57.39 787 LYS A C 1
ATOM 5763 O O . LYS A 1 787 ? 142.107 142.600 119.720 1.00 57.39 787 LYS A O 1
ATOM 5769 N N . TRP A 1 788 ? 144.240 142.921 119.087 1.00 63.84 788 TRP A N 1
ATOM 5770 C CA . TRP A 1 788 ? 143.948 142.784 117.667 1.00 63.84 788 TRP A CA 1
ATOM 5771 C C . TRP A 1 788 ? 144.780 141.660 117.065 1.00 63.84 788 TRP A C 1
ATOM 5772 O O . TRP A 1 788 ? 145.982 141.553 117.325 1.00 63.84 788 TRP A O 1
ATOM 5783 N N . LYS A 1 789 ? 144.123 140.813 116.273 1.00 70.50 789 LYS A N 1
ATOM 5784 C CA . LYS A 1 789 ? 144.767 139.710 115.575 1.00 70.50 789 LYS A CA 1
ATOM 5785 C C . LYS A 1 789 ? 144.427 139.801 114.096 1.00 70.50 789 LYS A C 1
ATOM 5786 O O . LYS A 1 789 ? 143.280 140.073 113.736 1.00 70.50 789 LYS A O 1
ATOM 5792 N N . SER A 1 790 ? 145.419 139.569 113.242 1.00 76.86 790 SER A N 1
ATOM 5793 C CA . SER A 1 790 ? 145.185 139.611 111.801 1.00 76.86 790 SER A CA 1
ATOM 5794 C C . SER A 1 790 ? 146.288 138.839 111.100 1.00 76.86 790 SER A C 1
ATOM 5795 O O . SER A 1 790 ? 147.441 139.280 111.091 1.00 76.86 790 SER A O 1
ATOM 5798 N N . LYS A 1 791 ? 145.940 137.691 110.518 1.00 81.01 791 LYS A N 1
ATOM 5799 C CA . LYS A 1 791 ? 146.895 136.969 109.687 1.00 81.01 791 LYS A CA 1
ATOM 5800 C C . LYS A 1 791 ? 147.042 137.608 108.313 1.00 81.01 791 LYS A C 1
ATOM 5801 O O . LYS A 1 791 ? 148.111 137.509 107.699 1.00 81.01 791 LYS A O 1
ATOM 5807 N N . ILE A 1 792 ? 145.988 138.258 107.815 1.00 81.22 792 ILE A N 1
ATOM 5808 C CA . ILE A 1 792 ? 146.064 138.928 106.519 1.00 81.22 792 ILE A CA 1
ATOM 5809 C C . ILE A 1 792 ? 147.065 140.076 106.573 1.00 81.22 792 ILE A C 1
ATOM 5810 O O . ILE A 1 792 ? 147.919 140.224 105.692 1.00 81.22 792 ILE A O 1
ATOM 5815 N N . LEU A 1 793 ? 146.977 140.899 107.613 1.00 80.69 793 LEU A N 1
ATOM 5816 C CA . LEU A 1 793 ? 147.885 142.026 107.759 1.00 80.69 793 LEU A CA 1
ATOM 5817 C C . LEU A 1 793 ? 149.287 141.541 108.113 1.00 80.69 793 LEU A C 1
ATOM 5818 O O . LEU A 1 793 ? 149.466 140.526 108.791 1.00 80.69 793 LEU A O 1
ATOM 5823 N N . SER A 1 794 ? 150.289 142.284 107.642 1.00 81.55 794 SER A N 1
ATOM 5824 C CA . SER A 1 794 ? 151.689 141.979 107.938 1.00 81.55 794 SER A CA 1
ATOM 5825 C C . SER A 1 794 ? 151.965 142.377 109.385 1.00 81.55 794 SER A C 1
ATOM 5826 O O . SER A 1 794 ? 152.588 143.399 109.684 1.00 81.55 794 SER A O 1
ATOM 5829 N N . ASN A 1 795 ? 151.483 141.536 110.303 1.00 77.66 795 ASN A N 1
ATOM 5830 C CA . ASN A 1 795 ? 151.597 141.769 111.737 1.00 77.66 795 ASN A CA 1
ATOM 5831 C C . ASN A 1 795 ? 152.838 141.125 112.337 1.00 77.66 795 ASN A C 1
ATOM 5832 O O . ASN A 1 795 ? 152.824 140.736 113.513 1.00 77.66 795 ASN A O 1
ATOM 5837 N N . ASN A 1 796 ? 153.905 140.990 111.556 1.00 75.78 796 ASN A N 1
ATOM 5838 C CA . ASN A 1 796 ? 155.103 140.310 112.024 1.00 75.78 796 ASN A CA 1
ATOM 5839 C C . ASN A 1 796 ? 155.701 141.021 113.234 1.00 75.78 796 ASN A C 1
ATOM 5840 O O . ASN A 1 796 ? 155.867 142.244 113.247 1.00 75.78 796 ASN A O 1
ATOM 5845 N N . HIS A 1 797 ? 156.019 140.227 114.258 1.00 69.87 797 HIS A N 1
ATOM 5846 C CA . HIS A 1 797 ? 156.696 140.709 115.462 1.00 69.87 797 HIS A CA 1
ATOM 5847 C C . HIS A 1 797 ? 155.898 141.805 116.167 1.00 69.87 797 HIS A C 1
ATOM 5848 O O . HIS A 1 797 ? 156.464 142.728 116.756 1.00 69.87 797 HIS A O 1
ATOM 5850 N N . SER A 1 798 ? 154.574 141.704 116.111 1.00 66.41 798 SER A N 1
ATOM 5851 C CA . SER A 1 798 ? 153.687 142.579 116.871 1.00 66.41 798 SER A CA 1
ATOM 5852 C C . SER A 1 798 ? 153.643 142.018 118.286 1.00 66.41 798 SER A C 1
ATOM 5853 O O . SER A 1 798 ? 152.833 141.139 118.593 1.00 66.41 798 SER A O 1
ATOM 5856 N N . LEU A 1 799 ? 154.526 142.523 119.145 1.00 54.91 799 LEU A N 1
ATOM 5857 C CA . LEU A 1 799 ? 154.712 141.954 120.471 1.00 54.91 799 LEU A CA 1
ATOM 5858 C C . LEU A 1 799 ? 153.641 142.389 121.460 1.00 54.91 799 LEU A C 1
ATOM 5859 O O . LEU A 1 799 ? 153.298 141.620 122.365 1.00 54.91 799 LEU A O 1
ATOM 5864 N N . HIS A 1 800 ? 153.099 143.597 121.309 1.00 53.68 800 HIS A N 1
ATOM 5865 C CA . HIS A 1 800 ? 152.060 144.122 122.195 1.00 53.68 800 HIS A CA 1
ATOM 5866 C C . HIS A 1 800 ? 150.933 144.706 121.355 1.00 53.68 800 HIS A C 1
ATOM 5867 O O . HIS A 1 800 ? 150.805 145.931 121.234 1.00 53.68 800 HIS A O 1
ATOM 5874 N N . PRO A 1 801 ? 150.093 143.858 120.758 1.00 57.13 801 PRO A N 1
ATOM 5875 C CA . PRO A 1 801 ? 148.960 144.376 119.982 1.00 57.13 801 PRO A CA 1
ATOM 5876 C C . PRO A 1 801 ? 147.843 144.849 120.892 1.00 57.13 801 PRO A C 1
ATOM 5877 O O . PRO A 1 801 ? 147.105 144.025 121.437 1.00 57.13 801 PRO A O 1
ATOM 5881 N N . THR A 1 802 ? 147.684 146.160 121.052 1.00 54.24 802 THR A N 1
ATOM 5882 C CA . THR A 1 802 ? 146.813 146.659 122.105 1.00 54.24 802 THR A CA 1
ATOM 5883 C C . THR A 1 802 ? 146.389 148.090 121.817 1.00 54.24 802 THR A C 1
ATOM 5884 O O . THR A 1 802 ? 147.210 148.922 121.423 1.00 54.24 802 THR A O 1
ATOM 5888 N N . PHE A 1 803 ? 145.103 148.363 122.022 1.00 56.18 803 PHE A N 1
ATOM 5889 C CA . PHE A 1 803 ? 144.571 149.715 122.054 1.00 56.18 803 PHE A CA 1
ATOM 5890 C C . PHE A 1 803 ? 143.891 149.932 123.398 1.00 56.18 803 PHE A C 1
ATOM 5891 O O . PHE A 1 803 ? 143.364 148.998 124.006 1.00 56.18 803 PHE A O 1
ATOM 5899 N N . SER A 1 804 ? 143.897 151.179 123.859 1.00 50.68 804 SER A N 1
ATOM 5900 C CA . SER A 1 804 ? 143.481 151.498 125.218 1.00 50.68 804 SER A CA 1
ATOM 5901 C C . SER A 1 804 ? 142.545 152.699 125.175 1.00 50.68 804 SER A C 1
ATOM 5902 O O . SER A 1 804 ? 142.018 153.064 124.122 1.00 50.68 804 SER A O 1
ATOM 5905 N N . HIS A 1 805 ? 142.321 153.292 126.347 1.00 48.56 805 HIS A N 1
ATOM 5906 C CA . HIS A 1 805 ? 141.423 154.431 126.484 1.00 48.56 805 HIS A CA 1
ATOM 5907 C C . HIS A 1 805 ? 141.786 155.541 125.508 1.00 48.56 805 HIS A C 1
ATOM 5908 O O . HIS A 1 805 ? 142.946 155.703 125.119 1.00 48.56 805 HIS A O 1
ATOM 5915 N N . GLY A 1 806 ? 140.780 156.316 125.124 1.00 57.71 806 GLY A N 1
ATOM 5916 C CA . GLY A 1 806 ? 140.977 157.381 124.158 1.00 57.71 806 GLY A CA 1
ATOM 5917 C C . GLY A 1 806 ? 141.330 156.880 122.776 1.00 57.71 806 GLY A C 1
ATOM 5918 O O . GLY A 1 806 ? 142.151 157.498 122.086 1.00 57.71 806 GLY A O 1
ATOM 5919 N N . SER A 1 807 ? 140.733 155.769 122.354 1.00 60.68 807 SER A N 1
ATOM 5920 C CA . SER A 1 807 ? 140.985 155.207 121.039 1.00 60.68 807 SER A CA 1
ATOM 5921 C C . SER A 1 807 ? 139.660 154.793 120.423 1.00 60.68 807 SER A C 1
ATOM 5922 O O . SER A 1 807 ? 138.780 154.265 121.105 1.00 60.68 807 SER A O 1
ATOM 5925 N N . THR A 1 808 ? 139.523 155.043 119.127 1.00 66.88 808 THR A N 1
ATOM 5926 C CA . THR A 1 808 ? 138.347 154.624 118.383 1.00 66.88 808 THR A CA 1
ATOM 5927 C C . THR A 1 808 ? 138.793 153.726 117.239 1.00 66.88 808 THR A C 1
ATOM 5928 O O . THR A 1 808 ? 139.763 154.030 116.539 1.00 66.88 808 THR A O 1
ATOM 5932 N N . LEU A 1 809 ? 138.093 152.609 117.068 1.00 67.73 809 LEU A N 1
ATOM 5933 C CA . LEU A 1 809 ? 138.563 151.529 116.216 1.00 67.73 809 LEU A CA 1
ATOM 5934 C C . LEU A 1 809 ? 137.514 151.176 115.175 1.00 67.73 809 LEU A C 1
ATOM 5935 O O . LEU A 1 809 ? 136.367 150.866 115.510 1.00 67.73 809 LEU A O 1
ATOM 5940 N N . GLY A 1 810 ? 137.921 151.215 113.910 1.00 77.20 810 GLY A N 1
ATOM 5941 C CA . GLY A 1 810 ? 137.044 150.927 112.793 1.00 77.20 810 GLY A CA 1
ATOM 5942 C C . GLY A 1 810 ? 136.754 152.106 111.889 1.00 77.20 810 GLY A C 1
ATOM 5943 O O . GLY A 1 810 ? 136.002 151.942 110.916 1.00 77.20 810 GLY A O 1
ATOM 5944 N N . LEU A 1 811 ? 137.299 153.296 112.162 1.00 82.42 811 LEU A N 1
ATOM 5945 C CA . LEU A 1 811 ? 137.051 154.438 111.284 1.00 82.42 811 LEU A CA 1
ATOM 5946 C C . LEU A 1 811 ? 137.566 154.176 109.879 1.00 82.42 811 LEU A C 1
ATOM 5947 O O . LEU A 1 811 ? 136.925 154.559 108.895 1.00 82.42 811 LEU A O 1
ATOM 5952 N N . TYR A 1 812 ? 138.726 153.529 109.766 1.00 87.64 812 TYR A N 1
ATOM 5953 C CA . TYR A 1 812 ? 139.275 153.226 108.450 1.00 87.64 812 TYR A CA 1
ATOM 5954 C C . TYR A 1 812 ? 138.299 152.409 107.616 1.00 87.64 812 TYR A C 1
ATOM 5955 O O . TYR A 1 812 ? 138.147 152.648 106.413 1.00 87.64 812 TYR A O 1
ATOM 5964 N N . GLU A 1 813 ? 137.630 151.438 108.236 1.00 83.81 813 GLU A N 1
ATOM 5965 C CA . GLU A 1 813 ? 136.734 150.568 107.484 1.00 83.81 813 GLU A CA 1
ATOM 5966 C C . GLU A 1 813 ? 135.465 151.298 107.062 1.00 83.81 813 GLU A C 1
ATOM 5967 O O . GLU A 1 813 ? 135.043 151.196 105.906 1.00 83.81 813 GLU A O 1
ATOM 5973 N N . VAL A 1 814 ? 134.842 152.040 107.980 1.00 85.22 814 VAL A N 1
ATOM 5974 C CA . VAL A 1 814 ? 133.595 152.720 107.645 1.00 85.22 814 VAL A CA 1
ATOM 5975 C C . VAL A 1 814 ? 133.844 153.841 106.642 1.00 85.22 814 VAL A C 1
ATOM 5976 O O . VAL A 1 814 ? 133.002 154.117 105.780 1.00 85.22 814 VAL A O 1
ATOM 5980 N N . LEU A 1 815 ? 135.000 154.501 106.733 1.00 88.29 815 LEU A N 1
ATOM 5981 C CA . LEU A 1 815 ? 135.305 155.583 105.807 1.00 88.29 815 LEU A CA 1
ATOM 5982 C C . LEU A 1 815 ? 135.635 155.066 104.413 1.00 88.29 815 LEU A C 1
ATOM 5983 O O . LEU A 1 815 ? 135.394 155.769 103.425 1.00 88.29 815 LEU A O 1
ATOM 5988 N N . THR A 1 816 ? 136.181 153.856 104.312 1.00 89.04 816 THR A N 1
ATOM 5989 C CA . THR A 1 816 ? 136.557 153.275 103.031 1.00 89.04 816 THR A CA 1
ATOM 5990 C C . THR A 1 816 ? 135.601 152.196 102.548 1.00 89.04 816 THR A C 1
ATOM 5991 O O . THR A 1 816 ? 135.494 151.980 101.339 1.00 89.04 816 THR A O 1
ATOM 5995 N N . GLY A 1 817 ? 134.891 151.530 103.454 1.00 84.38 817 GLY A N 1
ATOM 5996 C CA . GLY A 1 817 ? 134.053 150.410 103.092 1.00 84.38 817 GLY A CA 1
ATOM 5997 C C . GLY A 1 817 ? 134.772 149.084 103.032 1.00 84.38 817 GLY A C 1
ATOM 5998 O O . GLY A 1 817 ? 134.121 148.053 102.817 1.00 84.38 817 GLY A O 1
ATOM 5999 N N . LYS A 1 818 ? 136.089 149.075 103.216 1.00 82.59 818 LYS A N 1
ATOM 6000 C CA . LYS A 1 818 ? 136.850 147.839 103.165 1.00 82.59 818 LYS A CA 1
ATOM 6001 C C . LYS A 1 818 ? 136.521 146.963 104.373 1.00 82.59 818 LYS A C 1
ATOM 6002 O O . LYS A 1 818 ? 136.138 147.469 105.430 1.00 82.59 818 LYS A O 1
ATOM 6004 N N . PRO A 1 819 ? 136.660 145.647 104.240 1.00 81.28 819 PRO A N 1
ATOM 6005 C CA . PRO A 1 819 ? 136.382 144.757 105.371 1.00 81.28 819 PRO A CA 1
ATOM 6006 C C . PRO A 1 819 ? 137.325 145.016 106.536 1.00 81.28 819 PRO A C 1
ATOM 6007 O O . PRO A 1 819 ? 138.396 145.610 106.393 1.00 81.28 819 PRO A O 1
ATOM 6011 N N . TYR A 1 820 ? 136.891 144.568 107.711 1.00 76.96 820 TYR A N 1
ATOM 6012 C CA . TYR A 1 820 ? 137.655 144.745 108.940 1.00 76.96 820 TYR A CA 1
ATOM 6013 C C . TYR A 1 820 ? 139.044 144.142 108.807 1.00 76.96 820 TYR A C 1
ATOM 6014 O O . TYR A 1 820 ? 139.191 142.959 108.488 1.00 76.96 820 TYR A O 1
ATOM 6023 N N . LEU A 1 821 ? 140.066 144.964 109.050 1.00 76.46 821 LEU A N 1
ATOM 6024 C CA . LEU A 1 821 ? 141.444 144.547 108.825 1.00 76.46 821 LEU A CA 1
ATOM 6025 C C . LEU A 1 821 ? 141.985 143.644 109.924 1.00 76.46 821 LEU A C 1
ATOM 6026 O O . LEU A 1 821 ? 142.854 142.811 109.646 1.00 76.46 821 LEU A O 1
ATOM 6031 N N . CYS A 1 822 ? 141.501 143.783 111.155 1.00 71.99 822 CYS A N 1
ATOM 6032 C CA . CYS A 1 822 ? 142.022 143.006 112.269 1.00 71.99 822 CYS A CA 1
ATOM 6033 C C . CYS A 1 822 ? 140.878 142.563 113.169 1.00 71.99 822 CYS A C 1
ATOM 6034 O O . CYS A 1 822 ? 139.780 143.123 113.141 1.00 71.99 822 CYS A O 1
ATOM 6037 N N . ASP A 1 823 ? 141.155 141.537 113.967 1.00 69.72 823 ASP A N 1
ATOM 6038 C CA . ASP A 1 823 ? 140.174 140.902 114.839 1.00 69.72 823 ASP A CA 1
ATOM 6039 C C . ASP A 1 823 ? 140.362 141.424 116.255 1.00 69.72 823 ASP A C 1
ATOM 6040 O O . ASP A 1 823 ? 141.393 141.164 116.882 1.00 69.72 823 ASP A O 1
ATOM 6045 N N . LEU A 1 824 ? 139.363 142.138 116.765 1.00 64.49 824 LEU A N 1
ATOM 6046 C CA . LEU A 1 824 ? 139.398 142.691 118.112 1.00 64.49 824 LEU A CA 1
ATOM 6047 C C . LEU A 1 824 ? 138.665 141.791 119.091 1.00 64.49 824 LEU A C 1
ATOM 6048 O O . LEU A 1 824 ? 137.518 141.402 118.852 1.00 64.49 824 LEU A O 1
ATOM 6053 N N . ILE A 1 825 ? 139.340 141.471 120.190 1.00 58.92 825 ILE A N 1
ATOM 6054 C CA . ILE A 1 825 ? 138.747 140.805 121.338 1.00 58.92 825 ILE A CA 1
ATOM 6055 C C . ILE A 1 825 ? 139.147 141.602 122.570 1.00 58.92 825 ILE A C 1
ATOM 6056 O O . ILE A 1 825 ? 140.283 142.080 122.663 1.00 58.92 825 ILE A O 1
ATOM 6061 N N . THR A 1 826 ? 138.206 141.793 123.487 1.00 55.18 826 THR A N 1
ATOM 6062 C CA . THR A 1 826 ? 138.503 142.562 124.686 1.00 55.18 826 THR A CA 1
ATOM 6063 C C . THR A 1 826 ? 139.450 141.778 125.583 1.00 55.18 826 THR A C 1
ATOM 6064 O O . THR A 1 826 ? 139.183 140.624 125.930 1.00 55.18 826 THR A O 1
ATOM 6068 N N . ASP A 1 827 ? 140.560 142.406 125.955 1.00 52.92 827 ASP A N 1
ATOM 6069 C CA . ASP A 1 827 ? 141.514 141.805 126.872 1.00 52.92 827 ASP A CA 1
ATOM 6070 C C . ASP A 1 827 ? 141.274 142.215 128.314 1.00 52.92 827 ASP A C 1
ATOM 6071 O O . ASP A 1 827 ? 142.050 141.826 129.192 1.00 52.92 827 ASP A O 1
ATOM 6076 N N . SER A 1 828 ? 140.228 142.989 128.578 1.00 49.86 828 SER A N 1
ATOM 6077 C CA . SER A 1 828 ? 139.920 143.416 129.934 1.00 49.86 828 SER A CA 1
ATOM 6078 C C . SER A 1 828 ? 138.457 143.840 129.988 1.00 49.86 828 SER A C 1
ATOM 6079 O O . SER A 1 828 ? 137.716 143.703 129.009 1.00 49.86 828 SER A O 1
ATOM 6082 N N . MET A 1 829 ? 138.038 144.347 131.144 1.00 51.36 829 MET A N 1
ATOM 6083 C CA . MET A 1 829 ? 136.718 144.953 131.298 1.00 51.36 829 MET A CA 1
ATOM 6084 C C . MET A 1 829 ? 136.740 146.290 130.569 1.00 51.36 829 MET A C 1
ATOM 6085 O O . MET A 1 829 ? 137.200 147.306 131.093 1.00 51.36 829 MET A O 1
ATOM 6090 N N . VAL A 1 830 ? 136.234 146.289 129.341 1.00 53.77 830 VAL A N 1
ATOM 6091 C CA . VAL A 1 830 ? 136.327 147.457 128.474 1.00 53.77 830 VAL A CA 1
ATOM 6092 C C . VAL A 1 830 ? 135.050 148.277 128.576 1.00 53.77 830 VAL A C 1
ATOM 6093 O O . VAL A 1 830 ? 133.942 147.750 128.427 1.00 53.77 830 VAL A O 1
ATOM 6097 N N . LEU A 1 831 ? 135.204 149.573 128.831 1.00 57.74 831 LEU A N 1
ATOM 6098 C CA . LEU A 1 831 ? 134.104 150.528 128.723 1.00 57.74 831 LEU A CA 1
ATOM 6099 C C . LEU A 1 831 ? 134.075 151.009 127.280 1.00 57.74 831 LEU A C 1
ATOM 6100 O O . LEU A 1 831 ? 134.757 151.962 126.903 1.00 57.74 831 LEU A O 1
ATOM 6105 N N . CYS A 1 832 ? 133.275 150.337 126.456 1.00 64.01 832 CYS A N 1
ATOM 6106 C CA . CYS A 1 832 ? 133.262 150.559 125.019 1.00 64.01 832 CYS A CA 1
ATOM 6107 C C . CYS A 1 832 ? 131.859 150.906 124.541 1.00 64.01 832 CYS A C 1
ATOM 6108 O O . CYS A 1 832 ? 130.874 150.309 124.987 1.00 64.01 832 CYS A O 1
ATOM 6111 N N . PHE A 1 833 ? 131.780 151.865 123.620 1.00 69.53 833 PHE A N 1
ATOM 6112 C CA . PHE A 1 833 ? 130.520 152.313 123.045 1.00 69.53 833 PHE A CA 1
ATOM 6113 C C . PHE A 1 833 ? 130.554 152.081 121.543 1.00 69.53 833 PHE A C 1
ATOM 6114 O O . PHE A 1 833 ? 131.599 152.255 120.904 1.00 69.53 833 PHE A O 1
ATOM 6122 N N . PHE A 1 834 ? 129.412 151.668 120.999 1.00 74.91 834 PHE A N 1
ATOM 6123 C CA . PHE A 1 834 ? 129.221 151.443 119.574 1.00 74.91 834 PHE A CA 1
ATOM 6124 C C . PHE A 1 834 ? 128.371 152.555 118.975 1.00 74.91 834 PHE A C 1
ATOM 6125 O O . PHE A 1 834 ? 127.215 152.745 119.374 1.00 74.91 834 PHE A O 1
ATOM 6133 N N . ILE A 1 835 ? 128.926 153.240 117.975 1.00 79.90 835 ILE A N 1
ATOM 6134 C CA . ILE A 1 835 ? 128.197 154.199 117.157 1.00 79.90 835 ILE A CA 1
ATOM 6135 C C . ILE A 1 835 ? 128.154 153.669 115.728 1.00 79.90 835 ILE A C 1
ATOM 6136 O O . ILE A 1 835 ? 129.158 153.177 115.199 1.00 79.90 835 ILE A O 1
ATOM 6141 N N . ASP A 1 836 ? 126.972 153.732 115.119 1.00 87.73 836 ASP A N 1
ATOM 6142 C CA . ASP A 1 836 ? 126.747 153.077 113.838 1.00 87.73 836 ASP A CA 1
ATOM 6143 C C . ASP A 1 836 ? 127.499 153.788 112.716 1.00 87.73 836 ASP A C 1
ATOM 6144 O O . ASP A 1 836 ? 127.854 154.965 112.821 1.00 87.73 836 ASP A O 1
ATOM 6149 N N . SER A 1 837 ? 127.753 153.050 111.630 1.00 89.70 837 SER A N 1
ATOM 6150 C CA . SER A 1 837 ? 128.474 153.627 110.496 1.00 89.70 837 SER A CA 1
ATOM 6151 C C . SER A 1 837 ? 127.687 154.752 109.836 1.00 89.70 837 SER A C 1
ATOM 6152 O O . SER A 1 837 ? 128.283 155.651 109.232 1.00 89.70 837 SER A O 1
ATOM 6155 N N . GLU A 1 838 ? 126.356 154.720 109.938 1.00 92.41 838 GLU A N 1
ATOM 6156 C CA . GLU A 1 838 ? 125.541 155.784 109.362 1.00 92.41 838 GLU A CA 1
ATOM 6157 C C . GLU A 1 838 ? 125.833 157.126 110.024 1.00 92.41 838 GLU A C 1
ATOM 6158 O O . GLU A 1 838 ? 125.927 158.154 109.343 1.00 92.41 838 GLU A O 1
ATOM 6164 N N . LYS A 1 839 ? 125.975 157.137 111.351 1.00 92.89 839 LYS A N 1
ATOM 6165 C CA . LYS A 1 839 ? 126.314 158.373 112.047 1.00 92.89 839 LYS A CA 1
ATOM 6166 C C . LYS A 1 839 ? 127.690 158.879 111.633 1.00 92.89 839 LYS A C 1
ATOM 6167 O O . LYS A 1 839 ? 127.885 160.085 111.437 1.00 92.89 839 LYS A O 1
ATOM 6173 N N . ILE A 1 840 ? 128.658 157.972 111.497 1.00 92.28 840 ILE A N 1
ATOM 6174 C CA . ILE A 1 840 ? 130.006 158.378 111.114 1.00 92.28 840 ILE A CA 1
ATOM 6175 C C . ILE A 1 840 ? 130.037 158.834 109.660 1.00 92.28 840 ILE A C 1
ATOM 6176 O O . ILE A 1 840 ? 130.651 159.855 109.328 1.00 92.28 840 ILE A O 1
ATOM 6181 N N . LEU A 1 841 ? 129.375 158.089 108.770 1.00 94.10 841 LEU A N 1
ATOM 6182 C CA . LEU A 1 841 ? 129.369 158.456 107.358 1.00 94.10 841 LEU A CA 1
ATOM 6183 C C . LEU A 1 841 ? 128.613 159.755 107.112 1.00 94.10 841 LEU A C 1
ATOM 6184 O O . LEU A 1 841 ? 129.008 160.543 106.245 1.00 94.10 841 LEU A O 1
ATOM 6189 N N . SER A 1 842 ? 127.530 159.998 107.856 1.00 94.53 842 SER A N 1
ATOM 6190 C CA . SER A 1 842 ? 126.803 161.254 107.720 1.00 94.53 842 SER A CA 1
ATOM 6191 C C . SER A 1 842 ? 127.636 162.452 108.152 1.00 94.53 842 SER A C 1
ATOM 6192 O O . SER A 1 842 ? 127.276 163.590 107.835 1.00 94.53 842 SER A O 1
ATOM 6195 N N . LEU A 1 843 ? 128.736 162.222 108.871 1.00 95.82 843 LEU A N 1
ATOM 6196 C CA . LEU A 1 843 ? 129.615 163.302 109.291 1.00 95.82 843 LEU A CA 1
ATOM 6197 C C . LEU A 1 843 ? 130.577 163.742 108.197 1.00 95.82 843 LEU A C 1
ATOM 6198 O O . LEU A 1 843 ? 131.316 164.708 108.401 1.00 95.82 843 LEU A O 1
ATOM 6203 N N . GLN A 1 844 ? 130.585 163.068 107.050 1.00 96.20 844 GLN A N 1
ATOM 6204 C CA . GLN A 1 844 ? 131.535 163.363 105.984 1.00 96.20 844 GLN A CA 1
ATOM 6205 C C . GLN A 1 844 ? 131.122 164.549 105.118 1.00 96.20 844 GLN A C 1
ATOM 6206 O O . GLN A 1 844 ? 131.641 164.693 104.007 1.00 96.20 844 GLN A O 1
ATOM 6212 N N . SER A 1 845 ? 130.203 165.394 105.593 1.00 97.52 845 SER A N 1
ATOM 6213 C CA . SER A 1 845 ? 129.777 166.546 104.805 1.00 97.52 845 SER A CA 1
ATOM 6214 C C . SER A 1 845 ? 130.891 167.580 104.683 1.00 97.52 845 SER A C 1
ATOM 6215 O O . SER A 1 845 ? 131.185 168.066 103.585 1.00 97.52 845 SER A O 1
ATOM 6218 N N . ASP A 1 846 ? 131.523 167.930 105.800 1.00 97.55 846 ASP A N 1
ATOM 6219 C CA . ASP A 1 846 ? 132.544 168.968 105.814 1.00 97.55 846 ASP A CA 1
ATOM 6220 C C . ASP A 1 846 ? 133.924 168.372 105.565 1.00 97.55 846 ASP A C 1
ATOM 6221 O O . ASP A 1 846 ? 134.154 167.177 105.764 1.00 97.55 846 ASP A O 1
ATOM 6226 N N . SER A 1 847 ? 134.844 169.223 105.115 1.00 97.20 847 SER A N 1
ATOM 6227 C CA . SER A 1 847 ? 136.214 168.814 104.840 1.00 97.20 847 SER A CA 1
ATOM 6228 C C . SER A 1 847 ? 137.138 169.003 106.037 1.00 97.20 847 SER A C 1
ATOM 6229 O O . SER A 1 847 ? 138.249 168.463 106.038 1.00 97.20 847 SER A O 1
ATOM 6232 N N . THR A 1 848 ? 136.709 169.755 107.049 1.00 96.29 848 THR A N 1
ATOM 6233 C CA . THR A 1 848 ? 137.473 169.885 108.284 1.00 96.29 848 THR A CA 1
ATOM 6234 C C . THR A 1 848 ? 137.316 168.652 109.163 1.00 96.29 848 THR A C 1
ATOM 6235 O O . THR A 1 848 ? 138.231 168.291 109.910 1.00 96.29 848 THR A O 1
ATOM 6239 N N . ILE A 1 849 ? 136.155 167.998 109.081 1.00 95.02 849 ILE A N 1
ATOM 6240 C CA . ILE A 1 849 ? 135.906 166.787 109.849 1.00 95.02 849 ILE A CA 1
ATOM 6241 C C . ILE A 1 849 ? 136.421 165.546 109.131 1.00 95.02 849 ILE A C 1
ATOM 6242 O O . ILE A 1 849 ? 136.866 164.594 109.785 1.00 95.02 849 ILE A O 1
ATOM 6247 N N . ASP A 1 850 ? 136.384 165.534 107.796 1.00 95.69 850 ASP A N 1
ATOM 6248 C CA . ASP A 1 850 ? 136.953 164.423 107.042 1.00 95.69 850 ASP A CA 1
ATOM 6249 C C . ASP A 1 850 ? 138.445 164.284 107.305 1.00 95.69 850 ASP A C 1
ATOM 6250 O O . ASP A 1 850 ? 138.951 163.166 107.457 1.00 95.69 850 ASP A O 1
ATOM 6255 N N . ASP A 1 851 ? 139.157 165.410 107.360 1.00 95.50 851 ASP A N 1
ATOM 6256 C CA . ASP A 1 851 ? 140.579 165.375 107.673 1.00 95.50 851 ASP A CA 1
ATOM 6257 C C . ASP A 1 851 ? 140.818 164.722 109.027 1.00 95.50 851 ASP A C 1
ATOM 6258 O O . ASP A 1 851 ? 141.682 163.850 109.165 1.00 95.50 851 ASP A O 1
ATOM 6263 N N . PHE A 1 852 ? 140.040 165.119 110.035 1.00 88.72 852 PHE A N 1
ATOM 6264 C CA . PHE A 1 852 ? 140.224 164.575 111.376 1.00 88.72 852 PHE A CA 1
ATOM 6265 C C . PHE A 1 852 ? 139.904 163.084 111.423 1.00 88.72 852 PHE A C 1
ATOM 6266 O O . PHE A 1 852 ? 140.619 162.307 112.071 1.00 88.72 852 PHE A O 1
ATOM 6274 N N . LEU A 1 853 ? 138.832 162.663 110.747 1.00 89.75 853 LEU A N 1
ATOM 6275 C CA . LEU A 1 853 ? 138.490 161.243 110.730 1.00 89.75 853 LEU A CA 1
ATOM 6276 C C . LEU A 1 853 ? 139.581 160.418 110.055 1.00 89.75 853 LEU A C 1
ATOM 6277 O O . LEU A 1 853 ? 139.962 159.348 110.552 1.00 89.75 853 LEU A O 1
ATOM 6282 N N . TRP A 1 854 ? 140.107 160.902 108.929 1.00 91.56 854 TRP A N 1
ATOM 6283 C CA . TRP A 1 854 ? 141.174 160.162 108.267 1.00 91.56 854 TRP A CA 1
ATOM 6284 C C . TRP A 1 854 ? 142.462 160.189 109.080 1.00 91.56 854 TRP A C 1
ATOM 6285 O O . TRP A 1 854 ? 143.254 159.249 109.005 1.00 91.56 854 TRP A O 1
ATOM 6296 N N . GLN A 1 855 ? 142.676 161.229 109.889 1.00 89.51 855 GLN A N 1
ATOM 6297 C CA . GLN A 1 855 ? 143.844 161.243 110.767 1.00 89.51 855 GLN A CA 1
ATOM 6298 C C . GLN A 1 855 ? 143.694 160.229 111.901 1.00 89.51 855 GLN A C 1
ATOM 6299 O O . GLN A 1 855 ? 144.672 159.597 112.318 1.00 89.51 855 GLN A O 1
ATOM 6305 N N . GLU A 1 856 ? 142.473 160.061 112.412 1.00 86.18 856 GLU A N 1
ATOM 6306 C CA . GLU A 1 856 ? 142.225 158.996 113.383 1.00 86.18 856 GLU A CA 1
ATOM 6307 C C . GLU A 1 856 ? 142.498 157.628 112.768 1.00 86.18 856 GLU A C 1
ATOM 6308 O O . GLU A 1 856 ? 143.122 156.753 113.391 1.00 86.18 856 GLU A O 1
ATOM 6314 N N . SER A 1 857 ? 142.015 157.424 111.542 1.00 85.14 857 SER A N 1
ATOM 6315 C CA . SER A 1 857 ? 142.309 156.186 110.829 1.00 85.14 857 SER A CA 1
ATOM 6316 C C . SER A 1 857 ? 143.812 156.010 110.655 1.00 85.14 857 SER A C 1
ATOM 6317 O O . SER A 1 857 ? 144.336 154.895 110.739 1.00 85.14 857 SER A O 1
ATOM 6320 N N . ALA A 1 858 ? 144.522 157.113 110.412 1.00 84.73 858 ALA A N 1
ATOM 6321 C CA . ALA A 1 858 ? 145.973 157.061 110.285 1.00 84.73 858 ALA A CA 1
ATOM 6322 C C . ALA A 1 858 ? 146.618 156.607 111.587 1.00 84.73 858 ALA A C 1
ATOM 6323 O O . ALA A 1 858 ? 147.566 155.822 111.575 1.00 84.73 858 ALA A O 1
ATOM 6325 N N . LEU A 1 859 ? 146.123 157.104 112.720 1.00 80.13 859 LEU A N 1
ATOM 6326 C CA . LEU A 1 859 ? 146.602 156.650 114.025 1.00 80.13 859 LEU A CA 1
ATOM 6327 C C . LEU A 1 859 ? 146.447 155.140 114.170 1.00 80.13 859 LEU A C 1
ATOM 6328 O O . LEU A 1 859 ? 147.398 154.413 114.511 1.00 80.13 859 LEU A O 1
ATOM 6333 N N . VAL A 1 860 ? 145.232 154.657 113.908 1.00 78.13 860 VAL A N 1
ATOM 6334 C CA . VAL A 1 860 ? 144.936 153.241 114.110 1.00 78.13 860 VAL A CA 1
ATOM 6335 C C . VAL A 1 860 ? 145.792 152.378 113.192 1.00 78.13 860 VAL A C 1
ATOM 6336 O O . VAL A 1 860 ? 146.338 151.351 113.613 1.00 78.13 860 VAL A O 1
ATOM 6340 N N . LEU A 1 861 ? 145.943 152.785 111.930 1.00 80.72 861 LEU A N 1
ATOM 6341 C CA . LEU A 1 861 ? 146.742 152.001 110.993 1.00 80.72 861 LEU A CA 1
ATOM 6342 C C . LEU A 1 861 ? 148.238 152.131 111.246 1.00 80.72 861 LEU A C 1
ATOM 6343 O O . LEU A 1 861 ? 148.992 151.205 110.929 1.00 80.72 861 LEU A O 1
ATOM 6348 N N . LEU A 1 862 ? 148.694 153.254 111.802 1.00 79.16 862 LEU A N 1
ATOM 6349 C CA . LEU A 1 862 ? 150.087 153.361 112.214 1.00 79.16 862 LEU A CA 1
ATOM 6350 C C . LEU A 1 862 ? 150.395 152.335 113.291 1.00 79.16 862 LEU A C 1
ATOM 6351 O O . LEU A 1 862 ? 151.428 151.658 113.248 1.00 79.16 862 LEU A O 1
ATOM 6356 N N . LYS A 1 863 ? 149.498 152.201 114.269 1.00 74.90 863 LYS A N 1
ATOM 6357 C CA . LYS A 1 863 ? 149.714 151.152 115.261 1.00 74.90 863 LYS A CA 1
ATOM 6358 C C . LYS A 1 863 ? 149.395 149.766 114.713 1.00 74.90 863 LYS A C 1
ATOM 6359 O O . LYS A 1 863 ? 149.783 148.767 115.326 1.00 74.90 863 LYS A O 1
ATOM 6365 N N . LEU A 1 864 ? 148.708 149.681 113.574 1.00 76.18 864 LEU A N 1
ATOM 6366 C CA . LEU A 1 864 ? 148.403 148.395 112.959 1.00 76.18 864 LEU A CA 1
ATOM 6367 C C . LEU A 1 864 ? 149.403 147.987 111.888 1.00 76.18 864 LEU A C 1
ATOM 6368 O O . LEU A 1 864 ? 150.022 146.924 112.003 1.00 76.18 864 LEU A O 1
ATOM 6373 N N . LEU A 1 865 ? 149.573 148.802 110.845 1.00 82.19 865 LEU A N 1
ATOM 6374 C CA . LEU A 1 865 ? 150.431 148.455 109.716 1.00 82.19 865 LEU A CA 1
ATOM 6375 C C . LEU A 1 865 ? 151.908 148.442 110.102 1.00 82.19 865 LEU A C 1
ATOM 6376 O O . LEU A 1 865 ? 152.665 147.575 109.654 1.00 82.19 865 LEU A O 1
ATOM 6381 N N . ARG A 1 866 ? 152.329 149.393 110.924 1.00 79.56 866 ARG A N 1
ATOM 6382 C CA . ARG A 1 866 ? 153.730 149.475 111.306 1.00 79.56 866 ARG A CA 1
ATOM 6383 C C . ARG A 1 866 ? 153.843 149.357 112.821 1.00 79.56 866 ARG A C 1
ATOM 6384 O O . ARG A 1 866 ? 153.940 150.372 113.523 1.00 79.56 866 ARG A O 1
ATOM 6392 N N . PRO A 1 867 ? 153.815 148.138 113.366 1.00 76.06 867 PRO A N 1
ATOM 6393 C CA . PRO A 1 867 ? 153.927 147.968 114.817 1.00 76.06 867 PRO A CA 1
ATOM 6394 C C . PRO A 1 867 ? 155.353 147.887 115.331 1.00 76.06 867 PRO A C 1
ATOM 6395 O O . PRO A 1 867 ? 155.549 147.931 116.553 1.00 76.06 867 PRO A O 1
ATOM 6399 N N . GLN A 1 868 ? 156.346 147.778 114.455 1.00 76.06 868 GLN A N 1
ATOM 6400 C CA . GLN A 1 868 ? 157.737 147.711 114.877 1.00 76.06 868 GLN A CA 1
ATOM 6401 C C . GLN A 1 868 ? 158.232 149.016 115.482 1.00 76.06 868 GLN A C 1
ATOM 6402 O O . GLN A 1 868 ? 159.268 149.018 116.153 1.00 76.06 868 GLN A O 1
ATOM 6408 N N . ILE A 1 869 ? 157.521 150.120 115.259 1.00 76.66 869 ILE A N 1
ATOM 6409 C CA . ILE A 1 869 ? 157.916 151.422 115.784 1.00 76.66 869 ILE A CA 1
ATOM 6410 C C . ILE A 1 869 ? 156.788 152.005 116.625 1.00 76.66 869 ILE A C 1
ATOM 6411 O O . ILE A 1 869 ? 157.025 152.537 117.717 1.00 76.66 869 ILE A O 1
ATOM 6416 N N . PHE A 1 870 ? 155.555 151.905 116.130 1.00 75.58 870 PHE A N 1
ATOM 6417 C CA . PHE A 1 870 ? 154.440 152.671 116.672 1.00 75.58 870 PHE A CA 1
ATOM 6418 C C . PHE A 1 870 ? 153.576 151.897 117.660 1.00 75.58 870 PHE A C 1
ATOM 6419 O O . PHE A 1 870 ? 152.518 152.401 118.055 1.00 75.58 870 PHE A O 1
ATOM 6427 N N . GLU A 1 871 ? 153.977 150.695 118.074 1.00 70.90 871 GLU A N 1
ATOM 6428 C CA . GLU A 1 871 ? 153.213 150.033 119.127 1.00 70.90 871 GLU A CA 1
ATOM 6429 C C . GLU A 1 871 ? 153.763 150.361 120.508 1.00 70.90 871 GLU A C 1
ATOM 6430 O O . GLU A 1 871 ? 153.003 150.384 121.482 1.00 70.90 871 GLU A O 1
ATOM 6436 N N . SER A 1 872 ? 155.065 150.619 120.617 1.00 72.59 872 SER A N 1
ATOM 6437 C CA . SER A 1 872 ? 155.650 151.061 121.880 1.00 72.59 872 SER A CA 1
ATOM 6438 C C . SER A 1 872 ? 155.678 152.574 121.988 1.00 72.59 872 SER A C 1
ATOM 6439 O O . SER A 1 872 ? 156.693 153.164 122.369 1.00 72.59 872 SER A O 1
ATOM 6442 N N . VAL A 1 873 ? 154.557 153.217 121.676 1.00 74.24 873 VAL A N 1
ATOM 6443 C CA . VAL A 1 873 ? 154.368 154.653 121.847 1.00 74.24 873 VAL A CA 1
ATOM 6444 C C . VAL A 1 873 ? 152.921 154.869 122.260 1.00 74.24 873 VAL A C 1
ATOM 6445 O O . VAL A 1 873 ? 152.029 154.134 121.822 1.00 74.24 873 VAL A O 1
ATOM 6449 N N . ALA A 1 874 ? 152.689 155.855 123.117 1.00 71.96 874 ALA A N 1
ATOM 6450 C CA . ALA A 1 874 ? 151.331 156.160 123.533 1.00 71.96 874 ALA A CA 1
ATOM 6451 C C . ALA A 1 874 ? 150.522 156.671 122.350 1.00 71.96 874 ALA A C 1
ATOM 6452 O O . ALA A 1 874 ? 151.071 157.161 121.359 1.00 71.96 874 ALA A O 1
ATOM 6454 N N . MET A 1 875 ? 149.203 156.558 122.456 1.00 72.27 875 MET A N 1
ATOM 6455 C CA . MET A 1 875 ? 148.326 157.145 121.448 1.00 72.27 875 MET A CA 1
ATOM 6456 C C . MET A 1 875 ? 147.943 158.565 121.850 1.00 72.27 875 MET A C 1
ATOM 6457 O O . MET A 1 875 ? 146.864 159.081 121.552 1.00 72.27 875 MET A O 1
ATOM 6462 N N . GLN A 1 876 ? 148.842 159.208 122.591 1.00 68.16 876 GLN A N 1
ATOM 6463 C CA . GLN A 1 876 ? 148.803 160.644 122.818 1.00 68.16 876 GLN A CA 1
ATOM 6464 C C . GLN A 1 876 ? 150.027 161.256 122.147 1.00 68.16 876 GLN A C 1
ATOM 6465 O O . GLN A 1 876 ? 149.935 162.297 121.489 1.00 68.16 876 GLN A O 1
ATOM 6471 N N . GLU A 1 877 ? 151.173 160.583 122.264 1.00 75.89 877 GLU A N 1
ATOM 6472 C CA . GLU A 1 877 ? 152.351 160.970 121.499 1.00 75.89 877 GLU A CA 1
ATOM 6473 C C . GLU A 1 877 ? 152.123 160.771 120.005 1.00 75.89 877 GLU A C 1
ATOM 6474 O O . GLU A 1 877 ? 152.561 161.585 119.185 1.00 75.89 877 GLU A O 1
ATOM 6480 N N . LEU A 1 878 ? 151.433 159.695 119.633 1.00 77.52 878 LEU A N 1
ATOM 6481 C CA . LEU A 1 878 ? 151.135 159.440 118.230 1.00 77.52 878 LEU A CA 1
ATOM 6482 C C . LEU A 1 878 ? 150.135 160.470 117.714 1.00 77.52 878 LEU A C 1
ATOM 6483 O O . LEU A 1 878 ? 150.205 160.893 116.554 1.00 77.52 878 LEU A O 1
ATOM 6488 N N . ARG A 1 879 ? 149.200 160.886 118.573 1.00 76.49 879 ARG A N 1
ATOM 6489 C CA . ARG A 1 879 ? 148.308 161.982 118.211 1.00 76.49 879 ARG A CA 1
ATOM 6490 C C . ARG A 1 879 ? 149.067 163.289 118.041 1.00 76.49 879 ARG A C 1
ATOM 6491 O O . ARG A 1 879 ? 148.717 164.093 117.174 1.00 76.49 879 ARG A O 1
ATOM 6499 N N . ALA A 1 880 ? 150.085 163.531 118.867 1.00 80.12 880 ALA A N 1
ATOM 6500 C CA . ALA A 1 880 ? 150.943 164.693 118.656 1.00 80.12 880 ALA A CA 1
ATOM 6501 C C . ALA A 1 880 ? 151.655 164.607 117.314 1.00 80.12 880 ALA A C 1
ATOM 6502 O O . ALA A 1 880 ? 151.772 165.605 116.593 1.00 80.12 880 ALA A O 1
ATOM 6504 N N . LEU A 1 881 ? 152.144 163.415 116.971 1.00 84.23 881 LEU A N 1
ATOM 6505 C CA . LEU A 1 881 ? 152.847 163.224 115.707 1.00 84.23 881 LEU A CA 1
ATOM 6506 C C . LEU A 1 881 ? 151.936 163.489 114.514 1.00 84.23 881 LEU A C 1
ATOM 6507 O O . LEU A 1 881 ? 152.336 164.153 113.551 1.00 84.23 881 LEU A O 1
ATOM 6512 N N . VAL A 1 882 ? 150.708 162.974 114.557 1.00 85.58 882 VAL A N 1
ATOM 6513 C CA . VAL A 1 882 ? 149.791 163.153 113.435 1.00 85.58 882 VAL A CA 1
ATOM 6514 C C . VAL A 1 882 ? 149.216 164.568 113.390 1.00 85.58 882 VAL A C 1
ATOM 6515 O O . VAL A 1 882 ? 149.014 165.125 112.305 1.00 85.58 882 VAL A O 1
ATOM 6519 N N . SER A 1 883 ? 148.958 165.178 114.543 1.00 87.07 883 SER A N 1
ATOM 6520 C CA . SER A 1 883 ? 148.313 166.481 114.621 1.00 87.07 883 SER A CA 1
ATOM 6521 C C . SER A 1 883 ? 149.261 167.637 114.339 1.00 87.07 883 SER A C 1
ATOM 6522 O O . SER A 1 883 ? 148.811 168.785 114.279 1.00 87.07 883 SER A O 1
ATOM 6525 N N . THR A 1 884 ? 150.553 167.366 114.174 1.00 95.21 884 THR A N 1
ATOM 6526 C CA . THR A 1 884 ? 151.513 168.424 113.894 1.00 95.21 884 THR A CA 1
ATOM 6527 C C . THR A 1 884 ? 151.186 169.098 112.567 1.00 95.21 884 THR A C 1
ATOM 6528 O O . THR A 1 884 ? 150.753 168.447 111.611 1.00 95.21 884 THR A O 1
ATOM 6532 N N . GLU A 1 885 ? 151.389 170.418 112.516 1.00 103.79 885 GLU A N 1
ATOM 6533 C CA . GLU A 1 8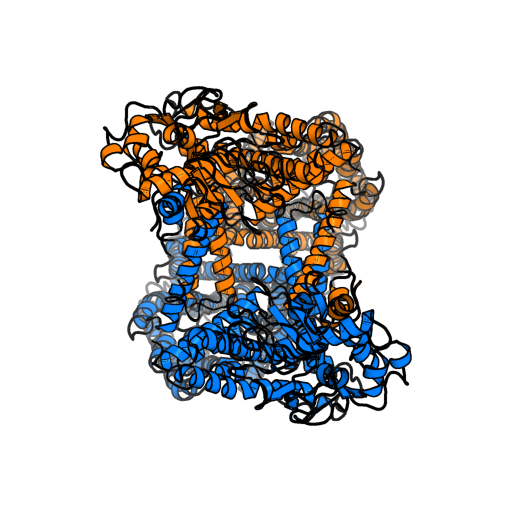85 ? 151.149 171.169 111.289 1.00 103.79 885 GLU A CA 1
ATOM 6534 C C . GLU A 1 885 ? 151.987 170.657 110.127 1.00 103.79 885 GLU A C 1
ATOM 6535 O O . GLU A 1 885 ? 151.596 170.830 108.969 1.00 103.79 885 GLU A O 1
ATOM 6541 N N . SER A 1 886 ? 153.131 170.030 110.411 1.00 103.41 886 SER A N 1
ATOM 6542 C CA . SER A 1 886 ? 153.982 169.503 109.352 1.00 103.41 886 SER A CA 1
ATOM 6543 C C . SER A 1 886 ? 153.398 168.254 108.702 1.00 103.41 886 SER A C 1
ATOM 6544 O O . SER A 1 886 ? 153.786 167.920 107.577 1.00 103.41 886 SER A O 1
ATOM 6547 N N . SER A 1 887 ? 152.486 167.558 109.377 1.00 101.76 887 SER A N 1
ATOM 6548 C CA . SER A 1 887 ? 151.813 166.414 108.778 1.00 101.76 887 SER A CA 1
ATOM 6549 C C . SER A 1 887 ? 150.709 166.892 107.846 1.00 101.76 887 SER A C 1
ATOM 6550 O O . SER A 1 887 ? 149.970 167.828 108.162 1.00 101.76 887 SER A O 1
ATOM 6553 N N . LYS A 1 888 ? 150.596 166.239 106.691 1.00 103.61 888 LYS A N 1
ATOM 6554 C CA . LYS A 1 888 ? 149.700 166.717 105.646 1.00 103.61 888 LYS A CA 1
ATOM 6555 C C . LYS A 1 888 ? 148.877 165.566 105.093 1.00 103.61 888 LYS A C 1
ATOM 6556 O O . LYS A 1 888 ? 149.433 164.581 104.600 1.00 103.61 888 LYS A O 1
ATOM 6562 N N . LEU A 1 889 ? 147.556 165.698 105.178 1.00 104.56 889 LEU A N 1
ATOM 6563 C CA . LEU A 1 889 ? 146.646 164.789 104.505 1.00 104.56 889 LEU A CA 1
ATOM 6564 C C . LEU A 1 889 ? 146.306 165.331 103.118 1.00 104.56 889 LEU A C 1
ATOM 6565 O O . LEU A 1 889 ? 145.917 166.489 102.950 1.00 104.56 889 LEU A O 1
ATOM 6570 N N . THR A 1 890 ? 146.454 164.473 102.109 1.00 111.22 890 THR A N 1
ATOM 6571 C CA . THR A 1 890 ? 146.277 164.918 100.732 1.00 111.22 890 THR A CA 1
ATOM 6572 C C . THR A 1 890 ? 145.497 163.917 99.890 1.00 111.22 890 THR A C 1
ATOM 6573 O O . THR A 1 890 ? 145.817 162.725 99.873 1.00 111.22 890 THR A O 1
ATOM 6577 N N . THR A 1 891 ? 144.471 164.398 99.193 1.00 116.77 891 THR A N 1
ATOM 6578 C CA . THR A 1 891 ? 143.839 163.604 98.149 1.00 116.77 891 THR A CA 1
ATOM 6579 C C . THR A 1 891 ? 144.591 163.815 96.841 1.00 116.77 891 THR A C 1
ATOM 6580 O O . THR A 1 891 ? 144.758 164.951 96.387 1.00 116.77 891 THR A O 1
ATOM 6584 N N . TYR A 1 892 ? 145.049 162.723 96.238 1.00 120.19 892 TYR A N 1
ATOM 6585 C CA . TYR A 1 892 ? 145.979 162.783 95.114 1.00 120.19 892 TYR A CA 1
ATOM 6586 C C . TYR A 1 892 ? 145.274 162.311 93.850 1.00 120.19 892 TYR A C 1
ATOM 6587 O O . TYR A 1 892 ? 144.746 161.195 93.803 1.00 120.19 892 TYR A O 1
ATOM 6596 N N . VAL A 1 893 ? 145.269 163.168 92.829 1.00 124.49 893 VAL A N 1
ATOM 6597 C CA . VAL A 1 893 ? 144.646 162.876 91.544 1.00 124.49 893 VAL A CA 1
ATOM 6598 C C . VAL A 1 893 ? 145.449 161.786 90.846 1.00 124.49 893 VAL A C 1
ATOM 6599 O O . VAL A 1 893 ? 146.660 161.658 91.063 1.00 124.49 893 VAL A O 1
ATOM 6603 N N . THR A 1 894 ? 144.778 160.986 90.015 1.00 125.64 894 THR A N 1
ATOM 6604 C CA . THR A 1 894 ? 145.429 159.896 89.300 1.00 125.64 894 THR A CA 1
ATOM 6605 C C . THR A 1 894 ? 146.600 160.412 88.471 1.00 125.64 894 THR A C 1
ATOM 6606 O O . THR A 1 894 ? 146.508 161.442 87.796 1.00 125.64 894 THR A O 1
ATOM 6610 N N . GLY A 1 895 ? 147.716 159.683 88.532 1.00 124.65 895 GLY A N 1
ATOM 6611 C CA . GLY A 1 895 ? 148.894 160.005 87.761 1.00 124.65 895 GLY A CA 1
ATOM 6612 C C . GLY A 1 895 ? 149.916 160.869 88.466 1.00 124.65 895 GLY A C 1
ATOM 6613 O O . GLY A 1 895 ? 151.005 161.081 87.920 1.00 124.65 895 GLY A O 1
ATOM 6614 N N . GLU A 1 896 ? 149.608 161.373 89.657 1.00 124.79 896 GLU A N 1
ATOM 6615 C CA . GLU A 1 896 ? 150.549 162.203 90.390 1.00 124.79 896 GLU A CA 1
ATOM 6616 C C . GLU A 1 896 ? 151.558 161.328 91.132 1.00 124.79 896 GLU A C 1
ATOM 6617 O O . GLU A 1 896 ? 151.564 160.099 91.020 1.00 124.79 896 GLU A O 1
ATOM 6623 N N . SER A 1 897 ? 152.429 161.975 91.898 1.00 124.65 897 SER A N 1
ATOM 6624 C CA . SER A 1 897 ? 153.422 161.295 92.713 1.00 124.65 897 SER A CA 1
ATOM 6625 C C . SER A 1 897 ? 153.319 161.769 94.157 1.00 124.65 897 SER A C 1
ATOM 6626 O O . SER A 1 897 ? 152.954 162.914 94.435 1.00 124.65 897 SER A O 1
ATOM 6629 N N . ILE A 1 898 ? 153.646 160.868 95.078 1.00 122.56 898 ILE A N 1
ATOM 6630 C CA . ILE A 1 898 ? 153.602 161.148 96.507 1.00 122.56 898 ILE A CA 1
ATOM 6631 C C . ILE A 1 898 ? 155.026 161.366 96.998 1.00 122.56 898 ILE A C 1
ATOM 6632 O O . ILE A 1 898 ? 155.947 160.632 96.623 1.00 122.56 898 ILE A O 1
ATOM 6637 N N . GLU A 1 899 ? 155.208 162.399 97.816 1.00 121.80 899 GLU A N 1
ATOM 6638 C CA . GLU A 1 899 ? 156.543 162.842 98.209 1.00 121.80 899 GLU A CA 1
ATOM 6639 C C . GLU A 1 899 ? 156.898 162.312 99.599 1.00 121.80 899 GLU A C 1
ATOM 6640 O O . GLU A 1 899 ? 156.896 163.030 100.600 1.00 121.80 899 GLU A O 1
ATOM 6646 N N . ILE A 1 900 ? 157.217 161.018 99.643 1.00 120.34 900 ILE A N 1
ATOM 6647 C CA . ILE A 1 900 ? 157.878 160.470 100.819 1.00 120.34 900 ILE A CA 1
ATOM 6648 C C . ILE A 1 900 ? 159.368 160.759 100.715 1.00 120.34 900 ILE A C 1
ATOM 6649 O O . ILE A 1 900 ? 159.951 160.736 99.620 1.00 120.34 900 ILE A O 1
ATOM 6654 N N . ASP A 1 901 ? 159.993 161.063 101.847 1.00 117.47 901 ASP A N 1
ATOM 6655 C CA . ASP A 1 901 ? 161.350 161.587 101.834 1.00 117.47 901 ASP A CA 1
ATOM 6656 C C . ASP A 1 901 ? 162.073 161.126 103.092 1.00 117.47 901 ASP A C 1
ATOM 6657 O O . ASP A 1 901 ? 161.570 160.294 103.853 1.00 117.47 901 ASP A O 1
ATOM 6662 N N . CYS A 1 902 ? 163.267 161.672 103.305 1.00 115.38 902 CYS A N 1
ATOM 6663 C CA . CYS A 1 902 ? 164.030 161.378 104.506 1.00 115.38 902 CYS A CA 1
ATOM 6664 C C . CYS A 1 902 ? 163.408 162.062 105.718 1.00 115.38 902 CYS A C 1
ATOM 6665 O O . CYS A 1 902 ? 162.768 163.111 105.607 1.00 115.38 902 CYS A O 1
ATOM 6668 N N . ASN A 1 903 ? 163.599 161.442 106.885 1.00 110.89 903 ASN A N 1
ATOM 6669 C CA . ASN A 1 903 ? 163.121 161.974 108.162 1.00 110.89 903 ASN A CA 1
ATOM 6670 C C . ASN A 1 903 ? 161.604 162.148 108.177 1.00 110.89 903 ASN A C 1
ATOM 6671 O O . ASN A 1 903 ? 161.081 163.057 108.826 1.00 110.89 903 ASN A O 1
ATOM 6676 N N . SER A 1 904 ? 160.887 161.280 107.467 1.00 108.11 904 SER A N 1
ATOM 6677 C CA . SER A 1 904 ? 159.432 161.341 107.435 1.00 108.11 904 SER A CA 1
ATOM 6678 C C . SER A 1 904 ? 158.889 159.985 107.014 1.00 108.11 904 SER A C 1
ATOM 6679 O O . SER A 1 904 ? 159.614 159.146 106.472 1.00 108.11 904 SER A O 1
ATOM 6682 N N . ILE A 1 905 ? 157.598 159.781 107.277 1.00 104.98 905 ILE A N 1
ATOM 6683 C CA . ILE A 1 905 ? 156.907 158.551 106.921 1.00 104.98 905 ILE A CA 1
ATOM 6684 C C . ILE A 1 905 ? 155.553 158.904 106.322 1.00 104.98 905 ILE A C 1
ATOM 6685 O O . ILE A 1 905 ? 155.018 159.995 106.527 1.00 104.98 905 ILE A O 1
ATOM 6690 N N . GLY A 1 906 ? 155.005 157.962 105.569 1.00 103.55 906 GLY A N 1
ATOM 6691 C CA . GLY A 1 906 ? 153.703 158.143 104.956 1.00 103.55 906 GLY A CA 1
ATOM 6692 C C . GLY A 1 906 ? 152.915 156.853 105.007 1.00 103.55 906 GLY A C 1
ATOM 6693 O O . GLY A 1 906 ? 153.474 155.765 105.159 1.00 103.55 906 GLY A O 1
ATOM 6694 N N . LEU A 1 907 ? 151.598 156.987 104.880 1.00 100.95 907 LEU A N 1
ATOM 6695 C CA . LEU A 1 907 ? 150.704 155.841 104.968 1.00 100.95 907 LEU A CA 1
ATOM 6696 C C . LEU A 1 907 ? 149.558 156.035 103.990 1.00 100.95 907 LEU A C 1
ATOM 6697 O O . LEU A 1 907 ? 148.849 157.045 104.053 1.00 100.95 907 LEU A O 1
ATOM 6702 N N . LEU A 1 908 ? 149.381 155.074 103.088 1.00 103.55 908 LEU A N 1
ATOM 6703 C CA . LEU A 1 908 ? 148.313 155.139 102.102 1.00 103.55 908 LEU A CA 1
ATOM 6704 C C . LEU A 1 908 ? 146.974 154.864 102.771 1.00 103.55 908 LEU A C 1
ATOM 6705 O O . LEU A 1 908 ? 146.850 153.931 103.570 1.00 103.55 908 LEU A O 1
ATOM 6710 N N . LEU A 1 909 ? 145.974 155.681 102.451 1.00 100.39 909 LEU A N 1
ATOM 6711 C CA . LEU A 1 909 ? 144.650 155.561 103.051 1.00 100.39 909 LEU A CA 1
ATOM 6712 C C . LEU A 1 909 ? 143.662 154.860 102.126 1.00 100.39 909 LEU A C 1
ATOM 6713 O O . LEU A 1 909 ? 143.096 153.823 102.485 1.00 100.39 909 LEU A O 1
ATOM 6718 N N . GLU A 1 910 ? 143.452 155.400 100.930 1.00 106.40 910 GLU A N 1
ATOM 6719 C CA . GLU A 1 910 ? 142.450 154.864 100.015 1.00 106.40 910 GLU A CA 1
ATOM 6720 C C . GLU A 1 910 ? 142.890 155.151 98.590 1.00 106.40 910 GLU A C 1
ATOM 6721 O O . GLU A 1 910 ? 142.977 156.316 98.194 1.00 106.40 910 GLU A O 1
ATOM 6727 N N . GLY A 1 911 ? 143.164 154.100 97.830 1.00 113.89 911 GLY A N 1
ATOM 6728 C CA . GLY A 1 911 ? 143.598 154.231 96.460 1.00 113.89 911 GLY A CA 1
ATOM 6729 C C . GLY A 1 911 ? 144.611 153.161 96.122 1.00 113.89 911 GLY A C 1
ATOM 6730 O O . GLY A 1 911 ? 144.760 152.175 96.842 1.00 113.89 911 GLY A O 1
ATOM 6731 N N . PHE A 1 912 ? 145.309 153.366 95.007 1.00 119.01 912 PHE A N 1
ATOM 6732 C CA . PHE A 1 912 ? 146.312 152.431 94.521 1.00 119.01 912 PHE A CA 1
ATOM 6733 C C . PHE A 1 912 ? 147.555 153.202 94.106 1.00 119.01 912 PHE A C 1
ATOM 6734 O O . PHE A 1 912 ? 147.464 154.350 93.661 1.00 119.01 912 PHE A O 1
ATOM 6742 N N . VAL A 1 913 ? 148.717 152.568 94.259 1.00 122.07 913 VAL A N 1
ATOM 6743 C CA . VAL A 1 913 ? 150.007 153.210 94.029 1.00 122.07 913 VAL A CA 1
ATOM 6744 C C . VAL A 1 913 ? 150.940 152.198 93.376 1.00 122.07 913 VAL A C 1
ATOM 6745 O O . VAL A 1 913 ? 150.871 151.002 93.679 1.00 122.07 913 VAL A O 1
ATOM 6749 N N . LYS A 1 914 ? 151.796 152.668 92.463 1.00 126.43 914 LYS A N 1
ATOM 6750 C CA . LYS A 1 914 ? 152.799 151.832 91.823 1.00 126.43 914 LYS A CA 1
ATOM 6751 C C . LYS A 1 914 ? 154.181 152.472 91.930 1.00 126.43 914 LYS A C 1
ATOM 6752 O O . LYS A 1 914 ? 154.331 153.668 91.662 1.00 126.43 914 LYS A O 1
ATOM 6758 N N . PRO A 1 915 ? 155.203 151.706 92.302 1.00 128.03 915 PRO A N 1
ATOM 6759 C CA . PRO A 1 915 ? 156.520 152.287 92.575 1.00 128.03 915 PRO A CA 1
ATOM 6760 C C . PRO A 1 915 ? 157.395 152.382 91.328 1.00 128.03 915 PRO A C 1
ATOM 6761 O O . PRO A 1 915 ? 156.985 152.067 90.211 1.00 128.03 915 PRO A O 1
ATOM 6765 N N . VAL A 1 916 ? 158.633 152.831 91.552 1.00 130.43 916 VAL A N 1
ATOM 6766 C CA . VAL A 1 916 ? 159.628 153.032 90.503 1.00 130.43 916 VAL A CA 1
ATOM 6767 C C . VAL A 1 916 ? 160.815 152.118 90.772 1.00 130.43 916 VAL A C 1
ATOM 6768 O O . VAL A 1 916 ? 161.276 152.013 91.913 1.00 130.43 916 VAL A O 1
ATOM 6772 N N . GLY A 1 917 ? 161.309 151.462 89.723 1.00 130.70 917 GLY A N 1
ATOM 6773 C CA . GLY A 1 917 ? 162.497 150.643 89.813 1.00 130.70 917 GLY A CA 1
ATOM 6774 C C . GLY A 1 917 ? 162.264 149.220 90.261 1.00 130.70 917 GLY A C 1
ATOM 6775 O O . GLY A 1 917 ? 163.212 148.425 90.266 1.00 130.70 917 GLY A O 1
ATOM 6776 N N . ILE A 1 918 ? 161.033 148.871 90.632 1.00 131.37 918 ILE A N 1
ATOM 6777 C CA . ILE A 1 918 ? 160.679 147.521 91.038 1.00 131.37 918 ILE A CA 1
ATOM 6778 C C . ILE A 1 918 ? 159.552 147.055 90.126 1.00 131.37 918 ILE A C 1
ATOM 6779 O O . ILE A 1 918 ? 158.872 147.859 89.484 1.00 131.37 918 ILE A O 1
ATOM 6784 N N . LYS A 1 919 ? 159.374 145.737 90.060 1.00 132.01 919 LYS A N 1
ATOM 6785 C CA . LYS A 1 919 ? 158.328 145.165 89.224 1.00 132.01 919 LYS A CA 1
ATOM 6786 C C . LYS A 1 919 ? 156.970 145.732 89.616 1.00 132.01 919 LYS A C 1
ATOM 6787 O O . LYS A 1 919 ? 156.674 145.918 90.800 1.00 132.01 919 LYS A O 1
ATOM 6793 N N . GLU A 1 920 ? 156.150 146.027 88.606 1.00 130.50 920 GLU A N 1
ATOM 6794 C CA . GLU A 1 920 ? 154.876 146.709 88.804 1.00 130.50 920 GLU A CA 1
ATOM 6795 C C . GLU A 1 920 ? 154.006 145.980 89.819 1.00 130.50 920 GLU A C 1
ATOM 6796 O O . GLU A 1 920 ? 153.566 144.851 89.579 1.00 130.50 920 GLU A O 1
ATOM 6802 N N . GLU A 1 921 ? 153.756 146.623 90.956 1.00 127.08 921 GLU A N 1
ATOM 6803 C CA . GLU A 1 921 ? 152.981 146.042 92.044 1.00 127.08 921 GLU A CA 1
ATOM 6804 C C . GLU A 1 921 ? 151.787 146.933 92.343 1.00 127.08 921 GLU A C 1
ATOM 6805 O O . GLU A 1 921 ? 151.919 148.161 92.389 1.00 127.08 921 GLU A O 1
ATOM 6811 N N . LEU A 1 922 ? 150.623 146.314 92.540 1.00 122.45 922 LEU A N 1
ATOM 6812 C CA . LEU A 1 922 ? 149.397 147.043 92.859 1.00 122.45 922 LEU A CA 1
ATOM 6813 C C . LEU A 1 922 ? 149.197 146.990 94.372 1.00 122.45 922 LEU A C 1
ATOM 6814 O O . LEU A 1 922 ? 148.530 146.109 94.919 1.00 122.45 922 LEU A O 1
ATOM 6819 N N . ILE A 1 923 ? 149.798 147.964 95.055 1.00 117.55 923 ILE A N 1
ATOM 6820 C CA . ILE A 1 923 ? 149.755 148.010 96.512 1.00 117.55 923 ILE A CA 1
ATOM 6821 C C . ILE A 1 923 ? 148.345 148.348 96.976 1.00 117.55 923 ILE A C 1
ATOM 6822 O O . ILE A 1 923 ? 147.705 149.270 96.454 1.00 117.55 923 ILE A O 1
ATOM 6827 N N . SER A 1 924 ? 147.856 147.601 97.964 1.00 109.14 924 SER A N 1
ATOM 6828 C CA . SER A 1 924 ? 146.508 147.790 98.482 1.00 109.14 924 SER A CA 1
ATOM 6829 C C . SER A 1 924 ? 146.397 149.131 99.209 1.00 109.14 924 SER A C 1
ATOM 6830 O O . SER A 1 924 ? 147.377 149.860 99.389 1.00 109.14 924 SER A O 1
ATOM 6833 N N . SER A 1 925 ? 145.173 149.458 99.630 1.00 103.01 925 SER A N 1
ATOM 6834 C CA . SER A 1 925 ? 144.932 150.764 100.243 1.00 103.01 925 SER A CA 1
ATOM 6835 C C . SER A 1 925 ? 145.684 150.965 101.558 1.00 103.01 925 SER A C 1
ATOM 6836 O O . SER A 1 925 ? 146.275 152.043 101.733 1.00 103.01 925 SER A O 1
ATOM 6839 N N . PRO A 1 926 ? 145.722 150.019 102.506 1.00 98.72 926 PRO A N 1
ATOM 6840 C CA . PRO A 1 926 ? 146.579 150.229 103.683 1.00 98.72 926 PRO A CA 1
ATOM 6841 C C . PRO A 1 926 ? 148.000 149.788 103.363 1.00 98.72 926 PRO A C 1
ATOM 6842 O O . PRO A 1 926 ? 148.251 148.608 103.110 1.00 98.72 926 PRO A O 1
ATOM 6846 N N . ALA A 1 927 ? 148.934 150.737 103.371 1.00 100.99 927 ALA A N 1
ATOM 6847 C CA . ALA A 1 927 ? 150.262 150.433 102.856 1.00 100.99 927 ALA A CA 1
ATOM 6848 C C . ALA A 1 927 ? 151.398 150.776 103.813 1.00 100.99 927 ALA A C 1
ATOM 6849 O O . ALA A 1 927 ? 152.404 150.060 103.852 1.00 100.99 927 ALA A O 1
ATOM 6851 N N . ALA A 1 928 ? 151.252 151.858 104.582 1.00 101.29 928 ALA A N 1
ATOM 6852 C CA . ALA A 1 928 ? 152.348 152.381 105.394 1.00 101.29 928 ALA A CA 1
ATOM 6853 C C . ALA A 1 928 ? 153.577 152.605 104.521 1.00 101.29 928 ALA A C 1
ATOM 6854 O O . ALA A 1 928 ? 154.607 151.949 104.702 1.00 101.29 928 ALA A O 1
ATOM 6856 N N . LEU A 1 929 ? 153.464 153.525 103.568 1.00 107.02 929 LEU A N 1
ATOM 6857 C CA . LEU A 1 929 ? 154.471 153.734 102.531 1.00 107.02 929 LEU A CA 1
ATOM 6858 C C . LEU A 1 929 ? 155.726 154.332 103.153 1.00 107.02 929 LEU A C 1
ATOM 6859 O O . LEU A 1 929 ? 155.761 155.512 103.505 1.00 107.02 929 LEU A O 1
ATOM 6864 N N . SER A 1 930 ? 156.767 153.511 103.280 1.00 113.57 930 SER A N 1
ATOM 6865 C CA . SER A 1 930 ? 158.050 153.829 103.889 1.00 113.57 930 SER A CA 1
ATOM 6866 C C . SER A 1 930 ? 159.132 153.979 102.827 1.00 113.57 930 SER A C 1
ATOM 6867 O O . SER A 1 930 ? 159.084 153.303 101.793 1.00 113.57 930 SER A O 1
ATOM 6870 N N . PRO A 1 931 ? 160.107 154.860 103.049 1.00 118.28 931 PRO A N 1
ATOM 6871 C CA . PRO A 1 931 ? 161.192 155.030 102.069 1.00 118.28 931 PRO A CA 1
ATOM 6872 C C . PRO A 1 931 ? 162.044 153.774 101.955 1.00 118.28 931 PRO A C 1
ATOM 6873 O O . PRO A 1 931 ? 162.649 153.321 102.929 1.00 118.28 931 PRO A O 1
ATOM 6877 N N . SER A 1 932 ? 162.083 153.210 100.746 1.00 121.20 932 SER A N 1
ATOM 6878 C CA . SER A 1 932 ? 162.940 152.056 100.501 1.00 121.20 932 SER A CA 1
ATOM 6879 C C . SER A 1 932 ? 164.411 152.454 100.500 1.00 121.20 932 SER A C 1
ATOM 6880 O O . SER A 1 932 ? 165.267 151.696 100.973 1.00 121.20 932 SER A O 1
ATOM 6883 N N . ASN A 1 933 ? 164.724 153.635 99.971 1.00 121.71 933 ASN A N 1
ATOM 6884 C CA . ASN A 1 933 ? 166.091 154.136 99.919 1.00 121.71 933 ASN A CA 1
ATOM 6885 C C . ASN A 1 933 ? 166.425 155.074 101.071 1.00 121.71 933 ASN A C 1
ATOM 6886 O O . ASN A 1 933 ? 167.535 155.612 101.110 1.00 121.71 933 ASN A O 1
ATOM 6891 N N . GLY A 1 934 ? 165.499 155.284 102.001 1.00 120.13 934 GLY A N 1
ATOM 6892 C CA . GLY A 1 934 ? 165.739 156.162 103.131 1.00 120.13 934 GLY A CA 1
ATOM 6893 C C . GLY A 1 934 ? 165.326 157.599 102.875 1.00 120.13 934 GLY A C 1
ATOM 6894 O O . GLY A 1 934 ? 166.169 158.494 102.805 1.00 120.13 934 GLY A O 1
ATOM 6895 N N . GLN A 1 958 ? 159.413 157.476 92.475 1.00 124.61 958 GLN A N 1
ATOM 6896 C CA . GLN A 1 958 ? 158.820 156.419 93.286 1.00 124.61 958 GLN A CA 1
ATOM 6897 C C . GLN A 1 958 ? 157.339 156.674 93.539 1.00 124.61 958 GLN A C 1
ATOM 6898 O O . GLN A 1 958 ? 156.918 157.820 93.708 1.00 124.61 958 GLN A O 1
ATOM 6904 N N . TYR A 1 959 ? 156.556 155.594 93.554 1.00 123.64 959 TYR A N 1
ATOM 6905 C CA . TYR A 1 959 ? 155.158 155.637 93.981 1.00 123.64 959 TYR A CA 1
ATOM 6906 C C . TYR A 1 959 ? 154.318 156.604 93.146 1.00 123.64 959 TYR A C 1
ATOM 6907 O O . TYR A 1 959 ? 153.836 157.624 93.646 1.00 123.64 959 TYR A O 1
ATOM 6916 N N . ILE A 1 960 ? 154.142 156.293 91.860 1.00 124.73 960 ILE A N 1
ATOM 6917 C CA . ILE A 1 960 ? 153.202 157.056 91.044 1.00 124.73 960 ILE A CA 1
ATOM 6918 C C . ILE A 1 960 ? 151.786 156.716 91.479 1.00 124.73 960 ILE A C 1
ATOM 6919 O O . ILE A 1 960 ? 151.439 155.542 91.658 1.00 124.73 960 ILE A O 1
ATOM 6924 N N . VAL A 1 961 ? 150.958 157.748 91.657 1.00 124.63 961 VAL A N 1
ATOM 6925 C CA . VAL A 1 961 ? 149.561 157.529 92.004 1.00 124.63 961 VAL A CA 1
ATOM 6926 C C . VAL A 1 961 ? 148.852 156.831 90.851 1.00 124.63 961 VAL A C 1
ATOM 6927 O O . VAL A 1 961 ? 148.868 157.302 89.706 1.00 124.63 961 VAL A O 1
ATOM 6931 N N . GLU A 1 962 ? 148.218 155.696 91.154 1.00 124.46 962 GLU A N 1
ATOM 6932 C CA . GLU A 1 962 ? 147.578 154.858 90.142 1.00 124.46 962 GLU A CA 1
ATOM 6933 C C . GLU A 1 962 ? 146.118 155.242 89.914 1.00 124.46 962 GLU A C 1
ATOM 6934 O O . GLU A 1 962 ? 145.732 155.575 88.791 1.00 124.46 962 GLU A O 1
ATOM 6940 N N . THR A 1 963 ? 145.299 155.188 90.959 1.00 122.85 963 THR A N 1
ATOM 6941 C CA . THR A 1 963 ? 143.905 155.601 90.916 1.00 122.85 963 THR A CA 1
ATOM 6942 C C . THR A 1 963 ? 143.715 156.774 91.874 1.00 122.85 963 THR A C 1
ATOM 6943 O O . THR A 1 963 ? 144.684 157.326 92.405 1.00 122.85 963 THR A O 1
ATOM 6947 N N . ARG A 1 964 ? 142.460 157.167 92.089 1.00 120.05 964 ARG A N 1
ATOM 6948 C CA . ARG A 1 964 ? 142.189 158.260 93.014 1.00 120.05 964 ARG A CA 1
ATOM 6949 C C . ARG A 1 964 ? 142.687 157.867 94.395 1.00 120.05 964 ARG A C 1
ATOM 6950 O O . ARG A 1 964 ? 142.111 156.993 95.053 1.00 120.05 964 ARG A O 1
ATOM 6958 N N . ALA A 1 965 ? 143.759 158.509 94.837 1.00 116.04 965 ALA A N 1
ATOM 6959 C CA . ALA A 1 965 ? 144.492 158.057 96.006 1.00 116.04 965 ALA A CA 1
ATOM 6960 C C . ALA A 1 965 ? 144.225 158.955 97.206 1.00 116.04 965 ALA A C 1
ATOM 6961 O O . ALA A 1 965 ? 143.838 160.120 97.087 1.00 116.04 965 ALA A O 1
ATOM 6963 N N . ARG A 1 966 ? 144.417 158.367 98.381 1.00 106.91 966 ARG A N 1
ATOM 6964 C CA . ARG A 1 966 ? 144.395 159.074 99.647 1.00 106.91 966 ARG A CA 1
ATOM 6965 C C . ARG A 1 966 ? 145.633 158.663 100.428 1.00 106.91 966 ARG A C 1
ATOM 6966 O O . ARG A 1 966 ? 145.947 157.476 100.537 1.00 106.91 966 ARG A O 1
ATOM 6974 N N . ALA A 1 967 ? 146.345 159.649 100.961 1.00 104.88 967 ALA A N 1
ATOM 6975 C CA . ALA A 1 967 ? 147.545 159.363 101.738 1.00 104.88 967 ALA A CA 1
ATOM 6976 C C . ALA A 1 967 ? 147.800 160.534 102.674 1.00 104.88 967 ALA A C 1
ATOM 6977 O O . ALA A 1 967 ? 147.380 161.664 102.416 1.00 104.88 967 ALA A O 1
ATOM 6979 N N . ILE A 1 968 ? 148.484 160.241 103.779 1.00 102.49 968 ILE A N 1
ATOM 6980 C CA . ILE A 1 968 ? 148.906 161.250 104.743 1.00 102.49 968 ILE A CA 1
ATOM 6981 C C . ILE A 1 968 ? 150.349 160.945 105.124 1.00 102.49 968 ILE A C 1
ATOM 6982 O O . ILE A 1 968 ? 150.692 159.788 105.393 1.00 102.49 968 ILE A O 1
ATOM 6987 N N . ILE A 1 969 ? 151.197 161.969 105.126 1.00 104.77 969 ILE A N 1
ATOM 6988 C CA . ILE A 1 969 ? 152.630 161.814 105.349 1.00 104.77 969 ILE A CA 1
ATOM 6989 C C . ILE A 1 969 ? 152.989 162.492 106.664 1.00 104.77 969 ILE A C 1
ATOM 6990 O O . ILE A 1 969 ? 152.686 163.675 106.865 1.00 104.77 969 ILE A O 1
ATOM 6995 N N . PHE A 1 970 ? 153.632 161.742 107.554 1.00 100.07 970 PHE A N 1
ATOM 6996 C CA . PHE A 1 970 ? 154.021 162.222 108.868 1.00 100.07 970 PHE A CA 1
ATOM 6997 C C . PHE A 1 970 ? 155.517 162.496 108.898 1.00 100.07 970 PHE A C 1
ATOM 6998 O O . PHE A 1 970 ? 156.313 161.780 108.283 1.00 100.07 970 PHE A O 1
ATOM 7006 N N . ASN A 1 971 ? 155.899 163.539 109.625 1.00 103.05 971 ASN A N 1
ATOM 7007 C CA . ASN A 1 971 ? 157.311 163.869 109.814 1.00 103.05 971 ASN A CA 1
ATOM 7008 C C . ASN A 1 971 ? 157.827 163.288 111.130 1.00 103.05 971 ASN A C 1
ATOM 7009 O O . ASN A 1 971 ? 158.011 163.982 112.129 1.00 103.05 971 ASN A O 1
ATOM 7014 N N . ILE A 1 972 ? 158.057 161.980 111.109 1.00 100.30 972 ILE A N 1
ATOM 7015 C CA . ILE A 1 972 ? 158.578 161.271 112.268 1.00 100.30 972 ILE A CA 1
ATOM 7016 C C . ILE A 1 972 ? 160.036 161.650 112.499 1.00 100.30 972 ILE A C 1
ATOM 7017 O O . ILE A 1 972 ? 160.751 160.985 113.250 1.00 100.30 972 ILE A O 1
ATOM 7022 N N . HIS A 1 1007 ? 168.660 154.955 132.037 1.00 31.41 1007 HIS A N 1
ATOM 7023 C CA . HIS A 1 1007 ? 168.694 153.677 132.738 1.00 31.41 1007 HIS A CA 1
ATOM 7024 C C . HIS A 1 1007 ? 168.417 152.527 131.783 1.00 31.41 1007 HIS A C 1
ATOM 7025 O O . HIS A 1 1007 ? 168.483 151.365 132.169 1.00 31.41 1007 HIS A O 1
ATOM 7032 N N . ARG A 1 1008 ? 168.130 152.857 130.522 1.00 36.61 1008 ARG A N 1
ATOM 7033 C CA . ARG A 1 1008 ? 167.736 151.873 129.519 1.00 36.61 1008 ARG A CA 1
ATOM 7034 C C . ARG A 1 1008 ? 168.907 151.033 129.028 1.00 36.61 1008 ARG A C 1
ATOM 7035 O O . ARG A 1 1008 ? 168.765 150.296 128.042 1.00 36.61 1008 ARG A O 1
ATOM 7043 N N . GLY A 1 1009 ? 170.058 151.119 129.685 1.00 34.22 1009 GLY A N 1
ATOM 7044 C CA . GLY A 1 1009 ? 171.220 150.372 129.256 1.00 34.22 1009 GLY A CA 1
ATOM 7045 C C . GLY A 1 1009 ? 171.603 149.256 130.201 1.00 34.22 1009 GLY A C 1
ATOM 7046 O O . GLY A 1 1009 ? 172.625 148.598 129.999 1.00 34.22 1009 GLY A O 1
ATOM 7047 N N . LEU A 1 1010 ? 170.799 149.030 131.241 1.00 31.95 1010 LEU A N 1
ATOM 7048 C CA . LEU A 1 1010 ? 171.103 147.954 132.178 1.00 31.95 1010 LEU A CA 1
ATOM 7049 C C . LEU A 1 1010 ? 170.927 146.583 131.538 1.00 31.95 1010 LEU A C 1
ATOM 7050 O O . LEU A 1 1010 ? 171.680 145.655 131.852 1.00 31.95 1010 LEU A O 1
ATOM 7055 N N . MET A 1 1011 ? 169.949 146.436 130.641 1.00 34.69 1011 MET A N 1
ATOM 7056 C CA . MET A 1 1011 ? 169.732 145.151 129.986 1.00 34.69 1011 MET A CA 1
ATOM 7057 C C . MET A 1 1011 ? 170.936 144.740 129.151 1.00 34.69 1011 MET A C 1
ATOM 7058 O O . MET A 1 1011 ? 171.285 143.556 129.090 1.00 34.69 1011 MET A O 1
ATOM 7063 N N . SER A 1 1012 ? 171.583 145.701 128.498 1.00 36.60 1012 SER A N 1
ATOM 7064 C CA . SER A 1 1012 ? 172.634 145.427 127.523 1.00 36.60 1012 SER A CA 1
ATOM 7065 C C . SER A 1 1012 ? 173.868 146.272 127.833 1.00 36.60 1012 SER A C 1
ATOM 7066 O O . SER A 1 1012 ? 174.415 146.944 126.961 1.00 36.60 1012 SER A O 1
ATOM 7069 N N . TRP A 1 1013 ? 174.312 146.245 129.090 1.00 35.78 1013 TRP A N 1
ATOM 7070 C CA . TRP A 1 1013 ? 175.318 147.218 129.498 1.00 35.78 1013 TRP A CA 1
ATOM 7071 C C . TRP A 1 1013 ? 176.670 147.007 128.821 1.00 35.78 1013 TRP A C 1
ATOM 7072 O O . TRP A 1 1013 ? 177.080 147.871 128.035 1.00 35.78 1013 TRP A O 1
ATOM 7083 N N . PRO A 1 1014 ? 177.410 145.910 129.062 1.00 37.14 1014 PRO A N 1
ATOM 7084 C CA . PRO A 1 1014 ? 178.751 145.852 128.470 1.00 37.14 1014 PRO A CA 1
ATOM 7085 C C . PRO A 1 1014 ? 178.702 145.399 127.022 1.00 37.14 1014 PRO A C 1
ATOM 7086 O O . PRO A 1 1014 ? 179.558 144.635 126.565 1.00 37.14 1014 PRO A O 1
ATOM 7090 N N . GLU A 1 1015 ? 177.693 145.876 126.294 1.00 39.89 1015 GLU A N 1
ATOM 7091 C CA . GLU A 1 1015 ? 177.575 145.658 124.860 1.00 39.89 1015 GLU A CA 1
ATOM 7092 C C . GLU A 1 1015 ? 177.212 146.959 124.156 1.00 39.89 1015 GLU A C 1
ATOM 7093 O O . GLU A 1 1015 ? 177.673 147.226 123.042 1.00 39.89 1015 GLU A O 1
ATOM 7099 N N . ASN A 1 1016 ? 176.382 147.773 124.811 1.00 39.95 1016 ASN A N 1
ATOM 7100 C CA . ASN A 1 1016 ? 175.907 149.016 124.217 1.00 39.95 1016 ASN A CA 1
ATOM 7101 C C . ASN A 1 1016 ? 176.861 150.180 124.444 1.00 39.95 1016 ASN A C 1
ATOM 7102 O O . ASN A 1 1016 ? 176.576 151.290 123.984 1.00 39.95 1016 ASN A O 1
ATOM 7107 N N . ILE A 1 1017 ? 177.972 149.959 125.137 1.00 38.80 1017 ILE A N 1
ATOM 7108 C CA . ILE A 1 1017 ? 178.962 151.005 125.343 1.00 38.80 1017 ILE A CA 1
ATOM 7109 C C . ILE A 1 1017 ? 179.985 150.967 124.217 1.00 38.80 1017 ILE A C 1
ATOM 7110 O O . ILE A 1 1017 ? 180.036 150.007 123.448 1.00 38.80 1017 ILE A O 1
ATOM 7115 N N . LEU A 1 1030 ? 191.548 157.035 117.393 1.00 91.96 1030 LEU A N 1
ATOM 7116 C CA . LEU A 1 1030 ? 190.434 157.689 116.719 1.00 91.96 1030 LEU A CA 1
ATOM 7117 C C . LEU A 1 1030 ? 190.934 158.734 115.728 1.00 91.96 1030 LEU A C 1
ATOM 7118 O O . LEU A 1 1030 ? 192.083 158.687 115.290 1.00 91.96 1030 LEU A O 1
ATOM 7120 N N . SER A 1 1031 ? 190.060 159.677 115.379 1.00 88.79 1031 SER A N 1
ATOM 7121 C CA . SER A 1 1031 ? 190.420 160.750 114.461 1.00 88.79 1031 SER A CA 1
ATOM 7122 C C . SER A 1 1031 ? 191.411 161.703 115.112 1.00 88.79 1031 SER A C 1
ATOM 7123 O O . SER A 1 1031 ? 191.639 161.635 116.324 1.00 88.79 1031 SER A O 1
ATOM 7126 N N . LEU A 1 1032 ? 192.009 162.591 114.323 1.00 87.23 1032 LEU A N 1
ATOM 7127 C CA . LEU A 1 1032 ? 192.915 163.598 114.855 1.00 87.23 1032 LEU A CA 1
ATOM 7128 C C . LEU A 1 1032 ? 192.176 164.828 115.364 1.00 87.23 1032 LEU A C 1
ATOM 7129 O O . LEU A 1 1032 ? 192.788 165.679 116.015 1.00 87.23 1032 LEU A O 1
ATOM 7134 N N . SER A 1 1033 ? 190.876 164.935 115.089 1.00 85.89 1033 SER A N 1
ATOM 7135 C CA . SER A 1 1033 ? 190.039 165.971 115.671 1.00 85.89 1033 SER A CA 1
ATOM 7136 C C . SER A 1 1033 ? 189.210 165.464 116.842 1.00 85.89 1033 SER A C 1
ATOM 7137 O O . SER A 1 1033 ? 188.763 166.274 117.661 1.00 85.89 1033 SER A O 1
ATOM 7140 N N . GLU A 1 1034 ? 188.991 164.153 116.937 1.00 84.30 1034 GLU A N 1
ATOM 7141 C CA . GLU A 1 1034 ? 188.409 163.545 118.126 1.00 84.30 1034 GLU A CA 1
ATOM 7142 C C . GLU A 1 1034 ? 189.376 163.510 119.297 1.00 84.30 1034 GLU A C 1
ATOM 7143 O O . GLU A 1 1034 ? 188.952 163.680 120.444 1.00 84.30 1034 GLU A O 1
ATOM 7149 N N . ARG A 1 1035 ? 190.663 163.283 119.031 1.00 81.88 1035 ARG A N 1
ATOM 7150 C CA . ARG A 1 1035 ? 191.662 163.356 120.089 1.00 81.88 1035 ARG A CA 1
ATOM 7151 C C . ARG A 1 1035 ? 191.829 164.787 120.581 1.00 81.88 1035 ARG A C 1
ATOM 7152 O O . ARG A 1 1035 ? 192.060 165.022 121.773 1.00 81.88 1035 ARG A O 1
ATOM 7160 N N . ALA A 1 1036 ? 191.718 165.760 119.672 1.00 77.33 1036 ALA A N 1
ATOM 7161 C CA . ALA A 1 1036 ? 191.828 167.162 120.057 1.00 77.33 1036 ALA A CA 1
ATOM 7162 C C . ALA A 1 1036 ? 190.651 167.603 120.917 1.00 77.33 1036 ALA A C 1
ATOM 7163 O O . ALA A 1 1036 ? 190.815 168.430 121.819 1.00 77.33 1036 ALA A O 1
ATOM 7165 N N . MET A 1 1037 ? 189.456 167.074 120.643 1.00 74.73 1037 MET A N 1
ATOM 7166 C CA . MET A 1 1037 ? 188.304 167.388 121.480 1.00 74.73 1037 MET A CA 1
ATOM 7167 C C . MET A 1 1037 ? 188.521 166.925 122.914 1.00 74.73 1037 MET A C 1
ATOM 7168 O O . MET A 1 1037 ? 188.199 167.649 123.863 1.00 74.73 1037 MET A O 1
ATOM 7173 N N . GLN A 1 1038 ? 189.062 165.719 123.093 1.00 73.40 1038 GLN A N 1
ATOM 7174 C CA . GLN A 1 1038 ? 189.383 165.251 124.436 1.00 73.40 1038 GLN A CA 1
ATOM 7175 C C . GLN A 1 1038 ? 190.427 166.144 125.090 1.00 73.40 1038 GLN A C 1
ATOM 7176 O O . GLN A 1 1038 ? 190.352 166.421 126.291 1.00 73.40 1038 GLN A O 1
ATOM 7182 N N . LEU A 1 1039 ? 191.410 166.601 124.314 1.00 72.02 1039 LEU A N 1
ATOM 7183 C CA . LEU A 1 1039 ? 192.371 167.568 124.827 1.00 72.02 1039 LEU A CA 1
ATOM 7184 C C . LEU A 1 1039 ? 191.715 168.889 125.200 1.00 72.02 1039 LEU A C 1
ATOM 7185 O O . LEU A 1 1039 ? 192.091 169.491 126.212 1.00 72.02 1039 LEU A O 1
ATOM 7190 N N . SER A 1 1040 ? 190.746 169.351 124.411 1.00 70.80 1040 SER A N 1
ATOM 7191 C CA . SER A 1 1040 ? 190.140 170.658 124.628 1.00 70.80 1040 SER A CA 1
ATOM 7192 C C . SER A 1 1040 ? 189.198 170.687 125.823 1.00 70.80 1040 SER A C 1
ATOM 7193 O O . SER A 1 1040 ? 188.992 171.756 126.409 1.00 70.80 1040 SER A O 1
ATOM 7196 N N . ILE A 1 1041 ? 188.612 169.548 126.185 1.00 64.26 1041 ILE A N 1
ATOM 7197 C CA . ILE A 1 1041 ? 187.671 169.485 127.302 1.00 64.26 1041 ILE A CA 1
ATOM 7198 C C . ILE A 1 1041 ? 188.365 169.040 128.585 1.00 64.26 1041 ILE A C 1
ATOM 7199 O O . ILE A 1 1041 ? 188.276 169.711 129.616 1.00 64.26 1041 ILE A O 1
ATOM 7204 N N . PHE A 1 1042 ? 189.061 167.907 128.525 1.00 62.37 1042 PHE A N 1
ATOM 7205 C CA . PHE A 1 1042 ? 189.826 167.269 129.587 1.00 62.37 1042 PHE A CA 1
ATOM 7206 C C . PHE A 1 1042 ? 191.250 167.811 129.650 1.00 62.37 1042 PHE A C 1
ATOM 7207 O O . PHE A 1 1042 ? 191.577 168.832 129.027 1.00 62.37 1042 PHE A O 1
ATOM 7215 N N . GLY A 1 1043 ? 192.103 167.099 130.377 1.00 69.44 1043 GLY A N 1
ATOM 7216 C CA . GLY A 1 1043 ? 193.507 167.427 130.483 1.00 69.44 1043 GLY A CA 1
ATOM 7217 C C . GLY A 1 1043 ? 194.239 166.713 129.369 1.00 69.44 1043 GLY A C 1
ATOM 7218 O O . GLY A 1 1043 ? 194.220 167.190 128.231 1.00 69.44 1043 GLY A O 1
ATOM 7219 N N . SER A 1 1044 ? 194.897 165.589 129.650 1.00 74.43 1044 SER A N 1
ATOM 7220 C CA . SER A 1 1044 ? 195.566 164.920 128.544 1.00 74.43 1044 SER A CA 1
ATOM 7221 C C . SER A 1 1044 ? 194.539 164.202 127.677 1.00 74.43 1044 SER A C 1
ATOM 7222 O O . SER A 1 1044 ? 194.132 164.738 126.644 1.00 74.43 1044 SER A O 1
ATOM 7225 N N . MET A 1 1045 ? 194.026 163.061 128.141 1.00 77.27 1045 MET A N 1
ATOM 7226 C CA . MET A 1 1045 ? 193.045 162.263 127.398 1.00 77.27 1045 MET A CA 1
ATOM 7227 C C . MET A 1 1045 ? 192.436 161.265 128.369 1.00 77.27 1045 MET A C 1
ATOM 7228 O O . MET A 1 1045 ? 193.160 160.645 129.152 1.00 77.27 1045 MET A O 1
ATOM 7233 N N . VAL A 1 1046 ? 191.113 161.104 128.315 1.00 69.66 1046 VAL A N 1
ATOM 7234 C CA . VAL A 1 1046 ? 190.454 160.071 129.103 1.00 69.66 1046 VAL A CA 1
ATOM 7235 C C . VAL A 1 1046 ? 189.542 159.241 128.206 1.00 69.66 1046 VAL A C 1
ATOM 7236 O O . VAL A 1 1046 ? 188.877 159.760 127.298 1.00 69.66 1046 VAL A O 1
ATOM 7240 N N . ASN A 1 1047 ? 189.517 157.932 128.457 1.00 72.95 1047 ASN A N 1
ATOM 7241 C CA . ASN A 1 1047 ? 188.709 156.995 127.680 1.00 72.95 1047 ASN A CA 1
ATOM 7242 C C . ASN A 1 1047 ? 187.225 157.153 128.022 1.00 72.95 1047 ASN A C 1
ATOM 7243 O O . ASN A 1 1047 ? 186.646 156.401 128.806 1.00 72.95 1047 ASN A O 1
ATOM 7248 N N . VAL A 1 1048 ? 186.613 158.163 127.409 1.00 66.67 1048 VAL A N 1
ATOM 7249 C CA . VAL A 1 1048 ? 185.217 158.505 127.668 1.00 66.67 1048 VAL A CA 1
ATOM 7250 C C . VAL A 1 1048 ? 184.291 157.340 127.332 1.00 66.67 1048 VAL A C 1
ATOM 7251 O O . VAL A 1 1048 ? 183.468 156.934 128.152 1.00 66.67 1048 VAL A O 1
ATOM 7255 N N . SER B 1 32 ? 157.962 159.119 191.905 1.00 21.47 32 SER B N 1
ATOM 7256 C CA . SER B 1 32 ? 157.589 160.524 192.042 1.00 21.47 32 SER B CA 1
ATOM 7257 C C . SER B 1 32 ? 158.303 161.450 191.040 1.00 21.47 32 SER B C 1
ATOM 7258 O O . SER B 1 32 ? 157.636 162.240 190.378 1.00 21.47 32 SER B O 1
ATOM 7261 N N . PRO B 1 33 ? 159.636 161.369 190.910 1.00 19.19 33 PRO B N 1
ATOM 7262 C CA . PRO B 1 33 ? 160.315 162.231 189.928 1.00 19.19 33 PRO B CA 1
ATOM 7263 C C . PRO B 1 33 ? 159.971 161.907 188.487 1.00 19.19 33 PRO B C 1
ATOM 7264 O O . PRO B 1 33 ? 160.305 162.700 187.599 1.00 19.19 33 PRO B O 1
ATOM 7268 N N . VAL B 1 34 ? 159.323 160.769 188.227 1.00 17.50 34 VAL B N 1
ATOM 7269 C CA . VAL B 1 34 ? 158.912 160.422 186.874 1.00 17.50 34 VAL B CA 1
ATOM 7270 C C . VAL B 1 34 ? 157.797 161.335 186.374 1.00 17.50 34 VAL B C 1
ATOM 7271 O O . VAL B 1 34 ? 157.525 161.375 185.170 1.00 17.50 34 VAL B O 1
ATOM 7275 N N . ASP B 1 35 ? 157.152 162.086 187.267 1.00 17.39 35 ASP B N 1
ATOM 7276 C CA . ASP B 1 35 ? 156.073 162.982 186.870 1.00 17.39 35 ASP B CA 1
ATOM 7277 C C . ASP B 1 35 ? 156.571 164.232 186.157 1.00 17.39 35 ASP B C 1
ATOM 7278 O O . ASP B 1 35 ? 155.775 164.912 185.501 1.00 17.39 35 ASP B O 1
ATOM 7283 N N . ALA B 1 36 ? 157.864 164.545 186.255 1.00 16.04 36 ALA B N 1
ATOM 7284 C CA . ALA B 1 36 ? 158.423 165.605 185.425 1.00 16.04 36 ALA B CA 1
ATOM 7285 C C . ALA B 1 36 ? 158.359 165.227 183.951 1.00 16.04 36 ALA B C 1
ATOM 7286 O O . ALA B 1 36 ? 158.172 166.089 183.084 1.00 16.04 36 ALA B O 1
ATOM 7288 N N . VAL B 1 37 ? 158.500 163.935 183.650 1.00 15.76 37 VAL B N 1
ATOM 7289 C CA . VAL B 1 37 ? 158.316 163.459 182.283 1.00 15.76 37 VAL B CA 1
ATOM 7290 C C . VAL B 1 37 ? 156.889 163.719 181.822 1.00 15.76 37 VAL B C 1
ATOM 7291 O O . VAL B 1 37 ? 156.653 164.124 180.677 1.00 15.76 37 VAL B O 1
ATOM 7295 N N . LEU B 1 38 ? 155.913 163.487 182.704 1.00 16.16 38 LEU B N 1
ATOM 7296 C CA . LEU B 1 38 ? 154.527 163.792 182.371 1.00 16.16 38 LEU B CA 1
ATOM 7297 C C . LEU B 1 38 ? 154.336 165.280 182.126 1.00 16.16 38 LEU B C 1
ATOM 7298 O O . LEU B 1 38 ? 153.618 165.675 181.201 1.00 16.16 38 LEU B O 1
ATOM 7303 N N . PHE B 1 39 ? 154.951 166.120 182.960 1.00 15.37 39 PHE B N 1
ATOM 7304 C CA . PHE B 1 39 ? 154.859 167.561 182.747 1.00 15.37 39 PHE B CA 1
ATOM 7305 C C . PHE B 1 39 ? 155.402 167.944 181.379 1.00 15.37 39 PHE B C 1
ATOM 7306 O O . PHE B 1 39 ? 154.773 168.715 180.648 1.00 15.37 39 PHE B O 1
ATOM 7314 N N . VAL B 1 40 ? 156.565 167.403 181.013 1.00 14.92 40 VAL B N 1
ATOM 7315 C CA . VAL B 1 40 ? 157.156 167.708 179.712 1.00 14.92 40 VAL B CA 1
ATOM 7316 C C . VAL B 1 40 ? 156.236 167.249 178.588 1.00 14.92 40 VAL B C 1
ATOM 7317 O O . VAL B 1 40 ? 155.999 167.979 177.619 1.00 14.92 40 VAL B O 1
ATOM 7321 N N . GLY B 1 41 ? 155.698 166.034 178.702 1.00 14.76 41 GLY B N 1
ATOM 7322 C CA . GLY B 1 41 ? 154.852 165.506 177.643 1.00 14.76 41 GLY B CA 1
ATOM 7323 C C . GLY B 1 41 ? 153.569 166.293 177.460 1.00 14.76 41 GLY B C 1
ATOM 7324 O O . GLY B 1 41 ? 153.178 166.607 176.333 1.00 14.76 41 GLY B O 1
ATOM 7325 N N . MET B 1 42 ? 152.898 166.629 178.563 1.00 15.95 42 MET B N 1
ATOM 7326 C CA . MET B 1 42 ? 151.655 167.383 178.450 1.00 15.95 42 MET B CA 1
ATOM 7327 C C . MET B 1 42 ? 151.918 168.814 178.003 1.00 15.95 42 MET B C 1
ATOM 7328 O O . MET B 1 42 ? 151.122 169.383 177.250 1.00 15.95 42 MET B O 1
ATOM 7333 N N . SER B 1 43 ? 153.040 169.403 178.425 1.00 14.78 43 SER B N 1
ATOM 7334 C CA . SER B 1 43 ? 153.407 170.725 177.934 1.00 14.78 43 SER B CA 1
ATOM 7335 C C . SER B 1 43 ? 153.665 170.701 176.437 1.00 14.78 43 SER B C 1
ATOM 7336 O O . SER B 1 43 ? 153.260 171.617 175.717 1.00 14.78 43 SER B O 1
ATOM 7339 N N . LEU B 1 44 ? 154.337 169.658 175.948 1.00 13.31 44 LEU B N 1
ATOM 7340 C CA . LEU B 1 44 ? 154.586 169.544 174.516 1.00 13.31 44 LEU B CA 1
ATOM 7341 C C . LEU B 1 44 ? 153.289 169.357 173.743 1.00 13.31 44 LEU B C 1
ATOM 7342 O O . LEU B 1 44 ? 153.109 169.942 172.670 1.00 13.31 44 LEU B O 1
ATOM 7347 N N . VAL B 1 45 ? 152.375 168.539 174.268 1.00 13.51 45 VAL B N 1
ATOM 7348 C CA . VAL B 1 45 ? 151.093 168.335 173.597 1.00 13.51 45 VAL B CA 1
ATOM 7349 C C . VAL B 1 45 ? 150.306 169.638 173.542 1.00 13.51 45 VAL B C 1
ATOM 7350 O O . VAL B 1 45 ? 149.707 169.977 172.514 1.00 13.51 45 VAL B O 1
ATOM 7354 N N . LEU B 1 46 ? 150.295 170.391 174.645 1.00 13.95 46 LEU B N 1
ATOM 7355 C CA . LEU B 1 46 ? 149.608 171.678 174.657 1.00 13.95 46 LEU B CA 1
ATOM 7356 C C . LEU B 1 46 ? 150.265 172.667 173.704 1.00 13.95 46 LEU B C 1
ATOM 7357 O O . LEU B 1 46 ? 149.578 173.462 173.054 1.00 13.95 46 LEU B O 1
ATOM 7362 N N . GLY B 1 47 ? 151.594 172.639 173.610 1.00 13.79 47 GLY B N 1
ATOM 7363 C CA . GLY B 1 47 ? 152.276 173.501 172.661 1.00 13.79 47 GLY B CA 1
ATOM 7364 C C . GLY B 1 47 ? 151.931 173.172 171.224 1.00 13.79 47 GLY B C 1
ATOM 7365 O O . GLY B 1 47 ? 151.707 174.069 170.410 1.00 13.79 47 GLY B O 1
ATOM 7366 N N . ILE B 1 48 ? 151.882 171.880 170.894 1.00 14.09 48 ILE B N 1
ATOM 7367 C CA . ILE B 1 48 ? 151.491 171.465 169.549 1.00 14.09 48 ILE B CA 1
ATOM 7368 C C . ILE B 1 48 ? 150.060 171.887 169.260 1.00 14.09 48 ILE B C 1
ATOM 7369 O O . ILE B 1 48 ? 149.752 172.380 168.170 1.00 14.09 48 ILE B O 1
ATOM 7374 N N . ALA B 1 49 ? 149.162 171.695 170.228 1.00 14.37 49 ALA B N 1
ATOM 7375 C CA . ALA B 1 49 ? 147.768 172.075 170.031 1.00 14.37 49 ALA B CA 1
ATOM 7376 C C . ALA B 1 49 ? 147.627 173.575 169.816 1.00 14.37 49 ALA B C 1
ATOM 7377 O O . ALA B 1 49 ? 146.874 174.013 168.942 1.00 14.37 49 ALA B O 1
ATOM 7379 N N . SER B 1 50 ? 148.345 174.380 170.602 1.00 15.30 50 SER B N 1
ATOM 7380 C CA . SER B 1 50 ? 148.275 175.828 170.441 1.00 15.30 50 SER B CA 1
ATOM 7381 C C . SER B 1 50 ? 148.870 176.272 169.112 1.00 15.30 50 SER B C 1
ATOM 7382 O O . SER B 1 50 ? 148.316 177.148 168.441 1.00 15.30 50 SER B O 1
ATOM 7385 N N . ARG B 1 51 ? 150.004 175.690 168.719 1.00 15.84 51 ARG B N 1
ATOM 7386 C CA . ARG B 1 51 ? 150.640 176.079 167.466 1.00 15.84 51 ARG B CA 1
ATOM 7387 C C . ARG B 1 51 ? 149.784 175.690 166.270 1.00 15.84 51 ARG B C 1
ATOM 7388 O O . ARG B 1 51 ? 149.708 176.434 165.286 1.00 15.84 51 ARG B O 1
ATOM 7396 N N . HIS B 1 52 ? 149.137 174.528 166.334 1.00 16.90 52 HIS B N 1
ATOM 7397 C CA . HIS B 1 52 ? 148.292 174.080 165.235 1.00 16.90 52 HIS B CA 1
ATOM 7398 C C . HIS B 1 52 ? 146.999 174.884 165.171 1.00 16.90 52 HIS B C 1
ATOM 7399 O O . HIS B 1 52 ? 146.568 175.301 164.091 1.00 16.90 52 HIS B O 1
ATOM 7406 N N . LEU B 1 53 ? 146.366 175.115 166.323 1.00 17.41 53 LEU B N 1
ATOM 7407 C CA . LEU B 1 53 ? 145.080 175.802 166.345 1.00 17.41 53 LEU B CA 1
ATOM 7408 C C . LEU B 1 53 ? 145.229 177.277 166.001 1.00 17.41 53 LEU B C 1
ATOM 7409 O O . LEU B 1 53 ? 144.362 177.861 165.343 1.00 17.41 53 LEU B O 1
ATOM 7414 N N . LEU B 1 54 ? 146.317 177.901 166.442 1.00 18.94 54 LEU B N 1
ATOM 7415 C CA . LEU B 1 54 ? 146.520 179.336 166.248 1.00 18.94 54 LEU B CA 1
ATOM 7416 C C . LEU B 1 54 ? 147.426 179.644 165.068 1.00 18.94 54 LEU B C 1
ATOM 7417 O O . LEU B 1 54 ? 148.208 180.597 165.113 1.00 18.94 54 LEU B O 1
ATOM 7422 N N . ARG B 1 55 ? 147.352 178.856 164.002 1.00 21.80 55 ARG B N 1
ATOM 7423 C CA . ARG B 1 55 ? 148.092 179.140 162.782 1.00 21.80 55 ARG B CA 1
ATOM 7424 C C . ARG B 1 55 ? 147.267 180.033 161.867 1.00 21.80 55 ARG B C 1
ATOM 7425 O O . ARG B 1 55 ? 146.075 179.793 161.655 1.00 21.80 55 ARG B O 1
ATOM 7433 N N . GLY B 1 56 ? 147.911 181.060 161.321 1.00 26.75 56 GLY B N 1
ATOM 7434 C CA . GLY B 1 56 ? 147.208 182.048 160.530 1.00 26.75 56 GLY B CA 1
ATOM 7435 C C . GLY B 1 56 ? 146.164 182.783 161.343 1.00 26.75 56 GLY B C 1
ATOM 7436 O O . GLY B 1 56 ? 145.025 182.955 160.900 1.00 26.75 56 GLY B O 1
ATOM 7437 N N . THR B 1 57 ? 146.544 183.218 162.546 1.00 27.91 57 THR B N 1
ATOM 7438 C CA . THR B 1 57 ? 145.585 183.857 163.438 1.00 27.91 57 THR B CA 1
ATOM 7439 C C . THR B 1 57 ? 146.086 185.206 163.948 1.00 27.91 57 THR B C 1
ATOM 7440 O O . THR B 1 57 ? 145.335 185.893 164.653 1.00 27.91 57 THR B O 1
ATOM 7444 N N . ARG B 1 58 ? 147.321 185.602 163.622 1.00 31.73 58 ARG B N 1
ATOM 7445 C CA . ARG B 1 58 ? 147.980 186.820 164.092 1.00 31.73 58 ARG B CA 1
ATOM 7446 C C . ARG B 1 58 ? 148.367 186.682 165.558 1.00 31.73 58 ARG B C 1
ATOM 7447 O O . ARG B 1 58 ? 149.088 187.524 166.100 1.00 31.73 58 ARG B O 1
ATOM 7455 N N . VAL B 1 59 ? 147.901 185.617 166.199 1.00 26.30 59 VAL B N 1
ATOM 7456 C CA . VAL B 1 59 ? 148.077 185.422 167.633 1.00 26.30 59 VAL B CA 1
ATOM 7457 C C . VAL B 1 59 ? 149.124 184.340 167.844 1.00 26.30 59 VAL B C 1
ATOM 7458 O O . VAL B 1 59 ? 148.924 183.196 167.411 1.00 26.30 59 VAL B O 1
ATOM 7462 N N . PRO B 1 60 ? 150.257 184.655 168.466 1.00 21.34 60 PRO B N 1
ATOM 7463 C CA . PRO B 1 60 ? 151.243 183.611 168.755 1.00 21.34 60 PRO B CA 1
ATOM 7464 C C . PRO B 1 60 ? 150.646 182.539 169.652 1.00 21.34 60 PRO B C 1
ATOM 7465 O O . PRO B 1 60 ? 149.846 182.822 170.543 1.00 21.34 60 PRO B O 1
ATOM 7469 N N . TYR B 1 61 ? 151.035 181.291 169.397 1.00 16.81 61 TYR B N 1
ATOM 7470 C CA . TYR B 1 61 ? 150.633 180.198 170.271 1.00 16.81 61 TYR B CA 1
ATOM 7471 C C . TYR B 1 61 ? 151.219 180.345 171.666 1.00 16.81 61 TYR B C 1
ATOM 7472 O O . TYR B 1 61 ? 150.742 179.700 172.606 1.00 16.81 61 TYR B O 1
ATOM 7481 N N . THR B 1 62 ? 152.243 181.184 171.814 1.00 15.44 62 THR B N 1
ATOM 7482 C CA . THR B 1 62 ? 152.914 181.339 173.096 1.00 15.44 62 THR B CA 1
ATOM 7483 C C . THR B 1 62 ? 152.031 182.042 174.116 1.00 15.44 62 THR B C 1
ATOM 7484 O O . THR B 1 62 ? 152.156 181.786 175.317 1.00 15.44 62 THR B O 1
ATOM 7488 N N . VAL B 1 63 ? 151.130 182.919 173.671 1.00 17.37 63 VAL B N 1
ATOM 7489 C CA . VAL B 1 63 ? 150.189 183.524 174.608 1.00 17.37 63 VAL B CA 1
ATOM 7490 C C . VAL B 1 63 ? 149.211 182.477 175.121 1.00 17.37 63 VAL B C 1
ATOM 7491 O O . VAL B 1 63 ? 148.831 182.486 176.297 1.00 17.37 63 VAL B O 1
ATOM 7495 N N . ALA B 1 64 ? 148.801 181.548 174.255 1.00 15.37 64 ALA B N 1
ATOM 7496 C CA . ALA B 1 64 ? 147.971 180.441 174.705 1.00 15.37 64 ALA B CA 1
ATOM 7497 C C . ALA B 1 64 ? 148.734 179.564 175.682 1.00 15.37 64 ALA B C 1
ATOM 7498 O O . ALA B 1 64 ? 148.165 179.079 176.662 1.00 15.37 64 ALA B O 1
ATOM 7500 N N . LEU B 1 65 ? 150.026 179.349 175.431 1.00 14.04 65 LEU B N 1
ATOM 7501 C CA . LEU B 1 65 ? 150.840 178.577 176.365 1.00 14.04 65 LEU B CA 1
ATOM 7502 C C . LEU B 1 65 ? 150.930 179.263 177.722 1.00 14.04 65 LEU B C 1
ATOM 7503 O O . LEU B 1 65 ? 150.817 178.610 178.763 1.00 14.04 65 LEU B O 1
ATOM 7508 N N . LEU B 1 66 ? 151.136 180.579 177.728 1.00 15.20 66 LEU B N 1
ATOM 7509 C CA . LEU B 1 66 ? 151.213 181.314 178.987 1.00 15.20 66 LEU B CA 1
ATOM 7510 C C . LEU B 1 66 ? 149.884 181.276 179.731 1.00 15.20 66 LEU B C 1
ATOM 7511 O O . LEU B 1 66 ? 149.855 181.095 180.953 1.00 15.20 66 LEU B O 1
ATOM 7516 N N . VAL B 1 67 ? 148.771 181.438 179.012 1.00 16.22 67 VAL B N 1
ATOM 7517 C CA . VAL B 1 67 ? 147.456 181.383 179.647 1.00 16.22 67 VAL B CA 1
ATOM 7518 C C . VAL B 1 67 ? 147.184 179.990 180.203 1.00 16.22 67 VAL B C 1
ATOM 7519 O O . VAL B 1 67 ? 146.663 179.839 181.314 1.00 16.22 67 VAL B O 1
ATOM 7523 N N . ILE B 1 68 ? 147.529 178.952 179.439 1.00 16.56 68 ILE B N 1
ATOM 7524 C CA . ILE B 1 68 ? 147.334 177.579 179.894 1.00 16.56 68 ILE B CA 1
ATOM 7525 C C . ILE B 1 68 ? 148.165 177.308 181.137 1.00 16.56 68 ILE B C 1
ATOM 7526 O O . ILE B 1 68 ? 147.685 176.702 182.101 1.00 16.56 68 ILE B O 1
ATOM 7531 N N . GLY B 1 69 ? 149.425 177.746 181.134 1.00 16.14 69 GLY B N 1
ATOM 7532 C CA . GLY B 1 69 ? 150.268 177.555 182.299 1.00 16.14 69 GLY B CA 1
ATOM 7533 C C . GLY B 1 69 ? 149.764 178.306 183.513 1.00 16.14 69 GLY B C 1
ATOM 7534 O O . GLY B 1 69 ? 149.816 177.795 184.631 1.00 16.14 69 GLY B O 1
ATOM 7535 N N . ILE B 1 70 ? 149.266 179.528 183.312 1.00 17.18 70 ILE B N 1
ATOM 7536 C CA . ILE B 1 70 ? 148.737 180.305 184.429 1.00 17.18 70 ILE B CA 1
ATOM 7537 C C . ILE B 1 70 ? 147.499 179.635 185.007 1.00 17.18 70 ILE B C 1
ATOM 7538 O O . ILE B 1 70 ? 147.347 179.537 186.228 1.00 17.18 70 ILE B O 1
ATOM 7543 N N . ALA B 1 71 ? 146.599 179.156 184.146 1.00 18.43 71 ALA B N 1
ATOM 7544 C CA . ALA B 1 71 ? 145.406 178.468 184.632 1.00 18.43 71 ALA B CA 1
ATOM 7545 C C . ALA B 1 71 ? 145.769 177.176 185.354 1.00 18.43 71 ALA B C 1
ATOM 7546 O O . ALA B 1 71 ? 145.192 176.851 186.400 1.00 18.43 71 ALA B O 1
ATOM 7548 N N . LEU B 1 72 ? 146.727 176.428 184.811 1.00 19.80 72 LEU B N 1
ATOM 7549 C CA . LEU B 1 72 ? 147.141 175.170 185.419 1.00 19.80 72 LEU B CA 1
ATOM 7550 C C . LEU B 1 72 ? 147.794 175.403 186.778 1.00 19.80 72 LEU B C 1
ATOM 7551 O O . LEU B 1 72 ? 147.504 174.694 187.751 1.00 19.80 72 LEU B O 1
ATOM 7556 N N . GLY B 1 73 ? 148.668 176.406 186.867 1.00 19.63 73 GLY B N 1
ATOM 7557 C CA . GLY B 1 73 ? 149.254 176.760 188.144 1.00 19.63 73 GLY B CA 1
ATOM 7558 C C . GLY B 1 73 ? 148.242 177.302 189.129 1.00 19.63 73 GLY B C 1
ATOM 7559 O O . GLY B 1 73 ? 148.378 177.096 190.333 1.00 19.63 73 GLY B O 1
ATOM 7560 N N . SER B 1 74 ? 147.222 178.011 188.639 1.00 21.81 74 SER B N 1
ATOM 7561 C CA . SER B 1 74 ? 146.145 178.455 189.515 1.00 21.81 74 SER B CA 1
ATOM 7562 C C . SER B 1 74 ? 145.400 177.267 190.101 1.00 21.81 74 SER B C 1
ATOM 7563 O O . SER B 1 74 ? 145.102 177.242 191.299 1.00 21.81 74 SER B O 1
ATOM 7566 N N . LEU B 1 75 ? 145.113 176.262 189.272 1.00 23.82 75 LEU B N 1
ATOM 7567 C CA . LEU B 1 75 ? 144.483 175.047 189.775 1.00 23.82 75 LEU B CA 1
ATOM 7568 C C . LEU B 1 75 ? 145.358 174.367 190.819 1.00 23.82 75 LEU B C 1
ATOM 7569 O O . LEU B 1 75 ? 144.862 173.902 191.851 1.00 23.82 75 LEU B O 1
ATOM 7574 N N . GLU B 1 76 ? 146.666 174.303 190.570 1.00 24.00 76 GLU B N 1
ATOM 7575 C CA . GLU B 1 76 ? 147.544 173.552 191.463 1.00 24.00 76 GLU B CA 1
ATOM 7576 C C . GLU B 1 76 ? 147.820 174.304 192.764 1.00 24.00 76 GLU B C 1
ATOM 7577 O O . GLU B 1 76 ? 147.967 173.682 193.822 1.00 24.00 76 GLU B O 1
ATOM 7583 N N . TYR B 1 77 ? 147.881 175.631 192.719 1.00 23.89 77 TYR B N 1
ATOM 7584 C CA . TYR B 1 77 ? 148.371 176.421 193.842 1.00 23.89 77 TYR B CA 1
ATOM 7585 C C . TYR B 1 77 ? 147.335 177.356 194.442 1.00 23.89 77 TYR B C 1
ATOM 7586 O O . TYR B 1 77 ? 147.229 177.438 195.666 1.00 23.89 77 TYR B O 1
ATOM 7595 N N . GLY B 1 78 ? 146.584 178.084 193.623 1.00 26.00 78 GLY B N 1
ATOM 7596 C CA . GLY B 1 78 ? 145.602 179.005 194.154 1.00 26.00 78 GLY B CA 1
ATOM 7597 C C . GLY B 1 78 ? 144.360 178.296 194.648 1.00 26.00 78 GLY B C 1
ATOM 7598 O O . GLY B 1 78 ? 144.013 178.387 195.828 1.00 26.00 78 GLY B O 1
ATOM 7599 N N . ALA B 1 79 ? 143.682 177.584 193.748 1.00 28.40 79 ALA B N 1
ATOM 7600 C CA . ALA B 1 79 ? 142.498 176.826 194.126 1.00 28.40 79 ALA B CA 1
ATOM 7601 C C . ALA B 1 79 ? 142.836 175.572 194.918 1.00 28.40 79 ALA B C 1
ATOM 7602 O O . ALA B 1 79 ? 141.976 175.069 195.649 1.00 28.40 79 ALA B O 1
ATOM 7604 N N . LYS B 1 80 ? 144.062 175.064 194.788 1.00 28.93 80 LYS B N 1
ATOM 7605 C CA . LYS B 1 80 ? 144.536 173.891 195.522 1.00 28.93 80 LYS B CA 1
ATOM 7606 C C . LYS B 1 80 ? 143.645 172.674 195.267 1.00 28.93 80 LYS B C 1
ATOM 7607 O O . LYS B 1 80 ? 143.246 171.953 196.184 1.00 28.93 80 LYS B O 1
ATOM 7613 N N . HIS B 1 81 ? 143.337 172.458 193.994 1.00 32.97 81 HIS B N 1
ATOM 7614 C CA . HIS B 1 81 ? 142.668 171.241 193.567 1.00 32.97 81 HIS B CA 1
ATOM 7615 C C . HIS B 1 81 ? 143.664 170.091 193.495 1.00 32.97 81 HIS B C 1
ATOM 7616 O O . HIS B 1 81 ? 144.880 170.288 193.461 1.00 32.97 81 HIS B O 1
ATOM 7623 N N . ASN B 1 82 ? 143.127 168.875 193.477 1.00 30.53 82 ASN B N 1
ATOM 7624 C CA . ASN B 1 82 ? 143.937 167.669 193.356 1.00 30.53 82 ASN B CA 1
ATOM 7625 C C . ASN B 1 82 ? 144.106 167.348 191.877 1.00 30.53 82 ASN B C 1
ATOM 7626 O O . ASN B 1 82 ? 143.222 166.745 191.261 1.00 30.53 82 ASN B O 1
ATOM 7631 N N . LEU B 1 83 ? 145.237 167.755 191.307 1.00 25.39 83 LEU B N 1
ATOM 7632 C CA . LEU B 1 83 ? 145.568 167.440 189.926 1.00 25.39 83 LEU B CA 1
ATOM 7633 C C . LEU B 1 83 ? 146.231 166.078 189.790 1.00 25.39 83 LEU B C 1
ATOM 7634 O O . LEU B 1 83 ? 146.532 165.654 188.671 1.00 25.39 83 LEU B O 1
ATOM 7639 N N . GLY B 1 84 ? 146.459 165.384 190.901 1.00 22.76 84 GLY B N 1
ATOM 7640 C CA . GLY B 1 84 ? 147.075 164.075 190.867 1.00 22.76 84 GLY B CA 1
ATOM 7641 C C . GLY B 1 84 ? 148.502 164.104 190.367 1.00 22.76 84 GLY B C 1
ATOM 7642 O O . GLY B 1 84 ? 149.337 164.838 190.900 1.00 22.76 84 GLY B O 1
ATOM 7643 N N . LYS B 1 85 ? 148.793 163.303 189.343 1.00 19.65 85 LYS B N 1
ATOM 7644 C CA . LYS B 1 85 ? 150.146 163.240 188.809 1.00 19.65 85 LYS B CA 1
ATOM 7645 C C . LYS B 1 85 ? 150.492 164.464 187.971 1.00 19.65 85 LYS B C 1
ATOM 7646 O O . LYS B 1 85 ? 151.675 164.745 187.758 1.00 19.65 85 LYS B O 1
ATOM 7652 N N . ILE B 1 86 ? 149.487 165.196 187.487 1.00 20.34 86 ILE B N 1
ATOM 7653 C CA . ILE B 1 86 ? 149.748 166.466 186.811 1.00 20.34 86 ILE B CA 1
ATOM 7654 C C . ILE B 1 86 ? 150.379 167.453 187.784 1.00 20.34 86 ILE B C 1
ATOM 7655 O O . ILE B 1 86 ? 151.404 168.084 187.489 1.00 20.34 86 ILE B O 1
ATOM 7660 N N . GLY B 1 87 ? 149.780 167.587 188.968 1.00 20.12 87 GLY B N 1
ATOM 7661 C CA . GLY B 1 87 ? 150.312 168.493 189.965 1.00 20.12 87 GLY B CA 1
ATOM 7662 C C . GLY B 1 87 ? 151.670 168.079 190.486 1.00 20.12 87 GLY B C 1
ATOM 7663 O O . GLY B 1 87 ? 152.478 168.932 190.858 1.00 20.12 87 GLY B O 1
ATOM 7664 N N . HIS B 1 88 ? 151.944 166.775 190.525 1.00 20.41 88 HIS B N 1
ATOM 7665 C CA . HIS B 1 88 ? 153.258 166.314 190.959 1.00 20.41 88 HIS B CA 1
ATOM 7666 C C . HIS B 1 88 ? 154.350 166.810 190.022 1.00 20.41 88 HIS B C 1
ATOM 7667 O O . HIS B 1 88 ? 155.376 167.333 190.475 1.00 20.41 88 HIS B O 1
ATOM 7674 N N . GLY B 1 89 ? 154.145 166.667 188.712 1.00 17.35 89 GLY B N 1
ATOM 7675 C CA . GLY B 1 89 ? 155.102 167.208 187.763 1.00 17.35 89 GLY B CA 1
ATOM 7676 C C . GLY B 1 89 ? 155.168 168.720 187.810 1.00 17.35 89 GLY B C 1
ATOM 7677 O O . GLY B 1 89 ? 156.243 169.310 187.667 1.00 17.35 89 GLY B O 1
ATOM 7678 N N . ILE B 1 90 ? 154.019 169.367 188.025 1.00 18.24 90 ILE B N 1
ATOM 7679 C CA . ILE B 1 90 ? 153.993 170.823 188.141 1.00 18.24 90 ILE B CA 1
ATOM 7680 C C . ILE B 1 90 ? 154.880 171.280 189.289 1.00 18.24 90 ILE B C 1
ATOM 7681 O O . ILE B 1 90 ? 155.682 172.207 189.142 1.00 18.24 90 ILE B O 1
ATOM 7686 N N . ARG B 1 91 ? 154.765 170.625 190.444 1.00 20.02 91 ARG B N 1
ATOM 7687 C CA . ARG B 1 91 ? 155.551 171.015 191.610 1.00 20.02 91 ARG B CA 1
ATOM 7688 C C . ARG B 1 91 ? 157.023 170.660 191.437 1.00 20.02 91 ARG B C 1
ATOM 7689 O O . ARG B 1 91 ? 157.906 171.428 191.847 1.00 20.02 91 ARG B O 1
ATOM 7697 N N . ILE B 1 92 ? 157.310 169.506 190.826 1.00 16.93 92 ILE B N 1
ATOM 7698 C CA . ILE B 1 92 ? 158.697 169.137 190.551 1.00 16.93 92 ILE B CA 1
ATOM 7699 C C . ILE B 1 92 ? 159.363 170.198 189.691 1.00 16.93 92 ILE B C 1
ATOM 7700 O O . ILE B 1 92 ? 160.489 170.627 189.967 1.00 16.93 92 ILE B O 1
ATOM 7705 N N . TRP B 1 93 ? 158.677 170.648 188.641 1.00 16.04 93 TRP B N 1
ATOM 7706 C CA . TRP B 1 93 ? 159.260 171.663 187.774 1.00 16.04 93 TRP B CA 1
ATOM 7707 C C . TRP B 1 93 ? 159.254 173.041 188.416 1.00 16.04 93 TRP B C 1
ATOM 7708 O O . TRP B 1 93 ? 160.098 173.876 188.081 1.00 16.04 93 TRP B O 1
ATOM 7719 N N . ASN B 1 94 ? 158.319 173.303 189.327 1.00 19.19 94 ASN B N 1
ATOM 7720 C CA . ASN B 1 94 ? 158.341 174.553 190.071 1.00 19.19 94 ASN B CA 1
ATOM 7721 C C . ASN B 1 94 ? 159.524 174.622 191.021 1.00 19.19 94 ASN B C 1
ATOM 7722 O O . ASN B 1 94 ? 159.981 175.721 191.347 1.00 19.19 94 ASN B O 1
ATOM 7727 N N . GLU B 1 95 ? 160.038 173.476 191.465 1.00 20.99 95 GLU B N 1
ATOM 7728 C CA . GLU B 1 95 ? 161.235 173.446 192.297 1.00 20.99 95 GLU B CA 1
ATOM 7729 C C . GLU B 1 95 ? 162.516 173.338 191.477 1.00 20.99 95 GLU B C 1
ATOM 7730 O O . GLU B 1 95 ? 163.509 172.780 191.957 1.00 20.99 95 GLU B O 1
ATOM 7736 N N . ILE B 1 96 ? 162.518 173.861 190.254 1.00 16.61 96 ILE B N 1
ATOM 7737 C CA . ILE B 1 96 ? 163.692 173.812 189.391 1.00 16.61 96 ILE B CA 1
ATOM 7738 C C . ILE B 1 96 ? 164.746 174.776 189.914 1.00 16.61 96 ILE B C 1
ATOM 7739 O O . ILE B 1 96 ? 164.427 175.818 190.497 1.00 16.61 96 ILE B O 1
ATOM 7744 N N . ASP B 1 97 ? 166.013 174.419 189.729 1.00 16.98 97 ASP B N 1
ATOM 7745 C CA . ASP B 1 97 ? 167.092 175.331 190.052 1.00 16.98 97 ASP B CA 1
ATOM 7746 C C . ASP B 1 97 ? 167.140 176.457 189.019 1.00 16.98 97 ASP B C 1
ATOM 7747 O O . ASP B 1 97 ? 166.977 176.213 187.822 1.00 16.98 97 ASP B O 1
ATOM 7752 N N . PRO B 1 98 ? 167.349 177.702 189.459 1.00 16.34 98 PRO B N 1
ATOM 7753 C CA . PRO B 1 98 ? 167.423 178.808 188.486 1.00 16.34 98 PRO B CA 1
ATOM 7754 C C . PRO B 1 98 ? 168.534 178.615 187.476 1.00 16.34 98 PRO B C 1
ATOM 7755 O O . PRO B 1 98 ? 168.361 178.849 186.270 1.00 16.34 98 PRO B O 1
ATOM 7759 N N . GLU B 1 99 ? 169.689 178.178 187.964 1.00 17.32 99 GLU B N 1
ATOM 7760 C CA . GLU B 1 99 ? 170.882 178.108 187.140 1.00 17.32 99 GLU B CA 1
ATOM 7761 C C . GLU B 1 99 ? 170.851 176.874 186.246 1.00 17.32 99 GLU B C 1
ATOM 7762 O O . GLU B 1 99 ? 171.288 176.923 185.092 1.00 17.32 99 GLU B O 1
ATOM 7768 N N . LEU B 1 100 ? 170.294 175.769 186.750 1.00 15.24 100 LEU B N 1
ATOM 7769 C CA . LEU B 1 100 ? 169.980 174.634 185.888 1.00 15.24 100 LEU B CA 1
ATOM 7770 C C . LEU B 1 100 ? 168.954 175.018 184.832 1.00 15.24 100 LEU B C 1
ATOM 7771 O O . LEU B 1 100 ? 169.062 174.607 183.671 1.00 15.24 100 LEU B O 1
ATOM 7776 N N . LEU B 1 101 ? 167.942 175.795 185.223 1.00 14.18 101 LEU B N 1
ATOM 7777 C CA . LEU B 1 101 ? 166.958 176.289 184.267 1.00 14.18 101 LEU B CA 1
ATOM 7778 C C . LEU B 1 101 ? 167.636 177.010 183.113 1.00 14.18 101 LEU B C 1
ATOM 7779 O O . LEU B 1 101 ? 167.405 176.691 181.940 1.00 14.18 101 LEU B O 1
ATOM 7784 N N . LEU B 1 102 ? 168.495 177.979 183.434 1.00 12.84 102 LEU B N 1
ATOM 7785 C CA . LEU B 1 102 ? 169.172 178.731 182.384 1.00 12.84 102 LEU B CA 1
ATOM 7786 C C . LEU B 1 102 ? 170.076 177.828 181.556 1.00 12.84 102 LEU B C 1
ATOM 7787 O O . LEU B 1 102 ? 170.028 177.856 180.324 1.00 12.84 102 LEU B O 1
ATOM 7792 N N . ALA B 1 103 ? 170.866 176.978 182.218 1.00 12.62 103 ALA B N 1
ATOM 7793 C CA . ALA B 1 103 ? 171.824 176.139 181.508 1.00 12.62 103 ALA B CA 1
ATOM 7794 C C . ALA B 1 103 ? 171.145 175.170 180.556 1.00 12.62 103 ALA B C 1
ATOM 7795 O O . ALA B 1 103 ? 171.713 174.829 179.515 1.00 12.62 103 ALA B O 1
ATOM 7797 N N . VAL B 1 104 ? 169.949 174.698 180.895 1.00 13.17 104 VAL B N 1
ATOM 7798 C CA . VAL B 1 104 ? 169.264 173.762 180.013 1.00 13.17 104 VAL B CA 1
ATOM 7799 C C . VAL B 1 104 ? 168.518 174.500 178.910 1.00 13.17 104 VAL B C 1
ATOM 7800 O O . VAL B 1 104 ? 168.499 174.055 177.758 1.00 13.17 104 VAL B O 1
ATOM 7804 N N . PHE B 1 105 ? 167.913 175.644 179.223 1.00 13.54 105 PHE B N 1
ATOM 7805 C CA . PHE B 1 105 ? 166.951 176.234 178.304 1.00 13.54 105 PHE B CA 1
ATOM 7806 C C . PHE B 1 105 ? 167.511 177.354 177.437 1.00 13.54 105 PHE B C 1
ATOM 7807 O O . PHE B 1 105 ? 167.155 177.436 176.260 1.00 13.54 105 PHE B O 1
ATOM 7815 N N . LEU B 1 106 ? 168.363 178.234 177.977 1.00 13.22 106 LEU B N 1
ATOM 7816 C CA . LEU B 1 106 ? 168.819 179.375 177.183 1.00 13.22 106 LEU B CA 1
ATOM 7817 C C . LEU B 1 106 ? 169.645 178.955 175.974 1.00 13.22 106 LEU B C 1
ATOM 7818 O O . LEU B 1 106 ? 169.419 179.506 174.881 1.00 13.22 106 LEU B O 1
ATOM 7823 N N . PRO B 1 107 ? 170.612 178.032 176.077 1.00 12.94 107 PRO B N 1
ATOM 7824 C CA . PRO B 1 107 ? 171.260 177.553 174.845 1.00 12.94 107 PRO B CA 1
ATOM 7825 C C . PRO B 1 107 ? 170.279 176.956 173.856 1.00 12.94 107 PRO B C 1
ATOM 7826 O O . PRO B 1 107 ? 170.405 177.191 172.652 1.00 12.94 107 PRO B O 1
ATOM 7830 N N . ALA B 1 108 ? 169.281 176.216 174.339 1.00 13.01 108 ALA B N 1
ATOM 7831 C CA . ALA B 1 108 ? 168.278 175.647 173.446 1.00 13.01 108 ALA B CA 1
ATOM 7832 C C . ALA B 1 108 ? 167.500 176.738 172.723 1.00 13.01 108 ALA B C 1
ATOM 7833 O O . ALA B 1 108 ? 167.245 176.636 171.519 1.00 13.01 108 ALA B O 1
ATOM 7835 N N . LEU B 1 109 ? 167.113 177.788 173.447 1.00 13.98 109 LEU B N 1
ATOM 7836 C CA . LEU B 1 109 ? 166.390 178.896 172.833 1.00 13.98 109 LEU B CA 1
ATOM 7837 C C . LEU B 1 109 ? 167.237 179.616 171.796 1.00 13.98 109 LEU B C 1
ATOM 7838 O O . LEU B 1 109 ? 166.755 179.928 170.701 1.00 13.98 109 LEU B O 1
ATOM 7843 N N . LEU B 1 110 ? 168.496 179.899 172.123 1.00 15.12 110 LEU B N 1
ATOM 7844 C CA . LEU B 1 110 ? 169.269 180.874 171.369 1.00 15.12 110 LEU B CA 1
ATOM 7845 C C . LEU B 1 110 ? 170.181 180.269 170.314 1.00 15.12 110 LEU B C 1
ATOM 7846 O O . LEU B 1 110 ? 170.623 180.998 169.416 1.00 15.12 110 LEU B O 1
ATOM 7851 N N . PHE B 1 111 ? 170.476 178.971 170.387 1.00 14.66 111 PHE B N 1
ATOM 7852 C CA . PHE B 1 111 ? 171.418 178.392 169.443 1.00 14.66 111 PHE B CA 1
ATOM 7853 C C . PHE B 1 111 ? 170.861 178.399 168.029 1.00 14.66 111 PHE B C 1
ATOM 7854 O O . PHE B 1 111 ? 171.582 178.717 167.083 1.00 14.66 111 PHE B O 1
ATOM 7862 N N . GLU B 1 112 ? 169.585 178.054 167.861 1.00 16.55 112 GLU B N 1
ATOM 7863 C CA . GLU B 1 112 ? 169.004 178.068 166.523 1.00 16.55 112 GLU B CA 1
ATOM 7864 C C . GLU B 1 112 ? 168.914 179.485 165.977 1.00 16.55 112 GLU B C 1
ATOM 7865 O O . GLU B 1 112 ? 169.147 179.715 164.787 1.00 16.55 112 GLU B O 1
ATOM 7871 N N . SER B 1 113 ? 168.575 180.450 166.832 1.00 17.61 113 SER B N 1
ATOM 7872 C CA . SER B 1 113 ? 168.500 181.835 166.383 1.00 17.61 113 SER B CA 1
ATOM 7873 C C . SER B 1 113 ? 169.857 182.337 165.914 1.00 17.61 113 SER B C 1
ATOM 7874 O O . SER B 1 113 ? 169.955 183.010 164.883 1.00 17.61 113 SER B O 1
ATOM 7877 N N . SER B 1 114 ? 170.918 182.020 166.657 1.00 17.88 114 SER B N 1
ATOM 7878 C CA . SER B 1 114 ? 172.251 182.467 166.273 1.00 17.88 114 SER B CA 1
ATOM 7879 C C . SER B 1 114 ? 172.839 181.662 165.123 1.00 17.88 114 SER B C 1
ATOM 7880 O O . SER B 1 114 ? 173.663 182.193 164.374 1.00 17.88 114 SER B O 1
ATOM 7883 N N . PHE B 1 115 ? 172.432 180.406 164.964 1.00 19.33 115 PHE B N 1
ATOM 7884 C CA . PHE B 1 115 ? 173.000 179.499 163.978 1.00 19.33 115 PHE B CA 1
ATOM 7885 C C . PHE B 1 115 ? 172.299 179.566 162.630 1.00 19.33 115 PHE B C 1
ATOM 7886 O O . PHE B 1 115 ? 172.937 179.335 161.599 1.00 19.33 115 PHE B O 1
ATOM 7894 N N . SER B 1 116 ? 171.020 179.899 162.607 1.00 21.51 116 SER B N 1
ATOM 7895 C CA . SER B 1 116 ? 170.287 180.097 161.366 1.00 21.51 116 SER B CA 1
ATOM 7896 C C . SER B 1 116 ? 170.498 181.464 160.794 1.00 21.51 116 SER B C 1
ATOM 7897 O O . SER B 1 116 ? 169.920 181.806 159.756 1.00 21.51 116 SER B O 1
ATOM 7900 N N . MET B 1 117 ? 171.320 182.246 161.487 1.00 26.64 117 MET B N 1
ATOM 7901 C CA . MET B 1 117 ? 171.708 183.562 161.007 1.00 26.64 117 MET B CA 1
ATOM 7902 C C . MET B 1 117 ? 172.411 183.449 159.662 1.00 26.64 117 MET B C 1
ATOM 7903 O O . MET B 1 117 ? 173.318 182.633 159.483 1.00 26.64 117 MET B O 1
ATOM 7908 N N . GLU B 1 118 ? 171.983 184.273 158.711 1.00 32.28 118 GLU B N 1
ATOM 7909 C CA . GLU B 1 118 ? 172.568 184.301 157.376 1.00 32.28 118 GLU B CA 1
ATOM 7910 C C . GLU B 1 118 ? 173.634 185.388 157.358 1.00 32.28 118 GLU B C 1
ATOM 7911 O O . GLU B 1 118 ? 173.352 186.553 157.654 1.00 32.28 118 GLU B O 1
ATOM 7917 N N . VAL B 1 119 ? 174.863 184.999 157.012 1.00 32.64 119 VAL B N 1
ATOM 7918 C CA . VAL B 1 119 ? 176.026 185.858 157.214 1.00 32.64 119 VAL B CA 1
ATOM 7919 C C . VAL B 1 119 ? 176.086 187.052 156.276 1.00 32.64 119 VAL B C 1
ATOM 7920 O O . VAL B 1 119 ? 176.531 188.123 156.697 1.00 32.64 119 VAL B O 1
ATOM 7924 N N . HIS B 1 120 ? 175.663 186.912 155.018 1.00 36.00 120 HIS B N 1
ATOM 7925 C CA . HIS B 1 120 ? 175.868 188.006 154.073 1.00 36.00 120 HIS B CA 1
ATOM 7926 C C . HIS B 1 120 ? 174.907 189.173 154.308 1.00 36.00 120 HIS B C 1
ATOM 7927 O O . HIS B 1 120 ? 175.315 190.336 154.217 1.00 36.00 120 HIS B O 1
ATOM 7934 N N . GLN B 1 121 ? 173.642 188.909 154.637 1.00 36.58 121 GLN B N 1
ATOM 7935 C CA . GLN B 1 121 ? 172.780 190.024 155.023 1.00 36.58 121 GLN B CA 1
ATOM 7936 C C . GLN B 1 121 ? 173.260 190.680 156.313 1.00 36.58 121 GLN B C 1
ATOM 7937 O O . GLN B 1 121 ? 173.142 191.903 156.476 1.00 36.58 121 GLN B O 1
ATOM 7943 N N . ILE B 1 122 ? 173.811 189.890 157.232 1.00 36.55 122 ILE B N 1
ATOM 7944 C CA . ILE B 1 122 ? 174.369 190.460 158.450 1.00 36.55 122 ILE B CA 1
ATOM 7945 C C . ILE B 1 122 ? 175.582 191.333 158.143 1.00 36.55 122 ILE B C 1
ATOM 7946 O O . ILE B 1 122 ? 175.746 192.393 158.744 1.00 36.55 122 ILE B O 1
ATOM 7951 N N . LYS B 1 123 ? 176.452 190.924 157.219 1.00 38.01 123 LYS B N 1
ATOM 7952 C CA . LYS B 1 123 ? 177.569 191.795 156.869 1.00 38.01 123 LYS B CA 1
ATOM 7953 C C . LYS B 1 123 ? 177.083 193.031 156.126 1.00 38.01 123 LYS B C 1
ATOM 7954 O O . LYS B 1 123 ? 177.741 194.076 156.165 1.00 38.01 123 LYS B O 1
ATOM 7960 N N . ARG B 1 124 ? 175.936 192.935 155.453 1.00 39.31 124 ARG B N 1
ATOM 7961 C CA . ARG B 1 124 ? 175.345 194.099 154.806 1.00 39.31 124 ARG B CA 1
ATOM 7962 C C . ARG B 1 124 ? 174.765 195.104 155.795 1.00 39.31 124 ARG B C 1
ATOM 7963 O O . ARG B 1 124 ? 174.817 196.307 155.525 1.00 39.31 124 ARG B O 1
ATOM 7971 N N . CYS B 1 125 ? 174.206 194.650 156.923 1.00 38.32 125 CYS B N 1
ATOM 7972 C CA . CYS B 1 125 ? 173.569 195.570 157.865 1.00 38.32 125 CYS B CA 1
ATOM 7973 C C . CYS B 1 125 ? 174.191 195.535 159.261 1.00 38.32 125 CYS B C 1
ATOM 7974 O O . CYS B 1 125 ? 173.526 195.903 160.233 1.00 38.32 125 CYS B O 1
ATOM 7977 N N . LEU B 1 126 ? 175.455 195.122 159.383 1.00 37.29 126 LEU B N 1
ATOM 7978 C CA . LEU B 1 126 ? 176.053 194.910 160.699 1.00 37.29 126 LEU B CA 1
ATOM 7979 C C . LEU B 1 126 ? 176.213 196.200 161.492 1.00 37.29 126 LEU B C 1
ATOM 7980 O O . LEU B 1 126 ? 176.150 196.174 162.726 1.00 37.29 126 LEU B O 1
ATOM 7985 N N . GLY B 1 127 ? 176.453 197.327 160.823 1.00 36.34 127 GLY B N 1
ATOM 7986 C CA . GLY B 1 127 ? 176.541 198.589 161.548 1.00 36.34 127 GLY B CA 1
ATOM 7987 C C . GLY B 1 127 ? 175.227 198.893 162.255 1.00 36.34 127 GLY B C 1
ATOM 7988 O O . GLY B 1 127 ? 175.206 199.213 163.450 1.00 36.34 127 GLY B O 1
ATOM 7989 N N . GLN B 1 128 ? 174.112 198.755 161.535 1.00 34.60 128 GLN B N 1
ATOM 7990 C CA . GLN B 1 128 ? 172.802 198.909 162.154 1.00 34.60 128 GLN B CA 1
ATOM 7991 C C . GLN B 1 128 ? 172.582 197.863 163.236 1.00 34.60 128 GLN B C 1
ATOM 7992 O O . GLN B 1 128 ? 171.949 198.143 164.259 1.00 34.60 128 GLN B O 1
ATOM 7998 N N . MET B 1 129 ? 173.087 196.646 163.022 1.00 35.52 129 MET B N 1
ATOM 7999 C CA . MET B 1 129 ? 172.872 195.583 163.998 1.00 35.52 129 MET B CA 1
ATOM 8000 C C . MET B 1 129 ? 173.520 195.928 165.328 1.00 35.52 129 MET B C 1
ATOM 8001 O O . MET B 1 129 ? 172.872 195.888 166.379 1.00 35.52 129 MET B O 1
ATOM 8006 N N . VAL B 1 130 ? 174.805 196.282 165.297 1.00 32.46 130 VAL B N 1
ATOM 8007 C CA . VAL B 1 130 ? 175.498 196.625 166.532 1.00 32.46 130 VAL B CA 1
ATOM 8008 C C . VAL B 1 130 ? 174.925 197.902 167.130 1.00 32.46 130 VAL B C 1
ATOM 8009 O O . VAL B 1 130 ? 174.843 198.032 168.358 1.00 32.46 130 VAL B O 1
ATOM 8013 N N . LEU B 1 131 ? 174.494 198.847 166.288 1.00 30.37 131 LEU B N 1
ATOM 8014 C CA . LEU B 1 131 ? 173.909 200.083 166.793 1.00 30.37 131 LEU B CA 1
ATOM 8015 C C . LEU B 1 131 ? 172.615 199.823 167.553 1.00 30.37 131 LEU B C 1
ATOM 8016 O O . LEU B 1 131 ? 172.375 200.416 168.609 1.00 30.37 131 LEU B O 1
ATOM 8021 N N . LEU B 1 132 ? 171.757 198.955 167.023 1.00 29.50 132 LEU B N 1
ATOM 8022 C CA . LEU B 1 132 ? 170.521 198.621 167.714 1.00 29.50 132 LEU B CA 1
ATOM 8023 C C . LEU B 1 132 ? 170.740 197.645 168.858 1.00 29.50 132 LEU B C 1
ATOM 8024 O O . LEU B 1 132 ? 169.872 197.527 169.729 1.00 29.50 132 LEU B O 1
ATOM 8029 N N . ALA B 1 133 ? 171.874 196.947 168.877 1.00 28.29 133 ALA B N 1
ATOM 8030 C CA . ALA B 1 133 ? 172.117 195.940 169.901 1.00 28.29 133 ALA B CA 1
ATOM 8031 C C . ALA B 1 133 ? 172.792 196.519 171.139 1.00 28.29 133 ALA B C 1
ATOM 8032 O O . ALA B 1 133 ? 172.233 196.458 172.235 1.00 28.29 133 ALA B O 1
ATOM 8034 N N . VAL B 1 134 ? 173.992 197.071 170.992 1.00 26.75 134 VAL B N 1
ATOM 8035 C CA . VAL B 1 134 ? 174.732 197.492 172.181 1.00 26.75 134 VAL B CA 1
ATOM 8036 C C . VAL B 1 134 ? 174.174 198.810 172.718 1.00 26.75 134 VAL B C 1
ATOM 8037 O O . VAL B 1 134 ? 173.609 198.816 173.825 1.00 26.75 134 VAL B O 1
ATOM 8041 N N . PRO B 1 135 ? 174.253 199.937 171.994 1.00 26.27 135 PRO B N 1
ATOM 8042 C CA . PRO B 1 135 ? 173.722 201.175 172.580 1.00 26.27 135 PRO B CA 1
ATOM 8043 C C . PRO B 1 135 ? 172.210 201.201 172.623 1.00 26.27 135 PRO B C 1
ATOM 8044 O O . PRO B 1 135 ? 171.647 201.878 173.488 1.00 26.27 135 PRO B O 1
ATOM 8048 N N . GLY B 1 136 ? 171.532 200.471 171.738 1.00 25.01 136 GLY B N 1
ATOM 8049 C CA . GLY B 1 136 ? 170.085 200.383 171.837 1.00 25.01 136 GLY B CA 1
ATOM 8050 C C . GLY B 1 136 ? 169.636 199.729 173.128 1.00 25.01 136 GLY B C 1
ATOM 8051 O O . GLY B 1 136 ? 168.759 200.242 173.829 1.00 25.01 136 GLY B O 1
ATOM 8052 N N . VAL B 1 137 ? 170.250 198.597 173.474 1.00 23.98 137 VAL B N 1
ATOM 8053 C CA . VAL B 1 137 ? 169.913 197.933 174.727 1.00 23.98 137 VAL B CA 1
ATOM 8054 C C . VAL B 1 137 ? 170.347 198.784 175.911 1.00 23.98 137 VAL B C 1
ATOM 8055 O O . VAL B 1 137 ? 169.654 198.838 176.930 1.00 23.98 137 VAL B O 1
ATOM 8059 N N . LEU B 1 138 ? 171.484 199.474 175.800 1.00 23.54 138 LEU B N 1
ATOM 8060 C CA . LEU B 1 138 ? 171.913 200.341 176.896 1.00 23.54 138 LEU B CA 1
ATOM 8061 C C . LEU B 1 138 ? 170.906 201.461 177.145 1.00 23.54 138 LEU B C 1
ATOM 8062 O O . LEU B 1 138 ? 170.545 201.743 178.294 1.00 23.54 138 LEU B O 1
ATOM 8067 N N . ILE B 1 139 ? 170.429 202.103 176.076 1.00 22.89 139 ILE B N 1
ATOM 8068 C CA . ILE B 1 139 ? 169.464 203.190 176.219 1.00 22.89 139 ILE B CA 1
ATOM 8069 C C . ILE B 1 139 ? 168.139 202.666 176.755 1.00 22.89 139 ILE B C 1
ATOM 8070 O O . ILE B 1 139 ? 167.516 203.290 177.624 1.00 22.89 139 ILE B O 1
ATOM 8075 N N . SER B 1 140 ? 167.677 201.524 176.240 1.00 21.48 140 SER B N 1
ATOM 8076 C CA . SER B 1 140 ? 166.428 200.953 176.732 1.00 21.48 140 SER B CA 1
ATOM 8077 C C . SER B 1 140 ? 166.538 200.579 178.202 1.00 21.48 140 SER B C 1
ATOM 8078 O O . SER B 1 140 ? 165.608 200.812 178.980 1.00 21.48 140 SER B O 1
ATOM 8081 N N . THR B 1 141 ? 167.671 199.997 178.600 1.00 21.15 141 THR B N 1
ATOM 8082 C CA . THR B 1 141 ? 167.885 199.654 179.999 1.00 21.15 141 THR B CA 1
ATOM 8083 C C . THR B 1 141 ? 167.885 200.896 180.872 1.00 21.15 141 THR B C 1
ATOM 8084 O O . THR B 1 141 ? 167.264 200.909 181.937 1.00 21.15 141 THR B O 1
ATOM 8088 N N . ALA B 1 142 ? 168.567 201.956 180.434 1.00 21.52 142 ALA B N 1
ATOM 8089 C CA . ALA B 1 142 ? 168.591 203.188 181.213 1.00 21.52 142 ALA B CA 1
ATOM 8090 C C . ALA B 1 142 ? 167.188 203.754 181.383 1.00 21.52 142 ALA B C 1
ATOM 8091 O O . ALA B 1 142 ? 166.772 204.091 182.499 1.00 21.52 142 ALA B O 1
ATOM 8093 N N . CYS B 1 143 ? 166.430 203.835 180.287 1.00 21.64 143 CYS B N 1
ATOM 8094 C CA . CYS B 1 143 ? 165.085 204.398 180.351 1.00 21.64 143 CYS B CA 1
ATOM 8095 C C . CYS B 1 143 ? 164.178 203.567 181.250 1.00 21.64 143 CYS B C 1
ATOM 8096 O O . CYS B 1 143 ? 163.514 204.101 182.146 1.00 21.64 143 CYS B O 1
ATOM 8099 N N . LEU B 1 144 ? 164.138 202.252 181.022 1.00 20.19 144 LEU B N 1
ATOM 8100 C CA . LEU B 1 144 ? 163.259 201.389 181.802 1.00 20.19 144 LEU B CA 1
ATOM 8101 C C . LEU B 1 144 ? 163.647 201.378 183.273 1.00 20.19 144 LEU B C 1
ATOM 8102 O O . LEU B 1 144 ? 162.778 201.450 184.148 1.00 20.19 144 LEU B O 1
ATOM 8107 N N . GLY B 1 145 ? 164.945 201.280 183.568 1.00 19.70 145 GLY B N 1
ATOM 8108 C CA . GLY B 1 145 ? 165.376 201.278 184.953 1.00 19.70 145 GLY B CA 1
ATOM 8109 C C . GLY B 1 145 ? 165.036 202.571 185.662 1.00 19.70 145 GLY B C 1
ATOM 8110 O O . GLY B 1 145 ? 164.526 202.558 186.782 1.00 19.70 145 GLY B O 1
ATOM 8111 N N . SER B 1 146 ? 165.291 203.708 185.009 1.00 20.48 146 SER B N 1
ATOM 8112 C CA . SER B 1 146 ? 164.964 204.986 185.628 1.00 20.48 146 SER B CA 1
ATOM 8113 C C . SER B 1 146 ? 163.465 205.116 185.864 1.00 20.48 146 SER B C 1
ATOM 8114 O O . SER B 1 146 ? 163.034 205.564 186.936 1.00 20.48 146 SER B O 1
ATOM 8117 N N . LEU B 1 147 ? 162.652 204.709 184.886 1.00 19.50 147 LEU B N 1
ATOM 8118 C CA . LEU B 1 147 ? 161.207 204.860 185.017 1.00 19.50 147 LEU B CA 1
ATOM 8119 C C . LEU B 1 147 ? 160.651 203.967 186.121 1.00 19.50 147 LEU B C 1
ATOM 8120 O O . LEU B 1 147 ? 159.875 204.424 186.969 1.00 19.50 147 LEU B O 1
ATOM 8125 N N . VAL B 1 148 ? 161.044 202.689 186.140 1.00 19.50 148 VAL B N 1
ATOM 8126 C CA . VAL B 1 148 ? 160.544 201.788 187.176 1.00 19.50 148 VAL B CA 1
ATOM 8127 C C . VAL B 1 148 ? 161.224 202.011 188.515 1.00 19.50 148 VAL B C 1
ATOM 8128 O O . VAL B 1 148 ? 160.794 201.431 189.518 1.00 19.50 148 VAL B O 1
ATOM 8132 N N . LYS B 1 149 ? 162.277 202.824 188.562 1.00 21.02 149 LYS B N 1
ATOM 8133 C CA . LYS B 1 149 ? 162.829 203.247 189.842 1.00 21.02 149 LYS B CA 1
ATOM 8134 C C . LYS B 1 149 ? 162.026 204.403 190.417 1.00 21.02 149 LYS B C 1
ATOM 8135 O O . LYS B 1 149 ? 161.644 204.387 191.592 1.00 21.02 149 LYS B O 1
ATOM 8141 N N . VAL B 1 150 ? 161.760 205.417 189.597 1.00 20.78 150 VAL B N 1
ATOM 8142 C CA . VAL B 1 150 ? 161.086 206.616 190.079 1.00 20.78 150 VAL B CA 1
ATOM 8143 C C . VAL B 1 150 ? 159.608 206.354 190.355 1.00 20.78 150 VAL B C 1
ATOM 8144 O O . VAL B 1 150 ? 159.045 206.912 191.303 1.00 20.78 150 VAL B O 1
ATOM 8148 N N . THR B 1 151 ? 158.963 205.502 189.550 1.00 20.30 151 THR B N 1
ATOM 8149 C CA . THR B 1 151 ? 157.503 205.448 189.591 1.00 20.30 151 THR B CA 1
ATOM 8150 C C . THR B 1 151 ? 156.981 204.266 190.405 1.00 20.30 151 THR B C 1
ATOM 8151 O O . THR B 1 151 ? 155.945 204.382 191.069 1.00 20.30 151 THR B O 1
ATOM 8155 N N . PHE B 1 152 ? 157.666 203.127 190.367 1.00 18.84 152 PHE B N 1
ATOM 8156 C CA . PHE B 1 152 ? 157.121 201.925 190.984 1.00 18.84 152 PHE B CA 1
ATOM 8157 C C . PHE B 1 152 ? 157.110 202.057 192.510 1.00 18.84 152 PHE B C 1
ATOM 8158 O O . PHE B 1 152 ? 157.975 202.719 193.091 1.00 18.84 152 PHE B O 1
ATOM 8166 N N . PRO B 1 153 ? 156.132 201.431 193.189 1.00 20.76 153 PRO B N 1
ATOM 8167 C CA . PRO B 1 153 ? 155.921 201.712 194.613 1.00 20.76 153 PRO B CA 1
ATOM 8168 C C . PRO B 1 153 ? 156.632 200.749 195.547 1.00 20.76 153 PRO B C 1
ATOM 8169 O O . PRO B 1 153 ? 156.353 200.731 196.749 1.00 20.76 153 PRO B O 1
ATOM 8173 N N . TYR B 1 154 ? 157.538 199.934 195.013 1.00 21.15 154 TYR B N 1
ATOM 8174 C CA . TYR B 1 154 ? 158.108 198.821 195.761 1.00 21.15 154 TYR B CA 1
ATOM 8175 C C . TYR B 1 154 ? 159.399 199.205 196.474 1.00 21.15 154 TYR B C 1
ATOM 8176 O O . TYR B 1 154 ? 160.084 198.332 197.015 1.00 21.15 154 TYR B O 1
ATOM 8185 N N . GLU B 1 155 ? 159.724 200.500 196.505 1.00 24.29 155 GLU B N 1
ATOM 8186 C CA . GLU B 1 155 ? 160.955 201.010 197.100 1.00 24.29 155 GLU B CA 1
ATOM 8187 C C . GLU B 1 155 ? 162.160 200.181 196.679 1.00 24.29 155 GLU B C 1
ATOM 8188 O O . GLU B 1 155 ? 162.977 199.788 197.517 1.00 24.29 155 GLU B O 1
ATOM 8194 N N . TRP B 1 156 ? 162.277 199.911 195.384 1.00 21.55 156 TRP B N 1
ATOM 8195 C CA . TRP B 1 156 ? 163.371 199.105 194.865 1.00 21.55 156 TRP B CA 1
ATOM 8196 C C . TRP B 1 156 ? 164.654 199.930 194.886 1.00 21.55 156 TRP B C 1
ATOM 8197 O O . TRP B 1 156 ? 164.643 201.141 195.119 1.00 21.55 156 TRP B O 1
ATOM 8208 N N . ASP B 1 157 ? 165.779 199.278 194.636 1.00 23.87 157 ASP B N 1
ATOM 8209 C CA . ASP B 1 157 ? 167.073 199.933 194.535 1.00 23.87 157 ASP B CA 1
ATOM 8210 C C . ASP B 1 157 ? 167.282 200.363 193.088 1.00 23.87 157 ASP B C 1
ATOM 8211 O O . ASP B 1 157 ? 166.446 200.108 192.219 1.00 23.87 157 ASP B O 1
ATOM 8216 N N . TRP B 1 158 ? 168.405 201.027 192.828 1.00 19.92 158 TRP B N 1
ATOM 8217 C CA . TRP B 1 158 ? 168.811 201.224 191.444 1.00 19.92 158 TRP B CA 1
ATOM 8218 C C . TRP B 1 158 ? 169.304 199.927 190.826 1.00 19.92 158 TRP B C 1
ATOM 8219 O O . TRP B 1 158 ? 169.111 199.704 189.629 1.00 19.92 158 TRP B O 1
ATOM 8230 N N . LYS B 1 159 ? 169.928 199.064 191.628 1.00 22.18 159 LYS B N 1
ATOM 8231 C CA . LYS B 1 159 ? 170.375 197.770 191.127 1.00 22.18 159 LYS B CA 1
ATOM 8232 C C . LYS B 1 159 ? 169.189 196.913 190.706 1.00 22.18 159 LYS B C 1
ATOM 8233 O O . LYS B 1 159 ? 169.182 196.340 189.615 1.00 22.18 159 LYS B O 1
ATOM 8239 N N . THR B 1 160 ? 168.165 196.831 191.559 1.00 20.56 160 THR B N 1
ATOM 8240 C CA . THR B 1 160 ? 166.977 196.044 191.236 1.00 20.56 160 THR B CA 1
ATOM 8241 C C . THR B 1 160 ? 166.210 196.649 190.066 1.00 20.56 160 THR B C 1
ATOM 8242 O O . THR B 1 160 ? 165.756 195.930 189.165 1.00 20.56 160 THR B O 1
ATOM 8246 N N . SER B 1 161 ? 166.054 197.974 190.067 1.00 20.09 161 SER B N 1
ATOM 8247 C CA . SER B 1 161 ? 165.352 198.646 188.981 1.00 20.09 161 SER B CA 1
ATOM 8248 C C . SER B 1 161 ? 166.051 198.426 187.647 1.00 20.09 161 SER B C 1
ATOM 8249 O O . SER B 1 161 ? 165.403 198.116 186.641 1.00 20.09 161 SER B O 1
ATOM 8252 N N . LEU B 1 162 ? 167.377 198.564 187.619 1.00 19.23 162 LEU B N 1
ATOM 8253 C CA . LEU B 1 162 ? 168.108 198.360 186.375 1.00 19.23 162 LEU B CA 1
ATOM 8254 C C . LEU B 1 162 ? 168.177 196.888 186.000 1.00 19.23 162 LEU B C 1
ATOM 8255 O O . LEU B 1 162 ? 168.266 196.560 184.815 1.00 19.23 162 LEU B O 1
ATOM 8260 N N . LEU B 1 163 ? 168.126 195.989 186.984 1.00 19.50 163 LEU B N 1
ATOM 8261 C CA . LEU B 1 163 ? 168.034 194.566 186.684 1.00 19.50 163 LEU B CA 1
ATOM 8262 C C . LEU B 1 163 ? 166.739 194.255 185.951 1.00 19.50 163 LEU B C 1
ATOM 8263 O O . LEU B 1 163 ? 166.733 193.528 184.952 1.00 19.50 163 LEU B O 1
ATOM 8268 N N . LEU B 1 164 ? 165.627 194.815 186.429 1.00 18.44 164 LEU B N 1
ATOM 8269 C CA . LEU B 1 164 ? 164.364 194.649 185.718 1.00 18.44 164 LEU B CA 1
ATOM 8270 C C . LEU B 1 164 ? 164.418 195.307 184.346 1.00 18.44 164 LEU B C 1
ATOM 8271 O O . LEU B 1 164 ? 163.931 194.745 183.361 1.00 18.44 164 LEU B O 1
ATOM 8276 N N . GLY B 1 165 ? 165.017 196.497 184.262 1.00 18.97 165 GLY B N 1
ATOM 8277 C CA . GLY B 1 165 ? 165.079 197.198 182.989 1.00 18.97 165 GLY B CA 1
ATOM 8278 C C . GLY B 1 165 ? 165.873 196.453 181.933 1.00 18.97 165 GLY B C 1
ATOM 8279 O O . GLY B 1 165 ? 165.476 196.403 180.768 1.00 18.97 165 GLY B O 1
ATOM 8280 N N . GLY B 1 166 ? 167.014 195.878 182.319 1.00 20.33 166 GLY B N 1
ATOM 8281 C CA . GLY B 1 166 ? 167.816 195.104 181.388 1.00 20.33 166 GLY B CA 1
ATOM 8282 C C . GLY B 1 166 ? 167.333 193.690 181.173 1.00 20.33 166 GLY B C 1
ATOM 8283 O O . GLY B 1 166 ? 167.725 193.055 180.190 1.00 20.33 166 GLY B O 1
ATOM 8284 N N . LEU B 1 167 ? 166.494 193.180 182.075 1.00 19.39 167 LEU B N 1
ATOM 8285 C CA . LEU B 1 167 ? 165.867 191.880 181.871 1.00 19.39 167 LEU B CA 1
ATOM 8286 C C . LEU B 1 167 ? 164.864 191.941 180.729 1.00 19.39 167 LEU B C 1
ATOM 8287 O O . LEU B 1 167 ? 165.028 191.285 179.695 1.00 19.39 167 LEU B O 1
ATOM 8292 N N . LEU B 1 168 ? 163.819 192.739 180.905 1.00 20.00 168 LEU B N 1
ATOM 8293 C CA . LEU B 1 168 ? 162.811 192.997 179.879 1.00 20.00 168 LEU B CA 1
ATOM 8294 C C . LEU B 1 168 ? 163.229 194.102 178.913 1.00 20.00 168 LEU B C 1
ATOM 8295 O O . LEU B 1 168 ? 162.498 195.038 178.604 1.00 20.00 168 LEU B O 1
ATOM 8300 N N . SER B 1 169 ? 164.440 193.938 178.384 1.00 22.65 169 SER B N 1
ATOM 8301 C CA . SER B 1 169 ? 164.951 194.730 177.273 1.00 22.65 169 SER B CA 1
ATOM 8302 C C . SER B 1 169 ? 165.470 193.834 176.156 1.00 22.65 169 SER B C 1
ATOM 8303 O O . SER B 1 169 ? 166.106 194.319 175.216 1.00 22.65 169 SER B O 1
ATOM 8306 N N . ALA B 1 170 ? 165.207 192.534 176.246 1.00 26.94 170 ALA B N 1
ATOM 8307 C CA . ALA B 1 170 ? 165.697 191.544 175.297 1.00 26.94 170 ALA B CA 1
ATOM 8308 C C . ALA B 1 170 ? 164.553 191.111 174.393 1.00 26.94 170 ALA B C 1
ATOM 8309 O O . ALA B 1 170 ? 163.684 190.339 174.812 1.00 26.94 170 ALA B O 1
ATOM 8311 N N . THR B 1 171 ? 164.557 191.604 173.160 1.00 29.78 171 THR B N 1
ATOM 8312 C CA . THR B 1 171 ? 163.560 191.230 172.167 1.00 29.78 171 THR B CA 1
ATOM 8313 C C . THR B 1 171 ? 163.830 189.798 171.719 1.00 29.78 171 THR B C 1
ATOM 8314 O O . THR B 1 171 ? 164.958 189.467 171.338 1.00 29.78 171 THR B O 1
ATOM 8318 N N . ASP B 1 172 ? 162.802 188.955 171.766 1.00 29.17 172 ASP B N 1
ATOM 8319 C CA . ASP B 1 172 ? 162.992 187.540 171.478 1.00 29.17 172 ASP B CA 1
ATOM 8320 C C . ASP B 1 172 ? 163.221 187.321 169.986 1.00 29.17 172 ASP B C 1
ATOM 8321 O O . ASP B 1 172 ? 162.513 187.896 169.158 1.00 29.17 172 ASP B O 1
ATOM 8326 N N . PRO B 1 173 ? 164.188 186.488 169.613 1.00 30.19 173 PRO B N 1
ATOM 8327 C CA . PRO B 1 173 ? 164.419 186.221 168.192 1.00 30.19 173 PRO B CA 1
ATOM 8328 C C . PRO B 1 173 ? 163.449 185.191 167.640 1.00 30.19 173 PRO B C 1
ATOM 8329 O O . PRO B 1 173 ? 163.075 185.260 166.469 1.00 30.19 173 PRO B O 1
ATOM 8333 N N . VAL B 1 174 ? 163.027 184.238 168.473 1.00 32.24 174 VAL B N 1
ATOM 8334 C CA . VAL B 1 174 ? 162.096 183.211 168.017 1.00 32.24 174 VAL B CA 1
ATOM 8335 C C . VAL B 1 174 ? 160.748 183.830 167.668 1.00 32.24 174 VAL B C 1
ATOM 8336 O O . VAL B 1 174 ? 160.196 183.593 166.586 1.00 32.24 174 VAL B O 1
ATOM 8340 N N . ALA B 1 175 ? 160.204 184.641 168.579 1.00 32.33 175 ALA B N 1
ATOM 8341 C CA . ALA B 1 175 ? 158.903 185.257 168.344 1.00 32.33 175 ALA B CA 1
ATOM 8342 C C . ALA B 1 175 ? 158.952 186.221 167.168 1.00 32.33 175 ALA B C 1
ATOM 8343 O O . ALA B 1 175 ? 158.030 186.256 166.346 1.00 32.33 175 ALA B O 1
ATOM 8345 N N . VAL B 1 176 ? 160.021 187.010 167.067 1.00 34.17 176 VAL B N 1
ATOM 8346 C CA . VAL B 1 176 ? 160.136 187.964 165.969 1.00 34.17 176 VAL B CA 1
ATOM 8347 C C . VAL B 1 176 ? 160.308 187.245 164.638 1.00 34.17 176 VAL B C 1
ATOM 8348 O O . VAL B 1 176 ? 159.757 187.669 163.620 1.00 34.17 176 VAL B O 1
ATOM 8352 N N . VAL B 1 177 ? 161.074 186.153 164.617 1.00 36.21 177 VAL B N 1
ATOM 8353 C CA . VAL B 1 177 ? 161.218 185.384 163.384 1.00 36.21 177 VAL B CA 1
ATOM 8354 C C . VAL B 1 177 ? 159.879 184.791 162.966 1.00 36.21 177 VAL B C 1
ATOM 8355 O O . VAL B 1 177 ? 159.493 184.856 161.790 1.00 36.21 177 VAL B O 1
ATOM 8359 N N . ALA B 1 178 ? 159.142 184.217 163.920 1.00 35.90 178 ALA B N 1
ATOM 8360 C CA . ALA B 1 178 ? 157.829 183.666 163.606 1.00 35.90 178 ALA B CA 1
ATOM 8361 C C . ALA B 1 178 ? 156.889 184.749 163.094 1.00 35.90 178 ALA B C 1
ATOM 8362 O O . ALA B 1 178 ? 156.091 184.511 162.180 1.00 35.90 178 ALA B O 1
ATOM 8364 N N . LEU B 1 179 ? 156.963 185.944 163.679 1.00 37.08 179 LEU B N 1
ATOM 8365 C CA . LEU B 1 179 ? 156.141 187.056 163.219 1.00 37.08 179 LEU B CA 1
ATOM 8366 C C . LEU B 1 179 ? 156.537 187.503 161.818 1.00 37.08 179 LEU B C 1
ATOM 8367 O O . LEU B 1 179 ? 155.672 187.811 160.992 1.00 37.08 179 LEU B O 1
ATOM 8372 N N . LEU B 1 180 ? 157.839 187.549 161.534 1.00 37.04 180 LEU B N 1
ATOM 8373 C CA . LEU B 1 180 ? 158.307 188.010 160.233 1.00 37.04 180 LEU B CA 1
ATOM 8374 C C . LEU B 1 180 ? 158.000 187.002 159.136 1.00 37.04 180 LEU B C 1
ATOM 8375 O O . LEU B 1 180 ? 157.895 187.382 157.964 1.00 37.04 180 LEU B O 1
ATOM 8380 N N . LYS B 1 181 ? 157.868 185.720 159.488 1.00 40.53 181 LYS B N 1
ATOM 8381 C CA . LYS B 1 181 ? 157.506 184.728 158.479 1.00 40.53 181 LYS B CA 1
ATOM 8382 C C . LYS B 1 181 ? 156.151 185.042 157.859 1.00 40.53 181 LYS B C 1
ATOM 8383 O O . LYS B 1 181 ? 155.980 184.946 156.638 1.00 40.53 181 LYS B O 1
ATOM 8389 N N . GLU B 1 182 ? 155.175 185.423 158.682 1.00 42.94 182 GLU B N 1
ATOM 8390 C CA . GLU B 1 182 ? 153.838 185.740 158.205 1.00 42.94 182 GLU B CA 1
ATOM 8391 C C . GLU B 1 182 ? 153.608 187.231 157.993 1.00 42.94 182 GLU B C 1
ATOM 8392 O O . GLU B 1 182 ? 152.538 187.611 157.507 1.00 42.94 182 GLU B O 1
ATOM 8398 N N . LEU B 1 183 ? 154.575 188.078 158.342 1.00 41.20 183 LEU B N 1
ATOM 8399 C CA . LEU B 1 183 ? 154.369 189.519 158.249 1.00 41.20 183 LEU B CA 1
ATOM 8400 C C . LEU B 1 183 ? 154.328 189.982 156.798 1.00 41.20 183 LEU B C 1
ATOM 8401 O O . LEU B 1 183 ? 153.440 190.747 156.406 1.00 41.20 183 LEU B O 1
ATOM 8406 N N . GLY B 1 184 ? 155.275 189.524 155.986 1.00 40.83 184 GLY B N 1
ATOM 8407 C CA . GLY B 1 184 ? 155.352 189.972 154.611 1.00 40.83 184 GLY B CA 1
ATOM 8408 C C . GLY B 1 184 ? 156.141 191.241 154.400 1.00 40.83 184 GLY B C 1
ATOM 8409 O O . GLY B 1 184 ? 155.962 191.905 153.375 1.00 40.83 184 GLY B O 1
ATOM 8410 N N . ALA B 1 185 ? 157.009 191.603 155.340 1.00 39.13 185 ALA B N 1
ATOM 8411 C CA . ALA B 1 185 ? 157.829 192.793 155.203 1.00 39.13 185 ALA B CA 1
ATOM 8412 C C . ALA B 1 185 ? 158.975 192.543 154.226 1.00 39.13 185 ALA B C 1
ATOM 8413 O O . ALA B 1 185 ? 159.242 191.413 153.810 1.00 39.13 185 ALA B O 1
ATOM 8415 N N . SER B 1 186 ? 159.657 193.623 153.857 1.00 37.09 186 SER B N 1
ATOM 8416 C CA . SER B 1 186 ? 160.762 193.530 152.915 1.00 37.09 186 SER B CA 1
ATOM 8417 C C . SER B 1 186 ? 161.930 192.770 153.529 1.00 37.09 186 SER B C 1
ATOM 8418 O O . SER B 1 186 ? 162.047 192.647 154.750 1.00 37.09 186 SER B O 1
ATOM 8421 N N . LYS B 1 187 ? 162.801 192.251 152.662 1.00 37.70 187 LYS B N 1
ATOM 8422 C CA . LYS B 1 187 ? 163.959 191.505 153.141 1.00 37.70 187 LYS B CA 1
ATOM 8423 C C . LYS B 1 187 ? 164.901 192.393 153.943 1.00 37.70 187 LYS B C 1
ATOM 8424 O O . LYS B 1 187 ? 165.512 191.938 154.916 1.00 37.70 187 LYS B O 1
ATOM 8430 N N . LYS B 1 188 ? 165.035 193.662 153.554 1.00 36.83 188 LYS B N 1
ATOM 8431 C CA . LYS B 1 188 ? 165.899 194.571 154.299 1.00 36.83 188 LYS B CA 1
ATOM 8432 C C . LYS B 1 188 ? 165.396 194.762 155.724 1.00 36.83 188 LYS B C 1
ATOM 8433 O O . LYS B 1 188 ? 166.142 194.569 156.692 1.00 36.83 188 LYS B O 1
ATOM 8439 N N . LEU B 1 189 ? 164.121 195.128 155.870 1.00 33.55 189 LEU B N 1
ATOM 8440 C CA . LEU B 1 189 ? 163.563 195.354 157.198 1.00 33.55 189 LEU B CA 1
ATOM 8441 C C . LEU B 1 189 ? 163.504 194.063 158.000 1.00 33.55 189 LEU B C 1
ATOM 8442 O O . LEU B 1 189 ? 163.760 194.063 159.209 1.00 33.55 189 LEU B O 1
ATOM 8447 N N . SER B 1 190 ? 163.161 192.952 157.346 1.00 33.87 190 SER B N 1
ATOM 8448 C CA . SER B 1 190 ? 163.127 191.669 158.038 1.00 33.87 190 SER B CA 1
ATOM 8449 C C . SER B 1 190 ? 164.503 191.313 158.584 1.00 33.87 190 SER B C 1
ATOM 8450 O O . SER B 1 190 ? 164.636 190.889 159.737 1.00 33.87 190 SER B O 1
ATOM 8453 N N . THR B 1 191 ? 165.542 191.493 157.767 1.00 33.53 191 THR B N 1
ATOM 8454 C CA . THR B 1 191 ? 166.900 191.220 158.219 1.00 33.53 191 THR B CA 1
ATOM 8455 C C . THR B 1 191 ? 167.288 192.129 159.374 1.00 33.53 191 THR B C 1
ATOM 8456 O O . THR B 1 191 ? 167.873 191.671 160.363 1.00 33.53 191 THR B O 1
ATOM 8460 N N . ILE B 1 192 ? 166.969 193.420 159.268 1.00 32.15 192 ILE B N 1
ATOM 8461 C CA . ILE B 1 192 ? 167.331 194.356 160.328 1.00 32.15 192 ILE B CA 1
ATOM 8462 C C . ILE B 1 192 ? 166.679 193.944 161.639 1.00 32.15 192 ILE B C 1
ATOM 8463 O O . ILE B 1 192 ? 167.341 193.838 162.681 1.00 32.15 192 ILE B O 1
ATOM 8468 N N . ILE B 1 193 ? 165.373 193.678 161.597 1.00 31.12 193 ILE B N 1
ATOM 8469 C CA . ILE B 1 193 ? 164.634 193.358 162.812 1.00 31.12 193 ILE B CA 1
ATOM 8470 C C . ILE B 1 193 ? 165.127 192.046 163.407 1.00 31.12 193 ILE B C 1
ATOM 8471 O O . ILE B 1 193 ? 165.353 191.947 164.618 1.00 31.12 193 ILE B O 1
ATOM 8476 N N . GLU B 1 194 ? 165.324 191.027 162.567 1.00 33.70 194 GLU B N 1
ATOM 8477 C CA . GLU B 1 194 ? 165.763 189.725 163.060 1.00 33.70 194 GLU B CA 1
ATOM 8478 C C . GLU B 1 194 ? 167.148 189.807 163.692 1.00 33.70 194 GLU B C 1
ATOM 8479 O O . GLU B 1 194 ? 167.383 189.256 164.776 1.00 33.70 194 GLU B O 1
ATOM 8485 N N . GLY B 1 195 ? 168.080 190.496 163.033 1.00 31.32 195 GLY B N 1
ATOM 8486 C CA . GLY B 1 195 ? 169.422 190.595 163.576 1.00 31.32 195 GLY B CA 1
ATOM 8487 C C . GLY B 1 195 ? 169.480 191.384 164.868 1.00 31.32 195 GLY B C 1
ATOM 8488 O O . GLY B 1 195 ? 170.153 190.979 165.825 1.00 31.32 195 GLY B O 1
ATOM 8489 N N . GLU B 1 196 ? 168.777 192.521 164.926 1.00 31.27 196 GLU B N 1
ATOM 8490 C CA . GLU B 1 196 ? 168.795 193.287 166.165 1.00 31.27 196 GLU B CA 1
ATOM 8491 C C . GLU B 1 196 ? 168.112 192.509 167.278 1.00 31.27 196 GLU B C 1
ATOM 8492 O O . GLU B 1 196 ? 168.523 192.592 168.437 1.00 31.27 196 GLU B O 1
ATOM 8498 N N . SER B 1 197 ? 167.088 191.719 166.944 1.00 30.22 197 SER B N 1
ATOM 8499 C CA . SER B 1 197 ? 166.429 190.907 167.960 1.00 30.22 197 SER B CA 1
ATOM 8500 C C . SER B 1 197 ? 167.359 189.830 168.499 1.00 30.22 197 SER B C 1
ATOM 8501 O O . SER B 1 197 ? 167.361 189.550 169.702 1.00 30.22 197 SER B O 1
ATOM 8504 N N . LEU B 1 198 ? 168.156 189.210 167.628 1.00 30.26 198 LEU B N 1
ATOM 8505 C CA . LEU B 1 198 ? 169.032 188.145 168.102 1.00 30.26 198 LEU B CA 1
ATOM 8506 C C . LEU B 1 198 ? 170.303 188.669 168.762 1.00 30.26 198 LEU B C 1
ATOM 8507 O O . LEU B 1 198 ? 170.991 187.897 169.436 1.00 30.26 198 LEU B O 1
ATOM 8512 N N . MET B 1 199 ? 170.635 189.949 168.589 1.00 30.96 199 MET B N 1
ATOM 8513 C CA . MET B 1 199 ? 171.772 190.517 169.310 1.00 30.96 199 MET B CA 1
ATOM 8514 C C . MET B 1 199 ? 171.368 191.256 170.584 1.00 30.96 199 MET B C 1
ATOM 8515 O O . MET B 1 199 ? 172.188 191.374 171.515 1.00 30.96 199 MET B O 1
ATOM 8520 N N . ASN B 1 200 ? 170.129 191.752 170.646 1.00 29.10 200 ASN B N 1
ATOM 8521 C CA . ASN B 1 200 ? 169.608 192.300 171.888 1.00 29.10 200 ASN B CA 1
ATOM 8522 C C . ASN B 1 200 ? 169.649 191.271 172.999 1.00 29.10 200 ASN B C 1
ATOM 8523 O O . ASN B 1 200 ? 169.834 191.632 174.159 1.00 29.10 200 ASN B O 1
ATOM 8528 N N . ASP B 1 201 ? 169.481 189.991 172.669 1.00 27.11 201 ASP B N 1
ATOM 8529 C CA . ASP B 1 201 ? 169.570 188.956 173.691 1.00 27.11 201 ASP B CA 1
ATOM 8530 C C . ASP B 1 201 ? 170.954 188.921 174.315 1.00 27.11 201 ASP B C 1
ATOM 8531 O O . ASP B 1 201 ? 171.090 188.909 175.541 1.00 27.11 201 ASP B O 1
ATOM 8536 N N . GLY B 1 202 ? 171.999 188.923 173.488 1.00 25.44 202 GLY B N 1
ATOM 8537 C CA . GLY B 1 202 ? 173.345 188.914 174.034 1.00 25.44 202 GLY B CA 1
ATOM 8538 C C . GLY B 1 202 ? 173.624 190.130 174.892 1.00 25.44 202 GLY B C 1
ATOM 8539 O O . GLY B 1 202 ? 174.082 190.011 176.033 1.00 25.44 202 GLY B O 1
ATOM 8540 N N . THR B 1 203 ? 173.310 191.319 174.371 1.00 24.47 203 THR B N 1
ATOM 8541 C CA . THR B 1 203 ? 173.608 192.531 175.133 1.00 24.47 203 THR B CA 1
ATOM 8542 C C . THR B 1 203 ? 172.784 192.606 176.417 1.00 24.47 203 THR B C 1
ATOM 8543 O O . THR B 1 203 ? 173.309 192.956 177.486 1.00 24.47 203 THR B O 1
ATOM 8547 N N . ALA B 1 204 ? 171.498 192.262 176.339 1.00 23.36 204 ALA B N 1
ATOM 8548 C CA . ALA B 1 204 ? 170.616 192.385 177.487 1.00 23.36 204 ALA B CA 1
ATOM 8549 C C . ALA B 1 204 ? 170.924 191.332 178.537 1.00 23.36 204 ALA B C 1
ATOM 8550 O O . ALA B 1 204 ? 170.784 191.592 179.731 1.00 23.36 204 ALA B O 1
ATOM 8552 N N . ILE B 1 205 ? 171.353 190.140 178.125 1.00 22.67 205 ILE B N 1
ATOM 8553 C CA . ILE B 1 205 ? 171.744 189.148 179.116 1.00 22.67 205 ILE B CA 1
ATOM 8554 C C . ILE B 1 205 ? 173.083 189.511 179.743 1.00 22.67 205 ILE B C 1
ATOM 8555 O O . ILE B 1 205 ? 173.307 189.240 180.926 1.00 22.67 205 ILE B O 1
ATOM 8560 N N . VAL B 1 206 ? 173.977 190.166 178.998 1.00 22.70 206 VAL B N 1
ATOM 8561 C CA . VAL B 1 206 ? 175.203 190.667 179.618 1.00 22.70 206 VAL B CA 1
ATOM 8562 C C . VAL B 1 206 ? 174.873 191.689 180.703 1.00 22.70 206 VAL B C 1
ATOM 8563 O O . VAL B 1 206 ? 175.360 191.597 181.838 1.00 22.70 206 VAL B O 1
ATOM 8567 N N . VAL B 1 207 ? 174.024 192.669 180.380 1.00 22.20 207 VAL B N 1
ATOM 8568 C CA . VAL B 1 207 ? 173.695 193.670 181.395 1.00 22.20 207 VAL B CA 1
ATOM 8569 C C . VAL B 1 207 ? 172.860 193.051 182.513 1.00 22.20 207 VAL B C 1
ATOM 8570 O O . VAL B 1 207 ? 172.945 193.481 183.671 1.00 22.20 207 VAL B O 1
ATOM 8574 N N . PHE B 1 208 ? 172.050 192.037 182.200 1.00 19.31 208 PHE B N 1
ATOM 8575 C CA . PHE B 1 208 ? 171.279 191.348 183.225 1.00 19.31 208 PHE B CA 1
ATOM 8576 C C . PHE B 1 208 ? 172.191 190.650 184.219 1.00 19.31 208 PHE B C 1
ATOM 8577 O O . PHE B 1 208 ? 171.975 190.740 185.428 1.00 19.31 208 PHE B O 1
ATOM 8585 N N . GLN B 1 209 ? 173.215 189.949 183.729 1.00 22.56 209 GLN B N 1
ATOM 8586 C CA . GLN B 1 209 ? 174.180 189.330 184.629 1.00 22.56 209 GLN B CA 1
ATOM 8587 C C . GLN B 1 209 ? 174.922 190.381 185.440 1.00 22.56 209 GLN B C 1
ATOM 8588 O O . GLN B 1 209 ? 175.159 190.194 186.640 1.00 22.56 209 GLN B O 1
ATOM 8594 N N . LEU B 1 210 ? 175.288 191.498 184.808 1.00 23.37 210 LEU B N 1
ATOM 8595 C CA . LEU B 1 210 ? 175.968 192.565 185.535 1.00 23.37 210 LEU B CA 1
ATOM 8596 C C . LEU B 1 210 ? 175.127 193.059 186.705 1.00 23.37 210 LEU B C 1
ATOM 8597 O O . LEU B 1 210 ? 175.587 193.087 187.852 1.00 23.37 210 LEU B O 1
ATOM 8602 N N . PHE B 1 211 ? 173.873 193.423 186.439 1.00 22.33 211 PHE B N 1
ATOM 8603 C CA . PHE B 1 211 ? 173.040 193.990 187.494 1.00 22.33 211 PHE B CA 1
ATOM 8604 C C . PHE B 1 211 ? 172.562 192.929 188.475 1.00 22.33 211 PHE B C 1
ATOM 8605 O O . PHE B 1 211 ? 172.266 193.249 189.628 1.00 22.33 211 PHE B O 1
ATOM 8613 N N . LEU B 1 212 ? 172.514 191.664 188.061 1.00 25.10 212 LEU B N 1
ATOM 8614 C CA . LEU B 1 212 ? 172.172 190.603 188.998 1.00 25.10 212 LEU B CA 1
ATOM 8615 C C . LEU B 1 212 ? 173.307 190.357 189.981 1.00 25.10 212 LEU B C 1
ATOM 8616 O O . LEU B 1 212 ? 173.069 190.186 191.181 1.00 25.10 212 LEU B O 1
ATOM 8621 N N . LYS B 1 213 ? 174.551 190.353 189.498 1.00 30.39 213 LYS B N 1
ATOM 8622 C CA . LYS B 1 213 ? 175.685 190.271 190.410 1.00 30.39 213 LYS B CA 1
ATOM 8623 C C . LYS B 1 213 ? 175.762 191.510 191.290 1.00 30.39 213 LYS B C 1
ATOM 8624 O O . LYS B 1 213 ? 176.165 191.428 192.455 1.00 30.39 213 LYS B O 1
ATOM 8630 N N . MET B 1 214 ? 175.385 192.669 190.748 1.00 30.02 214 MET B N 1
ATOM 8631 C CA . MET B 1 214 ? 175.305 193.875 191.565 1.00 30.02 214 MET B CA 1
ATOM 8632 C C . MET B 1 214 ? 174.294 193.707 192.692 1.00 30.02 214 MET B C 1
ATOM 8633 O O . MET B 1 214 ? 174.577 194.044 193.848 1.00 30.02 214 MET B O 1
ATOM 8638 N N . ALA B 1 215 ? 173.105 193.192 192.370 1.00 30.80 215 ALA B N 1
ATOM 8639 C CA . ALA B 1 215 ? 172.083 192.960 193.382 1.00 30.80 215 ALA B CA 1
ATOM 8640 C C . ALA B 1 215 ? 172.515 191.898 194.382 1.00 30.80 215 ALA B C 1
ATOM 8641 O O . ALA B 1 215 ? 172.069 191.917 195.533 1.00 30.80 215 ALA B O 1
ATOM 8643 N N . MET B 1 216 ? 173.380 190.975 193.970 1.00 34.59 216 MET B N 1
ATOM 8644 C CA . MET B 1 216 ? 173.927 189.972 194.875 1.00 34.59 216 MET B CA 1
ATOM 8645 C C . MET B 1 216 ? 175.075 190.506 195.723 1.00 34.59 216 MET B C 1
ATOM 8646 O O . MET B 1 216 ? 175.839 189.710 196.277 1.00 34.59 216 MET B O 1
ATOM 8651 N N . GLY B 1 217 ? 175.215 191.825 195.831 1.00 36.10 217 GLY B N 1
ATOM 8652 C CA . GLY B 1 217 ? 176.245 192.409 196.663 1.00 36.10 217 GLY B CA 1
ATOM 8653 C C . GLY B 1 217 ? 177.631 192.415 196.067 1.00 36.10 217 GLY B C 1
ATOM 8654 O O . GLY B 1 217 ? 178.615 192.423 196.815 1.00 36.10 217 GLY B O 1
ATOM 8655 N N . GLN B 1 218 ? 177.747 192.413 194.741 1.00 37.05 218 GLN B N 1
ATOM 8656 C CA . GLN B 1 218 ? 179.051 192.423 194.093 1.00 37.05 218 GLN B CA 1
ATOM 8657 C C . GLN B 1 218 ? 179.175 193.625 193.167 1.00 37.05 218 GLN B C 1
ATOM 8658 O O . GLN B 1 218 ? 178.234 194.415 193.042 1.00 37.05 218 GLN B O 1
ATOM 8664 N N . ASN B 1 219 ? 180.331 193.766 192.526 1.00 38.56 219 ASN B N 1
ATOM 8665 C CA . ASN B 1 219 ? 180.574 194.788 191.508 1.00 38.56 219 ASN B CA 1
ATOM 8666 C C . ASN B 1 219 ? 180.244 196.185 192.032 1.00 38.56 219 ASN B C 1
ATOM 8667 O O . ASN B 1 219 ? 179.635 197.013 191.354 1.00 38.56 219 ASN B O 1
ATOM 8672 N N . SER B 1 220 ? 180.664 196.436 193.269 1.00 42.69 220 SER B N 1
ATOM 8673 C CA . SER B 1 220 ? 180.391 197.712 193.915 1.00 42.69 220 SER B CA 1
ATOM 8674 C C . SER B 1 220 ? 181.231 198.856 193.365 1.00 42.69 220 SER B C 1
ATOM 8675 O O . SER B 1 220 ? 180.811 200.014 193.463 1.00 42.69 220 SER B O 1
ATOM 8678 N N . ASP B 1 221 ? 182.393 198.566 192.790 1.00 41.86 221 ASP B N 1
ATOM 8679 C CA . ASP B 1 221 ? 183.299 199.589 192.291 1.00 41.86 221 ASP B CA 1
ATOM 8680 C C . ASP B 1 221 ? 183.287 199.619 190.767 1.00 41.86 221 ASP B C 1
ATOM 8681 O O . ASP B 1 221 ? 182.906 198.655 190.101 1.00 41.86 221 ASP B O 1
ATOM 8686 N N . TRP B 1 222 ? 183.712 200.756 190.215 1.00 40.54 222 TRP B N 1
ATOM 8687 C CA . TRP B 1 222 ? 183.822 200.914 188.770 1.00 40.54 222 TRP B CA 1
ATOM 8688 C C . TRP B 1 222 ? 184.873 199.989 188.170 1.00 40.54 222 TRP B C 1
ATOM 8689 O O . TRP B 1 222 ? 184.667 199.449 187.079 1.00 40.54 222 TRP B O 1
ATOM 8700 N N . SER B 1 223 ? 186.003 199.805 188.856 1.00 39.22 223 SER B N 1
ATOM 8701 C CA . SER B 1 223 ? 187.030 198.895 188.361 1.00 39.22 223 SER B CA 1
ATOM 8702 C C . SER B 1 223 ? 186.522 197.462 188.334 1.00 39.22 223 SER B C 1
ATOM 8703 O O . SER B 1 223 ? 186.779 196.719 187.381 1.00 39.22 223 SER B O 1
ATOM 8706 N N . SER B 1 224 ? 185.795 197.057 189.377 1.00 37.68 224 SER B N 1
ATOM 8707 C CA . SER B 1 224 ? 185.186 195.733 189.379 1.00 37.68 224 SER B CA 1
ATOM 8708 C C . SER B 1 224 ? 184.151 195.610 188.271 1.00 37.68 224 SER B C 1
ATOM 8709 O O . SER B 1 224 ? 184.010 194.545 187.662 1.00 37.68 224 SER B O 1
ATOM 8712 N N . ILE B 1 225 ? 183.424 196.693 187.988 1.00 34.18 225 ILE B N 1
ATOM 8713 C CA . ILE B 1 225 ? 182.468 196.687 186.883 1.00 34.18 225 ILE B CA 1
ATOM 8714 C C . ILE B 1 225 ? 183.189 196.441 185.565 1.00 34.18 225 ILE B C 1
ATOM 8715 O O . ILE B 1 225 ? 182.756 195.629 184.740 1.00 34.18 225 ILE B O 1
ATOM 8720 N N . ILE B 1 226 ? 184.301 197.146 185.347 1.00 33.46 226 ILE B N 1
ATOM 8721 C CA . ILE B 1 226 ? 185.044 196.997 184.100 1.00 33.46 226 ILE B CA 1
ATOM 8722 C C . ILE B 1 226 ? 185.609 195.590 183.977 1.00 33.46 226 ILE B C 1
ATOM 8723 O O . ILE B 1 226 ? 185.552 194.979 182.906 1.00 33.46 226 ILE B O 1
ATOM 8728 N N . LYS B 1 227 ? 186.169 195.054 185.064 1.00 32.70 227 LYS B N 1
ATOM 8729 C CA . LYS B 1 227 ? 186.710 193.699 185.011 1.00 32.70 227 LYS B CA 1
ATOM 8730 C C . LYS B 1 227 ? 185.614 192.673 184.756 1.00 32.70 227 LYS B C 1
ATOM 8731 O O . LYS B 1 227 ? 185.805 191.734 183.975 1.00 32.70 227 LYS B O 1
ATOM 8737 N N . PHE B 1 228 ? 184.457 192.835 185.402 1.00 28.56 228 PHE B N 1
ATOM 8738 C CA . PHE B 1 228 ? 183.354 191.906 185.187 1.00 28.56 228 PHE B CA 1
ATOM 8739 C C . PHE B 1 228 ? 182.866 191.962 183.748 1.00 28.56 228 PHE B C 1
ATOM 8740 O O . PHE B 1 228 ? 182.616 190.923 183.133 1.00 28.56 228 PHE B O 1
ATOM 8748 N N . LEU B 1 229 ? 182.691 193.167 183.203 1.00 26.59 229 LEU B N 1
ATOM 8749 C CA . LEU B 1 229 ? 182.248 193.276 181.818 1.00 26.59 229 LEU B CA 1
ATOM 8750 C C . LEU B 1 229 ? 183.278 192.683 180.872 1.00 26.59 229 LEU B C 1
ATOM 8751 O O . LEU B 1 229 ? 182.930 191.920 179.966 1.00 26.59 229 LEU B O 1
ATOM 8756 N N . LEU B 1 230 ? 184.556 192.995 181.092 1.00 24.48 230 LEU B N 1
ATOM 8757 C CA . LEU B 1 230 ? 185.620 192.461 180.254 1.00 24.48 230 LEU B CA 1
ATOM 8758 C C . LEU B 1 230 ? 185.596 190.940 180.254 1.00 24.48 230 LEU B C 1
ATOM 8759 O O . LEU B 1 230 ? 185.553 190.311 179.194 1.00 24.48 230 LEU B O 1
ATOM 8764 N N . LYS B 1 231 ? 185.573 190.331 181.440 1.00 22.73 231 LYS B N 1
ATOM 8765 C CA . LYS B 1 231 ? 185.508 188.877 181.521 1.00 22.73 231 LYS B CA 1
ATOM 8766 C C . LYS B 1 231 ? 184.241 188.352 180.857 1.00 22.73 231 LYS B C 1
ATOM 8767 O O . LYS B 1 231 ? 184.302 187.702 179.811 1.00 22.73 231 LYS B O 1
ATOM 8773 N N . VAL B 1 232 ? 183.078 188.703 181.407 1.00 20.87 232 VAL B N 1
ATOM 8774 C CA . VAL B 1 232 ? 181.808 188.117 180.993 1.00 20.87 232 VAL B CA 1
ATOM 8775 C C . VAL B 1 232 ? 181.550 188.297 179.501 1.00 20.87 232 VAL B C 1
ATOM 8776 O O . VAL B 1 232 ? 180.892 187.455 178.878 1.00 20.87 232 VAL B O 1
ATOM 8780 N N . ALA B 1 233 ? 182.075 189.358 178.888 1.00 19.61 233 ALA B N 1
ATOM 8781 C CA . ALA B 1 233 ? 181.849 189.554 177.460 1.00 19.61 233 ALA B CA 1
ATOM 8782 C C . ALA B 1 233 ? 182.979 188.974 176.612 1.00 19.61 233 ALA B C 1
ATOM 8783 O O . ALA B 1 233 ? 182.750 188.075 175.795 1.00 19.61 233 ALA B O 1
ATOM 8785 N N . LEU B 1 234 ? 184.203 189.480 176.788 1.00 19.78 234 LEU B N 1
ATOM 8786 C CA . LEU B 1 234 ? 185.297 189.061 175.921 1.00 19.78 234 LEU B CA 1
ATOM 8787 C C . LEU B 1 234 ? 185.672 187.604 176.150 1.00 19.78 234 LEU B C 1
ATOM 8788 O O . LEU B 1 234 ? 185.937 186.880 175.189 1.00 19.78 234 LEU B O 1
ATOM 8793 N N . GLY B 1 235 ? 185.740 187.157 177.406 1.00 17.85 235 GLY B N 1
ATOM 8794 C CA . GLY B 1 235 ? 186.063 185.766 177.657 1.00 17.85 235 GLY B CA 1
ATOM 8795 C C . GLY B 1 235 ? 184.993 184.823 177.150 1.00 17.85 235 GLY B C 1
ATOM 8796 O O . GLY B 1 235 ? 185.296 183.733 176.668 1.00 17.85 235 GLY B O 1
ATOM 8797 N N . ALA B 1 236 ? 183.725 185.227 177.248 1.00 16.10 236 ALA B N 1
ATOM 8798 C CA . ALA B 1 236 ? 182.652 184.415 176.682 1.00 16.10 236 ALA B CA 1
ATOM 8799 C C . ALA B 1 236 ? 182.772 184.323 175.169 1.00 16.10 236 ALA B C 1
ATOM 8800 O O . ALA B 1 236 ? 182.622 183.240 174.590 1.00 16.10 236 ALA B O 1
ATOM 8802 N N . VAL B 1 237 ? 183.052 185.449 174.510 1.00 16.69 237 VAL B N 1
ATOM 8803 C CA . VAL B 1 237 ? 183.242 185.433 173.063 1.00 16.69 237 VAL B CA 1
ATOM 8804 C C . VAL B 1 237 ? 184.446 184.576 172.693 1.00 16.69 237 VAL B C 1
ATOM 8805 O O . VAL B 1 237 ? 184.414 183.827 171.712 1.00 16.69 237 VAL B O 1
ATOM 8809 N N . GLY B 1 238 ? 185.519 184.660 173.480 1.00 16.08 238 GLY B N 1
ATOM 8810 C CA . GLY B 1 238 ? 186.701 183.864 173.198 1.00 16.08 238 GLY B CA 1
ATOM 8811 C C . GLY B 1 238 ? 186.475 182.378 173.387 1.00 16.08 238 GLY B C 1
ATOM 8812 O O . GLY B 1 238 ? 186.955 181.566 172.595 1.00 16.08 238 GLY B O 1
ATOM 8813 N N . ILE B 1 239 ? 185.752 181.999 174.442 1.00 15.09 239 ILE B N 1
ATOM 8814 C CA . ILE B 1 239 ? 185.425 180.594 174.662 1.00 15.09 239 ILE B CA 1
ATOM 8815 C C . ILE B 1 239 ? 184.534 180.077 173.542 1.00 15.09 239 ILE B C 1
ATOM 8816 O O . ILE B 1 239 ? 184.727 178.963 173.039 1.00 15.09 239 ILE B O 1
ATOM 8821 N N . GLY B 1 240 ? 183.544 180.874 173.136 1.00 14.54 240 GLY B N 1
ATOM 8822 C CA . GLY B 1 240 ? 182.712 180.481 172.013 1.00 14.54 240 GLY B CA 1
ATOM 8823 C C . GLY B 1 240 ? 183.507 180.312 170.735 1.00 14.54 240 GLY B C 1
ATOM 8824 O O . GLY B 1 240 ? 183.306 179.351 169.993 1.00 14.54 240 GLY B O 1
ATOM 8825 N N . LEU B 1 241 ? 184.436 181.233 170.471 1.00 15.95 241 LEU B N 1
ATOM 8826 C CA . LEU B 1 241 ? 185.269 181.131 169.278 1.00 15.95 241 LEU B CA 1
ATOM 8827 C C . LEU B 1 241 ? 186.175 179.907 169.330 1.00 15.95 241 LEU B C 1
ATOM 8828 O O . LEU B 1 241 ? 186.359 179.227 168.318 1.00 15.95 241 LEU B O 1
ATOM 8833 N N . ALA B 1 242 ? 186.760 179.619 170.494 1.00 14.52 242 ALA B N 1
ATOM 8834 C CA . ALA B 1 242 ? 187.644 178.464 170.617 1.00 14.52 242 ALA B CA 1
ATOM 8835 C C . ALA B 1 242 ? 186.880 177.162 170.426 1.00 14.52 242 ALA B C 1
ATOM 8836 O O . ALA B 1 242 ? 187.330 176.263 169.702 1.00 14.52 242 ALA B O 1
ATOM 8838 N N . PHE B 1 243 ? 185.718 177.040 171.072 1.00 14.01 243 PHE B N 1
ATOM 8839 C CA . PHE B 1 243 ? 184.901 175.848 170.892 1.00 14.01 243 PHE B CA 1
ATOM 8840 C C . PHE B 1 243 ? 184.428 175.726 169.453 1.00 14.01 243 PHE B C 1
ATOM 8841 O O . PHE B 1 243 ? 184.374 174.622 168.903 1.00 14.01 243 PHE B O 1
ATOM 8849 N N . GLY B 1 244 ? 184.095 176.853 168.820 1.00 15.20 244 GLY B N 1
ATOM 8850 C CA . GLY B 1 244 ? 183.712 176.820 167.421 1.00 15.20 244 GLY B CA 1
ATOM 8851 C C . GLY B 1 244 ? 184.834 176.355 166.519 1.00 15.20 244 GLY B C 1
ATOM 8852 O O . GLY B 1 244 ? 184.617 175.550 165.618 1.00 15.20 244 GLY B O 1
ATOM 8853 N N . ILE B 1 245 ? 186.049 176.848 166.751 1.00 14.18 245 ILE B N 1
ATOM 8854 C CA . ILE B 1 245 ? 187.186 176.437 165.933 1.00 14.18 245 ILE B CA 1
ATOM 8855 C C . ILE B 1 245 ? 187.438 174.944 166.095 1.00 14.18 245 ILE B C 1
ATOM 8856 O O . ILE B 1 245 ? 187.594 174.208 165.109 1.00 14.18 245 ILE B O 1
ATOM 8861 N N . ALA B 1 246 ? 187.462 174.472 167.344 1.00 13.25 246 ALA B N 1
ATOM 8862 C CA . ALA B 1 246 ? 187.718 173.058 167.593 1.00 13.25 246 ALA B CA 1
ATOM 8863 C C . ALA B 1 246 ? 186.646 172.185 166.956 1.00 13.25 246 ALA B C 1
ATOM 8864 O O . ALA B 1 246 ? 186.952 171.198 166.275 1.00 13.25 246 ALA B O 1
ATOM 8866 N N . SER B 1 247 ? 185.376 172.551 167.139 1.00 14.07 247 SER B N 1
ATOM 8867 C CA . SER B 1 247 ? 184.294 171.735 166.611 1.00 14.07 247 SER B CA 1
ATOM 8868 C C . SER B 1 247 ? 184.207 171.814 165.095 1.00 14.07 247 SER B C 1
ATOM 8869 O O . SER B 1 247 ? 183.819 170.836 164.455 1.00 14.07 247 SER B O 1
ATOM 8872 N N . VAL B 1 248 ? 184.573 172.949 164.496 1.00 14.41 248 VAL B N 1
ATOM 8873 C CA . VAL B 1 248 ? 184.553 173.054 163.042 1.00 14.41 248 VAL B CA 1
ATOM 8874 C C . VAL B 1 248 ? 185.660 172.207 162.430 1.00 14.41 248 VAL B C 1
ATOM 8875 O O . VAL B 1 248 ? 185.455 171.546 161.407 1.00 14.41 248 VAL B O 1
ATOM 8879 N N . ILE B 1 249 ? 186.843 172.193 163.048 1.00 13.76 249 ILE B N 1
ATOM 8880 C CA . ILE B 1 249 ? 187.892 171.293 162.571 1.00 13.76 249 ILE B CA 1
ATOM 8881 C C . ILE B 1 249 ? 187.450 169.841 162.718 1.00 13.76 249 ILE B C 1
ATOM 8882 O O . ILE B 1 249 ? 187.620 169.021 161.800 1.00 13.76 249 ILE B O 1
ATOM 8887 N N . TRP B 1 250 ? 186.849 169.507 163.863 1.00 14.23 250 TRP B N 1
ATOM 8888 C CA . TRP B 1 250 ? 186.337 168.156 164.064 1.00 14.23 250 TRP B CA 1
ATOM 8889 C C . TRP B 1 250 ? 185.326 167.782 162.987 1.00 14.23 250 TRP B C 1
ATOM 8890 O O . TRP B 1 250 ? 185.386 166.684 162.424 1.00 14.23 250 TRP B O 1
ATOM 8901 N N . LEU B 1 251 ? 184.398 168.689 162.678 1.00 14.17 251 LEU B N 1
ATOM 8902 C CA . LEU B 1 251 ? 183.406 168.428 161.641 1.00 14.17 251 LEU B CA 1
ATOM 8903 C C . LEU B 1 251 ? 184.066 168.247 160.285 1.00 14.17 251 LEU B C 1
ATOM 8904 O O . LEU B 1 251 ? 183.643 167.403 159.487 1.00 14.17 251 LEU B O 1
ATOM 8909 N N . LYS B 1 252 ? 185.095 169.045 160.000 1.00 14.65 252 LYS B N 1
ATOM 8910 C CA . LYS B 1 252 ? 185.835 168.880 158.757 1.00 14.65 252 LYS B CA 1
ATOM 8911 C C . LYS B 1 252 ? 186.468 167.502 158.670 1.00 14.65 252 LYS B C 1
ATOM 8912 O O . LYS B 1 252 ? 186.660 166.977 157.569 1.00 14.65 252 LYS B O 1
ATOM 8918 N N . PHE B 1 253 ? 186.792 166.895 159.810 1.00 14.53 253 PHE B N 1
ATOM 8919 C CA . PHE B 1 253 ? 187.341 165.544 159.813 1.00 14.53 253 PHE B CA 1
ATOM 8920 C C . PHE B 1 253 ? 186.297 164.464 160.086 1.00 14.53 253 PHE B C 1
ATOM 8921 O O . PHE B 1 253 ? 186.663 163.303 160.280 1.00 14.53 253 PHE B O 1
ATOM 8929 N N . ILE B 1 254 ? 185.014 164.813 160.097 1.00 15.45 254 ILE B N 1
ATOM 8930 C CA . ILE B 1 254 ? 183.921 163.845 160.155 1.00 15.45 254 ILE B CA 1
ATOM 8931 C C . ILE B 1 254 ? 183.284 163.802 158.775 1.00 15.45 254 ILE B C 1
ATOM 8932 O O . ILE B 1 254 ? 182.704 164.795 158.323 1.00 15.45 254 ILE B O 1
ATOM 8937 N N . PHE B 1 255 ? 183.377 162.652 158.108 1.00 17.28 255 PHE B N 1
ATOM 8938 C CA . PHE B 1 255 ? 183.095 162.593 156.676 1.00 17.28 255 PHE B CA 1
ATOM 8939 C C . PHE B 1 255 ? 181.639 162.255 156.371 1.00 17.28 255 PHE B C 1
ATOM 8940 O O . PHE B 1 255 ? 180.924 163.058 155.766 1.00 17.28 255 PHE B O 1
ATOM 8948 N N . ASN B 1 256 ? 181.184 161.071 156.782 1.00 21.22 256 ASN B N 1
ATOM 8949 C CA . ASN B 1 256 ? 179.818 160.626 156.502 1.00 21.22 256 ASN B CA 1
ATOM 8950 C C . ASN B 1 256 ? 179.197 160.136 157.805 1.00 21.22 256 ASN B C 1
ATOM 8951 O O . ASN B 1 256 ? 179.183 158.938 158.092 1.00 21.22 256 ASN B O 1
ATOM 8956 N N . ASP B 1 257 ? 178.679 161.078 158.594 1.00 20.85 257 ASP B N 1
ATOM 8957 C CA . ASP B 1 257 ? 177.882 160.741 159.770 1.00 20.85 257 ASP B CA 1
ATOM 8958 C C . ASP B 1 257 ? 177.046 161.973 160.112 1.00 20.85 257 ASP B C 1
ATOM 8959 O O . ASP B 1 257 ? 177.560 162.920 160.710 1.00 20.85 257 ASP B O 1
ATOM 8964 N N . THR B 1 258 ? 175.773 161.946 159.732 1.00 19.77 258 THR B N 1
ATOM 8965 C CA . THR B 1 258 ? 174.886 163.072 159.983 1.00 19.77 258 THR B CA 1
ATOM 8966 C C . THR B 1 258 ? 174.302 163.073 161.387 1.00 19.77 258 THR B C 1
ATOM 8967 O O . THR B 1 258 ? 173.641 164.045 161.760 1.00 19.77 258 THR B O 1
ATOM 8971 N N . VAL B 1 259 ? 174.519 162.017 162.162 1.00 17.73 259 VAL B N 1
ATOM 8972 C CA . VAL B 1 259 ? 174.019 161.964 163.530 1.00 17.73 259 VAL B CA 1
ATOM 8973 C C . VAL B 1 259 ? 175.031 162.536 164.510 1.00 17.73 259 VAL B C 1
ATOM 8974 O O . VAL B 1 259 ? 174.674 163.320 165.396 1.00 17.73 259 VAL B O 1
ATOM 8978 N N . ILE B 1 260 ? 176.306 162.165 164.370 1.00 17.10 260 ILE B N 1
ATOM 8979 C CA . ILE B 1 260 ? 177.291 162.741 165.271 1.00 17.10 260 ILE B CA 1
ATOM 8980 C C . ILE B 1 260 ? 177.550 164.191 164.907 1.00 17.10 260 ILE B C 1
ATOM 8981 O O . ILE B 1 260 ? 177.991 164.968 165.749 1.00 17.10 260 ILE B O 1
ATOM 8986 N N . GLU B 1 261 ? 177.232 164.599 163.678 1.00 17.38 261 GLU B N 1
ATOM 8987 C CA . GLU B 1 261 ? 177.380 166.006 163.322 1.00 17.38 261 GLU B CA 1
ATOM 8988 C C . GLU B 1 261 ? 176.377 166.888 164.054 1.00 17.38 261 GLU B C 1
ATOM 8989 O O . GLU B 1 261 ? 176.673 168.053 164.335 1.00 17.38 261 GLU B O 1
ATOM 8995 N N . ILE B 1 262 ? 175.193 166.366 164.363 1.00 15.20 262 ILE B N 1
ATOM 8996 C CA . ILE B 1 262 ? 174.206 167.131 165.121 1.00 15.20 262 ILE B CA 1
ATOM 8997 C C . ILE B 1 262 ? 174.417 166.974 166.621 1.00 15.20 262 ILE B C 1
ATOM 8998 O O . ILE B 1 262 ? 174.304 167.944 167.380 1.00 15.20 262 ILE B O 1
ATOM 9003 N N . THR B 1 263 ? 174.728 165.761 167.083 1.00 14.30 263 THR B N 1
ATOM 9004 C CA . THR B 1 263 ? 175.026 165.621 168.501 1.00 14.30 263 THR B CA 1
ATOM 9005 C C . THR B 1 263 ? 176.331 166.311 168.870 1.00 14.30 263 THR B C 1
ATOM 9006 O O . THR B 1 263 ? 176.532 166.632 170.041 1.00 14.30 263 THR B O 1
ATOM 9010 N N . LEU B 1 264 ? 177.197 166.594 167.893 1.00 13.33 264 LEU B N 1
ATOM 9011 C CA . LEU B 1 264 ? 178.370 167.416 168.150 1.00 13.33 264 LEU B CA 1
ATOM 9012 C C . LEU B 1 264 ? 177.973 168.855 168.416 1.00 13.33 264 LEU B C 1
ATOM 9013 O O . LEU B 1 264 ? 178.538 169.503 169.298 1.00 13.33 264 LEU B O 1
ATOM 9018 N N . THR B 1 265 ? 177.003 169.376 167.664 1.00 13.52 265 THR B N 1
ATOM 9019 C CA . THR B 1 265 ? 176.484 170.702 167.972 1.00 13.52 265 THR B CA 1
ATOM 9020 C C . THR B 1 265 ? 175.864 170.726 169.360 1.00 13.52 265 THR B C 1
ATOM 9021 O O . THR B 1 265 ? 176.102 171.659 170.133 1.00 13.52 265 THR B O 1
ATOM 9025 N N . ILE B 1 266 ? 175.096 169.689 169.705 1.00 12.78 266 ILE B N 1
ATOM 9026 C CA . ILE B 1 266 ? 174.506 169.618 171.044 1.00 12.78 266 ILE B CA 1
ATOM 9027 C C . ILE B 1 266 ? 175.596 169.636 172.110 1.00 12.78 266 ILE B C 1
ATOM 9028 O O . ILE B 1 266 ? 175.556 170.429 173.060 1.00 12.78 266 ILE B O 1
ATOM 9033 N N . ALA B 1 267 ? 176.585 168.752 171.963 1.00 12.56 267 ALA B N 1
ATOM 9034 C CA . ALA B 1 267 ? 177.622 168.595 172.971 1.00 12.56 267 ALA B CA 1
ATOM 9035 C C . ALA B 1 267 ? 178.473 169.847 173.094 1.00 12.56 267 ALA B C 1
ATOM 9036 O O . ALA B 1 267 ? 178.771 170.288 174.205 1.00 12.56 267 ALA B O 1
ATOM 9038 N N . VAL B 1 268 ? 178.870 170.438 171.968 1.00 13.30 268 VAL B N 1
ATOM 9039 C CA . VAL B 1 268 ? 179.716 171.622 172.012 1.00 13.30 268 VAL B CA 1
ATOM 9040 C C . VAL B 1 268 ? 178.943 172.811 172.561 1.00 13.30 268 VAL B C 1
ATOM 9041 O O . VAL B 1 268 ? 179.490 173.615 173.316 1.00 13.30 268 VAL B O 1
ATOM 9045 N N . SER B 1 269 ? 177.658 172.937 172.221 1.00 13.42 269 SER B N 1
ATOM 9046 C CA . SER B 1 269 ? 176.858 174.025 172.772 1.00 13.42 269 SER B CA 1
ATOM 9047 C C . SER B 1 269 ? 176.737 173.904 174.285 1.00 13.42 269 SER B C 1
ATOM 9048 O O . SER B 1 269 ? 177.013 174.860 175.023 1.00 13.42 269 SER B O 1
ATOM 9051 N N . TYR B 1 270 ? 176.351 172.725 174.771 1.00 12.75 270 TYR B N 1
ATOM 9052 C CA . TYR B 1 270 ? 176.140 172.554 176.200 1.00 12.75 270 TYR B CA 1
ATOM 9053 C C . TYR B 1 270 ? 177.434 172.370 176.978 1.00 12.75 270 TYR B C 1
ATOM 9054 O O . TYR B 1 270 ? 177.401 172.383 178.212 1.00 12.75 270 TYR B O 1
ATOM 9063 N N . PHE B 1 271 ? 178.564 172.201 176.297 1.00 14.25 271 PHE B N 1
ATOM 9064 C CA . PHE B 1 271 ? 179.862 172.202 176.951 1.00 14.25 271 PHE B CA 1
ATOM 9065 C C . PHE B 1 271 ? 180.471 173.595 176.979 1.00 14.25 271 PHE B C 1
ATOM 9066 O O . PHE B 1 271 ? 181.126 173.962 177.955 1.00 14.25 271 PHE B O 1
ATOM 9074 N N . ALA B 1 272 ? 180.260 174.378 175.921 1.00 13.28 272 ALA B N 1
ATOM 9075 C CA . ALA B 1 272 ? 180.679 175.771 175.919 1.00 13.28 272 ALA B CA 1
ATOM 9076 C C . ALA B 1 272 ? 179.908 176.576 176.951 1.00 13.28 272 ALA B C 1
ATOM 9077 O O . ALA B 1 272 ? 180.493 177.402 177.664 1.00 13.28 272 ALA B O 1
ATOM 9079 N N . TYR B 1 273 ? 178.595 176.349 177.054 1.00 12.41 273 TYR B N 1
ATOM 9080 C CA . TYR B 1 273 ? 177.820 177.038 178.081 1.00 12.41 273 TYR B CA 1
ATOM 9081 C C . TYR B 1 273 ? 178.382 176.751 179.464 1.00 12.41 273 TYR B C 1
ATOM 9082 O O . TYR B 1 273 ? 178.561 177.664 180.277 1.00 12.41 273 TYR B O 1
ATOM 9091 N N . TYR B 1 274 ? 178.665 175.481 179.750 1.00 15.27 274 TYR B N 1
ATOM 9092 C CA . TYR B 1 274 ? 179.174 175.121 181.067 1.00 15.27 274 TYR B CA 1
ATOM 9093 C C . TYR B 1 274 ? 180.567 175.689 181.294 1.00 15.27 274 TYR B C 1
ATOM 9094 O O . TYR B 1 274 ? 180.843 176.268 182.348 1.00 15.27 274 TYR B O 1
ATOM 9103 N N . THR B 1 275 ? 181.462 175.537 180.318 1.00 14.72 275 THR B N 1
ATOM 9104 C CA . THR B 1 275 ? 182.816 176.053 180.461 1.00 14.72 275 THR B CA 1
ATOM 9105 C C . THR B 1 275 ? 182.834 177.555 180.688 1.00 14.72 275 THR B C 1
ATOM 9106 O O . THR B 1 275 ? 183.683 178.047 181.437 1.00 14.72 275 THR B O 1
ATOM 9110 N N . ALA B 1 276 ? 181.915 178.294 180.074 1.00 14.87 276 ALA B N 1
ATOM 9111 C CA . ALA B 1 276 ? 181.858 179.728 180.306 1.00 14.87 276 ALA B CA 1
ATOM 9112 C C . ALA B 1 276 ? 181.224 180.077 181.646 1.00 14.87 276 ALA B C 1
ATOM 9113 O O . ALA B 1 276 ? 181.753 180.916 182.380 1.00 14.87 276 ALA B O 1
ATOM 9115 N N . GLN B 1 277 ? 180.098 179.450 181.986 1.00 16.38 277 GLN B N 1
ATOM 9116 C CA . GLN B 1 277 ? 179.357 179.875 183.168 1.00 16.38 277 GLN B CA 1
ATOM 9117 C C . GLN B 1 277 ? 180.008 179.384 184.455 1.00 16.38 277 GLN B C 1
ATOM 9118 O O . GLN B 1 277 ? 180.097 180.134 185.433 1.00 16.38 277 GLN B O 1
ATOM 9124 N N . GLU B 1 278 ? 180.466 178.133 184.484 1.00 18.15 278 GLU B N 1
ATOM 9125 C CA . GLU B 1 278 ? 180.935 177.504 185.709 1.00 18.15 278 GLU B CA 1
ATOM 9126 C C . GLU B 1 278 ? 182.444 177.497 185.860 1.00 18.15 278 GLU B C 1
ATOM 9127 O O . GLU B 1 278 ? 182.941 177.600 186.985 1.00 18.15 278 GLU B O 1
ATOM 9133 N N . TRP B 1 279 ? 183.187 177.365 184.767 1.00 17.07 279 TRP B N 1
ATOM 9134 C CA . TRP B 1 279 ? 184.631 177.202 184.857 1.00 17.07 279 TRP B CA 1
ATOM 9135 C C . TRP B 1 279 ? 185.369 178.521 184.675 1.00 17.07 279 TRP B C 1
ATOM 9136 O O . TRP B 1 279 ? 186.266 178.844 185.458 1.00 17.07 279 TRP B O 1
ATOM 9147 N N . ALA B 1 280 ? 185.008 179.293 183.655 1.00 16.78 280 ALA B N 1
ATOM 9148 C CA . ALA B 1 280 ? 185.611 180.598 183.438 1.00 16.78 280 ALA B CA 1
ATOM 9149 C C . ALA B 1 280 ? 184.809 181.741 184.044 1.00 16.78 280 ALA B C 1
ATOM 9150 O O . ALA B 1 280 ? 185.291 182.877 184.045 1.00 16.78 280 ALA B O 1
ATOM 9152 N N . GLY B 1 281 ? 183.610 181.477 184.554 1.00 16.69 281 GLY B N 1
ATOM 9153 C CA . GLY B 1 281 ? 182.803 182.536 185.125 1.00 16.69 281 GLY B CA 1
ATOM 9154 C C . GLY B 1 281 ? 182.292 183.559 184.138 1.00 16.69 281 GLY B C 1
ATOM 9155 O O . GLY B 1 281 ? 181.820 184.618 184.557 1.00 16.69 281 GLY B O 1
ATOM 9156 N N . ALA B 1 282 ? 182.371 183.277 182.842 1.00 16.19 282 ALA B N 1
ATOM 9157 C CA . ALA B 1 282 ? 181.899 184.185 181.810 1.00 16.19 282 ALA B CA 1
ATOM 9158 C C . ALA B 1 282 ? 180.395 184.001 181.616 1.00 16.19 282 ALA B C 1
ATOM 9159 O O . ALA B 1 282 ? 179.712 183.376 182.429 1.00 16.19 282 ALA B O 1
ATOM 9161 N N . SER B 1 283 ? 179.859 184.561 180.537 1.00 15.62 283 SER B N 1
ATOM 9162 C CA . SER B 1 283 ? 178.450 184.420 180.195 1.00 15.62 283 SER B CA 1
ATOM 9163 C C . SER B 1 283 ? 178.302 183.224 179.264 1.00 15.62 283 SER B C 1
ATOM 9164 O O . SER B 1 283 ? 178.805 183.241 178.138 1.00 15.62 283 SER B O 1
ATOM 9167 N N . GLY B 1 284 ? 177.613 182.184 179.736 1.00 14.28 284 GLY B N 1
ATOM 9168 C CA . GLY B 1 284 ? 177.379 181.029 178.891 1.00 14.28 284 GLY B CA 1
ATOM 9169 C C . GLY B 1 284 ? 176.465 181.333 177.724 1.00 14.28 284 GLY B C 1
ATOM 9170 O O . GLY B 1 284 ? 176.561 180.699 176.672 1.00 14.28 284 GLY B O 1
ATOM 9171 N N . VAL B 1 285 ? 175.573 182.310 177.888 1.00 15.37 285 VAL B N 1
ATOM 9172 C CA . VAL B 1 285 ? 174.672 182.690 176.804 1.00 15.37 285 VAL B CA 1
ATOM 9173 C C . VAL B 1 285 ? 175.450 183.338 175.669 1.00 15.37 285 VAL B C 1
ATOM 9174 O O . VAL B 1 285 ? 175.255 183.012 174.493 1.00 15.37 285 VAL B O 1
ATOM 9178 N N . LEU B 1 286 ? 176.333 184.279 176.003 1.00 16.27 286 LEU B N 1
ATOM 9179 C CA . LEU B 1 286 ? 177.159 184.903 174.978 1.00 16.27 286 LEU B CA 1
ATOM 9180 C C . LEU B 1 286 ? 178.059 183.877 174.310 1.00 16.27 286 LEU B C 1
ATOM 9181 O O . LEU B 1 286 ? 178.296 183.943 173.102 1.00 16.27 286 LEU B O 1
ATOM 9186 N N . THR B 1 287 ? 178.567 182.918 175.082 1.00 15.69 287 THR B N 1
ATOM 9187 C CA . THR B 1 287 ? 179.380 181.857 174.503 1.00 15.69 287 THR B CA 1
ATOM 9188 C C . THR B 1 287 ? 178.581 181.024 173.513 1.00 15.69 287 THR B C 1
ATOM 9189 O O . THR B 1 287 ? 179.063 180.726 172.416 1.00 15.69 287 THR B O 1
ATOM 9193 N N . VAL B 1 288 ? 177.351 180.655 173.871 1.00 15.24 288 VAL B N 1
ATOM 9194 C CA . VAL B 1 288 ? 176.529 179.853 172.970 1.00 15.24 288 VAL B CA 1
ATOM 9195 C C . VAL B 1 288 ? 176.165 180.652 171.725 1.00 15.24 288 VAL B C 1
ATOM 9196 O O . VAL B 1 288 ? 176.127 180.112 170.614 1.00 15.24 288 VAL B O 1
ATOM 9200 N N . MET B 1 289 ? 175.910 181.952 171.880 1.00 17.32 289 MET B N 1
ATOM 9201 C CA . MET B 1 289 ? 175.547 182.760 170.720 1.00 17.32 289 MET B CA 1
ATOM 9202 C C . MET B 1 289 ? 176.732 182.967 169.785 1.00 17.32 289 MET B C 1
ATOM 9203 O O . MET B 1 289 ? 176.574 182.912 168.561 1.00 17.32 289 MET B O 1
ATOM 9208 N N . THR B 1 290 ? 177.927 183.208 170.330 1.00 16.79 290 THR B N 1
ATOM 9209 C CA . THR B 1 290 ? 179.104 183.299 169.472 1.00 16.79 290 THR B CA 1
ATOM 9210 C C . THR B 1 290 ? 179.427 181.962 168.826 1.00 16.79 290 THR B C 1
ATOM 9211 O O . THR B 1 290 ? 179.885 181.929 167.683 1.00 16.79 290 THR B O 1
ATOM 9215 N N . LEU B 1 291 ? 179.193 180.855 169.531 1.00 15.65 291 LEU B N 1
ATOM 9216 C CA . LEU B 1 291 ? 179.362 179.539 168.925 1.00 15.65 291 LEU B CA 1
ATOM 9217 C C . LEU B 1 291 ? 178.397 179.333 167.765 1.00 15.65 291 LEU B C 1
ATOM 9218 O O . LEU B 1 291 ? 178.785 178.824 166.708 1.00 15.65 291 LEU B O 1
ATOM 9223 N N . GLY B 1 292 ? 177.137 179.731 167.940 1.00 17.21 292 GLY B N 1
ATOM 9224 C CA . GLY B 1 292 ? 176.174 179.601 166.861 1.00 17.21 292 GLY B CA 1
ATOM 9225 C C . GLY B 1 292 ? 176.497 180.492 165.678 1.00 17.21 292 GLY B C 1
ATOM 9226 O O . GLY B 1 292 ? 176.333 180.091 164.525 1.00 17.21 292 GLY B O 1
ATOM 9227 N N . MET B 1 293 ? 176.963 181.712 165.945 1.00 19.39 293 MET B N 1
ATOM 9228 C CA . MET B 1 293 ? 177.354 182.603 164.857 1.00 19.39 293 MET B CA 1
ATOM 9229 C C . MET B 1 293 ? 178.598 182.090 164.143 1.00 19.39 293 MET B C 1
ATOM 9230 O O . MET B 1 293 ? 178.718 182.226 162.922 1.00 19.39 293 MET B O 1
ATOM 9235 N N . PHE B 1 294 ? 179.535 181.497 164.884 1.00 17.30 294 PHE B N 1
ATOM 9236 C CA . PHE B 1 294 ? 180.691 180.872 164.256 1.00 17.30 294 PHE B CA 1
ATOM 9237 C C . PHE B 1 294 ? 180.268 179.703 163.380 1.00 17.30 294 PHE B C 1
ATOM 9238 O O . PHE B 1 294 ? 180.831 179.490 162.303 1.00 17.30 294 PHE B O 1
ATOM 9246 N N . TYR B 1 295 ? 179.291 178.921 163.837 1.00 16.84 295 TYR B N 1
ATOM 9247 C CA . TYR B 1 295 ? 178.759 177.847 163.006 1.00 16.84 295 TYR B CA 1
ATOM 9248 C C . TYR B 1 295 ? 178.098 178.399 161.751 1.00 16.84 295 TYR B C 1
ATOM 9249 O O . TYR B 1 295 ? 178.243 177.836 160.662 1.00 16.84 295 TYR B O 1
ATOM 9258 N N . ALA B 1 296 ? 177.355 179.496 161.891 1.00 18.75 296 ALA B N 1
ATOM 9259 C CA . ALA B 1 296 ? 176.699 180.102 160.739 1.00 18.75 296 ALA B CA 1
ATOM 9260 C C . ALA B 1 296 ? 177.716 180.641 159.742 1.00 18.75 296 ALA B C 1
ATOM 9261 O O . ALA B 1 296 ? 177.487 180.607 158.529 1.00 18.75 296 ALA B O 1
ATOM 9263 N N . ALA B 1 297 ? 178.838 181.159 160.235 1.00 18.54 297 ALA B N 1
ATOM 9264 C CA . ALA B 1 297 ? 179.823 181.767 159.349 1.00 18.54 297 ALA B CA 1
ATOM 9265 C C . ALA B 1 297 ? 180.751 180.726 158.730 1.00 18.54 297 ALA B C 1
ATOM 9266 O O . ALA B 1 297 ? 180.787 180.562 157.507 1.00 18.54 297 ALA B O 1
ATOM 9268 N N . PHE B 1 298 ? 181.504 180.009 159.560 1.00 19.11 298 PHE B N 1
ATOM 9269 C CA . PHE B 1 298 ? 182.601 179.170 159.100 1.00 19.11 298 PHE B CA 1
ATOM 9270 C C . PHE B 1 298 ? 182.282 177.682 159.112 1.00 19.11 298 PHE B C 1
ATOM 9271 O O . PHE B 1 298 ? 183.200 176.869 158.967 1.00 19.11 298 PHE B O 1
ATOM 9279 N N . ALA B 1 299 ? 181.020 177.296 159.282 1.00 19.27 299 ALA B N 1
ATOM 9280 C CA . ALA B 1 299 ? 180.663 175.884 159.298 1.00 19.27 299 ALA B CA 1
ATOM 9281 C C . ALA B 1 299 ? 179.555 175.536 158.315 1.00 19.27 299 ALA B C 1
ATOM 9282 O O . ALA B 1 299 ? 178.968 174.455 158.423 1.00 19.27 299 ALA B O 1
ATOM 9284 N N . ARG B 1 300 ? 179.248 176.414 157.358 1.00 22.92 300 ARG B N 1
ATOM 9285 C CA . ARG B 1 300 ? 178.309 176.038 156.307 1.00 22.92 300 ARG B CA 1
ATOM 9286 C C . ARG B 1 300 ? 178.852 174.893 155.466 1.00 22.92 300 ARG B C 1
ATOM 9287 O O . ARG B 1 300 ? 178.078 174.109 154.908 1.00 22.92 300 ARG B O 1
ATOM 9295 N N . THR B 1 301 ? 180.176 174.781 155.365 1.00 20.96 301 THR B N 1
ATOM 9296 C CA . THR B 1 301 ? 180.820 173.690 154.651 1.00 20.96 301 THR B CA 1
ATOM 9297 C C . THR B 1 301 ? 181.388 172.624 155.577 1.00 20.96 301 THR B C 1
ATOM 9298 O O . THR B 1 301 ? 181.879 171.601 155.089 1.00 20.96 301 THR B O 1
ATOM 9302 N N . ALA B 1 302 ? 181.343 172.838 156.894 1.00 17.59 302 ALA B N 1
ATOM 9303 C CA . ALA B 1 302 ? 181.799 171.808 157.821 1.00 17.59 302 ALA B CA 1
ATOM 9304 C C . ALA B 1 302 ? 180.772 170.692 157.951 1.00 17.59 302 ALA B C 1
ATOM 9305 O O . ALA B 1 302 ? 181.136 169.524 158.119 1.00 17.59 302 ALA B O 1
ATOM 9307 N N . PHE B 1 303 ? 179.490 171.029 157.885 1.00 17.64 303 PHE B N 1
ATOM 9308 C CA . PHE B 1 303 ? 178.450 170.016 157.887 1.00 17.64 303 PHE B CA 1
ATOM 9309 C C . PHE B 1 303 ? 178.208 169.500 156.473 1.00 17.64 303 PHE B C 1
ATOM 9310 O O . PHE B 1 303 ? 178.505 170.168 155.480 1.00 17.64 303 PHE B O 1
ATOM 9318 N N . LYS B 1 304 ? 177.656 168.294 156.390 1.00 21.18 304 LYS B N 1
ATOM 9319 C CA . LYS B 1 304 ? 177.263 167.750 155.100 1.00 21.18 304 LYS B CA 1
ATOM 9320 C C . LYS B 1 304 ? 176.128 168.572 154.506 1.00 21.18 304 LYS B C 1
ATOM 9321 O O . LYS B 1 304 ? 175.377 169.241 155.219 1.00 21.18 304 LYS B O 1
ATOM 9327 N N . GLY B 1 305 ? 176.015 168.527 153.180 1.00 21.32 305 GLY B N 1
ATOM 9328 C CA . GLY B 1 305 ? 174.949 169.261 152.521 1.00 21.32 305 GLY B CA 1
ATOM 9329 C C . GLY B 1 305 ? 173.571 168.766 152.912 1.00 21.32 305 GLY B C 1
ATOM 9330 O O . GLY B 1 305 ? 172.669 169.562 153.183 1.00 21.32 305 GLY B O 1
ATOM 9331 N N . ASP B 1 306 ? 173.389 167.447 152.954 1.00 22.94 306 ASP B N 1
ATOM 9332 C CA . ASP B 1 306 ? 172.106 166.872 153.332 1.00 22.94 306 ASP B CA 1
ATOM 9333 C C . ASP B 1 306 ? 171.905 166.812 154.839 1.00 22.94 306 ASP B C 1
ATOM 9334 O O . ASP B 1 306 ? 170.779 166.580 155.291 1.00 22.94 306 ASP B O 1
ATOM 9339 N N . SER B 1 307 ? 172.960 167.013 155.623 1.00 21.61 307 SER B N 1
ATOM 9340 C CA . SER B 1 307 ? 172.836 167.146 157.066 1.00 21.61 307 SER B CA 1
ATOM 9341 C C . SER B 1 307 ? 172.362 168.527 157.489 1.00 21.61 307 SER B C 1
ATOM 9342 O O . SER B 1 307 ? 172.028 168.717 158.661 1.00 21.61 307 SER B O 1
ATOM 9345 N N . GLN B 1 308 ? 172.328 169.489 156.566 1.00 20.96 308 GLN B N 1
ATOM 9346 C CA . GLN B 1 308 ? 171.982 170.860 156.923 1.00 20.96 308 GLN B CA 1
ATOM 9347 C C . GLN B 1 308 ? 170.518 170.977 157.323 1.00 20.96 308 GLN B C 1
ATOM 9348 O O . GLN B 1 308 ? 170.193 171.576 158.355 1.00 20.96 308 GLN B O 1
ATOM 9354 N N . LYS B 1 309 ? 169.617 170.419 156.512 1.00 19.03 309 LYS B N 1
ATOM 9355 C CA . LYS B 1 309 ? 168.192 170.531 156.807 1.00 19.03 309 LYS B CA 1
ATOM 9356 C C . LYS B 1 309 ? 167.829 169.807 158.095 1.00 19.03 309 LYS B C 1
ATOM 9357 O O . LYS B 1 309 ? 167.053 170.326 158.900 1.00 19.03 309 LYS B O 1
ATOM 9363 N N . SER B 1 310 ? 168.375 168.609 158.306 1.00 17.87 310 SER B N 1
ATOM 9364 C CA . SER B 1 310 ? 168.077 167.872 159.530 1.00 17.87 310 SER B CA 1
ATOM 9365 C C . SER B 1 310 ? 168.599 168.607 160.756 1.00 17.87 310 SER B C 1
ATOM 9366 O O . SER B 1 310 ? 167.919 168.673 161.784 1.00 17.87 310 SER B O 1
ATOM 9369 N N . LEU B 1 311 ? 169.804 169.168 160.665 1.00 15.65 311 LEU B N 1
ATOM 9370 C CA . LEU B 1 311 ? 170.376 169.901 161.790 1.00 15.65 311 LEU B CA 1
ATOM 9371 C C . LEU B 1 311 ? 169.571 171.156 162.106 1.00 15.65 311 LEU B C 1
ATOM 9372 O O . LEU B 1 311 ? 169.284 171.446 163.276 1.00 15.65 311 LEU B O 1
ATOM 9377 N N . HIS B 1 312 ? 169.189 171.907 161.072 1.00 16.96 312 HIS B N 1
ATOM 9378 C CA . HIS B 1 312 ? 168.375 173.097 161.288 1.00 16.96 312 HIS B CA 1
ATOM 9379 C C . HIS B 1 312 ? 167.007 172.737 161.848 1.00 16.96 312 HIS B C 1
ATOM 9380 O O . HIS B 1 312 ? 166.494 173.429 162.732 1.00 16.96 312 HIS B O 1
ATOM 9387 N N . HIS B 1 313 ? 166.402 171.655 161.351 1.00 16.56 313 HIS B N 1
ATOM 9388 C CA . HIS B 1 313 ? 165.118 171.211 161.879 1.00 16.56 313 HIS B CA 1
ATOM 9389 C C . HIS B 1 313 ? 165.237 170.818 163.340 1.00 16.56 313 HIS B C 1
ATOM 9390 O O . HIS B 1 313 ? 164.374 171.163 164.154 1.00 16.56 313 HIS B O 1
ATOM 9397 N N . PHE B 1 314 ? 166.301 170.097 163.693 1.00 12.86 314 PHE B N 1
ATOM 9398 C CA . PHE B 1 314 ? 166.483 169.691 165.078 1.00 12.86 314 PHE B CA 1
ATOM 9399 C C . PHE B 1 314 ? 166.630 170.895 165.989 1.00 12.86 314 PHE B C 1
ATOM 9400 O O . PHE B 1 314 ? 166.009 170.953 167.053 1.00 12.86 314 PHE B O 1
ATOM 9408 N N . TRP B 1 315 ? 167.451 171.869 165.598 1.00 12.32 315 TRP B N 1
ATOM 9409 C CA . TRP B 1 315 ? 167.666 172.999 166.495 1.00 12.32 315 TRP B CA 1
ATOM 9410 C C . TRP B 1 315 ? 166.457 173.923 166.543 1.00 12.32 315 TRP B C 1
ATOM 9411 O O . TRP B 1 315 ? 166.170 174.504 167.595 1.00 12.32 315 TRP B O 1
ATOM 9422 N N . GLU B 1 316 ? 165.717 174.047 165.441 1.00 13.72 316 GLU B N 1
ATOM 9423 C CA . GLU B 1 316 ? 164.470 174.801 165.479 1.00 13.72 316 GLU B CA 1
ATOM 9424 C C . GLU B 1 316 ? 163.446 174.118 166.375 1.00 13.72 316 GLU B C 1
ATOM 9425 O O . GLU B 1 316 ? 162.724 174.785 167.122 1.00 13.72 316 GLU B O 1
ATOM 9431 N N . MET B 1 317 ? 163.382 172.787 166.331 1.00 13.27 317 MET B N 1
ATOM 9432 C CA . MET B 1 317 ? 162.489 172.056 167.222 1.00 13.27 317 MET B CA 1
ATOM 9433 C C . MET B 1 317 ? 162.921 172.174 168.675 1.00 13.27 317 MET B C 1
ATOM 9434 O O . MET B 1 317 ? 162.078 172.215 169.572 1.00 13.27 317 MET B O 1
ATOM 9439 N N . VAL B 1 318 ? 164.227 172.183 168.932 1.00 11.73 318 VAL B N 1
ATOM 9440 C CA . VAL B 1 318 ? 164.708 172.342 170.301 1.00 11.73 318 VAL B CA 1
ATOM 9441 C C . VAL B 1 318 ? 164.362 173.727 170.823 1.00 11.73 318 VAL B C 1
ATOM 9442 O O . VAL B 1 318 ? 163.959 173.887 171.980 1.00 11.73 318 VAL B O 1
ATOM 9446 N N . ALA B 1 319 ? 164.504 174.749 169.977 1.00 11.94 319 ALA B N 1
ATOM 9447 C CA . ALA B 1 319 ? 164.053 176.083 170.351 1.00 11.94 319 ALA B CA 1
ATOM 9448 C C . ALA B 1 319 ? 162.555 176.100 170.615 1.00 11.94 319 ALA B C 1
ATOM 9449 O O . ALA B 1 319 ? 162.092 176.746 171.558 1.00 11.94 319 ALA B O 1
ATOM 9451 N N . TYR B 1 320 ? 161.784 175.385 169.795 1.00 12.63 320 TYR B N 1
ATOM 9452 C CA . TYR B 1 320 ? 160.339 175.294 169.985 1.00 12.63 320 TYR B CA 1
ATOM 9453 C C . TYR B 1 320 ? 159.988 174.643 171.319 1.00 12.63 320 TYR B C 1
ATOM 9454 O O . TYR B 1 320 ? 159.132 175.135 172.060 1.00 12.63 320 TYR B O 1
ATOM 9463 N N . ILE B 1 321 ? 160.642 173.525 171.634 1.00 11.58 321 ILE B N 1
ATOM 9464 C CA . ILE B 1 321 ? 160.373 172.805 172.876 1.00 11.58 321 ILE B CA 1
ATOM 9465 C C . ILE B 1 321 ? 160.775 173.645 174.078 1.00 11.58 321 ILE B C 1
ATOM 9466 O O . ILE B 1 321 ? 160.043 173.724 175.070 1.00 11.58 321 ILE B O 1
ATOM 9471 N N . ALA B 1 322 ? 161.949 174.277 174.014 1.00 12.33 322 ALA B N 1
ATOM 9472 C CA . ALA B 1 322 ? 162.393 175.130 175.108 1.00 12.33 322 ALA B CA 1
ATOM 9473 C C . ALA B 1 322 ? 161.457 176.312 175.298 1.00 12.33 322 ALA B C 1
ATOM 9474 O O . ALA B 1 322 ? 161.132 176.673 176.431 1.00 12.33 322 ALA B O 1
ATOM 9476 N N . ASN B 1 323 ? 161.006 176.920 174.201 1.00 13.05 323 ASN B N 1
ATOM 9477 C CA . ASN B 1 323 ? 160.083 178.043 174.283 1.00 13.05 323 ASN B CA 1
ATOM 9478 C C . ASN B 1 323 ? 158.752 177.620 174.892 1.00 13.05 323 ASN B C 1
ATOM 9479 O O . ASN B 1 323 ? 158.212 178.317 175.758 1.00 13.05 323 ASN B O 1
ATOM 9484 N N . THR B 1 324 ? 158.217 176.476 174.463 1.00 12.42 324 THR B N 1
ATOM 9485 C CA . THR B 1 324 ? 156.961 175.981 175.020 1.00 12.42 324 THR B CA 1
ATOM 9486 C C . THR B 1 324 ? 157.094 175.675 176.505 1.00 12.42 324 THR B C 1
ATOM 9487 O O . THR B 1 324 ? 156.242 176.072 177.311 1.00 12.42 324 THR B O 1
ATOM 9491 N N . LEU B 1 325 ? 158.159 174.968 176.883 1.00 12.18 325 LEU B N 1
ATOM 9492 C CA . LEU B 1 325 ? 158.374 174.624 178.280 1.00 12.18 325 LEU B CA 1
ATOM 9493 C C . LEU B 1 325 ? 158.563 175.868 179.129 1.00 12.18 325 LEU B C 1
ATOM 9494 O O . LEU B 1 325 ? 158.028 175.946 180.236 1.00 12.18 325 LEU B O 1
ATOM 9499 N N . ILE B 1 326 ? 159.306 176.853 178.625 1.00 12.99 326 ILE B N 1
ATOM 9500 C CA . ILE B 1 326 ? 159.533 178.080 179.379 1.00 12.99 326 ILE B CA 1
ATOM 9501 C C . ILE B 1 326 ? 158.234 178.850 179.551 1.00 12.99 326 ILE B C 1
ATOM 9502 O O . ILE B 1 326 ? 157.945 179.361 180.633 1.00 12.99 326 ILE B O 1
ATOM 9507 N N . PHE B 1 327 ? 157.427 178.943 178.494 1.00 13.11 327 PHE B N 1
ATOM 9508 C CA . PHE B 1 327 ? 156.170 179.673 178.617 1.00 13.11 327 PHE B CA 1
ATOM 9509 C C . PHE B 1 327 ? 155.211 178.995 179.588 1.00 13.11 327 PHE B C 1
ATOM 9510 O O . PHE B 1 327 ? 154.606 179.670 180.430 1.00 13.11 327 PHE B O 1
ATOM 9518 N N . ILE B 1 328 ? 155.083 177.668 179.519 1.00 14.06 328 ILE B N 1
ATOM 9519 C CA . ILE B 1 328 ? 154.162 176.980 180.421 1.00 14.06 328 ILE B CA 1
ATOM 9520 C C . ILE B 1 328 ? 154.682 177.008 181.854 1.00 14.06 328 ILE B C 1
ATOM 9521 O O . ILE B 1 328 ? 153.917 177.235 182.800 1.00 14.06 328 ILE B O 1
ATOM 9526 N N . LEU B 1 329 ? 155.985 176.791 182.044 1.00 14.19 329 LEU B N 1
ATOM 9527 C CA . LEU B 1 329 ? 156.569 176.875 183.375 1.00 14.19 329 LEU B CA 1
ATOM 9528 C C . LEU B 1 329 ? 156.443 178.277 183.946 1.00 14.19 329 LEU B C 1
ATOM 9529 O O . LEU B 1 329 ? 156.174 178.442 185.138 1.00 14.19 329 LEU B O 1
ATOM 9534 N N . SER B 1 330 ? 156.652 179.300 183.120 1.00 14.69 330 SER B N 1
ATOM 9535 C CA . SER B 1 330 ? 156.516 180.670 183.586 1.00 14.69 330 SER B CA 1
ATOM 9536 C C . SER B 1 330 ? 155.084 180.959 183.994 1.00 14.69 330 SER B C 1
ATOM 9537 O O . SER B 1 330 ? 154.844 181.607 185.012 1.00 14.69 330 SER B O 1
ATOM 9540 N N . GLY B 1 331 ? 154.114 180.476 183.218 1.00 15.43 331 GLY B N 1
ATOM 9541 C CA . GLY B 1 331 ? 152.728 180.621 183.632 1.00 15.43 331 GLY B CA 1
ATOM 9542 C C . GLY B 1 331 ? 152.454 179.950 184.964 1.00 15.43 331 GLY B C 1
ATOM 9543 O O . GLY B 1 331 ? 151.820 180.528 185.852 1.00 15.43 331 GLY B O 1
ATOM 9544 N N . VAL B 1 332 ? 152.953 178.723 185.128 1.00 15.68 332 VAL B N 1
ATOM 9545 C CA . VAL B 1 332 ? 152.726 177.971 186.362 1.00 15.68 332 VAL B CA 1
ATOM 9546 C C . VAL B 1 332 ? 153.335 178.700 187.552 1.00 15.68 332 VAL B C 1
ATOM 9547 O O . VAL B 1 332 ? 152.705 178.843 188.606 1.00 15.68 332 VAL B O 1
ATOM 9551 N N . VAL B 1 333 ? 154.569 179.180 187.398 1.00 15.58 333 VAL B N 1
ATOM 9552 C CA . VAL B 1 333 ? 155.258 179.813 188.518 1.00 15.58 333 VAL B CA 1
ATOM 9553 C C . VAL B 1 333 ? 154.704 181.208 188.792 1.00 15.58 333 VAL B C 1
ATOM 9554 O O . VAL B 1 333 ? 154.685 181.650 189.944 1.00 15.58 333 VAL B O 1
ATOM 9558 N N . ILE B 1 334 ? 154.233 181.921 187.767 1.00 16.61 334 ILE B N 1
ATOM 9559 C CA . ILE B 1 334 ? 153.524 183.173 188.008 1.00 16.61 334 ILE B CA 1
ATOM 9560 C C . ILE B 1 334 ? 152.269 182.915 188.826 1.00 16.61 334 ILE B C 1
ATOM 9561 O O . ILE B 1 334 ? 152.002 183.608 189.812 1.00 16.61 334 ILE B O 1
ATOM 9566 N N . ALA B 1 335 ? 151.488 181.905 188.438 1.00 18.50 335 ALA B N 1
ATOM 9567 C CA . ALA B 1 335 ? 150.282 181.578 189.189 1.00 18.50 335 ALA B CA 1
ATOM 9568 C C . ALA B 1 335 ? 150.621 181.186 190.621 1.00 18.50 335 ALA B C 1
ATOM 9569 O O . ALA B 1 335 ? 149.913 181.551 191.564 1.00 18.50 335 ALA B O 1
ATOM 9571 N N . GLU B 1 336 ? 151.709 180.439 190.801 1.00 21.10 336 GLU B N 1
ATOM 9572 C CA . GLU B 1 336 ? 152.162 180.055 192.131 1.00 21.10 336 GLU B CA 1
ATOM 9573 C C . GLU B 1 336 ? 152.553 181.264 192.976 1.00 21.10 336 GLU B C 1
ATOM 9574 O O . GLU B 1 336 ? 152.198 181.357 194.155 1.00 21.10 336 GLU B O 1
ATOM 9580 N N . GLY B 1 337 ? 153.292 182.201 192.380 1.00 20.03 337 GLY B N 1
ATOM 9581 C CA . GLY B 1 337 ? 153.839 183.302 193.152 1.00 20.03 337 GLY B CA 1
ATOM 9582 C C . GLY B 1 337 ? 152.823 184.383 193.457 1.00 20.03 337 GLY B C 1
ATOM 9583 O O . GLY B 1 337 ? 152.844 184.976 194.538 1.00 20.03 337 GLY B O 1
ATOM 9584 N N . ILE B 1 338 ? 151.923 184.663 192.511 1.00 21.04 338 ILE B N 1
ATOM 9585 C CA . ILE B 1 338 ? 150.928 185.710 192.731 1.00 21.04 338 ILE B CA 1
ATOM 9586 C C . ILE B 1 338 ? 149.691 185.193 193.442 1.00 21.04 338 ILE B C 1
ATOM 9587 O O . ILE B 1 338 ? 148.752 185.964 193.667 1.00 21.04 338 ILE B O 1
ATOM 9592 N N . LEU B 1 339 ? 149.661 183.911 193.801 1.00 23.06 339 LEU B N 1
ATOM 9593 C CA . LEU B 1 339 ? 148.571 183.370 194.600 1.00 23.06 339 LEU B CA 1
ATOM 9594 C C . LEU B 1 339 ? 149.106 182.763 195.891 1.00 23.06 339 LEU B C 1
ATOM 9595 O O . LEU B 1 339 ? 148.524 181.815 196.426 1.00 23.06 339 LEU B O 1
ATOM 9600 N N . ASP B 1 340 ? 150.211 183.304 196.399 1.00 27.70 340 ASP B N 1
ATOM 9601 C CA . ASP B 1 340 ? 150.801 182.904 197.663 1.00 27.70 340 ASP B CA 1
ATOM 9602 C C . ASP B 1 340 ? 150.088 183.645 198.798 1.00 27.70 340 ASP B C 1
ATOM 9603 O O . ASP B 1 340 ? 149.018 184.236 198.575 1.00 27.70 340 ASP B O 1
ATOM 9608 N N . SER B 1 341 ? 150.663 183.604 200.001 1.00 32.04 341 SER B N 1
ATOM 9609 C CA . SER B 1 341 ? 150.060 184.297 201.134 1.00 32.04 341 SER B CA 1
ATOM 9610 C C . SER B 1 341 ? 149.928 185.793 200.879 1.00 32.04 341 SER B C 1
ATOM 9611 O O . SER B 1 341 ? 148.977 186.420 201.357 1.00 32.04 341 SER B O 1
ATOM 9614 N N . ASP B 1 342 ? 150.866 186.379 200.134 1.00 32.17 342 ASP B N 1
ATOM 9615 C CA . ASP B 1 342 ? 150.840 187.816 199.894 1.00 32.17 342 ASP B CA 1
ATOM 9616 C C . ASP B 1 342 ? 149.728 188.206 198.924 1.00 32.17 342 ASP B C 1
ATOM 9617 O O . ASP B 1 342 ? 149.179 189.307 199.039 1.00 32.17 342 ASP B O 1
ATOM 9622 N N . LYS B 1 343 ? 149.371 187.322 197.993 1.00 29.47 343 LYS B N 1
ATOM 9623 C CA . LYS B 1 343 ? 148.323 187.567 197.002 1.00 29.47 343 LYS B CA 1
ATOM 9624 C C . LYS B 1 343 ? 148.638 188.813 196.177 1.00 29.47 343 LYS B C 1
ATOM 9625 O O . LYS B 1 343 ? 147.924 189.815 196.204 1.00 29.47 343 LYS B O 1
ATOM 9631 N N . ILE B 1 344 ? 149.740 188.728 195.436 1.00 26.58 344 ILE B N 1
ATOM 9632 C CA . ILE B 1 344 ? 150.214 189.826 194.601 1.00 26.58 344 ILE B CA 1
ATOM 9633 C C . ILE B 1 344 ? 149.236 190.056 193.453 1.00 26.58 344 ILE B C 1
ATOM 9634 O O . ILE B 1 344 ? 149.234 191.119 192.822 1.00 26.58 344 ILE B O 1
ATOM 9639 N N . ALA B 1 345 ? 148.371 189.076 193.200 1.00 24.88 345 ALA B N 1
ATOM 9640 C CA . ALA B 1 345 ? 147.380 189.155 192.140 1.00 24.88 345 ALA B CA 1
ATOM 9641 C C . ALA B 1 345 ? 146.134 189.922 192.548 1.00 24.88 345 ALA B C 1
ATOM 9642 O O . ALA B 1 345 ? 145.317 190.250 191.685 1.00 24.88 345 ALA B O 1
ATOM 9644 N N . TYR B 1 346 ? 145.963 190.217 193.836 1.00 28.62 346 TYR B N 1
ATOM 9645 C CA . TYR B 1 346 ? 144.771 190.907 194.313 1.00 28.62 346 TYR B CA 1
ATOM 9646 C C . TYR B 1 346 ? 145.169 192.226 194.954 1.00 28.62 346 TYR B C 1
ATOM 9647 O O . TYR B 1 346 ? 144.484 192.732 195.848 1.00 28.62 346 TYR B O 1
ATOM 9656 N N . GLN B 1 347 ? 146.294 192.788 194.522 1.00 28.32 347 GLN B N 1
ATOM 9657 C CA . GLN B 1 347 ? 146.828 193.993 195.137 1.00 28.32 347 GLN B CA 1
ATOM 9658 C C . GLN B 1 347 ? 146.542 195.259 194.342 1.00 28.32 347 GLN B C 1
ATOM 9659 O O . GLN B 1 347 ? 146.755 196.358 194.863 1.00 28.32 347 GLN B O 1
ATOM 9665 N N . GLY B 1 348 ? 146.070 195.146 193.107 1.00 23.09 348 GLY B N 1
ATOM 9666 C CA . GLY B 1 348 ? 145.796 196.336 192.327 1.00 23.09 348 GLY B CA 1
ATOM 9667 C C . GLY B 1 348 ? 147.054 196.972 191.777 1.00 23.09 348 GLY B C 1
ATOM 9668 O O . GLY B 1 348 ? 147.225 197.050 190.555 1.00 23.09 348 GLY B O 1
ATOM 9669 N N . ASN B 1 349 ? 147.953 197.393 192.672 1.00 21.75 349 ASN B N 1
ATOM 9670 C CA . ASN B 1 349 ? 149.201 198.016 192.244 1.00 21.75 349 ASN B CA 1
ATOM 9671 C C . ASN B 1 349 ? 149.936 197.138 191.244 1.00 21.75 349 ASN B C 1
ATOM 9672 O O . ASN B 1 349 ? 150.568 197.645 190.311 1.00 21.75 349 ASN B O 1
ATOM 9677 N N . SER B 1 350 ? 149.843 195.817 191.412 1.00 19.72 350 SER B N 1
ATOM 9678 C CA . SER B 1 350 ? 150.434 194.896 190.450 1.00 19.72 350 SER B CA 1
ATOM 9679 C C . SER B 1 350 ? 149.957 195.201 189.037 1.00 19.72 350 SER B C 1
ATOM 9680 O O . SER B 1 350 ? 150.764 195.350 188.117 1.00 19.72 350 SER B O 1
ATOM 9683 N N . TRP B 1 351 ? 148.644 195.339 188.854 1.00 18.81 351 TRP B N 1
ATOM 9684 C CA . TRP B 1 351 ? 148.101 195.538 187.514 1.00 18.81 351 TRP B CA 1
ATOM 9685 C C . TRP B 1 351 ? 148.317 196.965 187.020 1.00 18.81 351 TRP B C 1
ATOM 9686 O O . TRP B 1 351 ? 148.665 197.175 185.847 1.00 18.81 351 TRP B O 1
ATOM 9697 N N . ARG B 1 352 ? 148.122 197.957 187.895 1.00 21.22 352 ARG B N 1
ATOM 9698 C CA . ARG B 1 352 ? 148.391 199.337 187.494 1.00 21.22 352 ARG B CA 1
ATOM 9699 C C . ARG B 1 352 ? 149.814 199.481 186.973 1.00 21.22 352 ARG B C 1
ATOM 9700 O O . ARG B 1 352 ? 150.043 200.040 185.893 1.00 21.22 352 ARG B O 1
ATOM 9708 N N . PHE B 1 353 ? 150.785 198.942 187.703 1.00 19.32 353 PHE B N 1
ATOM 9709 C CA . PHE B 1 353 ? 152.163 199.078 187.269 1.00 19.32 353 PHE B CA 1
ATOM 9710 C C . PHE B 1 353 ? 152.564 198.053 186.220 1.00 19.32 353 PHE B C 1
ATOM 9711 O O . PHE B 1 353 ? 153.569 198.263 185.547 1.00 19.32 353 PHE B O 1
ATOM 9719 N N . LEU B 1 354 ? 151.774 197.002 186.000 1.00 18.37 354 LEU B N 1
ATOM 9720 C CA . LEU B 1 354 ? 151.974 196.174 184.815 1.00 18.37 354 LEU B CA 1
ATOM 9721 C C . LEU B 1 354 ? 151.666 196.959 183.546 1.00 18.37 354 LEU B C 1
ATOM 9722 O O . LEU B 1 354 ? 152.442 196.946 182.582 1.00 18.37 354 LEU B O 1
ATOM 9727 N N . PHE B 1 355 ? 150.533 197.662 183.529 1.00 19.85 355 PHE B N 1
ATOM 9728 C CA . PHE B 1 355 ? 150.220 198.463 182.347 1.00 19.85 355 PHE B CA 1
ATOM 9729 C C . PHE B 1 355 ? 151.136 199.679 182.229 1.00 19.85 355 PHE B C 1
ATOM 9730 O O . PHE B 1 355 ? 151.500 200.077 181.110 1.00 19.85 355 PHE B O 1
ATOM 9738 N N . LEU B 1 356 ? 151.547 200.261 183.359 1.00 18.83 356 LEU B N 1
ATOM 9739 C CA . LEU B 1 356 ? 152.581 201.290 183.310 1.00 18.83 356 LEU B CA 1
ATOM 9740 C C . LEU B 1 356 ? 153.883 200.738 182.744 1.00 18.83 356 LEU B C 1
ATOM 9741 O O . LEU B 1 356 ? 154.568 201.415 181.974 1.00 18.83 356 LEU B O 1
ATOM 9746 N N . LEU B 1 357 ? 154.246 199.510 183.111 1.00 17.98 357 LEU B N 1
ATOM 9747 C CA . LEU B 1 357 ? 155.450 198.905 182.563 1.00 17.98 357 LEU B CA 1
ATOM 9748 C C . LEU B 1 357 ? 155.323 198.667 181.068 1.00 17.98 357 LEU B C 1
ATOM 9749 O O . LEU B 1 357 ? 156.309 198.793 180.342 1.00 17.98 357 LEU B O 1
ATOM 9754 N N . TYR B 1 358 ? 154.128 198.319 180.590 1.00 19.19 358 TYR B N 1
ATOM 9755 C CA . TYR B 1 358 ? 153.943 198.164 179.148 1.00 19.19 358 TYR B CA 1
ATOM 9756 C C . TYR B 1 358 ? 154.130 199.489 178.418 1.00 19.19 358 TYR B C 1
ATOM 9757 O O . TYR B 1 358 ? 154.813 199.555 177.383 1.00 19.19 358 TYR B O 1
ATOM 9766 N N . VAL B 1 359 ? 153.527 200.562 178.934 1.00 18.65 359 VAL B N 1
ATOM 9767 C CA . VAL B 1 359 ? 153.722 201.841 178.257 1.00 18.65 359 VAL B CA 1
ATOM 9768 C C . VAL B 1 359 ? 155.179 202.278 178.372 1.00 18.65 359 VAL B C 1
ATOM 9769 O O . VAL B 1 359 ? 155.698 202.957 177.482 1.00 18.65 359 VAL B O 1
ATOM 9773 N N . TYR B 1 360 ? 155.870 201.878 179.443 1.00 18.51 360 TYR B N 1
ATOM 9774 C CA . TYR B 1 360 ? 157.296 202.169 179.561 1.00 18.51 360 TYR B CA 1
ATOM 9775 C C . TYR B 1 360 ? 158.110 201.396 178.531 1.00 18.51 360 TYR B C 1
ATOM 9776 O O . TYR B 1 360 ? 159.085 201.920 177.990 1.00 18.51 360 TYR B O 1
ATOM 9785 N N . ILE B 1 361 ? 157.741 200.141 178.266 1.00 19.27 361 ILE B N 1
ATOM 9786 C CA . ILE B 1 361 ? 158.360 199.393 177.172 1.00 19.27 361 ILE B CA 1
ATOM 9787 C C . ILE B 1 361 ? 158.214 200.154 175.867 1.00 19.27 361 ILE B C 1
ATOM 9788 O O . ILE B 1 361 ? 159.179 200.331 175.111 1.00 19.27 361 ILE B O 1
ATOM 9793 N N . GLN B 1 362 ? 156.994 200.605 175.581 1.00 20.51 362 GLN B N 1
ATOM 9794 C CA . GLN B 1 362 ? 156.748 201.282 174.313 1.00 20.51 362 GLN B CA 1
ATOM 9795 C C . GLN B 1 362 ? 157.548 202.577 174.219 1.00 20.51 362 GLN B C 1
ATOM 9796 O O . GLN B 1 362 ? 158.195 202.846 173.200 1.00 20.51 362 GLN B O 1
ATOM 9802 N N . LEU B 1 363 ? 157.543 203.378 175.288 1.00 19.88 363 LEU B N 1
ATOM 9803 C CA . LEU B 1 363 ? 158.297 204.629 175.278 1.00 19.88 363 LEU B CA 1
ATOM 9804 C C . LEU B 1 363 ? 159.798 204.395 175.192 1.00 19.88 363 LEU B C 1
ATOM 9805 O O . LEU B 1 363 ? 160.494 205.152 174.514 1.00 19.88 363 LEU B O 1
ATOM 9810 N N . SER B 1 364 ? 160.321 203.378 175.877 1.00 20.58 364 SER B N 1
ATOM 9811 C CA . SER B 1 364 ? 161.751 203.108 175.811 1.00 20.58 364 SER B CA 1
ATOM 9812 C C . SER B 1 364 ? 162.164 202.670 174.415 1.00 20.58 364 SER B C 1
ATOM 9813 O O . SER B 1 364 ? 163.216 203.084 173.918 1.00 20.58 364 SER B O 1
ATOM 9816 N N . ARG B 1 365 ? 161.353 201.831 173.764 1.00 23.20 365 ARG B N 1
ATOM 9817 C CA . ARG B 1 365 ? 161.663 201.442 172.392 1.00 23.20 365 ARG B CA 1
ATOM 9818 C C . ARG B 1 365 ? 161.596 202.642 171.455 1.00 23.20 365 ARG B C 1
ATOM 9819 O O . ARG B 1 365 ? 162.438 202.791 170.559 1.00 23.20 365 ARG B O 1
ATOM 9827 N N . VAL B 1 366 ? 160.603 203.514 171.653 1.00 21.98 366 VAL B N 1
ATOM 9828 C CA . VAL B 1 366 ? 160.501 204.729 170.849 1.00 21.98 366 VAL B CA 1
ATOM 9829 C C . VAL B 1 366 ? 161.742 205.591 171.036 1.00 21.98 366 VAL B C 1
ATOM 9830 O O . VAL B 1 366 ? 162.312 206.108 170.070 1.00 21.98 366 VAL B O 1
ATOM 9834 N N . VAL B 1 367 ? 162.177 205.756 172.286 1.00 23.20 367 VAL B N 1
ATOM 9835 C CA . VAL B 1 367 ? 163.349 206.573 172.582 1.00 23.20 367 VAL B CA 1
ATOM 9836 C C . VAL B 1 367 ? 164.590 205.978 171.934 1.00 23.20 367 VAL B C 1
ATOM 9837 O O . VAL B 1 367 ? 165.391 206.694 171.324 1.00 23.20 367 VAL B O 1
ATOM 9841 N N . VAL B 1 368 ? 164.765 204.661 172.048 1.00 24.29 368 VAL B N 1
ATOM 9842 C CA . VAL B 1 368 ? 165.932 204.005 171.466 1.00 24.29 368 VAL B CA 1
ATOM 9843 C C . VAL B 1 368 ? 165.968 204.225 169.961 1.00 24.29 368 VAL B C 1
ATOM 9844 O O . VAL B 1 368 ? 166.984 204.657 169.399 1.00 24.29 368 VAL B O 1
ATOM 9848 N N . VAL B 1 369 ? 164.851 203.944 169.287 1.00 26.69 369 VAL B N 1
ATOM 9849 C CA . VAL B 1 369 ? 164.832 204.042 167.832 1.00 26.69 369 VAL B CA 1
ATOM 9850 C C . VAL B 1 369 ? 165.002 205.488 167.387 1.00 26.69 369 VAL B C 1
ATOM 9851 O O . VAL B 1 369 ? 165.737 205.769 166.439 1.00 26.69 369 VAL B O 1
ATOM 9855 N N . GLY B 1 370 ? 164.346 206.429 168.067 1.00 26.57 370 GLY B N 1
ATOM 9856 C CA . GLY B 1 370 ? 164.488 207.826 167.694 1.00 26.57 370 GLY B CA 1
ATOM 9857 C C . GLY B 1 370 ? 165.895 208.353 167.895 1.00 26.57 370 GLY B C 1
ATOM 9858 O O . GLY B 1 370 ? 166.416 209.089 167.053 1.00 26.57 370 GLY B O 1
ATOM 9859 N N . VAL B 1 371 ? 166.528 207.994 169.013 1.00 27.22 371 VAL B N 1
ATOM 9860 C CA . VAL B 1 371 ? 167.887 208.448 169.281 1.00 27.22 371 VAL B CA 1
ATOM 9861 C C . VAL B 1 371 ? 168.857 207.864 168.264 1.00 27.22 371 VAL B C 1
ATOM 9862 O O . VAL B 1 371 ? 169.741 208.566 167.758 1.00 27.22 371 VAL B O 1
ATOM 9866 N N . LEU B 1 372 ? 168.711 206.580 167.938 1.00 29.69 372 LEU B N 1
ATOM 9867 C CA . LEU B 1 372 ? 169.633 205.960 166.996 1.00 29.69 372 LEU B CA 1
ATOM 9868 C C . LEU B 1 372 ? 169.268 206.211 165.538 1.00 29.69 372 LEU B C 1
ATOM 9869 O O . LEU B 1 372 ? 170.053 205.848 164.657 1.00 29.69 372 LEU B O 1
ATOM 9874 N N . TYR B 1 373 ? 168.114 206.819 165.264 1.00 32.88 373 TYR B N 1
ATOM 9875 C CA . TYR B 1 373 ? 167.681 207.012 163.882 1.00 32.88 373 TYR B CA 1
ATOM 9876 C C . TYR B 1 373 ? 168.647 207.836 163.041 1.00 32.88 373 TYR B C 1
ATOM 9877 O O . TYR B 1 373 ? 168.913 207.439 161.893 1.00 32.88 373 TYR B O 1
ATOM 9886 N N . PRO B 1 374 ? 169.188 208.969 163.507 1.00 32.96 374 PRO B N 1
ATOM 9887 C CA . PRO B 1 374 ? 170.134 209.708 162.655 1.00 32.96 374 PRO B CA 1
ATOM 9888 C C . PRO B 1 374 ? 171.338 208.884 162.245 1.00 32.96 374 PRO B C 1
ATOM 9889 O O . PRO B 1 374 ? 171.929 209.148 161.192 1.00 32.96 374 PRO B O 1
ATOM 9893 N N . LEU B 1 375 ? 171.717 207.888 163.042 1.00 33.30 375 LEU B N 1
ATOM 9894 C CA . LEU B 1 375 ? 172.786 206.974 162.667 1.00 33.30 375 LEU B CA 1
ATOM 9895 C C . LEU B 1 375 ? 172.252 205.708 162.006 1.00 33.30 375 LEU B C 1
ATOM 9896 O O . LEU B 1 375 ? 172.947 205.100 161.186 1.00 33.30 375 LEU B O 1
ATOM 9901 N N . LEU B 1 376 ? 171.029 205.293 162.350 1.00 33.05 376 LEU B N 1
ATOM 9902 C CA . LEU B 1 376 ? 170.451 204.098 161.745 1.00 33.05 376 LEU B CA 1
ATOM 9903 C C . LEU B 1 376 ? 170.104 204.302 160.279 1.00 33.05 376 LEU B C 1
ATOM 9904 O O . LEU B 1 376 ? 170.140 203.339 159.506 1.00 33.05 376 LEU B O 1
ATOM 9909 N N . CYS B 1 377 ? 169.767 205.524 159.878 1.00 36.29 377 CYS B N 1
ATOM 9910 C CA . CYS B 1 377 ? 169.377 205.810 158.504 1.00 36.29 377 CYS B CA 1
ATOM 9911 C C . CYS B 1 377 ? 170.568 206.057 157.589 1.00 36.29 377 CYS B C 1
ATOM 9912 O O . CYS B 1 377 ? 170.372 206.296 156.393 1.00 36.29 377 CYS B O 1
ATOM 9915 N N . ARG B 1 378 ? 171.790 206.006 158.115 1.00 38.27 378 ARG B N 1
ATOM 9916 C CA . ARG B 1 378 ? 172.987 206.248 157.326 1.00 38.27 378 ARG B CA 1
ATOM 9917 C C . ARG B 1 378 ? 173.879 205.023 157.197 1.00 38.27 378 ARG B C 1
ATOM 9918 O O . ARG B 1 378 ? 174.815 205.041 156.390 1.00 38.27 378 ARG B O 1
ATOM 9926 N N . PHE B 1 379 ? 173.622 203.967 157.962 1.00 38.45 379 PHE B N 1
ATOM 9927 C CA . PHE B 1 379 ? 174.462 202.781 157.979 1.00 38.45 379 PHE B CA 1
ATOM 9928 C C . PHE B 1 379 ? 173.677 201.585 157.462 1.00 38.45 379 PHE B C 1
ATOM 9929 O O . PHE B 1 379 ? 172.466 201.485 157.669 1.00 38.45 379 PHE B O 1
ATOM 9937 N N . GLY B 1 380 ? 174.382 200.678 156.789 1.00 39.03 380 GLY B N 1
ATOM 9938 C CA . GLY B 1 380 ? 173.745 199.477 156.274 1.00 39.03 380 GLY B CA 1
ATOM 9939 C C . GLY B 1 380 ? 172.600 199.813 155.343 1.00 39.03 380 GLY B C 1
ATOM 9940 O O . GLY B 1 380 ? 172.683 200.730 154.520 1.00 39.03 380 GLY B O 1
ATOM 9941 N N . TYR B 1 381 ? 171.511 199.062 155.472 1.00 38.57 381 TYR B N 1
ATOM 9942 C CA . TYR B 1 381 ? 170.297 199.386 154.740 1.00 38.57 381 TYR B CA 1
ATOM 9943 C C . TYR B 1 381 ? 169.704 200.691 155.252 1.00 38.57 381 TYR B C 1
ATOM 9944 O O . TYR B 1 381 ? 169.691 200.957 156.456 1.00 38.57 381 TYR B O 1
ATOM 9953 N N . GLY B 1 382 ? 169.219 201.512 154.329 1.00 39.41 382 GLY B N 1
ATOM 9954 C CA . GLY B 1 382 ? 168.550 202.737 154.709 1.00 39.41 382 GLY B CA 1
ATOM 9955 C C . GLY B 1 382 ? 167.292 202.479 155.510 1.00 39.41 382 GLY B C 1
ATOM 9956 O O . GLY B 1 382 ? 166.474 201.632 155.138 1.00 39.41 382 GLY B O 1
ATOM 9957 N N . LEU B 1 383 ? 167.125 203.198 156.615 1.00 36.98 383 LEU B N 1
ATOM 9958 C CA . LEU B 1 383 ? 165.947 203.074 157.467 1.00 36.98 383 LEU B CA 1
ATOM 9959 C C . LEU B 1 383 ? 165.143 204.361 157.336 1.00 36.98 383 LEU B C 1
ATOM 9960 O O . LEU B 1 383 ? 165.540 205.406 157.855 1.00 36.98 383 LEU B O 1
ATOM 9965 N N . ASP B 1 384 ? 164.013 204.293 156.636 1.00 38.19 384 ASP B N 1
ATOM 9966 C CA . ASP B 1 384 ? 163.148 205.454 156.524 1.00 38.19 384 ASP B CA 1
ATOM 9967 C C . ASP B 1 384 ? 162.140 205.447 157.670 1.00 38.19 384 ASP B C 1
ATOM 9968 O O . ASP B 1 384 ? 162.149 204.570 158.535 1.00 38.19 384 ASP B O 1
ATOM 9973 N N . TRP B 1 385 ? 161.254 206.443 157.679 1.00 37.74 385 TRP B N 1
ATOM 9974 C CA . TRP B 1 385 ? 160.325 206.586 158.793 1.00 37.74 385 TRP B CA 1
ATOM 9975 C C . TRP B 1 385 ? 159.299 205.461 158.828 1.00 37.74 385 TRP B C 1
ATOM 9976 O O . TRP B 1 385 ? 158.732 205.179 159.888 1.00 37.74 385 TRP B O 1
ATOM 9987 N N . LYS B 1 386 ? 159.038 204.817 157.690 1.00 37.61 386 LYS B N 1
ATOM 9988 C CA . LYS B 1 386 ? 158.087 203.710 157.676 1.00 37.61 386 LYS B CA 1
ATOM 9989 C C . LYS B 1 386 ? 158.679 202.468 158.329 1.00 37.61 386 LYS B C 1
ATOM 9990 O O . LYS B 1 386 ? 158.014 201.801 159.129 1.00 37.61 386 LYS B O 1
ATOM 9996 N N . GLU B 1 387 ? 159.930 202.137 157.999 1.00 35.89 387 GLU B N 1
ATOM 9997 C CA . GLU B 1 387 ? 160.567 200.995 158.646 1.00 35.89 387 GLU B CA 1
ATOM 9998 C C . GLU B 1 387 ? 160.859 201.275 160.112 1.00 35.89 387 GLU B C 1
ATOM 9999 O O . GLU B 1 387 ? 160.934 200.339 160.914 1.00 35.89 387 GLU B O 1
ATOM 10005 N N . SER B 1 388 ? 161.034 202.545 160.481 1.00 33.28 388 SER B N 1
ATOM 10006 C CA . SER B 1 388 ? 161.234 202.899 161.880 1.00 33.28 388 SER B CA 1
ATOM 10007 C C . SER B 1 388 ? 160.018 202.579 162.737 1.00 33.28 388 SER B C 1
ATOM 10008 O O . SER B 1 388 ? 160.177 202.123 163.874 1.00 33.28 388 SER B O 1
ATOM 10011 N N . ILE B 1 389 ? 158.812 202.806 162.219 1.00 32.12 389 ILE B N 1
ATOM 10012 C CA . ILE B 1 389 ? 157.601 202.491 162.968 1.00 32.12 389 ILE B CA 1
ATOM 10013 C C . ILE B 1 389 ? 157.490 200.992 163.216 1.00 32.12 389 ILE B C 1
ATOM 10014 O O . ILE B 1 389 ? 157.138 200.561 164.318 1.00 32.12 389 ILE B O 1
ATOM 10019 N N . ILE B 1 390 ? 157.785 200.175 162.203 1.00 31.77 390 ILE B N 1
ATOM 10020 C CA . ILE B 1 390 ? 157.763 198.726 162.386 1.00 31.77 390 ILE B CA 1
ATOM 10021 C C . ILE B 1 390 ? 158.870 198.283 163.329 1.00 31.77 390 ILE B C 1
ATOM 10022 O O . ILE B 1 390 ? 158.688 197.351 164.119 1.00 31.77 390 ILE B O 1
ATOM 10027 N N . LEU B 1 391 ? 160.031 198.937 163.268 1.00 28.70 391 LEU B N 1
ATOM 10028 C CA . LEU B 1 391 ? 161.108 198.628 164.202 1.00 28.70 391 LEU B CA 1
ATOM 10029 C C . LEU B 1 391 ? 160.678 198.893 165.638 1.00 28.70 391 LEU B C 1
ATOM 10030 O O . LEU B 1 391 ? 160.968 198.099 166.539 1.00 28.70 391 LEU B O 1
ATOM 10035 N N . VAL B 1 392 ? 159.991 200.011 165.869 1.00 26.56 392 VAL B N 1
ATOM 10036 C CA . VAL B 1 392 ? 159.489 200.318 167.205 1.00 26.56 392 VAL B CA 1
ATOM 10037 C C . VAL B 1 392 ? 158.434 199.304 167.627 1.00 26.56 392 VAL B C 1
ATOM 10038 O O . VAL B 1 392 ? 158.469 198.774 168.743 1.00 26.56 392 VAL B O 1
ATOM 10042 N N . TRP B 1 393 ? 157.478 199.019 166.741 1.00 27.27 393 TRP B N 1
ATOM 10043 C CA . TRP B 1 393 ? 156.324 198.216 167.121 1.00 27.27 393 TRP B CA 1
ATOM 10044 C C . TRP B 1 393 ? 156.653 196.738 167.266 1.00 27.27 393 TRP B C 1
ATOM 10045 O O . TRP B 1 393 ? 155.965 196.038 168.013 1.00 27.27 393 TRP B O 1
ATOM 10056 N N . SER B 1 394 ? 157.681 196.244 166.579 1.00 27.68 394 SER B N 1
ATOM 10057 C CA . SER B 1 394 ? 158.076 194.842 166.690 1.00 27.68 394 SER B CA 1
ATOM 10058 C C . SER B 1 394 ? 158.979 194.639 167.908 1.00 27.68 394 SER B C 1
ATOM 10059 O O . SER B 1 394 ? 160.060 194.055 167.841 1.00 27.68 394 SER B O 1
ATOM 10062 N N . GLY B 1 395 ? 158.501 195.135 169.044 1.00 26.43 395 GLY B N 1
ATOM 10063 C CA . GLY B 1 395 ? 159.189 194.955 170.304 1.00 26.43 395 GLY B CA 1
ATOM 10064 C C . GLY B 1 395 ? 158.645 193.765 171.060 1.00 26.43 395 GLY B C 1
ATOM 10065 O O . GLY B 1 395 ? 158.178 193.898 172.194 1.00 26.43 395 GLY B O 1
ATOM 10066 N N . LEU B 1 396 ? 158.687 192.597 170.430 1.00 26.06 396 LEU B N 1
ATOM 10067 C CA . LEU B 1 396 ? 158.122 191.401 171.035 1.00 26.06 396 LEU B CA 1
ATOM 10068 C C . LEU B 1 396 ? 159.065 190.845 172.091 1.00 26.06 396 LEU B C 1
ATOM 10069 O O . LEU B 1 396 ? 160.245 190.605 171.824 1.00 26.06 396 LEU B O 1
ATOM 10074 N N . ARG B 1 397 ? 158.541 190.642 173.293 1.00 22.19 397 ARG B N 1
ATOM 10075 C CA . ARG B 1 397 ? 159.271 189.986 174.364 1.00 22.19 397 ARG B CA 1
ATOM 10076 C C . ARG B 1 397 ? 158.857 188.523 174.415 1.00 22.19 397 ARG B C 1
ATOM 10077 O O . ARG B 1 397 ? 157.697 188.182 174.176 1.00 22.19 397 ARG B O 1
ATOM 10085 N N . GLY B 1 398 ? 159.815 187.657 174.715 1.00 17.78 398 GLY B N 1
ATOM 10086 C CA . GLY B 1 398 ? 159.544 186.239 174.625 1.00 17.78 398 GLY B CA 1
ATOM 10087 C C . GLY B 1 398 ? 160.136 185.391 175.726 1.00 17.78 398 GLY B C 1
ATOM 10088 O O . GLY B 1 398 ? 160.145 185.784 176.894 1.00 17.78 398 GLY B O 1
ATOM 10089 N N . ALA B 1 399 ? 160.634 184.215 175.355 1.00 16.21 399 ALA B N 1
ATOM 10090 C CA . ALA B 1 399 ? 161.066 183.227 176.329 1.00 16.21 399 ALA B CA 1
ATOM 10091 C C . ALA B 1 399 ? 162.410 183.547 176.962 1.00 16.21 399 ALA B C 1
ATOM 10092 O O . ALA B 1 399 ? 162.721 182.984 178.014 1.00 16.21 399 ALA B O 1
ATOM 10094 N N . VAL B 1 400 ? 163.216 184.423 176.364 1.00 17.26 400 VAL B N 1
ATOM 10095 C CA . VAL B 1 400 ? 164.489 184.783 176.980 1.00 17.26 400 VAL B CA 1
ATOM 10096 C C . VAL B 1 400 ? 164.256 185.640 178.218 1.00 17.26 400 VAL B C 1
ATOM 10097 O O . VAL B 1 400 ? 164.799 185.366 179.295 1.00 17.26 400 VAL B O 1
ATOM 10101 N N . ALA B 1 401 ? 163.435 186.684 178.087 1.00 15.00 401 ALA B N 1
ATOM 10102 C CA . ALA B 1 401 ? 163.089 187.502 179.242 1.00 15.00 401 ALA B CA 1
ATOM 10103 C C . ALA B 1 401 ? 162.330 186.688 180.278 1.00 15.00 401 ALA B C 1
ATOM 10104 O O . ALA B 1 401 ? 162.548 186.842 181.485 1.00 15.00 401 ALA B O 1
ATOM 10106 N N . LEU B 1 402 ? 161.434 185.812 179.821 1.00 14.24 402 LEU B N 1
ATOM 10107 C CA . LEU B 1 402 ? 160.708 184.942 180.736 1.00 14.24 402 LEU B CA 1
ATOM 10108 C C . LEU B 1 402 ? 161.660 184.047 181.513 1.00 14.24 402 LEU B C 1
ATOM 10109 O O . LEU B 1 402 ? 161.508 183.876 182.725 1.00 14.24 402 LEU B O 1
ATOM 10114 N N . ALA B 1 403 ? 162.654 183.473 180.835 1.00 13.98 403 ALA B N 1
ATOM 10115 C CA . ALA B 1 403 ? 163.612 182.605 181.509 1.00 13.98 403 ALA B CA 1
ATOM 10116 C C . ALA B 1 403 ? 164.466 183.383 182.499 1.00 13.98 403 ALA B C 1
ATOM 10117 O O . ALA B 1 403 ? 164.742 182.896 183.599 1.00 13.98 403 ALA B O 1
ATOM 10119 N N . LEU B 1 404 ? 164.900 184.589 182.129 1.00 14.49 404 LEU B N 1
ATOM 10120 C CA . LEU B 1 404 ? 165.707 185.393 183.045 1.00 14.49 404 LEU B CA 1
ATOM 10121 C C . LEU B 1 404 ? 164.916 185.763 184.294 1.00 14.49 404 LEU B C 1
ATOM 10122 O O . LEU B 1 404 ? 165.417 185.649 185.420 1.00 14.49 404 LEU B O 1
ATOM 10127 N N . SER B 1 405 ? 163.667 186.197 184.117 1.00 13.87 405 SER B N 1
ATOM 10128 C CA . SER B 1 405 ? 162.852 186.559 185.271 1.00 13.87 405 SER B CA 1
ATOM 10129 C C . SER B 1 405 ? 162.479 185.334 186.094 1.00 13.87 405 SER B C 1
ATOM 10130 O O . SER B 1 405 ? 162.342 185.423 187.316 1.00 13.87 405 SER B O 1
ATOM 10133 N N . LEU B 1 406 ? 162.318 184.180 185.447 1.00 13.42 406 LEU B N 1
ATOM 10134 C CA . LEU B 1 406 ? 162.051 182.949 186.180 1.00 13.42 406 LEU B CA 1
ATOM 10135 C C . LEU B 1 406 ? 163.263 182.522 186.994 1.00 13.42 406 LEU B C 1
ATOM 10136 O O . LEU B 1 406 ? 163.117 181.996 188.100 1.00 13.42 406 LEU B O 1
ATOM 10141 N N . SER B 1 407 ? 164.468 182.733 186.464 1.00 13.61 407 SER B N 1
ATOM 10142 C CA . SER B 1 407 ? 165.669 182.428 187.233 1.00 13.61 407 SER B CA 1
ATOM 10143 C C . SER B 1 407 ? 165.837 183.400 188.392 1.00 13.61 407 SER B C 1
ATOM 10144 O O . SER B 1 407 ? 166.344 183.026 189.454 1.00 13.61 407 SER B O 1
ATOM 10147 N N . VAL B 1 408 ? 165.434 184.658 188.201 1.00 14.78 408 VAL B N 1
ATOM 10148 C CA . VAL B 1 408 ? 165.452 185.614 189.307 1.00 14.78 408 VAL B CA 1
ATOM 10149 C C . VAL B 1 408 ? 164.445 185.211 190.377 1.00 14.78 408 VAL B C 1
ATOM 10150 O O . VAL B 1 408 ? 164.733 185.271 191.578 1.00 14.78 408 VAL B O 1
ATOM 10154 N N . LYS B 1 409 ? 163.247 184.800 189.959 1.00 15.76 409 LYS B N 1
ATOM 10155 C CA . LYS B 1 409 ? 162.217 184.382 190.903 1.00 15.76 409 LYS B CA 1
ATOM 10156 C C . LYS B 1 409 ? 162.631 183.132 191.667 1.00 15.76 409 LYS B C 1
ATOM 10157 O O . LYS B 1 409 ? 162.435 183.046 192.884 1.00 15.76 409 LYS B O 1
ATOM 10163 N N . GLN B 1 410 ? 163.198 182.148 190.969 1.00 16.36 410 GLN B N 1
ATOM 10164 C CA . GLN B 1 410 ? 163.565 180.895 191.616 1.00 16.36 410 GLN B CA 1
ATOM 10165 C C . GLN B 1 410 ? 164.721 181.095 192.588 1.00 16.36 410 GLN B C 1
ATOM 10166 O O . GLN B 1 410 ? 164.817 180.390 193.598 1.00 16.36 410 GLN B O 1
ATOM 10172 N N . SER B 1 411 ? 165.605 182.046 192.301 1.00 17.62 411 SER B N 1
ATOM 10173 C CA . SER B 1 411 ? 166.699 182.373 193.204 1.00 17.62 411 SER B CA 1
ATOM 10174 C C . SER B 1 411 ? 166.313 183.409 194.249 1.00 17.62 411 SER B C 1
ATOM 10175 O O . SER B 1 411 ? 167.144 183.751 195.095 1.00 17.62 411 SER B O 1
ATOM 10178 N N . SER B 1 412 ? 165.083 183.913 194.213 1.00 20.34 412 SER B N 1
ATOM 10179 C CA . SER B 1 412 ? 164.650 184.918 195.166 1.00 20.34 412 SER B CA 1
ATOM 10180 C C . SER B 1 412 ? 164.315 184.273 196.508 1.00 20.34 412 SER B C 1
ATOM 10181 O O . SER B 1 412 ? 164.268 183.049 196.652 1.00 20.34 412 SER B O 1
ATOM 10184 N N . GLY B 1 413 ? 164.075 185.122 197.501 1.00 25.59 413 GLY B N 1
ATOM 10185 C CA . GLY B 1 413 ? 163.822 184.688 198.858 1.00 25.59 413 GLY B CA 1
ATOM 10186 C C . GLY B 1 413 ? 164.959 184.957 199.814 1.00 25.59 413 GLY B C 1
ATOM 10187 O O . GLY B 1 413 ? 164.777 184.794 201.027 1.00 25.59 413 GLY B O 1
ATOM 10188 N N . ASN B 1 414 ? 166.121 185.362 199.313 1.00 29.51 414 ASN B N 1
ATOM 10189 C CA . ASN B 1 414 ? 167.254 185.682 200.166 1.00 29.51 414 ASN B CA 1
ATOM 10190 C C . ASN B 1 414 ? 167.202 187.156 200.565 1.00 29.51 414 ASN B C 1
ATOM 10191 O O . ASN B 1 414 ? 166.229 187.867 200.301 1.00 29.51 414 ASN B O 1
ATOM 10196 N N . SER B 1 415 ? 168.262 187.626 201.221 1.00 34.01 415 SER B N 1
ATOM 10197 C CA . SER B 1 415 ? 168.304 189.002 201.696 1.00 34.01 415 SER B CA 1
ATOM 10198 C C . SER B 1 415 ? 168.447 190.014 200.569 1.00 34.01 415 SER B C 1
ATOM 10199 O O . SER B 1 415 ? 167.979 191.149 200.712 1.00 34.01 415 SER B O 1
ATOM 10202 N N . HIS B 1 416 ? 169.071 189.631 199.455 1.00 33.36 416 HIS B N 1
ATOM 10203 C CA . HIS B 1 416 ? 169.337 190.580 198.380 1.00 33.36 416 HIS B CA 1
ATOM 10204 C C . HIS B 1 416 ? 168.091 190.833 197.540 1.00 33.36 416 HIS B C 1
ATOM 10205 O O . HIS B 1 416 ? 167.584 191.958 197.484 1.00 33.36 416 HIS B O 1
ATOM 10212 N N . ILE B 1 417 ? 167.584 189.795 196.883 1.00 27.89 417 ILE B N 1
ATOM 10213 C CA . ILE B 1 417 ? 166.337 189.863 196.131 1.00 27.89 417 ILE B CA 1
ATOM 10214 C C . ILE B 1 417 ? 165.298 189.109 196.944 1.00 27.89 417 ILE B C 1
ATOM 10215 O O . ILE B 1 417 ? 165.355 187.878 197.048 1.00 27.89 417 ILE B O 1
ATOM 10220 N N . SER B 1 418 ? 164.347 189.840 197.516 1.00 23.40 418 SER B N 1
ATOM 10221 C CA . SER B 1 418 ? 163.344 189.217 198.359 1.00 23.40 418 SER B CA 1
ATOM 10222 C C . SER B 1 418 ? 162.433 188.321 197.526 1.00 23.40 418 SER B C 1
ATOM 10223 O O . SER B 1 418 ? 162.401 188.389 196.296 1.00 23.40 418 SER B O 1
ATOM 10226 N N . LYS B 1 419 ? 161.693 187.455 198.219 1.00 23.03 419 LYS B N 1
ATOM 10227 C CA . LYS B 1 419 ? 160.742 186.588 197.532 1.00 23.03 419 LYS B CA 1
ATOM 10228 C C . LYS B 1 419 ? 159.667 187.407 196.834 1.00 23.03 419 LYS B C 1
ATOM 10229 O O . LYS B 1 419 ? 159.287 187.110 195.694 1.00 23.03 419 LYS B O 1
ATOM 10235 N N . GLU B 1 420 ? 159.176 188.453 197.501 1.00 21.63 420 GLU B N 1
ATOM 10236 C CA . GLU B 1 420 ? 158.163 189.312 196.902 1.00 21.63 420 GLU B CA 1
ATOM 10237 C C . GLU B 1 420 ? 158.704 190.007 195.661 1.00 21.63 420 GLU B C 1
ATOM 10238 O O . GLU B 1 420 ? 158.007 190.109 194.649 1.00 21.63 420 GLU B O 1
ATOM 10244 N N . THR B 1 421 ? 159.952 190.473 195.713 1.00 19.96 421 THR B N 1
ATOM 10245 C CA . THR B 1 421 ? 160.592 191.102 194.564 1.00 19.96 421 THR B CA 1
ATOM 10246 C C . THR B 1 421 ? 160.765 190.158 193.382 1.00 19.96 421 THR B C 1
ATOM 10247 O O . THR B 1 421 ? 160.423 190.539 192.258 1.00 19.96 421 THR B O 1
ATOM 10251 N N . GLY B 1 422 ? 161.271 188.947 193.600 1.00 17.80 422 GLY B N 1
ATOM 10252 C CA . GLY B 1 422 ? 161.431 187.989 192.525 1.00 17.80 422 GLY B CA 1
ATOM 10253 C C . GLY B 1 422 ? 160.107 187.577 191.922 1.00 17.80 422 GLY B C 1
ATOM 10254 O O . GLY B 1 422 ? 159.985 187.419 190.701 1.00 17.80 422 GLY B O 1
ATOM 10255 N N . THR B 1 423 ? 159.097 187.405 192.777 1.00 18.67 423 THR B N 1
ATOM 10256 C CA . THR B 1 423 ? 157.755 187.146 192.271 1.00 18.67 423 THR B CA 1
ATOM 10257 C C . THR B 1 423 ? 157.259 188.316 191.434 1.00 18.67 423 THR B C 1
ATOM 10258 O O . THR B 1 423 ? 156.637 188.119 190.386 1.00 18.67 423 THR B O 1
ATOM 10262 N N . LEU B 1 424 ? 157.534 189.544 191.877 1.00 17.87 424 LEU B N 1
ATOM 10263 C CA . LEU B 1 424 ? 157.164 190.717 191.095 1.00 17.87 424 LEU B CA 1
ATOM 10264 C C . LEU B 1 424 ? 157.908 190.757 189.771 1.00 17.87 424 LEU B C 1
ATOM 10265 O O . LEU B 1 424 ? 157.330 191.124 188.746 1.00 17.87 424 LEU B O 1
ATOM 10270 N N . PHE B 1 425 ? 159.195 190.406 189.772 1.00 17.32 425 PHE B N 1
ATOM 10271 C CA . PHE B 1 425 ? 159.942 190.372 188.519 1.00 17.32 425 PHE B CA 1
ATOM 10272 C C . PHE B 1 425 ? 159.321 189.392 187.539 1.00 17.32 425 PHE B C 1
ATOM 10273 O O . PHE B 1 425 ? 159.096 189.725 186.371 1.00 17.32 425 PHE B O 1
ATOM 10281 N N . LEU B 1 426 ? 159.038 188.173 187.999 1.00 14.53 426 LEU B N 1
ATOM 10282 C CA . LEU B 1 426 ? 158.452 187.180 187.106 1.00 14.53 426 LEU B CA 1
ATOM 10283 C C . LEU B 1 426 ? 157.068 187.608 186.636 1.00 14.53 426 LEU B C 1
ATOM 10284 O O . LEU B 1 426 ? 156.733 187.452 185.459 1.00 14.53 426 LEU B O 1
ATOM 10289 N N . PHE B 1 427 ? 156.254 188.159 187.538 1.00 15.91 427 PHE B N 1
ATOM 10290 C CA . PHE B 1 427 ? 154.913 188.594 187.162 1.00 15.91 427 PHE B CA 1
ATOM 10291 C C . PHE B 1 427 ? 154.961 189.715 186.136 1.00 15.91 427 PHE B C 1
ATOM 10292 O O . PHE B 1 427 ? 154.245 189.674 185.130 1.00 15.91 427 PHE B O 1
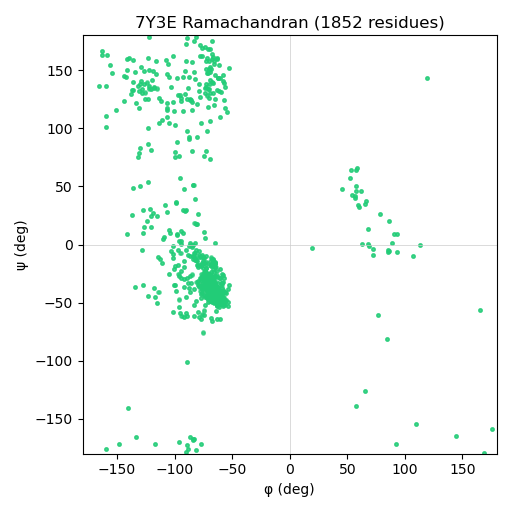ATOM 10300 N N . PHE B 1 428 ? 155.798 190.725 186.371 1.00 16.87 428 PHE B N 1
ATOM 10301 C CA . PHE B 1 428 ? 155.900 191.839 185.440 1.00 16.87 428 PHE B CA 1
ATOM 10302 C C . PHE B 1 428 ? 156.453 191.389 184.099 1.00 16.87 428 PHE B C 1
ATOM 10303 O O . PHE B 1 428 ? 155.951 191.801 183.052 1.00 16.87 428 PHE B O 1
ATOM 10311 N N . THR B 1 429 ? 157.482 190.541 184.102 1.00 16.42 429 THR B N 1
ATOM 10312 C CA . THR B 1 429 ? 158.037 190.070 182.840 1.00 16.42 429 THR B CA 1
ATOM 10313 C C . THR B 1 429 ? 157.035 189.222 182.071 1.00 16.42 429 THR B C 1
ATOM 10314 O O . THR B 1 429 ? 156.922 189.350 180.850 1.00 16.42 429 THR B O 1
ATOM 10318 N N . GLY B 1 430 ? 156.298 188.350 182.761 1.00 15.99 430 GLY B N 1
ATOM 10319 C CA . GLY B 1 430 ? 155.284 187.561 182.084 1.00 15.99 430 GLY B CA 1
ATOM 10320 C C . GLY B 1 430 ? 154.162 188.412 181.530 1.00 15.99 430 GLY B C 1
ATOM 10321 O O . GLY B 1 430 ? 153.692 188.187 180.413 1.00 15.99 430 GLY B O 1
ATOM 10322 N N . GLY B 1 431 ? 153.722 189.409 182.298 1.00 16.16 431 GLY B N 1
ATOM 10323 C CA . GLY B 1 431 ? 152.700 190.310 181.803 1.00 16.16 431 GLY B CA 1
ATOM 10324 C C . GLY B 1 431 ? 153.171 191.127 180.618 1.00 16.16 431 GLY B C 1
ATOM 10325 O O . GLY B 1 431 ? 152.410 191.374 179.685 1.00 16.16 431 GLY B O 1
ATOM 10326 N N . ILE B 1 432 ? 154.434 191.555 180.636 1.00 16.87 432 ILE B N 1
ATOM 10327 C CA . ILE B 1 432 ? 154.974 192.315 179.513 1.00 16.87 432 ILE B CA 1
ATOM 10328 C C . ILE B 1 432 ? 155.113 191.431 178.285 1.00 16.87 432 ILE B C 1
ATOM 10329 O O . ILE B 1 432 ? 154.820 191.859 177.167 1.00 16.87 432 ILE B O 1
ATOM 10334 N N . VAL B 1 433 ? 155.556 190.188 178.466 1.00 16.10 433 VAL B N 1
ATOM 10335 C CA . VAL B 1 433 ? 155.631 189.261 177.341 1.00 16.10 433 VAL B CA 1
ATOM 10336 C C . VAL B 1 433 ? 154.247 189.048 176.746 1.00 16.10 433 VAL B C 1
ATOM 10337 O O . VAL B 1 433 ? 154.051 189.141 175.528 1.00 16.10 433 VAL B O 1
ATOM 10341 N N . PHE B 1 434 ? 153.258 188.798 177.605 1.00 17.08 434 PHE B N 1
ATOM 10342 C CA . PHE B 1 434 ? 151.891 188.589 177.143 1.00 17.08 434 PHE B CA 1
ATOM 10343 C C . PHE B 1 434 ? 151.361 189.813 176.409 1.00 17.08 434 PHE B C 1
ATOM 10344 O O . PHE B 1 434 ? 150.804 189.701 175.312 1.00 17.08 434 PHE B O 1
ATOM 10352 N N . LEU B 1 435 ? 151.522 190.995 177.005 1.00 17.83 435 LEU B N 1
ATOM 10353 C CA . LEU B 1 435 ? 150.979 192.212 176.417 1.00 17.83 435 LEU B CA 1
ATOM 10354 C C . LEU B 1 435 ? 151.675 192.549 175.109 1.00 17.83 435 LEU B C 1
ATOM 10355 O O . LEU B 1 435 ? 151.025 192.923 174.131 1.00 17.83 435 LEU B O 1
ATOM 10360 N N . THR B 1 436 ? 153.004 192.431 175.071 1.00 19.49 436 THR B N 1
ATOM 10361 C CA . THR B 1 436 ? 153.723 192.696 173.835 1.00 19.49 436 THR B CA 1
ATOM 10362 C C . THR B 1 436 ? 153.286 191.739 172.743 1.00 19.49 436 THR B C 1
ATOM 10363 O O . THR B 1 436 ? 152.997 192.168 171.627 1.00 19.49 436 THR B O 1
ATOM 10367 N N . LEU B 1 437 ? 153.175 190.446 173.052 1.00 20.17 437 LEU B N 1
ATOM 10368 C CA . LEU B 1 437 ? 152.743 189.501 172.029 1.00 20.17 437 LEU B CA 1
ATOM 10369 C C . LEU B 1 437 ? 151.342 189.836 171.527 1.00 20.17 437 LEU B C 1
ATOM 10370 O O . LEU B 1 437 ? 151.154 190.082 170.332 1.00 20.17 437 LEU B O 1
ATOM 10375 N N . ILE B 1 438 ? 150.373 189.958 172.440 1.00 20.33 438 ILE B N 1
ATOM 10376 C CA . ILE B 1 438 ? 148.987 190.215 172.049 1.00 20.33 438 ILE B CA 1
ATOM 10377 C C . ILE B 1 438 ? 148.857 191.515 171.263 1.00 20.33 438 ILE B C 1
ATOM 10378 O O . ILE B 1 438 ? 148.249 191.542 170.187 1.00 20.33 438 ILE B O 1
ATOM 10383 N N . VAL B 1 439 ? 149.416 192.614 171.780 1.00 22.23 439 VAL B N 1
ATOM 10384 C CA . VAL B 1 439 ? 149.158 193.931 171.217 1.00 22.23 439 VAL B CA 1
ATOM 10385 C C . VAL B 1 439 ? 150.137 194.283 170.104 1.00 22.23 439 VAL B C 1
ATOM 10386 O O . VAL B 1 439 ? 149.913 195.257 169.373 1.00 22.23 439 VAL B O 1
ATOM 10390 N N . ASN B 1 440 ? 151.182 193.485 169.901 1.00 24.36 440 ASN B N 1
ATOM 10391 C CA . ASN B 1 440 ? 152.211 193.804 168.926 1.00 24.36 440 ASN B CA 1
ATOM 10392 C C . ASN B 1 440 ? 152.258 192.803 167.786 1.00 24.36 440 ASN B C 1
ATOM 10393 O O . ASN B 1 440 ? 152.250 193.211 166.626 1.00 24.36 440 ASN B O 1
ATOM 10398 N N . GLY B 1 441 ? 152.303 191.500 168.071 1.00 28.13 441 GLY B N 1
ATOM 10399 C CA . GLY B 1 441 ? 152.307 190.532 166.990 1.00 28.13 441 GLY B CA 1
ATOM 10400 C C . GLY B 1 441 ? 151.007 190.539 166.212 1.00 28.13 441 GLY B C 1
ATOM 10401 O O . GLY B 1 441 ? 150.998 190.334 164.995 1.00 28.13 441 GLY B O 1
ATOM 10402 N N . SER B 1 442 ? 149.891 190.776 166.902 1.00 30.25 442 SER B N 1
ATOM 10403 C CA . SER B 1 442 ? 148.591 190.806 166.249 1.00 30.25 442 SER B CA 1
ATOM 10404 C C . SER B 1 442 ? 148.309 192.122 165.536 1.00 30.25 442 SER B C 1
ATOM 10405 O O . SER B 1 442 ? 147.441 192.156 164.657 1.00 30.25 442 SER B O 1
ATOM 10408 N N . THR B 1 443 ? 149.015 193.197 165.880 1.00 30.63 443 THR B N 1
ATOM 10409 C CA . THR B 1 443 ? 148.715 194.510 165.323 1.00 30.63 443 THR B CA 1
ATOM 10410 C C . THR B 1 443 ? 149.806 195.052 164.412 1.00 30.63 443 THR B C 1
ATOM 10411 O O . THR B 1 443 ? 149.568 196.033 163.700 1.00 30.63 443 THR B O 1
ATOM 10415 N N . THR B 1 444 ? 150.995 194.449 164.406 1.00 34.08 444 THR B N 1
ATOM 10416 C CA . THR B 1 444 ? 152.019 194.883 163.471 1.00 34.08 444 THR B CA 1
ATOM 10417 C C . THR B 1 444 ? 151.670 194.501 162.043 1.00 34.08 444 THR B C 1
ATOM 10418 O O . THR B 1 444 ? 152.109 195.179 161.114 1.00 34.08 444 THR B O 1
ATOM 10422 N N . GLN B 1 445 ? 150.864 193.456 161.848 1.00 39.08 445 GLN B N 1
ATOM 10423 C CA . GLN B 1 445 ? 150.330 193.182 160.520 1.00 39.08 445 GLN B CA 1
ATOM 10424 C C . GLN B 1 445 ? 149.431 194.319 160.053 1.00 39.08 445 GLN B C 1
ATOM 10425 O O . GLN B 1 445 ? 149.487 194.725 158.888 1.00 39.08 445 GLN B O 1
ATOM 10431 N N . PHE B 1 446 ? 148.595 194.846 160.950 1.00 38.44 446 PHE B N 1
ATOM 10432 C CA . PHE B 1 446 ? 147.767 195.997 160.607 1.00 38.44 446 PHE B CA 1
ATOM 10433 C C . PHE B 1 446 ? 148.620 197.225 160.325 1.00 38.44 446 PHE B C 1
ATOM 10434 O O . PHE B 1 446 ? 148.353 197.969 159.375 1.00 38.44 446 PHE B O 1
ATOM 10442 N N . VAL B 1 447 ? 149.642 197.457 161.149 1.00 38.11 447 VAL B N 1
ATOM 10443 C CA . VAL B 1 447 ? 150.503 198.621 160.957 1.00 38.11 447 VAL B CA 1
ATOM 10444 C C . VAL B 1 447 ? 151.300 198.494 159.662 1.00 38.11 447 VAL B C 1
ATOM 10445 O O . VAL B 1 447 ? 151.634 199.502 159.031 1.00 38.11 447 VAL B O 1
ATOM 10449 N N . LEU B 1 448 ? 151.621 197.267 159.247 1.00 40.44 448 LEU B N 1
ATOM 10450 C CA . LEU B 1 448 ? 152.338 197.051 157.996 1.00 40.44 448 LEU B CA 1
ATOM 10451 C C . LEU B 1 448 ? 151.422 197.181 156.786 1.00 40.44 448 LEU B C 1
ATOM 10452 O O . LEU B 1 448 ? 151.835 197.718 155.753 1.00 40.44 448 LEU B O 1
ATOM 10457 N N . ARG B 1 449 ? 150.188 196.675 156.876 1.00 43.04 449 ARG B N 1
ATOM 10458 C CA . ARG B 1 449 ? 149.238 196.882 155.788 1.00 43.04 449 ARG B CA 1
ATOM 10459 C C . ARG B 1 449 ? 148.873 198.353 155.668 1.00 43.04 449 ARG B C 1
ATOM 10460 O O . ARG B 1 449 ? 148.824 198.900 154.562 1.00 43.04 449 ARG B O 1
ATOM 10468 N N . LEU B 1 450 ? 148.626 199.012 156.795 1.00 42.45 450 LEU B N 1
ATOM 10469 C CA . LEU B 1 450 ? 148.657 200.462 156.817 1.00 42.45 450 LEU B CA 1
ATOM 10470 C C . LEU B 1 450 ? 150.076 200.918 156.485 1.00 42.45 450 LEU B C 1
ATOM 10471 O O . LEU B 1 450 ? 151.029 200.142 156.563 1.00 42.45 450 LEU B O 1
ATOM 10476 N N . LEU B 1 451 ? 150.210 202.173 156.062 1.00 43.03 451 LEU B N 1
ATOM 10477 C CA . LEU B 1 451 ? 151.446 202.739 155.525 1.00 43.03 451 LEU B CA 1
ATOM 10478 C C . LEU B 1 451 ? 151.807 202.145 154.169 1.00 43.03 451 LEU B C 1
ATOM 10479 O O . LEU B 1 451 ? 152.825 202.542 153.592 1.00 43.03 451 LEU B O 1
ATOM 10484 N N . ARG B 1 452 ? 151.017 201.203 153.647 1.00 46.61 452 ARG B N 1
ATOM 10485 C CA . ARG B 1 452 ? 151.212 200.644 152.307 1.00 46.61 452 ARG B CA 1
ATOM 10486 C C . ARG B 1 452 ? 152.602 200.026 152.145 1.00 46.61 452 ARG B C 1
ATOM 10487 O O . ARG B 1 452 ? 153.328 200.313 151.192 1.00 46.61 452 ARG B O 1
ATOM 10495 N N . MET B 1 453 ? 152.972 199.165 153.091 1.00 44.84 453 MET B N 1
ATOM 10496 C CA . MET B 1 453 ? 154.238 198.449 153.029 1.00 44.84 453 MET B CA 1
ATOM 10497 C C . MET B 1 453 ? 154.073 196.964 152.743 1.00 44.84 453 MET B C 1
ATOM 10498 O O . MET B 1 453 ? 155.063 196.227 152.782 1.00 44.84 453 MET B O 1
ATOM 10503 N N . ASP B 1 454 ? 152.857 196.507 152.460 1.00 48.21 454 ASP B N 1
ATOM 10504 C CA . ASP B 1 454 ? 152.598 195.115 152.122 1.00 48.21 454 ASP B CA 1
ATOM 10505 C C . ASP B 1 454 ? 152.428 194.892 150.626 1.00 48.21 454 ASP B C 1
ATOM 10506 O O . ASP B 1 454 ? 152.226 193.750 150.202 1.00 48.21 454 ASP B O 1
ATOM 10511 N N . ILE B 1 455 ? 152.506 195.946 149.822 1.00 49.33 455 ILE B N 1
ATOM 10512 C CA . ILE B 1 455 ? 152.231 195.846 148.394 1.00 49.33 455 ILE B CA 1
ATOM 10513 C C . ILE B 1 455 ? 153.439 195.247 147.689 1.00 49.33 455 ILE B C 1
ATOM 10514 O O . ILE B 1 455 ? 154.579 195.673 147.909 1.00 49.33 455 ILE B O 1
ATOM 10519 N N . LEU B 1 456 ? 153.191 194.257 146.845 1.00 44.70 456 LEU B N 1
ATOM 10520 C CA . LEU B 1 456 ? 154.261 193.601 146.106 1.00 44.70 456 LEU B CA 1
ATOM 10521 C C . LEU B 1 456 ? 154.540 194.376 144.821 1.00 44.70 456 LEU B C 1
ATOM 10522 O O . LEU B 1 456 ? 153.617 194.608 144.035 1.00 44.70 456 LEU B O 1
ATOM 10527 N N . PRO B 1 457 ? 155.780 194.796 144.579 1.00 43.09 457 PRO B N 1
ATOM 10528 C CA . PRO B 1 457 ? 156.065 195.639 143.411 1.00 43.09 457 PRO B CA 1
ATOM 10529 C C . PRO B 1 457 ? 155.860 194.886 142.104 1.00 43.09 457 PRO B C 1
ATOM 10530 O O . PRO B 1 457 ? 155.815 193.656 142.050 1.00 43.09 457 PRO B O 1
ATOM 10534 N N . ALA B 1 458 ? 155.726 195.668 141.031 1.00 40.24 458 ALA B N 1
ATOM 10535 C CA . ALA B 1 458 ? 155.377 195.106 139.726 1.00 40.24 458 ALA B CA 1
ATOM 10536 C C . ALA B 1 458 ? 156.386 194.088 139.207 1.00 40.24 458 ALA B C 1
ATOM 10537 O O . ALA B 1 458 ? 155.954 193.042 138.693 1.00 40.24 458 ALA B O 1
ATOM 10539 N N . PRO B 1 459 ? 157.707 194.319 139.261 1.00 39.54 459 PRO B N 1
ATOM 10540 C CA . PRO B 1 459 ? 158.628 193.252 138.829 1.00 39.54 459 PRO B CA 1
ATOM 10541 C C . PRO B 1 459 ? 158.466 191.964 139.614 1.00 39.54 459 PRO B C 1
ATOM 10542 O O . PRO B 1 459 ? 158.481 190.874 139.028 1.00 39.54 459 PRO B O 1
ATOM 10546 N N . LYS B 1 460 ? 158.280 192.061 140.932 1.00 38.24 460 LYS B N 1
ATOM 10547 C CA . LYS B 1 460 ? 158.106 190.861 141.742 1.00 38.24 460 LYS B CA 1
ATOM 10548 C C . LYS B 1 460 ? 156.777 190.180 141.442 1.00 38.24 460 LYS B C 1
ATOM 10549 O O . LYS B 1 460 ? 156.691 188.948 141.451 1.00 38.24 460 LYS B O 1
ATOM 10555 N N . LYS B 1 461 ? 155.731 190.964 141.178 1.00 37.72 461 LYS B N 1
ATOM 10556 C CA . LYS B 1 461 ? 154.449 190.385 140.790 1.00 37.72 461 LYS B CA 1
ATOM 10557 C C . LYS B 1 461 ? 154.563 189.642 139.465 1.00 37.72 461 LYS B C 1
ATOM 10558 O O . LYS B 1 461 ? 154.022 188.539 139.309 1.00 37.72 461 LYS B O 1
ATOM 10564 N N . ARG B 1 462 ? 155.279 190.227 138.502 1.00 35.65 462 ARG B N 1
ATOM 10565 C CA . ARG B 1 462 ? 155.514 189.555 137.228 1.00 35.65 462 ARG B CA 1
ATOM 10566 C C . ARG B 1 462 ? 156.295 188.264 137.420 1.00 35.65 462 ARG B C 1
ATOM 10567 O O . ARG B 1 462 ? 155.994 187.244 136.789 1.00 35.65 462 ARG B O 1
ATOM 10575 N N . ILE B 1 463 ? 157.305 188.290 138.286 1.00 33.56 463 ILE B N 1
ATOM 10576 C CA . ILE B 1 463 ? 158.105 187.094 138.529 1.00 33.56 463 ILE B CA 1
ATOM 10577 C C . ILE B 1 463 ? 157.266 186.008 139.196 1.00 33.56 463 ILE B C 1
ATOM 10578 O O . ILE B 1 463 ? 157.386 184.820 138.870 1.00 33.56 463 ILE B O 1
ATOM 10583 N N . LEU B 1 464 ? 156.404 186.394 140.138 1.00 32.75 464 LEU B N 1
ATOM 10584 C CA . LEU B 1 464 ? 155.528 185.423 140.787 1.00 32.75 464 LEU B CA 1
ATOM 10585 C C . LEU B 1 464 ? 154.553 184.809 139.791 1.00 32.75 464 LEU B C 1
ATOM 10586 O O . LEU B 1 464 ? 154.295 183.598 139.825 1.00 32.75 464 LEU B O 1
ATOM 10591 N N . GLU B 1 465 ? 154.000 185.628 138.895 1.00 33.96 465 GLU B N 1
ATOM 10592 C CA . GLU B 1 465 ? 153.110 185.092 137.871 1.00 33.96 465 GLU B CA 1
ATOM 10593 C C . GLU B 1 465 ? 153.854 184.155 136.929 1.00 33.96 465 GLU B C 1
ATOM 10594 O O . GLU B 1 465 ? 153.305 183.136 136.497 1.00 33.96 465 GLU B O 1
ATOM 10600 N N . TYR B 1 466 ? 155.106 184.479 136.600 1.00 31.16 466 TYR B N 1
ATOM 10601 C CA . TYR B 1 466 ? 155.898 183.572 135.777 1.00 31.16 466 TYR B CA 1
ATOM 10602 C C . TYR B 1 466 ? 156.125 182.243 136.483 1.00 31.16 466 TYR B C 1
ATOM 10603 O O . TYR B 1 466 ? 156.054 181.180 135.856 1.00 31.16 466 TYR B O 1
ATOM 10612 N N . THR B 1 467 ? 156.427 182.281 137.781 1.00 30.21 467 THR B N 1
ATOM 10613 C CA . THR B 1 467 ? 156.643 181.036 138.513 1.00 30.21 467 THR B CA 1
ATOM 10614 C C . THR B 1 467 ? 155.371 180.203 138.564 1.00 30.21 467 THR B C 1
ATOM 10615 O O . THR B 1 467 ? 155.418 178.978 138.415 1.00 30.21 467 THR B O 1
ATOM 10619 N N . LYS B 1 468 ? 154.221 180.847 138.769 1.00 29.65 468 LYS B N 1
ATOM 10620 C CA . LYS B 1 468 ? 152.964 180.104 138.773 1.00 29.65 468 LYS B CA 1
ATOM 10621 C C . LYS B 1 468 ? 152.665 179.515 137.397 1.00 29.65 468 LYS B C 1
ATOM 10622 O O . LYS B 1 468 ? 152.166 178.388 137.290 1.00 29.65 468 LYS B O 1
ATOM 10628 N N . TYR B 1 469 ? 152.972 180.257 136.332 1.00 30.90 469 TYR B N 1
ATOM 10629 C CA . TYR B 1 469 ? 152.803 179.728 134.982 1.00 30.90 469 TYR B CA 1
ATOM 10630 C C . TYR B 1 469 ? 153.696 178.516 134.746 1.00 30.90 469 TYR B C 1
ATOM 10631 O O . TYR B 1 469 ? 153.265 177.518 134.155 1.00 30.90 469 TYR B O 1
ATOM 10640 N N . GLU B 1 470 ? 154.949 178.586 135.196 1.00 30.64 470 GLU B N 1
ATOM 10641 C CA . GLU B 1 470 ? 155.849 177.449 135.043 1.00 30.64 470 GLU B CA 1
ATOM 10642 C C . GLU B 1 470 ? 155.392 176.258 135.872 1.00 30.64 470 GLU B C 1
ATOM 10643 O O . GLU B 1 470 ? 155.579 175.111 135.458 1.00 30.64 470 GLU B O 1
ATOM 10649 N N . MET B 1 471 ? 154.797 176.505 137.039 1.00 28.72 471 MET B N 1
ATOM 10650 C CA . MET B 1 471 ? 154.242 175.410 137.825 1.00 28.72 471 MET B CA 1
ATOM 10651 C C . MET B 1 471 ? 153.057 174.766 137.115 1.00 28.72 471 MET B C 1
ATOM 10652 O O . MET B 1 471 ? 152.902 173.540 137.142 1.00 28.72 471 MET B O 1
ATOM 10657 N N . LEU B 1 472 ? 152.208 175.574 136.474 1.00 29.64 472 LEU B N 1
ATOM 10658 C CA . LEU B 1 472 ? 151.151 175.003 135.639 1.00 29.64 472 LEU B CA 1
ATOM 10659 C C . LEU B 1 472 ? 151.729 174.146 134.524 1.00 29.64 472 LEU B C 1
ATOM 10660 O O . LEU B 1 472 ? 151.231 173.048 134.252 1.00 29.64 472 LEU B O 1
ATOM 10665 N N . ASN B 1 473 ? 152.767 174.641 133.849 1.00 31.23 473 ASN B N 1
ATOM 10666 C CA . ASN B 1 473 ? 153.372 173.866 132.772 1.00 31.23 473 ASN B CA 1
ATOM 10667 C C . ASN B 1 473 ? 153.938 172.553 133.294 1.00 31.23 473 ASN B C 1
ATOM 10668 O O . ASN B 1 473 ? 153.773 171.505 132.663 1.00 31.23 473 ASN B O 1
ATOM 10673 N N . LYS B 1 474 ? 154.600 172.592 134.450 1.00 30.47 474 LYS B N 1
ATOM 10674 C CA . LYS B 1 474 ? 155.130 171.371 135.047 1.00 30.47 474 LYS B CA 1
ATOM 10675 C C . LYS B 1 474 ? 154.014 170.395 135.393 1.00 30.47 474 LYS B C 1
ATOM 10676 O O . LYS B 1 474 ? 154.153 169.187 135.180 1.00 30.47 474 LYS B O 1
ATOM 10682 N N . ALA B 1 475 ? 152.903 170.900 135.935 1.00 30.24 475 ALA B N 1
ATOM 10683 C CA . ALA B 1 475 ? 151.793 170.026 136.303 1.00 30.24 475 ALA B CA 1
ATOM 10684 C C . ALA B 1 475 ? 151.188 169.359 135.077 1.00 30.24 475 ALA B C 1
ATOM 10685 O O . ALA B 1 475 ? 150.964 168.143 135.067 1.00 30.24 475 ALA B O 1
ATOM 10687 N N . LEU B 1 476 ? 150.935 170.133 134.020 1.00 35.51 476 LEU B N 1
ATOM 10688 C CA . LEU B 1 476 ? 150.406 169.537 132.796 1.00 35.51 476 LEU B CA 1
ATOM 10689 C C . LEU B 1 476 ? 151.390 168.558 132.167 1.00 35.51 476 LEU B C 1
ATOM 10690 O O . LEU B 1 476 ? 150.981 167.520 131.638 1.00 35.51 476 LEU B O 1
ATOM 10695 N N . ARG B 1 477 ? 152.686 168.871 132.184 1.00 35.69 477 ARG B N 1
ATOM 10696 C CA . ARG B 1 477 ? 153.647 167.942 131.601 1.00 35.69 477 ARG B CA 1
ATOM 10697 C C . ARG B 1 477 ? 153.703 166.643 132.396 1.00 35.69 477 ARG B C 1
ATOM 10698 O O . ARG B 1 477 ? 153.754 165.552 131.814 1.00 35.69 477 ARG B O 1
ATOM 10706 N N . ALA B 1 478 ? 153.658 166.737 133.726 1.00 33.59 478 ALA B N 1
ATOM 10707 C CA . ALA B 1 478 ? 153.569 165.540 134.552 1.00 33.59 478 ALA B CA 1
ATOM 10708 C C . ALA B 1 478 ? 152.272 164.786 134.292 1.00 33.59 478 ALA B C 1
ATOM 10709 O O . ALA B 1 478 ? 152.203 163.570 134.504 1.00 33.59 478 ALA B O 1
ATOM 10711 N N . PHE B 1 479 ? 151.228 165.490 133.855 1.00 35.58 479 PHE B N 1
ATOM 10712 C CA . PHE B 1 479 ? 149.981 164.804 133.542 1.00 35.58 479 PHE B CA 1
ATOM 10713 C C . PHE B 1 479 ? 150.074 164.059 132.213 1.00 35.58 479 PHE B C 1
ATOM 10714 O O . PHE B 1 479 ? 149.509 162.969 132.074 1.00 35.58 479 PHE B O 1
ATOM 10722 N N . GLN B 1 480 ? 150.758 164.634 131.213 1.00 41.10 480 GLN B N 1
ATOM 10723 C CA . GLN B 1 480 ? 151.008 163.854 129.997 1.00 41.10 480 GLN B CA 1
ATOM 10724 C C . GLN B 1 480 ? 151.875 162.641 130.292 1.00 41.10 480 GLN B C 1
ATOM 10725 O O . GLN B 1 480 ? 151.596 161.540 129.803 1.00 41.10 480 GLN B O 1
ATOM 10731 N N . ASP B 1 481 ? 152.936 162.824 131.079 1.00 37.69 481 ASP B N 1
ATOM 10732 C CA . ASP B 1 481 ? 153.913 161.759 131.264 1.00 37.69 481 ASP B CA 1
ATOM 10733 C C . ASP B 1 481 ? 153.329 160.541 131.965 1.00 37.69 481 ASP B C 1
ATOM 10734 O O . ASP B 1 481 ? 153.947 159.472 131.931 1.00 37.69 481 ASP B O 1
ATOM 10739 N N . LEU B 1 482 ? 152.162 160.669 132.591 1.00 33.06 482 LEU B N 1
ATOM 10740 C CA . LEU B 1 482 ? 151.501 159.540 133.226 1.00 33.06 482 LEU B CA 1
ATOM 10741 C C . LEU B 1 482 ? 150.122 159.252 132.656 1.00 33.06 482 LEU B C 1
ATOM 10742 O O . LEU B 1 482 ? 149.354 158.516 133.280 1.00 33.06 482 LEU B O 1
ATOM 10747 N N . GLY B 1 483 ? 149.782 159.806 131.499 1.00 41.58 483 GLY B N 1
ATOM 10748 C CA . GLY B 1 483 ? 148.502 159.514 130.893 1.00 41.58 483 GLY B CA 1
ATOM 10749 C C . GLY B 1 483 ? 148.446 158.247 130.078 1.00 41.58 483 GLY B C 1
ATOM 10750 O O . GLY B 1 483 ? 147.359 157.825 129.675 1.00 41.58 483 GLY B O 1
ATOM 10751 N N . ASP B 1 484 ? 149.593 157.621 129.823 1.00 41.75 484 ASP B N 1
ATOM 10752 C CA . ASP B 1 484 ? 149.664 156.406 129.015 1.00 41.75 484 ASP B CA 1
ATOM 10753 C C . ASP B 1 484 ? 149.757 155.195 129.939 1.00 41.75 484 ASP B C 1
ATOM 10754 O O . ASP B 1 484 ? 150.825 154.629 130.171 1.00 41.75 484 ASP B O 1
ATOM 10759 N N . ASP B 1 485 ? 148.606 154.795 130.474 1.00 37.14 485 ASP B N 1
ATOM 10760 C CA . ASP B 1 485 ? 148.508 153.615 131.324 1.00 37.14 485 ASP B CA 1
ATOM 10761 C C . ASP B 1 485 ? 147.352 152.759 130.837 1.00 37.14 485 ASP B C 1
ATOM 10762 O O . ASP B 1 485 ? 146.200 153.203 130.852 1.00 37.14 485 ASP B O 1
ATOM 10767 N N . GLU B 1 486 ? 147.658 151.538 130.407 1.00 39.73 486 GLU B N 1
ATOM 10768 C CA . GLU B 1 486 ? 146.625 150.614 129.968 1.00 39.73 486 GLU B CA 1
ATOM 10769 C C . GLU B 1 486 ? 146.034 149.804 131.110 1.00 39.73 486 GLU B C 1
ATOM 10770 O O . GLU B 1 486 ? 144.869 149.401 131.025 1.00 39.73 486 GLU B O 1
ATOM 10776 N N . GLU B 1 487 ? 146.796 149.573 132.178 1.00 32.93 487 GLU B N 1
ATOM 10777 C CA . GLU B 1 487 ? 146.331 148.761 133.297 1.00 32.93 487 GLU B CA 1
ATOM 10778 C C . GLU B 1 487 ? 145.416 149.553 134.226 1.00 32.93 487 GLU B C 1
ATOM 10779 O O . GLU B 1 487 ? 144.268 149.163 134.458 1.00 32.93 487 GLU B O 1
ATOM 10785 N N . LEU B 1 488 ? 145.915 150.664 134.770 1.00 29.17 488 LEU B N 1
ATOM 10786 C CA . LEU B 1 488 ? 145.091 151.486 135.647 1.00 29.17 488 LEU B CA 1
ATOM 10787 C C . LEU B 1 488 ? 144.035 152.249 134.859 1.00 29.17 488 LEU B C 1
ATOM 10788 O O . LEU B 1 488 ? 142.898 152.399 135.317 1.00 29.17 488 LEU B O 1
ATOM 10793 N N . GLY B 1 489 ? 144.390 152.738 133.676 1.00 33.29 489 GLY B N 1
ATOM 10794 C CA . GLY B 1 489 ? 143.470 153.482 132.854 1.00 33.29 489 GLY B CA 1
ATOM 10795 C C . GLY B 1 489 ? 143.835 154.949 132.784 1.00 33.29 489 GLY B C 1
ATOM 10796 O O . GLY B 1 489 ? 144.994 155.332 132.958 1.00 33.29 489 GLY B O 1
ATOM 10797 N N . PRO B 1 490 ? 142.848 155.800 132.521 1.00 34.84 490 PRO B N 1
ATOM 10798 C CA . PRO B 1 490 ? 143.096 157.241 132.484 1.00 34.84 490 PRO B CA 1
ATOM 10799 C C . PRO B 1 490 ? 142.887 157.896 133.838 1.00 34.84 490 PRO B C 1
ATOM 10800 O O . PRO B 1 490 ? 142.077 157.463 134.659 1.00 34.84 490 PRO B O 1
ATOM 10804 N N . ALA B 1 491 ? 143.647 158.962 134.066 1.00 30.38 491 ALA B N 1
ATOM 10805 C CA . ALA B 1 491 ? 143.475 159.751 135.271 1.00 30.38 491 ALA B CA 1
ATOM 10806 C C . ALA B 1 491 ? 142.316 160.728 135.101 1.00 30.38 491 ALA B C 1
ATOM 10807 O O . ALA B 1 491 ? 141.676 160.803 134.050 1.00 30.38 491 ALA B O 1
ATOM 10809 N N . ASP B 1 492 ? 142.047 161.485 136.159 1.00 32.10 492 ASP B N 1
ATOM 10810 C CA . ASP B 1 492 ? 141.013 162.513 136.156 1.00 32.10 492 ASP B CA 1
ATOM 10811 C C . ASP B 1 492 ? 141.696 163.864 136.300 1.00 32.10 492 ASP B C 1
ATOM 10812 O O . ASP B 1 492 ? 142.157 164.217 137.390 1.00 32.10 492 ASP B O 1
ATOM 10817 N N . TRP B 1 493 ? 141.780 164.613 135.196 1.00 34.05 493 TRP B N 1
ATOM 10818 C CA . TRP B 1 493 ? 142.393 165.939 135.274 1.00 34.05 493 TRP B CA 1
ATOM 10819 C C . TRP B 1 493 ? 141.651 166.886 136.208 1.00 34.05 493 TRP B C 1
ATOM 10820 O O . TRP B 1 493 ? 142.320 167.673 136.897 1.00 34.05 493 TRP B O 1
ATOM 10831 N N . PRO B 1 494 ? 140.304 166.927 136.245 1.00 31.09 494 PRO B N 1
ATOM 10832 C CA . PRO B 1 494 ? 139.638 167.845 137.179 1.00 31.09 494 PRO B CA 1
ATOM 10833 C C . PRO B 1 494 ? 140.095 167.689 138.622 1.00 31.09 494 PRO B C 1
ATOM 10834 O O . PRO B 1 494 ? 140.256 168.686 139.327 1.00 31.09 494 PRO B O 1
ATOM 10838 N N . THR B 1 495 ? 140.334 166.455 139.067 1.00 29.35 495 THR B N 1
ATOM 10839 C CA . THR B 1 495 ? 140.798 166.238 140.434 1.00 29.35 495 THR B CA 1
ATOM 10840 C C . THR B 1 495 ? 142.215 166.770 140.631 1.00 29.35 495 THR B C 1
ATOM 10841 O O . THR B 1 495 ? 142.514 167.430 141.636 1.00 29.35 495 THR B O 1
ATOM 10845 N N . VAL B 1 496 ? 143.104 166.493 139.675 1.00 27.43 496 VAL B N 1
ATOM 10846 C CA . VAL B 1 496 ? 144.476 166.985 139.771 1.00 27.43 496 VAL B CA 1
ATOM 10847 C C . VAL B 1 496 ? 144.487 168.506 139.795 1.00 27.43 496 VAL B C 1
ATOM 10848 O O . VAL B 1 496 ? 145.223 169.127 140.569 1.00 27.43 496 VAL B O 1
ATOM 10852 N N . GLU B 1 497 ? 143.663 169.124 138.951 1.00 31.33 497 GLU B N 1
ATOM 10853 C CA . GLU B 1 497 ? 143.514 170.573 138.927 1.00 31.33 497 GLU B CA 1
ATOM 10854 C C . GLU B 1 497 ? 142.984 171.096 140.255 1.00 31.33 497 GLU B C 1
ATOM 10855 O O . GLU B 1 497 ? 143.444 172.129 140.751 1.00 31.33 497 GLU B O 1
ATOM 10861 N N . SER B 1 498 ? 142.011 170.397 140.837 1.00 28.27 498 SER B N 1
ATOM 10862 C CA . SER B 1 498 ? 141.470 170.743 142.143 1.00 28.27 498 SER B CA 1
ATOM 10863 C C . SER B 1 498 ? 142.576 170.783 143.184 1.00 28.27 498 SER B C 1
ATOM 10864 O O . SER B 1 498 ? 142.603 171.671 144.041 1.00 28.27 498 SER B O 1
ATOM 10867 N N . TYR B 1 499 ? 143.492 169.823 143.117 1.00 23.65 499 TYR B N 1
ATOM 10868 C CA . TYR B 1 499 ? 144.602 169.767 144.061 1.00 23.65 499 TYR B CA 1
ATOM 10869 C C . TYR B 1 499 ? 145.687 170.800 143.772 1.00 23.65 499 TYR B C 1
ATOM 10870 O O . TYR B 1 499 ? 146.575 170.993 144.607 1.00 23.65 499 TYR B O 1
ATOM 10879 N N . ILE B 1 500 ? 145.641 171.465 142.617 1.00 27.02 500 ILE B N 1
ATOM 10880 C CA . ILE B 1 500 ? 146.613 172.505 142.289 1.00 27.02 500 ILE B CA 1
ATOM 10881 C C . ILE B 1 500 ? 145.886 173.783 141.892 1.00 27.02 500 ILE B C 1
ATOM 10882 O O . ILE B 1 500 ? 146.402 174.586 141.108 1.00 27.02 500 ILE B O 1
ATOM 10887 N N . SER B 1 501 ? 144.690 173.993 142.443 1.00 30.15 501 SER B N 1
ATOM 10888 C CA . SER B 1 501 ? 143.828 175.103 142.055 1.00 30.15 501 SER B CA 1
ATOM 10889 C C . SER B 1 501 ? 144.195 176.403 142.760 1.00 30.15 501 SER B C 1
ATOM 10890 O O . SER B 1 501 ? 143.383 177.333 142.813 1.00 30.15 501 SER B O 1
ATOM 10893 N N . SER B 1 502 ? 145.410 176.488 143.303 1.00 31.66 502 SER B N 1
ATOM 10894 C CA . SER B 1 502 ? 145.885 177.721 143.918 1.00 31.66 502 SER B CA 1
ATOM 10895 C C . SER B 1 502 ? 147.077 178.296 143.163 1.00 31.66 502 SER B C 1
ATOM 10896 O O . SER B 1 502 ? 147.878 179.030 143.751 1.00 31.66 502 SER B O 1
ATOM 10899 N N . LEU B 1 503 ? 147.213 177.976 141.882 1.00 31.54 503 LEU B N 1
ATOM 10900 C CA . LEU B 1 503 ? 148.383 178.356 141.108 1.00 31.54 503 LEU B CA 1
ATOM 10901 C C . LEU B 1 503 ? 148.002 179.250 139.934 1.00 31.54 503 LEU B C 1
ATOM 10902 O O . LEU B 1 503 ? 146.821 179.441 139.644 1.00 31.54 503 LEU B O 1
ATOM 10907 N N . ASP B 1 524 ? 155.789 198.427 124.658 1.00 53.16 524 ASP B N 1
ATOM 10908 C CA . ASP B 1 524 ? 156.736 197.641 125.443 1.00 53.16 524 ASP B CA 1
ATOM 10909 C C . ASP B 1 524 ? 158.195 197.828 124.976 1.00 53.16 524 ASP B C 1
ATOM 10910 O O . ASP B 1 524 ? 159.038 198.212 125.784 1.00 53.16 524 ASP B O 1
ATOM 10915 N N . PRO B 1 525 ? 158.509 197.578 123.701 1.00 54.15 525 PRO B N 1
ATOM 10916 C CA . PRO B 1 525 ? 159.914 197.601 123.275 1.00 54.15 525 PRO B CA 1
ATOM 10917 C C . PRO B 1 525 ? 160.525 198.989 123.165 1.00 54.15 525 PRO B C 1
ATOM 10918 O O . PRO B 1 525 ? 161.667 199.101 122.711 1.00 54.15 525 PRO B O 1
ATOM 10922 N N . LYS B 1 526 ? 159.814 200.046 123.559 1.00 53.18 526 LYS B N 1
ATOM 10923 C CA . LYS B 1 526 ? 160.337 201.400 123.451 1.00 53.18 526 LYS B CA 1
ATOM 10924 C C . LYS B 1 526 ? 160.656 202.049 124.788 1.00 53.18 526 LYS B C 1
ATOM 10925 O O . LYS B 1 526 ? 161.366 203.059 124.807 1.00 53.18 526 LYS B O 1
ATOM 10931 N N . SER B 1 527 ? 160.162 201.505 125.897 1.00 49.32 527 SER B N 1
ATOM 10932 C CA . SER B 1 527 ? 160.446 202.079 127.204 1.00 49.32 527 SER B CA 1
ATOM 10933 C C . SER B 1 527 ? 161.723 201.474 127.769 1.00 49.32 527 SER B C 1
ATOM 10934 O O . SER B 1 527 ? 161.849 200.251 127.876 1.00 49.32 527 SER B O 1
ATOM 10937 N N . LEU B 1 528 ? 162.668 202.340 128.133 1.00 45.40 528 LEU B N 1
ATOM 10938 C CA . LEU B 1 528 ? 163.962 201.876 128.616 1.00 45.40 528 LEU B CA 1
ATOM 10939 C C . LEU B 1 528 ? 163.831 201.166 129.958 1.00 45.40 528 LEU B C 1
ATOM 10940 O O . LEU B 1 528 ? 164.579 200.225 130.248 1.00 45.40 528 LEU B O 1
ATOM 10945 N N . LYS B 1 529 ? 162.878 201.599 130.786 1.00 45.87 529 LYS B N 1
ATOM 10946 C CA . LYS B 1 529 ? 162.680 200.974 132.090 1.00 45.87 529 LYS B CA 1
ATOM 10947 C C . LYS B 1 529 ? 162.253 199.517 131.953 1.00 45.87 529 LYS B C 1
ATOM 10948 O O . LYS B 1 529 ? 162.799 198.635 132.627 1.00 45.87 529 LYS B O 1
ATOM 10954 N N . ASP B 1 530 ? 161.286 199.241 131.076 1.00 46.18 530 ASP B N 1
ATOM 10955 C CA . ASP B 1 530 ? 160.821 197.869 130.905 1.00 46.18 530 ASP B CA 1
ATOM 10956 C C . ASP B 1 530 ? 161.888 196.996 130.259 1.00 46.18 530 ASP B C 1
ATOM 10957 O O . ASP B 1 530 ? 161.997 195.809 130.577 1.00 46.18 530 ASP B O 1
ATOM 10962 N N . ILE B 1 531 ? 162.682 197.559 129.347 1.00 42.83 531 ILE B N 1
ATOM 10963 C CA . ILE B 1 531 ? 163.751 196.779 128.730 1.00 42.83 531 ILE B CA 1
ATOM 10964 C C . ILE B 1 531 ? 164.827 196.443 129.754 1.00 42.83 531 ILE B C 1
ATOM 10965 O O . ILE B 1 531 ? 165.367 195.331 129.764 1.00 42.83 531 ILE B O 1
ATOM 10970 N N . ARG B 1 532 ? 165.151 197.389 130.639 1.00 41.17 532 ARG B N 1
ATOM 10971 C CA . ARG B 1 532 ? 166.073 197.087 131.730 1.00 41.17 532 ARG B CA 1
ATOM 10972 C C . ARG B 1 532 ? 165.506 196.010 132.644 1.00 41.17 532 ARG B C 1
ATOM 10973 O O . ARG B 1 532 ? 166.237 195.125 133.105 1.00 41.17 532 ARG B O 1
ATOM 10981 N N . MET B 1 533 ? 164.205 196.080 132.929 1.00 39.84 533 MET B N 1
ATOM 10982 C CA . MET B 1 533 ? 163.574 195.072 133.774 1.00 39.84 533 MET B CA 1
ATOM 10983 C C . MET B 1 533 ? 163.630 193.695 133.120 1.00 39.84 533 MET B C 1
ATOM 10984 O O . MET B 1 533 ? 163.897 192.691 133.791 1.00 39.84 533 MET B O 1
ATOM 10989 N N . ARG B 1 534 ? 163.403 193.631 131.806 1.00 36.66 534 ARG B N 1
ATOM 10990 C CA . ARG B 1 534 ? 163.519 192.366 131.085 1.00 36.66 534 ARG B CA 1
ATOM 10991 C C . ARG B 1 534 ? 164.950 191.845 131.103 1.00 36.66 534 ARG B C 1
ATOM 10992 O O . ARG B 1 534 ? 165.178 190.639 131.251 1.00 36.66 534 ARG B O 1
ATOM 11000 N N . PHE B 1 535 ? 165.930 192.736 130.936 1.00 32.10 535 PHE B N 1
ATOM 11001 C CA . PHE B 1 535 ? 167.326 192.314 130.990 1.00 32.10 535 PHE B CA 1
ATOM 11002 C C . PHE B 1 535 ? 167.673 191.740 132.357 1.00 32.10 535 PHE B C 1
ATOM 11003 O O . PHE B 1 535 ? 168.362 190.718 132.456 1.00 32.10 535 PHE B O 1
ATOM 11011 N N . LEU B 1 536 ? 167.212 192.389 133.424 1.00 32.11 536 LEU B N 1
ATOM 11012 C CA . LEU B 1 536 ? 167.500 191.886 134.762 1.00 32.11 536 LEU B CA 1
ATOM 11013 C C . LEU B 1 536 ? 166.765 190.578 135.026 1.00 32.11 536 LEU B C 1
ATOM 11014 O O . LEU B 1 536 ? 167.271 189.713 135.748 1.00 32.11 536 LEU B O 1
ATOM 11019 N N . ASN B 1 537 ? 165.578 190.406 134.438 1.00 32.31 537 ASN B N 1
ATOM 11020 C CA . ASN B 1 537 ? 164.905 189.112 134.505 1.00 32.31 537 ASN B CA 1
ATOM 11021 C C . ASN B 1 537 ? 165.714 188.036 133.795 1.00 32.31 537 ASN B C 1
ATOM 11022 O O . ASN B 1 537 ? 165.777 186.892 134.253 1.00 32.31 537 ASN B O 1
ATOM 11027 N N . GLY B 1 538 ? 166.330 188.381 132.666 1.00 29.07 538 GLY B N 1
ATOM 11028 C CA . GLY B 1 538 ? 167.196 187.429 131.990 1.00 29.07 538 GLY B CA 1
ATOM 11029 C C . GLY B 1 538 ? 168.420 187.069 132.810 1.00 29.07 538 GLY B C 1
ATOM 11030 O O . GLY B 1 538 ? 168.851 185.913 132.826 1.00 29.07 538 GLY B O 1
ATOM 11031 N N . VAL B 1 539 ? 169.002 188.053 133.494 1.00 26.75 539 VAL B N 1
ATOM 11032 C CA . VAL B 1 539 ? 170.129 187.776 134.384 1.00 26.75 539 VAL B CA 1
ATOM 11033 C C . VAL B 1 539 ? 169.693 186.861 135.524 1.00 26.75 539 VAL B C 1
ATOM 11034 O O . VAL B 1 539 ? 170.414 185.930 135.907 1.00 26.75 539 VAL B O 1
ATOM 11038 N N . GLN B 1 540 ? 168.508 187.114 136.085 1.00 28.91 540 GLN B N 1
ATOM 11039 C CA . GLN B 1 540 ? 167.953 186.234 137.110 1.00 28.91 540 GLN B CA 1
ATOM 11040 C C . GLN B 1 540 ? 167.780 184.817 136.586 1.00 28.91 540 GLN B C 1
ATOM 11041 O O . GLN B 1 540 ? 168.114 183.842 137.271 1.00 28.91 540 GLN B O 1
ATOM 11047 N N . ALA B 1 541 ? 167.242 184.686 135.373 1.00 26.58 541 ALA B N 1
ATOM 11048 C CA . ALA B 1 541 ? 167.036 183.373 134.779 1.00 26.58 541 ALA B CA 1
ATOM 11049 C C . ALA B 1 541 ? 168.358 182.655 134.563 1.00 26.58 541 ALA B C 1
ATOM 11050 O O . ALA B 1 541 ? 168.450 181.440 134.758 1.00 26.58 541 ALA B O 1
ATOM 11052 N N . THR B 1 542 ? 169.393 183.387 134.154 1.00 26.60 542 THR B N 1
ATOM 11053 C CA . THR B 1 542 ? 170.696 182.765 133.946 1.00 26.60 542 THR B CA 1
ATOM 11054 C C . THR B 1 542 ? 171.318 182.321 135.264 1.00 26.60 542 THR B C 1
ATOM 11055 O O . THR B 1 542 ? 171.946 181.258 135.333 1.00 26.60 542 THR B O 1
ATOM 11059 N N . TYR B 1 543 ? 171.163 183.123 136.321 1.00 26.56 543 TYR B N 1
ATOM 11060 C CA . TYR B 1 543 ? 171.615 182.690 137.641 1.00 26.56 543 TYR B CA 1
ATOM 11061 C C . TYR B 1 543 ? 170.891 181.426 138.074 1.00 26.56 543 TYR B C 1
ATOM 11062 O O . TYR B 1 543 ? 171.505 180.501 138.620 1.00 26.56 543 TYR B O 1
ATOM 11071 N N . TRP B 1 544 ? 169.582 181.373 137.839 1.00 28.06 544 TRP B N 1
ATOM 11072 C CA . TRP B 1 544 ? 168.803 180.183 138.158 1.00 28.06 544 TRP B CA 1
ATOM 11073 C C . TRP B 1 544 ? 169.306 178.975 137.376 1.00 28.06 544 TRP B C 1
ATOM 11074 O O . TRP B 1 544 ? 169.456 177.879 137.926 1.00 28.06 544 TRP B O 1
ATOM 11085 N N . GLU B 1 545 ? 169.580 179.166 136.084 1.00 29.80 545 GLU B N 1
ATOM 11086 C CA . GLU B 1 545 ? 170.050 178.070 135.245 1.00 29.80 545 GLU B CA 1
ATOM 11087 C C . GLU B 1 545 ? 171.400 177.551 135.713 1.00 29.80 545 GLU B C 1
ATOM 11088 O O . GLU B 1 545 ? 171.624 176.337 135.750 1.00 29.80 545 GLU B O 1
ATOM 11094 N N . MET B 1 546 ? 172.321 178.450 136.061 1.00 28.06 546 MET B N 1
ATOM 11095 C CA . MET B 1 546 ? 173.634 177.974 136.478 1.00 28.06 546 MET B CA 1
ATOM 11096 C C . MET B 1 546 ? 173.607 177.375 137.878 1.00 28.06 546 MET B C 1
ATOM 11097 O O . MET B 1 546 ? 174.386 176.460 138.164 1.00 28.06 546 MET B O 1
ATOM 11102 N N . LEU B 1 547 ? 172.711 177.838 138.752 1.00 28.87 547 LEU B N 1
ATOM 11103 C CA . LEU B 1 547 ? 172.527 177.143 140.021 1.00 28.87 547 LEU B CA 1
ATOM 11104 C C . LEU B 1 547 ? 171.979 175.740 139.799 1.00 28.87 547 LEU B C 1
ATOM 11105 O O . LEU B 1 547 ? 172.425 174.783 140.442 1.00 28.87 547 LEU B O 1
ATOM 11110 N N . ASP B 1 548 ? 171.012 175.598 138.889 1.00 31.56 548 ASP B N 1
ATOM 11111 C CA . ASP B 1 548 ? 170.459 174.279 138.599 1.00 31.56 548 ASP B CA 1
ATOM 11112 C C . ASP B 1 548 ? 171.510 173.355 137.998 1.00 31.56 548 ASP B C 1
ATOM 11113 O O . ASP B 1 548 ? 171.590 172.176 138.359 1.00 31.56 548 ASP B O 1
ATOM 11118 N N . GLU B 1 549 ? 172.328 173.871 137.080 1.00 31.42 549 GLU B N 1
ATOM 11119 C CA . GLU B 1 549 ? 173.363 173.051 136.465 1.00 31.42 549 GLU B CA 1
ATOM 11120 C C . GLU B 1 549 ? 174.562 172.837 137.377 1.00 31.42 549 GLU B C 1
ATOM 11121 O O . GLU B 1 549 ? 175.416 172.004 137.060 1.00 31.42 549 GLU B O 1
ATOM 11127 N N . GLY B 1 550 ? 174.652 173.563 138.486 1.00 29.91 550 GLY B N 1
ATOM 11128 C CA . GLY B 1 550 ? 175.718 173.364 139.441 1.00 29.91 550 GLY B CA 1
ATOM 11129 C C . GLY B 1 550 ? 176.928 174.248 139.261 1.00 29.91 550 GLY B C 1
ATOM 11130 O O . GLY B 1 550 ? 177.941 174.020 139.930 1.00 29.91 550 GLY B O 1
ATOM 11131 N N . ARG B 1 551 ? 176.860 175.247 138.380 1.00 29.69 551 ARG B N 1
ATOM 11132 C CA . ARG B 1 551 ? 177.992 176.144 138.197 1.00 29.69 551 ARG B CA 1
ATOM 11133 C C . ARG B 1 551 ? 178.224 177.036 139.407 1.00 29.69 551 ARG B C 1
ATOM 11134 O O . ARG B 1 551 ? 179.367 177.424 139.663 1.00 29.69 551 ARG B O 1
ATOM 11142 N N . ILE B 1 552 ? 177.174 177.374 140.155 1.00 28.17 552 ILE B N 1
ATOM 11143 C CA . ILE B 1 552 ? 177.307 178.183 141.356 1.00 28.17 552 ILE B CA 1
ATOM 11144 C C . ILE B 1 552 ? 176.589 177.486 142.503 1.00 28.17 552 ILE B C 1
ATOM 11145 O O . ILE B 1 552 ? 175.642 176.723 142.306 1.00 28.17 552 ILE B O 1
ATOM 11150 N N . SER B 1 553 ? 177.065 177.754 143.714 1.00 31.97 553 SER B N 1
ATOM 11151 C CA . SER B 1 553 ? 176.488 177.166 144.911 1.00 31.97 553 SER B CA 1
ATOM 11152 C C . SER B 1 553 ? 175.266 177.967 145.353 1.00 31.97 553 SER B C 1
ATOM 11153 O O . SER B 1 553 ? 174.931 179.008 144.785 1.00 31.97 553 SER B O 1
ATOM 11156 N N . GLU B 1 554 ? 174.586 177.469 146.387 1.00 34.37 554 GLU B N 1
ATOM 11157 C CA . GLU B 1 554 ? 173.349 178.103 146.829 1.00 34.37 554 GLU B CA 1
ATOM 11158 C C . GLU B 1 554 ? 173.617 179.452 147.485 1.00 34.37 554 GLU B C 1
ATOM 11159 O O . GLU B 1 554 ? 172.805 180.375 147.366 1.00 34.37 554 GLU B O 1
ATOM 11165 N N . VAL B 1 555 ? 174.749 179.591 148.179 1.00 32.98 555 VAL B N 1
ATOM 11166 C CA . VAL B 1 555 ? 175.079 180.875 148.792 1.00 32.98 555 VAL B CA 1
ATOM 11167 C C . VAL B 1 555 ? 175.438 181.907 147.726 1.00 32.98 555 VAL B C 1
ATOM 11168 O O . VAL B 1 555 ? 174.984 183.058 147.780 1.00 32.98 555 VAL B O 1
ATOM 11172 N N . THR B 1 556 ? 176.244 181.513 146.737 1.00 30.97 556 THR B N 1
ATOM 11173 C CA . THR B 1 556 ? 176.556 182.414 145.633 1.00 30.97 556 THR B CA 1
ATOM 11174 C C . THR B 1 556 ? 175.299 182.771 144.855 1.00 30.97 556 THR B C 1
ATOM 11175 O O . THR B 1 556 ? 175.108 183.928 144.458 1.00 30.97 556 THR B O 1
ATOM 11179 N N . ALA B 1 557 ? 174.429 181.784 144.629 1.00 31.73 557 ALA B N 1
ATOM 11180 C CA . ALA B 1 557 ? 173.173 182.048 143.942 1.00 31.73 557 ALA B CA 1
ATOM 11181 C C . ALA B 1 557 ? 172.325 183.040 144.718 1.00 31.73 557 ALA B C 1
ATOM 11182 O O . ALA B 1 557 ? 171.742 183.954 144.132 1.00 31.73 557 ALA B O 1
ATOM 11184 N N . ASN B 1 558 ? 172.246 182.880 146.040 1.00 32.19 558 ASN B N 1
ATOM 11185 C CA . ASN B 1 558 ? 171.467 183.810 146.849 1.00 32.19 558 ASN B CA 1
ATOM 11186 C C . ASN B 1 558 ? 172.043 185.217 146.783 1.00 32.19 558 ASN B C 1
ATOM 11187 O O . ASN B 1 558 ? 171.296 186.193 146.667 1.00 32.19 558 ASN B O 1
ATOM 11192 N N . ILE B 1 559 ? 173.370 185.341 146.841 1.00 30.76 559 ILE B N 1
ATOM 11193 C CA . ILE B 1 559 ? 173.998 186.659 146.768 1.00 30.76 559 ILE B CA 1
ATOM 11194 C C . ILE B 1 559 ? 173.682 187.327 145.432 1.00 30.76 559 ILE B C 1
ATOM 11195 O O . ILE B 1 559 ? 173.278 188.497 145.377 1.00 30.76 559 ILE B O 1
ATOM 11200 N N . LEU B 1 560 ? 173.847 186.584 144.336 1.00 28.64 560 LEU B N 1
ATOM 11201 C CA . LEU B 1 560 ? 173.605 187.151 143.012 1.00 28.64 560 LEU B CA 1
ATOM 11202 C C . LEU B 1 560 ? 172.137 187.510 142.818 1.00 28.64 560 LEU B C 1
ATOM 11203 O O . LEU B 1 560 ? 171.815 188.568 142.262 1.00 28.64 560 LEU B O 1
ATOM 11208 N N . MET B 1 561 ? 171.231 186.637 143.262 1.00 32.31 561 MET B N 1
ATOM 11209 C CA . MET B 1 561 ? 169.806 186.902 143.110 1.00 32.31 561 MET B CA 1
ATOM 11210 C C . MET B 1 561 ? 169.381 188.102 143.941 1.00 32.31 561 MET B C 1
ATOM 11211 O O . MET B 1 561 ? 168.539 188.895 143.509 1.00 32.31 561 MET B O 1
ATOM 11216 N N . GLN B 1 562 ? 169.949 188.251 145.140 1.00 35.60 562 GLN B N 1
ATOM 11217 C CA . GLN B 1 562 ? 169.664 189.430 145.947 1.00 35.60 562 GLN B CA 1
ATOM 11218 C C . GLN B 1 562 ? 170.167 190.692 145.265 1.00 35.60 562 GLN B C 1
ATOM 11219 O O . GLN B 1 562 ? 169.502 191.733 145.305 1.00 35.60 562 GLN B O 1
ATOM 11225 N N . SER B 1 563 ? 171.343 190.622 144.636 1.00 34.05 563 SER B N 1
ATOM 11226 C CA . SER B 1 563 ? 171.841 191.776 143.893 1.00 34.05 563 SER B CA 1
ATOM 11227 C C . SER B 1 563 ? 170.901 192.145 142.753 1.00 34.05 563 SER B C 1
ATOM 11228 O O . SER B 1 563 ? 170.621 193.328 142.525 1.00 34.05 563 SER B O 1
ATOM 11231 N N . VAL B 1 564 ? 170.394 191.146 142.028 1.00 35.09 564 VAL B N 1
ATOM 11232 C CA . VAL B 1 564 ? 169.481 191.445 140.926 1.00 35.09 564 VAL B CA 1
ATOM 11233 C C . VAL B 1 564 ? 168.171 192.013 141.458 1.00 35.09 564 VAL B C 1
ATOM 11234 O O . VAL B 1 564 ? 167.587 192.923 140.860 1.00 35.09 564 VAL B O 1
ATOM 11238 N N . ASP B 1 565 ? 167.678 191.475 142.576 1.00 37.95 565 ASP B N 1
ATOM 11239 C CA . ASP B 1 565 ? 166.447 191.990 143.166 1.00 37.95 565 ASP B CA 1
ATOM 11240 C C . ASP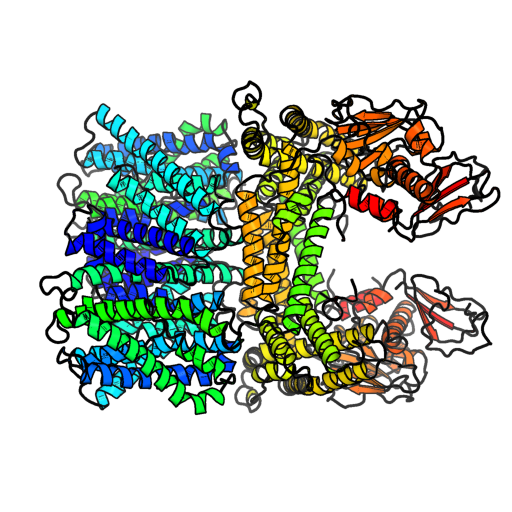 B 1 565 ? 166.614 193.440 143.595 1.00 37.95 565 ASP B C 1
ATOM 11241 O O . ASP B 1 565 ? 165.703 194.257 143.416 1.00 37.95 565 ASP B O 1
ATOM 11246 N N . GLU B 1 566 ? 167.769 193.776 144.172 1.00 38.87 566 GLU B N 1
ATOM 11247 C CA . GLU B 1 566 ? 168.062 195.173 144.468 1.00 38.87 566 GLU B CA 1
ATOM 11248 C C . GLU B 1 566 ? 168.062 196.010 143.198 1.00 38.87 566 GLU B C 1
ATOM 11249 O O . GLU B 1 566 ? 167.481 197.100 143.164 1.00 38.87 566 GLU B O 1
ATOM 11255 N N . ALA B 1 567 ? 168.700 195.510 142.138 1.00 38.08 567 ALA B N 1
ATOM 11256 C CA . ALA B 1 567 ? 168.774 196.254 140.886 1.00 38.08 567 ALA B CA 1
ATOM 11257 C C . ALA B 1 567 ? 167.417 196.427 140.220 1.00 38.08 567 ALA B C 1
ATOM 11258 O O . ALA B 1 567 ? 167.245 197.361 139.432 1.00 38.08 567 ALA B O 1
ATOM 11260 N N . LEU B 1 568 ? 166.456 195.550 140.509 1.00 39.31 568 LEU B N 1
ATOM 11261 C CA . LEU B 1 568 ? 165.153 195.623 139.860 1.00 39.31 568 LEU B CA 1
ATOM 11262 C C . LEU B 1 568 ? 164.311 196.790 140.353 1.00 39.31 568 LEU B C 1
ATOM 11263 O O . LEU B 1 568 ? 163.265 197.069 139.758 1.00 39.31 568 LEU B O 1
ATOM 11268 N N . ASP B 1 569 ? 164.732 197.469 141.416 1.00 44.40 569 ASP B N 1
ATOM 11269 C CA . ASP B 1 569 ? 164.038 198.651 141.901 1.00 44.40 569 ASP B CA 1
ATOM 11270 C C . ASP B 1 569 ? 164.578 199.943 141.303 1.00 44.40 569 ASP B C 1
ATOM 11271 O O . ASP B 1 569 ? 163.879 200.960 141.333 1.00 44.40 569 ASP B O 1
ATOM 11276 N N . GLN B 1 570 ? 165.796 199.926 140.762 1.00 44.82 570 GLN B N 1
ATOM 11277 C CA . GLN B 1 570 ? 166.396 201.086 140.116 1.00 44.82 570 GLN B CA 1
ATOM 11278 C C . GLN B 1 570 ? 166.438 200.935 138.600 1.00 44.82 570 GLN B C 1
ATOM 11279 O O . GLN B 1 570 ? 167.318 201.492 137.940 1.00 44.82 570 GLN B O 1
ATOM 11285 N N . VAL B 1 571 ? 165.495 200.178 138.035 1.00 44.26 571 VAL B N 1
ATOM 11286 C CA . VAL B 1 571 ? 165.440 200.004 136.589 1.00 44.26 571 VAL B CA 1
ATOM 11287 C C . VAL B 1 571 ? 165.126 201.309 135.876 1.00 44.26 571 VAL B C 1
ATOM 11288 O O . VAL B 1 571 ? 165.387 201.435 134.676 1.00 44.26 571 VAL B O 1
ATOM 11292 N N . SER B 1 572 ? 164.565 202.290 136.586 1.00 47.35 572 SER B N 1
ATOM 11293 C CA . SER B 1 572 ? 164.388 203.613 135.997 1.00 47.35 572 SER B CA 1
ATOM 11294 C C . SER B 1 572 ? 165.734 204.242 135.662 1.00 47.35 572 SER B C 1
ATOM 11295 O O . SER B 1 572 ? 165.879 204.905 134.628 1.00 47.35 572 SER B O 1
ATOM 11298 N N . THR B 1 573 ? 166.725 204.048 136.524 1.00 47.26 573 THR B N 1
ATOM 11299 C CA . THR B 1 573 ? 168.082 204.516 136.304 1.00 47.26 573 THR B CA 1
ATOM 11300 C C . THR B 1 573 ? 168.929 203.389 135.713 1.00 47.26 573 THR B C 1
ATOM 11301 O O . THR B 1 573 ? 168.418 202.336 135.321 1.00 47.26 573 THR B O 1
ATOM 11305 N N . THR B 1 574 ? 170.241 203.608 135.655 1.00 44.87 574 THR B N 1
ATOM 11306 C CA . THR B 1 574 ? 171.155 202.644 135.056 1.00 44.87 574 THR B CA 1
ATOM 11307 C C . THR B 1 574 ? 171.113 201.320 135.817 1.00 44.87 574 THR B C 1
ATOM 11308 O O . THR B 1 574 ? 170.746 201.268 136.993 1.00 44.87 574 THR B O 1
ATOM 11312 N N . LEU B 1 575 ? 171.461 200.238 135.119 1.00 39.68 575 LEU B N 1
ATOM 11313 C CA . LEU B 1 575 ? 171.551 198.923 135.742 1.00 39.68 575 LEU B CA 1
ATOM 11314 C C . LEU B 1 575 ? 172.509 198.959 136.925 1.00 39.68 575 LEU B C 1
ATOM 11315 O O . LEU B 1 575 ? 173.703 199.227 136.762 1.00 39.68 575 LEU B O 1
ATOM 11320 N N . CYS B 1 576 ? 171.984 198.686 138.118 1.00 41.02 576 CYS B N 1
ATOM 11321 C CA . CYS B 1 576 ? 172.768 198.668 139.346 1.00 41.02 576 CYS B CA 1
ATOM 11322 C C . CYS B 1 576 ? 172.967 197.249 139.866 1.00 41.02 576 CYS B C 1
ATOM 11323 O O . CYS B 1 576 ? 173.013 197.025 141.077 1.00 41.02 576 CYS B O 1
ATOM 11326 N N . ASP B 1 577 ? 173.081 196.284 138.953 1.00 34.46 577 ASP B N 1
ATOM 11327 C CA . ASP B 1 577 ? 173.218 194.887 139.349 1.00 34.46 577 ASP B CA 1
ATOM 11328 C C . ASP B 1 577 ? 174.507 194.648 140.126 1.00 34.46 577 ASP B C 1
ATOM 11329 O O . ASP B 1 577 ? 174.516 193.866 141.082 1.00 34.46 577 ASP B O 1
ATOM 11334 N N . TRP B 1 578 ? 175.598 195.308 139.736 1.00 32.60 578 TRP B N 1
ATOM 11335 C CA . TRP B 1 578 ? 176.878 195.120 140.404 1.00 32.60 578 TRP B CA 1
ATOM 11336 C C . TRP B 1 578 ? 176.957 195.833 141.747 1.00 32.60 578 TRP B C 1
ATOM 11337 O O . TRP B 1 578 ? 177.852 195.530 142.543 1.00 32.60 578 TRP B O 1
ATOM 11348 N N . ARG B 1 579 ? 176.049 196.773 142.015 1.00 36.29 579 ARG B N 1
ATOM 11349 C CA . ARG B 1 579 ? 176.098 197.506 143.274 1.00 36.29 579 ARG B CA 1
ATOM 11350 C C . ARG B 1 579 ? 175.923 196.571 144.464 1.00 36.29 579 ARG B C 1
ATOM 11351 O O . ARG B 1 579 ? 176.615 196.710 145.478 1.00 36.29 579 ARG B O 1
ATOM 11359 N N . GLY B 1 580 ? 175.007 195.610 144.357 1.00 33.30 580 GLY B N 1
ATOM 11360 C CA . GLY B 1 580 ? 174.813 194.649 145.426 1.00 33.30 580 GLY B CA 1
ATOM 11361 C C . GLY B 1 580 ? 175.893 193.594 145.523 1.00 33.30 580 GLY B C 1
ATOM 11362 O O . GLY B 1 580 ? 175.935 192.867 146.520 1.00 33.30 580 GLY B O 1
ATOM 11363 N N . LEU B 1 581 ? 176.760 193.493 144.516 1.00 32.50 581 LEU B N 1
ATOM 11364 C CA . LEU B 1 581 ? 177.861 192.541 144.527 1.00 32.50 581 LEU B CA 1
ATOM 11365 C C . LEU B 1 581 ? 179.185 193.169 144.927 1.00 32.50 581 LEU B C 1
ATOM 11366 O O . LEU B 1 581 ? 180.111 192.440 145.296 1.00 32.50 581 LEU B O 1
ATOM 11371 N N . LYS B 1 582 ? 179.292 194.492 144.847 1.00 34.84 582 LYS B N 1
ATOM 11372 C CA . LYS B 1 582 ? 180.515 195.170 145.267 1.00 34.84 582 LYS B CA 1
ATOM 11373 C C . LYS B 1 582 ? 180.926 194.851 146.701 1.00 34.84 582 LYS B C 1
ATOM 11374 O O . LYS B 1 582 ? 182.134 194.676 146.937 1.00 34.84 582 LYS B O 1
ATOM 11380 N N . PRO B 1 583 ? 180.023 194.780 147.689 1.00 34.71 583 PRO B N 1
ATOM 11381 C CA . PRO B 1 583 ? 180.463 194.389 149.040 1.00 34.71 583 PRO B CA 1
ATOM 11382 C C . PRO B 1 583 ? 181.130 193.026 149.103 1.00 34.71 583 PRO B C 1
ATOM 11383 O O . PRO B 1 583 ? 182.031 192.830 149.928 1.00 34.71 583 PRO B O 1
ATOM 11387 N N . HIS B 1 584 ? 180.718 192.078 148.266 1.00 33.08 584 HIS B N 1
ATOM 11388 C CA . HIS B 1 584 ? 181.252 190.724 148.304 1.00 33.08 584 HIS B CA 1
ATOM 11389 C C . HIS B 1 584 ? 182.468 190.528 147.409 1.00 33.08 584 HIS B C 1
ATOM 11390 O O . HIS B 1 584 ? 183.062 189.446 147.430 1.00 33.08 584 HIS B O 1
ATOM 11397 N N . VAL B 1 585 ? 182.855 191.533 146.631 1.00 32.84 585 VAL B N 1
ATOM 11398 C CA . VAL B 1 585 ? 183.972 191.427 145.698 1.00 32.84 585 VAL B CA 1
ATOM 11399 C C . VAL B 1 585 ? 184.963 192.526 146.057 1.00 32.84 585 VAL B C 1
ATOM 11400 O O . VAL B 1 585 ? 184.776 193.692 145.690 1.00 32.84 585 VAL B O 1
ATOM 11404 N N . ASN B 1 586 ? 186.020 192.164 146.782 1.00 38.71 586 ASN B N 1
ATOM 11405 C CA . ASN B 1 586 ? 187.050 193.110 147.179 1.00 38.71 586 ASN B CA 1
ATOM 11406 C C . ASN B 1 586 ? 188.413 192.440 147.099 1.00 38.71 586 ASN B C 1
ATOM 11407 O O . ASN B 1 586 ? 188.539 191.227 147.276 1.00 38.71 586 ASN B O 1
ATOM 11412 N N . PHE B 1 587 ? 189.435 193.250 146.829 1.00 41.26 587 PHE B N 1
ATOM 11413 C CA . PHE B 1 587 ? 190.818 192.790 146.706 1.00 41.26 587 PHE B CA 1
ATOM 11414 C C . PHE B 1 587 ? 191.690 193.705 147.555 1.00 41.26 587 PHE B C 1
ATOM 11415 O O . PHE B 1 587 ? 192.347 194.617 147.034 1.00 41.26 587 PHE B O 1
ATOM 11423 N N . PRO B 1 588 ? 191.712 193.496 148.875 1.00 49.33 588 PRO B N 1
ATOM 11424 C CA . PRO B 1 588 ? 192.358 194.468 149.772 1.00 49.33 588 PRO B CA 1
ATOM 11425 C C . PRO B 1 588 ? 193.860 194.623 149.569 1.00 49.33 588 PRO B C 1
ATOM 11426 O O . PRO B 1 588 ? 194.334 195.734 149.312 1.00 49.33 588 PRO B O 1
ATOM 11430 N N . ASN B 1 589 ? 194.618 193.534 149.679 1.00 58.19 589 ASN B N 1
ATOM 11431 C CA . ASN B 1 589 ? 196.069 193.616 149.562 1.00 58.19 589 ASN B CA 1
ATOM 11432 C C . ASN B 1 589 ? 196.633 192.228 149.300 1.00 58.19 589 ASN B C 1
ATOM 11433 O O . ASN B 1 589 ? 195.969 191.212 149.524 1.00 58.19 589 ASN B O 1
ATOM 11438 N N . TYR B 1 590 ? 197.875 192.202 148.821 1.00 65.98 590 TYR B N 1
ATOM 11439 C CA . TYR B 1 590 ? 198.557 190.961 148.466 1.00 65.98 590 TYR B CA 1
ATOM 11440 C C . TYR B 1 590 ? 199.997 190.981 148.977 1.00 65.98 590 TYR B C 1
ATOM 11441 O O . TYR B 1 590 ? 200.946 190.665 148.259 1.00 65.98 590 TYR B O 1
ATOM 11450 N N . TYR B 1 591 ? 200.173 191.339 150.252 1.00 74.46 591 TYR B N 1
ATOM 11451 C CA . TYR B 1 591 ? 201.497 191.320 150.869 1.00 74.46 591 TYR B CA 1
ATOM 11452 C C . TYR B 1 591 ? 202.094 189.923 150.973 1.00 74.46 591 TYR B C 1
ATOM 11453 O O . TYR B 1 591 ? 203.200 189.786 151.508 1.00 74.46 591 TYR B O 1
ATOM 11462 N N . ASN B 1 592 ? 201.402 188.890 150.489 1.00 75.88 592 ASN B N 1
ATOM 11463 C CA . ASN B 1 592 ? 201.950 187.540 150.529 1.00 75.88 592 ASN B CA 1
ATOM 11464 C C . ASN B 1 592 ? 203.162 187.373 149.622 1.00 75.88 592 ASN B C 1
ATOM 11465 O O . ASN B 1 592 ? 203.868 186.367 149.738 1.00 75.88 592 ASN B O 1
ATOM 11470 N N . PHE B 1 593 ? 203.418 188.323 148.724 1.00 75.93 593 PHE B N 1
ATOM 11471 C CA . PHE B 1 593 ? 204.570 188.263 147.834 1.00 75.93 593 PHE B CA 1
ATOM 11472 C C . PHE B 1 593 ? 205.690 189.210 148.246 1.00 75.93 593 PHE B C 1
ATOM 11473 O O . PHE B 1 593 ? 206.643 189.393 147.483 1.00 75.93 593 PHE B O 1
ATOM 11481 N N . LEU B 1 594 ? 205.599 189.814 149.429 1.00 83.38 594 LEU B N 1
ATOM 11482 C CA . LEU B 1 594 ? 206.643 190.695 149.950 1.00 83.38 594 LEU B CA 1
ATOM 11483 C C . LEU B 1 594 ? 207.546 189.965 150.935 1.00 83.38 594 LEU B C 1
ATOM 11484 O O . LEU B 1 594 ? 207.984 190.539 151.936 1.00 83.38 594 LEU B O 1
ATOM 11489 N N . HIS B 1 595 ? 207.813 188.685 150.670 1.00 88.34 595 HIS B N 1
ATOM 11490 C CA . HIS B 1 595 ? 208.599 187.768 151.492 1.00 88.34 595 HIS B CA 1
ATOM 11491 C C . HIS B 1 595 ? 207.914 187.439 152.813 1.00 88.34 595 HIS B C 1
ATOM 11492 O O . HIS B 1 595 ? 208.474 186.677 153.611 1.00 88.34 595 HIS B O 1
ATOM 11499 N N . SER B 1 596 ? 206.722 187.981 153.073 1.00 87.54 596 SER B N 1
ATOM 11500 C CA . SER B 1 596 ? 206.014 187.654 154.306 1.00 87.54 596 SER B CA 1
ATOM 11501 C C . SER B 1 596 ? 205.659 186.174 154.361 1.00 87.54 596 SER B C 1
ATOM 11502 O O . SER B 1 596 ? 205.820 185.528 155.403 1.00 87.54 596 SER B O 1
ATOM 11505 N N . LYS B 1 597 ? 205.180 185.617 153.244 1.00 85.50 597 LYS B N 1
ATOM 11506 C CA . LYS B 1 597 ? 204.817 184.206 153.200 1.00 85.50 597 LYS B CA 1
ATOM 11507 C C . LYS B 1 597 ? 205.297 183.524 151.921 1.00 85.50 597 LYS B C 1
ATOM 11508 O O . LYS B 1 597 ? 204.697 182.527 151.502 1.00 85.50 597 LYS B O 1
ATOM 11514 N N . VAL B 1 598 ? 206.351 184.036 151.282 1.00 84.69 598 VAL B N 1
ATOM 11515 C CA . VAL B 1 598 ? 206.888 183.364 150.104 1.00 84.69 598 VAL B CA 1
ATOM 11516 C C . VAL B 1 598 ? 207.770 182.182 150.481 1.00 84.69 598 VAL B C 1
ATOM 11517 O O . VAL B 1 598 ? 208.043 181.327 149.628 1.00 84.69 598 VAL B O 1
ATOM 11521 N N . VAL B 1 599 ? 208.232 182.115 151.734 1.00 85.20 599 VAL B N 1
ATOM 11522 C CA . VAL B 1 599 ? 209.019 180.962 152.176 1.00 85.20 599 VAL B CA 1
ATOM 11523 C C . VAL B 1 599 ? 208.236 179.658 152.034 1.00 85.20 599 VAL B C 1
ATOM 11524 O O . VAL B 1 599 ? 208.787 178.692 151.489 1.00 85.20 599 VAL B O 1
ATOM 11528 N N . PRO B 1 600 ? 206.972 179.560 152.488 1.00 81.55 600 PRO B N 1
ATOM 11529 C CA . PRO B 1 600 ? 206.197 178.364 152.140 1.00 81.55 600 PRO B CA 1
ATOM 11530 C C . PRO B 1 600 ? 205.931 178.295 150.647 1.00 81.55 600 PRO B C 1
ATOM 11531 O O . PRO B 1 600 ? 206.140 177.245 150.030 1.00 81.55 600 PRO B O 1
ATOM 11535 N N . ARG B 1 601 ? 205.434 179.389 150.063 1.00 78.89 601 ARG B N 1
ATOM 11536 C CA . ARG B 1 601 ? 204.943 179.449 148.687 1.00 78.89 601 ARG B CA 1
ATOM 11537 C C . ARG B 1 601 ? 203.751 178.515 148.542 1.00 78.89 601 ARG B C 1
ATOM 11538 O O . ARG B 1 601 ? 203.180 178.396 147.449 1.00 78.89 601 ARG B O 1
ATOM 11546 N N . LYS B 1 602 ? 203.371 177.842 149.627 1.00 70.21 602 LYS B N 1
ATOM 11547 C CA . LYS B 1 602 ? 202.498 176.681 149.710 1.00 70.21 602 LYS B CA 1
ATOM 11548 C C . LYS B 1 602 ? 201.247 176.966 150.522 1.00 70.21 602 LYS B C 1
ATOM 11549 O O . LYS B 1 602 ? 200.174 176.453 150.201 1.00 70.21 602 LYS B O 1
ATOM 11555 N N . LEU B 1 603 ? 201.382 177.750 151.600 1.00 61.12 603 LEU B N 1
ATOM 11556 C CA . LEU B 1 603 ? 200.226 178.331 152.266 1.00 61.12 603 LEU B CA 1
ATOM 11557 C C . LEU B 1 603 ? 199.653 179.520 151.509 1.00 61.12 603 LEU B C 1
ATOM 11558 O O . LEU B 1 603 ? 198.465 179.823 151.673 1.00 61.12 603 LEU B O 1
ATOM 11563 N N . VAL B 1 604 ? 200.469 180.209 150.706 1.00 58.89 604 VAL B N 1
ATOM 11564 C CA . VAL B 1 604 ? 200.015 181.426 150.033 1.00 58.89 604 VAL B CA 1
ATOM 11565 C C . VAL B 1 604 ? 198.811 181.133 149.148 1.00 58.89 604 VAL B C 1
ATOM 11566 O O . VAL B 1 604 ? 197.831 181.888 149.136 1.00 58.89 604 VAL B O 1
ATOM 11570 N N . THR B 1 605 ? 198.856 180.022 148.409 1.00 50.66 605 THR B N 1
ATOM 11571 C CA . THR B 1 605 ? 197.714 179.641 147.591 1.00 50.66 605 THR B CA 1
ATOM 11572 C C . THR B 1 605 ? 196.501 179.357 148.463 1.00 50.66 605 THR B C 1
ATOM 11573 O O . THR B 1 605 ? 195.374 179.701 148.098 1.00 50.66 605 THR B O 1
ATOM 11577 N N . TYR B 1 606 ? 196.714 178.744 149.629 1.00 47.31 606 TYR B N 1
ATOM 11578 C CA . TYR B 1 606 ? 195.597 178.436 150.517 1.00 47.31 606 TYR B CA 1
ATOM 11579 C C . TYR B 1 606 ? 194.892 179.707 150.977 1.00 47.31 606 TYR B C 1
ATOM 11580 O O . TYR B 1 606 ? 193.664 179.820 150.874 1.00 47.31 606 TYR B O 1
ATOM 11589 N N . PHE B 1 607 ? 195.654 180.674 151.501 1.00 49.26 607 PHE B N 1
ATOM 11590 C CA . PHE B 1 607 ? 195.025 181.912 151.955 1.00 49.26 607 PHE B CA 1
ATOM 11591 C C . PHE B 1 607 ? 194.412 182.687 150.798 1.00 49.26 607 PHE B C 1
ATOM 11592 O O . PHE B 1 607 ? 193.331 183.268 150.944 1.00 49.26 607 PHE B O 1
ATOM 11600 N N . ALA B 1 608 ? 195.079 182.716 149.642 1.00 43.17 608 ALA B N 1
ATOM 11601 C CA . ALA B 1 608 ? 194.524 183.440 148.506 1.00 43.17 608 ALA B CA 1
ATOM 11602 C C . ALA B 1 608 ? 193.211 182.823 148.044 1.00 43.17 608 ALA B C 1
ATOM 11603 O O . ALA B 1 608 ? 192.253 183.543 147.743 1.00 43.17 608 ALA B O 1
ATOM 11605 N N . VAL B 1 609 ? 193.143 181.492 147.985 1.00 39.11 609 VAL B N 1
ATOM 11606 C CA . VAL B 1 609 ? 191.924 180.826 147.541 1.00 39.11 609 VAL B CA 1
ATOM 11607 C C . VAL B 1 609 ? 190.807 181.026 148.555 1.00 39.11 609 VAL B C 1
ATOM 11608 O O . VAL B 1 609 ? 189.695 181.423 148.198 1.00 39.11 609 VAL B O 1
ATOM 11612 N N . GLU B 1 610 ? 191.086 180.776 149.838 1.00 43.87 610 GLU B N 1
ATOM 11613 C CA . GLU B 1 610 ? 190.059 180.961 150.860 1.00 43.87 610 GLU B CA 1
ATOM 11614 C C . GLU B 1 610 ? 189.625 182.415 150.966 1.00 43.87 610 GLU B C 1
ATOM 11615 O O . GLU B 1 610 ? 188.520 182.704 151.438 1.00 43.87 610 GLU B O 1
ATOM 11621 N N . ARG B 1 611 ? 190.475 183.337 150.529 1.00 46.11 611 ARG B N 1
ATOM 11622 C CA . ARG B 1 611 ? 190.228 184.765 150.642 1.00 46.11 611 ARG B CA 1
ATOM 11623 C C . ARG B 1 611 ? 189.588 185.346 149.389 1.00 46.11 611 ARG B C 1
ATOM 11624 O O . ARG B 1 611 ? 188.928 186.388 149.464 1.00 46.11 611 ARG B O 1
ATOM 11632 N N . LEU B 1 612 ? 189.748 184.683 148.242 1.00 35.76 612 LEU B N 1
ATOM 11633 C CA . LEU B 1 612 ? 189.205 185.148 146.972 1.00 35.76 612 LEU B CA 1
ATOM 11634 C C . LEU B 1 612 ? 188.312 184.108 146.302 1.00 35.76 612 LEU B C 1
ATOM 11635 O O . LEU B 1 612 ? 188.089 184.169 145.094 1.00 35.76 612 LEU B O 1
ATOM 11640 N N . GLU B 1 613 ? 187.794 183.145 147.064 1.00 31.31 613 GLU B N 1
ATOM 11641 C CA . GLU B 1 613 ? 186.992 182.084 146.462 1.00 31.31 613 GLU B CA 1
ATOM 11642 C C . GLU B 1 613 ? 185.609 182.587 146.072 1.00 31.31 613 GLU B C 1
ATOM 11643 O O . GLU B 1 613 ? 185.231 182.548 144.897 1.00 31.31 613 GLU B O 1
ATOM 11649 N N . SER B 1 614 ? 184.838 183.058 147.053 1.00 28.16 614 SER B N 1
ATOM 11650 C CA . SER B 1 614 ? 183.473 183.489 146.779 1.00 28.16 614 SER B CA 1
ATOM 11651 C C . SER B 1 614 ? 183.450 184.703 145.864 1.00 28.16 614 SER B C 1
ATOM 11652 O O . SER B 1 614 ? 182.545 184.843 145.035 1.00 28.16 614 SER B O 1
ATOM 11655 N N . ALA B 1 615 ? 184.427 185.598 146.007 1.00 26.76 615 ALA B N 1
ATOM 11656 C CA . ALA B 1 615 ? 184.483 186.771 145.143 1.00 26.76 615 ALA B CA 1
ATOM 11657 C C . ALA B 1 615 ? 184.719 186.379 143.691 1.00 26.76 615 ALA B C 1
ATOM 11658 O O . ALA B 1 615 ? 184.105 186.949 142.782 1.00 26.76 615 ALA B O 1
ATOM 11660 N N . CYS B 1 616 ? 185.603 185.409 143.453 1.00 26.77 616 CYS B N 1
ATOM 11661 C CA . CYS B 1 616 ? 185.842 184.937 142.092 1.00 26.77 616 CYS B CA 1
ATOM 11662 C C . CYS B 1 616 ? 184.597 184.282 141.511 1.00 26.77 616 CYS B C 1
ATOM 11663 O O . CYS B 1 616 ? 184.269 184.489 140.337 1.00 26.77 616 CYS B O 1
ATOM 11666 N N . TYR B 1 617 ? 183.895 183.484 142.317 1.00 25.18 617 TYR B N 1
ATOM 11667 C CA . TYR B 1 617 ? 182.649 182.872 141.868 1.00 25.18 617 TYR B CA 1
ATOM 11668 C C . TYR B 1 617 ? 181.621 183.931 141.504 1.00 25.18 617 TYR B C 1
ATOM 11669 O O . TYR B 1 617 ? 180.960 183.842 140.465 1.00 25.18 617 TYR B O 1
ATOM 11678 N N . ILE B 1 618 ? 181.477 184.947 142.354 1.00 24.93 618 ILE B N 1
ATOM 11679 C CA . ILE B 1 618 ? 180.493 185.995 142.109 1.00 24.93 618 ILE B CA 1
ATOM 11680 C C . ILE B 1 618 ? 180.843 186.765 140.843 1.00 24.93 618 ILE B C 1
ATOM 11681 O O . ILE B 1 618 ? 179.977 187.042 140.010 1.00 24.93 618 ILE B O 1
ATOM 11686 N N . SER B 1 619 ? 182.122 187.103 140.669 1.00 24.96 619 SER B N 1
ATOM 11687 C CA . SER B 1 619 ? 182.535 187.851 139.486 1.00 24.96 619 SER B CA 1
ATOM 11688 C C . SER B 1 619 ? 182.327 187.041 138.212 1.00 24.96 619 SER B C 1
ATOM 11689 O O . SER B 1 619 ? 181.787 187.554 137.224 1.00 24.96 619 SER B O 1
ATOM 11692 N N . ALA B 1 620 ? 182.749 185.775 138.214 1.00 25.41 620 ALA B N 1
ATOM 11693 C CA . ALA B 1 620 ? 182.597 184.944 137.027 1.00 25.41 620 ALA B CA 1
ATOM 11694 C C . ALA B 1 620 ? 181.130 184.711 136.697 1.00 25.41 620 ALA B C 1
ATOM 11695 O O . ALA B 1 620 ? 180.737 184.773 135.527 1.00 25.41 620 ALA B O 1
ATOM 11697 N N . ALA B 1 621 ? 180.303 184.447 137.711 1.00 24.15 621 ALA B N 1
ATOM 11698 C CA . ALA B 1 621 ? 178.883 184.234 137.469 1.00 24.15 621 ALA B CA 1
ATOM 11699 C C . ALA B 1 621 ? 178.209 185.505 136.977 1.00 24.15 621 ALA B C 1
ATOM 11700 O O . ALA B 1 621 ? 177.356 185.455 136.088 1.00 24.15 621 ALA B O 1
ATOM 11702 N N . PHE B 1 622 ? 178.581 186.656 137.539 1.00 24.59 622 PHE B N 1
ATOM 11703 C CA . PHE B 1 622 ? 178.027 187.925 137.087 1.00 24.59 622 PHE B CA 1
ATOM 11704 C C . PHE B 1 622 ? 178.362 188.171 135.624 1.00 24.59 622 PHE B C 1
ATOM 11705 O O . PHE B 1 622 ? 177.484 188.506 134.822 1.00 24.59 622 PHE B O 1
ATOM 11713 N N . LEU B 1 623 ? 179.631 187.989 135.254 1.00 25.56 623 LEU B N 1
ATOM 11714 C CA . LEU B 1 623 ? 180.029 188.221 133.870 1.00 25.56 623 LEU B CA 1
ATOM 11715 C C . LEU B 1 623 ? 179.355 187.237 132.923 1.00 25.56 623 LEU B C 1
ATOM 11716 O O . LEU B 1 623 ? 178.875 187.630 131.852 1.00 25.56 623 LEU B O 1
ATOM 11721 N N . ARG B 1 624 ? 179.296 185.958 133.300 1.00 26.87 624 ARG B N 1
ATOM 11722 C CA . ARG B 1 624 ? 178.658 184.966 132.442 1.00 26.87 624 ARG B CA 1
ATOM 11723 C C . ARG B 1 624 ? 177.176 185.255 132.261 1.00 26.87 624 ARG B C 1
ATOM 11724 O O . ARG B 1 624 ? 176.659 185.206 131.139 1.00 26.87 624 ARG B O 1
ATOM 11732 N N . ALA B 1 625 ? 176.474 185.563 133.353 1.00 24.30 625 ALA B N 1
ATOM 11733 C CA . ALA B 1 625 ? 175.044 185.819 133.262 1.00 24.30 625 ALA B CA 1
ATOM 11734 C C . ALA B 1 625 ? 174.761 187.087 132.481 1.00 24.30 625 ALA B C 1
ATOM 11735 O O . ALA B 1 625 ? 173.772 187.159 131.749 1.00 24.30 625 ALA B O 1
ATOM 11737 N N . HIS B 1 626 ? 175.615 188.101 132.617 1.00 26.81 626 HIS B N 1
ATOM 11738 C CA . HIS B 1 626 ? 175.400 189.322 131.854 1.00 26.81 626 HIS B CA 1
ATOM 11739 C C . HIS B 1 626 ? 175.662 189.104 130.372 1.00 26.81 626 HIS B C 1
ATOM 11740 O O . HIS B 1 626 ? 174.928 189.627 129.534 1.00 26.81 626 HIS B O 1
ATOM 11747 N N . THR B 1 627 ? 176.680 188.313 130.024 1.00 29.27 627 THR B N 1
ATOM 11748 C CA . THR B 1 627 ? 176.898 187.974 128.620 1.00 29.27 627 THR B CA 1
ATOM 11749 C C . THR B 1 627 ? 175.710 187.209 128.048 1.00 29.27 627 THR B C 1
ATOM 11750 O O . THR B 1 627 ? 175.227 187.508 126.946 1.00 29.27 627 THR B O 1
ATOM 11754 N N . ILE B 1 628 ? 175.215 186.221 128.797 1.00 28.49 628 ILE B N 1
ATOM 11755 C CA . ILE B 1 628 ? 174.098 185.412 128.325 1.00 28.49 628 ILE B CA 1
ATOM 11756 C C . ILE B 1 628 ? 172.841 186.258 128.175 1.00 28.49 628 ILE B C 1
ATOM 11757 O O . ILE B 1 628 ? 172.148 186.183 127.155 1.00 28.49 628 ILE B O 1
ATOM 11762 N N . ALA B 1 629 ? 172.528 187.079 129.179 1.00 29.78 629 ALA B N 1
ATOM 11763 C CA . ALA B 1 629 ? 171.348 187.929 129.105 1.00 29.78 629 ALA B CA 1
ATOM 11764 C C . ALA B 1 629 ? 171.493 188.998 128.036 1.00 29.78 629 ALA B C 1
ATOM 11765 O O . ALA B 1 629 ? 170.494 189.430 127.461 1.00 29.78 629 ALA B O 1
ATOM 11767 N N . ARG B 1 630 ? 172.720 189.428 127.747 1.00 32.33 630 ARG B N 1
ATOM 11768 C CA . ARG B 1 630 ? 172.946 190.395 126.683 1.00 32.33 630 ARG B CA 1
ATOM 11769 C C . ARG B 1 630 ? 172.636 189.777 125.327 1.00 32.33 630 ARG B C 1
ATOM 11770 O O . ARG B 1 630 ? 171.940 190.375 124.496 1.00 32.33 630 ARG B O 1
ATOM 11778 N N . GLN B 1 631 ? 173.124 188.555 125.102 1.00 37.31 631 GLN B N 1
ATOM 11779 C CA . GLN B 1 631 ? 172.792 187.847 123.870 1.00 37.31 631 GLN B CA 1
ATOM 11780 C C . GLN B 1 631 ? 171.295 187.576 123.775 1.00 37.31 631 GLN B C 1
ATOM 11781 O O . GLN B 1 631 ? 170.706 187.684 122.694 1.00 37.31 631 GLN B O 1
ATOM 11787 N N . GLN B 1 632 ? 170.665 187.214 124.895 1.00 33.80 632 GLN B N 1
ATOM 11788 C CA . GLN B 1 632 ? 169.234 186.927 124.888 1.00 33.80 632 GLN B CA 1
ATOM 11789 C C . GLN B 1 632 ? 168.410 188.177 124.603 1.00 33.80 632 GLN B C 1
ATOM 11790 O O . GLN B 1 632 ? 167.417 188.117 123.871 1.00 33.80 632 GLN B O 1
ATOM 11796 N N . LEU B 1 633 ? 168.795 189.314 125.184 1.00 36.62 633 LEU B N 1
ATOM 11797 C CA . LEU B 1 633 ? 168.096 190.561 124.910 1.00 36.62 633 LEU B CA 1
ATOM 11798 C C . LEU B 1 633 ? 168.310 191.007 123.474 1.00 36.62 633 LEU B C 1
ATOM 11799 O O . LEU B 1 633 ? 167.429 191.645 122.888 1.00 36.62 633 LEU B O 1
ATOM 11804 N N . TYR B 1 634 ? 169.468 190.693 122.890 1.00 41.01 634 TYR B N 1
ATOM 11805 C CA . TYR B 1 634 ? 169.637 190.959 121.468 1.00 41.01 634 TYR B CA 1
ATOM 11806 C C . TYR B 1 634 ? 168.721 190.084 120.624 1.00 41.01 634 TYR B C 1
ATOM 11807 O O . TYR B 1 634 ? 168.238 190.524 119.577 1.00 41.01 634 TYR B O 1
ATOM 11816 N N . ASP B 1 635 ? 168.479 188.844 121.048 1.00 38.69 635 ASP B N 1
ATOM 11817 C CA . ASP B 1 635 ? 167.582 187.975 120.295 1.00 38.69 635 ASP B CA 1
ATOM 11818 C C . ASP B 1 635 ? 166.123 188.371 120.484 1.00 38.69 635 ASP B C 1
ATOM 11819 O O . ASP B 1 635 ? 165.322 188.257 119.551 1.00 38.69 635 ASP B O 1
ATOM 11824 N N . PHE B 1 636 ? 165.761 188.833 121.682 1.00 38.53 636 PHE B N 1
ATOM 11825 C CA . PHE B 1 636 ? 164.371 189.189 121.950 1.00 38.53 636 PHE B CA 1
ATOM 11826 C C . PHE B 1 636 ? 163.992 190.525 121.321 1.00 38.53 636 PHE B C 1
ATOM 11827 O O . PHE B 1 636 ? 162.876 190.678 120.812 1.00 38.53 636 PHE B O 1
ATOM 11835 N N . LEU B 1 637 ? 164.896 191.502 121.341 1.00 40.98 637 LEU B N 1
ATOM 11836 C CA . LEU B 1 637 ? 164.602 192.815 120.781 1.00 40.98 637 LEU B CA 1
ATOM 11837 C C . LEU B 1 637 ? 165.097 192.986 119.352 1.00 40.98 637 LEU B C 1
ATOM 11838 O O . LEU B 1 637 ? 164.520 193.782 118.605 1.00 40.98 637 LEU B O 1
ATOM 11843 N N . GLY B 1 638 ? 166.138 192.262 118.958 1.00 43.91 638 GLY B N 1
ATOM 11844 C CA . GLY B 1 638 ? 166.638 192.293 117.599 1.00 43.91 638 GLY B CA 1
ATOM 11845 C C . GLY B 1 638 ? 167.609 193.414 117.291 1.00 43.91 638 GLY B C 1
ATOM 11846 O O . GLY B 1 638 ? 168.823 193.196 117.290 1.00 43.91 638 GLY B O 1
ATOM 11847 N N . GLU B 1 639 ? 167.100 194.619 117.028 1.00 47.37 639 GLU B N 1
ATOM 11848 C CA . GLU B 1 639 ? 167.974 195.717 116.635 1.00 47.37 639 GLU B CA 1
ATOM 11849 C C . GLU B 1 639 ? 167.565 197.062 117.227 1.00 47.37 639 GLU B C 1
ATOM 11850 O O . GLU B 1 639 ? 168.134 198.088 116.834 1.00 47.37 639 GLU B O 1
ATOM 11856 N N . SER B 1 640 ? 166.608 197.097 118.150 1.00 47.23 640 SER B N 1
ATOM 11857 C CA . SER B 1 640 ? 166.113 198.369 118.658 1.00 47.23 640 SER B CA 1
ATOM 11858 C C . SER B 1 640 ? 167.206 199.116 119.411 1.00 47.23 640 SER B C 1
ATOM 11859 O O . SER B 1 640 ? 168.058 198.512 120.066 1.00 47.23 640 SER B O 1
ATOM 11862 N N . ASN B 1 641 ? 167.178 200.447 119.305 1.00 47.75 641 ASN B N 1
ATOM 11863 C CA . ASN B 1 641 ? 168.205 201.265 119.938 1.00 47.75 641 ASN B CA 1
ATOM 11864 C C . ASN B 1 641 ? 168.131 201.199 121.458 1.00 47.75 641 ASN B C 1
ATOM 11865 O O . ASN B 1 641 ? 169.153 201.363 122.131 1.00 47.75 641 ASN B O 1
ATOM 11870 N N . ILE B 1 642 ? 166.941 200.972 122.017 1.00 45.63 642 ILE B N 1
ATOM 11871 C CA . ILE B 1 642 ? 166.820 200.814 123.464 1.00 45.63 642 ILE B CA 1
ATOM 11872 C C . ILE B 1 642 ? 167.529 199.545 123.920 1.00 45.63 642 ILE B C 1
ATOM 11873 O O . ILE B 1 642 ? 168.199 199.524 124.963 1.00 45.63 642 ILE B O 1
ATOM 11878 N N . GLY B 1 643 ? 167.384 198.465 123.152 1.00 43.96 643 GLY B N 1
ATOM 11879 C CA . GLY B 1 643 ? 168.118 197.251 123.460 1.00 43.96 643 GLY B CA 1
ATOM 11880 C C . GLY B 1 643 ? 169.618 197.460 123.424 1.00 43.96 643 GLY B C 1
ATOM 11881 O O . GLY B 1 643 ? 170.342 196.965 124.288 1.00 43.96 643 GLY B O 1
ATOM 11882 N N . SER B 1 644 ? 170.103 198.207 122.430 1.00 43.17 644 SER B N 1
ATOM 11883 C CA . SER B 1 644 ? 171.529 198.512 122.362 1.00 43.17 644 SER B CA 1
ATOM 11884 C C . SER B 1 644 ? 171.962 199.381 123.534 1.00 43.17 644 SER B C 1
ATOM 11885 O O . SER B 1 644 ? 173.078 199.232 124.045 1.00 43.17 644 SER B O 1
ATOM 11888 N N . ILE B 1 645 ? 171.094 200.293 123.975 1.00 41.81 645 ILE B N 1
ATOM 11889 C CA . ILE B 1 645 ? 171.409 201.124 125.133 1.00 41.81 645 ILE B CA 1
ATOM 11890 C C . ILE B 1 645 ? 171.580 200.262 126.375 1.00 41.81 645 ILE B C 1
ATOM 11891 O O . ILE B 1 645 ? 172.542 200.424 127.135 1.00 41.81 645 ILE B O 1
ATOM 11896 N N . VAL B 1 646 ? 170.657 199.325 126.596 1.00 40.40 646 VAL B N 1
ATOM 11897 C CA . VAL B 1 646 ? 170.760 198.453 127.765 1.00 40.40 646 VAL B CA 1
ATOM 11898 C C . VAL B 1 646 ? 171.969 197.530 127.640 1.00 40.40 646 VAL B C 1
ATOM 11899 O O . VAL B 1 646 ? 172.644 197.227 128.632 1.00 40.40 646 VAL B O 1
ATOM 11903 N N . ILE B 1 647 ? 172.263 197.073 126.423 1.00 38.51 647 ILE B N 1
ATOM 11904 C CA . ILE B 1 647 ? 173.417 196.206 126.199 1.00 38.51 647 ILE B CA 1
ATOM 11905 C C . ILE B 1 647 ? 174.706 196.938 126.551 1.00 38.51 647 ILE B C 1
ATOM 11906 O O . ILE B 1 647 ? 175.585 196.400 127.236 1.00 38.51 647 ILE B O 1
ATOM 11911 N N . ASN B 1 648 ? 174.831 198.186 126.098 1.00 39.47 648 ASN B N 1
ATOM 11912 C CA . ASN B 1 648 ? 176.015 198.973 126.422 1.00 39.47 648 ASN B CA 1
ATOM 11913 C C . ASN B 1 648 ? 176.068 199.302 127.908 1.00 39.47 648 ASN B C 1
ATOM 11914 O O . ASN B 1 648 ? 177.153 199.353 128.496 1.00 39.47 648 ASN B O 1
ATOM 11919 N N . GLU B 1 649 ? 174.909 199.525 128.533 1.00 39.31 649 GLU B N 1
ATOM 11920 C CA . GLU B 1 649 ? 174.876 199.734 129.977 1.00 39.31 649 GLU B CA 1
ATOM 11921 C C . GLU B 1 649 ? 175.437 198.529 130.714 1.00 39.31 649 GLU B C 1
ATOM 11922 O O . GLU B 1 649 ? 176.247 198.673 131.636 1.00 39.31 649 GLU B O 1
ATOM 11928 N N . SER B 1 650 ? 175.020 197.327 130.313 1.00 36.61 650 SER B N 1
ATOM 11929 C CA . SER B 1 650 ? 175.522 196.113 130.947 1.00 36.61 650 SER B CA 1
ATOM 11930 C C . SER B 1 650 ? 177.014 195.933 130.700 1.00 36.61 650 SER B C 1
ATOM 11931 O O . SER B 1 650 ? 177.755 195.513 131.598 1.00 36.61 650 SER B O 1
ATOM 11934 N N . GLU B 1 651 ? 177.471 196.232 129.482 1.00 36.47 651 GLU B N 1
ATOM 11935 C CA . GLU B 1 651 ? 178.892 196.095 129.181 1.00 36.47 651 GLU B CA 1
ATOM 11936 C C . GLU B 1 651 ? 179.731 197.061 130.011 1.00 36.47 651 GLU B C 1
ATOM 11937 O O . GLU B 1 651 ? 180.803 196.696 130.504 1.00 36.47 651 GLU B O 1
ATOM 11943 N N . LYS B 1 652 ? 179.261 198.299 130.175 1.00 36.87 652 LYS B N 1
ATOM 11944 C CA . LYS B 1 652 ? 179.969 199.252 131.024 1.00 36.87 652 LYS B CA 1
ATOM 11945 C C . LYS B 1 652 ? 179.922 198.830 132.485 1.00 36.87 652 LYS B C 1
ATOM 11946 O O . LYS B 1 652 ? 180.877 199.060 133.234 1.00 36.87 652 LYS B O 1
ATOM 11952 N N . GLU B 1 653 ? 178.811 198.231 132.914 1.00 34.95 653 GLU B N 1
ATOM 11953 C CA . GLU B 1 653 ? 178.679 197.843 134.313 1.00 34.95 653 GLU B CA 1
ATOM 11954 C C . GLU B 1 653 ? 179.583 196.667 134.652 1.00 34.95 653 GLU B C 1
ATOM 11955 O O . GLU B 1 653 ? 180.101 196.576 135.771 1.00 34.95 653 GLU B O 1
ATOM 11961 N N . GLY B 1 654 ? 179.788 195.759 133.705 1.00 32.65 654 GLY B N 1
ATOM 11962 C CA . GLY B 1 654 ? 180.576 194.575 133.983 1.00 32.65 654 GLY B CA 1
ATOM 11963 C C . GLY B 1 654 ? 182.077 194.773 133.953 1.00 32.65 654 GLY B C 1
ATOM 11964 O O . GLY B 1 654 ? 182.820 193.821 133.703 1.00 32.65 654 GLY B O 1
ATOM 11965 N N . GLU B 1 655 ? 182.545 195.992 134.214 1.00 33.33 655 GLU B N 1
ATOM 11966 C CA . GLU B 1 655 ? 183.971 196.294 134.191 1.00 33.33 655 GLU B CA 1
ATOM 11967 C C . GLU B 1 655 ? 184.660 196.049 135.524 1.00 33.33 655 GLU B C 1
ATOM 11968 O O . GLU B 1 655 ? 185.831 195.664 135.545 1.00 33.33 655 GLU B O 1
ATOM 11974 N N . GLU B 1 656 ? 183.967 196.264 136.644 1.00 33.83 656 GLU B N 1
ATOM 11975 C CA . GLU B 1 656 ? 184.597 196.055 137.943 1.00 33.83 656 GLU B CA 1
ATOM 11976 C C . GLU B 1 656 ? 184.867 194.578 138.199 1.00 33.83 656 GLU B C 1
ATOM 11977 O O . GLU B 1 656 ? 185.885 194.224 138.804 1.00 33.83 656 GLU B O 1
ATOM 11983 N N . ALA B 1 657 ? 183.970 193.700 137.745 1.00 30.72 657 ALA B N 1
ATOM 11984 C CA . ALA B 1 657 ? 184.215 192.267 137.861 1.00 30.72 657 ALA B CA 1
ATOM 11985 C C . ALA B 1 657 ? 185.431 191.847 137.044 1.00 30.72 657 ALA B C 1
ATOM 11986 O O . ALA B 1 657 ? 186.253 191.047 137.505 1.00 30.72 657 ALA B O 1
ATOM 11988 N N . LYS B 1 658 ? 185.562 192.377 135.826 1.00 31.70 658 LYS B N 1
ATOM 11989 C CA . LYS B 1 658 ? 186.731 192.063 135.014 1.00 31.70 658 LYS B CA 1
ATOM 11990 C C . LYS B 1 658 ? 188.006 192.609 135.643 1.00 31.70 658 LYS B C 1
ATOM 11991 O O . LYS B 1 658 ? 189.054 191.960 135.590 1.00 31.70 658 LYS B O 1
ATOM 11997 N N . LYS B 1 659 ? 187.940 193.802 136.239 1.00 32.41 659 LYS B N 1
ATOM 11998 C CA . LYS B 1 659 ? 189.110 194.337 136.931 1.00 32.41 659 LYS B CA 1
ATOM 11999 C C . LYS B 1 659 ? 189.498 193.467 138.119 1.00 32.41 659 LYS B C 1
ATOM 12000 O O . LYS B 1 659 ? 190.687 193.235 138.365 1.00 32.41 659 LYS B O 1
ATOM 12006 N N . PHE B 1 660 ? 188.512 192.984 138.878 1.00 30.44 660 PHE B N 1
ATOM 12007 C CA . PHE B 1 660 ? 188.822 192.098 139.994 1.00 30.44 660 PHE B CA 1
ATOM 12008 C C . PHE B 1 660 ? 189.452 190.802 139.510 1.00 30.44 660 PHE B C 1
ATOM 12009 O O . PHE B 1 660 ? 190.410 190.303 140.114 1.00 30.44 660 PHE B O 1
ATOM 12017 N N . LEU B 1 661 ? 188.916 190.229 138.432 1.00 30.77 661 LEU B N 1
ATOM 12018 C CA . LEU B 1 661 ? 189.486 188.992 137.913 1.00 30.77 661 LEU B CA 1
ATOM 12019 C C . LEU B 1 661 ? 190.888 189.224 137.369 1.00 30.77 661 LEU B C 1
ATOM 12020 O O . LEU B 1 661 ? 191.750 188.347 137.467 1.00 30.77 661 LEU B O 1
ATOM 12025 N N . GLU B 1 662 ? 191.144 190.410 136.813 1.00 35.40 662 GLU B N 1
ATOM 12026 C CA . GLU B 1 662 ? 192.500 190.769 136.411 1.00 35.40 662 GLU B CA 1
ATOM 12027 C C . GLU B 1 662 ? 193.437 190.881 137.599 1.00 35.40 662 GLU B C 1
ATOM 12028 O O . GLU B 1 662 ? 194.594 190.460 137.517 1.00 35.40 662 GLU B O 1
ATOM 12034 N N . LYS B 1 663 ? 192.969 191.469 138.696 1.00 34.49 663 LYS B N 1
ATOM 12035 C CA . LYS B 1 663 ? 193.793 191.550 139.895 1.00 34.49 663 LYS B CA 1
ATOM 12036 C C . LYS B 1 663 ? 194.116 190.159 140.424 1.00 34.49 663 LYS B C 1
ATOM 12037 O O . LYS B 1 663 ? 195.251 189.888 140.833 1.00 34.49 663 LYS B O 1
ATOM 12043 N N . VAL B 1 664 ? 193.133 189.259 140.405 1.00 33.69 664 VAL B N 1
ATOM 12044 C CA . VAL B 1 664 ? 193.376 187.880 140.828 1.00 33.69 664 VAL B CA 1
ATOM 12045 C C . VAL B 1 664 ? 194.379 187.203 139.899 1.00 33.69 664 VAL B C 1
ATOM 12046 O O . VAL B 1 664 ? 195.299 186.514 140.350 1.00 33.69 664 VAL B O 1
ATOM 12050 N N . ARG B 1 665 ? 194.217 187.391 138.586 1.00 35.99 665 ARG B N 1
ATOM 12051 C CA . ARG B 1 665 ? 195.121 186.769 137.623 1.00 35.99 665 ARG B CA 1
ATOM 12052 C C . ARG B 1 665 ? 196.547 187.275 137.768 1.00 35.99 665 ARG B C 1
ATOM 12053 O O . ARG B 1 665 ? 197.497 186.489 137.682 1.00 35.99 665 ARG B O 1
ATOM 12061 N N . SER B 1 666 ? 196.721 188.574 137.988 1.00 39.01 666 SER B N 1
ATOM 12062 C CA . SER B 1 666 ? 198.058 189.168 138.073 1.00 39.01 666 SER B CA 1
ATOM 12063 C C . SER B 1 666 ? 198.712 188.808 139.402 1.00 39.01 666 SER B C 1
ATOM 12064 O O . SER B 1 666 ? 199.804 188.236 139.432 1.00 39.01 666 SER B O 1
ATOM 12067 N N . SER B 1 667 ? 198.051 189.144 140.509 1.00 43.22 667 SER B N 1
ATOM 12068 C CA . SER B 1 667 ? 198.605 188.889 141.831 1.00 43.22 667 SER B CA 1
ATOM 12069 C C . SER B 1 667 ? 198.779 187.398 142.084 1.00 43.22 667 SER B C 1
ATOM 12070 O O . SER B 1 667 ? 199.866 186.951 142.456 1.00 43.22 667 SER B O 1
ATOM 12073 N N . PHE B 1 668 ? 197.724 186.621 141.879 1.00 41.21 668 PHE B N 1
ATOM 12074 C CA . PHE B 1 668 ? 197.769 185.199 142.186 1.00 41.21 668 PHE B CA 1
ATOM 12075 C C . PHE B 1 668 ? 197.438 184.366 140.955 1.00 41.21 668 PHE B C 1
ATOM 12076 O O . PHE B 1 668 ? 196.280 183.974 140.765 1.00 41.21 668 PHE B O 1
ATOM 12084 N N . PRO B 1 669 ? 198.424 184.052 140.110 1.00 40.18 669 PRO B N 1
ATOM 12085 C CA . PRO B 1 669 ? 198.133 183.377 138.837 1.00 40.18 669 PRO B CA 1
ATOM 12086 C C . PRO B 1 669 ? 197.572 181.971 138.979 1.00 40.18 669 PRO B C 1
ATOM 12087 O O . PRO B 1 669 ? 197.027 181.446 138.002 1.00 40.18 669 PRO B O 1
ATOM 12091 N N . GLN B 1 670 ? 197.681 181.340 140.149 1.00 38.52 670 GLN B N 1
ATOM 12092 C CA . GLN B 1 670 ? 197.260 179.954 140.313 1.00 38.52 670 GLN B CA 1
ATOM 12093 C C . GLN B 1 670 ? 195.900 179.812 140.986 1.00 38.52 670 GLN B C 1
ATOM 12094 O O . GLN B 1 670 ? 195.370 178.698 141.045 1.00 38.52 670 GLN B O 1
ATOM 12100 N N . VAL B 1 671 ? 195.323 180.896 141.495 1.00 33.13 671 VAL B N 1
ATOM 12101 C CA . VAL B 1 671 ? 194.085 180.807 142.263 1.00 33.13 671 VAL B CA 1
ATOM 12102 C C . VAL B 1 671 ? 192.878 180.492 141.391 1.00 33.13 671 VAL B C 1
ATOM 12103 O O . VAL B 1 671 ? 192.008 179.730 141.807 1.00 33.13 671 VAL B O 1
ATOM 12107 N N . LEU B 1 672 ? 192.760 181.073 140.195 1.00 30.79 672 LEU B N 1
ATOM 12108 C CA . LEU B 1 672 ? 191.572 180.795 139.391 1.00 30.79 672 LEU B CA 1
ATOM 12109 C C . LEU B 1 672 ? 191.531 179.350 138.922 1.00 30.79 672 LEU B C 1
ATOM 12110 O O . LEU B 1 672 ? 190.449 178.769 138.805 1.00 30.79 672 LEU B O 1
ATOM 12115 N N . ARG B 1 673 ? 192.688 178.749 138.645 1.00 32.34 673 ARG B N 1
ATOM 12116 C CA . ARG B 1 673 ? 192.706 177.332 138.300 1.00 32.34 673 ARG B CA 1
ATOM 12117 C C . ARG B 1 673 ? 192.167 176.488 139.449 1.00 32.34 673 ARG B C 1
ATOM 12118 O O . ARG B 1 673 ? 191.325 175.606 139.248 1.00 32.34 673 ARG B O 1
ATOM 12126 N N . VAL B 1 674 ? 192.621 176.772 140.670 1.00 27.77 674 VAL B N 1
ATOM 12127 C CA . VAL B 1 674 ? 192.161 176.033 141.840 1.00 27.77 674 VAL B CA 1
ATOM 12128 C C . VAL B 1 674 ? 190.675 176.266 142.074 1.00 27.77 674 VAL B C 1
ATOM 12129 O O . VAL B 1 674 ? 189.928 175.334 142.384 1.00 27.77 674 VAL B O 1
ATOM 12133 N N . VAL B 1 675 ? 190.227 177.512 141.938 1.00 26.51 675 VAL B N 1
ATOM 12134 C CA . VAL B 1 675 ? 188.830 177.858 142.182 1.00 26.51 675 VAL B CA 1
ATOM 12135 C C . VAL B 1 675 ? 187.919 177.184 141.164 1.00 26.51 675 VAL B C 1
ATOM 12136 O O . VAL B 1 675 ? 186.876 176.617 141.518 1.00 26.51 675 VAL B O 1
ATOM 12140 N N . LYS B 1 676 ? 188.301 177.222 139.887 1.00 25.56 676 LYS B N 1
ATOM 12141 C CA . LYS B 1 676 ? 187.514 176.561 138.854 1.00 25.56 676 LYS B CA 1
ATOM 12142 C C . LYS B 1 676 ? 187.487 175.055 139.063 1.00 25.56 676 LYS B C 1
ATOM 12143 O O . LYS B 1 676 ? 186.433 174.422 138.924 1.00 25.56 676 LYS B O 1
ATOM 12149 N N . THR B 1 677 ? 188.635 174.461 139.400 1.00 24.78 677 THR B N 1
ATOM 12150 C CA . THR B 1 677 ? 188.673 173.027 139.652 1.00 24.78 677 THR B CA 1
ATOM 12151 C C . THR B 1 677 ? 187.782 172.652 140.824 1.00 24.78 677 THR B C 1
ATOM 12152 O O . THR B 1 677 ? 187.048 171.662 140.759 1.00 24.78 677 THR B O 1
ATOM 12156 N N . LYS B 1 678 ? 187.830 173.438 141.902 1.00 23.29 678 LYS B N 1
ATOM 12157 C CA . LYS B 1 678 ? 186.998 173.167 143.067 1.00 23.29 678 LYS B CA 1
ATOM 12158 C C . LYS B 1 678 ? 185.521 173.256 142.721 1.00 23.29 678 LYS B C 1
ATOM 12159 O O . LYS B 1 678 ? 184.731 172.402 143.131 1.00 23.29 678 LYS B O 1
ATOM 12165 N N . GLN B 1 679 ? 185.133 174.273 141.951 1.00 24.10 679 GLN B N 1
ATOM 12166 C CA . GLN B 1 679 ? 183.741 174.398 141.528 1.00 24.10 679 GLN B CA 1
ATOM 12167 C C . GLN B 1 679 ? 183.302 173.193 140.705 1.00 24.10 679 GLN B C 1
ATOM 12168 O O . GLN B 1 679 ? 182.228 172.615 140.938 1.00 24.10 679 GLN B O 1
ATOM 12174 N N . VAL B 1 680 ? 184.130 172.792 139.740 1.00 23.21 680 VAL B N 1
ATOM 12175 C CA . VAL B 1 680 ? 183.757 171.699 138.848 1.00 23.21 680 VAL B CA 1
ATOM 12176 C C . VAL B 1 680 ? 183.619 170.396 139.626 1.00 23.21 680 VAL B C 1
ATOM 12177 O O . VAL B 1 680 ? 182.641 169.658 139.460 1.00 23.21 680 VAL B O 1
ATOM 12181 N N . THR B 1 681 ? 184.584 170.097 140.499 1.00 20.47 681 THR B N 1
ATOM 12182 C CA . THR B 1 681 ? 184.512 168.838 141.236 1.00 20.47 681 THR B CA 1
ATOM 12183 C C . THR B 1 681 ? 183.427 168.875 142.307 1.00 20.47 681 THR B C 1
ATOM 12184 O O . THR B 1 681 ? 182.866 167.827 142.645 1.00 20.47 681 THR B O 1
ATOM 12188 N N . TYR B 1 682 ? 183.084 170.060 142.820 1.00 21.05 682 TYR B N 1
ATOM 12189 C CA . TYR B 1 682 ? 181.968 170.159 143.752 1.00 21.05 682 TYR B CA 1
ATOM 12190 C C . TYR B 1 682 ? 180.667 169.807 143.047 1.00 21.05 682 TYR B C 1
ATOM 12191 O O . TYR B 1 682 ? 179.870 169.017 143.561 1.00 21.05 682 TYR B O 1
ATOM 12200 N N . SER B 1 683 ? 180.452 170.362 141.850 1.00 21.99 683 SER B N 1
ATOM 12201 C CA . SER B 1 683 ? 179.259 170.019 141.082 1.00 21.99 683 SER B CA 1
ATOM 12202 C C . SER B 1 683 ? 179.253 168.544 140.710 1.00 21.99 683 SER B C 1
ATOM 12203 O O . SER B 1 683 ? 178.202 167.892 140.732 1.00 21.99 683 SER B O 1
ATOM 12206 N N . VAL B 1 684 ? 180.417 168.006 140.344 1.00 21.14 684 VAL B N 1
ATOM 12207 C CA . VAL B 1 684 ? 180.519 166.593 139.988 1.00 21.14 684 VAL B CA 1
ATOM 12208 C C . VAL B 1 684 ? 180.107 165.718 141.165 1.00 21.14 684 VAL B C 1
ATOM 12209 O O . VAL B 1 684 ? 179.315 164.778 141.021 1.00 21.14 684 VAL B O 1
ATOM 12213 N N . LEU B 1 685 ? 180.626 166.026 142.354 1.00 19.68 685 LEU B N 1
ATOM 12214 C CA . LEU B 1 685 ? 180.309 165.221 143.526 1.00 19.68 685 LEU B CA 1
ATOM 12215 C C . LEU B 1 685 ? 178.861 165.400 143.962 1.00 19.68 685 LEU B C 1
ATOM 12216 O O . LEU B 1 685 ? 178.260 164.458 144.483 1.00 19.68 685 LEU B O 1
ATOM 12221 N N . ASN B 1 686 ? 178.273 166.582 143.752 1.00 21.61 686 ASN B N 1
ATOM 12222 C CA . ASN B 1 686 ? 176.844 166.732 144.027 1.00 21.61 686 ASN B CA 1
ATOM 12223 C C . ASN B 1 686 ? 175.998 165.900 143.074 1.00 21.61 686 ASN B C 1
ATOM 12224 O O . ASN B 1 686 ? 174.986 165.316 143.481 1.00 21.61 686 ASN B O 1
ATOM 12229 N N . HIS B 1 687 ? 176.373 165.858 141.796 1.00 23.48 687 HIS B N 1
ATOM 12230 C CA . HIS B 1 687 ? 175.641 165.022 140.853 1.00 23.48 687 HIS B CA 1
ATOM 12231 C C . HIS B 1 687 ? 175.749 163.555 141.244 1.00 23.48 687 HIS B C 1
ATOM 12232 O O . HIS B 1 687 ? 174.768 162.802 141.164 1.00 23.48 687 HIS B O 1
ATOM 12239 N N . LEU B 1 688 ? 176.936 163.139 141.688 1.00 21.45 688 LEU B N 1
ATOM 12240 C CA . LEU B 1 688 ? 177.105 161.776 142.178 1.00 21.45 688 LEU B CA 1
ATOM 12241 C C . LEU B 1 688 ? 176.256 161.524 143.420 1.00 21.45 688 LEU B C 1
ATOM 12242 O O . LEU B 1 688 ? 175.694 160.436 143.581 1.00 21.45 688 LEU B O 1
ATOM 12247 N N . LEU B 1 689 ? 176.156 162.511 144.315 1.00 22.78 689 LEU B N 1
ATOM 12248 C CA . LEU B 1 689 ? 175.281 162.357 145.473 1.00 22.78 689 LEU B CA 1
ATOM 12249 C C . LEU B 1 689 ? 173.834 162.180 145.056 1.00 22.78 689 LEU B C 1
ATOM 12250 O O . LEU B 1 689 ? 173.117 161.361 145.634 1.00 22.78 689 LEU B O 1
ATOM 12255 N N . GLY B 1 690 ? 173.373 162.969 144.089 1.00 24.37 690 GLY B N 1
ATOM 12256 C CA . GLY B 1 690 ? 172.006 162.809 143.620 1.00 24.37 690 GLY B CA 1
ATOM 12257 C C . GLY B 1 690 ? 171.765 161.431 143.040 1.00 24.37 690 GLY B C 1
ATOM 12258 O O . GLY B 1 690 ? 170.742 160.793 143.317 1.00 24.37 690 GLY B O 1
ATOM 12259 N N . TYR B 1 691 ? 172.718 160.942 142.247 1.00 26.56 691 TYR B N 1
ATOM 12260 C CA . TYR B 1 691 ? 172.604 159.598 141.693 1.00 26.56 691 TYR B CA 1
ATOM 12261 C C . TYR B 1 691 ? 172.547 158.547 142.796 1.00 26.56 691 TYR B C 1
ATOM 12262 O O . TYR B 1 691 ? 171.742 157.611 142.734 1.00 26.56 691 TYR B O 1
ATOM 12271 N N . ILE B 1 692 ? 173.387 158.690 143.822 1.00 26.30 692 ILE B N 1
ATOM 12272 C CA . ILE B 1 692 ? 173.407 157.716 144.909 1.00 26.30 692 ILE B CA 1
ATOM 12273 C C . ILE B 1 692 ? 172.126 157.792 145.732 1.00 26.30 692 ILE B C 1
ATOM 12274 O O . ILE B 1 692 ? 171.635 156.774 146.227 1.00 26.30 692 ILE B O 1
ATOM 12279 N N . GLU B 1 693 ? 171.571 158.991 145.911 1.00 29.48 693 GLU B N 1
ATOM 12280 C CA . GLU B 1 693 ? 170.289 159.106 146.601 1.00 29.48 693 GLU B CA 1
ATOM 12281 C C . GLU B 1 693 ? 169.182 158.406 145.826 1.00 29.48 693 GLU B C 1
ATOM 12282 O O . GLU B 1 693 ? 168.345 157.717 146.421 1.00 29.48 693 GLU B O 1
ATOM 12288 N N . ASN B 1 694 ? 169.157 158.568 144.501 1.00 30.16 694 ASN B N 1
ATOM 12289 C CA . ASN B 1 694 ? 168.182 157.827 143.705 1.00 30.16 694 ASN B CA 1
ATOM 12290 C C . ASN B 1 694 ? 168.405 156.323 143.813 1.00 30.16 694 ASN B C 1
ATOM 12291 O O . ASN B 1 694 ? 167.443 155.549 143.857 1.00 30.16 694 ASN B O 1
ATOM 12296 N N . LEU B 1 695 ? 169.666 155.889 143.847 1.00 28.64 695 LEU B N 1
ATOM 12297 C CA . LEU B 1 695 ? 169.956 154.468 144.028 1.00 28.64 695 LEU B CA 1
ATOM 12298 C C . LEU B 1 695 ? 169.455 153.963 145.376 1.00 28.64 695 LEU B C 1
ATOM 12299 O O . LEU B 1 695 ? 168.945 152.842 145.478 1.00 28.64 695 LEU B O 1
ATOM 12304 N N . GLU B 1 696 ? 169.625 154.763 146.427 1.00 31.11 696 GLU B N 1
ATOM 12305 C CA . GLU B 1 696 ? 169.158 154.371 147.752 1.00 31.11 696 GLU B CA 1
ATOM 12306 C C . GLU B 1 696 ? 167.638 154.303 147.808 1.00 31.11 696 GLU B C 1
ATOM 12307 O O . GLU B 1 696 ? 167.075 153.399 148.434 1.00 31.11 696 GLU B O 1
ATOM 12313 N N . LYS B 1 697 ? 166.957 155.259 147.170 1.00 32.59 697 LYS B N 1
ATOM 12314 C CA . LYS B 1 697 ? 165.498 155.261 147.187 1.00 32.59 697 LYS B CA 1
ATOM 12315 C C . LYS B 1 697 ? 164.934 154.022 146.507 1.00 32.59 697 LYS B C 1
ATOM 12316 O O . LYS B 1 697 ? 163.989 153.404 147.009 1.00 32.59 697 LYS B O 1
ATOM 12322 N N . VAL B 1 698 ? 165.506 153.638 145.366 1.00 30.05 698 VAL B N 1
ATOM 12323 C CA . VAL B 1 698 ? 164.980 152.503 144.619 1.00 30.05 698 VAL B CA 1
ATOM 12324 C C . VAL B 1 698 ? 165.376 151.173 145.251 1.00 30.05 698 VAL B C 1
ATOM 12325 O O . VAL B 1 698 ? 164.731 150.152 144.984 1.00 30.05 698 VAL B O 1
ATOM 12329 N N . GLY B 1 699 ? 166.394 151.157 146.105 1.00 30.79 699 GLY B N 1
ATOM 12330 C CA . GLY B 1 699 ? 166.836 149.911 146.714 1.00 30.79 699 GLY B CA 1
ATOM 12331 C C . GLY B 1 699 ? 167.415 148.934 145.717 1.00 30.79 699 GLY B C 1
ATOM 12332 O O . GLY B 1 699 ? 167.252 147.718 145.868 1.00 30.79 699 GLY B O 1
ATOM 12333 N N . LEU B 1 700 ? 168.095 149.446 144.696 1.00 32.23 700 LEU B N 1
ATOM 12334 C CA . LEU B 1 700 ? 168.650 148.630 143.626 1.00 32.23 700 LEU B CA 1
ATOM 12335 C C . LEU B 1 700 ? 169.957 147.946 143.999 1.00 32.23 700 LEU B C 1
ATOM 12336 O O . LEU B 1 700 ? 170.202 146.819 143.556 1.00 32.23 700 LEU B O 1
ATOM 12341 N N . LEU B 1 701 ? 170.799 148.590 144.795 1.00 32.51 701 LEU B N 1
ATOM 12342 C CA . LEU B 1 701 ? 172.090 148.037 145.168 1.00 32.51 701 LEU B CA 1
ATOM 12343 C C . LEU B 1 701 ? 172.036 147.443 146.569 1.00 32.51 701 LEU B C 1
ATOM 12344 O O . LEU B 1 701 ? 171.130 147.724 147.356 1.00 32.51 701 LEU B O 1
ATOM 12349 N N . GLU B 1 702 ? 173.025 146.605 146.869 1.00 36.94 702 GLU B N 1
ATOM 12350 C CA . GLU B 1 702 ? 173.188 146.111 148.227 1.00 36.94 702 GLU B CA 1
ATOM 12351 C C . GLU B 1 702 ? 173.478 147.274 149.163 1.00 36.94 702 GLU B C 1
ATOM 12352 O O . GLU B 1 702 ? 174.170 148.228 148.799 1.00 36.94 702 GLU B O 1
ATOM 12358 N N . GLU B 1 703 ? 172.941 147.197 150.380 1.00 37.95 703 GLU B N 1
ATOM 12359 C CA . GLU B 1 703 ? 173.104 148.294 151.323 1.00 37.95 703 GLU B CA 1
ATOM 12360 C C . GLU B 1 703 ? 174.538 148.457 151.803 1.00 37.95 703 GLU B C 1
ATOM 12361 O O . GLU B 1 703 ? 174.842 149.467 152.444 1.00 37.95 703 GLU B O 1
ATOM 12367 N N . LYS B 1 704 ? 175.418 147.499 151.523 1.00 36.64 704 LYS B N 1
ATOM 12368 C CA . LYS B 1 704 ? 176.833 147.661 151.826 1.00 36.64 704 LYS B CA 1
ATOM 12369 C C . LYS B 1 704 ? 177.586 148.344 150.691 1.00 36.64 704 LYS B C 1
ATOM 12370 O O . LYS B 1 704 ? 178.498 149.137 150.943 1.00 36.64 704 LYS B O 1
ATOM 12376 N N . GLU B 1 705 ? 177.226 148.044 149.442 1.00 34.58 705 GLU B N 1
ATOM 12377 C CA . GLU B 1 705 ? 177.872 148.686 148.304 1.00 34.58 705 GLU B CA 1
ATOM 12378 C C . GLU B 1 705 ? 177.409 150.127 148.136 1.00 34.58 705 GLU B C 1
ATOM 12379 O O . GLU B 1 705 ? 178.226 151.021 147.883 1.00 34.58 705 GLU B O 1
ATOM 12385 N N . ILE B 1 706 ? 176.104 150.372 148.272 1.00 30.55 706 ILE B N 1
ATOM 12386 C CA . ILE B 1 706 ? 175.601 151.734 148.145 1.00 30.55 706 ILE B CA 1
ATOM 12387 C C . ILE B 1 706 ? 176.102 152.596 149.295 1.00 30.55 706 ILE B C 1
ATOM 12388 O O . ILE B 1 706 ? 176.378 153.787 149.115 1.00 30.55 706 ILE B O 1
ATOM 12393 N N . ALA B 1 707 ? 176.244 152.014 150.488 1.00 28.87 707 ALA B N 1
ATOM 12394 C CA . ALA B 1 707 ? 176.828 152.756 151.599 1.00 28.87 707 ALA B CA 1
ATOM 12395 C C . ALA B 1 707 ? 178.283 153.096 151.320 1.00 28.87 707 ALA B C 1
ATOM 12396 O O . ALA B 1 707 ? 178.748 154.182 151.671 1.00 28.87 707 ALA B O 1
ATOM 12398 N N . HIS B 1 708 ? 179.018 152.179 150.690 1.00 28.70 708 HIS B N 1
ATOM 12399 C CA . HIS B 1 708 ? 180.405 152.459 150.335 1.00 28.70 708 HIS B CA 1
ATOM 12400 C C . HIS B 1 708 ? 180.494 153.587 149.314 1.00 28.70 708 HIS B C 1
ATOM 12401 O O . HIS B 1 708 ? 181.352 154.469 149.421 1.00 28.70 708 HIS B O 1
ATOM 12408 N N . LEU B 1 709 ? 179.612 153.574 148.310 1.00 25.88 709 LEU B N 1
ATOM 12409 C CA . LEU B 1 709 ? 179.599 154.657 147.328 1.00 25.88 709 LEU B CA 1
ATOM 12410 C C . LEU B 1 709 ? 179.252 155.990 147.979 1.00 25.88 709 LEU B C 1
ATOM 12411 O O . LEU B 1 709 ? 179.878 157.019 147.686 1.00 25.88 709 LEU B O 1
ATOM 12416 N N . HIS B 1 710 ? 178.251 155.990 148.861 1.00 23.90 710 HIS B N 1
ATOM 12417 C CA . HIS B 1 710 ? 177.873 157.208 149.566 1.00 23.90 710 HIS B CA 1
ATOM 12418 C C . HIS B 1 710 ? 179.019 157.725 150.421 1.00 23.90 710 HIS B C 1
ATOM 12419 O O . HIS B 1 710 ? 179.291 158.930 150.443 1.00 23.90 710 HIS B O 1
ATOM 12426 N N . ASP B 1 711 ? 179.703 156.827 151.132 1.00 23.39 711 ASP B N 1
ATOM 12427 C CA . ASP B 1 711 ? 180.840 157.231 151.949 1.00 23.39 711 ASP B CA 1
ATOM 12428 C C . ASP B 1 711 ? 181.952 157.808 151.092 1.00 23.39 711 ASP B C 1
ATOM 12429 O O . ASP B 1 711 ? 182.566 158.810 151.461 1.00 23.39 711 ASP B O 1
ATOM 12434 N N . ALA B 1 712 ? 182.224 157.192 149.941 1.00 20.47 712 ALA B N 1
ATOM 12435 C CA . ALA B 1 712 ? 183.278 157.692 149.066 1.00 20.47 712 ALA B CA 1
ATOM 12436 C C . ALA B 1 712 ? 182.959 159.095 148.566 1.00 20.47 712 ALA B C 1
ATOM 12437 O O . ALA B 1 712 ? 183.811 159.992 148.609 1.00 20.47 712 ALA B O 1
ATOM 12439 N N . VAL B 1 713 ? 181.726 159.313 148.108 1.00 19.63 713 VAL B N 1
ATOM 12440 C CA . VAL B 1 713 ? 181.376 160.623 147.565 1.00 19.63 713 VAL B CA 1
ATOM 12441 C C . VAL B 1 713 ? 181.348 161.679 148.666 1.00 19.63 713 VAL B C 1
ATOM 12442 O O . VAL B 1 713 ? 181.827 162.805 148.478 1.00 19.63 713 VAL B O 1
ATOM 12446 N N . GLN B 1 714 ? 180.802 161.338 149.835 1.00 19.52 714 GLN B N 1
ATOM 12447 C CA . GLN B 1 714 ? 180.750 162.307 150.923 1.00 19.52 714 GLN B CA 1
ATOM 12448 C C . GLN B 1 714 ? 182.142 162.611 151.463 1.00 19.52 714 GLN B C 1
ATOM 12449 O O . GLN B 1 714 ? 182.424 163.746 151.859 1.00 19.52 714 GLN B O 1
ATOM 12455 N N . THR B 1 715 ? 183.028 161.614 151.486 1.00 17.61 715 THR B N 1
ATOM 12456 C CA . THR B 1 715 ? 184.410 161.861 151.870 1.00 17.61 715 THR B CA 1
ATOM 12457 C C . THR B 1 715 ? 185.096 162.775 150.868 1.00 17.61 715 THR B C 1
ATOM 12458 O O . THR B 1 715 ? 185.860 163.665 151.253 1.00 17.61 715 THR B O 1
ATOM 12462 N N . GLY B 1 716 ? 184.833 162.574 149.576 1.00 17.64 716 GLY B N 1
ATOM 12463 C CA . GLY B 1 716 ? 185.368 163.486 148.580 1.00 17.64 716 GLY B CA 1
ATOM 12464 C C . GLY B 1 716 ? 184.884 164.908 148.779 1.00 17.64 716 GLY B C 1
ATOM 12465 O O . GLY B 1 716 ? 185.656 165.861 148.657 1.00 17.64 716 GLY B O 1
ATOM 12466 N N . LEU B 1 717 ? 183.602 165.072 149.102 1.00 16.61 717 LEU B N 1
ATOM 12467 C CA . LEU B 1 717 ? 183.070 166.415 149.323 1.00 16.61 717 LEU B CA 1
ATOM 12468 C C . LEU B 1 717 ? 183.663 167.061 150.569 1.00 16.61 717 LEU B C 1
ATOM 12469 O O . LEU B 1 717 ? 183.968 168.261 150.567 1.00 16.61 717 LEU B O 1
ATOM 12474 N N . LYS B 1 718 ? 183.814 166.295 151.649 1.00 16.99 718 LYS B N 1
ATOM 12475 C CA . LYS B 1 718 ? 184.407 166.856 152.857 1.00 16.99 718 LYS B CA 1
ATOM 12476 C C . LYS B 1 718 ? 185.872 167.208 152.639 1.00 16.99 718 LYS B C 1
ATOM 12477 O O . LYS B 1 718 ? 186.354 168.218 153.158 1.00 16.99 718 LYS B O 1
ATOM 12483 N N . LYS B 1 719 ? 186.594 166.395 151.865 1.00 17.68 719 LYS B N 1
ATOM 12484 C CA . LYS B 1 719 ? 187.984 166.709 151.564 1.00 17.68 719 LYS B CA 1
ATOM 12485 C C . LYS B 1 719 ? 188.104 167.904 150.627 1.00 17.68 719 LYS B C 1
ATOM 12486 O O . LYS B 1 719 ? 189.106 168.625 150.674 1.00 17.68 719 LYS B O 1
ATOM 12492 N N . LEU B 1 720 ? 187.111 168.120 149.762 1.00 18.07 720 LEU B N 1
ATOM 12493 C CA . LEU B 1 720 ? 187.047 169.365 149.002 1.00 18.07 720 LEU B CA 1
ATOM 12494 C C . LEU B 1 720 ? 186.875 170.564 149.916 1.00 18.07 720 LEU B C 1
ATOM 12495 O O . LEU B 1 720 ? 187.737 171.446 149.978 1.00 18.07 720 LEU B O 1
ATOM 12500 N N . LEU B 1 721 ? 185.748 170.623 150.619 1.00 17.76 721 LEU B N 1
ATOM 12501 C CA . LEU B 1 721 ? 185.430 171.804 151.408 1.00 17.76 721 LEU B CA 1
ATOM 12502 C C . LEU B 1 721 ? 186.372 171.990 152.588 1.00 17.76 721 LEU B C 1
ATOM 12503 O O . LEU B 1 721 ? 186.368 173.061 153.201 1.00 17.76 721 LEU B O 1
ATOM 12508 N N . ARG B 1 722 ? 187.175 170.980 152.911 1.00 17.03 722 ARG B N 1
ATOM 12509 C CA . ARG B 1 722 ? 188.208 171.108 153.930 1.00 17.03 722 ARG B CA 1
ATOM 12510 C C . ARG B 1 722 ? 189.385 171.932 153.423 1.00 17.03 722 ARG B C 1
ATOM 12511 O O . ARG B 1 722 ? 189.805 172.902 154.062 1.00 17.03 722 ARG B O 1
ATOM 12519 N N . ASN B 1 723 ? 189.924 171.553 152.267 1.00 27.25 723 ASN B N 1
ATOM 12520 C CA . ASN B 1 723 ? 191.162 172.100 151.745 1.00 27.25 723 ASN B CA 1
ATOM 12521 C C . ASN B 1 723 ? 190.984 172.369 150.255 1.00 27.25 723 ASN B C 1
ATOM 12522 O O . ASN B 1 723 ? 190.469 171.499 149.531 1.00 27.25 723 ASN B O 1
ATOM 12527 N N . PRO B 1 724 ? 191.376 173.542 149.761 1.00 32.00 724 PRO B N 1
ATOM 12528 C CA . PRO B 1 724 ? 191.297 173.787 148.326 1.00 32.00 724 PRO B CA 1
ATOM 12529 C C . PRO B 1 724 ? 192.097 172.754 147.563 1.00 32.00 724 PRO B C 1
ATOM 12530 O O . PRO B 1 724 ? 193.141 172.272 148.042 1.00 32.00 724 PRO B O 1
ATOM 12534 N N . PRO B 1 725 ? 191.637 172.367 146.375 1.00 30.91 725 PRO B N 1
ATOM 12535 C CA . PRO B 1 725 ? 192.343 171.334 145.612 1.00 30.91 725 PRO B CA 1
ATOM 12536 C C . PRO B 1 725 ? 193.781 171.737 145.330 1.00 30.91 725 PRO B C 1
ATOM 12537 O O . PRO B 1 725 ? 194.078 172.900 145.049 1.00 30.91 725 PRO B O 1
ATOM 12541 N N . ILE B 1 726 ? 194.678 170.761 145.417 1.00 36.65 726 ILE B N 1
ATOM 12542 C CA . ILE B 1 726 ? 196.099 170.995 145.127 1.00 36.65 726 ILE B CA 1
ATOM 12543 C C . ILE B 1 726 ? 196.253 170.776 143.627 1.00 36.65 726 ILE B C 1
ATOM 12544 O O . ILE B 1 726 ? 196.474 169.668 143.132 1.00 36.65 726 ILE B O 1
ATOM 12549 N N . VAL B 1 727 ? 196.090 171.860 142.880 1.00 38.98 727 VAL B N 1
ATOM 12550 C CA . VAL B 1 727 ? 196.198 171.807 141.429 1.00 38.98 727 VAL B CA 1
ATOM 12551 C C . VAL B 1 727 ? 197.620 172.169 141.030 1.00 38.98 727 VAL B C 1
ATOM 12552 O O . VAL B 1 727 ? 198.142 173.218 141.425 1.00 38.98 727 VAL B O 1
ATOM 12556 N N . LYS B 1 728 ? 198.254 171.294 140.255 1.00 54.00 728 LYS B N 1
ATOM 12557 C CA . LYS B 1 728 ? 199.620 171.538 139.816 1.00 54.00 728 LYS B CA 1
ATOM 12558 C C . LYS B 1 728 ? 199.639 172.696 138.828 1.00 54.00 728 LYS B C 1
ATOM 12559 O O . LYS B 1 728 ? 198.859 172.722 137.871 1.00 54.00 728 LYS B O 1
ATOM 12565 N N . LEU B 1 729 ? 200.524 173.656 139.061 1.00 57.57 729 LEU B N 1
ATOM 12566 C CA . LEU B 1 729 ? 200.618 174.803 138.168 1.00 57.57 729 LEU B CA 1
ATOM 12567 C C . LEU B 1 729 ? 201.229 174.351 136.851 1.00 57.57 729 LEU B C 1
ATOM 12568 O O . LEU B 1 729 ? 202.378 173.889 136.837 1.00 57.57 729 LEU B O 1
ATOM 12573 N N . PRO B 1 730 ? 200.521 174.474 135.729 1.00 60.46 730 PRO B N 1
ATOM 12574 C CA . PRO B 1 730 ? 201.027 173.912 134.471 1.00 60.46 730 PRO B CA 1
ATOM 12575 C C . PRO B 1 730 ? 202.175 174.744 133.916 1.00 60.46 730 PRO B C 1
ATOM 12576 O O . PRO B 1 730 ? 202.079 175.968 133.806 1.00 60.46 730 PRO B O 1
ATOM 12580 N N . LYS B 1 731 ? 203.264 174.066 133.571 1.00 66.28 731 LYS B N 1
ATOM 12581 C CA . LYS B 1 731 ? 204.384 174.703 132.894 1.00 66.28 731 LYS B CA 1
ATOM 12582 C C . LYS B 1 731 ? 204.020 174.888 131.424 1.00 66.28 731 LYS B C 1
ATOM 12583 O O . LYS B 1 731 ? 202.879 174.670 131.010 1.00 66.28 731 LYS B O 1
ATOM 12589 N N . LEU B 1 732 ? 204.986 175.302 130.605 1.00 69.05 732 LEU B N 1
ATOM 12590 C CA . LEU B 1 732 ? 204.696 175.434 129.183 1.00 69.05 732 LEU B CA 1
ATOM 12591 C C . LEU B 1 732 ? 204.555 174.074 128.512 1.00 69.05 732 LEU B C 1
ATOM 12592 O O . LEU B 1 732 ? 203.731 173.920 127.606 1.00 69.05 732 LEU B O 1
ATOM 12597 N N . SER B 1 733 ? 205.326 173.077 128.952 1.00 70.91 733 SER B N 1
ATOM 12598 C CA . SER B 1 733 ? 205.306 171.774 128.291 1.00 70.91 733 SER B CA 1
ATOM 12599 C C . SER B 1 733 ? 203.938 171.111 128.400 1.00 70.91 733 SER B C 1
ATOM 12600 O O . SER B 1 733 ? 203.360 170.683 127.394 1.00 70.91 733 SER B O 1
ATOM 12603 N N . ASP B 1 734 ? 203.403 171.010 129.618 1.00 67.58 734 ASP B N 1
ATOM 12604 C CA . ASP B 1 734 ? 202.110 170.359 129.781 1.00 67.58 734 ASP B CA 1
ATOM 12605 C C . ASP B 1 734 ? 200.960 171.216 129.268 1.00 67.58 734 ASP B C 1
ATOM 12606 O O . ASP B 1 734 ? 199.913 170.666 128.911 1.00 67.58 734 ASP B O 1
ATOM 12611 N N . MET B 1 735 ? 201.127 172.539 129.196 1.00 65.07 735 MET B N 1
ATOM 12612 C CA . MET B 1 735 ? 200.117 173.349 128.520 1.00 65.07 735 MET B CA 1
ATOM 12613 C C . MET B 1 735 ? 200.113 173.084 127.019 1.00 65.07 735 MET B C 1
ATOM 12614 O O . MET B 1 735 ? 199.045 173.048 126.397 1.00 65.07 735 MET B O 1
ATOM 12619 N N . ILE B 1 736 ? 201.293 172.905 126.417 1.00 67.34 736 ILE B N 1
ATOM 12620 C CA . ILE B 1 736 ? 201.353 172.477 125.021 1.00 67.34 736 ILE B CA 1
ATOM 12621 C C . ILE B 1 736 ? 200.669 171.128 124.855 1.00 67.34 736 ILE B C 1
ATOM 12622 O O . ILE B 1 736 ? 199.801 170.953 123.994 1.00 67.34 736 ILE B O 1
ATOM 12627 N N . THR B 1 737 ? 201.040 170.158 125.694 1.00 67.77 737 THR B N 1
ATOM 12628 C CA . THR B 1 737 ? 200.509 168.809 125.539 1.00 67.77 737 THR B CA 1
ATOM 12629 C C . THR B 1 737 ? 199.027 168.721 125.876 1.00 67.77 737 THR B C 1
ATOM 12630 O O . THR B 1 737 ? 198.381 167.740 125.498 1.00 67.77 737 THR B O 1
ATOM 12634 N N . SER B 1 738 ? 198.476 169.708 126.580 1.00 67.92 738 SER B N 1
ATOM 12635 C CA . SER B 1 738 ? 197.049 169.756 126.864 1.00 67.92 738 SER B CA 1
ATOM 12636 C C . SER B 1 738 ? 196.274 170.596 125.859 1.00 67.92 738 SER B C 1
ATOM 12637 O O . SER B 1 738 ? 195.055 170.732 125.995 1.00 67.92 738 SER B O 1
ATOM 12640 N N . HIS B 1 739 ? 196.946 171.165 124.863 1.00 67.39 739 HIS B N 1
ATOM 12641 C CA . HIS B 1 739 ? 196.219 171.940 123.867 1.00 67.39 739 HIS B CA 1
ATOM 12642 C C . HIS B 1 739 ? 195.735 171.030 122.742 1.00 67.39 739 HIS B C 1
ATOM 12643 O O . HIS B 1 739 ? 196.430 170.080 122.371 1.00 67.39 739 HIS B O 1
ATOM 12650 N N . PRO B 1 740 ? 194.550 171.297 122.189 1.00 71.50 740 PRO B N 1
ATOM 12651 C CA . PRO B 1 740 ? 194.041 170.438 121.108 1.00 71.50 740 PRO B CA 1
ATOM 12652 C C . PRO B 1 740 ? 194.929 170.410 119.875 1.00 71.50 740 PRO B C 1
ATOM 12653 O O . PRO B 1 740 ? 194.832 169.468 119.081 1.00 71.50 740 PRO B O 1
ATOM 12657 N N . LEU B 1 741 ? 195.788 171.412 119.680 1.00 75.75 741 LEU B N 1
ATOM 12658 C CA . LEU B 1 741 ? 196.724 171.380 118.562 1.00 75.75 741 LEU B CA 1
ATOM 12659 C C . LEU B 1 741 ? 197.855 170.379 118.766 1.00 75.75 741 LEU B C 1
ATOM 12660 O O . LEU B 1 741 ? 198.539 170.038 117.796 1.00 75.75 741 LEU B O 1
ATOM 12665 N N . SER B 1 742 ? 198.058 169.885 119.989 1.00 77.89 742 SER B N 1
ATOM 12666 C CA . SER B 1 742 ? 199.201 169.022 120.264 1.00 77.89 742 SER B CA 1
ATOM 12667 C C . SER B 1 742 ? 199.108 167.659 119.589 1.00 77.89 742 SER B C 1
ATOM 12668 O O . SER B 1 742 ? 200.134 166.980 119.478 1.00 77.89 742 SER B O 1
ATOM 12671 N N . VAL B 1 743 ? 197.922 167.233 119.148 1.00 82.68 743 VAL B N 1
ATOM 12672 C CA . VAL B 1 743 ? 197.835 165.972 118.418 1.00 82.68 743 VAL B CA 1
ATOM 12673 C C . VAL B 1 743 ? 198.520 166.096 117.064 1.00 82.68 743 VAL B C 1
ATOM 12674 O O . VAL B 1 743 ? 199.162 165.152 116.588 1.00 82.68 743 VAL B O 1
ATOM 12678 N N . ALA B 1 744 ? 198.396 167.258 116.421 1.00 87.71 744 ALA B N 1
ATOM 12679 C CA . ALA B 1 744 ? 199.098 167.494 115.166 1.00 87.71 744 ALA B CA 1
ATOM 12680 C C . ALA B 1 744 ? 200.593 167.689 115.377 1.00 87.71 744 ALA B C 1
ATOM 12681 O O . ALA B 1 744 ? 201.392 167.297 114.521 1.00 87.71 744 ALA B O 1
ATOM 12683 N N . LEU B 1 745 ? 200.984 168.280 116.495 1.00 92.03 745 LEU B N 1
ATOM 12684 C CA . LEU B 1 745 ? 202.390 168.563 116.754 1.00 92.03 745 LEU B CA 1
ATOM 12685 C C . LEU B 1 745 ? 203.089 167.305 117.257 1.00 92.03 745 LEU B C 1
ATOM 12686 O O . LEU B 1 745 ? 202.682 166.749 118.285 1.00 92.03 745 LEU B O 1
ATOM 12691 N N . PRO B 1 746 ? 204.127 166.823 116.578 1.00 98.84 746 PRO B N 1
ATOM 12692 C CA . PRO B 1 746 ? 204.767 165.563 116.975 1.00 98.84 746 PRO B CA 1
ATOM 12693 C C . PRO B 1 746 ? 205.571 165.734 118.250 1.00 98.84 746 PRO B C 1
ATOM 12694 O O . PRO B 1 746 ? 205.973 166.855 118.594 1.00 98.84 746 PRO B O 1
ATOM 12698 N N . PRO B 1 747 ? 205.828 164.644 118.980 1.00 100.54 747 PRO B N 1
ATOM 12699 C CA . PRO B 1 747 ? 206.635 164.762 120.206 1.00 100.54 747 PRO B CA 1
ATOM 12700 C C . PRO B 1 747 ? 208.034 165.295 119.960 1.00 100.54 747 PRO B C 1
ATOM 12701 O O . PRO B 1 747 ? 208.612 165.924 120.856 1.00 100.54 747 PRO B O 1
ATOM 12705 N N . ALA B 1 748 ? 208.603 165.055 118.775 1.00 101.71 748 ALA B N 1
ATOM 12706 C CA . ALA B 1 748 ? 209.916 165.610 118.460 1.00 101.71 748 ALA B CA 1
ATOM 12707 C C . ALA B 1 748 ? 209.887 167.132 118.478 1.00 101.71 748 ALA B C 1
ATOM 12708 O O . ALA B 1 748 ? 210.800 167.774 119.012 1.00 101.71 748 ALA B O 1
ATOM 12710 N N . PHE B 1 749 ? 208.843 167.729 117.900 1.00 101.58 749 PHE B N 1
ATOM 12711 C CA . PHE B 1 749 ? 208.664 169.173 117.962 1.00 101.58 749 PHE B CA 1
ATOM 12712 C C . PHE B 1 749 ? 208.235 169.651 119.342 1.00 101.58 749 PHE B C 1
ATOM 12713 O O . PHE B 1 749 ? 208.339 170.849 119.624 1.00 101.58 749 PHE B O 1
ATOM 12721 N N . CYS B 1 750 ? 207.755 168.751 120.199 1.00 100.86 750 CYS B N 1
ATOM 12722 C CA . CYS B 1 750 ? 207.241 169.129 121.508 1.00 100.86 750 CYS B CA 1
ATOM 12723 C C . CYS B 1 750 ? 208.329 169.274 122.563 1.00 100.86 750 CYS B C 1
ATOM 12724 O O . CYS B 1 750 ? 208.060 169.831 123.633 1.00 100.86 750 CYS B O 1
ATOM 12727 N N . GLU B 1 751 ? 209.548 168.810 122.288 1.00 100.91 751 GLU B N 1
ATOM 12728 C CA . GLU B 1 751 ? 210.574 168.831 123.324 1.00 100.91 751 GLU B CA 1
ATOM 12729 C C . GLU B 1 751 ? 211.842 169.590 122.935 1.00 100.91 751 GLU B C 1
ATOM 12730 O O . GLU B 1 751 ? 212.940 169.026 123.034 1.00 100.91 751 GLU B O 1
ATOM 12736 N N . PRO B 1 752 ? 211.758 170.860 122.492 1.00 99.93 752 PRO B N 1
ATOM 12737 C CA . PRO B 1 752 ? 212.996 171.669 122.462 1.00 99.93 752 PRO B CA 1
ATOM 12738 C C . PRO B 1 752 ? 213.231 172.302 123.831 1.00 99.93 752 PRO B C 1
ATOM 12739 O O . PRO B 1 752 ? 212.928 173.469 124.085 1.00 99.93 752 PRO B O 1
ATOM 12743 N N . LEU B 1 753 ? 213.783 171.497 124.743 1.00 98.95 753 LEU B N 1
ATOM 12744 C CA . LEU B 1 753 ? 213.850 171.842 126.165 1.00 98.95 753 LEU B CA 1
ATOM 12745 C C . LEU B 1 753 ? 212.455 172.134 126.711 1.00 98.95 753 LEU B C 1
ATOM 12746 O O . LEU B 1 753 ? 212.252 173.073 127.484 1.00 98.95 753 LEU B O 1
ATOM 12751 N N . LYS B 1 754 ? 211.487 171.317 126.297 1.00 96.18 754 LYS B N 1
ATOM 12752 C CA . LYS B 1 754 ? 210.077 171.486 126.643 1.00 96.18 754 LYS B CA 1
ATOM 12753 C C . LYS B 1 754 ? 209.568 172.863 126.215 1.00 96.18 754 LYS B C 1
ATOM 12754 O O . LYS B 1 754 ? 208.792 173.519 126.913 1.00 96.18 754 LYS B O 1
ATOM 12760 N N . HIS B 1 755 ? 210.018 173.282 125.029 1.00 95.50 755 HIS B N 1
ATOM 12761 C CA . HIS B 1 755 ? 209.644 174.566 124.444 1.00 95.50 755 HIS B CA 1
ATOM 12762 C C . HIS B 1 755 ? 209.882 175.710 125.422 1.00 95.50 755 HIS B C 1
ATOM 12763 O O . HIS B 1 755 ? 208.954 176.455 125.749 1.00 95.50 755 HIS B O 1
ATOM 12770 N N . SER B 1 756 ? 211.118 175.860 125.890 1.00 93.98 756 SER B N 1
ATOM 12771 C CA . SER B 1 756 ? 211.426 176.859 126.907 1.00 93.98 756 SER B CA 1
ATOM 12772 C C . SER B 1 756 ? 211.671 178.230 126.289 1.00 93.98 756 SER B C 1
ATOM 12773 O O . SER B 1 756 ? 211.356 178.454 125.116 1.00 93.98 756 SER B O 1
ATOM 12776 N N . LYS B 1 757 ? 212.193 179.157 127.098 1.00 90.31 757 LYS B N 1
ATOM 12777 C CA . LYS B 1 757 ? 212.643 180.480 126.670 1.00 90.31 757 LYS B CA 1
ATOM 12778 C C . LYS B 1 757 ? 211.488 181.412 126.317 1.00 90.31 757 LYS B C 1
ATOM 12779 O O . LYS B 1 757 ? 211.712 182.586 126.005 1.00 90.31 757 LYS B O 1
ATOM 12785 N N . LYS B 1 758 ? 210.255 180.913 126.363 1.00 82.02 758 LYS B N 1
ATOM 12786 C CA . LYS B 1 758 ? 209.096 181.759 126.109 1.00 82.02 758 LYS B CA 1
ATOM 12787 C C . LYS B 1 758 ? 208.133 181.734 127.287 1.00 82.02 758 LYS B C 1
ATOM 12788 O O . LYS B 1 758 ? 207.686 180.670 127.719 1.00 82.02 758 LYS B O 1
ATOM 12794 N N . GLU B 1 759 ? 207.818 182.916 127.801 1.00 76.52 759 GLU B N 1
ATOM 12795 C CA . GLU B 1 759 ? 206.809 183.005 128.844 1.00 76.52 759 GLU B CA 1
ATOM 12796 C C . GLU B 1 759 ? 205.419 183.082 128.217 1.00 76.52 759 GLU B C 1
ATOM 12797 O O . GLU B 1 759 ? 205.148 183.979 127.415 1.00 76.52 759 GLU B O 1
ATOM 12803 N N . PRO B 1 760 ? 204.525 182.148 128.556 1.00 66.88 760 PRO B N 1
ATOM 12804 C CA . PRO B 1 760 ? 203.177 182.166 127.975 1.00 66.88 760 PRO B CA 1
ATOM 12805 C C . PRO B 1 760 ? 202.353 183.382 128.358 1.00 66.88 760 PRO B C 1
ATOM 12806 O O . PRO B 1 760 ? 201.379 183.690 127.658 1.00 66.88 760 PRO B O 1
ATOM 12810 N N . MET B 1 761 ? 202.713 184.080 129.430 1.00 62.21 761 MET B N 1
ATOM 12811 C CA . MET B 1 761 ? 201.915 185.192 129.926 1.00 62.21 761 MET B CA 1
ATOM 12812 C C . MET B 1 761 ? 201.921 186.353 128.941 1.00 62.21 761 MET B C 1
ATOM 12813 O O . MET B 1 761 ? 202.980 186.775 128.467 1.00 62.21 761 MET B O 1
ATOM 12818 N N . LYS B 1 762 ? 200.731 186.863 128.635 1.00 58.83 762 LYS B N 1
ATOM 12819 C CA . LYS B 1 762 ? 200.559 188.090 127.870 1.00 58.83 762 LYS B CA 1
ATOM 12820 C C . LYS B 1 762 ? 199.618 189.003 128.637 1.00 58.83 762 LYS B C 1
ATOM 12821 O O . LYS B 1 762 ? 198.544 188.572 129.067 1.00 58.83 762 LYS B O 1
ATOM 12827 N N . LEU B 1 763 ? 200.024 190.256 128.813 1.00 57.37 763 LEU B N 1
ATOM 12828 C CA . LEU B 1 763 ? 199.223 191.201 129.571 1.00 57.37 763 LEU B CA 1
ATOM 12829 C C . LEU B 1 763 ? 197.978 191.602 128.786 1.00 57.37 763 LEU B C 1
ATOM 12830 O O . LEU B 1 763 ? 197.900 191.441 127.565 1.00 57.37 763 LEU B O 1
ATOM 12835 N N . ARG B 1 764 ? 196.990 192.123 129.508 1.00 53.46 764 ARG B N 1
ATOM 12836 C CA . ARG B 1 764 ? 195.772 192.599 128.868 1.00 53.46 764 ARG B CA 1
ATOM 12837 C C . ARG B 1 764 ? 196.073 193.812 127.997 1.00 53.46 764 ARG B C 1
ATOM 12838 O O . ARG B 1 764 ? 196.844 194.696 128.379 1.00 53.46 764 ARG B O 1
ATOM 12846 N N . GLY B 1 765 ? 195.459 193.851 126.817 1.00 57.86 765 GLY B N 1
ATOM 12847 C CA . GLY B 1 765 ? 195.689 194.923 125.876 1.00 57.86 765 GLY B CA 1
ATOM 12848 C C . GLY B 1 765 ? 196.840 194.703 124.923 1.00 57.86 765 GLY B C 1
ATOM 12849 O O . GLY B 1 765 ? 197.123 195.587 124.105 1.00 57.86 765 GLY B O 1
ATOM 12850 N N . VAL B 1 766 ? 197.518 193.564 125.005 1.00 58.41 766 VAL B N 1
ATOM 12851 C CA . VAL B 1 766 ? 198.598 193.247 124.079 1.00 58.41 766 VAL B CA 1
ATOM 12852 C C . VAL B 1 766 ? 198.006 192.601 122.836 1.00 58.41 766 VAL B C 1
ATOM 12853 O O . VAL B 1 766 ? 197.298 191.591 122.924 1.00 58.41 766 VAL B O 1
ATOM 12857 N N . THR B 1 767 ? 198.289 193.181 121.674 1.00 62.47 767 THR B N 1
ATOM 12858 C CA . THR B 1 767 ? 197.804 192.628 120.417 1.00 62.47 767 THR B CA 1
ATOM 12859 C C . THR B 1 767 ? 198.526 191.317 120.124 1.00 62.47 767 THR B C 1
ATOM 12860 O O . THR B 1 767 ? 199.735 191.198 120.353 1.00 62.47 767 THR B O 1
ATOM 12864 N N . LEU B 1 768 ? 197.777 190.318 119.657 1.00 63.94 768 LEU B N 1
ATOM 12865 C CA . LEU B 1 768 ? 198.399 189.063 119.249 1.00 63.94 768 LEU B CA 1
ATOM 12866 C C . LEU B 1 768 ? 198.921 189.163 117.825 1.00 63.94 768 LEU B C 1
ATOM 12867 O O . LEU B 1 768 ? 200.088 188.860 117.555 1.00 63.94 768 LEU B O 1
ATOM 12872 N N . TYR B 1 769 ? 198.070 189.594 116.898 1.00 69.26 769 TYR B N 1
ATOM 12873 C CA . TYR B 1 769 ? 198.528 189.914 115.556 1.00 69.26 769 TYR B CA 1
ATOM 12874 C C . TYR B 1 769 ? 197.581 190.926 114.930 1.00 69.26 769 TYR B C 1
ATOM 12875 O O . TYR B 1 769 ? 196.382 190.927 115.218 1.00 69.26 769 TYR B O 1
ATOM 12884 N N . LYS B 1 770 ? 198.135 191.787 114.084 1.00 73.02 770 LYS B N 1
ATOM 12885 C CA . LYS B 1 770 ? 197.366 192.840 113.442 1.00 73.02 770 LYS B CA 1
ATOM 12886 C C . LYS B 1 770 ? 196.646 192.301 112.212 1.00 73.02 770 LYS B C 1
ATOM 12887 O O . LYS B 1 770 ? 197.124 191.386 111.536 1.00 73.02 770 LYS B O 1
ATOM 12893 N N . GLU B 1 771 ? 195.479 192.873 111.930 1.00 76.54 771 GLU B N 1
ATOM 12894 C CA . GLU B 1 771 ? 194.726 192.478 110.751 1.00 76.54 771 GLU B CA 1
ATOM 12895 C C . GLU B 1 771 ? 195.443 192.930 109.481 1.00 76.54 771 GLU B C 1
ATOM 12896 O O . GLU B 1 771 ? 196.026 194.015 109.414 1.00 76.54 771 GLU B O 1
ATOM 12902 N N . GLY B 1 772 ? 195.400 192.072 108.466 1.00 78.30 772 GLY B N 1
ATOM 12903 C CA . GLY B 1 772 ? 196.018 192.378 107.192 1.00 78.30 772 GLY B CA 1
ATOM 12904 C C . GLY B 1 772 ? 197.489 192.026 107.145 1.00 78.30 772 GLY B C 1
ATOM 12905 O O . GLY B 1 772 ? 198.127 192.124 106.092 1.00 78.30 772 GLY B O 1
ATOM 12906 N N . SER B 1 773 ? 198.040 191.614 108.283 1.00 78.94 773 SER B N 1
ATOM 12907 C CA . SER B 1 773 ? 199.437 191.220 108.342 1.00 78.94 773 SER B CA 1
ATOM 12908 C C . SER B 1 773 ? 199.624 189.829 107.738 1.00 78.94 773 SER B C 1
ATOM 12909 O O . SER B 1 773 ? 198.676 189.057 107.569 1.00 78.94 773 SER B O 1
ATOM 12912 N N . LYS B 1 774 ? 200.877 189.516 107.408 1.00 79.93 774 LYS B N 1
ATOM 12913 C CA . LYS B 1 774 ? 201.225 188.223 106.842 1.00 79.93 774 LYS B CA 1
ATOM 12914 C C . LYS B 1 774 ? 201.099 187.124 107.893 1.00 79.93 774 LYS B C 1
ATOM 12915 O O . LYS B 1 774 ? 201.279 187.375 109.089 1.00 79.93 774 LYS B O 1
ATOM 12921 N N . PRO B 1 775 ? 200.791 185.898 107.472 1.00 80.72 775 PRO B N 1
ATOM 12922 C CA . PRO B 1 775 ? 200.672 184.796 108.436 1.00 80.72 775 PRO B CA 1
ATOM 12923 C C . PRO B 1 775 ? 202.012 184.405 109.035 1.00 80.72 775 PRO B C 1
ATOM 12924 O O . PRO B 1 775 ? 202.567 183.353 108.701 1.00 80.72 775 PRO B O 1
ATOM 12928 N N . THR B 1 776 ? 202.539 185.243 109.924 1.00 79.98 776 THR B N 1
ATOM 12929 C CA . THR B 1 776 ? 203.819 184.981 110.568 1.00 79.98 776 THR B CA 1
ATOM 12930 C C . THR B 1 776 ? 203.774 183.774 111.496 1.00 79.98 776 THR B C 1
ATOM 12931 O O . THR B 1 776 ? 204.825 183.195 111.787 1.00 79.98 776 THR B O 1
ATOM 12935 N N . GLY B 1 777 ? 202.596 183.373 111.948 1.00 77.26 777 GLY B N 1
ATOM 12936 C CA . GLY B 1 777 ? 202.475 182.218 112.810 1.00 77.26 777 GLY B CA 1
ATOM 12937 C C . GLY B 1 777 ? 201.078 182.139 113.391 1.00 77.26 777 GLY B C 1
ATOM 12938 O O . GLY B 1 777 ? 200.216 182.969 113.106 1.00 77.26 777 GLY B O 1
ATOM 12939 N N . VAL B 1 778 ? 200.876 181.113 114.213 1.00 73.36 778 VAL B N 1
ATOM 12940 C CA . VAL B 1 778 ? 199.603 180.905 114.886 1.00 73.36 778 VAL B CA 1
ATOM 12941 C C . VAL B 1 778 ? 199.836 181.034 116.383 1.00 73.36 778 VAL B C 1
ATOM 12942 O O . VAL B 1 778 ? 200.959 180.879 116.871 1.00 73.36 778 VAL B O 1
ATOM 12946 N N . TRP B 1 779 ? 198.764 181.325 117.111 1.00 66.49 779 TRP B N 1
ATOM 12947 C CA . TRP B 1 779 ? 198.822 181.506 118.552 1.00 66.49 779 TRP B CA 1
ATOM 12948 C C . TRP B 1 779 ? 197.957 180.457 119.233 1.00 66.49 779 TRP B C 1
ATOM 12949 O O . TRP B 1 779 ? 196.824 180.207 118.814 1.00 66.49 779 TRP B O 1
ATOM 12960 N N . LEU B 1 780 ? 198.499 179.843 120.280 1.00 62.68 780 LEU B N 1
ATOM 12961 C CA . LEU B 1 780 ? 197.787 178.851 121.073 1.00 62.68 780 LEU B CA 1
ATOM 12962 C C . LEU B 1 780 ? 197.300 179.508 122.355 1.00 62.68 780 LEU B C 1
ATOM 12963 O O . LEU B 1 780 ? 198.103 180.048 123.121 1.00 62.68 780 LEU B O 1
ATOM 12968 N N . ILE B 1 781 ? 195.994 179.461 122.590 1.00 57.03 781 ILE B N 1
ATOM 12969 C CA . ILE B 1 781 ? 195.388 180.068 123.769 1.00 57.03 781 ILE B CA 1
ATOM 12970 C C . ILE B 1 781 ? 195.151 178.967 124.792 1.00 57.03 781 ILE B C 1
ATOM 12971 O O . ILE B 1 781 ? 194.203 178.185 124.670 1.00 57.03 781 ILE B O 1
ATOM 12976 N N . PHE B 1 782 ? 196.016 178.900 125.805 1.00 58.06 782 PHE B N 1
ATOM 12977 C CA . PHE B 1 782 ? 195.849 177.954 126.900 1.00 58.06 782 PHE B CA 1
ATOM 12978 C C . PHE B 1 782 ? 194.923 178.467 127.987 1.00 58.06 782 PHE B C 1
ATOM 12979 O O . PHE B 1 782 ? 194.328 177.658 128.705 1.00 58.06 782 PHE B O 1
ATOM 12987 N N . ASP B 1 783 ? 194.804 179.780 128.128 1.00 53.00 783 ASP B N 1
ATOM 12988 C CA . ASP B 1 783 ? 193.959 180.395 129.141 1.00 53.00 783 ASP B CA 1
ATOM 12989 C C . ASP B 1 783 ? 193.766 181.845 128.723 1.00 53.00 783 ASP B C 1
ATOM 12990 O O . ASP B 1 783 ? 194.465 182.351 127.844 1.00 53.00 783 ASP B O 1
ATOM 12995 N N . GLY B 1 784 ? 192.807 182.505 129.354 1.00 50.69 784 GLY B N 1
ATOM 12996 C CA . GLY B 1 784 ? 192.572 183.903 129.082 1.00 50.69 784 GLY B CA 1
ATOM 12997 C C . GLY B 1 784 ? 191.541 184.137 127.995 1.00 50.69 784 GLY B C 1
ATOM 12998 O O . GLY B 1 784 ? 190.853 183.229 127.523 1.00 50.69 784 GLY B O 1
ATOM 12999 N N . ILE B 1 785 ? 191.439 185.405 127.602 1.00 49.45 785 ILE B N 1
ATOM 13000 C CA . ILE B 1 785 ? 190.434 185.881 126.659 1.00 49.45 785 ILE B CA 1
ATOM 13001 C C . ILE B 1 785 ? 191.128 186.735 125.608 1.00 49.45 785 ILE B C 1
ATOM 13002 O O . ILE B 1 785 ? 191.988 187.556 125.943 1.00 49.45 785 ILE B O 1
ATOM 13007 N N . VAL B 1 786 ? 190.763 186.543 124.343 1.00 52.46 786 VAL B N 1
ATOM 13008 C CA . VAL B 1 786 ? 191.252 187.370 123.247 1.00 52.46 786 VAL B CA 1
ATOM 13009 C C . VAL B 1 786 ? 190.056 187.919 122.478 1.00 52.46 786 VAL B C 1
ATOM 13010 O O . VAL B 1 786 ? 189.135 187.171 122.131 1.00 52.46 786 VAL B O 1
ATOM 13014 N N . LYS B 1 787 ? 190.065 189.226 122.237 1.00 57.39 787 LYS B N 1
ATOM 13015 C CA . LYS B 1 787 ? 189.047 189.895 121.444 1.00 57.39 787 LYS B CA 1
ATOM 13016 C C . LYS B 1 787 ? 189.499 189.975 119.992 1.00 57.39 787 LYS B C 1
ATOM 13017 O O . LYS B 1 787 ? 190.682 190.158 119.705 1.00 57.39 787 LYS B O 1
ATOM 13023 N N . TRP B 1 788 ? 188.549 189.838 119.072 1.00 63.84 788 TRP B N 1
ATOM 13024 C CA . TRP B 1 788 ? 188.840 189.975 117.652 1.00 63.84 788 TRP B CA 1
ATOM 13025 C C . TRP B 1 788 ? 188.009 191.099 117.050 1.00 63.84 788 TRP B C 1
ATOM 13026 O O . TRP B 1 788 ? 186.807 191.207 117.311 1.00 63.84 788 TRP B O 1
ATOM 13037 N N . LYS B 1 789 ? 188.666 191.946 116.258 1.00 70.50 789 LYS B N 1
ATOM 13038 C CA . LYS B 1 789 ? 188.023 193.049 115.560 1.00 70.50 789 LYS B CA 1
ATOM 13039 C C . LYS B 1 789 ? 188.362 192.957 114.081 1.00 70.50 789 LYS B C 1
ATOM 13040 O O . LYS B 1 789 ? 189.509 192.685 113.720 1.00 70.50 789 LYS B O 1
ATOM 13046 N N . SER B 1 790 ? 187.370 193.190 113.227 1.00 76.86 790 SER B N 1
ATOM 13047 C CA . SER B 1 790 ? 187.603 193.147 111.786 1.00 76.86 790 SER B CA 1
ATOM 13048 C C . SER B 1 790 ? 186.501 193.920 111.085 1.00 76.86 790 SER B C 1
ATOM 13049 O O . SER B 1 790 ? 185.347 193.480 111.077 1.00 76.86 790 SER B O 1
ATOM 13052 N N . LYS B 1 791 ? 186.849 195.068 110.503 1.00 81.01 791 LYS B N 1
ATOM 13053 C CA . LYS B 1 791 ? 185.894 195.790 109.672 1.00 81.01 791 LYS B CA 1
ATOM 13054 C C . LYS B 1 791 ? 185.746 195.151 108.298 1.00 81.01 791 LYS B C 1
ATOM 13055 O O . LYS B 1 791 ? 184.677 195.251 107.685 1.00 81.01 791 LYS B O 1
ATOM 13061 N N . ILE B 1 792 ? 186.800 194.500 107.800 1.00 81.22 792 ILE B N 1
ATOM 13062 C CA . ILE B 1 792 ? 186.723 193.830 106.504 1.00 81.22 792 ILE B CA 1
ATOM 13063 C C . ILE B 1 792 ? 185.721 192.683 106.559 1.00 81.22 792 ILE B C 1
ATOM 13064 O O . ILE B 1 792 ? 184.867 192.535 105.678 1.00 81.22 792 ILE B O 1
ATOM 13069 N N . LEU B 1 793 ? 185.809 191.860 107.599 1.00 80.69 793 LEU B N 1
ATOM 13070 C CA . LEU B 1 793 ? 184.900 190.734 107.746 1.00 80.69 793 LEU B CA 1
ATOM 13071 C C . LEU B 1 793 ? 183.499 191.220 108.100 1.00 80.69 793 LEU B C 1
ATOM 13072 O O . LEU B 1 793 ? 183.320 192.235 108.778 1.00 80.69 793 LEU B O 1
ATOM 13077 N N . SER B 1 794 ? 182.496 190.477 107.630 1.00 81.55 794 SER B N 1
ATOM 13078 C CA . SER B 1 794 ? 181.096 190.783 107.926 1.00 81.55 794 SER B CA 1
ATOM 13079 C C . SER B 1 794 ? 180.820 190.386 109.373 1.00 81.55 794 SER B C 1
ATOM 13080 O O . SER B 1 794 ? 180.197 189.364 109.673 1.00 81.55 794 SER B O 1
ATOM 13083 N N . ASN B 1 795 ? 181.303 191.227 110.291 1.00 77.66 795 ASN B N 1
ATOM 13084 C CA . ASN B 1 795 ? 181.190 190.994 111.725 1.00 77.66 795 ASN B CA 1
ATOM 13085 C C . ASN B 1 795 ? 179.949 191.639 112.325 1.00 77.66 795 ASN B C 1
ATOM 13086 O O . ASN B 1 795 ? 179.964 192.028 113.501 1.00 77.66 795 ASN B O 1
ATOM 13091 N N . ASN B 1 796 ? 178.882 191.774 111.545 1.00 75.78 796 ASN B N 1
ATOM 13092 C CA . ASN B 1 796 ? 177.685 192.455 112.013 1.00 75.78 796 ASN B CA 1
ATOM 13093 C C . ASN B 1 796 ? 177.087 191.745 113.223 1.00 75.78 796 ASN B C 1
ATOM 13094 O O . ASN B 1 796 ? 176.920 190.522 113.237 1.00 75.78 796 ASN B O 1
ATOM 13099 N N . HIS B 1 797 ? 176.770 192.539 114.247 1.00 69.87 797 HIS B N 1
ATOM 13100 C CA . HIS B 1 797 ? 176.093 192.058 115.452 1.00 69.87 797 HIS B CA 1
ATOM 13101 C C . HIS B 1 797 ? 176.890 190.962 116.157 1.00 69.87 797 HIS B C 1
ATOM 13102 O O . HIS B 1 797 ? 176.324 190.039 116.746 1.00 69.87 797 HIS B O 1
ATOM 13104 N N . SER B 1 798 ? 178.214 191.062 116.100 1.00 66.41 798 SER B N 1
ATOM 13105 C CA . SER B 1 798 ? 179.101 190.186 116.860 1.00 66.41 798 SER B CA 1
ATOM 13106 C C . SER B 1 798 ? 179.146 190.748 118.275 1.00 66.41 798 SER B C 1
ATOM 13107 O O . SER B 1 798 ? 179.957 191.626 118.581 1.00 66.41 798 SER B O 1
ATOM 13110 N N . LEU B 1 799 ? 178.263 190.243 119.134 1.00 54.91 799 LEU B N 1
ATOM 13111 C CA . LEU B 1 799 ? 178.078 190.813 120.460 1.00 54.91 799 LEU B CA 1
ATOM 13112 C C . LEU B 1 799 ? 179.149 190.377 121.449 1.00 54.91 799 LEU B C 1
ATOM 13113 O O . LEU B 1 799 ? 179.493 191.146 122.354 1.00 54.91 799 LEU B O 1
ATOM 13118 N N . HIS B 1 800 ? 179.690 189.169 121.298 1.00 53.68 800 HIS B N 1
ATOM 13119 C CA . HIS B 1 800 ? 180.729 188.643 122.184 1.00 53.68 800 HIS B CA 1
ATOM 13120 C C . HIS B 1 800 ? 181.855 188.058 121.343 1.00 53.68 800 HIS B C 1
ATOM 13121 O O . HIS B 1 800 ? 181.982 186.833 121.222 1.00 53.68 800 HIS B O 1
ATOM 13128 N N . PRO B 1 801 ? 182.696 188.906 120.746 1.00 57.13 801 PRO B N 1
ATOM 13129 C CA . PRO B 1 801 ? 183.828 188.387 119.969 1.00 57.13 801 PRO B CA 1
ATOM 13130 C C . PRO B 1 801 ? 184.945 187.913 120.879 1.00 57.13 801 PRO B C 1
ATOM 13131 O O . PRO B 1 801 ? 185.684 188.737 121.424 1.00 57.13 801 PRO B O 1
ATOM 13135 N N . THR B 1 802 ? 185.103 186.602 121.039 1.00 54.24 802 THR B N 1
ATOM 13136 C CA . THR B 1 802 ? 185.974 186.103 122.092 1.00 54.24 802 THR B CA 1
ATOM 13137 C C . THR B 1 802 ? 186.397 184.671 121.804 1.00 54.24 802 THR B C 1
ATOM 13138 O O . THR B 1 802 ? 185.575 183.840 121.411 1.00 54.24 802 THR B O 1
ATOM 13142 N N . PHE B 1 803 ? 187.683 184.397 122.009 1.00 56.18 803 PHE B N 1
ATOM 13143 C CA . PHE B 1 803 ? 188.214 183.045 122.041 1.00 56.18 803 PHE B CA 1
ATOM 13144 C C . PHE B 1 803 ? 188.894 182.828 123.385 1.00 56.18 803 PHE B C 1
ATOM 13145 O O . PHE B 1 803 ? 189.422 183.762 123.992 1.00 56.18 803 PHE B O 1
ATOM 13153 N N . SER B 1 804 ? 188.888 181.581 123.846 1.00 50.68 804 SER B N 1
ATOM 13154 C CA . SER B 1 804 ? 189.304 181.262 125.205 1.00 50.68 804 SER B CA 1
ATOM 13155 C C . SER B 1 804 ? 190.239 180.060 125.162 1.00 50.68 804 SER B C 1
ATOM 13156 O O . SER B 1 804 ? 190.766 179.695 124.108 1.00 50.68 804 SER B O 1
ATOM 13159 N N . HIS B 1 805 ? 190.463 179.467 126.334 1.00 48.56 805 HIS B N 1
ATOM 13160 C CA . HIS B 1 805 ? 191.361 178.328 126.471 1.00 48.56 805 HIS B CA 1
ATOM 13161 C C . HIS B 1 805 ? 190.996 177.218 125.495 1.00 48.56 805 HIS B C 1
ATOM 13162 O O . HIS B 1 805 ? 189.836 177.056 125.106 1.00 48.56 805 HIS B O 1
ATOM 13169 N N . GLY B 1 806 ? 192.002 176.442 125.111 1.00 57.71 806 GLY B N 1
ATOM 13170 C CA . GLY B 1 806 ? 191.804 175.377 124.145 1.00 57.71 806 GLY B CA 1
ATOM 13171 C C . GLY B 1 806 ? 191.450 175.878 122.763 1.00 57.71 806 GLY B C 1
ATOM 13172 O O . GLY B 1 806 ? 190.629 175.260 122.073 1.00 57.71 806 GLY B O 1
ATOM 13173 N N . SER B 1 807 ? 192.048 176.988 122.341 1.00 60.68 807 SER B N 1
ATOM 13174 C CA . SER B 1 807 ? 191.796 177.550 121.026 1.00 60.68 807 SER B CA 1
ATOM 13175 C C . SER B 1 807 ? 193.121 177.963 120.409 1.00 60.68 807 SER B C 1
ATOM 13176 O O . SER B 1 807 ? 194.002 178.491 121.091 1.00 60.68 807 SER B O 1
ATOM 13179 N N . THR B 1 808 ? 193.257 177.713 119.113 1.00 66.88 808 THR B N 1
ATOM 13180 C CA . THR B 1 808 ? 194.433 178.131 118.368 1.00 66.88 808 THR B CA 1
ATOM 13181 C C . THR B 1 808 ? 193.988 179.029 117.224 1.00 66.88 808 THR B C 1
ATOM 13182 O O . THR B 1 808 ? 193.017 178.726 116.525 1.00 66.88 808 THR B O 1
ATOM 13186 N N . LEU B 1 809 ? 194.688 180.146 117.053 1.00 67.73 809 LEU B N 1
ATOM 13187 C CA . LEU B 1 809 ? 194.219 181.226 116.201 1.00 67.73 809 LEU B CA 1
ATOM 13188 C C . LEU B 1 809 ? 195.268 181.578 115.159 1.00 67.73 809 LEU B C 1
ATOM 13189 O O . LEU B 1 809 ? 196.415 181.887 115.494 1.00 67.73 809 LEU B O 1
ATOM 13194 N N . GLY B 1 810 ? 194.860 181.539 113.895 1.00 77.20 810 GLY B N 1
ATOM 13195 C CA . GLY B 1 810 ? 195.737 181.826 112.777 1.00 77.20 810 GLY B CA 1
ATOM 13196 C C . GLY B 1 810 ? 196.026 180.647 111.873 1.00 77.20 810 GLY B C 1
ATOM 13197 O O . GLY B 1 810 ? 196.777 180.810 110.900 1.00 77.20 810 GLY B O 1
ATOM 13198 N N . LEU B 1 811 ? 195.480 179.457 112.147 1.00 82.42 811 LEU B N 1
ATOM 13199 C CA . LEU B 1 811 ? 195.727 178.315 111.269 1.00 82.42 811 LEU B CA 1
ATOM 13200 C C . LEU B 1 811 ? 195.211 178.577 109.864 1.00 82.42 811 LEU B C 1
ATOM 13201 O O . LEU B 1 811 ? 195.852 178.193 108.880 1.00 82.42 811 LEU B O 1
ATOM 13206 N N . TYR B 1 812 ? 194.052 179.225 109.751 1.00 87.64 812 TYR B N 1
ATOM 13207 C CA . TYR B 1 812 ? 193.503 179.528 108.436 1.00 87.64 812 TYR B CA 1
ATOM 13208 C C . TYR B 1 812 ? 194.479 180.344 107.601 1.00 87.64 812 TYR B C 1
ATOM 13209 O O . TYR B 1 812 ? 194.630 180.105 106.398 1.00 87.64 812 TYR B O 1
ATOM 13218 N N . GLU B 1 813 ? 195.149 181.315 108.221 1.00 83.81 813 GLU B N 1
ATOM 13219 C CA . GLU B 1 813 ? 196.045 182.184 107.468 1.00 83.81 813 GLU B CA 1
ATOM 13220 C C . GLU B 1 813 ? 197.313 181.453 107.046 1.00 83.81 813 GLU B C 1
ATOM 13221 O O . GLU B 1 813 ? 197.735 181.554 105.890 1.00 83.81 813 GLU B O 1
ATOM 13227 N N . VAL B 1 814 ? 197.936 180.711 107.964 1.00 85.22 814 VAL B N 1
ATOM 13228 C CA . VAL B 1 814 ? 199.183 180.030 107.628 1.00 85.22 814 VAL B CA 1
ATOM 13229 C C . VAL B 1 814 ? 198.932 178.909 106.626 1.00 85.22 814 VAL B C 1
ATOM 13230 O O . VAL B 1 814 ? 199.774 178.632 105.763 1.00 85.22 814 VAL B O 1
ATOM 13234 N N . LEU B 1 815 ? 197.776 178.249 106.717 1.00 88.29 815 LEU B N 1
ATOM 13235 C CA . LEU B 1 815 ? 197.470 177.167 105.791 1.00 88.29 815 LEU B CA 1
ATOM 13236 C C . LEU B 1 815 ? 197.140 177.684 104.397 1.00 88.29 815 LEU B C 1
ATOM 13237 O O . LEU B 1 815 ? 197.380 176.981 103.410 1.00 88.29 815 LEU B O 1
ATOM 13242 N N . THR B 1 816 ? 196.595 178.895 104.296 1.00 89.04 816 THR B N 1
ATOM 13243 C CA . THR B 1 816 ? 196.219 179.476 103.015 1.00 89.04 816 THR B CA 1
ATOM 13244 C C . THR B 1 816 ? 197.175 180.554 102.532 1.00 89.04 816 THR B C 1
ATOM 13245 O O . THR B 1 816 ? 197.282 180.770 101.323 1.00 89.04 816 THR B O 1
ATOM 13249 N N . GLY B 1 817 ? 197.886 181.220 103.438 1.00 84.38 817 GLY B N 1
ATOM 13250 C CA . GLY B 1 817 ? 198.725 182.339 103.075 1.00 84.38 817 GLY B CA 1
ATOM 13251 C C . GLY B 1 817 ? 198.006 183.666 103.015 1.00 84.38 817 GLY B C 1
ATOM 13252 O O . GLY B 1 817 ? 198.658 184.696 102.800 1.00 84.38 817 GLY B O 1
ATOM 13253 N N . LYS B 1 818 ? 196.689 183.676 103.200 1.00 82.59 818 LYS B N 1
ATOM 13254 C CA . LYS B 1 818 ? 195.929 184.912 103.149 1.00 82.59 818 LYS B CA 1
ATOM 13255 C C . LYS B 1 818 ? 196.259 185.788 104.356 1.00 82.59 818 LYS B C 1
ATOM 13256 O O . LYS B 1 818 ? 196.642 185.282 105.413 1.00 82.59 818 LYS B O 1
ATOM 13258 N N . PRO B 1 819 ? 196.121 187.104 104.223 1.00 81.28 819 PRO B N 1
ATOM 13259 C CA . PRO B 1 819 ? 196.400 187.994 105.354 1.00 81.28 819 PRO B CA 1
ATOM 13260 C C . PRO B 1 819 ? 195.458 187.736 106.519 1.00 81.28 819 PRO B C 1
ATOM 13261 O O . PRO B 1 819 ? 194.386 187.143 106.377 1.00 81.28 819 PRO B O 1
ATOM 13265 N N . TYR B 1 820 ? 195.892 188.184 107.694 1.00 76.96 820 TYR B N 1
ATOM 13266 C CA . TYR B 1 820 ? 195.129 188.008 108.923 1.00 76.96 820 TYR B CA 1
ATOM 13267 C C . TYR B 1 820 ? 193.740 188.612 108.791 1.00 76.96 820 TYR B C 1
ATOM 13268 O O . TYR B 1 820 ? 193.594 189.795 108.472 1.00 76.96 820 TYR B O 1
ATOM 13277 N N . LEU B 1 821 ? 192.718 187.790 109.034 1.00 76.46 821 LEU B N 1
ATOM 13278 C CA . LEU B 1 821 ? 191.340 188.208 108.810 1.00 76.46 821 LEU B CA 1
ATOM 13279 C C . LEU B 1 821 ? 190.800 189.112 109.909 1.00 76.46 821 LEU B C 1
ATOM 13280 O O . LEU B 1 821 ? 189.931 189.945 109.631 1.00 76.46 821 LEU B O 1
ATOM 13285 N N . CYS B 1 822 ? 191.284 188.973 111.140 1.00 71.99 822 CYS B N 1
ATOM 13286 C CA . CYS B 1 822 ? 190.764 189.750 112.254 1.00 71.99 822 CYS B CA 1
ATOM 13287 C C . CYS B 1 822 ? 191.909 190.193 113.153 1.00 71.99 822 CYS B C 1
ATOM 13288 O O . CYS B 1 822 ? 193.006 189.632 113.125 1.00 71.99 822 CYS B O 1
ATOM 13291 N N . ASP B 1 823 ? 191.633 191.219 113.951 1.00 69.72 823 ASP B N 1
ATOM 13292 C CA . ASP B 1 823 ? 192.614 191.854 114.822 1.00 69.72 823 ASP B CA 1
ATOM 13293 C C . ASP B 1 823 ? 192.427 191.332 116.239 1.00 69.72 823 ASP B C 1
ATOM 13294 O O . ASP B 1 823 ? 191.396 191.593 116.866 1.00 69.72 823 ASP B O 1
ATOM 13299 N N . LEU B 1 824 ? 193.425 190.617 116.748 1.00 64.49 824 LEU B N 1
ATOM 13300 C CA . LEU B 1 824 ? 193.390 190.065 118.096 1.00 64.49 824 LEU B CA 1
ATOM 13301 C C . LEU B 1 824 ? 194.124 190.964 119.074 1.00 64.49 824 LEU B C 1
ATOM 13302 O O . LEU B 1 824 ? 195.272 191.352 118.835 1.00 64.49 824 LEU B O 1
ATOM 13307 N N . ILE B 1 825 ? 193.450 191.285 120.173 1.00 58.92 825 ILE B N 1
ATOM 13308 C CA . ILE B 1 825 ? 194.044 191.951 121.321 1.00 58.92 825 ILE B CA 1
ATOM 13309 C C . ILE B 1 825 ? 193.644 191.154 122.553 1.00 58.92 825 ILE B C 1
ATOM 13310 O O . ILE B 1 825 ? 192.508 190.677 122.647 1.00 58.92 825 ILE B O 1
ATOM 13315 N N . THR B 1 826 ? 194.585 190.963 123.470 1.00 55.18 826 THR B N 1
ATOM 13316 C CA . THR B 1 826 ? 194.288 190.194 124.669 1.00 55.18 826 THR B CA 1
ATOM 13317 C C . THR B 1 826 ? 193.342 190.979 125.566 1.00 55.18 826 THR B C 1
ATOM 13318 O O . THR B 1 826 ? 193.610 192.133 125.913 1.00 55.18 826 THR B O 1
ATOM 13322 N N . ASP B 1 827 ? 192.232 190.352 125.939 1.00 52.92 827 ASP B N 1
ATOM 13323 C CA . ASP B 1 827 ? 191.278 190.954 126.856 1.00 52.92 827 ASP B CA 1
ATOM 13324 C C . ASP B 1 827 ? 191.519 190.544 128.298 1.00 52.92 827 ASP B C 1
ATOM 13325 O O . ASP B 1 827 ? 190.743 190.934 129.176 1.00 52.92 827 ASP B O 1
ATOM 13330 N N . SER B 1 828 ? 192.564 189.769 128.562 1.00 49.86 828 SER B N 1
ATOM 13331 C CA . SER B 1 828 ? 192.872 189.342 129.918 1.00 49.86 828 SER B CA 1
ATOM 13332 C C . SER B 1 828 ? 194.335 188.917 129.971 1.00 49.86 828 SER B C 1
ATOM 13333 O O . SER B 1 828 ? 195.076 189.054 128.992 1.00 49.86 828 SER B O 1
ATOM 13336 N N . MET B 1 829 ? 194.754 188.410 131.127 1.00 51.36 829 MET B N 1
ATOM 13337 C CA . MET B 1 829 ? 196.074 187.803 131.281 1.00 51.36 829 MET B CA 1
ATOM 13338 C C . MET B 1 829 ? 196.051 186.466 130.552 1.00 51.36 829 MET B C 1
ATOM 13339 O O . MET B 1 829 ? 195.590 185.451 131.077 1.00 51.36 829 MET B O 1
ATOM 13344 N N . VAL B 1 830 ? 196.556 186.467 129.324 1.00 53.77 830 VAL B N 1
ATOM 13345 C CA . VAL B 1 830 ? 196.462 185.299 128.457 1.00 53.77 830 VAL B CA 1
ATOM 13346 C C . VAL B 1 830 ? 197.739 184.478 128.559 1.00 53.77 830 VAL B C 1
ATOM 13347 O O . VAL B 1 830 ? 198.847 185.004 128.409 1.00 53.77 830 VAL B O 1
ATOM 13351 N N . LEU B 1 831 ? 197.584 183.182 128.814 1.00 57.74 831 LEU B N 1
ATOM 13352 C CA . LEU B 1 831 ? 198.683 182.226 128.706 1.00 57.74 831 LEU B CA 1
ATOM 13353 C C . LEU B 1 831 ? 198.711 181.745 127.263 1.00 57.74 831 LEU B C 1
ATOM 13354 O O . LEU B 1 831 ? 198.028 180.792 126.887 1.00 57.74 831 LEU B O 1
ATOM 13359 N N . CYS B 1 832 ? 199.511 182.416 126.439 1.00 64.01 832 CYS B N 1
ATOM 13360 C CA . CYS B 1 832 ? 199.524 182.194 125.002 1.00 64.01 832 CYS B CA 1
ATOM 13361 C C . CYS B 1 832 ? 200.926 181.846 124.523 1.00 64.01 832 CYS B C 1
ATOM 13362 O O . CYS B 1 832 ? 201.912 182.442 124.969 1.00 64.01 832 CYS B O 1
ATOM 13365 N N . PHE B 1 833 ? 201.004 180.886 123.602 1.00 69.53 833 PHE B N 1
ATOM 13366 C CA . PHE B 1 833 ? 202.264 180.437 123.027 1.00 69.53 833 PHE B CA 1
ATOM 13367 C C . PHE B 1 833 ? 202.229 180.669 121.525 1.00 69.53 833 PHE B C 1
ATOM 13368 O O . PHE B 1 833 ? 201.184 180.496 120.886 1.00 69.53 833 PHE B O 1
ATOM 13376 N N . PHE B 1 834 ? 203.371 181.081 120.981 1.00 74.91 834 PHE B N 1
ATOM 13377 C CA . PHE B 1 834 ? 203.562 181.306 119.555 1.00 74.91 834 PHE B CA 1
ATOM 13378 C C . PHE B 1 834 ? 204.411 180.193 118.956 1.00 74.91 834 PHE B C 1
ATOM 13379 O O . PHE B 1 834 ? 205.567 180.002 119.355 1.00 74.91 834 PHE B O 1
ATOM 13387 N N . ILE B 1 835 ? 203.855 179.508 117.957 1.00 79.90 835 ILE B N 1
ATOM 13388 C CA . ILE B 1 835 ? 204.583 178.549 117.139 1.00 79.90 835 ILE B CA 1
ATOM 13389 C C . ILE B 1 835 ? 204.626 179.078 115.709 1.00 79.90 835 ILE B C 1
ATOM 13390 O O . ILE B 1 835 ? 203.622 179.571 115.181 1.00 79.90 835 ILE B O 1
ATOM 13395 N N . ASP B 1 836 ? 205.808 179.015 115.100 1.00 87.73 836 ASP B N 1
ATOM 13396 C CA . ASP B 1 836 ? 206.033 179.669 113.819 1.00 87.73 836 ASP B CA 1
ATOM 13397 C C . ASP B 1 836 ? 205.280 178.958 112.697 1.00 87.73 836 ASP B C 1
ATOM 13398 O O . ASP B 1 836 ? 204.924 177.782 112.803 1.00 87.73 836 ASP B O 1
ATOM 13403 N N . SER B 1 837 ? 205.026 179.696 111.611 1.00 89.70 837 SER B N 1
ATOM 13404 C CA . SER B 1 837 ? 204.304 179.120 110.478 1.00 89.70 837 SER B CA 1
ATOM 13405 C C . SER B 1 837 ? 205.090 177.994 109.817 1.00 89.70 837 SER B C 1
ATOM 13406 O O . SER B 1 837 ? 204.493 177.095 109.214 1.00 89.70 837 SER B O 1
ATOM 13409 N N . GLU B 1 838 ? 206.421 178.025 109.919 1.00 92.41 838 GLU B N 1
ATOM 13410 C CA . GLU B 1 838 ? 207.235 176.960 109.343 1.00 92.41 838 GLU B CA 1
ATOM 13411 C C . GLU B 1 838 ? 206.942 175.619 110.005 1.00 92.41 838 GLU B C 1
ATOM 13412 O O . GLU B 1 838 ? 206.848 174.591 109.324 1.00 92.41 838 GLU B O 1
ATOM 13418 N N . LYS B 1 839 ? 206.801 175.608 111.332 1.00 92.89 839 LYS B N 1
ATOM 13419 C CA . LYS B 1 839 ? 206.461 174.372 112.029 1.00 92.89 839 LYS B CA 1
ATOM 13420 C C . LYS B 1 839 ? 205.085 173.867 111.615 1.00 92.89 839 LYS B C 1
ATOM 13421 O O . LYS B 1 839 ? 204.889 172.661 111.420 1.00 92.89 839 LYS B O 1
ATOM 13427 N N . ILE B 1 840 ? 204.117 174.775 111.479 1.00 92.28 840 ILE B N 1
ATOM 13428 C CA . ILE B 1 840 ? 202.769 174.370 111.097 1.00 92.28 840 ILE B CA 1
ATOM 13429 C C . ILE B 1 840 ? 202.737 173.914 109.643 1.00 92.28 840 ILE B C 1
ATOM 13430 O O . ILE B 1 840 ? 202.122 172.893 109.312 1.00 92.28 840 ILE B O 1
ATOM 13435 N N . LEU B 1 841 ? 203.399 174.658 108.753 1.00 94.10 841 LEU B N 1
ATOM 13436 C CA . LEU B 1 841 ? 203.405 174.291 107.341 1.00 94.10 841 LEU B CA 1
ATOM 13437 C C . LEU B 1 841 ? 204.160 172.991 107.095 1.00 94.10 841 LEU B C 1
ATOM 13438 O O . LEU B 1 841 ? 203.764 172.203 106.228 1.00 94.10 841 LEU B O 1
ATOM 13443 N N . SER B 1 842 ? 205.243 172.748 107.838 1.00 94.53 842 SER B N 1
ATOM 13444 C CA . SER B 1 842 ? 205.969 171.491 107.702 1.00 94.53 842 SER B CA 1
ATOM 13445 C C . SER B 1 842 ? 205.135 170.294 108.135 1.00 94.53 842 SER B C 1
ATOM 13446 O O . SER B 1 842 ? 205.494 169.155 107.818 1.00 94.53 842 SER B O 1
ATOM 13449 N N . LEU B 1 843 ? 204.036 170.525 108.854 1.00 95.82 843 LEU B N 1
ATOM 13450 C CA . LEU B 1 843 ? 203.156 169.445 109.275 1.00 95.82 843 LEU B CA 1
ATOM 13451 C C . LEU B 1 843 ? 202.193 169.006 108.181 1.00 95.82 843 LEU B C 1
ATOM 13452 O O . LEU B 1 843 ? 201.454 168.040 108.386 1.00 95.82 843 LEU B O 1
ATOM 13457 N N . GLN B 1 844 ? 202.185 169.679 107.034 1.00 96.20 844 GLN B N 1
ATOM 13458 C CA . GLN B 1 844 ? 201.235 169.385 105.969 1.00 96.20 844 GLN B CA 1
ATOM 13459 C C . GLN B 1 844 ? 201.647 168.198 105.103 1.00 96.20 844 GLN B C 1
ATOM 13460 O O . GLN B 1 844 ? 201.127 168.055 103.992 1.00 96.20 844 GLN B O 1
ATOM 13466 N N . SER B 1 845 ? 202.565 167.353 105.577 1.00 97.52 845 SER B N 1
ATOM 13467 C CA . SER B 1 845 ? 202.990 166.200 104.789 1.00 97.52 845 SER B CA 1
ATOM 13468 C C . SER B 1 845 ? 201.875 165.167 104.668 1.00 97.52 845 SER B C 1
ATOM 13469 O O . SER B 1 845 ? 201.581 164.681 103.570 1.00 97.52 845 SER B O 1
ATOM 13472 N N . ASP B 1 846 ? 201.243 164.818 105.785 1.00 97.55 846 ASP B N 1
ATOM 13473 C CA . ASP B 1 846 ? 200.222 163.781 105.800 1.00 97.55 846 ASP B CA 1
ATOM 13474 C C . ASP B 1 846 ? 198.842 164.377 105.551 1.00 97.55 846 ASP B C 1
ATOM 13475 O O . ASP B 1 846 ? 198.613 165.573 105.750 1.00 97.55 846 ASP B O 1
ATOM 13480 N N . SER B 1 847 ? 197.921 163.527 105.102 1.00 97.20 847 SER B N 1
ATOM 13481 C CA . SER B 1 847 ? 196.551 163.937 104.827 1.00 97.20 847 SER B CA 1
ATOM 13482 C C . SER B 1 847 ? 195.628 163.749 106.025 1.00 97.20 847 SER B C 1
ATOM 13483 O O . SER B 1 847 ? 194.517 164.290 106.026 1.00 97.20 847 SER B O 1
ATOM 13486 N N . THR B 1 848 ? 196.057 162.997 107.037 1.00 96.29 848 THR B N 1
ATOM 13487 C CA . THR B 1 848 ? 195.293 162.867 108.272 1.00 96.29 848 THR B CA 1
ATOM 13488 C C . THR B 1 848 ? 195.451 164.101 109.151 1.00 96.29 848 THR B C 1
ATOM 13489 O O . THR B 1 848 ? 194.537 164.462 109.898 1.00 96.29 848 THR B O 1
ATOM 13493 N N . ILE B 1 849 ? 196.613 164.754 109.068 1.00 95.02 849 ILE B N 1
ATOM 13494 C CA . ILE B 1 849 ? 196.863 165.965 109.836 1.00 95.02 849 ILE B CA 1
ATOM 13495 C C . ILE B 1 849 ? 196.348 167.206 109.118 1.00 95.02 849 ILE B C 1
ATOM 13496 O O . ILE B 1 849 ? 195.904 168.158 109.772 1.00 95.02 849 ILE B O 1
ATOM 13501 N N . ASP B 1 850 ? 196.385 167.218 107.783 1.00 95.69 850 ASP B N 1
ATOM 13502 C CA . ASP B 1 850 ? 195.816 168.329 107.029 1.00 95.69 850 ASP B CA 1
ATOM 13503 C C . ASP B 1 850 ? 194.325 168.469 107.292 1.00 95.69 850 ASP B C 1
ATOM 13504 O O . ASP B 1 850 ? 193.819 169.587 107.444 1.00 95.69 850 ASP B O 1
ATOM 13509 N N . ASP B 1 851 ? 193.612 167.343 107.348 1.00 95.50 851 ASP B N 1
ATOM 13510 C CA . ASP B 1 851 ? 192.190 167.379 107.661 1.00 95.50 851 ASP B CA 1
ATOM 13511 C C . ASP B 1 851 ? 191.952 168.033 109.015 1.00 95.50 851 ASP B C 1
ATOM 13512 O O . ASP B 1 851 ? 191.089 168.906 109.153 1.00 95.50 851 ASP B O 1
ATOM 13517 N N . PHE B 1 852 ? 192.730 167.636 110.023 1.00 88.72 852 PHE B N 1
ATOM 13518 C CA . PHE B 1 852 ? 192.547 168.180 111.364 1.00 88.72 852 PHE B CA 1
ATOM 13519 C C . PHE B 1 852 ? 192.868 169.671 111.411 1.00 88.72 852 PHE B C 1
ATOM 13520 O O . PHE B 1 852 ? 192.154 170.448 112.059 1.00 88.72 852 PHE B O 1
ATOM 13528 N N . LEU B 1 853 ? 193.940 170.091 110.734 1.00 89.75 853 LEU B N 1
ATOM 13529 C CA . LEU B 1 853 ? 194.283 171.511 110.717 1.00 89.75 853 LEU B CA 1
ATOM 13530 C C . LEU B 1 853 ? 193.192 172.336 110.042 1.00 89.75 853 LEU B C 1
ATOM 13531 O O . LEU B 1 853 ? 192.812 173.407 110.539 1.00 89.75 853 LEU B O 1
ATOM 13536 N N . TRP B 1 854 ? 192.665 171.852 108.916 1.00 91.56 854 TRP B N 1
ATOM 13537 C CA . TRP B 1 854 ? 191.599 172.593 108.255 1.00 91.56 854 TRP B CA 1
ATOM 13538 C C . TRP B 1 854 ? 190.311 172.567 109.068 1.00 91.56 854 TRP B C 1
ATOM 13539 O O . TRP B 1 854 ? 189.520 173.508 108.993 1.00 91.56 854 TRP B O 1
ATOM 13550 N N . GLN B 1 855 ? 190.097 171.527 109.877 1.00 89.51 855 GLN B N 1
ATOM 13551 C CA . GLN B 1 855 ? 188.929 171.514 110.756 1.00 89.51 855 GLN B CA 1
ATOM 13552 C C . GLN B 1 855 ? 189.080 172.528 111.889 1.00 89.51 855 GLN B C 1
ATOM 13553 O O . GLN B 1 855 ? 188.103 173.161 112.307 1.00 89.51 855 GLN B O 1
ATOM 13559 N N . GLU B 1 856 ? 190.301 172.696 112.400 1.00 86.18 856 GLU B N 1
ATOM 13560 C CA . GLU B 1 856 ? 190.550 173.761 113.371 1.00 86.18 856 GLU B CA 1
ATOM 13561 C C . GLU B 1 856 ? 190.278 175.129 112.756 1.00 86.18 856 GLU B C 1
ATOM 13562 O O . GLU B 1 856 ? 189.655 176.004 113.379 1.00 86.18 856 GLU B O 1
ATOM 13568 N N . SER B 1 857 ? 190.761 175.332 111.529 1.00 85.14 857 SER B N 1
ATOM 13569 C CA . SER B 1 857 ? 190.467 176.570 110.816 1.00 85.14 857 SER B CA 1
ATOM 13570 C C . SER B 1 857 ? 188.964 176.747 110.643 1.00 85.14 857 SER B C 1
ATOM 13571 O O . SER B 1 857 ? 188.441 177.863 110.727 1.00 85.14 857 SER B O 1
ATOM 13574 N N . ALA B 1 858 ? 188.254 175.645 110.400 1.00 84.73 858 ALA B N 1
ATOM 13575 C CA . ALA B 1 858 ? 186.803 175.698 110.274 1.00 84.73 858 ALA B CA 1
ATOM 13576 C C . ALA B 1 858 ? 186.158 176.152 111.576 1.00 84.73 858 ALA B C 1
ATOM 13577 O O . ALA B 1 858 ? 185.211 176.938 111.564 1.00 84.73 858 ALA B O 1
ATOM 13579 N N . LEU B 1 859 ? 186.654 175.655 112.709 1.00 80.13 859 LEU B N 1
ATOM 13580 C CA . LEU B 1 859 ? 186.175 176.110 114.014 1.00 80.13 859 LEU B CA 1
ATOM 13581 C C . LEU B 1 859 ? 186.331 177.620 114.159 1.00 80.13 859 LEU B C 1
ATOM 13582 O O . LEU B 1 859 ? 185.381 178.347 114.500 1.00 80.13 859 LEU B O 1
ATOM 13587 N N . VAL B 1 860 ? 187.547 178.102 113.896 1.00 78.13 860 VAL B N 1
ATOM 13588 C CA . VAL B 1 860 ? 187.844 179.518 114.098 1.00 78.13 860 VAL B CA 1
ATOM 13589 C C . VAL B 1 860 ? 186.988 180.381 113.180 1.00 78.13 860 VAL B C 1
ATOM 13590 O O . VAL B 1 860 ? 186.443 181.409 113.601 1.00 78.13 860 VAL B O 1
ATOM 13594 N N . LEU B 1 861 ? 186.836 179.974 111.918 1.00 80.72 861 LEU B N 1
ATOM 13595 C CA . LEU B 1 861 ? 186.037 180.758 110.981 1.00 80.72 861 LEU B CA 1
ATOM 13596 C C . LEU B 1 861 ? 184.541 180.629 111.235 1.00 80.72 861 LEU B C 1
ATOM 13597 O O . LEU B 1 861 ? 183.788 181.556 110.918 1.00 80.72 861 LEU B O 1
ATOM 13602 N N . LEU B 1 862 ? 184.085 179.507 111.791 1.00 79.16 862 LEU B N 1
ATOM 13603 C CA . LEU B 1 862 ? 182.692 179.401 112.204 1.00 79.16 862 LEU B CA 1
ATOM 13604 C C . LEU B 1 862 ? 182.385 180.427 113.280 1.00 79.16 862 LEU B C 1
ATOM 13605 O O . LEU B 1 862 ? 181.352 181.105 113.238 1.00 79.16 862 LEU B O 1
ATOM 13610 N N . LYS B 1 863 ? 183.282 180.561 114.258 1.00 74.90 863 LYS B N 1
ATOM 13611 C CA . LYS B 1 863 ? 183.068 181.610 115.250 1.00 74.90 863 LYS B CA 1
ATOM 13612 C C . LYS B 1 863 ? 183.387 182.996 114.702 1.00 74.90 863 LYS B C 1
ATOM 13613 O O . LYS B 1 863 ? 183.000 183.995 115.315 1.00 74.90 863 LYS B O 1
ATOM 13619 N N . LEU B 1 864 ? 184.074 183.080 113.562 1.00 76.18 864 LEU B N 1
ATOM 13620 C CA . LEU B 1 864 ? 184.380 184.366 112.947 1.00 76.18 864 LEU B CA 1
ATOM 13621 C C . LEU B 1 864 ? 183.379 184.774 111.876 1.00 76.18 864 LEU B C 1
ATOM 13622 O O . LEU B 1 864 ? 182.761 185.838 111.991 1.00 76.18 864 LEU B O 1
ATOM 13627 N N . LEU B 1 865 ? 183.209 183.959 110.834 1.00 82.19 865 LEU B N 1
ATOM 13628 C CA . LEU B 1 865 ? 182.350 184.307 109.705 1.00 82.19 865 LEU B CA 1
ATOM 13629 C C . LEU B 1 865 ? 180.874 184.321 110.091 1.00 82.19 865 LEU B C 1
ATOM 13630 O O . LEU B 1 865 ? 180.117 185.188 109.643 1.00 82.19 865 LEU B O 1
ATOM 13635 N N . ARG B 1 866 ? 180.452 183.370 110.914 1.00 79.56 866 ARG B N 1
ATOM 13636 C CA . ARG B 1 866 ? 179.051 183.289 111.296 1.00 79.56 866 ARG B CA 1
ATOM 13637 C C . ARG B 1 866 ? 178.939 183.408 112.811 1.00 79.56 866 ARG B C 1
ATOM 13638 O O . ARG B 1 866 ? 178.841 182.393 113.513 1.00 79.56 866 ARG B O 1
ATOM 13646 N N . PRO B 1 867 ? 178.968 184.627 113.356 1.00 76.06 867 PRO B N 1
ATOM 13647 C CA . PRO B 1 867 ? 178.857 184.797 114.807 1.00 76.06 867 PRO B CA 1
ATOM 13648 C C . PRO B 1 867 ? 177.431 184.879 115.322 1.00 76.06 867 PRO B C 1
ATOM 13649 O O . PRO B 1 867 ? 177.235 184.836 116.544 1.00 76.06 867 PRO B O 1
ATOM 13653 N N . GLN B 1 868 ? 176.438 184.989 114.446 1.00 76.06 868 GLN B N 1
ATOM 13654 C CA . GLN B 1 868 ? 175.047 185.057 114.868 1.00 76.06 868 GLN B CA 1
ATOM 13655 C C . GLN B 1 868 ? 174.551 183.752 115.474 1.00 76.06 868 GLN B C 1
ATOM 13656 O O . GLN B 1 868 ? 173.515 183.751 116.145 1.00 76.06 868 GLN B O 1
ATOM 13662 N N . ILE B 1 869 ? 175.261 182.648 115.251 1.00 76.66 869 ILE B N 1
ATOM 13663 C CA . ILE B 1 869 ? 174.866 181.346 115.776 1.00 76.66 869 ILE B CA 1
ATOM 13664 C C . ILE B 1 869 ? 175.993 180.762 116.617 1.00 76.66 869 ILE B C 1
ATOM 13665 O O . ILE B 1 869 ? 175.757 180.231 117.709 1.00 76.66 869 ILE B O 1
ATOM 13670 N N . PHE B 1 870 ? 177.226 180.861 116.121 1.00 75.58 870 PHE B N 1
ATOM 13671 C CA . PHE B 1 870 ? 178.341 180.095 116.663 1.00 75.58 870 PHE B CA 1
ATOM 13672 C C . PHE B 1 870 ? 179.206 180.868 117.651 1.00 75.58 870 PHE B C 1
ATOM 13673 O O . PHE B 1 870 ? 180.264 180.364 118.045 1.00 75.58 870 PHE B O 1
ATOM 13681 N N . GLU B 1 871 ? 178.806 182.071 118.065 1.00 70.90 871 GLU B N 1
ATOM 13682 C CA . GLU B 1 871 ? 179.571 182.732 119.117 1.00 70.90 871 GLU B CA 1
ATOM 13683 C C . GLU B 1 871 ? 179.021 182.405 120.498 1.00 70.90 871 GLU B C 1
ATOM 13684 O O . GLU B 1 871 ? 179.781 182.382 121.472 1.00 70.90 871 GLU B O 1
ATOM 13690 N N . SER B 1 872 ? 177.719 182.148 120.608 1.00 72.59 872 SER B N 1
ATOM 13691 C CA . SER B 1 872 ? 177.134 181.707 121.871 1.00 72.59 872 SER B CA 1
ATOM 13692 C C . SER B 1 872 ? 177.105 180.194 121.980 1.00 72.59 872 SER B C 1
ATOM 13693 O O . SER B 1 872 ? 176.090 179.604 122.361 1.00 72.59 872 SER B O 1
ATOM 13696 N N . VAL B 1 873 ? 178.226 179.550 121.667 1.00 74.24 873 VAL B N 1
ATOM 13697 C CA . VAL B 1 873 ? 178.414 178.114 121.838 1.00 74.24 873 VAL B CA 1
ATOM 13698 C C . VAL B 1 873 ? 179.861 177.897 122.251 1.00 74.24 873 VAL B C 1
ATOM 13699 O O . VAL B 1 873 ? 180.753 178.631 121.812 1.00 74.24 873 VAL B O 1
ATOM 13703 N N . ALA B 1 874 ? 180.092 176.911 123.108 1.00 71.96 874 ALA B N 1
ATOM 13704 C CA . ALA B 1 874 ? 181.450 176.605 123.524 1.00 71.96 874 ALA B CA 1
ATOM 13705 C C . ALA B 1 874 ? 182.258 176.093 122.340 1.00 71.96 874 ALA B C 1
ATOM 13706 O O . ALA B 1 874 ? 181.709 175.603 121.350 1.00 71.96 874 ALA B O 1
ATOM 13708 N N . MET B 1 875 ? 183.578 176.205 122.446 1.00 72.27 875 MET B N 1
ATOM 13709 C CA . MET B 1 875 ? 184.454 175.617 121.438 1.00 72.27 875 MET B CA 1
ATOM 13710 C C . MET B 1 875 ? 184.836 174.197 121.840 1.00 72.27 875 MET B C 1
ATOM 13711 O O . MET B 1 875 ? 185.914 173.680 121.541 1.00 72.27 875 MET B O 1
ATOM 13716 N N . GLN B 1 876 ? 183.937 173.555 122.581 1.00 68.16 876 GLN B N 1
ATOM 13717 C CA . GLN B 1 876 ? 183.975 172.119 122.808 1.00 68.16 876 GLN B CA 1
ATOM 13718 C C . GLN B 1 876 ? 182.750 171.508 122.138 1.00 68.16 876 GLN B C 1
ATOM 13719 O O . GLN B 1 876 ? 182.841 170.467 121.480 1.00 68.16 876 GLN B O 1
ATOM 13725 N N . GLU B 1 877 ? 181.605 172.182 122.255 1.00 75.89 877 GLU B N 1
ATOM 13726 C CA . GLU B 1 877 ? 180.426 171.795 121.491 1.00 75.89 877 GLU B CA 1
ATOM 13727 C C . GLU B 1 877 ? 180.654 171.994 119.997 1.00 75.89 877 GLU B C 1
ATOM 13728 O O . GLU B 1 877 ? 180.215 171.180 119.177 1.00 75.89 877 GLU B O 1
ATOM 13734 N N . LEU B 1 878 ? 181.344 173.069 119.624 1.00 77.52 878 LEU B N 1
ATOM 13735 C CA . LEU B 1 878 ? 181.642 173.324 118.221 1.00 77.52 878 LEU B CA 1
ATOM 13736 C C . LEU B 1 878 ? 182.641 172.293 117.705 1.00 77.52 878 LEU B C 1
ATOM 13737 O O . LEU B 1 878 ? 182.570 171.870 116.545 1.00 77.52 878 LEU B O 1
ATOM 13742 N N . ARG B 1 879 ? 183.576 171.877 118.564 1.00 76.49 879 ARG B N 1
ATOM 13743 C CA . ARG B 1 879 ? 184.467 170.780 118.202 1.00 76.49 879 ARG B CA 1
ATOM 13744 C C . ARG B 1 879 ? 183.707 169.473 118.032 1.00 76.49 879 ARG B C 1
ATOM 13745 O O . ARG B 1 879 ? 184.056 168.669 117.165 1.00 76.49 879 ARG B O 1
ATOM 13753 N N . ALA B 1 880 ? 182.689 169.232 118.859 1.00 80.12 880 ALA B N 1
ATOM 13754 C CA . ALA B 1 880 ? 181.830 168.071 118.648 1.00 80.12 880 ALA B CA 1
ATOM 13755 C C . ALA B 1 880 ? 181.118 168.157 117.306 1.00 80.12 880 ALA B C 1
ATOM 13756 O O . ALA B 1 880 ? 181.000 167.159 116.586 1.00 80.12 880 ALA B O 1
ATOM 13758 N N . LEU B 1 881 ? 180.630 169.349 116.963 1.00 84.23 881 LEU B N 1
ATOM 13759 C CA . LEU B 1 881 ? 179.926 169.540 115.699 1.00 84.23 881 LEU B CA 1
ATOM 13760 C C . LEU B 1 881 ? 180.837 169.275 114.506 1.00 84.23 881 LEU B C 1
ATOM 13761 O O . LEU B 1 881 ? 180.436 168.611 113.543 1.00 84.23 881 LEU B O 1
ATOM 13766 N N . VAL B 1 882 ? 182.065 169.789 114.549 1.00 85.58 882 VAL B N 1
ATOM 13767 C CA . VAL B 1 882 ? 182.982 169.609 113.426 1.00 85.58 882 VAL B CA 1
ATOM 13768 C C . VAL B 1 882 ? 183.556 168.194 113.381 1.00 85.58 882 VAL B C 1
ATOM 13769 O O . VAL B 1 882 ? 183.757 167.636 112.296 1.00 85.58 882 VAL B O 1
ATOM 13773 N N . SER B 1 883 ? 183.814 167.584 114.534 1.00 87.07 883 SER B N 1
ATOM 13774 C CA . SER B 1 883 ? 184.458 166.280 114.612 1.00 87.07 883 SER B CA 1
ATOM 13775 C C . SER B 1 883 ? 183.509 165.125 114.331 1.00 87.07 883 SER B C 1
ATOM 13776 O O . SER B 1 883 ? 183.958 163.976 114.271 1.00 87.07 883 SER B O 1
ATOM 13779 N N . THR B 1 884 ? 182.217 165.397 114.166 1.00 95.21 884 THR B N 1
ATOM 13780 C CA . THR B 1 884 ? 181.256 164.339 113.887 1.00 95.21 884 THR B CA 1
ATOM 13781 C C . THR B 1 884 ? 181.582 163.665 112.560 1.00 95.21 884 THR B C 1
ATOM 13782 O O . THR B 1 884 ? 182.015 164.315 111.604 1.00 95.21 884 THR B O 1
ATOM 13786 N N . GLU B 1 885 ? 181.378 162.345 112.509 1.00 103.79 885 GLU B N 1
ATOM 13787 C CA . GLU B 1 885 ? 181.617 161.593 111.282 1.00 103.79 885 GLU B CA 1
ATOM 13788 C C . GLU B 1 885 ? 180.779 162.106 110.121 1.00 103.79 885 GLU B C 1
ATOM 13789 O O . GLU B 1 885 ? 181.170 161.932 108.962 1.00 103.79 885 GLU B O 1
ATOM 13795 N N . SER B 1 886 ? 179.636 162.734 110.405 1.00 103.41 886 SER B N 1
ATOM 13796 C CA . SER B 1 886 ? 178.785 163.261 109.346 1.00 103.41 886 SER B CA 1
ATOM 13797 C C . SER B 1 886 ? 179.369 164.510 108.696 1.00 103.41 886 SER B C 1
ATOM 13798 O O . SER B 1 886 ? 178.981 164.844 107.571 1.00 103.41 886 SER B O 1
ATOM 13801 N N . SER B 1 887 ? 180.282 165.205 109.370 1.00 101.76 887 SER B N 1
ATOM 13802 C CA . SER B 1 887 ? 180.956 166.348 108.771 1.00 101.76 887 SER B CA 1
ATOM 13803 C C . SER B 1 887 ? 182.059 165.870 107.838 1.00 101.76 887 SER B C 1
ATOM 13804 O O . SER B 1 887 ? 182.797 164.933 108.154 1.00 101.76 887 SER B O 1
ATOM 13807 N N . LYS B 1 888 ? 182.172 166.522 106.683 1.00 103.61 888 LYS B N 1
ATOM 13808 C CA . LYS B 1 888 ? 183.067 166.043 105.638 1.00 103.61 888 LYS B CA 1
ATOM 13809 C C . LYS B 1 888 ? 183.891 167.194 105.084 1.00 103.61 888 LYS B C 1
ATOM 13810 O O . LYS B 1 888 ? 183.335 168.179 104.591 1.00 103.61 888 LYS B O 1
ATOM 13816 N N . LEU B 1 889 ? 185.212 167.061 105.169 1.00 104.56 889 LEU B N 1
ATOM 13817 C CA . LEU B 1 889 ? 186.122 167.969 104.495 1.00 104.56 889 LEU B CA 1
ATOM 13818 C C . LEU B 1 889 ? 186.461 167.427 103.108 1.00 104.56 889 LEU B C 1
ATOM 13819 O O . LEU B 1 889 ? 186.849 166.268 102.941 1.00 104.56 889 LEU B O 1
ATOM 13824 N N . THR B 1 890 ? 186.313 168.284 102.099 1.00 111.22 890 THR B N 1
ATOM 13825 C CA . THR B 1 890 ? 186.490 167.839 100.722 1.00 111.22 890 THR B CA 1
ATOM 13826 C C . THR B 1 890 ? 187.270 168.839 99.880 1.00 111.22 890 THR B C 1
ATOM 13827 O O . THR B 1 890 ? 186.951 170.032 99.863 1.00 111.22 890 THR B O 1
ATOM 13831 N N . THR B 1 891 ? 188.295 168.358 99.183 1.00 116.77 891 THR B N 1
ATOM 13832 C CA . THR B 1 891 ? 188.928 169.151 98.138 1.00 116.77 891 THR B CA 1
ATOM 13833 C C . THR B 1 891 ? 188.175 168.940 96.831 1.00 116.77 891 THR B C 1
ATOM 13834 O O . THR B 1 891 ? 188.007 167.804 96.377 1.00 116.77 891 THR B O 1
ATOM 13838 N N . TYR B 1 892 ? 187.717 170.032 96.227 1.00 120.19 892 TYR B N 1
ATOM 13839 C CA . TYR B 1 892 ? 186.787 169.973 95.104 1.00 120.19 892 TYR B CA 1
ATOM 13840 C C . TYR B 1 892 ? 187.492 170.444 93.839 1.00 120.19 892 TYR B C 1
ATOM 13841 O O . TYR B 1 892 ? 188.021 171.560 93.792 1.00 120.19 892 TYR B O 1
ATOM 13850 N N . VAL B 1 893 ? 187.496 169.587 92.819 1.00 124.49 893 VAL B N 1
ATOM 13851 C CA . VAL B 1 893 ? 188.119 169.878 91.533 1.00 124.49 893 VAL B CA 1
ATOM 13852 C C . VAL B 1 893 ? 187.316 170.969 90.835 1.00 124.49 893 VAL B C 1
ATOM 13853 O O . VAL B 1 893 ? 186.105 171.098 91.053 1.00 124.49 893 VAL B O 1
ATOM 13857 N N . THR B 1 894 ? 187.987 171.768 90.004 1.00 125.64 894 THR B N 1
ATOM 13858 C CA . THR B 1 894 ? 187.337 172.858 89.289 1.00 125.64 894 THR B CA 1
ATOM 13859 C C . THR B 1 894 ? 186.165 172.343 88.461 1.00 125.64 894 THR B C 1
ATOM 13860 O O . THR B 1 894 ? 186.256 171.313 87.786 1.00 125.64 894 THR B O 1
ATOM 13864 N N . GLY B 1 895 ? 185.050 173.073 88.522 1.00 124.65 895 GLY B N 1
ATOM 13865 C CA . GLY B 1 895 ? 183.871 172.751 87.751 1.00 124.65 895 GLY B CA 1
ATOM 13866 C C . GLY B 1 895 ? 182.849 171.888 88.457 1.00 124.65 895 GLY B C 1
ATOM 13867 O O . GLY B 1 895 ? 181.759 171.677 87.911 1.00 124.65 895 GLY B O 1
ATOM 13868 N N . GLU B 1 896 ? 183.157 171.384 89.648 1.00 124.79 896 GLU B N 1
ATOM 13869 C CA . GLU B 1 896 ? 182.216 170.555 90.381 1.00 124.79 896 GLU B CA 1
ATOM 13870 C C . GLU B 1 896 ? 181.208 171.431 91.124 1.00 124.79 896 GLU B C 1
ATOM 13871 O O . GLU B 1 896 ? 181.202 172.660 91.011 1.00 124.79 896 GLU B O 1
ATOM 13877 N N . SER B 1 897 ? 180.336 170.785 91.890 1.00 124.65 897 SER B N 1
ATOM 13878 C CA . SER B 1 897 ? 179.344 171.466 92.705 1.00 124.65 897 SER B CA 1
ATOM 13879 C C . SER B 1 897 ? 179.447 170.992 94.149 1.00 124.65 897 SER B C 1
ATOM 13880 O O . SER B 1 897 ? 179.812 169.847 94.427 1.00 124.65 897 SER B O 1
ATOM 13883 N N . ILE B 1 898 ? 179.121 171.893 95.070 1.00 122.56 898 ILE B N 1
ATOM 13884 C CA . ILE B 1 898 ? 179.166 171.613 96.499 1.00 122.56 898 ILE B CA 1
ATOM 13885 C C . ILE B 1 898 ? 177.742 171.396 96.991 1.00 122.56 898 ILE B C 1
ATOM 13886 O O . ILE B 1 898 ? 176.821 172.131 96.616 1.00 122.56 898 ILE B O 1
ATOM 13891 N N . GLU B 1 899 ? 177.559 170.364 97.809 1.00 121.80 899 GLU B N 1
ATOM 13892 C CA . GLU B 1 899 ? 176.224 169.922 98.203 1.00 121.80 899 GLU B CA 1
ATOM 13893 C C . GLU B 1 899 ? 175.870 170.452 99.593 1.00 121.80 899 GLU B C 1
ATOM 13894 O O . GLU B 1 899 ? 175.872 169.734 100.594 1.00 121.80 899 GLU B O 1
ATOM 13900 N N . ILE B 1 900 ? 175.552 171.746 99.637 1.00 120.34 900 ILE B N 1
ATOM 13901 C CA . ILE B 1 900 ? 174.892 172.295 100.813 1.00 120.34 900 ILE B CA 1
ATOM 13902 C C . ILE B 1 900 ? 173.401 172.007 100.709 1.00 120.34 900 ILE B C 1
ATOM 13903 O O . ILE B 1 900 ? 172.818 172.030 99.615 1.00 120.34 900 ILE B O 1
ATOM 13908 N N . ASP B 1 901 ? 172.777 171.704 101.842 1.00 117.47 901 ASP B N 1
ATOM 13909 C CA . ASP B 1 901 ? 171.419 171.181 101.829 1.00 117.47 901 ASP B CA 1
ATOM 13910 C C . ASP B 1 901 ? 170.697 171.642 103.088 1.00 117.47 901 ASP B C 1
ATOM 13911 O O . ASP B 1 901 ? 171.201 172.474 103.848 1.00 117.47 901 ASP B O 1
ATOM 13916 N N . CYS B 1 902 ? 169.503 171.097 103.301 1.00 115.38 902 CYS B N 1
ATOM 13917 C CA . CYS B 1 902 ? 168.740 171.392 104.502 1.00 115.38 902 CYS B CA 1
ATOM 13918 C C . CYS B 1 902 ? 169.362 170.708 105.714 1.00 115.38 902 CYS B C 1
ATOM 13919 O O . CYS B 1 902 ? 170.002 169.658 105.603 1.00 115.38 902 CYS B O 1
ATOM 13922 N N . ASN B 1 903 ? 169.172 171.328 106.881 1.00 110.89 903 ASN B N 1
ATOM 13923 C CA . ASN B 1 903 ? 169.650 170.796 108.158 1.00 110.89 903 ASN B CA 1
ATOM 13924 C C . ASN B 1 903 ? 171.167 170.621 108.173 1.00 110.89 903 ASN B C 1
ATOM 13925 O O . ASN B 1 903 ? 171.690 169.712 108.822 1.00 110.89 903 ASN B O 1
ATOM 13930 N N . SER B 1 904 ? 171.885 171.488 107.462 1.00 108.11 904 SER B N 1
ATOM 13931 C CA . SER B 1 904 ? 173.340 171.426 107.430 1.00 108.11 904 SER B CA 1
ATOM 13932 C C . SER B 1 904 ? 173.883 172.782 107.008 1.00 108.11 904 SER B C 1
ATOM 13933 O O . SER B 1 904 ? 173.159 173.621 106.466 1.00 108.11 904 SER B O 1
ATOM 13936 N N . ILE B 1 905 ? 175.175 172.985 107.271 1.00 104.98 905 ILE B N 1
ATOM 13937 C CA . ILE B 1 905 ? 175.866 174.215 106.914 1.00 104.98 905 ILE B CA 1
ATOM 13938 C C . ILE B 1 905 ? 177.220 173.861 106.315 1.00 104.98 905 ILE B C 1
ATOM 13939 O O . ILE B 1 905 ? 177.754 172.769 106.520 1.00 104.98 905 ILE B O 1
ATOM 13944 N N . GLY B 1 906 ? 177.768 174.802 105.561 1.00 103.55 906 GLY B N 1
ATOM 13945 C CA . GLY B 1 906 ? 179.070 174.620 104.948 1.00 103.55 906 GLY B CA 1
ATOM 13946 C C . GLY B 1 906 ? 179.859 175.909 104.998 1.00 103.55 906 GLY B C 1
ATOM 13947 O O . GLY B 1 906 ? 179.301 176.998 105.150 1.00 103.55 906 GLY B O 1
ATOM 13948 N N . LEU B 1 907 ? 181.176 175.775 104.871 1.00 100.95 907 LEU B N 1
ATOM 13949 C CA . LEU B 1 907 ? 182.070 176.920 104.958 1.00 100.95 907 LEU B CA 1
ATOM 13950 C C . LEU B 1 907 ? 183.216 176.725 103.980 1.00 100.95 907 LEU B C 1
ATOM 13951 O O . LEU B 1 907 ? 183.924 175.715 104.043 1.00 100.95 907 LEU B O 1
ATOM 13956 N N . LEU B 1 908 ? 183.393 177.686 103.078 1.00 103.55 908 LEU B N 1
ATOM 13957 C CA . LEU B 1 908 ? 184.461 177.620 102.091 1.00 103.55 908 LEU B CA 1
ATOM 13958 C C . LEU B 1 908 ? 185.800 177.894 102.760 1.00 103.55 908 LEU B C 1
ATOM 13959 O O . LEU B 1 908 ? 185.925 178.827 103.558 1.00 103.55 908 LEU B O 1
ATOM 13964 N N . LEU B 1 909 ? 186.800 177.076 102.439 1.00 100.39 909 LEU B N 1
ATOM 13965 C CA . LEU B 1 909 ? 188.124 177.195 103.039 1.00 100.39 909 LEU B CA 1
ATOM 13966 C C . LEU B 1 909 ? 189.112 177.896 102.113 1.00 100.39 909 LEU B C 1
ATOM 13967 O O . LEU B 1 909 ? 189.679 178.932 102.472 1.00 100.39 909 LEU B O 1
ATOM 13972 N N . GLU B 1 910 ? 189.321 177.355 100.917 1.00 106.40 910 GLU B N 1
ATOM 13973 C CA . GLU B 1 910 ? 190.323 177.890 100.002 1.00 106.40 910 GLU B CA 1
ATOM 13974 C C . GLU B 1 910 ? 189.883 177.603 98.577 1.00 106.40 910 GLU B C 1
ATOM 13975 O O . GLU B 1 910 ? 189.795 176.438 98.181 1.00 106.40 910 GLU B O 1
ATOM 13981 N N . GLY B 1 911 ? 189.609 178.654 97.817 1.00 113.89 911 GLY B N 1
ATOM 13982 C CA . GLY B 1 911 ? 189.174 178.523 96.447 1.00 113.89 911 GLY B CA 1
ATOM 13983 C C . GLY B 1 911 ? 188.162 179.594 96.109 1.00 113.89 911 GLY B C 1
ATOM 13984 O O . GLY B 1 911 ? 188.014 180.580 96.829 1.00 113.89 911 GLY B O 1
ATOM 13985 N N . PHE B 1 912 ? 187.463 179.389 94.995 1.00 119.01 912 PHE B N 1
ATOM 13986 C CA . PHE B 1 912 ? 186.461 180.325 94.509 1.00 119.01 912 PHE B CA 1
ATOM 13987 C C . PHE B 1 912 ? 185.217 179.555 94.095 1.00 119.01 912 PHE B C 1
ATOM 13988 O O . PHE B 1 912 ? 185.307 178.407 93.650 1.00 119.01 912 PHE B O 1
ATOM 13996 N N . VAL B 1 913 ? 184.056 180.190 94.248 1.00 122.07 913 VAL B N 1
ATOM 13997 C CA . VAL B 1 913 ? 182.765 179.548 94.019 1.00 122.07 913 VAL B CA 1
ATOM 13998 C C . VAL B 1 913 ? 181.833 180.561 93.366 1.00 122.07 913 VAL B C 1
ATOM 13999 O O . VAL B 1 913 ? 181.903 181.757 93.668 1.00 122.07 913 VAL B O 1
ATOM 14003 N N . LYS B 1 914 ? 180.976 180.091 92.453 1.00 126.43 914 LYS B N 1
ATOM 14004 C CA . LYS B 1 914 ? 179.973 180.928 91.813 1.00 126.43 914 LYS B CA 1
ATOM 14005 C C . LYS B 1 914 ? 178.591 180.289 91.921 1.00 126.43 914 LYS B C 1
ATOM 14006 O O . LYS B 1 914 ? 178.440 179.093 91.653 1.00 126.43 914 LYS B O 1
ATOM 14012 N N . PRO B 1 915 ? 177.570 181.056 92.293 1.00 128.03 915 PRO B N 1
ATOM 14013 C CA . PRO B 1 915 ? 176.252 180.476 92.567 1.00 128.03 915 PRO B CA 1
ATOM 14014 C C . PRO B 1 915 ? 175.377 180.381 91.320 1.00 128.03 915 PRO B C 1
ATOM 14015 O O . PRO B 1 915 ? 175.787 180.695 90.203 1.00 128.03 915 PRO B O 1
ATOM 14019 N N . VAL B 1 916 ? 174.139 179.933 91.545 1.00 130.43 916 VAL B N 1
ATOM 14020 C CA . VAL B 1 916 ? 173.143 179.732 90.496 1.00 130.43 916 VAL B CA 1
ATOM 14021 C C . VAL B 1 916 ? 171.957 180.647 90.765 1.00 130.43 916 VAL B C 1
ATOM 14022 O O . VAL B 1 916 ? 171.496 180.753 91.907 1.00 130.43 916 VAL B O 1
ATOM 14026 N N . GLY B 1 917 ? 171.463 181.303 89.716 1.00 130.70 917 GLY B N 1
ATOM 14027 C CA . GLY B 1 917 ? 170.275 182.123 89.807 1.00 130.70 917 GLY B CA 1
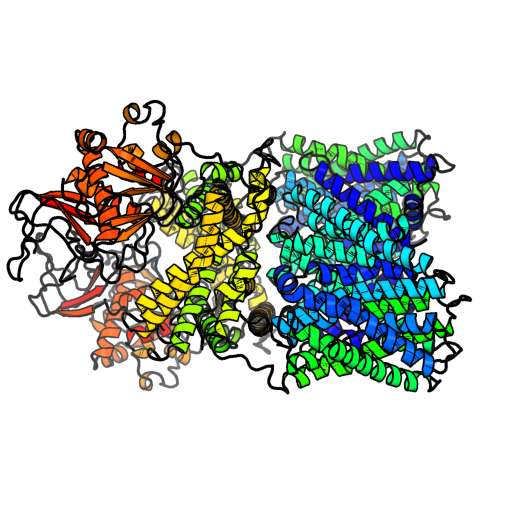ATOM 14028 C C . GLY B 1 917 ? 170.510 183.546 90.254 1.00 130.70 917 GLY B C 1
ATOM 14029 O O . GLY B 1 917 ? 169.562 184.342 90.260 1.00 130.70 917 GLY B O 1
ATOM 14030 N N . ILE B 1 918 ? 171.741 183.894 90.625 1.00 131.37 918 ILE B N 1
ATOM 14031 C CA . ILE B 1 918 ? 172.096 185.244 91.030 1.00 131.37 918 ILE B CA 1
ATOM 14032 C C . ILE B 1 918 ? 173.223 185.709 90.118 1.00 131.37 918 ILE B C 1
ATOM 14033 O O . ILE B 1 918 ? 173.902 184.905 89.476 1.00 131.37 918 ILE B O 1
ATOM 14038 N N . LYS B 1 919 ? 173.402 187.027 90.052 1.00 132.01 919 LYS B N 1
ATOM 14039 C CA . LYS B 1 919 ? 174.448 187.598 89.215 1.00 132.01 919 LYS B CA 1
ATOM 14040 C C . LYS B 1 919 ? 175.806 187.030 89.607 1.00 132.01 919 LYS B C 1
ATOM 14041 O O . LYS B 1 919 ? 176.102 186.844 90.791 1.00 132.01 919 LYS B O 1
ATOM 14047 N N . GLU B 1 920 ? 176.625 186.735 88.596 1.00 130.50 920 GLU B N 1
ATOM 14048 C CA . GLU B 1 920 ? 177.899 186.052 88.794 1.00 130.50 920 GLU B CA 1
ATOM 14049 C C . GLU B 1 920 ? 178.770 186.780 89.809 1.00 130.50 920 GLU B C 1
ATOM 14050 O O . GLU B 1 920 ? 179.210 187.909 89.568 1.00 130.50 920 GLU B O 1
ATOM 14056 N N . GLU B 1 921 ? 179.020 186.137 90.946 1.00 127.08 921 GLU B N 1
ATOM 14057 C CA . GLU B 1 921 ? 179.795 186.718 92.033 1.00 127.08 921 GLU B CA 1
ATOM 14058 C C . GLU B 1 921 ? 180.989 185.826 92.332 1.00 127.08 921 GLU B C 1
ATOM 14059 O O . GLU B 1 921 ? 180.856 184.598 92.378 1.00 127.08 921 GLU B O 1
ATOM 14065 N N . LEU B 1 922 ? 182.153 186.445 92.528 1.00 122.45 922 LEU B N 1
ATOM 14066 C CA . LEU B 1 922 ? 183.379 185.715 92.847 1.00 122.45 922 LEU B CA 1
ATOM 14067 C C . LEU B 1 922 ? 183.580 185.768 94.360 1.00 122.45 922 LEU B C 1
ATOM 14068 O O . LEU B 1 922 ? 184.247 186.649 94.907 1.00 122.45 922 LEU B O 1
ATOM 14073 N N . ILE B 1 923 ? 182.978 184.794 95.043 1.00 117.55 923 ILE B N 1
ATOM 14074 C CA . ILE B 1 923 ? 183.022 184.749 96.500 1.00 117.55 923 ILE B CA 1
ATOM 14075 C C . ILE B 1 923 ? 184.432 184.410 96.964 1.00 117.55 923 ILE B C 1
ATOM 14076 O O . ILE B 1 923 ? 185.071 183.487 96.442 1.00 117.55 923 ILE B O 1
ATOM 14081 N N . SER B 1 924 ? 184.922 185.157 97.952 1.00 109.14 924 SER B N 1
ATOM 14082 C CA . SER B 1 924 ? 186.270 184.967 98.469 1.00 109.14 924 SER B CA 1
ATOM 14083 C C . SER B 1 924 ? 186.380 183.626 99.196 1.00 109.14 924 SER B C 1
ATOM 14084 O O . SER B 1 924 ? 185.400 182.898 99.377 1.00 109.14 924 SER B O 1
ATOM 14087 N N . SER B 1 925 ? 187.604 183.298 99.617 1.00 103.01 925 SER B N 1
ATOM 14088 C CA . SER B 1 925 ? 187.844 181.992 100.230 1.00 103.01 925 SER B CA 1
ATOM 14089 C C . SER B 1 925 ? 187.093 181.792 101.545 1.00 103.01 925 SER B C 1
ATOM 14090 O O . SER B 1 925 ? 186.501 180.714 101.721 1.00 103.01 925 SER B O 1
ATOM 14093 N N . PRO B 1 926 ? 187.056 182.738 102.493 1.00 98.72 926 PRO B N 1
ATOM 14094 C CA . PRO B 1 926 ? 186.199 182.529 103.671 1.00 98.72 926 PRO B CA 1
ATOM 14095 C C . PRO B 1 926 ? 184.778 182.971 103.351 1.00 98.72 926 PRO B C 1
ATOM 14096 O O . PRO B 1 926 ? 184.528 184.151 103.098 1.00 98.72 926 PRO B O 1
ATOM 14100 N N . ALA B 1 927 ? 183.843 182.022 103.360 1.00 100.99 927 ALA B N 1
ATOM 14101 C CA . ALA B 1 927 ? 182.515 182.327 102.845 1.00 100.99 927 ALA B CA 1
ATOM 14102 C C . ALA B 1 927 ? 181.380 181.985 103.803 1.00 100.99 927 ALA B C 1
ATOM 14103 O O . ALA B 1 927 ? 180.374 182.702 103.842 1.00 100.99 927 ALA B O 1
ATOM 14105 N N . ALA B 1 928 ? 181.525 180.903 104.572 1.00 101.29 928 ALA B N 1
ATOM 14106 C CA . ALA B 1 928 ? 180.429 180.381 105.384 1.00 101.29 928 ALA B CA 1
ATOM 14107 C C . ALA B 1 928 ? 179.200 180.158 104.512 1.00 101.29 928 ALA B C 1
ATOM 14108 O O . ALA B 1 928 ? 178.170 180.815 104.693 1.00 101.29 928 ALA B O 1
ATOM 14110 N N . LEU B 1 929 ? 179.312 179.238 103.559 1.00 107.02 929 LEU B N 1
ATOM 14111 C CA . LEU B 1 929 ? 178.304 179.029 102.522 1.00 107.02 929 LEU B CA 1
ATOM 14112 C C . LEU B 1 929 ? 177.049 178.432 103.145 1.00 107.02 929 LEU B C 1
ATOM 14113 O O . LEU B 1 929 ? 177.013 177.252 103.497 1.00 107.02 929 LEU B O 1
ATOM 14118 N N . SER B 1 930 ? 176.008 179.254 103.272 1.00 113.57 930 SER B N 1
ATOM 14119 C CA . SER B 1 930 ? 174.725 178.937 103.882 1.00 113.57 930 SER B CA 1
ATOM 14120 C C . SER B 1 930 ? 173.643 178.787 102.820 1.00 113.57 930 SER B C 1
ATOM 14121 O O . SER B 1 930 ? 173.691 179.463 101.786 1.00 113.57 930 SER B O 1
ATOM 14124 N N . PRO B 1 931 ? 172.667 177.907 103.043 1.00 118.28 931 PRO B N 1
ATOM 14125 C CA . PRO B 1 931 ? 171.582 177.738 102.063 1.00 118.28 931 PRO B CA 1
ATOM 14126 C C . PRO B 1 931 ? 170.731 178.994 101.949 1.00 118.28 931 PRO B C 1
ATOM 14127 O O . PRO B 1 931 ? 170.126 179.448 102.923 1.00 118.28 931 PRO B O 1
ATOM 14131 N N . SER B 1 932 ? 170.692 179.558 100.740 1.00 121.20 932 SER B N 1
ATOM 14132 C CA . SER B 1 932 ? 169.835 180.713 100.495 1.00 121.20 932 SER B CA 1
ATOM 14133 C C . SER B 1 932 ? 168.364 180.316 100.495 1.00 121.20 932 SER B C 1
ATOM 14134 O O . SER B 1 932 ? 167.509 181.074 100.968 1.00 121.20 932 SER B O 1
ATOM 14137 N N . ASN B 1 933 ? 168.050 179.135 99.966 1.00 121.71 933 ASN B N 1
ATOM 14138 C CA . ASN B 1 933 ? 166.683 178.635 99.915 1.00 121.71 933 ASN B CA 1
ATOM 14139 C C . ASN B 1 933 ? 166.349 177.697 101.067 1.00 121.71 933 ASN B C 1
ATOM 14140 O O . ASN B 1 933 ? 165.238 177.160 101.107 1.00 121.71 933 ASN B O 1
ATOM 14145 N N . GLY B 1 934 ? 167.275 177.487 101.997 1.00 120.13 934 GLY B N 1
ATOM 14146 C CA . GLY B 1 934 ? 167.035 176.609 103.127 1.00 120.13 934 GLY B CA 1
ATOM 14147 C C . GLY B 1 934 ? 167.446 175.172 102.871 1.00 120.13 934 GLY B C 1
ATOM 14148 O O . GLY B 1 934 ? 166.603 174.277 102.802 1.00 120.13 934 GLY B O 1
ATOM 14149 N N . GLN B 1 958 ? 173.356 175.289 92.469 1.00 124.61 958 GLN B N 1
ATOM 14150 C CA . GLN B 1 958 ? 173.950 176.345 93.279 1.00 124.61 958 GLN B CA 1
ATOM 14151 C C . GLN B 1 958 ? 175.431 176.089 93.532 1.00 124.61 958 GLN B C 1
ATOM 14152 O O . GLN B 1 958 ? 175.851 174.943 93.701 1.00 124.61 958 GLN B O 1
ATOM 14158 N N . TYR B 1 959 ? 176.214 177.169 93.546 1.00 123.64 959 TYR B N 1
ATOM 14159 C CA . TYR B 1 959 ? 177.613 177.125 93.973 1.00 123.64 959 TYR B CA 1
ATOM 14160 C C . TYR B 1 959 ? 178.452 176.157 93.138 1.00 123.64 959 TYR B C 1
ATOM 14161 O O . TYR B 1 959 ? 178.933 175.137 93.638 1.00 123.64 959 TYR B O 1
ATOM 14170 N N . ILE B 1 960 ? 178.627 176.468 91.852 1.00 124.73 960 ILE B N 1
ATOM 14171 C CA . ILE B 1 960 ? 179.566 175.704 91.035 1.00 124.73 960 ILE B CA 1
ATOM 14172 C C . ILE B 1 960 ? 180.983 176.043 91.470 1.00 124.73 960 ILE B C 1
ATOM 14173 O O . ILE B 1 960 ? 181.331 177.217 91.648 1.00 124.73 960 ILE B O 1
ATOM 14178 N N . VAL B 1 961 ? 181.810 175.011 91.648 1.00 124.63 961 VAL B N 1
ATOM 14179 C CA . VAL B 1 961 ? 183.207 175.229 91.994 1.00 124.63 961 VAL B CA 1
ATOM 14180 C C . VAL B 1 961 ? 183.917 175.926 90.841 1.00 124.63 961 VAL B C 1
ATOM 14181 O O . VAL B 1 961 ? 183.900 175.455 89.696 1.00 124.63 961 VAL B O 1
ATOM 14185 N N . GLU B 1 962 ? 184.551 177.061 91.143 1.00 124.46 962 GLU B N 1
ATOM 14186 C CA . GLU B 1 962 ? 185.192 177.898 90.131 1.00 124.46 962 GLU B CA 1
ATOM 14187 C C . GLU B 1 962 ? 186.651 177.513 89.902 1.00 124.46 962 GLU B C 1
ATOM 14188 O O . GLU B 1 962 ? 187.037 177.179 88.779 1.00 124.46 962 GLU B O 1
ATOM 14194 N N . THR B 1 963 ? 187.471 177.567 90.947 1.00 122.85 963 THR B N 1
ATOM 14195 C CA . THR B 1 963 ? 188.864 177.153 90.904 1.00 122.85 963 THR B CA 1
ATOM 14196 C C . THR B 1 963 ? 189.054 175.980 91.862 1.00 122.85 963 THR B C 1
ATOM 14197 O O . THR B 1 963 ? 188.085 175.428 92.393 1.00 122.85 963 THR B O 1
ATOM 14201 N N . ARG B 1 964 ? 190.309 175.586 92.076 1.00 120.05 964 ARG B N 1
ATOM 14202 C CA . ARG B 1 964 ? 190.579 174.493 93.002 1.00 120.05 964 ARG B CA 1
ATOM 14203 C C . ARG B 1 964 ? 190.082 174.886 94.383 1.00 120.05 964 ARG B C 1
ATOM 14204 O O . ARG B 1 964 ? 190.659 175.760 95.040 1.00 120.05 964 ARG B O 1
ATOM 14212 N N . ALA B 1 965 ? 189.010 174.245 94.825 1.00 116.04 965 ALA B N 1
ATOM 14213 C CA . ALA B 1 965 ? 188.278 174.698 95.994 1.00 116.04 965 ALA B CA 1
ATOM 14214 C C . ALA B 1 965 ? 188.544 173.800 97.194 1.00 116.04 965 ALA B C 1
ATOM 14215 O O . ALA B 1 965 ? 188.931 172.635 97.076 1.00 116.04 965 ALA B O 1
ATOM 14217 N N . ARG B 1 966 ? 188.353 174.388 98.369 1.00 106.91 966 ARG B N 1
ATOM 14218 C CA . ARG B 1 966 ? 188.375 173.682 99.636 1.00 106.91 966 ARG B CA 1
ATOM 14219 C C . ARG B 1 966 ? 187.138 174.094 100.417 1.00 106.91 966 ARG B C 1
ATOM 14220 O O . ARG B 1 966 ? 186.825 175.281 100.526 1.00 106.91 966 ARG B O 1
ATOM 14228 N N . ALA B 1 967 ? 186.425 173.108 100.950 1.00 104.88 967 ALA B N 1
ATOM 14229 C CA . ALA B 1 967 ? 185.226 173.395 101.728 1.00 104.88 967 ALA B CA 1
ATOM 14230 C C . ALA B 1 967 ? 184.970 172.225 102.664 1.00 104.88 967 ALA B C 1
ATOM 14231 O O . ALA B 1 967 ? 185.390 171.094 102.406 1.00 104.88 967 ALA B O 1
ATOM 14233 N N . ILE B 1 968 ? 184.287 172.518 103.769 1.00 102.49 968 ILE B N 1
ATOM 14234 C CA . ILE B 1 968 ? 183.865 171.510 104.734 1.00 102.49 968 ILE B CA 1
ATOM 14235 C C . ILE B 1 968 ? 182.422 171.816 105.115 1.00 102.49 968 ILE B C 1
ATOM 14236 O O . ILE B 1 968 ? 182.080 172.973 105.384 1.00 102.49 968 ILE B O 1
ATOM 14241 N N . ILE B 1 969 ? 181.573 170.792 105.118 1.00 104.77 969 ILE B N 1
ATOM 14242 C CA . ILE B 1 969 ? 180.140 170.948 105.341 1.00 104.77 969 ILE B CA 1
ATOM 14243 C C . ILE B 1 969 ? 179.782 170.271 106.656 1.00 104.77 969 ILE B C 1
ATOM 14244 O O . ILE B 1 969 ? 180.084 169.088 106.858 1.00 104.77 969 ILE B O 1
ATOM 14249 N N . PHE B 1 970 ? 179.139 171.021 107.546 1.00 100.07 970 PHE B N 1
ATOM 14250 C CA . PHE B 1 970 ? 178.751 170.542 108.861 1.00 100.07 970 PHE B CA 1
ATOM 14251 C C . PHE B 1 970 ? 177.254 170.269 108.891 1.00 100.07 970 PHE B C 1
ATOM 14252 O O . PHE B 1 970 ? 176.459 170.985 108.277 1.00 100.07 970 PHE B O 1
ATOM 14260 N N . ASN B 1 971 ? 176.872 169.226 109.619 1.00 103.05 971 ASN B N 1
ATOM 14261 C CA . ASN B 1 971 ? 175.460 168.897 109.808 1.00 103.05 971 ASN B CA 1
ATOM 14262 C C . ASN B 1 971 ? 174.945 169.479 111.124 1.00 103.05 971 ASN B C 1
ATOM 14263 O O . ASN B 1 971 ? 174.761 168.785 112.124 1.00 103.05 971 ASN B O 1
ATOM 14268 N N . ILE B 1 972 ? 174.716 170.787 111.103 1.00 100.30 972 ILE B N 1
ATOM 14269 C CA . ILE B 1 972 ? 174.195 171.497 112.262 1.00 100.30 972 ILE B CA 1
ATOM 14270 C C . ILE B 1 972 ? 172.737 171.119 112.494 1.00 100.30 972 ILE B C 1
ATOM 14271 O O . ILE B 1 972 ? 172.023 171.784 113.245 1.00 100.30 972 ILE B O 1
ATOM 14276 N N . HIS B 1 1007 ? 164.125 177.824 132.034 1.00 31.41 1007 HIS B N 1
ATOM 14277 C CA . HIS B 1 1007 ? 164.092 179.102 132.735 1.00 31.41 1007 HIS B CA 1
ATOM 14278 C C . HIS B 1 1007 ? 164.370 180.251 131.779 1.00 31.41 1007 HIS B C 1
ATOM 14279 O O . HIS B 1 1007 ? 164.305 181.413 132.165 1.00 31.41 1007 HIS B O 1
ATOM 14286 N N . ARG B 1 1008 ? 164.656 179.921 130.518 1.00 36.61 1008 ARG B N 1
ATOM 14287 C CA . ARG B 1 1008 ? 165.050 180.904 129.515 1.00 36.61 1008 ARG B CA 1
ATOM 14288 C C . ARG B 1 1008 ? 163.880 181.745 129.024 1.00 36.61 1008 ARG B C 1
ATOM 14289 O O . ARG B 1 1008 ? 164.022 182.482 128.038 1.00 36.61 1008 ARG B O 1
ATOM 14297 N N . GLY B 1 1009 ? 162.729 181.660 129.682 1.00 34.22 1009 GLY B N 1
ATOM 14298 C CA . GLY B 1 1009 ? 161.567 182.408 129.253 1.00 34.22 1009 GLY B CA 1
ATOM 14299 C C . GLY B 1 1009 ? 161.185 183.524 130.198 1.00 34.22 1009 GLY B C 1
ATOM 14300 O O . GLY B 1 1009 ? 160.164 184.183 129.996 1.00 34.22 1009 GLY B O 1
ATOM 14301 N N . LEU B 1 1010 ? 161.990 183.750 131.237 1.00 31.95 1010 LEU B N 1
ATOM 14302 C CA . LEU B 1 1010 ? 161.687 184.826 132.174 1.00 31.95 1010 LEU B CA 1
ATOM 14303 C C . LEU B 1 1010 ? 161.864 186.197 131.534 1.00 31.95 1010 LEU B C 1
ATOM 14304 O O . LEU B 1 1010 ? 161.112 187.126 131.848 1.00 31.95 1010 LEU B O 1
ATOM 14309 N N . MET B 1 1011 ? 162.842 186.343 130.637 1.00 34.69 1011 MET B N 1
ATOM 14310 C CA . MET B 1 1011 ? 163.059 187.628 129.981 1.00 34.69 1011 MET B CA 1
ATOM 14311 C C . MET B 1 1011 ? 161.855 188.040 129.147 1.00 34.69 1011 MET B C 1
ATOM 14312 O O . MET B 1 1011 ? 161.507 189.224 129.086 1.00 34.69 1011 MET B O 1
ATOM 14317 N N . SER B 1 1012 ? 161.207 187.079 128.494 1.00 36.60 1012 SER B N 1
ATOM 14318 C CA . SER B 1 1012 ? 160.156 187.353 127.520 1.00 36.60 1012 SER B CA 1
ATOM 14319 C C . SER B 1 1012 ? 158.922 186.509 127.830 1.00 36.60 1012 SER B C 1
ATOM 14320 O O . SER B 1 1012 ? 158.374 185.838 126.958 1.00 36.60 1012 SER B O 1
ATOM 14323 N N . TRP B 1 1013 ? 158.478 186.537 129.087 1.00 35.78 1013 TRP B N 1
ATOM 14324 C CA . TRP B 1 1013 ? 157.472 185.565 129.496 1.00 35.78 1013 TRP B CA 1
ATOM 14325 C C . TRP B 1 1013 ? 156.120 185.776 128.819 1.00 35.78 1013 TRP B C 1
ATOM 14326 O O . TRP B 1 1013 ? 155.709 184.913 128.034 1.00 35.78 1013 TRP B O 1
ATOM 14337 N N . PRO B 1 1014 ? 155.380 186.874 129.060 1.00 37.14 1014 PRO B N 1
ATOM 14338 C CA . PRO B 1 1014 ? 154.039 186.933 128.469 1.00 37.14 1014 PRO B CA 1
ATOM 14339 C C . PRO B 1 1014 ? 154.088 187.385 127.021 1.00 37.14 1014 PRO B C 1
ATOM 14340 O O . PRO B 1 1014 ? 153.232 188.150 126.564 1.00 37.14 1014 PRO B O 1
ATOM 14344 N N . GLU B 1 1015 ? 155.096 186.908 126.292 1.00 39.89 1015 GLU B N 1
ATOM 14345 C CA . GLU B 1 1015 ? 155.214 187.125 124.858 1.00 39.89 1015 GLU B CA 1
ATOM 14346 C C . GLU B 1 1015 ? 155.576 185.824 124.155 1.00 39.89 1015 GLU B C 1
ATOM 14347 O O . GLU B 1 1015 ? 155.114 185.557 123.041 1.00 39.89 1015 GLU B O 1
ATOM 14353 N N . ASN B 1 1016 ? 156.405 185.009 124.809 1.00 39.95 1016 ASN B N 1
ATOM 14354 C CA . ASN B 1 1016 ? 156.879 183.766 124.215 1.00 39.95 1016 ASN B CA 1
ATOM 14355 C C . ASN B 1 1016 ? 155.925 182.603 124.443 1.00 39.95 1016 ASN B C 1
ATOM 14356 O O . ASN B 1 1016 ? 156.209 181.492 123.983 1.00 39.95 1016 ASN B O 1
ATOM 14361 N N . ILE B 1 1017 ? 154.814 182.825 125.136 1.00 38.80 1017 ILE B N 1
ATOM 14362 C CA . ILE B 1 1017 ? 153.823 181.779 125.343 1.00 38.80 1017 ILE B CA 1
ATOM 14363 C C . ILE B 1 1017 ? 152.800 181.818 124.217 1.00 38.80 1017 ILE B C 1
ATOM 14364 O O . ILE B 1 1017 ? 152.749 182.778 123.448 1.00 38.80 1017 ILE B O 1
ATOM 14369 N N . LEU B 1 1030 ? 141.230 175.757 117.399 1.00 91.96 1030 LEU B N 1
ATOM 14370 C CA . LEU B 1 1030 ? 142.344 175.102 116.724 1.00 91.96 1030 LEU B CA 1
ATOM 14371 C C . LEU B 1 1030 ? 141.843 174.057 115.734 1.00 91.96 1030 LEU B C 1
ATOM 14372 O O . LEU B 1 1030 ? 140.693 174.104 115.296 1.00 91.96 1030 LEU B O 1
ATOM 14374 N N . SER B 1 1031 ? 142.716 173.113 115.385 1.00 88.79 1031 SER B N 1
ATOM 14375 C CA . SER B 1 1031 ? 142.355 172.040 114.467 1.00 88.79 1031 SER B CA 1
ATOM 14376 C C . SER B 1 1031 ? 141.363 171.088 115.119 1.00 88.79 1031 SER B C 1
ATOM 14377 O O . SER B 1 1031 ? 141.136 171.156 116.331 1.00 88.79 1031 SER B O 1
ATOM 14380 N N . LEU B 1 1032 ? 140.764 170.200 114.330 1.00 87.23 1032 LEU B N 1
ATOM 14381 C CA . LEU B 1 1032 ? 139.858 169.194 114.863 1.00 87.23 1032 LEU B CA 1
ATOM 14382 C C . LEU B 1 1032 ? 140.596 167.964 115.372 1.00 87.23 1032 LEU B C 1
ATOM 14383 O O . LEU B 1 1032 ? 139.984 167.113 116.023 1.00 87.23 1032 LEU B O 1
ATOM 14388 N N . SER B 1 1033 ? 141.896 167.856 115.096 1.00 85.89 1033 SER B N 1
ATOM 14389 C CA . SER B 1 1033 ? 142.733 166.819 115.678 1.00 85.89 1033 SER B CA 1
ATOM 14390 C C . SER B 1 1033 ? 143.562 167.326 116.849 1.00 85.89 1033 SER B C 1
ATOM 14391 O O . SER B 1 1033 ? 144.009 166.516 117.668 1.00 85.89 1033 SER B O 1
ATOM 14394 N N . GLU B 1 1034 ? 143.782 168.637 116.943 1.00 84.30 1034 GLU B N 1
ATOM 14395 C CA . GLU B 1 1034 ? 144.365 169.244 118.132 1.00 84.30 1034 GLU B CA 1
ATOM 14396 C C . GLU B 1 1034 ? 143.399 169.280 119.303 1.00 84.30 1034 GLU B C 1
ATOM 14397 O O . GLU B 1 1034 ? 143.823 169.110 120.450 1.00 84.30 1034 GLU B O 1
ATOM 14403 N N . ARG B 1 1035 ? 142.112 169.508 119.038 1.00 81.88 1035 ARG B N 1
ATOM 14404 C CA . ARG B 1 1035 ? 141.113 169.436 120.096 1.00 81.88 1035 ARG B CA 1
ATOM 14405 C C . ARG B 1 1035 ? 140.945 168.005 120.588 1.00 81.88 1035 ARG B C 1
ATOM 14406 O O . ARG B 1 1035 ? 140.714 167.771 121.780 1.00 81.88 1035 ARG B O 1
ATOM 14414 N N . ALA B 1 1036 ? 141.055 167.032 119.680 1.00 77.33 1036 ALA B N 1
ATOM 14415 C CA . ALA B 1 1036 ? 140.944 165.630 120.065 1.00 77.33 1036 ALA B CA 1
ATOM 14416 C C . ALA B 1 1036 ? 142.121 165.189 120.924 1.00 77.33 1036 ALA B C 1
ATOM 14417 O O . ALA B 1 1036 ? 141.957 164.362 121.827 1.00 77.33 1036 ALA B O 1
ATOM 14419 N N . MET B 1 1037 ? 143.317 165.717 120.650 1.00 74.73 1037 MET B N 1
ATOM 14420 C CA . MET B 1 1037 ? 144.469 165.402 121.487 1.00 74.73 1037 MET B CA 1
ATOM 14421 C C . MET B 1 1037 ? 144.253 165.865 122.921 1.00 74.73 1037 MET B C 1
ATOM 14422 O O . MET B 1 1037 ? 144.574 165.141 123.870 1.00 74.73 1037 MET B O 1
ATOM 14427 N N . GLN B 1 1038 ? 143.712 167.072 123.100 1.00 73.40 1038 GLN B N 1
ATOM 14428 C CA . GLN B 1 1038 ? 143.392 167.540 124.443 1.00 73.40 1038 GLN B CA 1
ATOM 14429 C C . GLN B 1 1038 ? 142.348 166.648 125.097 1.00 73.40 1038 GLN B C 1
ATOM 14430 O O . GLN B 1 1038 ? 142.423 166.371 126.298 1.00 73.40 1038 GLN B O 1
ATOM 14436 N N . LEU B 1 1039 ? 141.364 166.192 124.322 1.00 72.02 1039 LEU B N 1
ATOM 14437 C CA . LEU B 1 1039 ? 140.403 165.226 124.835 1.00 72.02 1039 LEU B CA 1
ATOM 14438 C C . LEU B 1 1039 ? 141.058 163.904 125.208 1.00 72.02 1039 LEU B C 1
ATOM 14439 O O . LEU B 1 1039 ? 140.682 163.303 126.220 1.00 72.02 1039 LEU B O 1
ATOM 14444 N N . SER B 1 1040 ? 142.026 163.441 124.419 1.00 70.80 1040 SER B N 1
ATOM 14445 C CA . SER B 1 1040 ? 142.632 162.134 124.636 1.00 70.80 1040 SER B CA 1
ATOM 14446 C C . SER B 1 1040 ? 143.574 162.105 125.831 1.00 70.80 1040 SER B C 1
ATOM 14447 O O . SER B 1 1040 ? 143.780 161.035 126.417 1.00 70.80 1040 SER B O 1
ATOM 14450 N N . ILE B 1 1041 ? 144.161 163.243 126.192 1.00 64.26 1041 ILE B N 1
ATOM 14451 C CA . ILE B 1 1041 ? 145.102 163.306 127.309 1.00 64.26 1041 ILE B CA 1
ATOM 14452 C C . ILE B 1 1041 ? 144.409 163.751 128.592 1.00 64.26 1041 ILE B C 1
ATOM 14453 O O . ILE B 1 1041 ? 144.498 163.081 129.623 1.00 64.26 1041 ILE B O 1
ATOM 14458 N N . PHE B 1 1042 ? 143.714 164.885 128.532 1.00 62.37 1042 PHE B N 1
ATOM 14459 C CA . PHE B 1 1042 ? 142.950 165.524 129.594 1.00 62.37 1042 PHE B CA 1
ATOM 14460 C C . PHE B 1 1042 ? 141.525 164.983 129.658 1.00 62.37 1042 PHE B C 1
ATOM 14461 O O . PHE B 1 1042 ? 141.198 163.962 129.035 1.00 62.37 1042 PHE B O 1
ATOM 14469 N N . GLY B 1 1043 ? 140.673 165.695 130.385 1.00 69.44 1043 GLY B N 1
ATOM 14470 C CA . GLY B 1 1043 ? 139.269 165.368 130.491 1.00 69.44 1043 GLY B CA 1
ATOM 14471 C C . GLY B 1 1043 ? 138.537 166.083 129.378 1.00 69.44 1043 GLY B C 1
ATOM 14472 O O . GLY B 1 1043 ? 138.555 165.605 128.240 1.00 69.44 1043 GLY B O 1
ATOM 14473 N N . SER B 1 1044 ? 137.880 167.207 129.659 1.00 74.43 1044 SER B N 1
ATOM 14474 C CA . SER B 1 1044 ? 137.211 167.876 128.553 1.00 74.43 1044 SER B CA 1
ATOM 14475 C C . SER B 1 1044 ? 138.238 168.594 127.685 1.00 74.43 1044 SER B C 1
ATOM 14476 O O . SER B 1 1044 ? 138.644 168.057 126.652 1.00 74.43 1044 SER B O 1
ATOM 14479 N N . MET B 1 1045 ? 138.752 169.734 128.149 1.00 77.27 1045 MET B N 1
ATOM 14480 C CA . MET B 1 1045 ? 139.733 170.531 127.405 1.00 77.27 1045 MET B CA 1
ATOM 14481 C C . MET B 1 1045 ? 140.344 171.529 128.376 1.00 77.27 1045 MET B C 1
ATOM 14482 O O . MET B 1 1045 ? 139.620 172.150 129.159 1.00 77.27 1045 MET B O 1
ATOM 14487 N N . VAL B 1 1046 ? 141.667 171.689 128.321 1.00 69.66 1046 VAL B N 1
ATOM 14488 C CA . VAL B 1 1046 ? 142.327 172.722 129.109 1.00 69.66 1046 VAL B CA 1
ATOM 14489 C C . VAL B 1 1046 ? 143.239 173.551 128.211 1.00 69.66 1046 VAL B C 1
ATOM 14490 O O . VAL B 1 1046 ? 143.903 173.032 127.303 1.00 69.66 1046 VAL B O 1
ATOM 14494 N N . ASN B 1 1047 ? 143.265 174.860 128.462 1.00 72.95 1047 ASN B N 1
ATOM 14495 C CA . ASN B 1 1047 ? 144.073 175.797 127.685 1.00 72.95 1047 ASN B CA 1
ATOM 14496 C C . ASN B 1 1047 ? 145.557 175.638 128.026 1.00 72.95 1047 ASN B C 1
ATOM 14497 O O . ASN B 1 1047 ? 146.137 176.389 128.810 1.00 72.95 1047 ASN B O 1
ATOM 14502 N N . VAL B 1 1048 ? 146.168 174.627 127.413 1.00 66.67 1048 VAL B N 1
ATOM 14503 C CA . VAL B 1 1048 ? 147.564 174.284 127.672 1.00 66.67 1048 VAL B CA 1
ATOM 14504 C C . VAL B 1 1048 ? 148.491 175.448 127.335 1.00 66.67 1048 VAL B C 1
ATOM 14505 O O . VAL B 1 1048 ? 149.314 175.854 128.155 1.00 66.67 1048 VAL B O 1
#

GO terms:
  GO:0015386 potassium:proton antiporter activity (F, EXP)
  GO:0005886 plasma membrane (C, IDA)
  GO:0042542 response to hydrogen peroxide (P, IEP)
  GO:0009651 response to salt stress (P, IEP)
  GO:0000302 response to reactive oxygen species (P, IEP)
  GO:0005886 plasma membrane (C, HDA)
  GO:0042542 response to hydrogen peroxide (P, IMP)
  GO:0009941 chloroplast envelope (C, HDA)
  GO:0009651 response to salt stress (P, IMP)
  GO:2000377 regulation of reactive oxygen species metabolic process (P, IMP)
  GO:0071805 potassium ion transmembrane transport (P, IMP)
  GO:0006814 sodium ion transport (P, IMP)
  GO:0006979 response to oxidative stress (P, IMP)
  GO:0005515 protein binding (F, IPI)

InterPro domains:
  IPR006153 Cation/H+ exchanger, transmembrane domain [PF00999] (44-449)
  IPR018422 Cation/H+ exchanger, CPA1 family [PTHR10110] (20-805)
  IPR018490 Cyclic nucleotide-binding domain superfamily [SSF51206] (728-845)

Foldseek 3Di:
DQCLLVVLLVVLVVLLVVLCVVCPPPLFDSLLVLLVLLQVLLCCCAQVNHCPDSNSVSLVVLLLDALVVLCLQQLLLQQLLLLQVQAVPLCVLFVLLQCLCAAVVLVLQLVLQLVCCCVPAPPVDDSLLSSLLSLLLSQFRLLLLLVLVVPQQFDPNLSNSLNSNNSRNLVNSVLVNVLSVVVLVVDPPDPVSSVVQSCQQAVVLLVLLVVLLVVLLVVLLVVFDDLVVNLVSLVCSLSVSLCCQCPVSVYHSSNSSSSNSNSCNPRVPLSHFPVSVVVNSVVSSVSSSSSQSSLSSSLSSNLSNLCSPPVNVVPPVSLVVVLVVSLVSLLVSLVVSLVVCQVVSCVGRPHDDPLSSVLSSLSRAQGSSSLSSLSSQLSPACDPSHHNNNSSSSSSSSSSNNSCSSVVRSSCSSVSCVPVPRNDDDDLRVLVQQLVLVVVVVVLVVVLLVPQPDPPVHGDAVVVSCVVVVVTPLPDLLRLLSLLLLLLLLLLVVCCVLQLDDPSLSVQQNVLSVVQNVVSVDFRRSCVSVVVVADDDDQCCPVPPPVVPVPCSLQCLQVVCQSNLSNLVSLVVSSLRSLLLLCVVSVDDVSSVVNNVSSVVVSVVSQVSVQVCCVSPVCNVVLSSVLSVVLSVLVVQLVVLVVCVVVVVDDPVVSVVSNSVSSNVSSVSSSTGDPDDDDDLLVLCVPAPCNVLQDVVNCPPVNPDPDFLWDAAFAWPDAFQAWLFFKKAWQAAKKAKAAPPAPCPPLSDRIDGHNAMGRLLCLVARGTHRIIITTRHGTRMDTDGSVSVVVSPPDPVSVLVSVLSVVLVLCCVRPVSPNVPDDSVVSCVQSVDPPKDKDWDAAFAADDDAAQKWKWWRQAWWFAPPDPTDTAHRTHRDHDPPNGITGHHGTIMMMTRHSSCSSPPVNPDDDPVVLVVQVSSHPRHDPD/DQCLLVVLLVVLVVLLVVLCVVCPPPLFDSLLVLLVLLQVLLCCCAQVNHCPDSNSVSLVVLLLDALVVLCLQQLLLQQLLLLQVQAVPLCVLFVLLQCLCAAVVLVLQLVLQLVCCCVPAPPVDDSLLSSLLSLLLSQFRLLLLLVLVVPQQFDPNLSNSLNSNNSRNLVNSVLVNVLSVVVLVVDPPDPVSSVVQSCQQAVVLLVLLVVLLVVLLVVLLVVFDDLVVNLVSLVCSLSVSLCCQCPVSVYHSSNSSSSNSNSCNPRVPLSHFPVSVVVNSVVSSVSSSSSQSSLSSSLSSNLSNLCSPPVNVVPPVSLVVVLVVSLVSLLVSLVVSLVVCQVVSCVGRPHDDPLSSVLSSLSRAQGSSSLSSLSSQLSPACDPSHHNNNSSSSSSSSSSNNSCSSVVRSSCSSVSCVPVPRNDDDDLRVLVQQLVLVVVVVVLVVVLLVPQPDPPVHGDAVVVSCVVVVVTPLPDLLRLLSLLLLLLLLLLVVCCVLQLDDPSLSVQQNVLSVVQNVVSVDFRRSCVSVVVVADDDDQCCPVPPPVVCVPCSLQCLQVVCQSNLSNLVSLVVSSLRSLLLLCVVSVDDVSSVVNNVSSVVVSVVSQVSVQVCCVSPVCNVVLSSVLSVVLSVLVVQLVVLVVCVVVVVDDPVVSVVSNSVSSNVSSVSSSTGDPDDDDDLLVLCVPAPCNVLQDVVNCPPVNPDPDFLWDAAFAWPDAFQAWLFFKKAWQAAKKAKAAPPAPCPPLSDRIDGHNAMGRLLCLVARGTHRIIITTRHGTRMDTDGSVSVVVSPPDPVSVLVSVLSVVLVLCCVRPVSPNVPDDSVVSCVQSVDPPKDKDWDAAFAADDDAAQKWKWWRQAWWFAPPDPTDTAHRTHRDHDPPNGITGHHGTIMMMTRHSSCSSPPVNPDDDPVVLVVQVSSHPRHDPD